Protein 3Q23 (pdb70)

Solvent-accessible surface area: 90352 Å² total; per-residue (Å²): 191,144,86,118,117,13,2,58,68,39,2,88,67,8,25,32,71,13,54,44,167,25,175,43,24,11,0,7,0,15,38,0,3,14,54,32,179,143,101,105,0,33,2,41,54,13,127,21,0,1,150,44,0,33,98,0,2,45,30,75,71,116,10,38,142,48,7,151,117,172,104,10,30,60,3,0,67,52,115,3,33,89,39,0,119,20,9,8,42,8,0,60,0,1,0,0,3,0,38,5,19,5,59,86,30,8,117,78,170,74,9,7,134,87,3,62,151,37,50,54,0,1,15,82,63,15,0,6,4,2,1,0,0,22,118,59,63,85,50,12,79,3,13,57,18,1,0,16,3,0,1,0,0,0,0,0,7,18,27,12,11,61,27,93,22,74,118,18,76,36,130,41,0,17,74,39,0,56,9,82,87,20,45,22,52,48,19,10,43,38,66,0,17,58,3,13,24,34,59,37,0,0,62,40,0,10,104,11,0,31,25,0,6,0,13,44,92,40,71,101,3,28,5,0,1,2,51,0,0,2,9,3,0,0,0,0,0,0,7,0,0,26,13,10,33,13,2,59,70,69,94,16,50,0,41,145,61,51,116,111,13,165,94,89,22,12,4,8,47,21,59,121,51,82,64,164,13,42,1,33,16,0,31,10,0,0,0,36,0,0,10,49,127,36,105,34,56,40,21,27,20,138,63,91,1,111,46,31,93,47,5,27,176,0,85,40,2,188,7,20,118,58,1,66,46,0,0,132,35,7,2,57,18,64,0,57,4,20,35,24,0,1,84,0,0,84,51,6,19,48,108,54,0,23,96,1,33,21,31,12,142,43,71,92,127,51,22,0,40,12,27,0,93,51,34,73,14,126,19,56,60,15,61,27,12,21,32,56,1,28,20,28,0,90,8,0,86,40,47,44,178,75,19,42,83,8,29,0,9,30,24,5,12,0,19,58,31,2,63,10,66,3,80,40,26,36,6,0,9,60,8,132,4,3,26,2,0,2,4,7,0,106,6,80,2,54,1,75,73,116,138,37,140,47,7,20,5,0,20,2,1,1,0,46,6,1,58,10,116,5,46,25,24,38,52,128,76,0,26,102,77,0,71,170,25,14,102,38,102,0,86,79,0,6,78,14,1,43,82,10,41,97,83,40,58,24,52,124,66,0,8,91,30,0,48,102,9,3,41,141,66,70,33,21,40,0,1,0,0,1,0,0,26,0,52,13,72,59,23,180,81,60,59,49,7,62,0,8,2,17,0,46,0,55,5,12,10,12,14,3,0,1,0,1,10,0,0,10,15,31,81,5,67,39,86,16,9,96,20,0,14,19,0,0,2,3,14,9,36,86,97,40,15,0,8,72,8,40,63,119,66,37,98,56,12,0,8,35,16,0,0,54,3,0,55,102,16,6,32,149,33,60,80,114,28,73,116,55,150,85,2,32,44,5,0,71,1,2,6,12,4,0,30,17,17,21,98,35,0,58,59,36,187,144,45,64,47,88,6,93,93,33,9,0,99,56,11,0,28,45,28,10,32,26,31,43,16,138,47,3,0,4,122,16,7,46,44,2,6,69,21,0,8,85,27,1,6,48,2,27,124,14,78,66,147,46,110,142,47,43,39,1,61,6,12,0,27,186,78,18,99,57,80,76,77,0,86,97,21,20,59,72,0,67,95,2,9,83,27,0,0,34,26,18,0,38,114,96,193,57,74,9,76,49,66,103,44,80,46,32,26,152,46,186,38,78,11,58,78,34,53,4,139,29,93,35,27,86,3,5,13,39,0,2,4,19,0,0,0,52,3,0,60,91,0,2,42,113,8,2,25,135,45,0,43,94,1,8,80,9,0,34,62,0,6,16,0,11,2,1,2,3,30,15,17,2,63,52,71,0,99,102,61,31,60,88,37,75,169,44,131,34,32,70,172,20,5,2,0,14,68,103,29,12,80,73,11,30,59,48,0,81,73,9,12,14,45,8,95,43,81,14,2,12,1,2,15,4,7,24,110,26,29,116,6,10,129,45,49,5,0,3,5,15,85,81,174,17,131,8,51,0,24,8,48,1,2,21,91,13,32,65,26,0,7,26,29,0,1,29,0,6,0,4,3,33,0,7,0,12,0,8,51,32,199,51,20,14,157,77,4,3,6,26,44,31,0,0,2,2,5,5,99,47,8,66,61,0,1,102,39,0,0,58,0,0,25,50,1,1,87,26,14,0,0,89,16,0,44,94,8,0,21,102,0,29,167,62,24,61,11,72,121,15,23,106,120,6,23,112,16,0,2,125,16,20,15,126,169,121,77,82,158,126,37,70,52,113,74,0,29,101,14,0,36,97,10,42,125,35,0,112,76,11,8,60,5,0,35,0,4,12,90,0,4,64,84,0,20,6,0,0,1,0,1,3,3,10,28,2,14,45,39,21,109,12,184,49,87,1,29,151,70,67,33,80,90,11,3,100,39,0,16,106,7,18,129,96,36,76,94,61,100,160,159,154,101,146,96,92,98,24,2,60,77,39,2,88,68,8,25,30,75,16,62,53,168,23,172,26,27,15,0,7,0,16,32,0,2,18,55,31,185,140,104,86,0,34,3,40,46,16,148,31,0,1,139,64,0,22,98,2,3,22,32,73,70,110,10,35,146,52,4,154,100,165,96,7,30,59,2,0,64,47,94,2,24,136,70,0,120,55,18,10,66,15,0,41,2,2,0,1,2,0,44,4,17,5,59,76,30,8,107,75,167,67,8,6,135,97,2,72,158,32,49,51,0,1,17,79,65,15,0,6,3,3,1,0,0,26,128,64,54,85,48,16,100,5,14,59,11,1,0,16,3,0,0,0,0,0,0,0,3,24,19,11,11,73,33,87,26,74,110,21,77,36,125,49,0,16,68,40,0,53,12,68,80,17,49,12,48,41,11,12,31,50,63,0,21,71,3,9,24,35,52,39,0,0,58,37,0,10,103,12,0,32,29,0,6,0,9,36,93,43,74,104,4,26,9,0,1,2,45,0,0,2,10,3,0,0,0,0,0,0,7,0,0,14,14,9,47,12,1,40,38,48,93,17,54,0,25,135,49,57,98,126,18,162,93,85,19,13,8,6,54,12,58,131,47,83,61,158,9,38,5,24,16,0,30,10,0,0,0,29,0,0,12,52,124,25,103,34,54,38,22,30,20,147,65,96,2,108,41,32,74,44,3,32,175,0,87,42,0,152,3,19,118,61,1,66,47,0,0,137,27,7,5,61,18,71,1,29,6,20,41,23,0,5,83,0,0,82,53,7,19,71,98,55,0,20,96,1,27,12,29,12,144,45,77,100,124,47,14,0,58,18,23,6,98,44,34,64,11,108,18,48,53,17,50,35,7,23,40,53,1,25,20,30,0,57,7,0,106,39,42,51,194,74,26,47,85,9,30,2,10,32,23,6,15,0,17,56,31,3,62,11,73,5,92,36,18,39,6,0,8,61,7,134,2,5,29,2,0,1,6,4,1,105,4,76,1,63,2,72,61,105,137,85,150,38,11,28,6,0,18,2,0,1,0,46,6,1,58,9,115,4,42,24,25,42,64,126,76,1,30,105,73,1,71,168,19,10,99,39,106,0,85,74,0,5,76,14,0,41,82,10,42,92,85,42,59,24,54,101,74,0,10,88,30,0,48,106,6,3,44,139,56,68,30,21,40,0,0,0,0,2,0,0,20,0,57,10,67,54,20,184,82,64,58,45,9,88,1,14,2,16,0,46,0,57,6,13,8,11,14,3,0,0,0,1,5,0,0,10,12,35,90,5,68,40,88,14,10,103,22,0,15,19,0,0,1,3,13,9,34,87,95,40,15,0,12,74,7,32,60,120,64,37,102,57,5,0,12,43,18,0,2,78,18,0,72,116,11,5,37,133,15,61,72,112,32,69,112,52,146,83,2,25,50,10,0,70,3,2,1,9,3,0,32,16,19,19,99,36,0,54,48,37,198,142,41,60,27,88,12,93,86,37,9,0,97,65,10,0,30,53,27,12,31,25,31,45,25,140,49,4,0,2,126,15,6,29,48,3,2,48,24,0,6,91,32,0,1,64,7,12,100,13,107,56,149,50,108,143,52,32,66,0,41,7,10,0,41,199,75,26,91,58,86,80,92,0,81,84,21,21,56,49,1,85,116,0,7,98,24,0,0,36,27,16,1,27,96,121,206,58,73,5,81,52,88,96,46,78,53,18,26,173,65,203,42,66,5,60,74,35,56,4,131,23,123,30,21,96,3,4,9,41,0,4,21,26,0,0,0,42,0,0,61,68,0,1,32,109,9,4,25,129,45,1,38,96,1,7,80,12,0,33,58,0,4,17,0,11,1,2,1,2,56,11,16,3,125,53,77,0,88,100,59,32,62,101,38,75,179,43,125,28,37,79,172,33,5,1,0,9,66,102,24,9,77,70,15,31,55,40,0,87,64,7,12,8,46,3,95,44,82,16,1,9,0,1,14,5,9,25,108,25,31,136,22,12,127,45,49,6,0,3,6,15,85,81,173,17,130,6,50,0,24,6,48,1,2,21,90,11,34,66,25,0,7,27,27,0,1,30,0,5,0,4,2,32,0,9,0,11,0,6,51,28,189,54,16,17,140,68,5,2,9,27,49,32,0,0,3,0,4,5,80,63,9,64,106,3,1,86,49,0,0,48,0,0,18,56,1,0,80,26,15,0,0,81,19,2,35,95,8,3,13,85,0,36,173,54,21,58,21,89,124,12,27,100,127,7,27,110,18,0,3,114,14,21,18,129,174,131,102,80,150,129,27,77,57,102,63,11,23,102,14,0,46,103,8,38,165,34,0,147,98,11,7,74,6,0,32,0,5,11,83,0,2,66,84,0,22,4,0,0,1,0,1,4,2,10,26,1,4,49,36,22,102,13,173,57,86,1,32,156,77,65,34,83,98,10,2,95,39,0,17,108,11,18,132,91,8,79,152,83,146

Organism: Enterobacteria phage N4 (NCBI:txid2886925)

B-factor: mean 28.02, std 10.82, range [12.49, 119.63]

Sequence (2189 aa):
EELKEGIDAVYPSLVGTADSKAEGIKNYFKLSFTLPEEQKSRTVGSEAPLKDVAQALSSRARYELFTEKETANPAFNGEVIKRYKELMEHGEGIADILRSRLAKFLNTKDVGKRFAQGTEANRWVGGKLLNIVEQDGDTFKYNEQLLQTAVLAGLQWRLTATSNTAIKDAKDVAAITGIDQALLPEGLVEQFDTGMTLTEAVSSLAQKIESYWGLSRNPNAPLGYTKGIPTAMAAEILAAFVESTDVVENIVDMSEIDPDNKKTIGLYTITELDSFDPINSFPTAIEEAVLVNPTEKMFFGDDIPPVANTQLRNPAVRNTPEQKAALKAEQATEFYVHTPMVQFYETLGKDRILELMGAGTLNKELLNDNHAKSLEGKNRSVEDSYNQLFSVIEQVRAQSEDISTVPIHYAYNMTRVGRMQMLGKYNPQSAKLVREAILPTKATLDLSNQNNEDFSAFQLGLAQALDIKVHTMTREVMSDELTKLLEGNLKPAIDMMVEFNTTGSLPENAVDVLNTALGDRKSFVALMALMEYSRYLVAEDKSAFVTPLYVEADGVTNGPINAMMLMTGGLFTPDWIRNIAKGGLFIGSPNKTMNEHRSTADNNDLYQASTNALMESLGKLRSNYASNMPIQSQIDSLLSLMDLFLPDINLGENGALELKRGIAKNPLTITIYGSGARGIAGKLVSSVTDAIYERMSDVLKARAKDPNISAAMAMFGKQAASEAHAEELLARFLKDMETLTSTVPVKRKGVLELQSTGTGAKGKINPKTYTIKGEQLKALQENMLHFFVEPLRNGITQTVGESLVYSTEQLQKATQIQSVVLEDMFKQRVQEKLAEKAKDPTWKKGDFLTQKELNDIQASLNNLAPMIETGSQTFYIAGSENAEVANQVLATNLDDRMRVPMSIYAPAQAGVAGIPFMTIGTGDGMMMQTLSTMKGAPKNTLKIFDGMNIGLNDITDASRKANEAVYTSWQGNPIKNVYESYAKFMKNVDFSKLSPEALEAIGKSALEYDQRENATVDDIANAASLIERNLRNIALGVDIRHKVLDKVNLSIDQMAAVGAPYQNNGKIDLSNMTPEQQADELNKLFREELEARKQTEELKEGIDAVYPSLVGTADSKAEGIKNYFKLSFTLPEEQKSRTVGSEAPLKDVAQALSSRARYELFTEKETANPAFNGEVIKRYKELMEHGEGIADILRSRLAKFLNTKDVGKRFAQGTEANRWVGGKLLNIVEQDGDTFKYNEQLLQTAVLAGLQWRLTATSNTAIKDAKDVAAITGIDQALLPEGLVEQFDTGMTLTEAVSSLAQKIESYWGLSRNPNAPLGYTKGIPTAMAAEILAAFVESTDVVENIVDMSEIDPDNKKTIGLYTITELDSFDPINSFPTAIEEAVLVNPTEKMFFGDDIPPVANTQLRNPAVRNTPEQKAALKAEQATEFYVHTPMVQFYETLGKDRILELMGAGTLNKELLNDNHAKSLEGKNRSVEDSYNQLFSVIEQVRAQSEDISTVPIHYAYNMTRVGRMQMLGKYNPQSAKLVREAILPTKATLDLSNQNNEDFSAFQLGLAQALDIKVHTMTREVMSDELTKLLEGNLKPAIDMMVEFNTTGSLPENAVDVLNTALGDRKSFVALMALMEYSRYLVAEDKSAFVTPLYVEADGVTNGPINAMMLMTGGLFTPDWIRNIAKGGLFIGSPNKTMNEHRSTADNNDLYQASTNALMESLGKLRSNYASNMPIQSQIDSLLSLMDLFLPDINLGENGALELKRGIAKNPLTITIYGSGARGIAGKLVSSVTDAIYERMSDVLKARAKDPNISAAMAMFGKQAASEAHAEELLARFLKDMETLTSTVPVKRKGVLELQSTGTGAKGKINPKTYTIKGEQLKALQENMLHFFVEPLRNGITQTVGESLVYSTEQLQKATQIQSVVLEDMFKQRVQEKLAEKAKDPTWKKGDFLTQKELNDIQASLNNLAPMIETGSQTFYIAGSENAEVANQVLATNLDDRMRVPMSIYAPAQAGVAGIPFMTIGTGDGMMMQTLSTMKGAPKNTLKIFDGMNIGLNDITDASRKANEAVYTSWQGNPIKNVYESYAKFMKNVDFSKLSPEALEAIGKSALEYDQRENATVDDIANAASLIERNLRNIALGVDIRHKVLDKVNLSIDQMAAVGAPYQNNGKIDLSNMTPEQQADELNKLFREELEAR

InterPro domains:
  IPR049432 Virion DNA-directed RNA polymerase domain [PF21769] (1914-2058)
  IPR049433 Virion DNA-directed RNA polymerase, plug insertion domain [PF21624] (1459-1538)
  IPR053805 Bacteriophage N4 RNA polymerase, helical domain [PF21894] (1616-1832)
  IPR054062 Virion DNA-directed RNA polymerase domain 2 [PF21867] (1324-1440)

Structure (mmCIF, N/CA/C/O backbone):
data_3Q23
#
_entry.id   3Q23
#
_cell.length_a   82.834
_cell.length_b   111.861
_cell.length_c   276.093
_cell.angle_alpha   90.00
_cell.angle_beta   90.00
_cell.angle_gamma   90.00
#
_symmetry.space_group_name_H-M   'P 21 21 21'
#
loop_
_entity.id
_entity.type
_entity.pdbx_description
1 polymer 'Virion RNA polymerase'
2 polymer "DNA (5'-D(*TP*GP*CP*CP*TP*CP*CP*CP*AP*GP*GP*CP*AP*TP*CP*CP*AP*AP*AP*AP*GP*AP*AP*GP*CP*GP*GP*AP*GP*CP*TP*TP*CP*TP*TP*C)-3')"
3 non-polymer 'PHOSPHOMETHYLPHOSPHONIC ACID GUANYLATE ESTER'
4 non-polymer 'MANGANESE (II) ION'
5 non-polymer 'DIHYDROGENPHOSPHATE ION'
6 water water
#
loop_
_atom_site.group_PDB
_atom_site.id
_atom_site.type_symbol
_atom_site.label_atom_id
_atom_site.label_alt_id
_atom_site.label_comp_id
_atom_site.label_asym_id
_atom_site.label_entity_id
_atom_site.label_seq_id
_atom_site.pdbx_PDB_ins_code
_atom_site.Cartn_x
_atom_site.Cartn_y
_atom_site.Cartn_z
_atom_site.occupancy
_atom_site.B_iso_or_equiv
_atom_site.auth_seq_id
_atom_site.auth_comp_id
_atom_site.auth_asym_id
_atom_site.auth_atom_id
_atom_site.pdbx_PDB_model_num
ATOM 1 N N . GLU A 1 18 ? -5.017 -102.682 275.172 1.00 59.44 6 GLU A N 1
ATOM 2 C CA . GLU A 1 18 ? -3.617 -102.266 275.476 1.00 59.39 6 GLU A CA 1
ATOM 3 C C . GLU A 1 18 ? -2.890 -103.344 276.286 1.00 59.23 6 GLU A C 1
ATOM 4 O O . GLU A 1 18 ? -2.452 -103.116 277.421 1.00 59.28 6 GLU A O 1
ATOM 10 N N . GLU A 1 19 ? -2.782 -104.527 275.687 1.00 58.83 7 GLU A N 1
ATOM 11 C CA . GLU A 1 19 ? -2.022 -105.637 276.253 1.00 58.32 7 GLU A CA 1
ATOM 12 C C . GLU A 1 19 ? -0.662 -105.674 275.559 1.00 57.76 7 GLU A C 1
ATOM 13 O O . GLU A 1 19 ? 0.038 -106.693 275.565 1.00 57.69 7 GLU A O 1
ATOM 19 N N . LEU A 1 20 ? -0.307 -104.536 274.965 1.00 56.93 8 LEU A N 1
ATOM 20 C CA . LEU A 1 20 ? 0.902 -104.384 274.162 1.00 56.05 8 LEU A CA 1
ATOM 21 C C . LEU A 1 20 ? 2.166 -104.332 275.016 1.00 55.29 8 LEU A C 1
ATOM 22 O O . LEU A 1 20 ? 3.254 -104.660 274.537 1.00 55.25 8 LEU A O 1
ATOM 27 N N . LYS A 1 21 ? 2.015 -103.917 276.274 1.00 54.20 9 LYS A N 1
ATOM 28 C CA . LYS A 1 21 ? 3.124 -103.888 277.229 1.00 53.10 9 LYS A CA 1
ATOM 29 C C . LYS A 1 21 ? 3.563 -105.305 277.604 1.00 52.20 9 LYS A C 1
ATOM 30 O O . LYS A 1 21 ? 4.754 -105.617 277.574 1.00 52.08 9 LYS A O 1
ATOM 36 N N . GLU A 1 22 ? 2.592 -106.148 277.953 1.00 50.98 10 GLU A N 1
ATOM 37 C CA . GLU A 1 22 ? 2.838 -107.553 278.283 1.00 49.76 10 GLU A CA 1
ATOM 38 C C . GLU A 1 22 ? 3.440 -108.308 277.097 1.00 48.67 10 GLU A C 1
ATOM 39 O O . GLU A 1 22 ? 4.366 -109.104 277.266 1.00 48.53 10 GLU A O 1
ATOM 45 N N . GLY A 1 23 ? 2.903 -108.047 275.905 1.00 47.31 11 GLY A N 1
ATOM 46 C CA . GLY A 1 23 ? 3.337 -108.710 274.678 1.00 45.66 11 GLY A CA 1
ATOM 47 C C . GLY A 1 23 ? 4.817 -108.544 274.388 1.00 44.46 11 GLY A C 1
ATOM 48 O O . GLY A 1 23 ? 5.546 -109.531 274.281 1.00 44.30 11 GLY A O 1
ATOM 49 N N . ILE A 1 24 ? 5.261 -107.295 274.275 1.00 43.28 12 ILE A N 1
ATOM 50 C CA . ILE A 1 24 ? 6.660 -107.004 273.952 1.00 42.16 12 ILE A CA 1
ATOM 51 C C . ILE A 1 24 ? 7.624 -107.379 275.089 1.00 41.29 12 ILE A C 1
ATOM 52 O O . ILE A 1 24 ? 8.791 -107.688 274.839 1.00 41.12 12 ILE A O 1
ATOM 57 N N . ASP A 1 25 ? 7.127 -107.371 276.325 1.00 40.29 13 ASP A N 1
ATOM 58 C CA . ASP A 1 25 ? 7.927 -107.810 277.469 1.00 39.36 13 ASP A CA 1
ATOM 59 C C . ASP A 1 25 ? 8.146 -109.321 277.450 1.00 38.53 13 ASP A C 1
ATOM 60 O O . ASP A 1 25 ? 9.213 -109.799 277.839 1.00 38.50 13 ASP A O 1
ATOM 65 N N . ALA A 1 26 ? 7.139 -110.065 276.995 1.00 37.43 14 ALA A N 1
ATOM 66 C CA . ALA A 1 26 ? 7.255 -111.516 276.835 1.00 36.40 14 ALA A CA 1
ATOM 67 C C . ALA A 1 26 ? 8.347 -111.890 275.828 1.00 35.58 14 ALA A C 1
ATOM 68 O O . ALA A 1 26 ? 9.025 -112.905 275.990 1.00 35.46 14 ALA A O 1
ATOM 70 N N . VAL A 1 27 ? 8.511 -111.056 274.801 1.00 34.58 15 VAL A N 1
ATOM 71 C CA . VAL A 1 27 ? 9.503 -111.286 273.746 1.00 33.55 15 VAL A CA 1
ATOM 72 C C . VAL A 1 27 ? 10.902 -110.814 274.176 1.00 33.00 15 VAL A C 1
ATOM 73 O O . VAL A 1 27 ? 11.905 -111.462 273.860 1.00 32.75 15 VAL A O 1
ATOM 77 N N . TYR A 1 28 ? 10.966 -109.700 274.905 1.00 32.25 16 TYR A N 1
ATOM 78 C CA . TYR A 1 28 ? 12.253 -109.153 275.361 1.00 31.75 16 TYR A CA 1
ATOM 79 C C . TYR A 1 28 ? 12.306 -108.956 276.882 1.00 31.56 16 TYR A C 1
ATOM 80 O O . TYR A 1 28 ? 12.408 -107.824 277.359 1.00 31.51 16 TYR A O 1
ATOM 89 N N . PRO A 1 29 ? 12.265 -110.064 277.651 1.00 31.44 17 PRO A N 1
ATOM 90 C CA . PRO A 1 29 ? 12.110 -109.948 279.105 1.00 31.29 17 PRO A CA 1
ATOM 91 C C . PRO A 1 29 ? 13.369 -109.506 279.853 1.00 31.24 17 PRO A C 1
ATOM 92 O O . PRO A 1 29 ? 13.264 -109.004 280.975 1.00 31.28 17 PRO A O 1
ATOM 96 N N . SER A 1 30 ? 14.540 -109.675 279.238 1.00 30.86 18 SER A N 1
ATOM 97 C CA . SER A 1 30 ? 15.807 -109.433 279.932 1.00 30.72 18 SER A CA 1
ATOM 98 C C . SER A 1 30 ? 16.506 -108.124 279.567 1.00 30.54 18 SER A C 1
ATOM 99 O O . SER A 1 30 ? 17.610 -107.854 280.045 1.00 30.34 18 SER A O 1
ATOM 102 N N . LEU A 1 31 ? 15.867 -107.305 278.735 1.00 30.53 19 LEU A N 1
ATOM 103 C CA . LEU A 1 31 ? 16.409 -105.982 278.433 1.00 30.59 19 LEU A CA 1
ATOM 104 C C . LEU A 1 31 ? 16.502 -105.156 279.715 1.00 30.93 19 LEU A C 1
ATOM 105 O O . LEU A 1 31 ? 15.636 -105.257 280.589 1.00 31.05 19 LEU A O 1
ATOM 110 N N . VAL A 1 32 ? 17.563 -104.360 279.824 1.00 31.27 20 VAL A N 1
ATOM 111 C CA . VAL A 1 32 ? 17.841 -103.579 281.032 1.00 31.67 20 VAL A CA 1
ATOM 112 C C . VAL A 1 32 ? 16.805 -102.475 281.235 1.00 31.98 20 VAL A C 1
ATOM 113 O O . VAL A 1 32 ? 16.471 -101.740 280.303 1.00 31.81 20 VAL A O 1
ATOM 117 N N . GLY A 1 33 ? 16.295 -102.372 282.458 1.00 32.47 21 GLY A N 1
ATOM 118 C CA . GLY A 1 33 ? 15.407 -101.279 282.822 1.00 33.08 21 GLY A CA 1
ATOM 119 C C . GLY A 1 33 ? 13.943 -101.655 282.890 1.00 33.69 21 GLY A C 1
ATOM 120 O O . GLY A 1 33 ? 13.571 -102.804 282.650 1.00 33.81 21 GLY A O 1
ATOM 121 N N . THR A 1 34 ? 13.118 -100.667 283.223 1.00 34.22 22 THR A N 1
ATOM 122 C CA . THR A 1 34 ? 11.681 -100.854 283.381 1.00 34.90 22 THR A CA 1
ATOM 123 C C . THR A 1 34 ? 10.926 -100.164 282.249 1.00 35.23 22 THR A C 1
ATOM 124 O O . THR A 1 34 ? 11.164 -98.988 281.962 1.00 35.06 22 THR A O 1
ATOM 128 N N . ALA A 1 35 ? 10.013 -100.899 281.617 1.00 35.78 23 ALA A N 1
ATOM 129 C CA . ALA A 1 35 ? 9.154 -100.341 280.572 1.00 36.47 23 ALA A CA 1
ATOM 130 C C . ALA A 1 35 ? 8.035 -99.488 281.180 1.00 37.00 23 ALA A C 1
ATOM 131 O O . ALA A 1 35 ? 6.848 -99.785 281.029 1.00 36.98 23 ALA A O 1
ATOM 133 N N . ASP A 1 36 ? 8.440 -98.424 281.868 1.00 37.75 24 ASP A N 1
ATOM 134 C CA . ASP A 1 36 ? 7.530 -97.503 282.539 1.00 38.60 24 ASP A CA 1
ATOM 135 C C . ASP A 1 36 ? 8.170 -96.123 282.483 1.00 38.86 24 ASP A C 1
ATOM 136 O O . ASP A 1 36 ? 9.181 -95.878 283.141 1.00 38.90 24 ASP A O 1
ATOM 141 N N . SER A 1 37 ? 7.585 -95.229 281.687 1.00 39.39 25 SER A N 1
ATOM 142 C CA . SER A 1 37 ? 8.138 -93.888 281.478 1.00 39.85 25 SER A CA 1
ATOM 143 C C . SER A 1 37 ? 8.232 -93.097 282.781 1.00 40.18 25 SER A C 1
ATOM 144 O O . SER A 1 37 ? 9.018 -92.153 282.888 1.00 40.21 25 SER A O 1
ATOM 147 N N . LYS A 1 38 ? 7.437 -93.510 283.767 1.00 40.52 26 LYS A N 1
ATOM 148 C CA . LYS A 1 38 ? 7.343 -92.824 285.053 1.00 40.82 26 LYS A CA 1
ATOM 149 C C . LYS A 1 38 ? 8.263 -93.403 286.134 1.00 40.76 26 LYS A C 1
ATOM 150 O O . LYS A 1 38 ? 8.417 -92.801 287.199 1.00 40.85 26 LYS A O 1
ATOM 156 N N . ALA A 1 39 ? 8.868 -94.560 285.858 1.00 40.67 27 ALA A N 1
ATOM 157 C CA . ALA A 1 39 ? 9.782 -95.223 286.802 1.00 40.50 27 ALA A CA 1
ATOM 158 C C . ALA A 1 39 ? 10.975 -94.341 287.184 1.00 40.36 27 ALA A C 1
ATOM 159 O O . ALA A 1 39 ? 11.362 -93.446 286.429 1.00 40.49 27 ALA A O 1
ATOM 161 N N . GLU A 1 40 ? 11.553 -94.599 288.358 1.00 40.00 28 GLU A N 1
ATOM 162 C CA . GLU A 1 40 ? 12.624 -93.750 288.894 1.00 39.61 28 GLU A CA 1
ATOM 163 C C . GLU A 1 40 ? 14.028 -94.111 288.401 1.00 38.80 28 GLU A C 1
ATOM 164 O O . GLU A 1 40 ? 14.845 -93.221 288.154 1.00 39.05 28 GLU A O 1
ATOM 170 N N . GLY A 1 41 ? 14.303 -95.406 288.264 1.00 37.76 29 GLY A N 1
ATOM 171 C CA . GLY A 1 41 ? 15.614 -95.874 287.811 1.00 36.42 29 GLY A CA 1
ATOM 172 C C . GLY A 1 41 ? 15.750 -95.898 286.298 1.00 35.37 29 GLY A C 1
ATOM 173 O O . GLY A 1 41 ? 15.149 -95.076 285.597 1.00 35.35 29 GLY A O 1
ATOM 174 N N . ILE A 1 42 ? 16.549 -96.839 285.798 1.00 34.21 30 ILE A N 1
ATOM 175 C CA . ILE A 1 42 ? 16.734 -97.019 284.357 1.00 32.88 30 ILE A CA 1
ATOM 176 C C . ILE A 1 42 ? 15.420 -97.464 283.710 1.00 32.02 30 ILE A C 1
ATOM 177 O O . ILE A 1 42 ? 14.777 -98.415 284.162 1.00 31.94 30 ILE A O 1
ATOM 182 N N . LYS A 1 43 ? 15.027 -96.747 282.662 1.00 30.74 31 LYS A N 1
ATOM 183 C CA . LYS A 1 43 ? 13.803 -97.035 281.926 1.00 29.58 31 LYS A CA 1
ATOM 184 C C . LYS A 1 43 ? 14.147 -97.601 280.552 1.00 28.72 31 LYS A C 1
ATOM 185 O O . LYS A 1 43 ? 15.016 -97.068 279.866 1.00 28.40 31 LYS A O 1
ATOM 191 N N . ASN A 1 44 ? 13.476 -98.676 280.147 1.00 27.59 32 ASN A N 1
ATOM 192 C CA . ASN A 1 44 ? 13.761 -99.261 278.835 1.00 26.86 32 ASN A CA 1
ATOM 193 C C . ASN A 1 44 ? 12.934 -98.647 277.710 1.00 26.54 32 ASN A C 1
ATOM 194 O O . ASN A 1 44 ? 11.741 -98.926 277.569 1.00 26.45 32 ASN A O 1
ATOM 199 N N . TYR A 1 45 ? 13.596 -97.830 276.899 1.00 26.27 33 TYR A N 1
ATOM 200 C CA . TYR A 1 45 ? 12.928 -97.086 275.835 1.00 26.19 33 TYR A CA 1
ATOM 201 C C . TYR A 1 45 ? 12.692 -97.878 274.555 1.00 25.82 33 TYR A C 1
ATOM 202 O O . TYR A 1 45 ? 11.975 -97.410 273.673 1.00 25.77 33 TYR A O 1
ATOM 211 N N . PHE A 1 46 ? 13.275 -99.070 274.451 1.00 25.43 34 PHE A N 1
ATOM 212 C CA . PHE A 1 46 ? 12.939 -99.957 273.342 1.00 25.11 34 PHE A CA 1
ATOM 213 C C . PHE A 1 46 ? 11.530 -100.508 273.545 1.00 25.27 34 PHE A C 1
ATOM 214 O O . PHE A 1 46 ? 10.683 -100.422 272.653 1.00 25.24 34 PHE A O 1
ATOM 222 N N . LYS A 1 47 ? 11.277 -101.052 274.730 1.00 25.50 35 LYS A N 1
ATOM 223 C CA . LYS A 1 47 ? 9.966 -101.605 275.041 1.00 25.81 35 LYS A CA 1
ATOM 224 C C . LYS A 1 47 ? 8.887 -100.527 275.170 1.00 26.02 35 LYS A C 1
ATOM 225 O O . LYS A 1 47 ? 7.712 -100.793 274.915 1.00 25.97 35 LYS A O 1
ATOM 231 N N . LEU A 1 48 ? 9.293 -99.313 275.539 1.00 26.31 36 LEU A N 1
ATOM 232 C CA . LEU A 1 48 ? 8.375 -98.175 275.603 1.00 26.63 36 LEU A CA 1
ATOM 233 C C . LEU A 1 48 ? 8.063 -97.607 274.219 1.00 26.98 36 LEU A C 1
ATOM 234 O O . LEU A 1 48 ? 7.026 -96.964 274.027 1.00 27.04 36 LEU A O 1
ATOM 239 N N . SER A 1 49 ? 8.954 -97.858 273.260 1.00 27.14 37 SER A N 1
ATOM 240 C CA . SER A 1 49 ? 8.837 -97.278 271.915 1.00 27.35 37 SER A CA 1
ATOM 241 C C . SER A 1 49 ? 8.179 -98.168 270.865 1.00 27.37 37 SER A C 1
ATOM 242 O O . SER A 1 49 ? 7.629 -97.661 269.887 1.00 27.29 37 SER A O 1
ATOM 245 N N . PHE A 1 50 ? 8.241 -99.483 271.054 1.00 27.72 38 PHE A N 1
ATOM 246 C CA . PHE A 1 50 ? 7.750 -100.416 270.041 1.00 28.06 38 PHE A CA 1
ATOM 247 C C . PHE A 1 50 ? 6.711 -101.397 270.576 1.00 28.71 38 PHE A C 1
ATOM 248 O O . PHE A 1 50 ? 6.645 -101.649 271.780 1.00 28.80 38 PHE A O 1
ATOM 256 N N . THR A 1 51 ? 5.892 -101.927 269.668 1.00 29.36 39 THR A N 1
ATOM 257 C CA . THR A 1 51 ? 4.895 -102.949 269.995 1.00 30.18 39 THR A CA 1
ATOM 258 C C . THR A 1 51 ? 4.923 -104.060 268.948 1.00 30.69 39 THR A C 1
ATOM 259 O O . THR A 1 51 ? 5.341 -103.838 267.809 1.00 30.56 39 THR A O 1
ATOM 263 N N . LEU A 1 52 ? 4.475 -105.252 269.334 1.00 31.56 40 LEU A N 1
ATOM 264 C CA . LEU A 1 52 ? 4.295 -106.346 268.382 1.00 32.53 40 LEU A CA 1
ATOM 265 C C . LEU A 1 52 ? 3.158 -106.010 267.415 1.00 33.22 40 LEU A C 1
ATOM 266 O O . LEU A 1 52 ? 2.122 -105.488 267.841 1.00 33.41 40 LEU A O 1
ATOM 271 N N . PRO A 1 53 ? 3.348 -106.293 266.112 1.00 33.83 41 PRO A N 1
ATOM 272 C CA . PRO A 1 53 ? 2.292 -106.017 265.138 1.00 34.48 41 PRO A CA 1
ATOM 273 C C . PRO A 1 53 ? 1.179 -107.053 265.232 1.00 35.08 41 PRO A C 1
ATOM 274 O O . PRO A 1 53 ? 1.413 -108.168 265.706 1.00 35.26 41 PRO A O 1
ATOM 278 N N . GLU A 1 54 ? -0.021 -106.685 264.792 1.00 35.85 42 GLU A N 1
ATOM 279 C CA . GLU A 1 54 ? -1.143 -107.622 264.767 1.00 36.57 42 GLU A CA 1
ATOM 280 C C . GLU A 1 54 ? -0.879 -108.793 263.827 1.00 36.54 42 GLU A C 1
ATOM 281 O O . GLU A 1 54 ? -1.256 -109.933 264.119 1.00 36.73 42 GLU A O 1
ATOM 287 N N . GLU A 1 55 ? -0.221 -108.502 262.708 1.00 36.42 43 GLU A N 1
ATOM 288 C CA . GLU A 1 55 ? 0.153 -109.519 261.733 1.00 36.28 43 GLU A CA 1
ATOM 289 C C . GLU A 1 55 ? 1.668 -109.504 261.532 1.00 35.74 43 GLU A C 1
ATOM 290 O O . GLU A 1 55 ? 2.263 -108.439 261.343 1.00 35.66 43 GLU A O 1
ATOM 296 N N . GLN A 1 56 ? 2.277 -110.688 261.587 1.00 35.07 44 GLN A N 1
ATOM 297 C CA . GLN A 1 56 ? 3.730 -110.851 261.465 1.00 34.40 44 GLN A CA 1
ATOM 298 C C . GLN A 1 56 ? 4.296 -110.102 260.257 1.00 33.71 44 GLN A C 1
ATOM 299 O O . GLN A 1 56 ? 3.797 -110.245 259.138 1.00 33.72 44 GLN A O 1
ATOM 305 N N . LYS A 1 57 ? 5.329 -109.298 260.503 1.00 32.72 45 LYS A N 1
ATOM 306 C CA . LYS A 1 57 ? 6.027 -108.562 259.447 1.00 31.78 45 LYS A CA 1
ATOM 307 C C . LYS A 1 57 ? 7.391 -109.177 259.151 1.00 30.93 45 LYS A C 1
ATOM 308 O O . LYS A 1 57 ? 7.832 -109.201 257.999 1.00 30.74 45 LYS A O 1
ATOM 314 N N . SER A 1 58 ? 8.053 -109.657 260.202 1.00 29.86 46 SER A N 1
ATOM 315 C CA . SER A 1 58 ? 9.367 -110.276 260.088 1.00 29.02 46 SER A CA 1
ATOM 316 C C . SER A 1 58 ? 9.398 -111.661 260.718 1.00 28.71 46 SER A C 1
ATOM 317 O O . SER A 1 58 ? 8.915 -111.858 261.836 1.00 28.55 46 SER A O 1
ATOM 320 N N . ARG A 1 59 ? 10.006 -112.601 260.001 1.00 28.19 47 ARG A N 1
ATOM 321 C CA . ARG A 1 59 ? 10.125 -113.986 260.451 1.00 28.03 47 ARG A CA 1
ATOM 322 C C . ARG A 1 59 ? 11.245 -114.213 261.481 1.00 27.56 47 ARG A C 1
ATOM 323 O O . ARG A 1 59 ? 11.457 -115.340 261.927 1.00 27.49 47 ARG A O 1
ATOM 331 N N . THR A 1 60 ? 11.950 -113.146 261.860 1.00 27.09 48 THR A N 1
ATOM 332 C CA . THR A 1 60 ? 13.007 -113.241 262.875 1.00 26.63 48 THR A CA 1
ATOM 333 C C . THR A 1 60 ? 12.521 -112.865 264.282 1.00 26.62 48 THR A C 1
ATOM 334 O O . THR A 1 60 ? 13.245 -113.048 265.263 1.00 26.60 48 THR A O 1
ATOM 338 N N . VAL A 1 61 ? 11.306 -112.331 264.376 1.00 26.65 49 VAL A N 1
ATOM 339 C CA . VAL A 1 61 ? 10.720 -111.988 265.673 1.00 26.81 49 VAL A CA 1
ATOM 340 C C . VAL A 1 61 ? 10.466 -113.276 266.455 1.00 27.01 49 VAL A C 1
ATOM 341 O O . VAL A 1 61 ? 9.783 -114.176 265.973 1.00 27.07 49 VAL A O 1
ATOM 345 N N . GLY A 1 62 ? 11.053 -113.363 267.645 1.00 27.32 50 GLY A N 1
ATOM 346 C CA . GLY A 1 62 ? 10.932 -114.551 268.486 1.00 27.58 50 GLY A CA 1
ATOM 347 C C . GLY A 1 62 ? 12.108 -115.506 268.370 1.00 27.83 50 GLY A C 1
ATOM 348 O O . GLY A 1 62 ? 12.238 -116.428 269.173 1.00 27.81 50 GLY A O 1
ATOM 349 N N . SER A 1 63 ? 12.962 -115.282 267.370 1.00 28.07 51 SER A N 1
ATOM 350 C CA . SER A 1 63 ? 14.124 -116.137 267.123 1.00 28.27 51 SER A CA 1
ATOM 351 C C . SER A 1 63 ? 15.259 -115.860 268.102 1.00 28.29 51 SER A C 1
ATOM 352 O O . SER A 1 63 ? 15.700 -114.722 268.259 1.00 28.21 51 SER A O 1
ATOM 355 N N . GLU A 1 64 ? 15.733 -116.920 268.745 1.00 28.13 52 GLU A N 1
ATOM 356 C CA . GLU A 1 64 ? 16.846 -116.843 269.688 1.00 28.13 52 GLU A CA 1
ATOM 357 C C . GLU A 1 64 ? 18.172 -116.488 269.005 1.00 27.49 52 GLU A C 1
ATOM 358 O O . GLU A 1 64 ? 19.022 -115.817 269.597 1.00 27.35 52 GLU A O 1
ATOM 364 N N . ALA A 1 65 ? 18.336 -116.941 267.762 1.00 26.52 53 ALA A N 1
ATOM 365 C CA . ALA A 1 65 ? 19.556 -116.695 266.995 1.00 25.87 53 ALA A CA 1
ATOM 366 C C . ALA A 1 65 ? 19.233 -116.477 265.513 1.00 25.22 53 ALA A C 1
ATOM 367 O O . ALA A 1 65 ? 19.370 -117.399 264.705 1.00 25.12 53 ALA A O 1
ATOM 369 N N . PRO A 1 66 ? 18.793 -115.253 265.154 1.00 24.65 54 PRO A N 1
ATOM 370 C CA . PRO A 1 66 ? 18.397 -114.926 263.778 1.00 24.44 54 PRO A CA 1
ATOM 371 C C . PRO A 1 66 ? 19.438 -115.278 262.709 1.00 24.04 54 PRO A C 1
ATOM 372 O O . PRO A 1 66 ? 19.063 -115.793 261.655 1.00 23.63 54 PRO A O 1
ATOM 376 N N . LEU A 1 67 ? 20.718 -115.006 262.973 1.00 24.02 55 LEU A N 1
ATOM 377 C CA . LEU A 1 67 ? 21.784 -115.334 262.016 1.00 24.15 55 LEU A CA 1
ATOM 378 C C . LEU A 1 67 ? 21.879 -116.834 261.760 1.00 24.33 55 LEU A C 1
ATOM 379 O O . LEU A 1 67 ? 22.004 -117.264 260.616 1.00 24.27 55 LEU A O 1
ATOM 384 N N . LYS A 1 68 ? 21.796 -117.625 262.825 1.00 24.43 56 LYS A N 1
ATOM 385 C CA . LYS A 1 68 ? 21.796 -119.080 262.700 1.00 24.71 56 LYS A CA 1
ATOM 386 C C . LYS A 1 68 ? 20.548 -119.566 261.955 1.00 24.35 56 LYS A C 1
ATOM 387 O O . LYS A 1 68 ? 20.648 -120.377 261.032 1.00 24.55 56 LYS A O 1
ATOM 393 N N . ASP A 1 69 ? 19.384 -119.052 262.348 1.00 24.31 57 ASP A N 1
ATOM 394 C CA . ASP A 1 69 ? 18.109 -119.459 261.755 1.00 24.10 57 ASP A CA 1
ATOM 395 C C . ASP A 1 69 ? 18.010 -119.127 260.264 1.00 24.04 57 ASP A C 1
ATOM 396 O O . ASP A 1 69 ? 17.585 -119.963 259.464 1.00 23.62 57 ASP A O 1
ATOM 401 N N . VAL A 1 70 ? 18.411 -117.910 259.896 1.00 23.75 58 VAL A N 1
ATOM 402 C CA . VAL A 1 70 ? 18.374 -117.484 258.495 1.00 23.56 58 VAL A CA 1
ATOM 403 C C . VAL A 1 70 ? 19.449 -118.198 257.656 1.00 23.50 58 VAL A C 1
ATOM 404 O O . VAL A 1 70 ? 19.189 -118.580 256.513 1.00 23.33 58 VAL A O 1
ATOM 408 N N . ALA A 1 71 ? 20.638 -118.392 258.226 1.00 23.39 59 ALA A N 1
ATOM 409 C CA . ALA A 1 71 ? 21.689 -119.166 257.563 1.00 23.81 59 ALA A CA 1
ATOM 410 C C . ALA A 1 71 ? 21.212 -120.581 257.221 1.00 24.04 59 ALA A C 1
ATOM 411 O O . ALA A 1 71 ? 21.484 -121.080 256.131 1.00 24.03 59 ALA A O 1
ATOM 413 N N . GLN A 1 72 ? 20.496 -121.216 258.150 1.00 24.44 60 GLN A N 1
ATOM 414 C CA . GLN A 1 72 ? 19.934 -122.548 257.899 1.00 25.14 60 GLN A CA 1
ATOM 415 C C . GLN A 1 72 ? 18.894 -122.490 256.782 1.00 24.78 60 GLN A C 1
ATOM 416 O O . GLN A 1 72 ? 18.870 -123.353 255.901 1.00 24.76 60 GLN A O 1
ATOM 422 N N . ALA A 1 73 ? 18.044 -121.466 256.821 1.00 24.82 61 ALA A N 1
ATOM 423 C CA . ALA A 1 73 ? 17.007 -121.269 255.806 1.00 24.73 61 ALA A CA 1
ATOM 424 C C . ALA A 1 73 ? 17.619 -121.109 254.417 1.00 24.75 61 ALA A C 1
ATOM 425 O O . ALA A 1 73 ? 17.100 -121.640 253.436 1.00 24.59 61 ALA A O 1
ATOM 427 N N . LEU A 1 74 ? 18.736 -120.386 254.352 1.00 24.50 62 LEU A N 1
ATOM 428 C CA . LEU A 1 74 ? 19.463 -120.171 253.107 1.00 24.43 62 LEU A CA 1
ATOM 429 C C . LEU A 1 74 ? 20.310 -121.373 252.676 1.00 24.37 62 LEU A C 1
ATOM 430 O O . LEU A 1 74 ? 20.825 -121.391 251.560 1.00 24.12 62 LEU A O 1
ATOM 435 N N . SER A 1 75 ? 20.462 -122.372 253.548 1.00 24.44 63 SER A N 1
ATOM 436 C CA . SER A 1 75 ? 21.400 -123.470 253.277 1.00 24.58 63 SER A CA 1
ATOM 437 C C . SER A 1 75 ? 20.933 -124.452 252.194 1.00 24.68 63 SER A C 1
ATOM 438 O O . SER A 1 75 ? 21.753 -125.161 251.611 1.00 24.57 63 SER A O 1
ATOM 441 N N . SER A 1 76 ? 19.630 -124.487 251.925 1.00 24.93 64 SER A N 1
ATOM 442 C CA . SER A 1 76 ? 19.092 -125.294 250.822 1.00 25.19 64 SER A CA 1
ATOM 443 C C . SER A 1 76 ? 17.751 -124.756 250.340 1.00 25.23 64 SER A C 1
ATOM 444 O O . SER A 1 76 ? 17.064 -124.035 251.068 1.00 25.17 64 SER A O 1
ATOM 447 N N . ARG A 1 77 ? 17.379 -125.126 249.115 1.00 25.48 65 ARG A N 1
ATOM 448 C CA . ARG A 1 77 ? 16.081 -124.752 248.553 1.00 25.66 65 ARG A CA 1
ATOM 449 C C . ARG A 1 77 ? 14.930 -125.253 249.427 1.00 25.91 65 ARG A C 1
ATOM 450 O O . ARG A 1 77 ? 13.993 -124.508 249.710 1.00 25.48 65 ARG A O 1
ATOM 458 N N . ALA A 1 78 ? 15.018 -126.510 249.864 1.00 26.37 66 ALA A N 1
ATOM 459 C CA . ALA A 1 78 ? 13.989 -127.111 250.713 1.00 26.83 66 ALA A CA 1
ATOM 460 C C . ALA A 1 78 ? 13.810 -126.345 252.024 1.00 27.12 66 ALA A C 1
ATOM 461 O O . ALA A 1 78 ? 12.682 -126.057 252.432 1.00 27.12 66 ALA A O 1
ATOM 463 N N . ARG A 1 79 ? 14.924 -126.006 252.667 1.00 27.66 67 ARG A N 1
ATOM 464 C CA . ARG A 1 79 ? 14.894 -125.257 253.923 1.00 28.17 67 ARG A CA 1
ATOM 465 C C . ARG A 1 79 ? 14.389 -123.830 253.732 1.00 28.29 67 ARG A C 1
ATOM 466 O O . ARG A 1 79 ? 13.705 -123.290 254.601 1.00 28.20 67 ARG A O 1
ATOM 474 N N . TYR A 1 80 ? 14.713 -123.236 252.585 1.00 28.56 68 TYR A N 1
ATOM 475 C CA . TYR A 1 80 ? 14.246 -121.894 252.234 1.00 29.00 68 TYR A CA 1
ATOM 476 C C . TYR A 1 80 ? 12.731 -121.869 252.064 1.00 29.42 68 TYR A C 1
ATOM 477 O O . TYR A 1 80 ? 12.054 -120.973 252.573 1.00 29.12 68 TYR A O 1
ATOM 486 N N . GLU A 1 81 ? 12.212 -122.871 251.354 1.00 30.02 69 GLU A N 1
ATOM 487 C CA . GLU A 1 81 ? 10.779 -122.997 251.088 1.00 30.76 69 GLU A CA 1
ATOM 488 C C . GLU A 1 81 ? 9.980 -123.213 252.373 1.00 31.23 69 GLU A C 1
ATOM 489 O O . GLU A 1 81 ? 8.878 -122.682 252.522 1.00 31.27 69 GLU A O 1
ATOM 495 N N . LEU A 1 82 ? 10.555 -123.977 253.301 1.00 31.87 70 LEU A N 1
ATOM 496 C CA . LEU A 1 82 ? 9.918 -124.273 254.581 1.00 32.56 70 LEU A CA 1
ATOM 497 C C . LEU A 1 82 ? 9.919 -123.053 255.507 1.00 32.68 70 LEU A C 1
ATOM 498 O O . LEU A 1 82 ? 8.906 -122.755 256.146 1.00 32.75 70 LEU A O 1
ATOM 503 N N . PHE A 1 83 ? 11.051 -122.351 255.567 1.00 32.89 71 PHE A N 1
ATOM 504 C CA . PHE A 1 83 ? 11.180 -121.134 256.373 1.00 33.09 71 PHE A CA 1
ATOM 505 C C . PHE A 1 83 ? 10.238 -120.031 255.890 1.00 33.51 71 PHE A C 1
ATOM 506 O O . PHE A 1 83 ? 9.631 -119.330 256.700 1.00 33.42 71 PHE A O 1
ATOM 514 N N . THR A 1 84 ? 10.117 -119.884 254.572 1.00 34.09 72 THR A N 1
ATOM 515 C CA . THR A 1 84 ? 9.254 -118.856 253.983 1.00 34.79 72 THR A CA 1
ATOM 516 C C . THR A 1 84 ? 7.801 -119.315 253.829 1.00 35.51 72 THR A C 1
ATOM 517 O O . THR A 1 84 ? 6.948 -118.541 253.379 1.00 35.48 72 THR A O 1
ATOM 521 N N . GLU A 1 85 ? 7.530 -120.565 254.212 1.00 36.31 73 GLU A N 1
ATOM 522 C CA . GLU A 1 85 ? 6.192 -121.171 254.126 1.00 37.12 73 GLU A CA 1
ATOM 523 C C . GLU A 1 85 ? 5.585 -121.061 252.726 1.00 37.36 73 GLU A C 1
ATOM 524 O O . GLU A 1 85 ? 4.382 -120.830 252.565 1.00 37.57 73 GLU A O 1
ATOM 530 N N . LYS A 1 86 ? 6.438 -121.222 251.719 1.00 37.74 74 LYS A N 1
ATOM 531 C CA . LYS A 1 86 ? 6.021 -121.173 250.325 1.00 37.94 74 LYS A CA 1
ATOM 532 C C . LYS A 1 86 ? 6.407 -122.467 249.623 1.00 37.85 74 LYS A C 1
ATOM 533 O O . LYS A 1 86 ? 7.341 -123.155 250.044 1.00 37.99 74 LYS A O 1
ATOM 539 N N . GLU A 1 87 ? 5.684 -122.794 248.555 1.00 37.67 75 GLU A N 1
ATOM 540 C CA . GLU A 1 87 ? 5.864 -124.069 247.864 1.00 37.37 75 GLU A CA 1
ATOM 541 C C . GLU A 1 87 ? 7.142 -124.137 247.011 1.00 36.86 75 GLU A C 1
ATOM 542 O O . GLU A 1 87 ? 7.793 -125.185 246.967 1.00 36.81 75 GLU A O 1
ATOM 548 N N . THR A 1 88 ? 7.505 -123.036 246.348 1.00 36.10 76 THR A N 1
ATOM 549 C CA . THR A 1 88 ? 8.713 -123.025 245.502 1.00 35.32 76 THR A CA 1
ATOM 550 C C . THR A 1 88 ? 9.505 -121.706 245.478 1.00 34.31 76 THR A C 1
ATOM 551 O O . THR A 1 88 ? 8.955 -120.629 245.241 1.00 34.56 76 THR A O 1
ATOM 555 N N . ALA A 1 89 ? 10.808 -121.819 245.718 1.00 32.81 77 ALA A N 1
ATOM 556 C CA . ALA A 1 89 ? 11.696 -120.660 245.785 1.00 31.15 77 ALA A CA 1
ATOM 557 C C . ALA A 1 89 ? 12.092 -120.160 244.397 1.00 29.96 77 ALA A C 1
ATOM 558 O O . ALA A 1 89 ? 12.025 -120.903 243.414 1.00 29.78 77 ALA A O 1
ATOM 560 N N . ASN A 1 90 ? 12.502 -118.894 244.332 1.00 28.33 78 ASN A N 1
ATOM 561 C CA . ASN A 1 90 ? 13.071 -118.314 243.118 1.00 26.79 78 ASN A CA 1
ATOM 562 C C . ASN A 1 90 ? 14.109 -119.277 242.534 1.00 25.97 78 ASN A C 1
ATOM 563 O O . ASN A 1 90 ? 15.057 -119.653 243.226 1.00 25.68 78 ASN A O 1
ATOM 568 N N . PRO A 1 91 ? 13.912 -119.716 241.275 1.00 25.35 79 PRO A N 1
ATOM 569 C CA . PRO A 1 91 ? 14.874 -120.634 240.645 1.00 24.94 79 PRO A CA 1
ATOM 570 C C . PRO A 1 91 ? 16.319 -120.122 240.541 1.00 24.63 79 PRO A C 1
ATOM 571 O O . PRO A 1 91 ? 17.234 -120.921 240.329 1.00 24.30 79 PRO A O 1
ATOM 575 N N . ALA A 1 92 ? 16.526 -118.815 240.706 1.00 24.31 80 ALA A N 1
ATOM 576 C CA . ALA A 1 92 ? 17.882 -118.247 240.744 1.00 24.17 80 ALA A CA 1
ATOM 577 C C . ALA A 1 92 ? 18.641 -118.680 241.998 1.00 24.11 80 ALA A C 1
ATOM 578 O O . ALA A 1 92 ? 19.873 -118.682 242.017 1.00 23.94 80 ALA A O 1
ATOM 580 N N . PHE A 1 93 ? 17.890 -119.053 243.032 1.00 24.36 81 PHE A N 1
ATOM 581 C CA . PHE A 1 93 ? 18.454 -119.575 244.275 1.00 24.56 81 PHE A CA 1
ATOM 582 C C . PHE A 1 93 ? 18.920 -121.023 244.077 1.00 24.85 81 PHE A C 1
ATOM 583 O O . PHE A 1 93 ? 18.264 -121.977 244.509 1.00 24.61 81 PHE A O 1
ATOM 591 N N . ASN A 1 94 ? 20.061 -121.169 243.409 1.00 25.07 82 ASN A N 1
ATOM 592 C CA . ASN A 1 94 ? 20.630 -122.477 243.101 1.00 25.74 82 ASN A CA 1
ATOM 593 C C . ASN A 1 94 ? 21.890 -122.765 243.918 1.00 25.86 82 ASN A C 1
ATOM 594 O O . ASN A 1 94 ? 22.218 -122.018 244.845 1.00 25.91 82 ASN A O 1
ATOM 599 N N . GLY A 1 95 ? 22.595 -123.838 243.560 1.00 26.03 83 GLY A N 1
ATOM 600 C CA . GLY A 1 95 ? 23.820 -124.250 244.244 1.00 25.99 83 GLY A CA 1
ATOM 601 C C . GLY A 1 95 ? 24.867 -123.163 244.418 1.00 25.88 83 GLY A C 1
ATOM 602 O O . GLY A 1 95 ? 25.299 -122.900 245.542 1.00 25.96 83 GLY A O 1
ATOM 603 N N . GLU A 1 96 ? 25.279 -122.538 243.312 1.00 25.70 84 GLU A N 1
ATOM 604 C CA . GLU A 1 96 ? 26.311 -121.490 243.338 1.00 25.78 84 GLU A CA 1
ATOM 605 C C . GLU A 1 96 ? 25.918 -120.297 244.210 1.00 24.97 84 GLU A C 1
ATOM 606 O O . GLU A 1 96 ? 26.752 -119.730 244.920 1.00 24.82 84 GLU A O 1
ATOM 612 N N . VAL A 1 97 ? 24.645 -119.924 244.141 1.00 24.17 85 VAL A N 1
ATOM 613 C CA . VAL A 1 97 ? 24.103 -118.812 244.920 1.00 23.36 85 VAL A CA 1
ATOM 614 C C . VAL A 1 97 ? 24.036 -119.177 246.407 1.00 23.13 85 VAL A C 1
ATOM 615 O O . VAL A 1 97 ? 24.408 -118.372 247.266 1.00 22.84 85 VAL A O 1
ATOM 619 N N . ILE A 1 98 ? 23.590 -120.400 246.692 1.00 22.79 86 ILE A N 1
ATOM 620 C CA . ILE A 1 98 ? 23.554 -120.938 248.056 1.00 22.80 86 ILE A CA 1
ATOM 621 C C . ILE A 1 98 ? 24.944 -120.918 248.709 1.00 22.70 86 ILE A C 1
ATOM 622 O O . ILE A 1 98 ? 25.086 -120.520 249.869 1.00 22.50 86 ILE A O 1
ATOM 627 N N . LYS A 1 99 ? 25.964 -121.324 247.955 1.00 22.52 87 LYS A N 1
ATOM 628 C CA . LYS A 1 99 ? 27.341 -121.297 248.454 1.00 22.88 87 LYS A CA 1
ATOM 629 C C . LYS A 1 99 ? 27.785 -119.873 248.802 1.00 22.57 87 LYS A C 1
ATOM 630 O O . LYS A 1 99 ? 28.420 -119.647 249.837 1.00 22.21 87 LYS A O 1
ATOM 636 N N . ARG A 1 100 ? 27.440 -118.912 247.947 1.00 22.31 88 ARG A N 1
ATOM 637 C CA . ARG A 1 100 ? 27.787 -117.515 248.214 1.00 22.22 88 ARG A CA 1
ATOM 638 C C . ARG A 1 100 ? 27.099 -116.972 249.466 1.00 21.55 88 ARG A C 1
ATOM 639 O O . ARG A 1 100 ? 27.730 -116.276 250.267 1.00 21.57 88 ARG A O 1
ATOM 647 N N . TYR A 1 101 ? 25.821 -117.300 249.644 1.00 20.93 89 TYR A N 1
ATOM 648 C CA . TYR A 1 101 ? 25.098 -116.884 250.850 1.00 20.43 89 TYR A CA 1
ATOM 649 C C . TYR A 1 101 ? 25.624 -117.540 252.127 1.00 20.42 89 TYR A C 1
ATOM 650 O O . TYR A 1 101 ? 25.582 -116.932 253.193 1.00 19.99 89 TYR A O 1
ATOM 659 N N . LYS A 1 102 ? 26.128 -118.770 252.011 1.00 20.44 90 LYS A N 1
ATOM 660 C CA . LYS A 1 102 ? 26.778 -119.446 253.141 1.00 20.77 90 LYS A CA 1
ATOM 661 C C . LYS A 1 102 ? 27.975 -118.619 253.604 1.00 20.47 90 LYS A C 1
ATOM 662 O O . LYS A 1 102 ? 28.159 -118.388 254.799 1.00 20.55 90 LYS A O 1
ATOM 668 N N . GLU A 1 103 ? 28.772 -118.168 252.638 1.00 20.31 91 GLU A N 1
ATOM 669 C CA . GLU A 1 103 ? 29.943 -117.341 252.905 1.00 20.34 91 GLU A CA 1
ATOM 670 C C . GLU A 1 103 ? 29.554 -115.963 253.452 1.00 19.91 91 GLU A C 1
ATOM 671 O O . GLU A 1 103 ? 30.203 -115.444 254.367 1.00 20.07 91 GLU A O 1
ATOM 677 N N . LEU A 1 104 ? 28.483 -115.390 252.911 1.00 19.68 92 LEU A N 1
ATOM 678 C CA . LEU A 1 104 ? 27.979 -114.102 253.392 1.00 19.35 92 LEU A CA 1
ATOM 679 C C . LEU A 1 104 ? 27.456 -114.180 254.832 1.00 19.45 92 LEU A C 1
ATOM 680 O O . LEU A 1 104 ? 27.650 -113.248 255.619 1.00 18.99 92 LEU A O 1
ATOM 685 N N . MET A 1 105 ? 26.793 -115.288 255.168 1.00 19.20 93 MET A N 1
ATOM 686 C CA . MET A 1 105 ? 26.320 -115.524 256.533 1.00 19.51 93 MET A CA 1
ATOM 687 C C . MET A 1 105 ? 27.484 -115.606 257.519 1.00 19.31 93 MET A C 1
ATOM 688 O O . MET A 1 105 ? 27.411 -115.053 258.619 1.00 18.93 93 MET A O 1
ATOM 693 N N . GLU A 1 106 ? 28.559 -116.282 257.112 1.00 19.32 94 GLU A N 1
ATOM 694 C CA . GLU A 1 106 ? 29.793 -116.321 257.898 1.00 19.60 94 GLU A CA 1
ATOM 695 C C . GLU A 1 106 ? 30.347 -114.908 258.107 1.00 19.08 94 GLU A C 1
ATOM 696 O O . GLU A 1 106 ? 30.858 -114.588 259.181 1.00 18.80 94 GLU A O 1
ATOM 702 N N . HIS A 1 107 ? 30.219 -114.059 257.086 1.00 18.59 95 HIS A N 1
ATOM 703 C CA . HIS A 1 107 ? 30.625 -112.656 257.210 1.00 18.06 95 HIS A CA 1
ATOM 704 C C . HIS A 1 107 ? 29.722 -111.890 258.181 1.00 17.76 95 HIS A C 1
ATOM 705 O O . HIS A 1 107 ? 30.196 -111.028 258.925 1.00 17.15 95 HIS A O 1
ATOM 712 N N . GLY A 1 108 ? 28.430 -112.218 258.178 1.00 17.39 96 GLY A N 1
ATOM 713 C CA . GLY A 1 108 ? 27.491 -111.686 259.168 1.00 17.49 96 GLY A CA 1
ATOM 714 C C . GLY A 1 108 ? 27.961 -111.942 260.593 1.00 17.52 96 GLY A C 1
ATOM 715 O O . GLY A 1 108 ? 27.818 -111.083 261.469 1.00 17.31 96 GLY A O 1
ATOM 716 N N . GLU A 1 109 ? 28.535 -113.124 260.823 1.00 17.62 97 GLU A N 1
ATOM 717 C CA . GLU A 1 109 ? 29.101 -113.450 262.132 1.00 17.98 97 GLU A CA 1
ATOM 718 C C . GLU A 1 109 ? 30.267 -112.520 262.473 1.00 17.35 97 GLU A C 1
ATOM 719 O O . GLU A 1 109 ? 30.434 -112.123 263.631 1.00 17.25 97 GLU A O 1
ATOM 725 N N . GLY A 1 110 ? 31.051 -112.167 261.454 1.00 16.72 98 GLY A N 1
ATOM 726 C CA . GLY A 1 110 ? 32.143 -111.206 261.591 1.00 16.27 98 GLY A CA 1
ATOM 727 C C . GLY A 1 110 ? 31.660 -109.830 262.001 1.00 15.89 98 GLY A C 1
ATOM 728 O O . GLY A 1 110 ? 32.207 -109.230 262.926 1.00 16.08 98 GLY A O 1
ATOM 729 N N . ILE A 1 111 ? 30.626 -109.336 261.319 1.00 15.44 99 ILE A N 1
ATOM 730 C CA . ILE A 1 111 ? 30.040 -108.028 261.647 1.00 15.34 99 ILE A CA 1
ATOM 731 C C . ILE A 1 111 ? 29.447 -108.040 263.063 1.00 15.05 99 ILE A C 1
ATOM 732 O O . ILE A 1 111 ? 29.613 -107.083 263.817 1.00 14.74 99 ILE A O 1
ATOM 737 N N . ALA A 1 112 ? 28.778 -109.136 263.420 1.00 14.70 100 ALA A N 1
ATOM 738 C CA . ALA A 1 112 ? 28.224 -109.295 264.765 1.00 14.82 100 ALA A CA 1
ATOM 739 C C . ALA A 1 112 ? 29.327 -109.233 265.826 1.00 14.73 100 ALA A C 1
ATOM 740 O O . ALA A 1 112 ? 29.183 -108.547 266.844 1.00 14.51 100 ALA A O 1
ATOM 742 N N . ASP A 1 113 ? 30.427 -109.939 265.569 1.00 14.65 101 ASP A N 1
ATOM 743 C CA . ASP A 1 113 ? 31.581 -109.949 266.474 1.00 14.65 101 ASP A CA 1
ATOM 744 C C . ASP A 1 113 ? 32.223 -108.567 266.639 1.00 14.80 101 ASP A C 1
ATOM 745 O O . ASP A 1 113 ? 32.567 -108.169 267.757 1.00 14.38 101 ASP A O 1
ATOM 750 N N . ILE A 1 114 ? 32.367 -107.831 265.535 1.00 14.57 102 ILE A N 1
ATOM 751 C CA . ILE A 1 114 ? 32.893 -106.459 265.597 1.00 14.82 102 ILE A CA 1
ATOM 752 C C . ILE A 1 114 ? 32.001 -105.591 266.490 1.00 14.75 102 ILE A C 1
ATOM 753 O O . ILE A 1 114 ? 32.502 -104.887 267.375 1.00 14.66 102 ILE A O 1
ATOM 758 N N . LEU A 1 115 ? 30.687 -105.661 266.260 1.00 14.71 103 LEU A N 1
ATOM 759 C CA . LEU A 1 115 ? 29.696 -104.911 267.042 1.00 15.19 103 LEU A CA 1
ATOM 760 C C . LEU A 1 115 ? 29.772 -105.195 268.544 1.00 15.42 103 LEU A C 1
ATOM 761 O O . LEU A 1 115 ? 29.766 -104.266 269.362 1.00 15.40 103 LEU A O 1
ATOM 766 N N . ARG A 1 116 ? 29.851 -106.475 268.896 1.00 15.52 104 ARG A N 1
ATOM 767 C CA . ARG A 1 116 ? 29.978 -106.879 270.298 1.00 15.65 104 ARG A CA 1
ATOM 768 C C . ARG A 1 116 ? 31.221 -106.261 270.954 1.00 15.80 104 ARG A C 1
ATOM 769 O O . ARG A 1 116 ? 31.142 -105.735 272.068 1.00 15.92 104 ARG A O 1
ATOM 777 N N . SER A 1 117 ? 32.360 -106.305 270.261 1.00 16.08 105 SER A N 1
ATOM 778 C CA . SER A 1 117 ? 33.603 -105.717 270.780 1.00 16.41 105 SER A CA 1
ATOM 779 C C . SER A 1 117 ? 33.505 -104.196 270.903 1.00 16.40 105 SER A C 1
ATOM 780 O O . SER A 1 117 ? 34.017 -103.604 271.859 1.00 16.29 105 SER A O 1
ATOM 783 N N . ARG A 1 118 ? 32.825 -103.566 269.946 1.00 16.23 106 ARG A N 1
ATOM 784 C CA . ARG A 1 118 ? 32.624 -102.123 269.985 1.00 16.17 106 ARG A CA 1
ATOM 785 C C . ARG A 1 118 ? 31.793 -101.725 271.209 1.00 16.33 106 ARG A C 1
ATOM 786 O O . ARG A 1 118 ? 32.084 -100.715 271.863 1.00 16.25 106 ARG A O 1
ATOM 794 N N . LEU A 1 119 ? 30.787 -102.535 271.532 1.00 16.53 107 LEU A N 1
ATOM 795 C CA . LEU A 1 119 ? 29.978 -102.307 272.734 1.00 16.97 107 LEU A CA 1
ATOM 796 C C . LEU A 1 119 ? 30.821 -102.427 274.008 1.00 17.31 107 LEU A C 1
ATOM 797 O O . LEU A 1 119 ? 30.746 -101.569 274.891 1.00 17.14 107 LEU A O 1
ATOM 802 N N . ALA A 1 120 ? 31.627 -103.484 274.086 1.00 17.71 108 ALA A N 1
ATOM 803 C CA . ALA A 1 120 ? 32.531 -103.701 275.217 1.00 18.19 108 ALA A CA 1
ATOM 804 C C . ALA A 1 120 ? 33.427 -102.487 275.464 1.00 18.46 108 ALA A C 1
ATOM 805 O O . ALA A 1 120 ? 33.585 -102.043 276.607 1.00 18.29 108 ALA A O 1
ATOM 807 N N . LYS A 1 121 ? 33.987 -101.942 274.387 1.00 18.80 109 LYS A N 1
ATOM 808 C CA . LYS A 1 121 ? 34.875 -100.791 274.477 1.00 19.55 109 LYS A CA 1
ATOM 809 C C . LYS A 1 121 ? 34.146 -99.557 274.993 1.00 19.62 109 LYS A C 1
ATOM 810 O O . LYS A 1 121 ? 34.675 -98.830 275.838 1.00 19.88 109 LYS A O 1
ATOM 816 N N . PHE A 1 122 ? 32.935 -99.332 274.482 1.00 19.66 110 PHE A N 1
ATOM 817 C CA . PHE A 1 122 ? 32.088 -98.226 274.928 1.00 19.93 110 PHE A CA 1
ATOM 818 C C . PHE A 1 122 ? 31.734 -98.330 276.413 1.00 20.34 110 PHE A C 1
ATOM 819 O O . PHE A 1 122 ? 31.764 -97.328 277.135 1.00 20.32 110 PHE A O 1
ATOM 827 N N . LEU A 1 123 ? 31.394 -99.540 276.856 1.00 20.68 111 LEU A N 1
ATOM 828 C CA . LEU A 1 123 ? 31.038 -99.786 278.252 1.00 21.54 111 LEU A CA 1
ATOM 829 C C . LEU A 1 123 ? 32.224 -99.553 279.189 1.00 22.19 111 LEU A C 1
ATOM 830 O O . LEU A 1 123 ? 32.047 -99.065 280.307 1.00 22.19 111 LEU A O 1
ATOM 835 N N . ASN A 1 124 ? 33.427 -99.887 278.725 1.00 23.17 112 ASN A N 1
ATOM 836 C CA . ASN A 1 124 ? 34.636 -99.710 279.535 1.00 24.22 112 ASN A CA 1
ATOM 837 C C . ASN A 1 124 ? 35.114 -98.260 279.625 1.00 24.67 112 ASN A C 1
ATOM 838 O O . ASN A 1 124 ? 35.514 -97.804 280.701 1.00 24.84 112 ASN A O 1
ATOM 843 N N . THR A 1 125 ? 35.071 -97.550 278.499 1.00 25.00 113 THR A N 1
ATOM 844 C CA . THR A 1 125 ? 35.602 -96.189 278.405 1.00 25.40 113 THR A CA 1
ATOM 845 C C . THR A 1 125 ? 34.799 -95.213 279.260 1.00 25.54 113 THR A C 1
ATOM 846 O O . THR A 1 125 ? 33.565 -95.200 279.215 1.00 25.26 113 THR A O 1
ATOM 850 N N . LYS A 1 126 ? 35.526 -94.424 280.054 1.00 25.74 114 LYS A N 1
ATOM 851 C CA . LYS A 1 126 ? 34.957 -93.426 280.969 1.00 26.05 114 LYS A CA 1
ATOM 852 C C . LYS A 1 126 ? 33.988 -94.047 281.974 1.00 26.07 114 LYS A C 1
ATOM 853 O O . LYS A 1 126 ? 33.078 -93.379 282.480 1.00 26.09 114 LYS A O 1
ATOM 859 N N . ASP A 1 127 ? 34.198 -95.334 282.250 1.00 26.29 115 ASP A N 1
ATOM 860 C CA . ASP A 1 127 ? 33.386 -96.103 283.197 1.00 26.33 115 ASP A CA 1
ATOM 861 C C . ASP A 1 127 ? 31.887 -96.091 282.892 1.00 26.06 115 ASP A C 1
ATOM 862 O O . ASP A 1 127 ? 31.073 -96.244 283.804 1.00 25.69 115 ASP A O 1
ATOM 867 N N . VAL A 1 128 ? 31.521 -95.926 281.619 1.00 25.65 116 VAL A N 1
ATOM 868 C CA . VAL A 1 128 ? 30.104 -95.791 281.240 1.00 25.36 116 VAL A CA 1
ATOM 869 C C . VAL A 1 128 ? 29.245 -96.967 281.721 1.00 25.34 116 VAL A C 1
ATOM 870 O O . VAL A 1 128 ? 28.158 -96.755 282.258 1.00 25.19 116 VAL A O 1
ATOM 874 N N . GLY A 1 129 ? 29.743 -98.191 281.545 1.00 25.49 117 GLY A N 1
ATOM 875 C CA . GLY A 1 129 ? 29.038 -99.395 281.988 1.00 25.65 117 GLY A CA 1
ATOM 876 C C . GLY A 1 129 ? 28.774 -99.423 283.487 1.00 25.97 117 GLY A C 1
ATOM 877 O O . GLY A 1 129 ? 27.663 -99.729 283.926 1.00 25.63 117 GLY A O 1
ATOM 878 N N . LYS A 1 130 ? 29.797 -99.093 284.272 1.00 26.31 118 LYS A N 1
ATOM 879 C CA . LYS A 1 130 ? 29.669 -99.080 285.731 1.00 26.86 118 LYS A CA 1
ATOM 880 C C . LYS A 1 130 ? 28.677 -98.011 286.190 1.00 26.81 118 LYS A C 1
ATOM 881 O O . LYS A 1 130 ? 27.841 -98.262 287.061 1.00 27.00 118 LYS A O 1
ATOM 887 N N . ARG A 1 131 ? 28.765 -96.834 285.578 1.00 26.89 119 ARG A N 1
ATOM 888 C CA . ARG A 1 131 ? 27.858 -95.722 285.869 1.00 26.96 119 ARG A CA 1
ATOM 889 C C . ARG A 1 131 ? 26.411 -96.064 285.502 1.00 27.12 119 ARG A C 1
ATOM 890 O O . ARG A 1 131 ? 25.490 -95.798 286.279 1.00 26.93 119 ARG A O 1
ATOM 898 N N . PHE A 1 132 ? 26.225 -96.665 284.326 1.00 27.24 120 PHE A N 1
ATOM 899 C CA . PHE A 1 132 ? 24.912 -97.136 283.877 1.00 27.60 120 PHE A CA 1
ATOM 900 C C . PHE A 1 132 ? 24.311 -98.139 284.866 1.00 27.99 120 PHE A C 1
ATOM 901 O O . PHE A 1 132 ? 23.124 -98.058 285.202 1.00 27.97 120 PHE A O 1
ATOM 909 N N . ALA A 1 133 ? 25.143 -99.067 285.340 1.00 28.54 121 ALA A N 1
ATOM 910 C CA . ALA A 1 133 ? 24.731 -100.060 286.333 1.00 29.07 121 ALA A CA 1
ATOM 911 C C . ALA A 1 133 ? 24.354 -99.406 287.664 1.00 29.47 121 ALA A C 1
ATOM 912 O O . ALA A 1 133 ? 23.551 -99.951 288.425 1.00 29.67 121 ALA A O 1
ATOM 914 N N . GLN A 1 134 ? 24.929 -98.233 287.922 1.00 29.86 122 GLN A N 1
ATOM 915 C CA . GLN A 1 134 ? 24.678 -97.474 289.151 1.00 30.28 122 GLN A CA 1
ATOM 916 C C . GLN A 1 134 ? 23.541 -96.458 289.004 1.00 30.13 122 GLN A C 1
ATOM 917 O O . GLN A 1 134 ? 23.238 -95.718 289.945 1.00 30.39 122 GLN A O 1
ATOM 923 N N . GLY A 1 135 ? 22.921 -96.413 287.826 1.00 29.66 123 GLY A N 1
ATOM 924 C CA . GLY A 1 135 ? 21.719 -95.606 287.628 1.00 29.10 123 GLY A CA 1
ATOM 925 C C . GLY A 1 135 ? 21.858 -94.367 286.763 1.00 28.56 123 GLY A C 1
ATOM 926 O O . GLY A 1 135 ? 20.871 -93.670 286.518 1.00 28.58 123 GLY A O 1
ATOM 927 N N . THR A 1 136 ? 23.078 -94.079 286.311 1.00 28.02 124 THR A N 1
ATOM 928 C CA . THR A 1 136 ? 23.299 -93.008 285.343 1.00 27.58 124 THR A CA 1
ATOM 929 C C . THR A 1 136 ? 22.545 -93.382 284.074 1.00 27.11 124 THR A C 1
ATOM 930 O O . THR A 1 136 ? 22.752 -94.462 283.513 1.00 26.74 124 THR A O 1
ATOM 934 N N . GLU A 1 137 ? 21.657 -92.492 283.639 1.00 26.61 125 GLU A N 1
ATOM 935 C CA . GLU A 1 137 ? 20.765 -92.786 282.519 1.00 26.16 125 GLU A CA 1
ATOM 936 C C . GLU A 1 137 ? 21.460 -92.619 281.170 1.00 25.58 125 GLU A C 1
ATOM 937 O O . GLU A 1 137 ? 21.010 -91.849 280.314 1.00 25.23 125 GLU A O 1
ATOM 943 N N . ALA A 1 138 ? 22.551 -93.361 280.987 1.00 24.77 126 ALA A N 1
ATOM 944 C CA . ALA A 1 138 ? 23.354 -93.292 279.766 1.00 24.10 126 ALA A CA 1
ATOM 945 C C . ALA A 1 138 ? 22.575 -93.753 278.533 1.00 23.71 126 ALA A C 1
ATOM 946 O O . ALA A 1 138 ? 22.907 -93.374 277.408 1.00 23.22 126 ALA A O 1
ATOM 948 N N . ASN A 1 139 ? 21.537 -94.557 278.760 1.00 23.17 127 ASN A N 1
ATOM 949 C CA . ASN A 1 139 ? 20.658 -95.046 277.693 1.00 23.26 127 ASN A CA 1
ATOM 950 C C . ASN A 1 139 ? 19.815 -93.956 277.014 1.00 23.13 127 ASN A C 1
ATOM 951 O O . ASN A 1 139 ? 19.126 -94.222 276.029 1.00 23.25 127 ASN A O 1
ATOM 956 N N . ARG A 1 140 ? 19.883 -92.733 277.541 1.00 23.06 128 ARG A N 1
ATOM 957 C CA . ARG A 1 140 ? 19.166 -91.588 276.971 1.00 23.01 128 ARG A CA 1
ATOM 958 C C . ARG A 1 140 ? 20.101 -90.569 276.307 1.00 22.84 128 ARG A C 1
ATOM 959 O O . ARG A 1 140 ? 19.637 -89.566 275.750 1.00 22.89 128 ARG A O 1
ATOM 967 N N . TRP A 1 141 ? 21.409 -90.822 276.380 1.00 22.42 129 TRP A N 1
ATOM 968 C CA . TRP A 1 141 ? 22.409 -89.980 275.712 1.00 22.15 129 TRP A CA 1
ATOM 969 C C . TRP A 1 141 ? 22.361 -90.200 274.202 1.00 21.82 129 TRP A C 1
ATOM 970 O O . TRP A 1 141 ? 21.916 -91.254 273.748 1.00 21.51 129 TRP A O 1
ATOM 981 N N . VAL A 1 142 ? 22.847 -89.225 273.430 1.00 21.60 130 VAL A N 1
ATOM 982 C CA . VAL A 1 142 ? 22.854 -89.346 271.960 1.00 21.25 130 VAL A CA 1
ATOM 983 C C . VAL A 1 142 ? 23.692 -90.531 271.462 1.00 21.05 130 VAL A C 1
ATOM 984 O O . VAL A 1 142 ? 23.405 -91.094 270.406 1.00 21.07 130 VAL A O 1
ATOM 988 N N . GLY A 1 143 ? 24.712 -90.908 272.235 1.00 20.80 131 GLY A N 1
ATOM 989 C CA . GLY A 1 143 ? 25.548 -92.064 271.916 1.00 20.52 131 GLY A CA 1
ATOM 990 C C . GLY A 1 143 ? 25.243 -93.338 272.688 1.00 20.41 131 GLY A C 1
ATOM 991 O O . GLY A 1 143 ? 25.908 -94.352 272.489 1.00 20.47 131 GLY A O 1
ATOM 992 N N . GLY A 1 144 ? 24.235 -93.296 273.559 1.00 20.18 132 GLY A N 1
ATOM 993 C CA . GLY A 1 144 ? 23.938 -94.426 274.438 1.00 20.04 132 GLY A CA 1
ATOM 994 C C . GLY A 1 144 ? 22.597 -95.111 274.249 1.00 20.08 132 GLY A C 1
ATOM 995 O O . GLY A 1 144 ? 22.229 -95.976 275.042 1.00 20.21 132 GLY A O 1
ATOM 996 N N . LYS A 1 145 ? 21.867 -94.750 273.194 1.00 19.70 133 LYS A N 1
ATOM 997 C CA . LYS A 1 145 ? 20.531 -95.312 272.970 1.00 19.48 133 LYS A CA 1
ATOM 998 C C . LYS A 1 145 ? 20.533 -96.822 272.714 1.00 19.15 133 LYS A C 1
ATOM 999 O O . LYS A 1 145 ? 19.527 -97.489 272.933 1.00 18.96 133 LYS A O 1
ATOM 1005 N N . LEU A 1 146 ? 21.671 -97.362 272.281 1.00 18.98 134 LEU A N 1
ATOM 1006 C CA . LEU A 1 146 ? 21.816 -98.812 272.138 1.00 18.91 134 LEU A CA 1
ATOM 1007 C C . LEU A 1 146 ? 21.817 -99.571 273.472 1.00 19.00 134 LEU A C 1
ATOM 1008 O O . LEU A 1 146 ? 21.652 -100.790 273.490 1.00 19.01 134 LEU A O 1
ATOM 1013 N N . LEU A 1 147 ? 21.979 -98.851 274.581 1.00 19.16 135 LEU A N 1
ATOM 1014 C CA . LEU A 1 147 ? 21.877 -99.461 275.912 1.00 19.60 135 LEU A CA 1
ATOM 1015 C C . LEU A 1 147 ? 20.447 -99.900 276.223 1.00 19.66 135 LEU A C 1
ATOM 1016 O O . LEU A 1 147 ? 20.203 -100.643 277.175 1.00 20.14 135 LEU A O 1
ATOM 1021 N N . ASN A 1 148 ? 19.504 -99.444 275.404 1.00 19.96 136 ASN A N 1
ATOM 1022 C CA . ASN A 1 148 ? 18.129 -99.909 275.490 1.00 20.00 136 ASN A CA 1
ATOM 1023 C C . ASN A 1 148 ? 17.939 -101.322 274.938 1.00 20.11 136 ASN A C 1
ATOM 1024 O O . ASN A 1 148 ? 16.921 -101.957 275.205 1.00 20.32 136 ASN A O 1
ATOM 1029 N N . ILE A 1 149 ? 18.918 -101.820 274.181 1.00 20.33 137 ILE A N 1
ATOM 1030 C CA . ILE A 1 149 ? 18.834 -103.191 273.660 1.00 20.33 137 ILE A CA 1
ATOM 1031 C C . ILE A 1 149 ? 19.925 -104.118 274.218 1.00 20.73 137 ILE A C 1
ATOM 1032 O O . ILE A 1 149 ? 20.291 -105.120 273.597 1.00 20.42 137 ILE A O 1
ATOM 1037 N N . VAL A 1 150 ? 20.427 -103.777 275.404 1.00 21.17 138 VAL A N 1
ATOM 1038 C CA . VAL A 1 150 ? 21.385 -104.633 276.100 1.00 21.56 138 VAL A CA 1
ATOM 1039 C C . VAL A 1 150 ? 20.731 -105.346 277.290 1.00 22.15 138 VAL A C 1
ATOM 1040 O O . VAL A 1 150 ? 19.625 -104.990 277.717 1.00 21.97 138 VAL A O 1
ATOM 1044 N N . GLU A 1 151 ? 21.422 -106.365 277.792 1.00 22.74 139 GLU A N 1
ATOM 1045 C CA . GLU A 1 151 ? 20.966 -107.170 278.921 1.00 23.58 139 GLU A CA 1
ATOM 1046 C C . GLU A 1 151 ? 22.111 -107.263 279.917 1.00 24.23 139 GLU A C 1
ATOM 1047 O O . GLU A 1 151 ? 23.274 -107.235 279.521 1.00 23.97 139 GLU A O 1
ATOM 1053 N N . GLN A 1 152 ? 21.796 -107.365 281.207 1.00 25.32 140 GLN A N 1
ATOM 1054 C CA . GLN A 1 152 ? 22.848 -107.509 282.215 1.00 26.38 140 GLN A CA 1
ATOM 1055 C C . GLN A 1 152 ? 23.617 -108.809 281.995 1.00 26.77 140 GLN A C 1
ATOM 1056 O O . GLN A 1 152 ? 23.033 -109.834 281.643 1.00 27.02 140 GLN A O 1
ATOM 1062 N N . ASP A 1 153 ? 24.932 -108.743 282.179 1.00 27.30 141 ASP A N 1
ATOM 1063 C CA . ASP A 1 153 ? 25.808 -109.898 282.028 1.00 27.99 141 ASP A CA 1
ATOM 1064 C C . ASP A 1 153 ? 26.875 -109.843 283.111 1.00 27.85 141 ASP A C 1
ATOM 1065 O O . ASP A 1 153 ? 27.951 -109.277 282.905 1.00 27.79 141 ASP A O 1
ATOM 1070 N N . GLY A 1 154 ? 26.567 -110.426 284.269 1.00 27.95 142 GLY A N 1
ATOM 1071 C CA . GLY A 1 154 ? 27.451 -110.349 285.429 1.00 27.89 142 GLY A CA 1
ATOM 1072 C C . GLY A 1 154 ? 27.767 -108.907 285.775 1.00 27.78 142 GLY A C 1
ATOM 1073 O O . GLY A 1 154 ? 26.860 -108.115 286.046 1.00 28.25 142 GLY A O 1
ATOM 1074 N N . ASP A 1 155 ? 29.052 -108.559 285.735 1.00 27.56 143 ASP A N 1
ATOM 1075 C CA . ASP A 1 155 ? 29.497 -107.203 286.070 1.00 27.29 143 ASP A CA 1
ATOM 1076 C C . ASP A 1 155 ? 29.474 -106.244 284.873 1.00 26.57 143 ASP A C 1
ATOM 1077 O O . ASP A 1 155 ? 29.986 -105.125 284.958 1.00 26.91 143 ASP A O 1
ATOM 1082 N N . THR A 1 156 ? 28.887 -106.686 283.763 1.00 25.66 144 THR A N 1
ATOM 1083 C CA . THR A 1 156 ? 28.817 -105.863 282.553 1.00 24.58 144 THR A CA 1
ATOM 1084 C C . THR A 1 156 ? 27.477 -106.039 281.817 1.00 24.21 144 THR A C 1
ATOM 1085 O O . THR A 1 156 ? 26.499 -106.501 282.409 1.00 23.96 144 THR A O 1
ATOM 1089 N N . PHE A 1 157 ? 27.431 -105.648 280.544 1.00 23.28 145 PHE A N 1
ATOM 1090 C CA . PHE A 1 157 ? 26.217 -105.751 279.737 1.00 22.97 145 PHE A CA 1
ATOM 1091 C C . PHE A 1 157 ? 26.545 -106.326 278.367 1.00 22.47 145 PHE A C 1
ATOM 1092 O O . PHE A 1 157 ? 27.685 -106.231 277.910 1.00 22.47 145 PHE A O 1
ATOM 1100 N N . LYS A 1 158 ? 25.544 -106.922 277.724 1.00 22.14 146 LYS A N 1
ATOM 1101 C CA . LYS A 1 158 ? 25.712 -107.547 276.407 1.00 22.22 146 LYS A CA 1
ATOM 1102 C C . LYS A 1 158 ? 24.484 -107.288 275.540 1.00 21.60 146 LYS A C 1
ATOM 1103 O O . LYS A 1 158 ? 23.384 -107.110 276.062 1.00 21.50 146 LYS A O 1
ATOM 1109 N N . TYR A 1 159 ? 24.670 -107.267 274.219 1.00 20.98 147 TYR A N 1
ATOM 1110 C CA . TYR A 1 159 ? 23.546 -107.153 273.287 1.00 20.39 147 TYR A CA 1
ATOM 1111 C C . TYR A 1 159 ? 22.527 -108.267 273.481 1.00 20.15 147 TYR A C 1
ATOM 1112 O O . TYR A 1 159 ? 22.895 -109.423 273.715 1.00 19.67 147 TYR A O 1
ATOM 1121 N N . ASN A 1 160 ? 21.249 -107.910 273.376 1.00 20.01 148 ASN A N 1
ATOM 1122 C CA . ASN A 1 160 ? 20.213 -108.891 273.109 1.00 20.13 148 ASN A CA 1
ATOM 1123 C C . ASN A 1 160 ? 20.533 -109.480 271.737 1.00 20.14 148 ASN A C 1
ATOM 1124 O O . ASN A 1 160 ? 20.625 -108.740 270.751 1.00 20.26 148 ASN A O 1
ATOM 1129 N N . GLU A 1 161 ? 20.739 -110.796 271.682 1.00 19.95 149 GLU A N 1
ATOM 1130 C CA . GLU A 1 161 ? 21.200 -111.447 270.450 1.00 19.76 149 GLU A CA 1
ATOM 1131 C C . GLU A 1 161 ? 20.180 -111.407 269.311 1.00 19.85 149 GLU A C 1
ATOM 1132 O O . GLU A 1 161 ? 20.556 -111.299 268.143 1.00 19.39 149 GLU A O 1
ATOM 1138 N N . GLN A 1 162 ? 18.898 -111.505 269.654 1.00 19.77 150 GLN A N 1
ATOM 1139 C CA . GLN A 1 162 ? 17.829 -111.454 268.653 1.00 20.24 150 GLN A CA 1
ATOM 1140 C C . GLN A 1 162 ? 17.839 -110.123 267.896 1.00 19.78 150 GLN A C 1
ATOM 1141 O O . GLN A 1 162 ? 17.793 -110.099 266.666 1.00 19.86 150 GLN A O 1
ATOM 1147 N N . LEU A 1 163 ? 17.923 -109.023 268.639 1.00 19.44 151 LEU A N 1
ATOM 1148 C CA . LEU A 1 163 ? 17.910 -107.685 268.040 1.00 18.79 151 LEU A CA 1
ATOM 1149 C C . LEU A 1 163 ? 19.196 -107.379 267.283 1.00 18.46 151 LEU A C 1
ATOM 1150 O O . LEU A 1 163 ? 19.150 -106.818 266.185 1.00 18.07 151 LEU A O 1
ATOM 1155 N N . LEU A 1 164 ? 20.333 -107.761 267.865 1.00 17.82 152 LEU A N 1
ATOM 1156 C CA . LEU A 1 164 ? 21.639 -107.569 267.227 1.00 17.31 152 LEU A CA 1
ATOM 1157 C C . LEU A 1 164 ? 21.750 -108.327 265.912 1.00 17.37 152 LEU A C 1
ATOM 1158 O O . LEU A 1 164 ? 22.113 -107.742 264.884 1.00 17.32 152 LEU A O 1
ATOM 1163 N N . GLN A 1 165 ? 21.438 -109.622 265.950 1.00 16.93 153 GLN A N 1
ATOM 1164 C CA . GLN A 1 165 ? 21.582 -110.487 264.781 1.00 17.04 153 GLN A CA 1
ATOM 1165 C C . GLN A 1 165 ? 20.623 -110.092 263.659 1.00 16.77 153 GLN A C 1
ATOM 1166 O O . GLN A 1 165 ? 20.993 -110.117 262.484 1.00 16.81 153 GLN A O 1
ATOM 1172 N N . THR A 1 166 ? 19.406 -109.701 264.025 1.00 16.58 154 THR A N 1
ATOM 1173 C CA . THR A 1 166 ? 18.428 -109.226 263.049 1.00 16.76 154 THR A CA 1
ATOM 1174 C C . THR A 1 166 ? 18.922 -107.945 262.380 1.00 16.55 154 THR A C 1
ATOM 1175 O O . THR A 1 166 ? 18.791 -107.785 261.161 1.00 16.41 154 THR A O 1
ATOM 1179 N N . ALA A 1 167 ? 19.503 -107.051 263.178 1.00 16.19 155 ALA A N 1
ATOM 1180 C CA . ALA A 1 167 ? 20.081 -105.812 262.662 1.00 16.23 155 ALA A CA 1
ATOM 1181 C C . ALA A 1 167 ? 21.233 -106.092 261.694 1.00 16.16 155 ALA A C 1
ATOM 1182 O O . ALA A 1 167 ? 21.357 -105.425 260.663 1.00 16.34 155 ALA A O 1
ATOM 1184 N N . VAL A 1 168 ? 22.063 -107.084 262.020 1.00 16.09 156 VAL A N 1
ATOM 1185 C CA . VAL A 1 168 ? 23.157 -107.500 261.132 1.00 15.98 156 VAL A CA 1
ATOM 1186 C C . VAL A 1 168 ? 22.627 -108.045 259.799 1.00 15.90 156 VAL A C 1
ATOM 1187 O O . VAL A 1 168 ? 23.201 -107.772 258.743 1.00 15.42 156 VAL A O 1
ATOM 1191 N N . LEU A 1 169 ? 21.525 -108.794 259.845 1.00 15.37 157 LEU A N 1
ATOM 1192 C CA . LEU A 1 169 ? 20.895 -109.287 258.611 1.00 15.26 157 LEU A CA 1
ATOM 1193 C C . LEU A 1 169 ? 20.468 -108.141 257.689 1.00 15.21 157 LEU A C 1
ATOM 1194 O O . LEU A 1 169 ? 20.713 -108.186 256.477 1.00 14.94 157 LEU A O 1
ATOM 1199 N N . ALA A 1 170 ? 19.843 -107.123 258.279 1.00 15.23 158 ALA A N 1
ATOM 1200 C CA . ALA A 1 170 ? 19.483 -105.891 257.577 1.00 15.04 158 ALA A CA 1
ATOM 1201 C C . ALA A 1 170 ? 20.727 -105.234 256.993 1.00 15.06 158 ALA A C 1
ATOM 1202 O O . ALA A 1 170 ? 20.721 -104.797 255.843 1.00 15.28 158 ALA A O 1
ATOM 1204 N N . GLY A 1 171 ? 21.790 -105.190 257.796 1.00 14.95 159 GLY A N 1
ATOM 1205 C CA . GLY A 1 171 ? 23.082 -104.650 257.377 1.00 15.11 159 GLY A CA 1
ATOM 1206 C C . GLY A 1 171 ? 23.626 -105.344 256.146 1.00 14.92 159 GLY A C 1
ATOM 1207 O O . GLY A 1 171 ? 24.115 -104.691 255.230 1.00 14.99 159 GLY A O 1
ATOM 1208 N N . LEU A 1 172 ? 23.538 -106.672 256.125 1.00 14.89 160 LEU A N 1
ATOM 1209 C CA . LEU A 1 172 ? 23.974 -107.454 254.969 1.00 14.97 160 LEU A CA 1
ATOM 1210 C C . LEU A 1 172 ? 23.140 -107.171 253.709 1.00 15.01 160 LEU A C 1
ATOM 1211 O O . LEU A 1 172 ? 23.703 -107.025 252.620 1.00 14.66 160 LEU A O 1
ATOM 1216 N N . GLN A 1 173 ? 21.818 -107.085 253.852 1.00 14.92 161 GLN A N 1
ATOM 1217 C CA . GLN A 1 173 ? 20.959 -106.761 252.702 1.00 15.16 161 GLN A CA 1
ATOM 1218 C C . GLN A 1 173 ? 21.292 -105.372 252.140 1.00 15.37 161 GLN A C 1
ATOM 1219 O O . GLN A 1 173 ? 21.399 -105.194 250.927 1.00 15.35 161 GLN A O 1
ATOM 1225 N N . TRP A 1 174 ? 21.454 -104.402 253.036 1.00 15.57 162 TRP A N 1
ATOM 1226 C CA . TRP A 1 174 ? 21.843 -103.039 252.676 1.00 15.90 162 TRP A CA 1
ATOM 1227 C C . TRP A 1 174 ? 23.181 -103.027 251.931 1.00 16.27 162 TRP A C 1
ATOM 1228 O O . TRP A 1 174 ? 23.326 -102.369 250.898 1.00 16.13 162 TRP A O 1
ATOM 1239 N N . ARG A 1 175 ? 24.149 -103.769 252.460 1.00 16.58 163 ARG A N 1
ATOM 1240 C CA . ARG A 1 175 ? 25.461 -103.916 251.835 1.00 17.46 163 ARG A CA 1
ATOM 1241 C C . ARG A 1 175 ? 25.365 -104.429 250.388 1.00 17.65 163 ARG A C 1
ATOM 1242 O O . ARG A 1 175 ? 26.125 -103.997 249.515 1.00 17.92 163 ARG A O 1
ATOM 1250 N N . LEU A 1 176 ? 24.429 -105.345 250.144 1.00 17.91 164 LEU A N 1
ATOM 1251 C CA . LEU A 1 176 ? 24.272 -105.957 248.824 1.00 18.23 164 LEU A CA 1
ATOM 1252 C C . LEU A 1 176 ? 23.587 -105.062 247.792 1.00 18.85 164 LEU A C 1
ATOM 1253 O O . LEU A 1 176 ? 23.961 -105.077 246.616 1.00 18.72 164 LEU A O 1
ATOM 1258 N N . THR A 1 177 ? 22.584 -104.298 248.221 1.00 19.47 165 THR A N 1
ATOM 1259 C CA . THR A 1 177 ? 21.712 -103.606 247.259 1.00 20.29 165 THR A CA 1
ATOM 1260 C C . THR A 1 177 ? 21.513 -102.103 247.468 1.00 21.23 165 THR A C 1
ATOM 1261 O O . THR A 1 177 ? 20.839 -101.461 246.658 1.00 21.43 165 THR A O 1
ATOM 1265 N N . ALA A 1 178 ? 22.082 -101.538 248.532 1.00 22.34 166 ALA A N 1
ATOM 1266 C CA . ALA A 1 178 ? 21.922 -100.103 248.805 1.00 23.71 166 ALA A CA 1
ATOM 1267 C C . ALA A 1 178 ? 22.378 -99.207 247.646 1.00 24.79 166 ALA A C 1
ATOM 1268 O O . ALA A 1 178 ? 21.645 -98.302 247.246 1.00 25.21 166 ALA A O 1
ATOM 1270 N N . THR A 1 179 ? 23.580 -99.460 247.124 1.00 26.05 167 THR A N 1
ATOM 1271 C CA . THR A 1 179 ? 24.172 -98.641 246.051 1.00 27.60 167 THR A CA 1
ATOM 1272 C C . THR A 1 179 ? 23.238 -98.530 244.841 1.00 28.27 167 THR A C 1
ATOM 1273 O O . THR A 1 179 ? 23.076 -97.447 244.267 1.00 28.97 167 THR A O 1
ATOM 1277 N N . SER A 1 180 ? 22.600 -99.644 244.488 1.00 29.19 168 SER A N 1
ATOM 1278 C CA . SER A 1 180 ? 21.685 -99.709 243.347 1.00 29.93 168 SER A CA 1
ATOM 1279 C C . SER A 1 180 ? 20.370 -98.945 243.560 1.00 30.22 168 SER A C 1
ATOM 1280 O O . SER A 1 180 ? 19.588 -98.780 242.620 1.00 30.71 168 SER A O 1
ATOM 1283 N N . ASN A 1 181 ? 20.133 -98.482 244.786 1.00 30.36 169 ASN A N 1
ATOM 1284 C CA . ASN A 1 181 ? 18.896 -97.778 245.125 1.00 30.21 169 ASN A CA 1
ATOM 1285 C C . ASN A 1 181 ? 19.080 -96.313 245.541 1.00 30.06 169 ASN A C 1
ATOM 1286 O O . ASN A 1 181 ? 18.100 -95.623 245.845 1.00 29.96 169 ASN A O 1
ATOM 1291 N N . THR A 1 182 ? 20.327 -95.844 245.542 1.00 29.65 170 THR A N 1
ATOM 1292 C CA . THR A 1 182 ? 20.642 -94.455 245.901 1.00 29.51 170 THR A CA 1
ATOM 1293 C C . THR A 1 182 ? 20.103 -93.469 244.866 1.00 29.16 170 THR A C 1
ATOM 1294 O O . THR A 1 182 ? 19.898 -93.824 243.705 1.00 28.96 170 THR A O 1
ATOM 1298 N N . ALA A 1 183 ? 19.879 -92.232 245.298 1.00 29.01 171 ALA A N 1
ATOM 1299 C CA . ALA A 1 183 ? 19.509 -91.152 244.389 1.00 28.99 171 ALA A CA 1
ATOM 1300 C C . ALA A 1 183 ? 20.718 -90.698 243.573 1.00 29.25 171 ALA A C 1
ATOM 1301 O O . ALA A 1 183 ? 21.867 -90.939 243.956 1.00 28.89 171 ALA A O 1
ATOM 1303 N N . ILE A 1 184 ? 20.446 -90.047 242.445 1.00 29.63 172 ILE A N 1
ATOM 1304 C CA . ILE A 1 184 ? 21.493 -89.461 241.616 1.00 30.21 172 ILE A CA 1
ATOM 1305 C C . ILE A 1 184 ? 21.787 -88.050 242.113 1.00 30.35 172 ILE A C 1
ATOM 1306 O O . ILE A 1 184 ? 20.873 -87.237 242.278 1.00 30.50 172 ILE A O 1
ATOM 1311 N N . LYS A 1 185 ? 23.062 -87.776 242.374 1.00 30.53 173 LYS A N 1
ATOM 1312 C CA . LYS A 1 185 ? 23.511 -86.434 242.722 1.00 30.84 173 LYS A CA 1
ATOM 1313 C C . LYS A 1 185 ? 23.980 -85.702 241.470 1.00 31.23 173 LYS A C 1
ATOM 1314 O O . LYS A 1 185 ? 24.869 -86.178 240.756 1.00 31.35 173 LYS A O 1
ATOM 1320 N N . ASP A 1 186 ? 23.371 -84.553 241.203 1.00 31.79 174 ASP A N 1
ATOM 1321 C CA . ASP A 1 186 ? 23.867 -83.655 240.163 1.00 32.29 174 ASP A CA 1
ATOM 1322 C C . ASP A 1 186 ? 24.550 -82.440 240.792 1.00 32.53 174 ASP A C 1
ATOM 1323 O O . ASP A 1 186 ? 24.847 -82.442 241.989 1.00 32.58 174 ASP A O 1
ATOM 1328 N N . ALA A 1 187 ? 24.787 -81.407 239.984 1.00 32.66 175 ALA A N 1
ATOM 1329 C CA . ALA A 1 187 ? 25.488 -80.204 240.428 1.00 32.66 175 ALA A CA 1
ATOM 1330 C C . ALA A 1 187 ? 24.767 -79.466 241.556 1.00 32.63 175 ALA A C 1
ATOM 1331 O O . ALA A 1 187 ? 25.406 -79.000 242.504 1.00 32.52 175 ALA A O 1
ATOM 1333 N N . LYS A 1 188 ? 23.442 -79.374 241.452 1.00 32.46 176 LYS A N 1
ATOM 1334 C CA . LYS A 1 188 ? 22.618 -78.735 242.476 1.00 32.52 176 LYS A CA 1
ATOM 1335 C C . LYS A 1 188 ? 22.721 -79.459 243.824 1.00 32.11 176 LYS A C 1
ATOM 1336 O O . LYS A 1 188 ? 22.824 -78.817 244.873 1.00 32.04 176 LYS A O 1
ATOM 1342 N N . ASP A 1 189 ? 22.691 -80.792 243.780 1.00 31.77 177 ASP A N 1
ATOM 1343 C CA . ASP A 1 189 ? 22.806 -81.627 244.980 1.00 31.30 177 ASP A CA 1
ATOM 1344 C C . ASP A 1 189 ? 24.144 -81.426 245.684 1.00 30.94 177 ASP A C 1
ATOM 1345 O O . ASP A 1 189 ? 24.192 -81.222 246.899 1.00 31.06 177 ASP A O 1
ATOM 1350 N N . VAL A 1 190 ? 25.222 -81.478 244.907 1.00 30.56 178 VAL A N 1
ATOM 1351 C CA . VAL A 1 190 ? 26.579 -81.333 245.432 1.00 30.06 178 VAL A CA 1
ATOM 1352 C C . VAL A 1 190 ? 26.812 -79.920 245.986 1.00 29.92 178 VAL A C 1
ATOM 1353 O O . VAL A 1 190 ? 27.523 -79.752 246.975 1.00 29.54 178 VAL A O 1
ATOM 1357 N N . ALA A 1 191 ? 26.192 -78.919 245.361 1.00 29.73 179 ALA A N 1
ATOM 1358 C CA . ALA A 1 191 ? 26.237 -77.543 245.864 1.00 29.65 179 ALA A CA 1
ATOM 1359 C C . ALA A 1 191 ? 25.555 -77.402 247.229 1.00 29.66 179 ALA A C 1
ATOM 1360 O O . ALA A 1 191 ? 26.066 -76.712 248.110 1.00 29.65 179 ALA A O 1
ATOM 1362 N N . ALA A 1 192 ? 24.408 -78.060 247.398 1.00 29.63 180 ALA A N 1
ATOM 1363 C CA . ALA A 1 192 ? 23.688 -78.049 248.673 1.00 29.66 180 ALA A CA 1
ATOM 1364 C C . ALA A 1 192 ? 24.477 -78.776 249.763 1.00 29.73 180 ALA A C 1
ATOM 1365 O O . ALA A 1 192 ? 24.532 -78.321 250.908 1.00 29.77 180 ALA A O 1
ATOM 1367 N N . ILE A 1 193 ? 25.091 -79.897 249.389 1.00 29.79 181 ILE A N 1
ATOM 1368 C CA . ILE A 1 193 ? 25.881 -80.712 250.314 1.00 29.84 181 ILE A CA 1
ATOM 1369 C C . ILE A 1 193 ? 27.132 -79.970 250.790 1.00 30.24 181 ILE A C 1
ATOM 1370 O O . ILE A 1 193 ? 27.386 -79.878 251.993 1.00 30.03 181 ILE A O 1
ATOM 1375 N N . THR A 1 194 ? 27.892 -79.435 249.836 1.00 30.75 182 THR A N 1
ATOM 1376 C CA . THR A 1 194 ? 29.199 -78.837 250.107 1.00 31.43 182 THR A CA 1
ATOM 1377 C C . THR A 1 194 ? 29.116 -77.387 250.574 1.00 32.02 182 THR A C 1
ATOM 1378 O O . THR A 1 194 ? 29.998 -76.910 251.287 1.00 32.13 182 THR A O 1
ATOM 1382 N N . GLY A 1 195 ? 28.062 -76.690 250.159 1.00 32.66 183 GLY A N 1
ATOM 1383 C CA . GLY A 1 195 ? 27.944 -75.257 250.417 1.00 33.57 183 GLY A CA 1
ATOM 1384 C C . GLY A 1 195 ? 28.797 -74.425 249.473 1.00 34.13 183 GLY A C 1
ATOM 1385 O O . GLY A 1 195 ? 29.020 -73.237 249.715 1.00 34.26 183 GLY A O 1
ATOM 1386 N N . ILE A 1 196 ? 29.287 -75.053 248.405 1.00 34.77 184 ILE A N 1
ATOM 1387 C CA . ILE A 1 196 ? 30.027 -74.353 247.354 1.00 35.54 184 ILE A CA 1
ATOM 1388 C C . ILE A 1 196 ?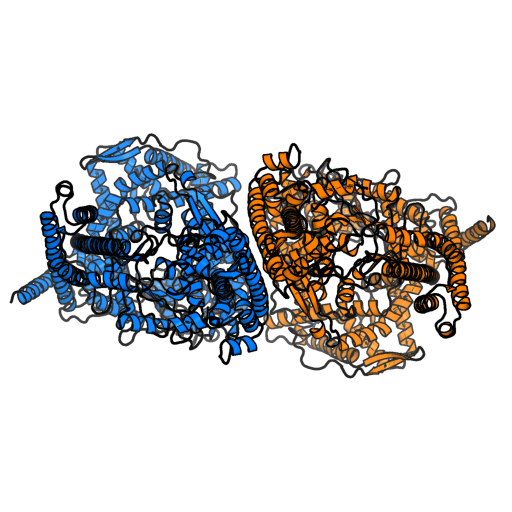 29.056 -73.945 246.252 1.00 36.15 184 ILE A C 1
ATOM 1389 O O . ILE A 1 196 ? 28.253 -74.763 245.795 1.00 36.14 184 ILE A O 1
ATOM 1394 N N . ASP A 1 197 ? 29.127 -72.676 245.847 1.00 36.93 185 ASP A N 1
ATOM 1395 C CA . ASP A 1 197 ? 28.316 -72.148 244.749 1.00 37.71 185 ASP A CA 1
ATOM 1396 C C . ASP A 1 197 ? 28.379 -73.082 243.543 1.00 37.92 185 ASP A C 1
ATOM 1397 O O . ASP A 1 197 ? 29.466 -73.485 243.119 1.00 37.86 185 ASP A O 1
ATOM 1402 N N . GLN A 1 198 ? 27.210 -73.425 243.004 1.00 38.31 186 GLN A N 1
ATOM 1403 C CA . GLN A 1 198 ? 27.109 -74.413 241.928 1.00 38.82 186 GLN A CA 1
ATOM 1404 C C . GLN A 1 198 ? 28.007 -74.096 240.730 1.00 39.10 186 GLN A C 1
ATOM 1405 O O . GLN A 1 198 ? 28.654 -74.991 240.181 1.00 39.05 186 GLN A O 1
ATOM 1411 N N . ALA A 1 199 ? 28.057 -72.821 240.346 1.00 39.53 187 ALA A N 1
ATOM 1412 C CA . ALA A 1 199 ? 28.870 -72.379 239.212 1.00 39.92 187 ALA A CA 1
ATOM 1413 C C . ALA A 1 199 ? 30.374 -72.567 239.436 1.00 40.23 187 ALA A C 1
ATOM 1414 O O . ALA A 1 199 ? 31.143 -72.620 238.473 1.00 40.23 187 ALA A O 1
ATOM 1416 N N . LEU A 1 200 ? 30.783 -72.681 240.699 1.00 40.51 188 LEU A N 1
ATOM 1417 C CA . LEU A 1 200 ? 32.204 -72.747 241.053 1.00 40.91 188 LEU A CA 1
ATOM 1418 C C . LEU A 1 200 ? 32.689 -74.127 241.521 1.00 41.11 188 LEU A C 1
ATOM 1419 O O . LEU A 1 200 ? 33.793 -74.246 242.060 1.00 41.13 188 LEU A O 1
ATOM 1424 N N . LEU A 1 201 ? 31.874 -75.162 241.309 1.00 41.33 189 LEU A N 1
ATOM 1425 C CA . LEU A 1 201 ? 32.249 -76.528 241.682 1.00 41.54 189 LEU A CA 1
ATOM 1426 C C . LEU A 1 201 ? 33.407 -77.038 240.821 1.00 41.89 189 LEU A C 1
ATOM 1427 O O . LEU A 1 201 ? 33.324 -76.997 239.590 1.00 41.88 189 LEU A O 1
ATOM 1432 N N . PRO A 1 202 ? 34.497 -77.506 241.465 1.00 42.13 190 PRO A N 1
ATOM 1433 C CA . PRO A 1 202 ? 35.624 -78.086 240.735 1.00 42.39 190 PRO A CA 1
ATOM 1434 C C . PRO A 1 202 ? 35.205 -79.311 239.936 1.00 42.59 190 PRO A C 1
ATOM 1435 O O . PRO A 1 202 ? 34.320 -80.055 240.361 1.00 42.67 190 PRO A O 1
ATOM 1439 N N . GLU A 1 203 ? 35.844 -79.503 238.787 1.00 42.78 191 GLU A N 1
ATOM 1440 C CA . GLU A 1 203 ? 35.548 -80.623 237.906 1.00 42.88 191 GLU A CA 1
ATOM 1441 C C . GLU A 1 203 ? 35.686 -81.947 238.644 1.00 42.59 191 GLU A C 1
ATOM 1442 O O . GLU A 1 203 ? 36.687 -82.191 239.319 1.00 42.76 191 GLU A O 1
ATOM 1448 N N . GLY A 1 204 ? 34.666 -82.789 238.528 1.00 42.21 192 GLY A N 1
ATOM 1449 C CA . GLY A 1 204 ? 34.708 -84.108 239.134 1.00 41.54 192 GLY A CA 1
ATOM 1450 C C . GLY A 1 204 ? 34.300 -84.151 240.595 1.00 41.08 192 GLY A C 1
ATOM 1451 O O . GLY A 1 204 ? 34.223 -85.234 241.174 1.00 41.13 192 GLY A O 1
ATOM 1452 N N . LEU A 1 205 ? 34.046 -82.991 241.201 1.00 40.56 193 LEU A N 1
ATOM 1453 C CA . LEU A 1 205 ? 33.536 -82.960 242.575 1.00 39.98 193 LEU A CA 1
ATOM 1454 C C . LEU A 1 205 ? 32.133 -83.555 242.617 1.00 39.65 193 LEU A C 1
ATOM 1455 O O . LEU A 1 205 ? 31.802 -84.312 243.534 1.00 39.44 193 LEU A O 1
ATOM 1460 N N . VAL A 1 206 ? 31.324 -83.213 241.615 1.00 39.13 194 VAL A N 1
ATOM 1461 C CA . VAL A 1 206 ? 29.994 -83.797 241.449 1.00 38.80 194 VAL A CA 1
ATOM 1462 C C . VAL A 1 206 ? 30.104 -85.314 241.317 1.00 38.42 194 VAL A C 1
ATOM 1463 O O . VAL A 1 206 ? 29.360 -86.054 241.964 1.00 38.41 194 VAL A O 1
ATOM 1467 N N . GLU A 1 207 ? 31.047 -85.762 240.492 1.00 38.03 195 GLU A N 1
ATOM 1468 C CA . GLU A 1 207 ? 31.285 -87.187 240.285 1.00 37.68 195 GLU A CA 1
ATOM 1469 C C . GLU A 1 207 ? 31.780 -87.873 241.563 1.00 37.06 195 GLU A C 1
ATOM 1470 O O . GLU A 1 207 ? 31.313 -88.962 241.891 1.00 36.97 195 GLU A O 1
ATOM 1476 N N . GLN A 1 208 ? 32.699 -87.230 242.287 1.00 36.27 196 GLN A N 1
ATOM 1477 C CA . GLN A 1 208 ? 33.167 -87.754 243.576 1.00 35.68 196 GLN A CA 1
ATOM 1478 C C . GLN A 1 208 ? 32.000 -87.943 244.548 1.00 35.13 196 GLN A C 1
ATOM 1479 O O . GLN A 1 208 ? 31.853 -89.007 245.156 1.00 34.97 196 GLN A O 1
ATOM 1485 N N . PHE A 1 209 ? 31.170 -86.911 244.674 1.00 34.48 197 PHE A N 1
ATOM 1486 C CA . PHE A 1 209 ? 30.037 -86.939 245.596 1.00 33.91 197 PHE A CA 1
ATOM 1487 C C . PHE A 1 209 ? 28.882 -87.832 245.143 1.00 33.65 197 PHE A C 1
ATOM 1488 O O . PHE A 1 209 ? 28.179 -88.390 245.986 1.00 33.70 197 PHE A O 1
ATOM 1496 N N . ASP A 1 210 ? 28.699 -87.992 243.831 1.00 33.22 198 ASP A N 1
ATOM 1497 C CA . ASP A 1 210 ? 27.647 -88.882 243.316 1.00 32.84 198 ASP A CA 1
ATOM 1498 C C . ASP A 1 210 ? 27.965 -90.365 243.540 1.00 32.45 198 ASP A C 1
ATOM 1499 O O . ASP A 1 210 ? 27.051 -91.178 243.709 1.00 32.47 198 ASP A O 1
ATOM 1504 N N . THR A 1 211 ? 29.252 -90.712 243.557 1.00 31.69 199 THR A N 1
ATOM 1505 C CA . THR A 1 211 ? 29.664 -92.107 243.755 1.00 30.99 199 THR A CA 1
ATOM 1506 C C . THR A 1 211 ? 29.574 -92.561 245.217 1.00 30.09 199 THR A C 1
ATOM 1507 O O . THR A 1 211 ? 29.517 -93.759 245.491 1.00 30.35 199 THR A O 1
ATOM 1511 N N . GLY A 1 212 ? 29.561 -91.605 246.144 1.00 28.87 200 GLY A N 1
ATOM 1512 C CA . GLY A 1 212 ? 29.477 -91.911 247.573 1.00 27.22 200 GLY A CA 1
ATOM 1513 C C . GLY A 1 212 ? 28.158 -91.509 248.212 1.00 25.93 200 GLY A C 1
ATOM 1514 O O . GLY A 1 212 ? 27.381 -90.754 247.629 1.00 26.14 200 GLY A O 1
ATOM 1515 N N . MET A 1 213 ? 27.903 -92.032 249.408 1.00 24.23 201 MET A N 1
ATOM 1516 C CA . MET A 1 213 ? 26.746 -91.630 250.202 1.00 22.87 201 MET A CA 1
ATOM 1517 C C . MET A 1 213 ? 27.190 -90.663 251.287 1.00 21.83 201 MET A C 1
ATOM 1518 O O . MET A 1 213 ? 28.246 -90.851 251.891 1.00 21.66 201 MET A O 1
ATOM 1523 N N . THR A 1 214 ? 26.393 -89.626 251.536 1.00 20.67 202 THR A N 1
ATOM 1524 C CA . THR A 1 214 ? 26.617 -88.791 252.711 1.00 19.73 202 THR A CA 1
ATOM 1525 C C . THR A 1 214 ? 26.250 -89.620 253.941 1.00 19.45 202 THR A C 1
ATOM 1526 O O . THR A 1 214 ? 25.612 -90.670 253.821 1.00 19.11 202 THR A O 1
ATOM 1530 N N . LEU A 1 215 ? 26.663 -89.153 255.116 1.00 19.12 203 LEU A N 1
ATOM 1531 C CA . LEU A 1 215 ? 26.350 -89.839 256.364 1.00 19.01 203 LEU A CA 1
ATOM 1532 C C . LEU A 1 215 ? 24.846 -90.074 256.506 1.00 19.04 203 LEU A C 1
ATOM 1533 O O . LEU A 1 215 ? 24.416 -91.196 256.766 1.00 18.88 203 LEU A O 1
ATOM 1538 N N . THR A 1 216 ? 24.063 -89.010 256.328 1.00 19.07 204 THR A N 1
ATOM 1539 C CA . THR A 1 216 ? 22.605 -89.074 256.436 1.00 19.56 204 THR A CA 1
ATOM 1540 C C . THR A 1 216 ? 22.013 -90.060 255.432 1.00 19.04 204 THR A C 1
ATOM 1541 O O . THR A 1 216 ? 21.102 -90.816 255.767 1.00 18.74 204 THR A O 1
ATOM 1545 N N . GLU A 1 217 ? 22.548 -90.054 254.214 1.00 18.63 205 GLU A N 1
ATOM 1546 C CA . GLU A 1 217 ? 22.087 -90.944 253.148 1.00 18.41 205 GLU A CA 1
ATOM 1547 C C . GLU A 1 217 ? 22.312 -92.415 253.517 1.00 18.13 205 GLU A C 1
ATOM 1548 O O . GLU A 1 217 ? 21.404 -93.247 253.380 1.00 17.96 205 GLU A O 1
ATOM 1554 N N . ALA A 1 218 ? 23.519 -92.716 253.998 1.00 17.71 206 ALA A N 1
ATOM 1555 C CA . ALA A 1 218 ? 23.903 -94.073 254.386 1.00 17.78 206 ALA A CA 1
ATOM 1556 C C . ALA A 1 218 ? 23.130 -94.555 255.612 1.00 17.91 206 ALA A C 1
ATOM 1557 O O . ALA A 1 218 ? 22.563 -95.651 255.605 1.00 17.88 206 ALA A O 1
ATOM 1559 N N . VAL A 1 219 ? 23.101 -93.729 256.654 1.00 18.46 207 VAL A N 1
ATOM 1560 C CA . VAL A 1 219 ? 22.479 -94.119 257.919 1.00 18.80 207 VAL A CA 1
ATOM 1561 C C . VAL A 1 219 ? 20.963 -94.260 257.804 1.00 19.18 207 VAL A C 1
ATOM 1562 O O . VAL A 1 219 ? 20.398 -95.206 258.342 1.00 19.45 207 VAL A O 1
ATOM 1566 N N . SER A 1 220 ? 20.312 -93.335 257.102 1.00 19.75 208 SER A N 1
ATOM 1567 C CA . SER A 1 220 ? 18.850 -93.361 257.010 1.00 20.14 208 SER A CA 1
ATOM 1568 C C . SER A 1 220 ? 18.339 -94.604 256.273 1.00 19.91 208 SER A C 1
ATOM 1569 O O . SER A 1 220 ? 17.362 -95.222 256.706 1.00 19.62 208 SER A O 1
ATOM 1572 N N . SER A 1 221 ? 19.017 -94.981 255.187 1.00 19.48 209 SER A N 1
ATOM 1573 C CA . SER A 1 221 ? 18.640 -96.172 254.422 1.00 19.22 209 SER A CA 1
ATOM 1574 C C . SER A 1 221 ? 18.898 -97.452 255.225 1.00 18.95 209 SER A C 1
ATOM 1575 O O . SER A 1 221 ? 18.074 -98.376 255.229 1.00 18.59 209 SER A O 1
ATOM 1578 N N . LEU A 1 222 ? 20.034 -97.483 255.918 1.00 18.62 210 LEU A N 1
ATOM 1579 C CA . LEU A 1 222 ? 20.404 -98.600 256.787 1.00 18.64 210 LEU A CA 1
ATOM 1580 C C . LEU A 1 222 ? 19.415 -98.721 257.949 1.00 18.42 210 LEU A C 1
ATOM 1581 O O . LEU A 1 222 ? 18.949 -99.822 258.274 1.00 18.39 210 LEU A O 1
ATOM 1586 N N . ALA A 1 223 ? 19.098 -97.585 258.567 1.00 18.46 211 ALA A N 1
ATOM 1587 C CA . ALA A 1 223 ? 18.151 -97.537 259.689 1.00 18.32 211 ALA A CA 1
ATOM 1588 C C . ALA A 1 223 ? 16.760 -98.024 259.287 1.00 18.64 211 ALA A C 1
ATOM 1589 O O . ALA A 1 223 ? 16.112 -98.731 260.057 1.00 18.33 211 ALA A O 1
ATOM 1591 N N . GLN A 1 224 ? 16.309 -97.641 258.089 1.00 18.81 212 GLN A N 1
ATOM 1592 C CA . GLN A 1 224 ? 15.011 -98.087 257.566 1.00 19.52 212 GLN A CA 1
ATOM 1593 C C . GLN A 1 224 ? 14.968 -99.611 257.462 1.00 19.38 212 GLN A C 1
ATOM 1594 O O . GLN A 1 224 ? 13.978 -100.238 257.854 1.00 19.04 212 GLN A O 1
ATOM 1600 N N . LYS A 1 225 ? 16.043 -100.194 256.932 1.00 19.37 213 LYS A N 1
ATOM 1601 C CA . LYS A 1 225 ? 16.174 -101.643 256.813 1.00 19.71 213 LYS A CA 1
ATOM 1602 C C . LYS A 1 225 ? 16.122 -102.332 258.171 1.00 19.11 213 LYS A C 1
ATOM 1603 O O . LYS A 1 225 ? 15.396 -103.310 258.346 1.00 18.34 213 LYS A O 1
ATOM 1609 N N . ILE A 1 226 ? 16.901 -101.818 259.121 1.00 18.48 214 ILE A N 1
ATOM 1610 C CA . ILE A 1 226 ? 16.977 -102.410 260.461 1.00 18.59 214 ILE A CA 1
ATOM 1611 C C . ILE A 1 226 ? 15.607 -102.437 261.140 1.00 18.83 214 ILE A C 1
ATOM 1612 O O . ILE A 1 226 ? 15.165 -103.492 261.609 1.00 18.74 214 ILE A O 1
ATOM 1617 N N . GLU A 1 227 ? 14.936 -101.286 261.170 1.00 19.32 215 GLU A N 1
ATOM 1618 C CA . GLU A 1 227 ? 13.600 -101.187 261.763 1.00 20.10 215 GLU A CA 1
ATOM 1619 C C . GLU A 1 227 ? 12.614 -102.135 261.081 1.00 20.29 215 GLU A C 1
ATOM 1620 O O . GLU A 1 227 ? 11.825 -102.806 261.746 1.00 20.61 215 GLU A O 1
ATOM 1626 N N . SER A 1 228 ? 12.684 -102.201 259.755 1.00 20.64 216 SER A N 1
ATOM 1627 C CA . SER A 1 228 ? 11.848 -103.113 258.973 1.00 21.05 216 SER A CA 1
ATOM 1628 C C . SER A 1 228 ? 12.031 -104.574 259.401 1.00 20.74 216 SER A C 1
ATOM 1629 O O . SER A 1 228 ? 11.050 -105.278 259.662 1.00 20.70 216 SER A O 1
ATOM 1632 N N . TYR A 1 229 ? 13.285 -105.013 259.501 1.00 20.45 217 TYR A N 1
ATOM 1633 C CA . TYR A 1 229 ? 13.601 -106.398 259.874 1.00 20.29 217 TYR A CA 1
ATOM 1634 C C . TYR A 1 229 ? 13.282 -106.717 261.333 1.00 20.19 217 TYR A C 1
ATOM 1635 O O . TYR A 1 229 ? 12.960 -107.859 261.662 1.00 20.42 217 TYR A O 1
ATOM 1644 N N . TRP A 1 230 ? 13.387 -105.720 262.206 1.00 20.33 218 TRP A N 1
ATOM 1645 C CA . TRP A 1 230 ? 12.969 -105.900 263.597 1.00 20.30 218 TRP A CA 1
ATOM 1646 C C . TRP A 1 230 ? 11.471 -106.211 263.688 1.00 21.00 218 TRP A C 1
ATOM 1647 O O . TRP A 1 230 ? 11.020 -106.849 264.639 1.00 20.90 218 TRP A O 1
ATOM 1658 N N . GLY A 1 231 ? 10.716 -105.755 262.691 1.00 21.66 219 GLY A N 1
ATOM 1659 C CA . GLY A 1 231 ? 9.354 -106.231 262.453 1.00 22.68 219 GLY A CA 1
ATOM 1660 C C . GLY A 1 231 ? 8.306 -105.774 263.447 1.00 23.33 219 GLY A C 1
ATOM 1661 O O . GLY A 1 231 ? 7.239 -106.380 263.548 1.00 23.69 219 GLY A O 1
ATOM 1662 N N . LEU A 1 232 ? 8.604 -104.700 264.171 1.00 23.84 220 LEU A N 1
ATOM 1663 C CA . LEU A 1 232 ? 7.688 -104.164 265.176 1.00 24.32 220 LEU A CA 1
ATOM 1664 C C . LEU A 1 232 ? 6.990 -102.900 264.670 1.00 24.83 220 LEU A C 1
ATOM 1665 O O . LEU A 1 232 ? 7.249 -102.440 263.552 1.00 25.02 220 LEU A O 1
ATOM 1670 N N . SER A 1 233 ? 6.083 -102.361 265.479 1.00 25.15 221 SER A N 1
ATOM 1671 C CA . SER A 1 233 ? 5.395 -101.122 265.149 1.00 25.71 221 SER A CA 1
ATOM 1672 C C . SER A 1 233 ? 5.768 -100.052 266.160 1.00 25.85 221 SER A C 1
ATOM 1673 O O . SER A 1 233 ? 5.983 -100.348 267.336 1.00 26.00 221 SER A O 1
ATOM 1676 N N . ARG A 1 234 ? 5.855 -98.811 265.693 1.00 26.22 222 ARG A N 1
ATOM 1677 C CA . ARG A 1 234 ? 6.140 -97.685 266.570 1.00 26.65 222 ARG A CA 1
ATOM 1678 C C . ARG A 1 234 ? 4.932 -97.357 267.434 1.00 27.04 222 ARG A C 1
ATOM 1679 O O . ARG A 1 234 ? 3.800 -97.317 266.948 1.00 27.07 222 ARG A O 1
ATOM 1687 N N . ASN A 1 235 ? 5.191 -97.133 268.717 1.00 27.39 223 ASN A N 1
ATOM 1688 C CA . ASN A 1 235 ? 4.190 -96.619 269.636 1.00 27.99 223 ASN A CA 1
ATOM 1689 C C . ASN A 1 235 ? 3.992 -95.131 269.349 1.00 27.84 223 ASN A C 1
ATOM 1690 O O . ASN A 1 235 ? 4.933 -94.346 269.501 1.00 27.93 223 ASN A O 1
ATOM 1695 N N . PRO A 1 236 ? 2.772 -94.735 268.927 1.00 28.09 224 PRO A N 1
ATOM 1696 C CA . PRO A 1 236 ? 2.514 -93.334 268.571 1.00 28.14 224 PRO A CA 1
ATOM 1697 C C . PRO A 1 236 ? 2.658 -92.359 269.743 1.00 28.28 224 PRO A C 1
ATOM 1698 O O . PRO A 1 236 ? 2.790 -91.153 269.525 1.00 28.08 224 PRO A O 1
ATOM 1702 N N . ASN A 1 237 ? 2.640 -92.879 270.969 1.00 28.31 225 ASN A N 1
ATOM 1703 C CA . ASN A 1 237 ? 2.816 -92.049 272.161 1.00 28.45 225 ASN A CA 1
ATOM 1704 C C . ASN A 1 237 ? 4.233 -92.105 272.752 1.00 28.19 225 ASN A C 1
ATOM 1705 O O . ASN A 1 237 ? 4.465 -91.665 273.881 1.00 28.26 225 ASN A O 1
ATOM 1710 N N . ALA A 1 238 ? 5.178 -92.629 271.970 1.00 27.88 226 ALA A N 1
ATOM 1711 C CA . ALA A 1 238 ? 6.591 -92.667 272.358 1.00 27.61 226 ALA A CA 1
ATOM 1712 C C . ALA A 1 238 ? 7.386 -91.561 271.656 1.00 27.38 226 ALA A C 1
ATOM 1713 O O . ALA A 1 238 ? 7.096 -91.232 270.503 1.00 27.61 226 ALA A O 1
ATOM 1715 N N . PRO A 1 239 ? 8.398 -90.988 272.342 1.00 26.95 227 PRO A N 1
ATOM 1716 C CA . PRO A 1 239 ? 9.167 -89.896 271.742 1.00 26.47 227 PRO A CA 1
ATOM 1717 C C . PRO A 1 239 ? 10.008 -90.366 270.556 1.00 25.96 227 PRO A C 1
ATOM 1718 O O . PRO A 1 239 ? 10.615 -91.441 270.610 1.00 25.62 227 PRO A O 1
ATOM 1722 N N . LEU A 1 240 ? 10.030 -89.560 269.496 1.00 25.40 228 LEU A N 1
ATOM 1723 C CA . LEU A 1 240 ? 10.798 -89.881 268.289 1.00 25.06 228 LEU A CA 1
ATOM 1724 C C . LEU A 1 240 ? 12.289 -90.054 268.566 1.00 24.58 228 LEU A C 1
ATOM 1725 O O . LEU A 1 240 ? 12.988 -90.741 267.820 1.00 24.36 228 LEU A O 1
ATOM 1730 N N . GLY A 1 241 ? 12.765 -89.431 269.643 1.00 23.96 229 GLY A N 1
ATOM 1731 C CA . GLY A 1 241 ? 14.147 -89.589 270.086 1.00 23.39 229 GLY A CA 1
ATOM 1732 C C . GLY A 1 241 ? 14.543 -91.043 270.280 1.00 22.98 229 GLY A C 1
ATOM 1733 O O . GLY A 1 241 ? 15.723 -91.384 270.183 1.00 23.07 229 GLY A O 1
ATOM 1734 N N . TYR A 1 242 ? 13.559 -91.900 270.545 1.00 22.44 230 TYR A N 1
ATOM 1735 C CA . TYR A 1 242 ? 13.795 -93.334 270.712 1.00 22.30 230 TYR A CA 1
ATOM 1736 C C . TYR A 1 242 ? 13.253 -94.187 269.569 1.00 21.98 230 TYR A C 1
ATOM 1737 O O . TYR A 1 242 ? 13.926 -95.118 269.129 1.00 21.92 230 TYR A O 1
ATOM 1746 N N . THR A 1 243 ? 12.049 -93.876 269.086 1.00 21.84 231 THR A N 1
ATOM 1747 C CA . THR A 1 243 ? 11.449 -94.652 267.993 1.00 21.77 231 THR A CA 1
ATOM 1748 C C . THR A 1 243 ? 12.305 -94.568 266.733 1.00 21.66 231 THR A C 1
ATOM 1749 O O . THR A 1 243 ? 12.522 -95.566 266.054 1.00 21.53 231 THR A O 1
ATOM 1753 N N . LYS A 1 244 ? 12.780 -93.363 266.436 1.00 21.75 232 LYS A N 1
ATOM 1754 C CA . LYS A 1 244 ? 13.694 -93.125 265.327 1.00 21.88 232 LYS A CA 1
ATOM 1755 C C . LYS A 1 244 ? 15.132 -93.309 265.811 1.00 21.24 232 LYS A C 1
ATOM 1756 O O . LYS A 1 244 ? 15.990 -93.784 265.067 1.00 20.97 232 LYS A O 1
ATOM 1762 N N . GLY A 1 245 ? 15.377 -92.945 267.070 1.00 20.59 233 GLY A N 1
ATOM 1763 C CA . GLY A 1 245 ? 16.723 -92.920 267.635 1.00 19.68 233 GLY A CA 1
ATOM 1764 C C . GLY A 1 245 ? 17.411 -94.263 267.787 1.00 19.24 233 GLY A C 1
ATOM 1765 O O . GLY A 1 245 ? 18.602 -94.397 267.473 1.00 19.07 233 GLY A O 1
ATOM 1766 N N . ILE A 1 246 ? 16.679 -95.257 268.277 1.00 18.65 234 ILE A N 1
ATOM 1767 C CA . ILE A 1 246 ? 17.275 -96.579 268.514 1.00 18.46 234 ILE A CA 1
ATOM 1768 C C . ILE A 1 246 ? 17.729 -97.274 267.213 1.00 18.26 234 ILE A C 1
ATOM 1769 O O . ILE A 1 246 ? 18.895 -97.671 267.114 1.00 18.08 234 ILE A O 1
ATOM 1774 N N . PRO A 1 247 ? 16.832 -97.404 266.209 1.00 18.21 235 PRO A N 1
ATOM 1775 C CA . PRO A 1 247 ? 17.316 -97.998 264.951 1.00 17.95 235 PRO A CA 1
ATOM 1776 C C . PRO A 1 247 ? 18.415 -97.181 264.247 1.00 17.51 235 PRO A C 1
ATOM 1777 O O . PRO A 1 247 ? 19.289 -97.769 263.608 1.00 17.47 235 PRO A O 1
ATOM 1781 N N . THR A 1 248 ? 18.384 -95.850 264.375 1.00 17.17 236 THR A N 1
ATOM 1782 C CA . THR A 1 248 ? 19.432 -94.995 263.797 1.00 16.76 236 THR A CA 1
ATOM 1783 C C . THR A 1 248 ? 20.770 -95.241 264.510 1.00 16.50 236 THR A C 1
ATOM 1784 O O . THR A 1 248 ? 21.822 -95.298 263.863 1.00 15.98 236 THR A O 1
ATOM 1788 N N . ALA A 1 249 ? 20.710 -95.399 265.835 1.00 16.03 237 ALA A N 1
ATOM 1789 C CA . ALA A 1 249 ? 21.889 -95.716 266.642 1.00 16.06 237 ALA A CA 1
ATOM 1790 C C . ALA A 1 249 ? 22.488 -97.057 266.216 1.00 16.12 237 ALA A C 1
ATOM 1791 O O . ALA A 1 249 ? 23.712 -97.187 266.090 1.00 15.83 237 ALA A O 1
ATOM 1793 N N . MET A 1 250 ? 21.615 -98.038 265.980 1.00 16.18 238 MET A N 1
ATOM 1794 C CA . MET A 1 250 ? 22.032 -99.347 265.483 1.00 16.46 238 MET A CA 1
ATOM 1795 C C . MET A 1 250 ? 22.681 -99.210 264.112 1.00 16.26 238 MET A C 1
ATOM 1796 O O . MET A 1 250 ? 23.732 -99.801 263.862 1.00 16.40 238 MET A O 1
ATOM 1801 N N . ALA A 1 251 ? 22.059 -98.421 263.234 1.00 16.03 239 ALA A N 1
ATOM 1802 C CA . ALA A 1 251 ? 22.598 -98.159 261.895 1.00 15.89 239 ALA A CA 1
ATOM 1803 C C . ALA A 1 251 ? 23.978 -97.509 261.929 1.00 15.75 239 ALA A C 1
ATOM 1804 O O . ALA A 1 251 ? 24.869 -97.892 261.169 1.00 15.57 239 ALA A O 1
ATOM 1806 N N . ALA A 1 252 ? 24.151 -96.524 262.807 1.00 15.60 240 ALA A N 1
ATOM 1807 C CA . ALA A 1 252 ? 25.441 -95.854 262.960 1.00 15.48 240 ALA A CA 1
ATOM 1808 C C . ALA A 1 252 ? 26.523 -96.856 263.364 1.00 15.27 240 ALA A C 1
ATOM 1809 O O . ALA A 1 252 ? 27.619 -96.852 262.800 1.00 14.92 240 ALA A O 1
ATOM 1811 N N . GLU A 1 253 ? 26.201 -97.732 264.315 1.00 15.54 241 GLU A N 1
ATOM 1812 C CA . GLU A 1 253 ? 27.142 -98.771 264.738 1.00 15.65 241 GLU A CA 1
ATOM 1813 C C . GLU A 1 253 ? 27.480 -99.751 263.621 1.00 15.57 241 GLU A C 1
ATOM 1814 O O . GLU A 1 253 ? 28.639 -100.124 263.450 1.00 15.50 241 GLU A O 1
ATOM 1820 N N . ILE A 1 254 ? 26.470 -100.141 262.847 1.00 15.47 242 ILE A N 1
ATOM 1821 C CA . ILE A 1 254 ? 26.688 -101.054 261.736 1.00 15.30 242 ILE A CA 1
ATOM 1822 C C . ILE A 1 254 ? 27.538 -100.403 260.641 1.00 15.36 242 ILE A C 1
ATOM 1823 O O . ILE A 1 254 ? 28.423 -101.049 260.084 1.00 15.17 242 ILE A O 1
ATOM 1828 N N . LEU A 1 255 ? 27.297 -99.121 260.367 1.00 15.68 243 LEU A N 1
ATOM 1829 C CA . LEU A 1 255 ? 28.126 -98.395 259.397 1.00 15.52 243 LEU A CA 1
ATOM 1830 C C . LEU A 1 255 ? 29.586 -98.366 259.855 1.00 15.68 243 LEU A C 1
ATOM 1831 O O . LEU A 1 255 ? 30.493 -98.614 259.062 1.00 15.46 243 LEU A O 1
ATOM 1836 N N . ALA A 1 256 ? 29.795 -98.084 261.140 1.00 15.54 244 ALA A N 1
ATOM 1837 C CA . ALA A 1 256 ? 31.131 -98.109 261.742 1.00 15.53 244 ALA A CA 1
ATOM 1838 C C . ALA A 1 256 ? 31.781 -99.487 261.629 1.00 15.41 244 ALA A C 1
ATOM 1839 O O . ALA A 1 256 ? 32.970 -99.593 261.314 1.00 15.47 244 ALA A O 1
ATOM 1841 N N . ALA A 1 257 ? 30.996 -100.532 261.889 1.00 15.29 245 ALA A N 1
ATOM 1842 C CA . ALA A 1 257 ? 31.465 -101.912 261.759 1.00 15.13 245 ALA A CA 1
ATOM 1843 C C . ALA A 1 257 ? 31.875 -102.241 260.320 1.00 15.18 245 ALA A C 1
ATOM 1844 O O . ALA A 1 257 ? 32.881 -102.923 260.097 1.00 15.25 245 ALA A O 1
ATOM 1846 N N . PHE A 1 258 ? 31.104 -101.741 259.351 1.00 15.02 246 PHE A N 1
ATOM 1847 C CA . PHE A 1 258 ? 31.412 -101.940 257.931 1.00 15.15 246 PHE A CA 1
ATOM 1848 C C . PHE A 1 258 ? 32.676 -101.192 257.491 1.00 15.26 246 PHE A C 1
ATOM 1849 O O . PHE A 1 258 ? 33.366 -101.626 256.565 1.00 15.52 246 PHE A O 1
ATOM 1857 N N . VAL A 1 259 ? 32.963 -100.061 258.135 1.00 15.59 247 VAL A N 1
ATOM 1858 C CA . VAL A 1 259 ? 34.227 -99.346 257.903 1.00 15.61 247 VAL A CA 1
ATOM 1859 C C . VAL A 1 259 ? 35.406 -100.194 258.408 1.00 15.91 247 VAL A C 1
ATOM 1860 O O . VAL A 1 259 ? 36.415 -100.348 257.712 1.00 15.78 247 VAL A O 1
ATOM 1864 N N . GLU A 1 260 ? 35.249 -100.778 259.595 1.00 16.31 248 GLU A N 1
ATOM 1865 C CA . GLU A 1 260 ? 36.260 -101.682 260.155 1.00 16.81 248 GLU A CA 1
ATOM 1866 C C . GLU A 1 260 ? 36.495 -102.910 259.273 1.00 17.08 248 GLU A C 1
ATOM 1867 O O . GLU A 1 260 ? 37.626 -103.386 259.156 1.00 17.26 248 GLU A O 1
ATOM 1873 N N . SER A 1 261 ? 35.424 -103.409 258.661 1.00 17.30 249 SER A N 1
ATOM 1874 C CA . SER A 1 261 ? 35.473 -104.623 257.848 1.00 17.75 249 SER A CA 1
ATOM 1875 C C . SER A 1 261 ? 35.922 -104.352 256.409 1.00 17.81 249 SER A C 1
ATOM 1876 O O . SER A 1 261 ? 36.207 -105.284 255.655 1.00 17.70 249 SER A O 1
ATOM 1879 N N . THR A 1 262 ? 35.971 -103.072 256.045 1.00 18.02 250 THR A N 1
ATOM 1880 C CA . THR A 1 262 ? 36.268 -102.620 254.673 1.00 18.65 250 THR A CA 1
ATOM 1881 C C . THR A 1 262 ? 35.171 -102.992 253.653 1.00 18.63 250 THR A C 1
ATOM 1882 O O . THR A 1 262 ? 35.421 -103.053 252.444 1.00 19.20 250 THR A O 1
ATOM 1886 N N . ASP A 1 263 ? 33.956 -103.237 254.146 1.00 18.73 251 ASP A N 1
ATOM 1887 C CA . ASP A 1 263 ? 32.773 -103.350 253.291 1.00 18.90 251 ASP A CA 1
ATOM 1888 C C . ASP A 1 263 ? 32.335 -101.964 252.829 1.00 18.43 251 ASP A C 1
ATOM 1889 O O . ASP A 1 263 ? 31.674 -101.815 251.801 1.00 18.46 251 ASP A O 1
ATOM 1894 N N . VAL A 1 264 ? 32.703 -100.960 253.620 1.00 18.35 252 VAL A N 1
ATOM 1895 C CA . VAL A 1 264 ? 32.436 -99.557 253.326 1.00 18.24 252 VAL A CA 1
ATOM 1896 C C . VAL A 1 264 ? 33.729 -98.767 253.542 1.00 18.55 252 VAL A C 1
ATOM 1897 O O . VAL A 1 264 ? 34.444 -98.991 254.519 1.00 18.64 252 VAL A O 1
ATOM 1901 N N . VAL A 1 265 ? 34.025 -97.858 252.617 1.00 18.80 253 VAL A N 1
ATOM 1902 C CA . VAL A 1 265 ? 35.148 -96.940 252.758 1.00 19.34 253 VAL A CA 1
ATOM 1903 C C . VAL A 1 265 ? 34.616 -95.562 253.141 1.00 19.93 253 VAL A C 1
ATOM 1904 O O . VAL A 1 265 ? 33.705 -95.039 252.488 1.00 19.62 253 VAL A O 1
ATOM 1908 N N . GLU A 1 266 ? 35.176 -95.000 254.210 1.00 20.56 254 GLU A N 1
ATOM 1909 C CA . GLU A 1 266 ? 34.862 -93.644 254.652 1.00 21.80 254 GLU A CA 1
ATOM 1910 C C . GLU A 1 266 ? 35.934 -92.670 254.174 1.00 22.79 254 GLU A C 1
ATOM 1911 O O . GLU A 1 266 ? 37.128 -92.876 254.412 1.00 22.78 254 GLU A O 1
ATOM 1917 N N . ASN A 1 267 ? 35.489 -91.609 253.508 1.00 23.79 255 ASN A N 1
ATOM 1918 C CA . ASN A 1 267 ? 36.361 -90.538 253.050 1.00 25.01 255 ASN A CA 1
ATOM 1919 C C . ASN A 1 267 ? 35.835 -89.204 253.572 1.00 25.46 255 ASN A C 1
ATOM 1920 O O . ASN A 1 267 ? 34.757 -88.759 253.177 1.00 25.53 255 ASN A O 1
ATOM 1925 N N . ILE A 1 268 ? 36.588 -88.583 254.476 1.00 26.10 256 ILE A N 1
ATOM 1926 C CA . ILE A 1 268 ? 36.224 -87.268 255.004 1.00 27.01 256 ILE A CA 1
ATOM 1927 C C . ILE A 1 268 ? 36.802 -86.202 254.076 1.00 27.62 256 ILE A C 1
ATOM 1928 O O . ILE A 1 268 ? 38.020 -86.000 254.028 1.00 27.81 256 ILE A O 1
ATOM 1933 N N . VAL A 1 269 ? 35.927 -85.533 253.331 1.00 28.47 257 VAL A N 1
ATOM 1934 C CA . VAL A 1 269 ? 36.358 -84.575 252.313 1.00 29.34 257 VAL A CA 1
ATOM 1935 C C . VAL A 1 269 ? 36.436 -83.159 252.885 1.00 30.16 257 VAL A C 1
ATOM 1936 O O . VAL A 1 269 ? 35.454 -82.624 253.401 1.00 29.90 257 VAL A O 1
ATOM 1940 N N . ASP A 1 270 ? 37.623 -82.570 252.776 1.00 31.37 258 ASP A N 1
ATOM 1941 C CA . ASP A 1 270 ? 37.930 -81.269 253.357 1.00 32.68 258 ASP A CA 1
ATOM 1942 C C . ASP A 1 270 ? 37.653 -80.160 252.342 1.00 33.32 258 ASP A C 1
ATOM 1943 O O . ASP A 1 270 ? 38.383 -80.008 251.359 1.00 33.36 258 ASP A O 1
ATOM 1948 N N . MET A 1 271 ? 36.590 -79.395 252.585 1.00 34.21 259 MET A N 1
ATOM 1949 C CA . MET A 1 271 ? 36.165 -78.332 251.667 1.00 35.32 259 MET A CA 1
ATOM 1950 C C . MET A 1 271 ? 37.146 -77.164 251.594 1.00 36.21 259 MET A C 1
ATOM 1951 O O . MET A 1 271 ? 37.201 -76.463 250.581 1.00 36.22 259 MET A O 1
ATOM 1956 N N . SER A 1 272 ? 37.919 -76.969 252.663 1.00 37.41 260 SER A N 1
ATOM 1957 C CA . SER A 1 272 ? 38.895 -75.875 252.747 1.00 38.70 260 SER A CA 1
ATOM 1958 C C . SER A 1 272 ? 40.022 -75.987 251.717 1.00 39.64 260 SER A C 1
ATOM 1959 O O . SER A 1 272 ? 40.661 -74.987 251.382 1.00 39.87 260 SER A O 1
ATOM 1962 N N . GLU A 1 273 ? 40.260 -77.202 251.225 1.00 40.74 261 GLU A N 1
ATOM 1963 C CA . GLU A 1 273 ? 41.220 -77.436 250.146 1.00 41.91 261 GLU A CA 1
ATOM 1964 C C . GLU A 1 273 ? 40.694 -76.876 248.823 1.00 42.39 261 GLU A C 1
ATOM 1965 O O . GLU A 1 273 ? 41.472 -76.555 247.921 1.00 42.62 261 GLU A O 1
ATOM 1971 N N . ILE A 1 274 ? 39.371 -76.767 248.719 1.00 42.89 262 ILE A N 1
ATOM 1972 C CA . ILE A 1 274 ? 38.718 -76.196 247.543 1.00 43.31 262 ILE A CA 1
ATOM 1973 C C . ILE A 1 274 ? 38.468 -74.702 247.753 1.00 43.51 262 ILE A C 1
ATOM 1974 O O . ILE A 1 274 ? 38.958 -73.869 246.986 1.00 43.63 262 ILE A O 1
ATOM 1979 N N . ASP A 1 275 ? 37.703 -74.376 248.792 1.00 43.63 263 ASP A N 1
ATOM 1980 C CA . ASP A 1 275 ? 37.427 -72.996 249.158 1.00 43.71 263 ASP A CA 1
ATOM 1981 C C . ASP A 1 275 ? 37.922 -72.771 250.587 1.00 43.56 263 ASP A C 1
ATOM 1982 O O . ASP A 1 275 ? 37.307 -73.258 251.535 1.00 43.53 263 ASP A O 1
ATOM 1987 N N . PRO A 1 276 ? 39.045 -72.037 250.743 1.00 43.32 264 PRO A N 1
ATOM 1988 C CA . PRO A 1 276 ? 39.693 -71.836 252.047 1.00 42.98 264 PRO A CA 1
ATOM 1989 C C . PRO A 1 276 ? 38.780 -71.275 253.140 1.00 42.47 264 PRO A C 1
ATOM 1990 O O . PRO A 1 276 ? 39.052 -71.482 254.325 1.00 42.56 264 PRO A O 1
ATOM 1994 N N . ASP A 1 277 ? 37.713 -70.577 252.752 1.00 41.85 265 ASP A N 1
ATOM 1995 C CA . ASP A 1 277 ? 36.744 -70.065 253.730 1.00 41.18 265 ASP A CA 1
ATOM 1996 C C . ASP A 1 277 ? 35.545 -70.993 253.977 1.00 40.20 265 ASP A C 1
ATOM 1997 O O . ASP A 1 277 ? 34.598 -70.627 254.681 1.00 40.18 265 ASP A O 1
ATOM 2002 N N . ASN A 1 278 ? 35.604 -72.194 253.401 1.00 38.87 266 ASN A N 1
ATOM 2003 C CA . ASN A 1 278 ? 34.635 -73.254 253.681 1.00 37.49 266 ASN A CA 1
ATOM 2004 C C . ASN A 1 278 ? 35.223 -74.210 254.720 1.00 36.56 266 ASN A C 1
ATOM 2005 O O . ASN A 1 278 ? 36.214 -74.892 254.456 1.00 36.53 266 ASN A O 1
ATOM 2010 N N . LYS A 1 279 ? 34.612 -74.242 255.902 1.00 35.43 267 LYS A N 1
ATOM 2011 C CA . LYS A 1 279 ? 35.152 -74.984 257.048 1.00 34.31 267 LYS A CA 1
ATOM 2012 C C . LYS A 1 279 ? 34.673 -76.434 257.070 1.00 33.12 267 LYS A C 1
ATOM 2013 O O . LYS A 1 279 ? 35.226 -77.265 257.795 1.00 33.08 267 LYS A O 1
ATOM 2019 N N . LYS A 1 280 ? 33.648 -76.725 256.272 1.00 31.51 268 LYS A N 1
ATOM 2020 C CA . LYS A 1 280 ? 33.005 -78.037 256.259 1.00 30.00 268 LYS A CA 1
ATOM 2021 C C . LYS A 1 280 ? 33.974 -79.182 255.970 1.00 28.70 268 LYS A C 1
ATOM 2022 O O . LYS A 1 280 ? 34.805 -79.097 255.062 1.00 28.35 268 LYS A O 1
ATOM 2028 N N . THR A 1 281 ? 33.873 -80.237 256.772 1.00 27.18 269 THR A N 1
ATOM 2029 C CA . THR A 1 281 ? 34.500 -81.518 256.455 1.00 25.88 269 THR A CA 1
ATOM 2030 C C . THR A 1 281 ? 33.359 -82.523 256.326 1.00 25.01 269 THR A C 1
ATOM 2031 O O . THR A 1 281 ? 32.562 -82.673 257.251 1.00 24.60 269 THR A O 1
ATOM 2035 N N . ILE A 1 282 ? 33.274 -83.181 255.170 1.00 24.04 270 ILE A N 1
ATOM 2036 C CA . ILE A 1 282 ? 32.087 -83.965 254.799 1.00 23.26 270 ILE A CA 1
ATOM 2037 C C . ILE A 1 282 ? 32.406 -85.431 254.500 1.00 22.71 270 ILE A C 1
ATOM 2038 O O . ILE A 1 282 ? 33.171 -85.739 253.588 1.00 22.69 270 ILE A O 1
ATOM 2043 N N . GLY A 1 283 ? 31.789 -86.326 255.264 1.00 22.34 271 GLY A N 1
ATOM 2044 C CA . GLY A 1 283 ? 31.991 -87.758 255.096 1.00 21.39 271 GLY A CA 1
ATOM 2045 C C . GLY A 1 283 ? 31.286 -88.327 253.883 1.00 21.03 271 GLY A C 1
ATOM 2046 O O . GLY A 1 283 ? 30.109 -88.050 253.649 1.00 20.78 271 GLY A O 1
ATOM 2047 N N . LEU A 1 284 ? 32.028 -89.110 253.108 1.00 20.64 272 LEU A N 1
ATOM 2048 C CA . LEU A 1 284 ? 31.488 -89.882 251.993 1.00 20.53 272 LEU A CA 1
ATOM 2049 C C . LEU A 1 284 ? 31.695 -91.367 252.261 1.00 20.12 272 LEU A C 1
ATOM 2050 O O . LEU A 1 284 ? 32.781 -91.786 252.670 1.00 20.25 272 LEU A O 1
ATOM 2055 N N . TYR A 1 285 ? 30.643 -92.150 252.042 1.00 19.63 273 TYR A N 1
ATOM 2056 C CA . TYR A 1 285 ? 30.668 -93.587 252.303 1.00 19.47 273 TYR A CA 1
ATOM 2057 C C . TYR A 1 285 ? 30.415 -94.355 251.020 1.00 19.35 273 TYR A C 1
ATOM 2058 O O . TYR A 1 285 ? 29.397 -94.156 250.355 1.00 19.47 273 TYR A O 1
ATOM 2067 N N . THR A 1 286 ? 31.367 -95.207 250.655 1.00 19.48 274 THR A N 1
ATOM 2068 C CA . THR A 1 286 ? 31.251 -95.998 249.436 1.00 19.60 274 THR A CA 1
ATOM 2069 C C . THR A 1 286 ? 31.296 -97.479 249.770 1.00 19.82 274 THR A C 1
ATOM 2070 O O . THR A 1 286 ? 32.236 -97.949 250.415 1.00 19.51 274 THR A O 1
ATOM 2074 N N . ILE A 1 287 ? 30.271 -98.204 249.336 1.00 20.13 275 ILE A N 1
ATOM 2075 C CA . ILE A 1 287 ? 30.224 -99.646 249.535 1.00 20.89 275 ILE A CA 1
ATOM 2076 C C . ILE A 1 287 ? 31.186 -100.322 248.559 1.00 21.74 275 ILE A C 1
ATOM 2077 O O . ILE A 1 287 ? 31.206 -100.006 247.367 1.00 21.39 275 ILE A O 1
ATOM 2082 N N . THR A 1 288 ? 32.002 -101.230 249.085 1.00 22.89 276 THR A N 1
ATOM 2083 C CA . THR A 1 288 ? 32.906 -102.024 248.266 1.00 24.29 276 THR A CA 1
ATOM 2084 C C . THR A 1 288 ? 32.085 -102.915 247.337 1.00 25.35 276 THR A C 1
ATOM 2085 O O . THR A 1 288 ? 31.284 -103.740 247.790 1.00 25.30 276 THR A O 1
ATOM 2089 N N . GLU A 1 289 ? 32.271 -102.717 246.035 1.00 26.81 277 GLU A N 1
ATOM 2090 C CA . GLU A 1 289 ? 31.520 -103.459 245.026 1.00 28.44 277 GLU A CA 1
ATOM 2091 C C . GLU A 1 289 ? 31.935 -104.920 244.979 1.00 28.83 277 GLU A C 1
ATOM 2092 O O . GLU A 1 289 ? 33.124 -105.237 245.039 1.00 29.15 277 GLU A O 1
ATOM 2098 N N . LEU A 1 290 ? 30.951 -105.807 244.877 1.00 29.47 278 LEU A N 1
ATOM 2099 C CA . LEU A 1 290 ? 31.232 -107.215 244.626 1.00 29.92 278 LEU A CA 1
ATOM 2100 C C . LEU A 1 290 ? 31.651 -107.367 243.171 1.00 30.37 278 LEU A C 1
ATOM 2101 O O . LEU A 1 290 ? 31.331 -106.510 242.338 1.00 30.32 278 LEU A O 1
ATOM 2106 N N . ASP A 1 291 ? 32.371 -108.447 242.872 1.00 30.77 279 ASP A N 1
ATOM 2107 C CA . ASP A 1 291 ? 32.744 -108.785 241.495 1.00 31.51 279 ASP A CA 1
ATOM 2108 C C . ASP A 1 291 ? 31.507 -108.817 240.604 1.00 31.35 279 ASP A C 1
ATOM 2109 O O . ASP A 1 291 ? 30.441 -109.250 241.035 1.00 31.09 279 ASP A O 1
ATOM 2114 N N . SER A 1 292 ? 31.650 -108.361 239.363 1.00 31.44 280 SER A N 1
ATOM 2115 C CA . SER A 1 292 ? 30.540 -108.411 238.411 1.00 31.56 280 SER A CA 1
ATOM 2116 C C . SER A 1 292 ? 30.093 -109.855 238.148 1.00 31.42 280 SER A C 1
ATOM 2117 O O . SER A 1 292 ? 28.936 -110.096 237.806 1.00 31.77 280 SER A O 1
ATOM 2120 N N . PHE A 1 293 ? 31.010 -110.805 238.341 1.00 31.03 281 PHE A N 1
ATOM 2121 C CA . PHE A 1 293 ? 30.727 -112.231 238.138 1.00 30.66 281 PHE A CA 1
ATOM 2122 C C . PHE A 1 293 ? 30.283 -112.981 239.407 1.00 29.64 281 PHE A C 1
ATOM 2123 O O . PHE A 1 293 ? 30.085 -114.198 239.371 1.00 29.72 281 PHE A O 1
ATOM 2131 N N . ASP A 1 294 ? 30.128 -112.255 240.516 1.00 28.33 282 ASP A N 1
ATOM 2132 C CA . ASP A 1 294 ? 29.661 -112.835 241.782 1.00 26.90 282 ASP A CA 1
ATOM 2133 C C . ASP A 1 294 ? 28.256 -113.424 241.601 1.00 26.28 282 ASP A C 1
ATOM 2134 O O . ASP A 1 294 ? 27.337 -112.708 241.202 1.00 25.87 282 ASP A O 1
ATOM 2139 N N . PRO A 1 295 ? 28.090 -114.737 241.873 1.00 25.45 283 PRO A N 1
ATOM 2140 C CA . PRO A 1 295 ? 26.785 -115.398 241.761 1.00 24.93 283 PRO A CA 1
ATOM 2141 C C . PRO A 1 295 ? 25.682 -114.721 242.579 1.00 24.30 283 PRO A C 1
ATOM 2142 O O . PRO A 1 295 ? 24.516 -114.747 242.182 1.00 24.24 283 PRO A O 1
ATOM 2146 N N . ILE A 1 296 ? 26.054 -114.103 243.699 1.00 23.54 284 ILE A N 1
ATOM 2147 C CA . ILE A 1 296 ? 25.098 -113.406 244.547 1.00 23.17 284 ILE A CA 1
ATOM 2148 C C . ILE A 1 296 ? 24.367 -112.282 243.779 1.00 22.58 284 ILE A C 1
ATOM 2149 O O . ILE A 1 296 ? 23.230 -111.948 244.101 1.00 22.34 284 ILE A O 1
ATOM 2154 N N . ASN A 1 297 ? 25.020 -111.731 242.752 1.00 22.13 285 ASN A N 1
ATOM 2155 C CA . ASN A 1 297 ? 24.419 -110.715 241.872 1.00 22.06 285 ASN A CA 1
ATOM 2156 C C . ASN A 1 297 ? 23.155 -111.193 241.157 1.00 21.45 285 ASN A C 1
ATOM 2157 O O . ASN A 1 297 ? 22.273 -110.390 240.848 1.00 21.27 285 ASN A O 1
ATOM 2162 N N . SER A 1 298 ? 23.082 -112.498 240.894 1.00 20.98 286 SER A N 1
ATOM 2163 C CA . SER A 1 298 ? 21.948 -113.099 240.187 1.00 20.74 286 SER A CA 1
ATOM 2164 C C . SER A 1 298 ? 20.696 -113.242 241.058 1.00 20.31 286 SER A C 1
ATOM 2165 O O . SER A 1 298 ? 19.604 -113.480 240.543 1.00 20.20 286 SER A O 1
ATOM 2168 N N . PHE A 1 299 ? 20.862 -113.123 242.374 1.00 19.77 287 PHE A N 1
ATOM 2169 C CA . PHE A 1 299 ? 19.743 -113.136 243.313 1.00 19.29 287 PHE A CA 1
ATOM 2170 C C . PHE A 1 299 ? 20.190 -112.454 244.608 1.00 19.06 287 PHE A C 1
ATOM 2171 O O . PHE A 1 299 ? 20.481 -113.128 245.599 1.00 18.58 287 PHE A O 1
ATOM 2179 N N . PRO A 1 300 ? 20.257 -111.108 244.593 1.00 18.90 288 PRO A N 1
ATOM 2180 C CA . PRO A 1 300 ? 20.818 -110.341 245.710 1.00 18.76 288 PRO A CA 1
ATOM 2181 C C . PRO A 1 300 ? 19.847 -110.058 246.869 1.00 18.78 288 PRO A C 1
ATOM 2182 O O . PRO A 1 300 ? 20.210 -109.339 247.804 1.00 18.65 288 PRO A O 1
ATOM 2186 N N . THR A 1 301 ? 18.642 -110.625 246.818 1.00 18.46 289 THR A N 1
ATOM 2187 C CA . THR A 1 301 ? 17.602 -110.315 247.807 1.00 18.50 289 THR A CA 1
ATOM 2188 C C . THR A 1 301 ? 17.070 -111.534 248.571 1.00 18.63 289 THR A C 1
ATOM 2189 O O . THR A 1 301 ? 15.955 -111.495 249.104 1.00 18.66 289 THR A O 1
ATOM 2193 N N . ALA A 1 302 ? 17.858 -112.606 248.629 1.00 18.92 290 ALA A N 1
ATOM 2194 C CA . ALA A 1 302 ? 17.443 -113.822 249.347 1.00 19.26 290 ALA A CA 1
ATOM 2195 C C . ALA A 1 302 ? 17.156 -113.534 250.821 1.00 19.49 290 ALA A C 1
ATOM 2196 O O . ALA A 1 302 ? 16.172 -114.034 251.371 1.00 19.46 290 ALA A O 1
ATOM 2198 N N . ILE A 1 303 ? 18.007 -112.719 251.446 1.00 19.77 291 ILE A N 1
ATOM 2199 C CA . ILE A 1 303 ? 17.810 -112.310 252.837 1.00 20.20 291 ILE A CA 1
ATOM 2200 C C . ILE A 1 303 ? 16.491 -111.551 252.983 1.00 20.61 291 ILE A C 1
ATOM 2201 O O . ILE A 1 303 ? 15.651 -111.911 253.808 1.00 20.95 291 ILE A O 1
ATOM 2206 N N . GLU A 1 304 ? 16.318 -110.510 252.172 1.00 21.18 292 GLU A N 1
ATOM 2207 C CA . GLU A 1 304 ? 15.104 -109.697 252.191 1.00 21.96 292 GLU A CA 1
ATOM 2208 C C . GLU A 1 304 ? 13.852 -110.562 252.100 1.00 22.71 292 GLU A C 1
ATOM 2209 O O . GLU A 1 304 ? 12.925 -110.424 252.903 1.00 22.65 292 GLU A O 1
ATOM 2215 N N . GLU A 1 305 ? 13.847 -111.460 251.120 1.00 23.53 293 GLU A N 1
ATOM 2216 C CA . GLU A 1 305 ? 12.664 -112.247 250.800 1.00 24.31 293 GLU A CA 1
ATOM 2217 C C . GLU A 1 305 ? 12.412 -113.377 251.801 1.00 24.76 293 GLU A C 1
ATOM 2218 O O . GLU A 1 305 ? 11.308 -113.922 251.857 1.00 25.10 293 GLU A O 1
ATOM 2224 N N . ALA A 1 306 ? 13.425 -113.704 252.603 1.00 24.89 294 ALA A N 1
ATOM 2225 C CA . ALA A 1 306 ? 13.279 -114.678 253.688 1.00 25.24 294 ALA A CA 1
ATOM 2226 C C . ALA A 1 306 ? 12.809 -114.020 254.986 1.00 25.46 294 ALA A C 1
ATOM 2227 O O . ALA A 1 306 ? 11.915 -114.537 255.660 1.00 25.90 294 ALA A O 1
ATOM 2229 N N . VAL A 1 307 ? 13.414 -112.881 255.329 1.00 25.43 295 VAL A N 1
ATOM 2230 C CA . VAL A 1 307 ? 13.116 -112.185 256.583 1.00 25.30 295 VAL A CA 1
ATOM 2231 C C . VAL A 1 307 ? 11.716 -111.570 256.578 1.00 25.60 295 VAL A C 1
ATOM 2232 O O . VAL A 1 307 ? 10.935 -111.787 257.507 1.00 25.54 295 VAL A O 1
ATOM 2236 N N . LEU A 1 308 ? 11.403 -110.814 255.529 1.00 25.91 296 LEU A N 1
ATOM 2237 C CA . LEU A 1 308 ? 10.149 -110.068 255.480 1.00 26.55 296 LEU A CA 1
ATOM 2238 C C . LEU A 1 308 ? 9.018 -110.868 254.850 1.00 27.25 296 LEU A C 1
ATOM 2239 O O . LEU A 1 308 ? 9.185 -111.465 253.785 1.00 27.05 296 LEU A O 1
ATOM 2244 N N . VAL A 1 309 ? 7.873 -110.875 255.532 1.00 28.01 297 VAL A N 1
ATOM 2245 C CA . VAL A 1 309 ? 6.640 -111.482 255.017 1.00 28.94 297 VAL A CA 1
ATOM 2246 C C . VAL A 1 309 ? 6.220 -110.784 253.715 1.00 29.37 297 VAL A C 1
ATOM 2247 O O . VAL A 1 309 ? 5.751 -111.433 252.776 1.00 29.84 297 VAL A O 1
ATOM 2251 N N . ASN A 1 310 ? 6.411 -109.467 253.667 1.00 29.84 298 ASN A N 1
ATOM 2252 C CA . ASN A 1 310 ? 6.119 -108.666 252.479 1.00 30.15 298 ASN A CA 1
ATOM 2253 C C . ASN A 1 310 ? 7.333 -107.844 252.029 1.00 29.99 298 ASN A C 1
ATOM 2254 O O . ASN A 1 310 ? 7.451 -106.663 252.373 1.00 30.05 298 ASN A O 1
ATOM 2259 N N . PRO A 1 311 ? 8.245 -108.474 251.263 1.00 29.94 299 PRO A N 1
ATOM 2260 C CA . PRO A 1 311 ? 9.503 -107.839 250.854 1.00 29.84 299 PRO A CA 1
ATOM 2261 C C . PRO A 1 311 ? 9.313 -106.629 249.941 1.00 29.72 299 PRO A C 1
ATOM 2262 O O . PRO A 1 311 ? 8.391 -106.606 249.116 1.00 29.83 299 PRO A O 1
ATOM 2266 N N . THR A 1 312 ? 10.182 -105.636 250.110 1.00 29.44 300 THR A N 1
ATOM 2267 C CA . THR A 1 312 ? 10.241 -104.470 249.230 1.00 29.42 300 THR A CA 1
ATOM 2268 C C . THR A 1 312 ? 11.144 -104.791 248.043 1.00 28.65 300 THR A C 1
ATOM 2269 O O . THR A 1 312 ? 10.775 -104.583 246.883 1.00 28.83 300 THR A O 1
ATOM 2273 N N . GLU A 1 313 ? 12.326 -105.314 248.352 1.00 27.43 301 GLU A N 1
ATOM 2274 C CA . GLU A 1 313 ? 13.358 -105.542 247.358 1.00 26.46 301 GLU A CA 1
ATOM 2275 C C . GLU A 1 313 ? 13.230 -106.915 246.733 1.00 25.67 301 GLU A C 1
ATOM 2276 O O . GLU A 1 313 ? 13.447 -107.934 247.389 1.00 25.37 301 GLU A O 1
ATOM 2282 N N . LYS A 1 314 ? 12.870 -106.921 245.453 1.00 24.89 302 LYS A N 1
ATOM 2283 C CA . LYS A 1 314 ? 12.646 -108.144 244.687 1.00 24.18 302 LYS A CA 1
ATOM 2284 C C . LYS A 1 314 ? 12.362 -107.765 243.246 1.00 23.82 302 LYS A C 1
ATOM 2285 O O . LYS A 1 314 ? 12.002 -106.623 242.960 1.00 23.56 302 LYS A O 1
ATOM 2291 N N . MET A 1 315 ? 12.531 -108.723 242.343 1.00 23.31 303 MET A N 1
ATOM 2292 C CA . MET A 1 315 ? 12.023 -108.586 240.987 1.00 23.05 303 MET A CA 1
ATOM 2293 C C . MET A 1 315 ? 10.622 -109.181 240.907 1.00 22.82 303 MET A C 1
ATOM 2294 O O . MET A 1 315 ? 10.277 -110.092 241.664 1.00 22.50 303 MET A O 1
ATOM 2299 N N . PHE A 1 316 ? 9.818 -108.651 239.993 1.00 22.47 304 PHE A N 1
ATOM 2300 C CA . PHE A 1 316 ? 8.445 -109.100 239.818 1.00 22.41 304 PHE A CA 1
ATOM 2301 C C . PHE A 1 316 ? 8.329 -109.862 238.505 1.00 22.53 304 PHE A C 1
ATOM 2302 O O . PHE A 1 316 ? 8.272 -109.260 237.429 1.00 22.05 304 PHE A O 1
ATOM 2310 N N . PHE A 1 317 ? 8.317 -111.190 238.605 1.00 22.62 305 PHE A N 1
ATOM 2311 C CA . PHE A 1 317 ? 8.271 -112.057 237.429 1.00 23.03 305 PHE A CA 1
ATOM 2312 C C . PHE A 1 317 ? 6.881 -112.626 237.191 1.00 23.58 305 PHE A C 1
ATOM 2313 O O . PHE A 1 317 ? 6.139 -112.889 238.140 1.00 23.34 305 PHE A O 1
ATOM 2321 N N . GLY A 1 318 ? 6.549 -112.833 235.917 1.00 24.31 306 GLY A N 1
ATOM 2322 C CA . GLY A 1 318 ? 5.300 -113.485 235.529 1.00 25.49 306 GLY A CA 1
ATOM 2323 C C . GLY A 1 318 ? 4.085 -112.750 236.048 1.00 26.34 306 GLY A C 1
ATOM 2324 O O . GLY A 1 318 ? 3.870 -111.588 235.716 1.00 26.49 306 GLY A O 1
ATOM 2325 N N . ASP A 1 319 ? 3.300 -113.423 236.881 1.00 26.96 307 ASP A N 1
ATOM 2326 C CA . ASP A 1 319 ? 2.067 -112.838 237.404 1.00 27.85 307 ASP A CA 1
ATOM 2327 C C . ASP A 1 319 ? 2.207 -112.290 238.826 1.00 27.77 307 ASP A C 1
ATOM 2328 O O . ASP A 1 319 ? 1.212 -111.940 239.472 1.00 28.07 307 ASP A O 1
ATOM 2333 N N . ASP A 1 320 ? 3.449 -112.211 239.301 1.00 27.49 308 ASP A N 1
ATOM 2334 C CA . ASP A 1 320 ? 3.761 -111.570 240.570 1.00 27.28 308 ASP A CA 1
ATOM 2335 C C . ASP A 1 320 ? 3.821 -110.071 240.290 1.00 27.06 308 ASP A C 1
ATOM 2336 O O . ASP A 1 320 ? 4.794 -109.581 239.717 1.00 27.44 308 ASP A O 1
ATOM 2341 N N . ILE A 1 321 ? 2.763 -109.354 240.652 1.00 26.33 309 ILE A N 1
ATOM 2342 C CA . ILE A 1 321 ? 2.681 -107.929 240.324 1.00 25.75 309 ILE A CA 1
ATOM 2343 C C . ILE A 1 321 ? 2.852 -107.034 241.556 1.00 24.78 309 ILE A C 1
ATOM 2344 O O . ILE A 1 321 ? 2.417 -107.395 242.655 1.00 24.47 309 ILE A O 1
ATOM 2349 N N . PRO A 1 322 ? 3.486 -105.860 241.372 1.00 23.64 310 PRO A N 1
ATOM 2350 C CA . PRO A 1 322 ? 3.736 -104.972 242.506 1.00 22.88 310 PRO A CA 1
ATOM 2351 C C . PRO A 1 322 ? 2.437 -104.419 243.081 1.00 22.00 310 PRO A C 1
ATOM 2352 O O . PRO A 1 322 ? 1.487 -104.192 242.330 1.00 21.81 310 PRO A O 1
ATOM 2356 N N . PRO A 1 323 ? 2.389 -104.215 244.409 1.00 21.38 311 PRO A N 1
ATOM 2357 C CA . PRO A 1 323 ? 1.244 -103.534 245.003 1.00 20.92 311 PRO A CA 1
ATOM 2358 C C . PRO A 1 323 ? 1.231 -102.064 244.575 1.00 20.23 311 PRO A C 1
ATOM 2359 O O . PRO A 1 323 ? 2.247 -101.558 244.094 1.00 19.97 311 PRO A O 1
ATOM 2363 N N . VAL A 1 324 ? 0.090 -101.402 244.739 1.00 19.74 312 VAL A N 1
ATOM 2364 C CA . VAL A 1 324 ? -0.044 -99.989 244.388 1.00 19.35 312 VAL A CA 1
ATOM 2365 C C . VAL A 1 324 ? 0.203 -99.138 245.634 1.00 19.33 312 VAL A C 1
ATOM 2366 O O . VAL A 1 324 ? -0.472 -99.300 246.655 1.00 18.87 312 VAL A O 1
ATOM 2370 N N . ALA A 1 325 ? 1.186 -98.246 245.543 1.00 19.15 313 ALA A N 1
ATOM 2371 C CA . ALA A 1 325 ? 1.536 -97.351 246.643 1.00 19.44 313 ALA A CA 1
ATOM 2372 C C . ALA A 1 325 ? 0.364 -96.463 247.064 1.00 19.62 313 ALA A C 1
ATOM 2373 O O . ALA A 1 325 ? -0.334 -95.888 246.221 1.00 19.58 313 ALA A O 1
ATOM 2375 N N . ASN A 1 326 ? 0.154 -96.363 248.374 1.00 20.05 314 ASN A N 1
ATOM 2376 C CA . ASN A 1 326 ? -0.932 -95.553 248.923 1.00 20.50 314 ASN A CA 1
ATOM 2377 C C . ASN A 1 326 ? -0.598 -94.065 248.978 1.00 20.06 314 ASN A C 1
ATOM 2378 O O . ASN A 1 326 ? -1.482 -93.219 248.855 1.00 19.99 314 ASN A O 1
ATOM 2383 N N . THR A 1 327 ? 0.677 -93.748 249.175 1.00 19.78 315 THR A N 1
ATOM 2384 C CA . THR A 1 327 ? 1.086 -92.354 249.348 1.00 19.76 315 THR A CA 1
ATOM 2385 C C . THR A 1 327 ? 2.153 -91.901 248.357 1.00 19.67 315 THR A C 1
ATOM 2386 O O . THR A 1 327 ? 2.946 -92.699 247.855 1.00 19.28 315 THR A O 1
ATOM 2390 N N . GLN A 1 328 ? 2.152 -90.597 248.105 1.00 19.51 316 GLN A N 1
ATOM 2391 C CA . GLN A 1 328 ? 3.116 -89.931 247.245 1.00 19.49 316 GLN A CA 1
ATOM 2392 C C . GLN A 1 328 ? 4.543 -90.176 247.736 1.00 19.62 316 GLN A C 1
ATOM 2393 O O . GLN A 1 328 ? 4.799 -90.192 248.947 1.00 19.38 316 GLN A O 1
ATOM 2399 N N . LEU A 1 329 ? 5.458 -90.384 246.793 1.00 19.77 317 LEU A N 1
ATOM 2400 C CA . LEU A 1 329 ? 6.852 -90.692 247.108 1.00 20.55 317 LEU A CA 1
ATOM 2401 C C . LEU A 1 329 ? 7.463 -89.652 248.052 1.00 20.98 317 LEU A C 1
ATOM 2402 O O . LEU A 1 329 ? 7.481 -88.456 247.747 1.00 20.82 317 LEU A O 1
ATOM 2407 N N . ARG A 1 330 ? 7.928 -90.124 249.209 1.00 21.83 318 ARG A N 1
ATOM 2408 C CA . ARG A 1 330 ? 8.542 -89.280 250.257 1.00 22.78 318 ARG A CA 1
ATOM 2409 C C . ARG A 1 330 ? 7.640 -88.150 250.802 1.00 23.05 318 ARG A C 1
ATOM 2410 O O . ARG A 1 330 ? 8.124 -87.225 251.460 1.00 23.27 318 ARG A O 1
ATOM 2418 N N . ASN A 1 331 ? 6.338 -88.229 250.525 1.00 23.55 319 ASN A N 1
ATOM 2419 C CA . ASN A 1 331 ? 5.353 -87.295 251.073 1.00 24.10 319 ASN A CA 1
ATOM 2420 C C . ASN A 1 331 ? 4.217 -88.055 251.758 1.00 24.30 319 ASN A C 1
ATOM 2421 O O . ASN A 1 331 ? 3.127 -88.149 251.196 1.00 24.44 319 ASN A O 1
ATOM 2426 N N . PRO A 1 332 ? 4.464 -88.604 252.970 1.00 24.72 320 PRO A N 1
ATOM 2427 C CA . PRO A 1 332 ? 3.440 -89.419 253.650 1.00 24.99 320 PRO A CA 1
ATOM 2428 C C . PRO A 1 332 ? 2.124 -88.699 253.984 1.00 24.98 320 PRO A C 1
ATOM 2429 O O . PRO A 1 332 ? 1.110 -89.366 254.221 1.00 25.58 320 PRO A O 1
ATOM 2433 N N . ALA A 1 333 ? 2.130 -87.369 253.992 1.00 24.57 321 ALA A N 1
ATOM 2434 C CA . ALA A 1 333 ? 0.904 -86.599 254.237 1.00 24.40 321 ALA A CA 1
ATOM 2435 C C . ALA A 1 333 ? -0.030 -86.553 253.024 1.00 24.08 321 ALA A C 1
ATOM 2436 O O . ALA A 1 333 ? -1.180 -86.115 253.137 1.00 24.29 321 ALA A O 1
ATOM 2438 N N . VAL A 1 334 ? 0.468 -87.001 251.871 1.00 23.52 322 VAL A N 1
ATOM 2439 C CA . VAL A 1 334 ? -0.280 -86.937 250.616 1.00 23.04 322 VAL A CA 1
ATOM 2440 C C . VAL A 1 334 ? -0.605 -88.336 250.105 1.00 22.61 322 VAL A C 1
ATOM 2441 O O . VAL A 1 334 ? 0.286 -89.088 249.714 1.00 22.17 322 VAL A O 1
ATOM 2445 N N . ARG A 1 335 ? -1.888 -88.678 250.120 1.00 22.36 323 ARG A N 1
ATOM 2446 C CA . ARG A 1 335 ? -2.335 -89.941 249.549 1.00 22.23 323 ARG A CA 1
ATOM 2447 C C . ARG A 1 335 ? -2.402 -89.789 248.035 1.00 21.30 323 ARG A C 1
ATOM 2448 O O . ARG A 1 335 ? -2.812 -88.742 247.531 1.00 21.43 323 ARG A O 1
ATOM 2456 N N . ASN A 1 336 ? -1.977 -90.821 247.310 1.00 20.43 324 ASN A N 1
ATOM 2457 C CA . ASN A 1 336 ? -2.209 -90.875 245.871 1.00 19.55 324 ASN A CA 1
ATOM 2458 C C . ASN A 1 336 ? -3.716 -90.893 245.649 1.00 18.95 324 ASN A C 1
ATOM 2459 O O . ASN A 1 336 ? -4.426 -91.643 246.315 1.00 19.05 324 ASN A O 1
ATOM 2464 N N . THR A 1 337 ? -4.205 -90.054 244.739 1.00 18.11 325 THR A N 1
ATOM 2465 C CA . THR A 1 337 ? -5.639 -89.992 244.449 1.00 17.64 325 THR A CA 1
ATOM 2466 C C . THR A 1 337 ? -6.092 -91.302 243.790 1.00 17.62 325 THR A C 1
ATOM 2467 O O . THR A 1 337 ? -5.252 -92.049 243.276 1.00 17.01 325 THR A O 1
ATOM 2471 N N . PRO A 1 338 ? -7.414 -91.593 243.813 1.00 18.00 326 PRO A N 1
ATOM 2472 C CA . PRO A 1 338 ? -7.932 -92.754 243.083 1.00 17.99 326 PRO A CA 1
ATOM 2473 C C . PRO A 1 338 ? -7.484 -92.810 241.621 1.00 17.85 326 PRO A C 1
ATOM 2474 O O . PRO A 1 338 ? -7.143 -93.888 241.138 1.00 17.73 326 PRO A O 1
ATOM 2478 N N . GLU A 1 339 ? -7.465 -91.669 240.929 1.00 17.69 327 GLU A N 1
ATOM 2479 C CA . GLU A 1 339 ? -7.023 -91.644 239.530 1.00 17.91 327 GLU A CA 1
ATOM 2480 C C . GLU A 1 339 ? -5.526 -91.941 239.400 1.00 17.15 327 GLU A C 1
ATOM 2481 O O . GLU A 1 339 ? -5.104 -92.626 238.464 1.00 16.73 327 GLU A O 1
ATOM 2487 N N . GLN A 1 340 ? -4.733 -91.427 240.340 1.00 16.55 328 GLN A N 1
ATOM 2488 C CA . GLN A 1 340 ? -3.293 -91.694 240.352 1.00 16.00 328 GLN A CA 1
ATOM 2489 C C . GLN A 1 340 ? -3.013 -93.173 240.602 1.00 15.98 328 GLN A C 1
ATOM 2490 O O . GLN A 1 340 ? -2.153 -93.763 239.950 1.00 15.28 328 GLN A O 1
ATOM 2496 N N . LYS A 1 341 ? -3.756 -93.768 241.534 1.00 15.62 329 LYS A N 1
ATOM 2497 C CA . LYS A 1 341 ? -3.614 -95.189 241.832 1.00 15.76 329 LYS A CA 1
ATOM 2498 C C . LYS A 1 341 ? -3.987 -96.060 240.633 1.00 15.44 329 LYS A C 1
ATOM 2499 O O . LYS A 1 341 ? -3.342 -97.080 240.382 1.00 15.57 329 LYS A O 1
ATOM 2505 N N . ALA A 1 342 ? -5.021 -95.645 239.900 1.00 15.24 330 ALA A N 1
ATOM 2506 C CA . ALA A 1 342 ? -5.444 -96.334 238.679 1.00 15.13 330 ALA A CA 1
ATOM 2507 C C . ALA A 1 342 ? -4.341 -96.287 237.614 1.00 14.99 330 ALA A C 1
ATOM 2508 O O . ALA A 1 342 ? -4.086 -97.280 236.927 1.00 15.08 330 ALA A O 1
ATOM 2510 N N . ALA A 1 343 ? -3.684 -95.135 237.492 1.00 14.52 331 ALA A N 1
ATOM 2511 C CA . ALA A 1 343 ? -2.579 -94.980 236.546 1.00 14.24 331 ALA A CA 1
ATOM 2512 C C . ALA A 1 343 ? -1.398 -95.872 236.935 1.00 14.28 331 ALA A C 1
ATOM 2513 O O . ALA A 1 343 ? -0.817 -96.564 236.081 1.00 14.19 331 ALA A O 1
ATOM 2515 N N . LEU A 1 344 ? -1.062 -95.860 238.224 1.00 14.10 332 LEU A N 1
ATOM 2516 C CA . LEU A 1 344 ? 0.011 -96.693 238.767 1.00 14.31 332 LEU A CA 1
ATOM 2517 C C . LEU A 1 344 ? -0.264 -98.174 238.497 1.00 14.26 332 LEU A C 1
ATOM 2518 O O . LEU A 1 344 ? 0.612 -98.889 238.026 1.00 13.85 332 LEU A O 1
ATOM 2523 N N . LYS A 1 345 ? -1.492 -98.611 238.774 1.00 14.36 333 LYS A N 1
ATOM 2524 C CA . LYS A 1 345 ? -1.900 -99.994 238.507 1.00 14.49 333 LYS A CA 1
ATOM 2525 C C . LYS A 1 345 ? -1.694 -100.360 237.035 1.00 14.37 333 LYS A C 1
ATOM 2526 O O . LYS A 1 345 ? -1.133 -101.417 236.727 1.00 14.42 333 LYS A O 1
ATOM 2532 N N . ALA A 1 346 ? -2.124 -99.472 236.139 1.00 13.94 334 ALA A N 1
ATOM 2533 C CA . ALA A 1 346 ? -2.003 -99.690 234.693 1.00 14.04 334 ALA A CA 1
ATOM 2534 C C . ALA A 1 346 ? -0.551 -99.869 234.248 1.00 13.81 334 ALA A C 1
ATOM 2535 O O . ALA A 1 346 ? -0.237 -100.757 233.442 1.00 13.71 334 ALA A O 1
ATOM 2537 N N . GLU A 1 347 ? 0.339 -99.038 234.785 1.00 13.93 335 GLU A N 1
ATOM 2538 C CA . GLU A 1 347 ? 1.747 -99.094 234.405 1.00 13.89 335 GLU A CA 1
ATOM 2539 C C . GLU A 1 347 ? 2.440 -100.318 234.999 1.00 13.88 335 GLU A C 1
ATOM 2540 O O . GLU A 1 347 ? 3.317 -100.905 234.372 1.00 14.18 335 GLU A O 1
ATOM 2546 N N . GLN A 1 348 ? 2.023 -100.706 236.199 1.00 13.93 336 GLN A N 1
ATOM 2547 C CA . GLN A 1 348 ? 2.580 -101.889 236.853 1.00 13.98 336 GLN A CA 1
ATOM 2548 C C . GLN A 1 348 ? 2.100 -103.188 236.207 1.00 14.17 336 GLN A C 1
ATOM 2549 O O . GLN A 1 348 ? 2.777 -104.213 236.306 1.00 14.63 336 GLN A O 1
ATOM 2555 N N . ALA A 1 349 ? 0.951 -103.125 235.537 1.00 14.19 337 ALA A N 1
ATOM 2556 C CA . ALA A 1 349 ? 0.388 -104.278 234.815 1.00 14.49 337 ALA A CA 1
ATOM 2557 C C . ALA A 1 349 ? 1.169 -104.641 233.549 1.00 14.58 337 ALA A C 1
ATOM 2558 O O . ALA A 1 349 ? 1.219 -105.807 233.150 1.00 14.39 337 ALA A O 1
ATOM 2560 N N . THR A 1 350 ? 1.780 -103.638 232.923 1.00 14.55 338 THR A N 1
ATOM 2561 C CA . THR A 1 350 ? 2.534 -103.833 231.683 1.00 14.79 338 THR A CA 1
ATOM 2562 C C . THR A 1 350 ? 3.669 -104.858 231.819 1.00 15.07 338 THR A C 1
ATOM 2563 O O . THR A 1 350 ? 4.460 -104.802 232.761 1.00 15.44 338 THR A O 1
ATOM 2567 N N . GLU A 1 351 ? 3.735 -105.791 230.872 1.00 15.39 339 GLU A N 1
ATOM 2568 C CA . GLU A 1 351 ? 4.785 -106.805 230.858 1.00 15.63 339 GLU A CA 1
ATOM 2569 C C . GLU A 1 351 ? 5.973 -106.351 230.029 1.00 15.58 339 GLU A C 1
ATOM 2570 O O . GLU A 1 351 ? 5.814 -105.941 228.874 1.00 15.40 339 GLU A O 1
ATOM 2576 N N . PHE A 1 352 ? 7.156 -106.433 230.626 1.00 15.10 340 PHE A N 1
ATOM 2577 C CA . PHE A 1 352 ? 8.407 -106.180 229.926 1.00 15.30 340 PHE A CA 1
ATOM 2578 C C . PHE A 1 352 ? 9.090 -107.514 229.637 1.00 15.38 340 PHE A C 1
ATOM 2579 O O . PHE A 1 352 ? 8.964 -108.455 230.418 1.00 15.71 340 PHE A O 1
ATOM 2587 N N . TYR A 1 353 ? 9.821 -107.574 228.527 1.00 15.68 341 TYR A N 1
ATOM 2588 C CA . TYR A 1 353 ? 10.513 -108.787 228.084 1.00 15.89 341 TYR A CA 1
ATOM 2589 C C . TYR A 1 353 ? 11.907 -108.487 227.565 1.00 15.94 341 TYR A C 1
ATOM 2590 O O . TYR A 1 353 ? 12.128 -107.478 226.886 1.00 15.67 341 TYR A O 1
ATOM 2599 N N . VAL A 1 354 ? 12.833 -109.389 227.870 1.00 15.70 342 VAL A N 1
ATOM 2600 C CA . VAL A 1 354 ? 14.199 -109.321 227.370 1.00 16.11 342 VAL A CA 1
ATOM 2601 C C . VAL A 1 354 ? 14.213 -109.501 225.851 1.00 16.36 342 VAL A C 1
ATOM 2602 O O . VAL A 1 354 ? 13.574 -110.420 225.317 1.00 15.91 342 VAL A O 1
ATOM 2606 N N . HIS A 1 355 ? 14.913 -108.600 225.164 1.00 16.19 343 HIS A N 1
ATOM 2607 C CA . HIS A 1 355 ? 15.200 -108.769 223.748 1.00 16.59 343 HIS A CA 1
ATOM 2608 C C . HIS A 1 355 ? 16.575 -109.418 223.620 1.00 16.87 343 HIS A C 1
ATOM 2609 O O . HIS A 1 355 ? 17.613 -108.753 223.692 1.00 16.59 343 HIS A O 1
ATOM 2616 N N . THR A 1 356 ? 16.558 -110.738 223.449 1.00 17.27 344 THR A N 1
ATOM 2617 C CA . THR A 1 356 ? 17.767 -111.558 223.414 1.00 18.05 344 THR A CA 1
ATOM 2618 C C . THR A 1 356 ? 18.856 -111.059 222.442 1.00 17.87 344 THR A C 1
ATOM 2619 O O . THR A 1 356 ? 20.024 -111.011 222.829 1.00 18.03 344 THR A O 1
ATOM 2623 N N . PRO A 1 357 ? 18.488 -110.674 221.196 1.00 18.03 345 PRO A N 1
ATOM 2624 C CA . PRO A 1 357 ? 19.534 -110.179 220.288 1.00 18.04 345 PRO A CA 1
ATOM 2625 C C . PRO A 1 357 ? 20.379 -109.026 220.852 1.00 18.00 345 PRO A C 1
ATOM 2626 O O . PRO A 1 357 ? 21.598 -109.012 220.668 1.00 17.89 345 PRO A O 1
ATOM 2630 N N . MET A 1 358 ? 19.746 -108.074 221.533 1.00 17.90 346 MET A N 1
ATOM 2631 C CA . MET A 1 358 ? 20.494 -106.959 222.112 1.00 17.79 346 MET A CA 1
ATOM 2632 C C . MET A 1 358 ? 21.347 -107.381 223.308 1.00 17.84 346 MET A C 1
ATOM 2633 O O . MET A 1 358 ? 22.468 -106.903 223.467 1.00 17.57 346 MET A O 1
ATOM 2638 N N . VAL A 1 359 ? 20.818 -108.279 224.137 1.00 17.90 347 VAL A N 1
ATOM 2639 C CA . VAL A 1 359 ? 21.601 -108.848 225.233 1.00 18.56 347 VAL A CA 1
ATOM 2640 C C . VAL A 1 359 ? 22.847 -109.563 224.697 1.00 18.94 347 VAL A C 1
ATOM 2641 O O . VAL A 1 359 ? 23.949 -109.366 225.210 1.00 19.04 347 VAL A O 1
ATOM 2645 N N . GLN A 1 360 ? 22.668 -110.368 223.651 1.00 19.69 348 GLN A N 1
ATOM 2646 C CA . GLN A 1 360 ? 23.783 -111.104 223.043 1.00 20.48 348 GLN A CA 1
ATOM 2647 C C . GLN A 1 360 ? 24.791 -110.175 222.369 1.00 20.45 348 GLN A C 1
ATOM 2648 O O . GLN A 1 360 ? 26.000 -110.421 222.421 1.00 20.52 348 GLN A O 1
ATOM 2654 N N . PHE A 1 361 ? 24.287 -109.107 221.751 1.00 20.50 349 PHE A N 1
ATOM 2655 C CA . PHE A 1 361 ? 25.135 -108.080 221.147 1.00 20.67 349 PHE A CA 1
ATOM 2656 C C . PHE A 1 361 ? 26.000 -107.384 222.197 1.00 20.44 349 PHE A C 1
ATOM 2657 O O . PHE A 1 361 ? 27.219 -107.295 222.038 1.00 20.28 349 PHE A O 1
ATOM 2665 N N . TYR A 1 362 ? 25.366 -106.901 223.267 1.00 20.40 350 TYR A N 1
ATOM 2666 C CA . TYR A 1 362 ? 26.084 -106.296 224.392 1.00 20.30 350 TYR A CA 1
ATOM 2667 C C . TYR A 1 362 ? 27.149 -107.246 224.940 1.00 20.86 350 TYR A C 1
ATOM 2668 O O . TYR A 1 362 ? 28.286 -106.848 225.183 1.00 20.59 350 TYR A O 1
ATOM 2677 N N . GLU A 1 363 ? 26.749 -108.502 225.135 1.00 21.66 351 GLU A N 1
ATOM 2678 C CA . GLU A 1 363 ? 27.590 -109.551 225.708 1.00 22.69 351 GLU A CA 1
ATOM 2679 C C . GLU A 1 363 ? 28.814 -109.833 224.843 1.00 22.67 351 GLU A C 1
ATOM 2680 O O . GLU A 1 363 ? 29.921 -110.015 225.357 1.00 22.64 351 GLU A O 1
ATOM 2686 N N . THR A 1 364 ? 28.595 -109.872 223.530 1.00 22.72 352 THR A N 1
ATOM 2687 C CA . THR A 1 364 ? 29.640 -110.195 222.553 1.00 23.08 352 THR A CA 1
ATOM 2688 C C . THR A 1 364 ? 30.641 -109.052 222.386 1.00 23.32 352 THR A C 1
ATOM 2689 O O . THR A 1 364 ? 31.851 -109.296 222.301 1.00 23.38 352 THR A O 1
ATOM 2693 N N . LEU A 1 365 ? 30.145 -107.813 222.350 1.00 23.37 353 LEU A N 1
ATOM 2694 C CA . LEU A 1 365 ? 31.021 -106.642 222.423 1.00 23.72 353 LEU A CA 1
ATOM 2695 C C . LEU A 1 365 ? 31.809 -106.681 223.724 1.00 23.83 353 LEU A C 1
ATOM 2696 O O . LEU A 1 365 ? 33.027 -106.488 223.731 1.00 23.63 353 LEU A O 1
ATOM 2701 N N . GLY A 1 366 ? 31.097 -106.946 224.818 1.00 24.11 354 GLY A N 1
ATOM 2702 C CA . GLY A 1 366 ? 31.689 -107.018 226.144 1.00 24.52 354 GLY A CA 1
ATOM 2703 C C . GLY A 1 366 ? 31.783 -105.645 226.773 1.00 25.07 354 GLY A C 1
ATOM 2704 O O . GLY A 1 366 ? 31.707 -104.625 226.076 1.00 24.67 354 GLY A O 1
ATOM 2705 N N . LYS A 1 367 ? 31.962 -105.625 228.092 1.00 25.36 355 LYS A N 1
ATOM 2706 C CA . LYS A 1 367 ? 31.983 -104.381 228.863 1.00 25.98 355 LYS A CA 1
ATOM 2707 C C . LYS A 1 367 ? 33.037 -103.389 228.369 1.00 26.00 355 LYS A C 1
ATOM 2708 O O . LYS A 1 367 ? 32.734 -102.206 228.183 1.00 25.80 355 LYS A O 1
ATOM 2714 N N . ASP A 1 368 ? 34.261 -103.872 228.151 1.00 26.16 356 ASP A N 1
ATOM 2715 C CA . ASP A 1 368 ? 35.363 -103.013 227.708 1.00 26.38 356 ASP A CA 1
ATOM 2716 C C . ASP A 1 368 ? 35.042 -102.272 226.409 1.00 26.07 356 ASP A C 1
ATOM 2717 O O . ASP A 1 368 ? 35.253 -101.060 226.314 1.00 25.78 356 ASP A O 1
ATOM 2722 N N . ARG A 1 369 ? 34.518 -102.997 225.422 1.00 25.63 357 ARG A N 1
ATOM 2723 C CA . ARG A 1 369 ? 34.201 -102.401 224.121 1.00 25.46 357 ARG A CA 1
ATOM 2724 C C . ARG A 1 369 ? 32.964 -101.499 224.162 1.00 25.18 357 ARG A C 1
ATOM 2725 O O . ARG A 1 369 ? 32.885 -100.528 223.415 1.00 25.06 357 ARG A O 1
ATOM 2733 N N . ILE A 1 370 ? 32.008 -101.819 225.033 1.00 24.90 358 ILE A N 1
ATOM 2734 C CA . ILE A 1 370 ? 30.873 -100.924 225.266 1.00 24.96 358 ILE A CA 1
ATOM 2735 C C . ILE A 1 370 ? 31.342 -99.602 225.884 1.00 24.69 358 ILE A C 1
ATOM 2736 O O . ILE A 1 370 ? 30.871 -98.538 225.490 1.00 24.49 358 ILE A O 1
ATOM 2741 N N . LEU A 1 371 ? 32.280 -99.677 226.827 1.00 24.75 359 LEU A N 1
ATOM 2742 C CA . LEU A 1 371 ? 32.901 -98.474 227.388 1.00 25.05 359 LEU A CA 1
ATOM 2743 C C . LEU A 1 371 ? 33.656 -97.682 226.319 1.00 25.06 359 LEU A C 1
ATOM 2744 O O . LEU A 1 371 ? 33.597 -96.456 226.295 1.00 25.09 359 LEU A O 1
ATOM 2749 N N . GLU A 1 372 ? 34.354 -98.385 225.431 1.00 25.22 360 GLU A N 1
ATOM 2750 C CA . GLU A 1 372 ? 35.082 -97.730 224.344 1.00 25.44 360 GLU A CA 1
ATOM 2751 C C . GLU A 1 372 ? 34.113 -97.036 223.391 1.00 25.38 360 GLU A C 1
ATOM 2752 O O . GLU A 1 372 ? 34.334 -95.888 222.987 1.00 25.36 360 GLU A O 1
ATOM 2758 N N . LEU A 1 373 ? 33.034 -97.736 223.053 1.00 25.01 361 LEU A N 1
ATOM 2759 C CA . LEU A 1 373 ? 32.038 -97.224 222.124 1.00 25.04 361 LEU A CA 1
ATOM 2760 C C . LEU A 1 373 ? 31.173 -96.133 222.753 1.00 25.13 361 LEU A C 1
ATOM 2761 O O . LEU A 1 373 ? 31.042 -95.052 222.188 1.00 25.10 361 LEU A O 1
ATOM 2766 N N . MET A 1 374 ? 30.612 -96.416 223.927 1.00 25.49 362 MET A N 1
ATOM 2767 C CA . MET A 1 374 ? 29.579 -95.567 224.533 1.00 26.04 362 MET A CA 1
ATOM 2768 C C . MET A 1 374 ? 30.060 -94.700 225.701 1.00 26.58 362 MET A C 1
ATOM 2769 O O . MET A 1 374 ? 29.349 -93.790 226.135 1.00 26.41 362 MET A O 1
ATOM 2774 N N . GLY A 1 375 ? 31.254 -94.991 226.211 1.00 27.14 363 GLY A N 1
ATOM 2775 C CA . GLY A 1 375 ? 31.878 -94.170 227.250 1.00 27.95 363 GLY A CA 1
ATOM 2776 C C . GLY A 1 375 ? 33.123 -93.481 226.720 1.00 28.70 363 GLY A C 1
ATOM 2777 O O . GLY A 1 375 ? 33.101 -92.885 225.640 1.00 28.68 363 GLY A O 1
ATOM 2778 N N . ALA A 1 376 ? 34.214 -93.580 227.473 1.00 29.38 364 ALA A N 1
ATOM 2779 C CA . ALA A 1 376 ? 35.475 -92.939 227.105 1.00 30.28 364 ALA A CA 1
ATOM 2780 C C . ALA A 1 376 ? 36.613 -93.945 226.907 1.00 31.01 364 ALA A C 1
ATOM 2781 O O . ALA A 1 376 ? 37.750 -93.555 226.627 1.00 31.13 364 ALA A O 1
ATOM 2783 N N . GLY A 1 377 ? 36.298 -95.232 227.047 1.00 31.84 365 GLY A N 1
ATOM 2784 C CA . GLY A 1 377 ? 37.277 -96.305 226.864 1.00 33.01 365 GLY A CA 1
ATOM 2785 C C . GLY A 1 377 ? 38.329 -96.330 227.953 1.00 33.85 365 GLY A C 1
ATOM 2786 O O . GLY A 1 377 ? 38.086 -95.874 229.070 1.00 33.85 365 GLY A O 1
ATOM 2787 N N . THR A 1 378 ? 39.503 -96.869 227.627 1.00 34.70 366 THR A N 1
ATOM 2788 C CA . THR A 1 378 ? 40.632 -96.865 228.552 1.00 35.67 366 THR A CA 1
ATOM 2789 C C . THR A 1 378 ? 41.252 -95.470 228.596 1.00 36.28 366 THR A C 1
ATOM 2790 O O . THR A 1 378 ? 41.646 -94.918 227.565 1.00 36.27 366 THR A O 1
ATOM 2794 N N . LEU A 1 379 ? 41.319 -94.905 229.795 1.00 37.14 367 LEU A N 1
ATOM 2795 C CA . LEU A 1 379 ? 41.888 -93.579 229.984 1.00 38.09 367 LEU A CA 1
ATOM 2796 C C . LEU A 1 379 ? 43.366 -93.687 230.317 1.00 38.80 367 LEU A C 1
ATOM 2797 O O . LEU A 1 379 ? 43.750 -94.419 231.233 1.00 38.88 367 LEU A O 1
ATOM 2802 N N . ASN A 1 380 ? 44.200 -92.974 229.569 1.00 39.62 368 ASN A N 1
ATOM 2803 C CA . ASN A 1 380 ? 45.580 -92.810 230.003 1.00 40.48 368 ASN A CA 1
ATOM 2804 C C . ASN A 1 380 ? 45.856 -91.380 230.450 1.00 40.84 368 ASN A C 1
ATOM 2805 O O . ASN A 1 380 ? 45.817 -90.430 229.660 1.00 40.96 368 ASN A O 1
ATOM 2810 N N . LYS A 1 381 ? 46.110 -91.263 231.749 1.00 41.46 369 LYS A N 1
ATOM 2811 C CA . LYS A 1 381 ? 46.106 -89.995 232.472 1.00 42.03 369 LYS A CA 1
ATOM 2812 C C . LYS A 1 381 ? 47.239 -89.032 232.118 1.00 42.20 369 LYS A C 1
ATOM 2813 O O . LYS A 1 381 ? 47.414 -88.018 232.796 1.00 42.56 369 LYS A O 1
ATOM 2819 N N . GLU A 1 382 ? 48.001 -89.334 231.070 1.00 42.25 370 GLU A N 1
ATOM 2820 C CA . GLU A 1 382 ? 49.031 -88.400 230.601 1.00 42.20 370 GLU A CA 1
ATOM 2821 C C . GLU A 1 382 ? 48.745 -87.765 229.231 1.00 41.75 370 GLU A C 1
ATOM 2822 O O . GLU A 1 382 ? 49.464 -86.860 228.802 1.00 41.91 370 GLU A O 1
ATOM 2828 N N . LEU A 1 383 ? 47.696 -88.231 228.559 1.00 41.10 371 LEU A N 1
ATOM 2829 C CA . LEU A 1 383 ? 47.219 -87.573 227.342 1.00 40.41 371 LEU A CA 1
ATOM 2830 C C . LEU A 1 383 ? 45.900 -86.843 227.602 1.00 39.75 371 LEU A C 1
ATOM 2831 O O . LEU A 1 383 ? 45.206 -86.430 226.669 1.00 39.67 371 LEU A O 1
ATOM 2836 N N . LEU A 1 384 ? 45.580 -86.681 228.883 1.00 38.96 372 LEU A N 1
ATOM 2837 C CA . LEU A 1 384 ? 44.324 -86.082 229.321 1.00 38.22 372 LEU A CA 1
ATOM 2838 C C . LEU A 1 384 ? 44.561 -84.894 230.243 1.00 37.63 372 LEU A C 1
ATOM 2839 O O . LEU A 1 384 ? 45.357 -84.974 231.185 1.00 37.49 372 LEU A O 1
ATOM 2844 N N . ASN A 1 385 ? 43.871 -83.790 229.962 1.00 36.90 373 ASN A N 1
ATOM 2845 C CA . ASN A 1 385 ? 43.784 -82.687 230.907 1.00 36.19 373 ASN A CA 1
ATOM 2846 C C . ASN A 1 385 ? 43.097 -83.200 232.167 1.00 35.81 373 ASN A C 1
ATOM 2847 O O . ASN A 1 385 ? 42.110 -83.932 232.082 1.00 35.69 373 ASN A O 1
ATOM 2852 N N . ASP A 1 386 ? 43.633 -82.818 233.325 1.00 35.28 374 ASP A N 1
ATOM 2853 C CA . ASP A 1 386 ? 43.165 -83.298 234.631 1.00 34.86 374 ASP A CA 1
ATOM 2854 C C . ASP A 1 386 ? 41.648 -83.196 234.832 1.00 34.38 374 ASP A C 1
ATOM 2855 O O . ASP A 1 386 ? 41.009 -84.153 235.284 1.00 34.33 374 ASP A O 1
ATOM 2860 N N . ASN A 1 387 ? 41.088 -82.033 234.500 1.00 33.64 375 ASN A N 1
ATOM 2861 C CA . ASN A 1 387 ? 39.649 -81.782 234.607 1.00 33.11 375 ASN A CA 1
ATOM 2862 C C . ASN A 1 387 ? 38.832 -82.638 233.641 1.00 32.60 375 ASN A C 1
ATOM 2863 O O . ASN A 1 387 ? 37.795 -83.188 234.016 1.00 32.61 375 ASN A O 1
ATOM 2868 N N . HIS A 1 388 ? 39.307 -82.738 232.401 1.00 32.21 376 HIS A N 1
ATOM 2869 C CA . HIS A 1 388 ? 38.656 -83.544 231.371 1.00 31.82 376 HIS A CA 1
ATOM 2870 C C . HIS A 1 388 ? 38.679 -85.021 231.756 1.00 31.75 376 HIS A C 1
ATOM 2871 O O . HIS A 1 388 ? 37.678 -85.723 231.602 1.00 31.63 376 HIS A O 1
ATOM 2878 N N . ALA A 1 389 ? 39.823 -85.471 232.272 1.00 31.65 377 ALA A N 1
ATOM 2879 C CA . ALA A 1 389 ? 39.995 -86.839 232.761 1.00 31.58 377 ALA A CA 1
ATOM 2880 C C . ALA A 1 389 ? 38.937 -87.229 233.797 1.00 31.63 377 ALA A C 1
ATOM 2881 O O . ALA A 1 389 ? 38.471 -88.369 233.815 1.00 31.73 377 ALA A O 1
ATOM 2883 N N . LYS A 1 390 ? 38.556 -86.278 234.648 1.00 31.51 378 LYS A N 1
ATOM 2884 C CA . LYS A 1 390 ? 37.560 -86.530 235.688 1.00 31.77 378 LYS A CA 1
ATOM 2885 C C . LYS A 1 390 ? 36.141 -86.671 235.136 1.00 31.52 378 LYS A C 1
ATOM 2886 O O . LYS A 1 390 ? 35.356 -87.473 235.644 1.00 31.59 378 LYS A O 1
ATOM 2892 N N . SER A 1 391 ? 35.820 -85.900 234.099 1.00 31.50 379 SER A N 1
ATOM 2893 C CA . SER A 1 391 ? 34.533 -86.032 233.409 1.00 31.60 379 SER A CA 1
ATOM 2894 C C . SER A 1 391 ? 34.451 -87.374 232.690 1.00 31.34 379 SER A C 1
ATOM 2895 O O . SER A 1 391 ? 33.425 -88.053 232.749 1.00 31.48 379 SER A O 1
ATOM 2898 N N . LEU A 1 392 ? 35.541 -87.751 232.022 1.00 31.11 380 LEU A N 1
ATOM 2899 C CA . LEU A 1 392 ? 35.622 -89.031 231.314 1.00 31.01 380 LEU A CA 1
ATOM 2900 C C . LEU A 1 392 ? 35.461 -90.226 232.260 1.00 30.97 380 LEU A C 1
ATOM 2901 O O . LEU A 1 392 ? 34.821 -91.221 231.905 1.00 30.67 380 LEU A O 1
ATOM 2906 N N . GLU A 1 393 ? 36.032 -90.111 233.459 1.00 31.03 381 GLU A N 1
ATOM 2907 C CA . GLU A 1 393 ? 35.867 -91.115 234.518 1.00 31.37 381 GLU A CA 1
ATOM 2908 C C . GLU A 1 393 ? 34.398 -91.311 234.887 1.00 31.20 381 GLU A C 1
ATOM 2909 O O . GLU A 1 393 ? 33.936 -92.444 235.045 1.00 31.02 381 GLU A O 1
ATOM 2915 N N . GLY A 1 394 ? 33.676 -90.199 235.017 1.00 31.02 382 GLY A N 1
ATOM 2916 C CA . GLY A 1 394 ? 32.251 -90.210 235.342 1.00 31.06 382 GLY A CA 1
ATOM 2917 C C . GLY A 1 394 ? 31.400 -90.809 234.241 1.00 30.97 382 GLY A C 1
ATOM 2918 O O . GLY A 1 394 ? 30.426 -91.518 234.512 1.00 31.12 382 GLY A O 1
ATOM 2919 N N . LYS A 1 395 ? 31.774 -90.522 232.997 1.00 30.86 383 LYS A N 1
ATOM 2920 C CA . LYS A 1 395 ? 31.089 -91.067 231.831 1.00 30.85 383 LYS A CA 1
ATOM 2921 C C . LYS A 1 395 ? 31.235 -92.588 231.766 1.00 30.44 383 LYS A C 1
ATOM 2922 O O . LYS A 1 395 ? 30.267 -93.290 231.462 1.00 30.34 383 LYS A O 1
ATOM 2928 N N . ASN A 1 396 ? 32.438 -93.084 232.059 1.00 29.90 384 ASN A N 1
ATOM 2929 C CA . ASN A 1 396 ? 32.688 -94.525 232.141 1.00 29.64 384 ASN A CA 1
ATOM 2930 C C . ASN A 1 396 ? 31.880 -95.192 233.252 1.00 29.52 384 ASN A C 1
ATOM 2931 O O . ASN A 1 396 ? 31.275 -96.244 233.036 1.00 29.22 384 ASN A O 1
ATOM 2936 N N . ARG A 1 397 ? 31.869 -94.569 234.431 1.00 29.30 385 ARG A N 1
ATOM 2937 C CA . ARG A 1 397 ? 31.160 -95.101 235.599 1.00 29.32 385 ARG A CA 1
ATOM 2938 C C . ARG A 1 397 ? 29.682 -95.379 235.318 1.00 28.85 385 ARG A C 1
ATOM 2939 O O . ARG A 1 397 ? 29.177 -96.458 235.638 1.00 28.75 385 ARG A O 1
ATOM 2947 N N . SER A 1 398 ? 29.001 -94.402 234.722 1.00 28.20 386 SER A N 1
ATOM 2948 C CA . SER A 1 398 ? 27.575 -94.510 234.413 1.00 27.74 386 SER A CA 1
ATOM 2949 C C . SER A 1 398 ? 27.279 -95.678 233.470 1.00 26.89 386 SER A C 1
ATOM 2950 O O . SER A 1 398 ? 26.352 -96.457 233.708 1.00 26.63 386 SER A O 1
ATOM 2953 N N . VAL A 1 399 ? 28.073 -95.788 232.408 1.00 25.95 387 VAL A N 1
ATOM 2954 C CA . VAL A 1 399 ? 27.924 -96.859 231.424 1.00 25.20 387 VAL A CA 1
ATOM 2955 C C . VAL A 1 399 ? 28.222 -98.220 232.058 1.00 24.67 387 VAL A C 1
ATOM 2956 O O . VAL A 1 399 ? 27.460 -99.175 231.879 1.00 24.03 387 VAL A O 1
ATOM 2960 N N . GLU A 1 400 ? 29.323 -98.292 232.803 1.00 24.24 388 GLU A N 1
ATOM 2961 C CA . GLU A 1 400 ? 29.732 -99.535 233.455 1.00 24.30 388 GLU A CA 1
ATOM 2962 C C . GLU A 1 400 ? 28.693 -100.036 234.454 1.00 23.83 388 GLU A C 1
ATOM 2963 O O . GLU A 1 400 ? 28.379 -101.228 234.476 1.00 23.62 388 GLU A O 1
ATOM 2969 N N . ASP A 1 401 ? 28.168 -99.129 235.276 1.00 23.51 389 ASP A N 1
ATOM 2970 C CA . ASP A 1 401 ? 27.158 -99.492 236.274 1.00 23.47 389 ASP A CA 1
ATOM 2971 C C . ASP A 1 401 ? 25.858 -99.970 235.618 1.00 22.98 389 ASP A C 1
ATOM 2972 O O . ASP A 1 401 ? 25.219 -100.907 236.107 1.00 22.86 389 ASP A O 1
ATOM 2977 N N . SER A 1 402 ? 25.472 -99.326 234.516 1.00 22.47 390 SER A N 1
ATOM 2978 C CA . SER A 1 402 ? 24.309 -99.761 233.738 1.00 22.47 390 SER A CA 1
ATOM 2979 C C . SER A 1 402 ? 24.511 -101.150 233.149 1.00 22.19 390 SER A C 1
ATOM 2980 O O . SER A 1 402 ? 23.605 -101.986 233.200 1.00 22.06 390 SER A O 1
ATOM 2983 N N . TYR A 1 403 ? 25.698 -101.382 232.591 1.00 21.95 391 TYR A N 1
ATOM 2984 C CA . TYR A 1 403 ? 26.041 -102.677 232.007 1.00 22.13 391 TYR A CA 1
ATOM 2985 C C . TYR A 1 403 ? 25.975 -103.781 233.058 1.00 22.09 391 TYR A C 1
ATOM 2986 O O . TYR A 1 403 ? 25.304 -104.797 232.858 1.00 21.82 391 TYR A O 1
ATOM 2995 N N . ASN A 1 404 ? 26.668 -103.569 234.175 1.00 22.32 392 ASN A N 1
ATOM 2996 C CA . ASN A 1 404 ? 26.703 -104.549 235.262 1.00 22.62 392 ASN A CA 1
ATOM 2997 C C . ASN A 1 404 ? 25.326 -104.849 235.840 1.00 22.88 392 ASN A C 1
ATOM 2998 O O . ASN A 1 404 ? 25.005 -106.009 236.120 1.00 22.76 392 ASN A O 1
ATOM 3003 N N . GLN A 1 405 ? 24.518 -103.803 236.007 1.00 22.83 393 GLN A N 1
ATOM 3004 C CA . GLN A 1 405 ? 23.177 -103.955 236.549 1.00 23.16 393 GLN A CA 1
ATOM 3005 C C . GLN A 1 405 ? 22.256 -104.686 235.573 1.00 22.59 393 GLN A C 1
ATOM 3006 O O . GLN A 1 405 ? 21.457 -105.528 235.992 1.00 22.46 393 GLN A O 1
ATOM 3012 N N . LEU A 1 406 ? 22.376 -104.384 234.279 1.00 21.71 394 LEU A N 1
ATOM 3013 C CA . LEU A 1 406 ? 21.617 -105.132 233.278 1.00 21.40 394 LEU A CA 1
ATOM 3014 C C . LEU A 1 406 ? 21.936 -106.615 233.389 1.00 21.30 394 LEU A C 1
ATOM 3015 O O . LEU A 1 406 ? 21.029 -107.446 233.445 1.00 21.27 394 LEU A O 1
ATOM 3020 N N . PHE A 1 407 ? 23.220 -106.950 233.441 1.00 21.55 395 PHE A N 1
ATOM 3021 C CA . PHE A 1 407 ? 23.587 -108.356 233.373 1.00 21.93 395 PHE A CA 1
ATOM 3022 C C . PHE A 1 407 ? 23.316 -109.143 234.651 1.00 21.96 395 PHE A C 1
ATOM 3023 O O . PHE A 1 407 ? 23.124 -110.355 234.591 1.00 22.13 395 PHE A O 1
ATOM 3031 N N . SER A 1 408 ? 23.245 -108.445 235.783 1.00 21.95 396 SER A N 1
ATOM 3032 C CA . SER A 1 408 ? 22.746 -109.043 237.028 1.00 22.01 396 SER A CA 1
ATOM 3033 C C . SER A 1 408 ? 21.258 -109.391 236.918 1.00 21.59 396 SER A C 1
ATOM 3034 O O . SER A 1 408 ? 20.828 -110.460 237.359 1.00 21.45 396 SER A O 1
ATOM 3037 N N . VAL A 1 409 ? 20.482 -108.488 236.315 1.00 21.03 397 VAL A N 1
ATOM 3038 C CA . VAL A 1 409 ? 19.065 -108.735 236.042 1.00 20.67 397 VAL A CA 1
ATOM 3039 C C . VAL A 1 409 ? 18.898 -109.904 235.061 1.00 20.51 397 VAL A C 1
ATOM 3040 O O . VAL A 1 409 ? 18.085 -110.800 235.293 1.00 20.16 397 VAL A O 1
ATOM 3044 N N . ILE A 1 410 ? 19.691 -109.903 233.988 1.00 20.46 398 ILE A N 1
ATOM 3045 C CA . ILE A 1 410 ? 19.632 -110.964 232.979 1.00 20.75 398 ILE A CA 1
ATOM 3046 C C . ILE A 1 410 ? 19.923 -112.343 233.586 1.00 21.17 398 ILE A C 1
ATOM 3047 O O . ILE A 1 410 ? 19.245 -113.324 233.263 1.00 21.02 398 ILE A O 1
ATOM 3052 N N . GLU A 1 411 ? 20.904 -112.410 234.483 1.00 21.59 399 GLU A N 1
ATOM 3053 C CA . GLU A 1 411 ? 21.215 -113.671 235.160 1.00 22.29 399 GLU A CA 1
ATOM 3054 C C . GLU A 1 411 ? 20.032 -114.177 235.984 1.00 21.96 399 GLU A C 1
ATOM 3055 O O . GLU A 1 411 ? 19.767 -115.383 236.007 1.00 21.95 399 GLU A O 1
ATOM 3061 N N . GLN A 1 412 ? 19.309 -113.267 236.639 1.00 21.65 400 GLN A N 1
ATOM 3062 C CA . GLN A 1 412 ? 18.116 -113.673 237.382 1.00 21.64 400 GLN A CA 1
ATOM 3063 C C . GLN A 1 412 ? 16.980 -114.087 236.446 1.00 21.91 400 GLN A C 1
ATOM 3064 O O . GLN A 1 412 ? 16.303 -115.088 236.696 1.00 21.56 400 GLN A O 1
ATOM 3070 N N . VAL A 1 413 ? 16.771 -113.319 235.379 1.00 22.36 401 VAL A N 1
ATOM 3071 C CA . VAL A 1 413 ? 15.746 -113.661 234.391 1.00 23.21 401 VAL A CA 1
ATOM 3072 C C . VAL A 1 413 ? 16.043 -115.028 233.763 1.00 24.01 401 VAL A C 1
ATOM 3073 O O . VAL A 1 413 ? 15.142 -115.848 233.610 1.00 24.39 401 VAL A O 1
ATOM 3077 N N . ARG A 1 414 ? 17.311 -115.278 233.443 1.00 25.19 402 ARG A N 1
ATOM 3078 C CA . ARG A 1 414 ? 17.727 -116.533 232.808 1.00 26.33 402 ARG A CA 1
ATOM 3079 C C . ARG A 1 414 ? 17.357 -117.787 233.612 1.00 26.65 402 ARG A C 1
ATOM 3080 O O . ARG A 1 414 ? 17.072 -118.838 233.028 1.00 26.79 402 ARG A O 1
ATOM 3088 N N . ALA A 1 415 ? 17.338 -117.664 234.938 1.00 26.87 403 ALA A N 1
ATOM 3089 C CA . ALA A 1 415 ? 16.984 -118.776 235.826 1.00 27.21 403 ALA A CA 1
ATOM 3090 C C . ALA A 1 415 ? 15.491 -119.123 235.836 1.00 27.49 403 ALA A C 1
ATOM 3091 O O . ALA A 1 415 ? 15.116 -120.245 236.189 1.00 27.37 403 ALA A O 1
ATOM 3093 N N . GLN A 1 416 ? 14.650 -118.170 235.439 1.00 27.80 404 GLN A N 1
ATOM 3094 C CA . GLN A 1 416 ? 13.195 -118.318 235.531 1.00 28.38 404 GLN A CA 1
ATOM 3095 C C . GLN A 1 416 ? 12.604 -119.278 234.495 1.00 29.45 404 GLN A C 1
ATOM 3096 O O . GLN A 1 416 ? 11.556 -119.881 234.734 1.00 29.89 404 GLN A O 1
ATOM 3102 N N . SER A 1 417 ? 13.278 -119.406 233.355 1.00 30.46 405 SER A N 1
ATOM 3103 C CA . SER A 1 417 ? 12.797 -120.209 232.224 1.00 31.62 405 SER A CA 1
ATOM 3104 C C . SER A 1 417 ? 13.949 -120.582 231.295 1.00 32.12 405 SER A C 1
ATOM 3105 O O . SER A 1 417 ? 15.033 -120.007 231.384 1.00 32.38 405 SER A O 1
ATOM 3108 N N . GLU A 1 418 ? 13.718 -121.542 230.401 1.00 32.83 406 GLU A N 1
ATOM 3109 C CA . GLU A 1 418 ? 14.737 -121.904 229.414 1.00 33.22 406 GLU A CA 1
ATOM 3110 C C . GLU A 1 418 ? 14.863 -120.836 228.317 1.00 32.70 406 GLU A C 1
ATOM 3111 O O . GLU A 1 418 ? 15.951 -120.618 227.781 1.00 33.14 406 GLU A O 1
ATOM 3117 N N . ASP A 1 419 ? 13.755 -120.165 228.005 1.00 31.95 407 ASP A N 1
ATOM 3118 C CA . ASP A 1 419 ? 13.746 -119.087 227.015 1.00 31.01 407 ASP A CA 1
ATOM 3119 C C . ASP A 1 419 ? 13.528 -117.734 227.703 1.00 30.16 407 ASP A C 1
ATOM 3120 O O . ASP A 1 419 ? 12.410 -117.406 228.100 1.00 29.89 407 ASP A O 1
ATOM 3125 N N . ILE A 1 420 ? 14.604 -116.956 227.826 1.00 29.39 408 ILE A N 1
ATOM 3126 C CA . ILE A 1 420 ? 14.571 -115.678 228.559 1.00 28.63 408 ILE A CA 1
ATOM 3127 C C . ILE A 1 420 ? 13.640 -114.633 227.949 1.00 27.98 408 ILE A C 1
ATOM 3128 O O . ILE A 1 420 ? 13.144 -113.755 228.656 1.00 27.72 408 ILE A O 1
ATOM 3133 N N . SER A 1 421 ? 13.401 -114.734 226.643 1.00 27.17 409 SER A N 1
ATOM 3134 C CA . SER A 1 421 ? 12.560 -113.765 225.944 1.00 26.39 409 SER A CA 1
ATOM 3135 C C . SER A 1 421 ? 11.069 -113.910 226.273 1.00 25.73 409 SER A C 1
ATOM 3136 O O . SER A 1 421 ? 10.267 -113.055 225.897 1.00 25.51 409 SER A O 1
ATOM 3139 N N . THR A 1 422 ? 10.703 -114.978 226.981 1.00 24.98 410 THR A N 1
ATOM 3140 C CA . THR A 1 422 ? 9.297 -115.213 227.332 1.00 24.50 410 THR A CA 1
ATOM 3141 C C . THR A 1 422 ? 8.975 -115.029 228.822 1.00 23.29 410 THR A C 1
ATOM 3142 O O . THR A 1 422 ? 7.850 -115.291 229.253 1.00 23.27 410 THR A O 1
ATOM 3146 N N . VAL A 1 423 ? 9.955 -114.572 229.598 1.00 21.86 411 VAL A N 1
ATOM 3147 C CA . VAL A 1 423 ? 9.747 -114.277 231.017 1.00 20.51 411 VAL A CA 1
ATOM 3148 C C . VAL A 1 423 ? 9.188 -112.856 231.173 1.00 19.75 411 VAL A C 1
ATOM 3149 O O . VAL A 1 423 ? 9.897 -111.886 230.891 1.00 18.94 411 VAL A O 1
ATOM 3153 N N . PRO A 1 424 ? 7.921 -112.728 231.625 1.00 18.99 412 PRO A N 1
ATOM 3154 C CA . PRO A 1 424 ? 7.366 -111.391 231.840 1.00 18.65 412 PRO A CA 1
ATOM 3155 C C . PRO A 1 424 ? 8.004 -110.731 233.055 1.00 18.21 412 PRO A C 1
ATOM 3156 O O . PRO A 1 424 ? 8.293 -111.398 234.051 1.00 18.17 412 PRO A O 1
ATOM 3160 N N . ILE A 1 425 ? 8.239 -109.429 232.948 1.00 17.41 413 ILE A N 1
ATOM 3161 C CA . ILE A 1 425 ? 8.841 -108.657 234.025 1.00 16.68 413 ILE A CA 1
ATOM 3162 C C . ILE A 1 425 ? 7.929 -107.468 234.293 1.00 16.16 413 ILE A C 1
ATOM 3163 O O . ILE A 1 425 ? 7.546 -106.761 233.359 1.00 16.03 413 ILE A O 1
ATOM 3168 N N . HIS A 1 426 ? 7.573 -107.265 235.560 1.00 15.73 414 HIS A N 1
ATOM 3169 C CA . HIS A 1 426 ? 6.842 -106.069 235.974 1.00 15.52 414 HIS A CA 1
ATOM 3170 C C . HIS A 1 426 ? 7.742 -105.149 236.785 1.00 15.21 414 HIS A C 1
ATOM 3171 O O . HIS A 1 426 ? 8.679 -105.608 237.451 1.00 15.37 414 HIS A O 1
ATOM 3178 N N . TYR A 1 427 ? 7.455 -103.851 236.711 1.00 14.83 415 TYR A N 1
ATOM 3179 C CA . TYR A 1 427 ? 8.168 -102.847 237.490 1.00 14.51 415 TYR A CA 1
ATOM 3180 C C . TYR A 1 427 ? 7.235 -102.068 238.403 1.00 14.58 415 TYR A C 1
ATOM 3181 O O . TYR A 1 427 ? 6.123 -101.707 238.012 1.00 14.25 415 TYR A O 1
ATOM 3190 N N . ALA A 1 428 ? 7.706 -101.808 239.620 1.00 14.75 416 ALA A N 1
ATOM 3191 C CA . ALA A 1 428 ? 7.008 -100.923 240.545 1.00 14.81 416 ALA A CA 1
ATOM 3192 C C . ALA A 1 428 ? 7.194 -99.452 240.145 1.00 15.16 416 ALA A C 1
ATOM 3193 O O . ALA A 1 428 ? 8.267 -99.044 239.688 1.00 15.19 416 ALA A O 1
ATOM 3195 N N . TYR A 1 429 ? 6.134 -98.670 240.315 1.00 15.35 417 TYR A N 1
ATOM 3196 C CA . TYR A 1 429 ? 6.172 -97.227 240.104 1.00 15.51 417 TYR A CA 1
ATOM 3197 C C . TYR A 1 429 ? 5.599 -96.531 241.334 1.00 16.06 417 TYR A C 1
ATOM 3198 O O . TYR A 1 429 ? 4.860 -97.138 242.108 1.00 16.25 417 TYR A O 1
ATOM 3207 N N . ASN A 1 430 ? 5.926 -95.253 241.505 1.00 16.40 418 ASN A N 1
ATOM 3208 C CA . ASN A 1 430 ? 5.167 -94.387 242.409 1.00 16.68 418 ASN A CA 1
ATOM 3209 C C . ASN A 1 430 ? 5.013 -92.990 241.818 1.00 16.38 418 ASN A C 1
ATOM 3210 O O . ASN A 1 430 ? 5.737 -92.617 240.889 1.00 15.51 418 ASN A O 1
ATOM 3215 N N . MET A 1 431 ? 4.042 -92.243 242.339 1.00 16.25 419 MET A N 1
ATOM 3216 C CA . MET A 1 431 ? 3.855 -90.842 241.986 1.00 16.78 419 MET A CA 1
ATOM 3217 C C . MET A 1 431 ? 4.818 -90.006 242.800 1.00 16.41 419 MET A C 1
ATOM 3218 O O . MET A 1 431 ? 4.881 -90.154 244.023 1.00 16.52 419 MET A O 1
ATOM 3223 N N . THR A 1 432 ? 5.561 -89.134 242.123 1.00 16.37 420 THR A N 1
ATOM 3224 C CA . THR A 1 432 ? 6.416 -88.162 242.800 1.00 16.00 420 THR A CA 1
ATOM 3225 C C . THR A 1 432 ? 5.611 -86.916 243.164 1.00 16.25 420 THR A C 1
ATOM 3226 O O . THR A 1 432 ? 4.443 -86.781 242.790 1.00 15.85 420 THR A O 1
ATOM 3230 N N . ARG A 1 433 ? 6.262 -85.995 243.873 1.00 16.27 421 ARG A N 1
ATOM 3231 C CA . ARG A 1 433 ? 5.647 -84.740 244.309 1.00 17.01 421 ARG A CA 1
ATOM 3232 C C . ARG A 1 433 ? 5.222 -83.827 243.171 1.00 16.45 421 ARG A C 1
ATOM 3233 O O . ARG A 1 433 ? 4.414 -82.920 243.378 1.00 16.99 421 ARG A O 1
ATOM 3241 N N . VAL A 1 434 ? 5.768 -84.061 241.981 1.00 16.03 422 VAL A N 1
ATOM 3242 C CA . VAL A 1 434 ? 5.369 -83.307 240.794 1.00 15.66 422 VAL A CA 1
ATOM 3243 C C . VAL A 1 434 ? 4.445 -84.117 239.863 1.00 15.33 422 VAL A C 1
ATOM 3244 O O . VAL A 1 434 ? 4.292 -83.787 238.686 1.00 15.46 422 VAL A O 1
ATOM 3248 N N . GLY A 1 435 ? 3.842 -85.174 240.406 1.00 15.19 423 GLY A N 1
ATOM 3249 C CA . GLY A 1 435 ? 2.804 -85.936 239.707 1.00 14.58 423 GLY A CA 1
ATOM 3250 C C . GLY A 1 435 ? 3.282 -86.827 238.575 1.00 14.40 423 GLY A C 1
ATOM 3251 O O . GLY A 1 435 ? 2.493 -87.204 237.703 1.00 14.34 423 GLY A O 1
ATOM 3252 N N . ARG A 1 436 ? 4.567 -87.169 238.582 1.00 14.12 424 ARG A N 1
ATOM 3253 C CA . ARG A 1 436 ? 5.116 -88.062 237.561 1.00 14.11 424 ARG A CA 1
ATOM 3254 C C . ARG A 1 436 ? 5.172 -89.499 238.064 1.00 14.30 424 ARG A C 1
ATOM 3255 O O . ARG A 1 436 ? 5.418 -89.740 239.244 1.00 14.12 424 ARG A O 1
ATOM 3263 N N . MET A 1 437 ? 4.937 -90.444 237.158 1.00 14.22 425 MET A N 1
ATOM 3264 C CA . MET A 1 437 ? 5.033 -91.868 237.480 1.00 14.89 425 MET A CA 1
ATOM 3265 C C . MET A 1 437 ? 6.455 -92.355 237.284 1.00 15.28 425 MET A C 1
ATOM 3266 O O . MET A 1 437 ? 6.884 -92.633 236.164 1.00 15.04 425 MET A O 1
ATOM 3271 N N . GLN A 1 438 ? 7.175 -92.449 238.391 1.00 15.97 426 GLN A N 1
ATOM 3272 C CA . GLN A 1 438 ? 8.577 -92.802 238.376 1.00 17.31 426 GLN A CA 1
ATOM 3273 C C . GLN A 1 438 ? 8.730 -94.297 238.577 1.00 17.34 426 GLN A C 1
ATOM 3274 O O . GLN A 1 438 ? 8.226 -94.852 239.549 1.00 17.10 426 GLN A O 1
ATOM 3280 N N . MET A 1 439 ? 9.417 -94.945 237.644 1.00 18.01 427 MET A N 1
ATOM 3281 C CA . MET A 1 439 ? 9.780 -96.339 237.804 1.00 19.28 427 MET A CA 1
ATOM 3282 C C . MET A 1 439 ? 10.854 -96.411 238.889 1.00 20.28 427 MET A C 1
ATOM 3283 O O . MET A 1 439 ? 11.867 -95.708 238.822 1.00 20.23 427 MET A O 1
ATOM 3288 N N . LEU A 1 440 ? 10.625 -97.239 239.902 1.00 21.42 428 LEU A N 1
ATOM 3289 C CA . LEU A 1 440 ? 11.552 -97.318 241.029 1.00 22.95 428 LEU A CA 1
ATOM 3290 C C . LEU A 1 440 ? 12.859 -98.005 240.633 1.00 23.80 428 LEU A C 1
ATOM 3291 O O . LEU A 1 440 ? 12.864 -98.909 239.804 1.00 23.72 428 LEU A O 1
ATOM 3296 N N . GLY A 1 441 ? 13.963 -97.551 241.219 1.00 25.06 429 GLY A N 1
ATOM 3297 C CA . GLY A 1 441 ? 15.287 -98.075 240.891 1.00 26.20 429 GLY A CA 1
ATOM 3298 C C . GLY A 1 441 ? 16.054 -97.163 239.952 1.00 27.07 429 GLY A C 1
ATOM 3299 O O . GLY A 1 441 ? 15.466 -96.374 239.209 1.00 27.64 429 GLY A O 1
ATOM 3300 N N . LYS A 1 442 ? 17.376 -97.288 239.985 1.00 27.52 430 LYS A N 1
ATOM 3301 C CA . LYS A 1 442 ? 18.272 -96.428 239.222 1.00 27.85 430 LYS A CA 1
ATOM 3302 C C . LYS A 1 442 ? 18.524 -96.944 237.797 1.00 27.66 430 LYS A C 1
ATOM 3303 O O . LYS A 1 442 ? 18.725 -96.157 236.867 1.00 28.14 430 LYS A O 1
ATOM 3309 N N . TYR A 1 443 ? 18.494 -98.264 237.630 1.00 26.88 431 TYR A N 1
ATOM 3310 C CA . TYR A 1 443 ? 18.929 -98.900 236.386 1.00 26.28 431 TYR A CA 1
ATOM 3311 C C . TYR A 1 443 ? 17.843 -99.719 235.710 1.00 25.20 431 TYR A C 1
ATOM 3312 O O . TYR A 1 443 ? 18.023 -100.908 235.442 1.00 25.72 431 TYR A O 1
ATOM 3321 N N . ASN A 1 444 ? 16.724 -99.073 235.414 1.00 23.46 432 ASN A N 1
ATOM 3322 C CA . ASN A 1 444 ? 15.593 -99.742 234.788 1.00 21.68 432 ASN A CA 1
ATOM 3323 C C . ASN A 1 444 ? 15.330 -99.147 233.389 1.00 20.15 432 ASN A C 1
ATOM 3324 O O . ASN A 1 444 ? 15.995 -98.187 233.001 1.00 19.77 432 ASN A O 1
ATOM 3329 N N . PRO A 1 445 ? 14.388 -99.726 232.616 1.00 18.57 433 PRO A N 1
ATOM 3330 C CA . PRO A 1 445 ? 14.089 -99.183 231.279 1.00 17.46 433 PRO A CA 1
ATOM 3331 C C . PRO A 1 445 ? 13.722 -97.685 231.215 1.00 16.61 433 PRO A C 1
ATOM 3332 O O . PRO A 1 445 ? 14.048 -97.016 230.231 1.00 16.11 433 PRO A O 1
ATOM 3336 N N . GLN A 1 446 ? 13.056 -97.155 232.234 1.00 15.54 434 GLN A N 1
ATOM 3337 C CA . GLN A 1 446 ? 12.690 -95.732 232.207 1.00 15.22 434 GLN A CA 1
ATOM 3338 C C . GLN A 1 446 ? 13.893 -94.803 232.408 1.00 15.35 434 GLN A C 1
ATOM 3339 O O . GLN A 1 446 ? 13.925 -93.696 231.867 1.00 15.14 434 GLN A O 1
ATOM 3345 N N . SER A 1 447 ? 14.875 -95.253 233.183 1.00 15.58 435 SER A N 1
ATOM 3346 C CA . SER A 1 447 ? 15.972 -94.375 233.614 1.00 16.41 435 SER A CA 1
ATOM 3347 C C . SER A 1 447 ? 17.304 -94.604 232.901 1.00 16.33 435 SER A C 1
ATOM 3348 O O . SER A 1 447 ? 18.152 -93.704 232.861 1.00 16.46 435 SER A O 1
ATOM 3351 N N . ALA A 1 448 ? 17.501 -95.810 232.367 1.00 16.16 436 ALA A N 1
ATOM 3352 C CA . ALA A 1 448 ? 18.799 -96.203 231.817 1.00 15.85 436 ALA A CA 1
ATOM 3353 C C . ALA A 1 448 ? 18.679 -96.613 230.356 1.00 15.96 436 ALA A C 1
ATOM 3354 O O . ALA A 1 448 ? 18.023 -97.603 230.036 1.00 15.38 436 ALA A O 1
ATOM 3356 N N . LYS A 1 449 ? 19.325 -95.846 229.479 1.00 15.73 437 LYS A N 1
ATOM 3357 C CA . LYS A 1 449 ? 19.223 -96.070 228.037 1.00 16.14 437 LYS A CA 1
ATOM 3358 C C . LYS A 1 449 ? 19.782 -97.424 227.586 1.00 15.84 437 LYS A C 1
ATOM 3359 O O . LYS A 1 449 ? 19.219 -98.052 226.689 1.00 15.83 437 LYS A O 1
ATOM 3365 N N . LEU A 1 450 ? 20.868 -97.868 228.215 1.00 15.58 438 LEU A N 1
ATOM 3366 C CA . LEU A 1 450 ? 21.424 -99.200 227.944 1.00 15.37 438 LEU A CA 1
ATOM 3367 C C . LEU A 1 450 ? 20.360 -100.275 228.184 1.00 15.26 438 LEU A C 1
ATOM 3368 O O . LEU A 1 450 ? 20.114 -101.126 227.321 1.00 15.41 438 LEU A O 1
ATOM 3373 N N . VAL A 1 451 ? 19.728 -100.211 229.356 1.00 14.90 439 VAL A N 1
ATOM 3374 C CA . VAL A 1 451 ? 18.706 -101.178 229.778 1.00 14.69 439 VAL A CA 1
ATOM 3375 C C . VAL A 1 451 ? 17.453 -101.081 228.908 1.00 14.58 439 VAL A C 1
ATOM 3376 O O . VAL A 1 451 ? 16.839 -102.097 228.568 1.00 14.81 439 VAL A O 1
ATOM 3380 N N . ARG A 1 452 ? 17.092 -99.853 228.544 1.00 14.27 440 ARG A N 1
ATOM 3381 C CA . ARG A 1 452 ? 15.913 -99.582 227.718 1.00 14.52 440 ARG A CA 1
ATOM 3382 C C . ARG A 1 452 ? 15.901 -100.333 226.388 1.00 14.67 440 ARG A C 1
ATOM 3383 O O . ARG A 1 452 ? 14.828 -100.619 225.851 1.00 14.83 440 ARG A O 1
ATOM 3391 N N . GLU A 1 453 ? 17.084 -100.633 225.852 1.00 14.84 441 GLU A N 1
ATOM 3392 C CA . GLU A 1 453 ? 17.181 -101.351 224.582 1.00 15.50 441 GLU A CA 1
ATOM 3393 C C . GLU A 1 453 ? 17.318 -102.865 224.752 1.00 15.71 441 GLU A C 1
ATOM 3394 O O . GLU A 1 453 ? 17.421 -103.595 223.762 1.00 16.43 441 GLU A O 1
ATOM 3400 N N . ALA A 1 454 ? 17.295 -103.335 225.998 1.00 15.63 442 ALA A N 1
ATOM 3401 C CA . ALA A 1 454 ? 17.387 -104.770 226.282 1.00 15.64 442 ALA A CA 1
ATOM 3402 C C . ALA A 1 454 ? 16.123 -105.343 226.933 1.00 15.52 442 ALA A C 1
ATOM 3403 O O . ALA A 1 454 ? 15.834 -106.536 226.789 1.00 15.83 442 ALA A O 1
ATOM 3405 N N . ILE A 1 455 ? 15.386 -104.499 227.655 1.00 15.36 443 ILE A N 1
ATOM 3406 C CA . ILE A 1 455 ? 14.151 -104.909 228.335 1.00 15.01 443 ILE A CA 1
ATOM 3407 C C . ILE A 1 455 ? 13.025 -103.949 227.942 1.00 15.08 443 ILE A C 1
ATOM 3408 O O . ILE A 1 455 ? 13.056 -102.772 228.309 1.00 14.83 443 ILE A O 1
ATOM 3413 N N . LEU A 1 456 ? 12.043 -104.464 227.198 1.00 14.83 444 LEU A N 1
ATOM 3414 C CA . LEU A 1 456 ? 11.029 -103.631 226.535 1.00 15.33 444 LEU A CA 1
ATOM 3415 C C . LEU A 1 456 ? 9.598 -104.186 226.630 1.00 15.64 444 LEU A C 1
ATOM 3416 O O . LEU A 1 456 ? 9.405 -105.403 226.609 1.00 15.77 444 LEU A O 1
ATOM 3421 N N . PRO A 1 457 ? 8.589 -103.293 226.711 1.00 16.06 445 PRO A N 1
ATOM 3422 C CA . PRO A 1 457 ? 7.182 -103.701 226.703 1.00 16.37 445 PRO A CA 1
ATOM 3423 C C . PRO A 1 457 ? 6.571 -103.638 225.303 1.00 17.03 445 PRO A C 1
ATOM 3424 O O . PRO A 1 457 ? 5.412 -104.023 225.092 1.00 16.82 445 PRO A O 1
ATOM 3428 N N . THR A 1 458 ? 7.357 -103.128 224.364 1.00 17.76 446 THR A N 1
ATOM 3429 C CA . THR A 1 458 ? 6.897 -102.872 223.021 1.00 18.79 446 THR A CA 1
ATOM 3430 C C . THR A 1 458 ? 7.145 -104.129 222.209 1.00 20.25 446 THR A C 1
ATOM 3431 O O . THR A 1 458 ? 8.189 -104.768 222.330 1.00 20.58 446 THR A O 1
ATOM 3435 N N . LYS A 1 459 ? 6.149 -104.496 221.419 1.00 21.82 447 LYS A N 1
ATOM 3436 C CA . LYS A 1 459 ? 6.164 -105.741 220.664 1.00 23.02 447 LYS A CA 1
ATOM 3437 C C . LYS A 1 459 ? 5.190 -105.604 219.535 1.00 23.29 447 LYS A C 1
ATOM 3438 O O . LYS A 1 459 ? 4.104 -105.028 219.692 1.00 23.66 447 LYS A O 1
ATOM 3444 N N . ALA A 1 460 ? 5.590 -106.121 218.384 1.00 23.22 448 ALA A N 1
ATOM 3445 C CA . ALA A 1 460 ? 4.731 -106.137 217.226 1.00 23.18 448 ALA A CA 1
ATOM 3446 C C . ALA A 1 460 ? 5.186 -107.247 216.309 1.00 23.04 448 ALA A C 1
ATOM 3447 O O . ALA A 1 460 ? 6.379 -107.559 216.234 1.00 22.71 448 ALA A O 1
ATOM 3449 N N . THR A 1 461 ? 4.218 -107.853 215.634 1.00 23.22 449 THR A N 1
ATOM 3450 C CA . THR A 1 461 ? 4.493 -108.758 214.535 1.00 23.28 449 THR A CA 1
ATOM 3451 C C . THR A 1 461 ? 4.111 -108.004 213.269 1.00 23.38 449 THR A C 1
ATOM 3452 O O . THR A 1 461 ? 2.941 -107.672 213.060 1.00 23.60 449 THR A O 1
ATOM 3456 N N . LEU A 1 462 ? 5.108 -107.715 212.441 1.00 23.57 450 LEU A N 1
ATOM 3457 C CA . LEU A 1 462 ? 4.913 -106.860 211.279 1.00 23.86 450 LEU A CA 1
ATOM 3458 C C . LEU A 1 462 ? 5.019 -107.608 209.961 1.00 24.22 450 LEU A C 1
ATOM 3459 O O . LEU A 1 462 ? 5.806 -108.547 209.828 1.00 24.31 450 LEU A O 1
ATOM 3464 N N . ASP A 1 463 ? 4.215 -107.178 208.993 1.00 24.83 451 ASP A N 1
ATOM 3465 C CA . ASP A 1 463 ? 4.335 -107.651 207.619 1.00 25.48 451 ASP A CA 1
ATOM 3466 C C . ASP A 1 463 ? 5.284 -106.731 206.855 1.00 25.54 451 ASP A C 1
ATOM 3467 O O . ASP A 1 463 ? 4.886 -105.677 206.348 1.00 25.78 451 ASP A O 1
ATOM 3472 N N . LEU A 1 464 ? 6.544 -107.146 206.783 1.00 25.76 452 LEU A N 1
ATOM 3473 C CA . LEU A 1 464 ? 7.595 -106.362 206.143 1.00 26.00 452 LEU A CA 1
ATOM 3474 C C . LEU A 1 464 ? 7.992 -106.944 204.785 1.00 26.82 452 LEU A C 1
ATOM 3475 O O . LEU A 1 464 ? 9.074 -106.656 204.274 1.00 26.61 452 LEU A O 1
ATOM 3480 N N . SER A 1 465 ? 7.103 -107.753 204.208 1.00 28.09 453 SER A N 1
ATOM 3481 C CA . SER A 1 465 ? 7.353 -108.412 202.922 1.00 29.41 453 SER A CA 1
ATOM 3482 C C . SER A 1 465 ? 7.275 -107.441 201.741 1.00 30.27 453 SER A C 1
ATOM 3483 O O . SER A 1 465 ? 7.835 -107.703 200.671 1.00 30.82 453 SER A O 1
ATOM 3486 N N . ASN A 1 466 ? 6.570 -106.332 201.945 1.00 31.19 454 ASN A N 1
ATOM 3487 C CA . ASN A 1 466 ? 6.419 -105.288 200.940 1.00 32.12 454 ASN A CA 1
ATOM 3488 C C . ASN A 1 466 ? 6.804 -103.938 201.541 1.00 32.35 454 ASN A C 1
ATOM 3489 O O . ASN A 1 466 ? 6.201 -103.494 202.518 1.00 32.41 454 ASN A O 1
ATOM 3494 N N . GLN A 1 467 ? 7.807 -103.289 200.956 1.00 32.57 455 GLN A N 1
ATOM 3495 C CA . GLN A 1 467 ? 8.297 -102.011 201.481 1.00 32.96 455 GLN A CA 1
ATOM 3496 C C . GLN A 1 467 ? 7.275 -100.877 201.324 1.00 32.88 455 GLN A C 1
ATOM 3497 O O . GLN A 1 467 ? 7.476 -99.774 201.834 1.00 33.11 455 GLN A O 1
ATOM 3503 N N . ASN A 1 468 ? 6.172 -101.176 200.638 1.00 32.84 456 ASN A N 1
ATOM 3504 C CA . ASN A 1 468 ? 5.040 -100.260 200.496 1.00 32.69 456 ASN A CA 1
ATOM 3505 C C . ASN A 1 468 ? 3.944 -100.427 201.557 1.00 32.05 456 ASN A C 1
ATOM 3506 O O . ASN A 1 468 ? 3.001 -99.632 201.596 1.00 32.24 456 ASN A O 1
ATOM 3511 N N . ASN A 1 469 ? 4.070 -101.456 202.399 1.00 31.16 457 ASN A N 1
ATOM 3512 C CA . ASN A 1 469 ? 3.149 -101.698 203.522 1.00 30.14 457 ASN A CA 1
ATOM 3513 C C . ASN A 1 469 ? 3.145 -100.542 204.525 1.00 29.17 457 ASN A C 1
ATOM 3514 O O . ASN A 1 469 ? 4.149 -99.836 204.665 1.00 28.85 457 ASN A O 1
ATOM 3519 N N . GLU A 1 470 ? 2.031 -100.367 205.235 1.00 27.92 458 GLU A N 1
ATOM 3520 C CA . GLU A 1 470 ? 2.003 -99.441 206.373 1.00 27.08 458 GLU A CA 1
ATOM 3521 C C . GLU A 1 470 ? 2.880 -99.958 207.515 1.00 25.71 458 GLU A C 1
ATOM 3522 O O . GLU A 1 470 ? 3.452 -99.166 208.268 1.00 25.27 458 GLU A O 1
ATOM 3528 N N . ASP A 1 471 ? 2.979 -101.283 207.635 1.00 24.18 459 ASP A N 1
ATOM 3529 C CA . ASP A 1 471 ? 3.874 -101.916 208.610 1.00 23.25 459 ASP A CA 1
ATOM 3530 C C . ASP A 1 471 ? 5.322 -101.546 208.341 1.00 22.32 459 ASP A C 1
ATOM 3531 O O . ASP A 1 471 ? 6.087 -101.306 209.279 1.00 21.63 459 ASP A O 1
ATOM 3536 N N . PHE A 1 472 ? 5.698 -101.509 207.061 1.00 21.21 460 PHE A N 1
ATOM 3537 C CA . PHE A 1 472 ? 7.064 -101.149 206.704 1.00 20.46 460 PHE A CA 1
ATOM 3538 C C . PHE A 1 472 ? 7.343 -99.672 206.976 1.00 19.62 460 PHE A C 1
ATOM 3539 O O . PHE A 1 472 ? 8.444 -99.318 207.400 1.00 19.13 460 PHE A O 1
ATOM 3547 N N . SER A 1 473 ? 6.339 -98.826 206.741 1.00 18.78 461 SER A N 1
ATOM 3548 C CA . SER A 1 473 ? 6.429 -97.398 207.045 1.00 18.23 461 SER A CA 1
ATOM 3549 C C . SER A 1 473 ? 6.645 -97.148 208.544 1.00 17.87 461 SER A C 1
ATOM 3550 O O . SER A 1 473 ? 7.454 -96.299 208.926 1.00 17.47 461 SER A O 1
ATOM 3553 N N . ALA A 1 474 ? 5.909 -97.884 209.376 1.00 17.47 462 ALA A N 1
ATOM 3554 C CA . ALA A 1 474 ? 6.079 -97.841 210.833 1.00 17.11 462 ALA A CA 1
ATOM 3555 C C . ALA A 1 474 ? 7.498 -98.246 211.232 1.00 16.80 462 ALA A C 1
ATOM 3556 O O . ALA A 1 474 ? 8.135 -97.582 212.056 1.00 16.52 462 ALA A O 1
ATOM 3558 N N . PHE A 1 475 ? 7.978 -99.336 210.630 1.00 16.45 463 PHE A N 1
ATOM 3559 C CA . PHE A 1 475 ? 9.330 -99.855 210.840 1.00 16.50 463 PHE A CA 1
ATOM 3560 C C . PHE A 1 475 ? 10.358 -98.784 210.496 1.00 16.31 463 PHE A C 1
ATOM 3561 O O . PHE A 1 475 ? 11.285 -98.523 211.268 1.00 16.06 463 PHE A O 1
ATOM 3569 N N . GLN A 1 476 ? 10.173 -98.146 209.342 1.00 16.07 464 GLN A N 1
ATOM 3570 C CA . GLN A 1 476 ? 11.052 -97.066 208.913 1.00 16.11 464 GLN A CA 1
ATOM 3571 C C . GLN A 1 476 ? 11.069 -95.896 209.895 1.00 15.64 464 GLN A C 1
ATOM 3572 O O . GLN A 1 476 ? 12.129 -95.349 210.184 1.00 15.79 464 GLN A O 1
ATOM 3578 N N . LEU A 1 477 ? 9.898 -95.526 210.405 1.00 15.52 465 LEU A N 1
ATOM 3579 C CA . LEU A 1 477 ? 9.796 -94.409 211.345 1.00 15.15 465 LEU A CA 1
ATOM 3580 C C . LEU A 1 477 ? 10.608 -94.682 212.609 1.00 14.87 465 LEU A C 1
ATOM 3581 O O . LEU A 1 477 ? 11.348 -93.811 213.070 1.00 14.69 465 LEU A O 1
ATOM 3586 N N . GLY A 1 478 ? 10.468 -95.897 213.140 1.00 14.77 466 GLY A N 1
ATOM 3587 C CA . GLY A 1 478 ? 11.235 -96.365 214.294 1.00 14.22 466 GLY A CA 1
ATOM 3588 C C . GLY A 1 478 ? 12.733 -96.344 214.068 1.00 14.26 466 GLY A C 1
ATOM 3589 O O . GLY A 1 478 ? 13.492 -95.863 214.909 1.00 13.56 466 GLY A O 1
ATOM 3590 N N . LEU A 1 479 ? 13.161 -96.863 212.920 1.00 14.06 467 LEU A N 1
ATOM 3591 C CA . LEU A 1 479 ? 14.577 -96.901 212.588 1.00 14.36 467 LEU A CA 1
ATOM 3592 C C . LEU A 1 479 ? 15.147 -95.491 212.461 1.00 14.39 467 LEU A C 1
ATOM 3593 O O . LEU A 1 479 ? 16.187 -95.188 213.047 1.00 14.27 467 LEU A O 1
ATOM 3598 N N . ALA A 1 480 ? 14.446 -94.637 211.715 1.00 14.57 468 ALA A N 1
ATOM 3599 C CA . ALA A 1 480 ? 14.871 -93.259 211.480 1.00 14.83 468 ALA A CA 1
ATOM 3600 C C . ALA A 1 480 ? 15.022 -92.481 212.786 1.00 14.92 468 ALA A C 1
ATOM 3601 O O . ALA A 1 480 ? 16.043 -91.829 213.005 1.00 15.16 468 ALA A O 1
ATOM 3603 N N . GLN A 1 481 ? 14.011 -92.565 213.651 1.00 14.96 469 GLN A N 1
ATOM 3604 C CA . GLN A 1 481 ? 14.045 -91.863 214.935 1.00 14.94 469 GLN A CA 1
ATOM 3605 C C . GLN A 1 481 ? 15.230 -92.326 215.777 1.00 15.15 469 GLN A C 1
ATOM 3606 O O . GLN A 1 481 ? 15.935 -91.502 216.366 1.00 14.77 469 GLN A O 1
ATOM 3612 N N . ALA A 1 482 ? 15.440 -93.643 215.820 1.00 15.39 470 ALA A N 1
ATOM 3613 C CA . ALA A 1 482 ? 16.556 -94.250 216.547 1.00 16.05 470 ALA A CA 1
ATOM 3614 C C . ALA A 1 482 ? 17.903 -93.786 216.011 1.00 16.55 470 ALA A C 1
ATOM 3615 O O . ALA A 1 482 ? 18.882 -93.679 216.758 1.00 16.62 470 ALA A O 1
ATOM 3617 N N . LEU A 1 483 ? 17.939 -93.520 214.708 1.00 17.18 471 LEU A N 1
ATOM 3618 C CA . LEU A 1 483 ? 19.152 -93.094 214.024 1.00 18.36 471 LEU A CA 1
ATOM 3619 C C . LEU A 1 483 ? 19.351 -91.572 214.007 1.00 18.73 471 LEU A C 1
ATOM 3620 O O . LEU A 1 483 ? 20.177 -91.070 213.254 1.00 19.00 471 LEU A O 1
ATOM 3625 N N . ASP A 1 484 ? 18.590 -90.853 214.835 1.00 19.46 472 ASP A N 1
ATOM 3626 C CA . ASP A 1 484 ? 18.720 -89.392 214.996 1.00 20.39 472 ASP A CA 1
ATOM 3627 C C . ASP A 1 484 ? 18.202 -88.532 213.839 1.00 20.22 472 ASP A C 1
ATOM 3628 O O . ASP A 1 484 ? 18.533 -87.345 213.746 1.00 20.66 472 ASP A O 1
ATOM 3633 N N . ILE A 1 485 ? 17.394 -89.122 212.964 1.00 20.02 473 ILE A N 1
ATOM 3634 C CA . ILE A 1 485 ? 16.599 -88.334 212.030 1.00 19.66 473 ILE A CA 1
ATOM 3635 C C . ILE A 1 485 ? 15.460 -87.729 212.851 1.00 19.72 473 ILE A C 1
ATOM 3636 O O . ILE A 1 485 ? 14.775 -88.438 213.593 1.00 19.59 473 ILE A O 1
ATOM 3641 N N . LYS A 1 486 ? 15.284 -86.415 212.748 1.00 19.74 474 LYS A N 1
ATOM 3642 C CA . LYS A 1 486 ? 14.259 -85.737 213.535 1.00 19.94 474 LYS A CA 1
ATOM 3643 C C . LYS A 1 486 ? 12.907 -85.901 212.848 1.00 19.46 474 LYS A C 1
ATOM 3644 O O . LYS A 1 486 ? 12.458 -85.047 212.075 1.00 19.53 474 LYS A O 1
ATOM 3650 N N . VAL A 1 487 ? 12.272 -87.030 213.146 1.00 19.27 475 VAL A N 1
ATOM 3651 C CA . VAL A 1 487 ? 11.101 -87.511 212.404 1.00 18.91 475 VAL A CA 1
ATOM 3652 C C . VAL A 1 487 ? 9.858 -86.628 212.520 1.00 18.94 475 VAL A C 1
ATOM 3653 O O . VAL A 1 487 ? 8.973 -86.695 211.664 1.00 19.04 475 VAL A O 1
ATOM 3657 N N . HIS A 1 488 ? 9.798 -85.801 213.565 1.00 18.85 476 HIS A N 1
ATOM 3658 C CA . HIS A 1 488 ? 8.652 -84.920 213.767 1.00 19.03 476 HIS A CA 1
ATOM 3659 C C . HIS A 1 488 ? 8.705 -83.679 212.869 1.00 18.94 476 HIS A C 1
ATOM 3660 O O . HIS A 1 488 ? 7.710 -82.970 212.732 1.00 18.93 476 HIS A O 1
ATOM 3667 N N . THR A 1 489 ? 9.861 -83.440 212.253 1.00 19.04 477 THR A N 1
ATOM 3668 C CA . THR A 1 489 ? 10.096 -82.226 211.455 1.00 19.26 477 THR A CA 1
ATOM 3669 C C . THR A 1 489 ? 9.828 -82.409 209.959 1.00 19.52 477 THR A C 1
ATOM 3670 O O . THR A 1 489 ? 9.915 -81.453 209.183 1.00 19.52 477 THR A O 1
ATOM 3674 N N . MET A 1 490 ? 9.517 -83.638 209.561 1.00 19.75 478 MET A N 1
ATOM 3675 C CA . MET A 1 490 ? 9.326 -83.979 208.156 1.00 19.99 478 MET A CA 1
ATOM 3676 C C . MET A 1 490 ? 8.204 -85.005 208.017 1.00 19.81 478 MET A C 1
ATOM 3677 O O . MET A 1 490 ? 7.953 -85.782 208.943 1.00 19.14 478 MET A O 1
ATOM 3682 N N . THR A 1 491 ? 7.533 -85.009 206.866 1.00 19.45 479 THR A N 1
ATOM 3683 C CA . THR A 1 491 ? 6.476 -85.990 206.612 1.00 19.46 479 THR A CA 1
ATOM 3684 C C . THR A 1 491 ? 7.054 -87.401 206.562 1.00 19.34 479 THR A C 1
ATOM 3685 O O . THR A 1 491 ? 8.265 -87.583 206.406 1.00 19.37 479 THR A O 1
ATOM 3689 N N . ARG A 1 492 ? 6.179 -88.392 206.700 1.00 19.43 480 ARG A N 1
ATOM 3690 C CA . ARG A 1 492 ? 6.573 -89.799 206.652 1.00 19.47 480 ARG A CA 1
ATOM 3691 C C . ARG A 1 492 ? 7.289 -90.138 205.342 1.00 19.63 480 ARG A C 1
ATOM 3692 O O . ARG A 1 492 ? 8.298 -90.840 205.346 1.00 19.70 480 ARG A O 1
ATOM 3700 N N . GLU A 1 493 ? 6.759 -89.621 204.231 1.00 20.07 481 GLU A N 1
ATOM 3701 C CA . GLU A 1 493 ? 7.322 -89.848 202.896 1.00 20.27 481 GLU A CA 1
ATOM 3702 C C . GLU A 1 493 ? 8.762 -89.337 202.782 1.00 19.93 481 GLU A C 1
ATOM 3703 O O . GLU A 1 493 ? 9.650 -90.054 202.307 1.00 19.68 481 GLU A O 1
ATOM 3709 N N . VAL A 1 494 ? 8.983 -88.102 203.229 1.00 19.43 482 VAL A N 1
ATOM 3710 C CA . VAL A 1 494 ? 10.313 -87.488 203.234 1.00 19.49 482 VAL A CA 1
ATOM 3711 C C . VAL A 1 494 ? 11.260 -88.254 204.174 1.00 19.39 482 VAL A C 1
ATOM 3712 O O . VAL A 1 494 ? 12.422 -88.504 203.833 1.00 18.73 482 VAL A O 1
ATOM 3716 N N . MET A 1 495 ? 10.745 -88.646 205.340 1.00 19.54 483 MET A N 1
ATOM 3717 C CA . MET A 1 495 ? 11.507 -89.454 206.301 1.00 19.82 483 MET A CA 1
ATOM 3718 C C . MET A 1 495 ? 12.023 -90.741 205.657 1.00 20.33 483 MET A C 1
ATOM 3719 O O . MET A 1 495 ? 13.203 -91.086 205.789 1.00 20.18 483 MET A O 1
ATOM 3724 N N . SER A 1 496 ? 11.128 -91.444 204.964 1.00 21.10 484 SER A N 1
ATOM 3725 C CA . SER A 1 496 ? 11.458 -92.706 204.304 1.00 22.28 484 SER A CA 1
ATOM 3726 C C . SER A 1 496 ? 12.688 -92.584 203.402 1.00 22.72 484 SER A C 1
ATOM 3727 O O . SER A 1 496 ? 13.571 -93.445 203.430 1.00 22.75 484 SER A O 1
ATOM 3730 N N . ASP A 1 497 ? 12.746 -91.509 202.617 1.00 23.19 485 ASP A N 1
ATOM 3731 C CA . ASP A 1 497 ? 13.870 -91.295 201.706 1.00 23.89 485 ASP A CA 1
ATOM 3732 C C . ASP A 1 497 ? 15.173 -90.963 202.437 1.00 24.00 485 ASP A C 1
ATOM 3733 O O . ASP A 1 497 ? 16.248 -91.404 202.023 1.00 23.94 485 ASP A O 1
ATOM 3738 N N . GLU A 1 498 ? 15.073 -90.202 203.526 1.00 24.24 486 GLU A N 1
ATOM 3739 C CA . GLU A 1 498 ? 16.246 -89.871 204.344 1.00 24.40 486 GLU A CA 1
ATOM 3740 C C . GLU A 1 498 ? 16.839 -91.122 204.990 1.00 24.21 486 GLU A C 1
ATOM 3741 O O . GLU A 1 498 ? 18.062 -91.279 205.043 1.00 24.05 486 GLU A O 1
ATOM 3747 N N . LEU A 1 499 ? 15.967 -92.013 205.462 1.00 24.04 487 LEU A N 1
ATOM 3748 C CA . LEU A 1 499 ? 16.400 -93.281 206.043 1.00 23.96 487 LEU A CA 1
ATOM 3749 C C . LEU A 1 499 ? 17.097 -94.178 205.016 1.00 24.17 487 LEU A C 1
ATOM 3750 O O . LEU A 1 499 ? 18.178 -94.696 205.281 1.00 23.52 487 LEU A O 1
ATOM 3755 N N . THR A 1 500 ? 16.470 -94.355 203.852 1.00 24.62 488 THR A N 1
ATOM 3756 C CA . THR A 1 500 ? 17.016 -95.212 202.790 1.00 25.48 488 THR A CA 1
ATOM 3757 C C . THR A 1 500 ? 18.437 -94.800 202.383 1.00 25.69 488 THR A C 1
ATOM 3758 O O . THR A 1 500 ? 19.317 -95.653 202.251 1.00 25.84 488 THR A O 1
ATOM 3762 N N . LYS A 1 501 ? 18.650 -93.496 202.208 1.00 26.07 489 LYS A N 1
ATOM 3763 C CA . LYS A 1 501 ? 19.967 -92.937 201.881 1.00 26.47 489 LYS A CA 1
ATOM 3764 C C . LYS A 1 501 ? 21.006 -93.282 202.953 1.00 26.22 489 LYS A C 1
ATOM 3765 O O . LYS A 1 501 ? 22.140 -93.641 202.638 1.00 26.19 489 LYS A O 1
ATOM 3771 N N . LEU A 1 502 ? 20.598 -93.186 204.215 1.00 25.96 490 LEU A N 1
ATOM 3772 C CA . LEU A 1 502 ? 21.476 -93.463 205.345 1.00 25.68 490 LEU A CA 1
ATOM 3773 C C . LEU A 1 502 ? 21.837 -94.953 205.424 1.00 25.43 490 LEU A C 1
ATOM 3774 O O . LEU A 1 502 ? 23.004 -95.308 205.601 1.00 25.00 490 LEU A O 1
ATOM 3779 N N . LEU A 1 503 ? 20.828 -95.810 205.279 1.00 25.28 491 LEU A N 1
ATOM 3780 C CA . LEU A 1 503 ? 21.008 -97.260 205.350 1.00 25.65 491 LEU A CA 1
ATOM 3781 C C . LEU A 1 503 ? 21.897 -97.792 204.228 1.00 26.10 491 LEU A C 1
ATOM 3782 O O . LEU A 1 503 ? 22.678 -98.727 204.431 1.00 26.19 491 LEU A O 1
ATOM 3787 N N . GLU A 1 504 ? 21.767 -97.194 203.047 1.00 26.65 492 GLU A N 1
ATOM 3788 C CA . GLU A 1 504 ? 22.531 -97.627 201.882 1.00 27.30 492 GLU A CA 1
ATOM 3789 C C . GLU A 1 504 ? 23.869 -96.894 201.778 1.00 27.22 492 GLU A C 1
ATOM 3790 O O . GLU A 1 504 ? 24.745 -97.295 201.005 1.00 27.57 492 GLU A O 1
ATOM 3796 N N . GLY A 1 505 ? 24.019 -95.830 202.566 1.00 26.97 493 GLY A N 1
ATOM 3797 C CA . GLY A 1 505 ? 25.229 -95.011 202.567 1.00 26.64 493 GLY A CA 1
ATOM 3798 C C . GLY A 1 505 ? 26.143 -95.287 203.747 1.00 26.34 493 GLY A C 1
ATOM 3799 O O . GLY A 1 505 ? 26.712 -96.372 203.856 1.00 26.41 493 GLY A O 1
ATOM 3800 N N . ASN A 1 506 ? 26.274 -94.303 204.632 1.00 26.03 494 ASN A N 1
ATOM 3801 C CA . ASN A 1 506 ? 27.182 -94.385 205.782 1.00 25.76 494 ASN A CA 1
ATOM 3802 C C . ASN A 1 506 ? 26.999 -95.577 206.717 1.00 25.21 494 ASN A C 1
ATOM 3803 O O . ASN A 1 506 ? 27.974 -96.085 207.267 1.00 24.72 494 ASN A O 1
ATOM 3808 N N . LEU A 1 507 ? 25.758 -96.020 206.893 1.00 24.51 495 LEU A N 1
ATOM 3809 C CA . LEU A 1 507 ? 25.467 -97.114 207.821 1.00 24.16 495 LEU A CA 1
ATOM 3810 C C . LEU A 1 507 ? 25.702 -98.502 207.240 1.00 24.21 495 LEU A C 1
ATOM 3811 O O . LEU A 1 507 ? 25.754 -99.486 207.987 1.00 24.12 495 LEU A O 1
ATOM 3816 N N . LYS A 1 508 ? 25.844 -98.589 205.918 1.00 24.26 496 LYS A N 1
ATOM 3817 C CA . LYS A 1 508 ? 25.899 -99.887 205.243 1.00 24.46 496 LYS A CA 1
ATOM 3818 C C . LYS A 1 508 ? 26.981 -100.847 205.775 1.00 24.28 496 LYS A C 1
ATOM 3819 O O . LYS A 1 508 ? 26.682 -102.016 206.010 1.00 24.26 496 LYS A O 1
ATOM 3825 N N . PRO A 1 509 ? 28.231 -100.366 205.968 1.00 24.36 497 PRO A N 1
ATOM 3826 C CA . PRO A 1 509 ? 29.244 -101.241 206.578 1.00 24.33 497 PRO A CA 1
ATOM 3827 C C . PRO A 1 509 ? 28.875 -101.752 207.978 1.00 24.18 497 PRO A C 1
ATOM 3828 O O . PRO A 1 509 ? 29.218 -102.886 208.329 1.00 24.09 497 PRO A O 1
ATOM 3832 N N . ALA A 1 510 ? 28.180 -100.933 208.765 1.00 23.76 498 ALA A N 1
ATOM 3833 C CA . ALA A 1 510 ? 27.710 -101.368 210.078 1.00 23.58 498 ALA A CA 1
ATOM 3834 C C . ALA A 1 510 ? 26.593 -102.398 209.936 1.00 23.41 498 ALA A C 1
ATOM 3835 O O . ALA A 1 510 ? 26.583 -103.401 210.645 1.00 23.12 498 ALA A O 1
ATOM 3837 N N . ILE A 1 511 ? 25.669 -102.149 209.010 1.00 23.61 499 ILE A N 1
ATOM 3838 C CA . ILE A 1 511 ? 24.579 -103.087 208.728 1.00 24.01 499 ILE A CA 1
ATOM 3839 C C . ILE A 1 511 ? 25.123 -104.457 208.283 1.00 24.21 499 ILE A C 1
ATOM 3840 O O . ILE A 1 511 ? 24.669 -105.493 208.767 1.00 24.10 499 ILE A O 1
ATOM 3845 N N . ASP A 1 512 ? 26.108 -104.446 207.384 1.00 24.64 500 ASP A N 1
ATOM 3846 C CA . ASP A 1 512 ? 26.787 -105.673 206.938 1.00 25.05 500 ASP A CA 1
ATOM 3847 C C . ASP A 1 512 ? 27.367 -106.474 208.105 1.00 24.88 500 ASP A C 1
ATOM 3848 O O . ASP A 1 512 ? 27.211 -107.697 208.166 1.00 24.46 500 ASP A O 1
ATOM 3853 N N . MET A 1 513 ? 28.027 -105.773 209.027 1.00 24.78 501 MET A N 1
ATOM 3854 C CA . MET A 1 513 ? 28.589 -106.384 210.229 1.00 24.94 501 MET A CA 1
ATOM 3855 C C . MET A 1 513 ? 27.506 -107.040 211.085 1.00 24.92 501 MET A C 1
ATOM 3856 O O . MET A 1 513 ? 27.674 -108.168 211.558 1.00 25.26 501 MET A O 1
ATOM 3861 N N . MET A 1 514 ? 26.397 -106.331 211.272 1.00 25.02 502 MET A N 1
ATOM 3862 C CA . MET A 1 514 ? 25.296 -106.822 212.096 1.00 25.00 502 MET A CA 1
ATOM 3863 C C . MET A 1 514 ? 24.555 -107.981 211.433 1.00 25.09 502 MET A C 1
ATOM 3864 O O . MET A 1 514 ? 24.031 -108.858 212.122 1.00 24.93 502 MET A O 1
ATOM 3869 N N . VAL A 1 515 ? 24.526 -107.984 210.100 1.00 25.38 503 VAL A N 1
ATOM 3870 C CA . VAL A 1 515 ? 23.999 -109.121 209.335 1.00 25.84 503 VAL A CA 1
ATOM 3871 C C . VAL A 1 515 ? 24.816 -110.381 209.650 1.00 26.07 503 VAL A C 1
ATOM 3872 O O . VAL A 1 515 ? 24.250 -111.445 209.924 1.00 25.85 503 VAL A O 1
ATOM 3876 N N . GLU A 1 516 ? 26.140 -110.242 209.634 1.00 26.61 504 GLU A N 1
ATOM 3877 C CA . GLU A 1 516 ? 27.041 -111.339 209.982 1.00 27.24 504 GLU A CA 1
ATOM 3878 C C . GLU A 1 516 ? 26.861 -111.784 211.436 1.00 27.25 504 GLU A C 1
ATOM 3879 O O . GLU A 1 516 ? 26.814 -112.984 211.718 1.00 27.12 504 GLU A O 1
ATOM 3885 N N . PHE A 1 517 ? 26.748 -110.822 212.353 1.00 27.29 505 PHE A N 1
ATOM 3886 C CA . PHE A 1 517 ? 26.471 -111.141 213.753 1.00 27.49 505 PHE A CA 1
ATOM 3887 C C . PHE A 1 517 ? 25.188 -111.957 213.898 1.00 27.89 505 PHE A C 1
ATOM 3888 O O . PHE A 1 517 ? 25.151 -112.932 214.644 1.00 27.76 505 PHE A O 1
ATOM 3896 N N . ASN A 1 518 ? 24.143 -111.552 213.177 1.00 28.77 506 ASN A N 1
ATOM 3897 C CA . ASN A 1 518 ? 22.854 -112.244 213.218 1.00 29.69 506 ASN A CA 1
ATOM 3898 C C . ASN A 1 518 ? 22.832 -113.522 212.377 1.00 30.37 506 ASN A C 1
ATOM 3899 O O . ASN A 1 518 ? 21.769 -114.115 212.156 1.00 30.72 506 ASN A O 1
ATOM 3904 N N . THR A 1 519 ? 24.012 -113.933 211.917 1.00 30.91 507 THR A N 1
ATOM 3905 C CA . THR A 1 519 ? 24.181 -115.176 211.169 1.00 31.47 507 THR A CA 1
ATOM 3906 C C . THR A 1 519 ? 25.076 -116.145 211.944 1.00 31.63 507 THR A C 1
ATOM 3907 O O . THR A 1 519 ? 24.718 -117.309 212.140 1.00 31.90 507 THR A O 1
ATOM 3911 N N . THR A 1 520 ? 26.229 -115.651 212.393 1.00 31.74 508 THR A N 1
ATOM 3912 C CA . THR A 1 520 ? 27.253 -116.485 213.027 1.00 31.95 508 THR A CA 1
ATOM 3913 C C . THR A 1 520 ? 27.386 -116.237 214.530 1.00 31.90 508 THR A C 1
ATOM 3914 O O . THR A 1 520 ? 27.920 -117.076 215.261 1.00 31.97 508 THR A O 1
ATOM 3918 N N . GLY A 1 521 ? 26.904 -115.082 214.983 1.00 31.64 509 GLY A N 1
ATOM 3919 C CA . GLY A 1 521 ? 27.025 -114.689 216.383 1.00 31.35 509 GLY A CA 1
ATOM 3920 C C . GLY A 1 521 ? 28.345 -114.015 216.700 1.00 31.23 509 GLY A C 1
ATOM 3921 O O . GLY A 1 521 ? 28.623 -113.700 217.859 1.00 31.45 509 GLY A O 1
ATOM 3922 N N . SER A 1 522 ? 29.160 -113.786 215.671 1.00 30.92 510 SER A N 1
ATOM 3923 C CA . SER A 1 522 ? 30.486 -113.211 215.869 1.00 30.73 510 SER A CA 1
ATOM 3924 C C . SER A 1 522 ? 30.574 -111.750 215.431 1.00 30.22 510 SER A C 1
ATOM 3925 O O . SER A 1 522 ? 29.867 -111.312 214.519 1.00 30.22 510 SER A O 1
ATOM 3928 N N . LEU A 1 523 ? 31.454 -111.015 216.104 1.00 29.74 511 LEU A N 1
ATOM 3929 C CA . LEU A 1 523 ? 31.806 -109.649 215.742 1.00 29.36 511 LEU A CA 1
ATOM 3930 C C . LEU A 1 523 ? 33.291 -109.609 215.392 1.00 29.14 511 LEU A C 1
ATOM 3931 O O . LEU A 1 523 ? 34.079 -110.362 215.970 1.00 29.21 511 LEU A O 1
ATOM 3936 N N . PRO A 1 524 ? 33.679 -108.740 214.442 1.00 28.93 512 PRO A N 1
ATOM 3937 C CA . PRO A 1 524 ? 35.095 -108.572 214.110 1.00 28.79 512 PRO A CA 1
ATOM 3938 C C . PRO A 1 524 ? 35.853 -107.830 215.208 1.00 28.78 512 PRO A C 1
ATOM 3939 O O . PRO A 1 524 ? 35.236 -107.177 216.051 1.00 28.69 512 PRO A O 1
ATOM 3943 N N . GLU A 1 525 ? 37.180 -107.933 215.189 1.00 28.71 513 GLU A N 1
ATOM 3944 C CA . GLU A 1 525 ? 38.033 -107.218 216.141 1.00 28.81 513 GLU A CA 1
ATOM 3945 C C . GLU A 1 525 ? 37.843 -105.696 216.112 1.00 28.13 513 GLU A C 1
ATOM 3946 O O . GLU A 1 525 ? 37.990 -105.029 217.140 1.00 28.24 513 GLU A O 1
ATOM 3952 N N . ASN A 1 526 ? 37.519 -105.156 214.938 1.00 27.49 514 ASN A N 1
ATOM 3953 C CA . ASN A 1 526 ? 37.351 -103.709 214.761 1.00 26.57 514 ASN A CA 1
ATOM 3954 C C . ASN A 1 526 ? 35.893 -103.227 214.861 1.00 25.88 514 ASN A C 1
ATOM 3955 O O . ASN A 1 526 ? 35.541 -102.164 214.334 1.00 25.20 514 ASN A O 1
ATOM 3960 N N . ALA A 1 527 ? 35.062 -104.011 215.546 1.00 24.98 515 ALA A N 1
ATOM 3961 C CA . ALA A 1 527 ? 33.625 -103.735 215.666 1.00 24.43 515 ALA A CA 1
ATOM 3962 C C . ALA A 1 527 ? 33.310 -102.322 216.168 1.00 24.05 515 ALA A C 1
ATOM 3963 O O . ALA A 1 527 ? 32.425 -101.656 215.629 1.00 23.71 515 ALA A O 1
ATOM 3965 N N . VAL A 1 528 ? 34.036 -101.873 217.190 1.00 23.69 516 VAL A N 1
ATOM 3966 C CA . VAL A 1 528 ? 33.854 -100.527 217.750 1.00 23.64 516 VAL A CA 1
ATOM 3967 C C . VAL A 1 528 ? 34.105 -99.454 216.689 1.00 23.55 516 VAL A C 1
ATOM 3968 O O . VAL A 1 528 ? 33.304 -98.535 216.529 1.00 23.46 516 VAL A O 1
ATOM 3972 N N . ASP A 1 529 ? 35.212 -99.595 215.960 1.00 23.85 517 ASP A N 1
ATOM 3973 C CA . ASP A 1 529 ? 35.558 -98.679 214.875 1.00 24.33 517 ASP A CA 1
ATOM 3974 C C . ASP A 1 529 ? 34.494 -98.657 213.774 1.00 23.77 517 ASP A C 1
ATOM 3975 O O . ASP A 1 529 ? 34.138 -97.590 213.274 1.00 23.76 517 ASP A O 1
ATOM 3980 N N . VAL A 1 530 ? 33.991 -99.835 213.411 1.00 23.51 518 VAL A N 1
ATOM 3981 C CA . VAL A 1 530 ? 32.939 -99.965 212.397 1.00 23.20 518 VAL A CA 1
ATOM 3982 C C . VAL A 1 530 ? 31.694 -99.157 212.795 1.00 23.15 518 VAL A C 1
ATOM 3983 O O . VAL A 1 530 ? 31.166 -98.373 211.996 1.00 22.95 518 VAL A O 1
ATOM 3987 N N . LEU A 1 531 ? 31.251 -99.347 214.037 1.00 23.04 519 LEU A N 1
ATOM 3988 C CA . LEU A 1 531 ? 30.062 -98.670 214.566 1.00 22.94 519 LEU A CA 1
ATOM 3989 C C . LEU A 1 531 ? 30.278 -97.165 214.708 1.00 23.24 519 LEU A C 1
ATOM 3990 O O . LEU A 1 531 ? 29.421 -96.372 214.314 1.00 23.00 519 LEU A O 1
ATOM 3995 N N . ASN A 1 532 ? 31.430 -96.784 215.257 1.00 23.66 520 ASN A N 1
ATOM 3996 C CA . ASN A 1 532 ? 31.802 -95.378 215.412 1.00 24.30 520 ASN A CA 1
ATOM 3997 C C . ASN A 1 532 ? 31.803 -94.595 214.112 1.00 24.24 520 ASN A C 1
ATOM 3998 O O . ASN A 1 532 ? 31.209 -93.516 214.028 1.00 24.51 520 ASN A O 1
ATOM 4003 N N . THR A 1 533 ? 32.473 -95.148 213.104 1.00 24.18 521 THR A N 1
ATOM 4004 C CA . THR A 1 533 ? 32.612 -94.485 211.814 1.00 24.05 521 THR A CA 1
ATOM 4005 C C . THR A 1 533 ? 31.262 -94.372 211.094 1.00 23.75 521 THR A C 1
ATOM 4006 O O . THR A 1 533 ? 30.933 -93.314 210.556 1.00 23.68 521 THR A O 1
ATOM 4010 N N . ALA A 1 534 ? 30.482 -95.454 211.114 1.00 23.16 522 ALA A N 1
ATOM 4011 C CA . ALA A 1 534 ? 29.162 -95.475 210.485 1.00 23.02 522 ALA A CA 1
ATOM 4012 C C . ALA A 1 534 ? 28.192 -94.494 211.145 1.00 22.95 522 ALA A C 1
ATOM 4013 O O . ALA A 1 534 ? 27.522 -93.720 210.461 1.00 22.99 522 ALA A O 1
ATOM 4015 N N . LEU A 1 535 ? 28.133 -94.523 212.475 1.00 22.80 523 LEU A N 1
ATOM 4016 C CA . LEU A 1 535 ? 27.140 -93.745 213.220 1.00 22.63 523 LEU A CA 1
ATOM 4017 C C . LEU A 1 535 ? 27.494 -92.267 213.396 1.00 22.66 523 LEU A C 1
ATOM 4018 O O . LEU A 1 535 ? 26.615 -91.409 213.328 1.00 22.45 523 LEU A O 1
ATOM 4023 N N . GLY A 1 536 ? 28.772 -91.974 213.625 1.00 22.98 524 GLY A N 1
ATOM 4024 C CA . GLY A 1 536 ? 29.206 -90.603 213.904 1.00 23.15 524 GLY A CA 1
ATOM 4025 C C . GLY A 1 536 ? 28.443 -90.050 215.094 1.00 23.39 524 GLY A C 1
ATOM 4026 O O . GLY A 1 536 ? 28.336 -90.713 216.130 1.00 23.72 524 GLY A O 1
ATOM 4027 N N . ASP A 1 537 ? 27.874 -88.858 214.943 1.00 23.39 525 ASP A N 1
ATOM 4028 C CA . ASP A 1 537 ? 27.119 -88.251 216.042 1.00 23.57 525 ASP A CA 1
ATOM 4029 C C . ASP A 1 537 ? 25.711 -88.825 216.246 1.00 22.65 525 ASP A C 1
ATOM 4030 O O . ASP A 1 537 ? 24.990 -88.392 217.145 1.00 22.48 525 ASP A O 1
ATOM 4035 N N . ARG A 1 538 ? 25.338 -89.812 215.429 1.00 21.77 526 ARG A N 1
ATOM 4036 C CA . ARG A 1 538 ? 24.065 -90.526 215.594 1.00 21.10 526 ARG A CA 1
ATOM 4037 C C . ARG A 1 538 ? 24.161 -91.616 216.664 1.00 20.49 526 ARG A C 1
ATOM 4038 O O . ARG A 1 538 ? 23.148 -92.204 217.058 1.00 20.08 526 ARG A O 1
ATOM 4046 N N . LYS A 1 539 ? 25.383 -91.874 217.129 1.00 19.70 527 LYS A N 1
ATOM 4047 C CA . LYS A 1 539 ? 25.659 -92.931 218.099 1.00 19.16 527 LYS A CA 1
ATOM 4048 C C . LYS A 1 539 ? 24.842 -92.784 219.386 1.00 18.47 527 LYS A C 1
ATOM 4049 O O . LYS A 1 539 ? 24.845 -91.732 220.025 1.00 18.66 527 LYS A O 1
ATOM 4055 N N . SER A 1 540 ? 24.145 -93.861 219.742 1.00 17.85 528 SER A N 1
ATOM 4056 C CA . SER A 1 540 ? 23.326 -93.947 220.949 1.00 16.90 528 SER A CA 1
ATOM 4057 C C . SER A 1 540 ? 22.968 -95.418 221.149 1.00 16.65 528 SER A C 1
ATOM 4058 O O . SER A 1 540 ? 23.147 -96.232 220.239 1.00 16.50 528 SER A O 1
ATOM 4061 N N . PHE A 1 541 ? 22.462 -95.763 222.329 1.00 15.81 529 PHE A N 1
ATOM 4062 C CA . PHE A 1 541 ? 21.984 -97.122 222.543 1.00 15.51 529 PHE A CA 1
ATOM 4063 C C . PHE A 1 541 ? 20.821 -97.484 221.628 1.00 15.08 529 PHE A C 1
ATOM 4064 O O . PHE A 1 541 ? 20.794 -98.586 221.083 1.00 15.15 529 PHE A O 1
ATOM 4072 N N . VAL A 1 542 ? 19.885 -96.554 221.434 1.00 14.70 530 VAL A N 1
ATOM 4073 C CA . VAL A 1 542 ? 18.739 -96.812 220.555 1.00 14.55 530 VAL A CA 1
ATOM 4074 C C . VAL A 1 542 ? 19.170 -96.963 219.072 1.00 14.35 530 VAL A C 1
ATOM 4075 O O . VAL A 1 542 ? 18.570 -97.738 218.326 1.00 14.52 530 VAL A O 1
ATOM 4079 N N . ALA A 1 543 ? 20.223 -96.248 218.670 1.00 14.30 531 ALA A N 1
ATOM 4080 C CA . ALA A 1 543 ? 20.818 -96.427 217.338 1.00 14.62 531 ALA A CA 1
ATOM 4081 C C . ALA A 1 543 ? 21.339 -97.855 217.143 1.00 14.96 531 ALA A C 1
ATOM 4082 O O . ALA A 1 543 ? 21.202 -98.425 216.057 1.00 15.18 531 ALA A O 1
ATOM 4084 N N . LEU A 1 544 ? 21.924 -98.427 218.197 1.00 15.23 532 LEU A N 1
ATOM 4085 C CA . LEU A 1 544 ? 22.379 -99.823 218.174 1.00 15.63 532 LEU A CA 1
ATOM 4086 C C . LEU A 1 544 ? 21.210 -100.791 217.970 1.00 15.82 532 LEU A C 1
ATOM 4087 O O . LEU A 1 544 ? 21.314 -101.740 217.186 1.00 16.34 532 LEU A O 1
ATOM 4092 N N . MET A 1 545 ? 20.105 -100.544 218.674 1.00 16.00 533 MET A N 1
ATOM 4093 C CA . MET A 1 545 ? 18.857 -101.292 218.458 1.00 16.05 533 MET A CA 1
ATOM 4094 C C . MET A 1 545 ? 18.392 -101.217 216.997 1.00 16.25 533 MET A C 1
ATOM 4095 O O . MET A 1 545 ? 17.979 -102.229 216.426 1.00 15.94 533 MET A O 1
ATOM 4100 N N . ALA A 1 546 ? 18.476 -100.030 216.395 1.00 16.34 534 ALA A N 1
ATOM 4101 C CA . ALA A 1 546 ? 18.072 -99.839 214.995 1.00 16.89 534 ALA A CA 1
ATOM 4102 C C . ALA A 1 546 ? 18.922 -100.671 214.030 1.00 17.06 534 ALA A C 1
ATOM 4103 O O . ALA A 1 546 ? 18.382 -101.356 213.151 1.00 17.00 534 ALA A O 1
ATOM 4105 N N . LEU A 1 547 ? 20.242 -100.618 214.202 1.00 17.29 535 LEU A N 1
ATOM 4106 C CA . LEU A 1 547 ? 21.159 -101.405 213.373 1.00 17.72 535 LEU A CA 1
ATOM 4107 C C . LEU A 1 547 ? 20.878 -102.896 213.544 1.00 18.05 535 LEU A C 1
ATOM 4108 O O . LEU A 1 547 ? 20.835 -103.645 212.564 1.00 17.88 535 LEU A O 1
ATOM 4113 N N . MET A 1 548 ? 20.659 -103.306 214.792 1.00 18.44 536 MET A N 1
ATOM 4114 C CA . MET A 1 548 ? 20.291 -104.678 215.119 1.00 18.83 536 MET A CA 1
ATOM 4115 C C . MET A 1 548 ? 19.003 -105.111 214.415 1.00 18.97 536 MET A C 1
ATOM 4116 O O . MET A 1 548 ? 18.983 -106.141 213.732 1.00 19.03 536 MET A O 1
ATOM 4121 N N . GLU A 1 549 ? 17.940 -104.323 214.575 1.00 18.71 537 GLU A N 1
ATOM 4122 C CA . GLU A 1 549 ? 16.619 -104.709 214.067 1.00 18.87 537 GLU A CA 1
ATOM 4123 C C . GLU A 1 549 ? 16.533 -104.695 212.548 1.00 19.03 537 GLU A C 1
ATOM 4124 O O . GLU A 1 549 ? 15.890 -105.570 211.955 1.00 19.23 537 GLU A O 1
ATOM 4130 N N . TYR A 1 550 ? 17.179 -103.716 211.920 1.00 19.36 538 TYR A N 1
ATOM 4131 C CA . TYR A 1 550 ? 17.199 -103.668 210.463 1.00 19.67 538 TYR A CA 1
ATOM 4132 C C . TYR A 1 550 ? 17.949 -104.881 209.906 1.00 19.83 538 TYR A C 1
ATOM 4133 O O . TYR A 1 550 ? 17.456 -105.553 208.993 1.00 19.59 538 TYR A O 1
ATOM 4142 N N . SER A 1 551 ? 19.121 -105.164 210.475 1.00 20.16 539 SER A N 1
ATOM 4143 C CA . SER A 1 551 ? 19.906 -106.341 210.092 1.00 20.89 539 SER A CA 1
ATOM 4144 C C . SER A 1 551 ? 19.157 -107.655 210.329 1.00 21.23 539 SER A C 1
ATOM 4145 O O . SER A 1 551 ? 19.280 -108.589 209.531 1.00 21.17 539 SER A O 1
ATOM 4148 N N . ARG A 1 552 ? 18.391 -107.721 211.420 1.00 21.67 540 ARG A N 1
ATOM 4149 C CA . ARG A 1 552 ? 17.549 -108.886 211.719 1.00 22.43 540 ARG A CA 1
ATOM 4150 C C . ARG A 1 552 ? 16.472 -109.077 210.652 1.00 22.57 540 ARG A C 1
ATOM 4151 O O . ARG A 1 552 ? 16.207 -110.207 210.223 1.00 22.79 540 ARG A O 1
ATOM 4159 N N . TYR A 1 553 ? 15.852 -107.970 210.240 1.00 22.74 541 TYR A N 1
ATOM 4160 C CA . TYR A 1 553 ? 14.868 -107.971 209.157 1.00 23.10 541 TYR A CA 1
ATOM 4161 C C . TYR A 1 553 ? 15.477 -108.513 207.866 1.00 23.44 541 TYR A C 1
ATOM 4162 O O . TYR A 1 553 ? 14.839 -109.294 207.157 1.00 23.61 541 TYR A O 1
ATOM 4171 N N . LEU A 1 554 ? 16.708 -108.101 207.573 1.00 23.76 542 LEU A N 1
ATOM 4172 C CA . LEU A 1 554 ? 17.389 -108.530 206.348 1.00 24.30 542 LEU A CA 1
ATOM 4173 C C . LEU A 1 554 ? 17.598 -110.042 206.280 1.00 24.82 542 LEU A C 1
ATOM 4174 O O . LEU A 1 554 ? 17.440 -110.642 205.216 1.00 25.04 542 LEU A O 1
ATOM 4179 N N . VAL A 1 555 ? 17.933 -110.652 207.415 1.00 25.29 543 VAL A N 1
ATOM 4180 C CA . VAL A 1 555 ? 18.192 -112.098 207.471 1.00 25.90 543 VAL A CA 1
ATOM 4181 C C . VAL A 1 555 ? 16.951 -112.937 207.805 1.00 26.24 543 VAL A C 1
ATOM 4182 O O . VAL A 1 555 ? 17.005 -114.170 207.770 1.00 26.26 543 VAL A O 1
ATOM 4186 N N . ALA A 1 556 ? 15.839 -112.270 208.116 1.00 26.44 544 ALA A N 1
ATOM 4187 C CA . ALA A 1 556 ? 14.612 -112.948 208.543 1.00 26.93 544 ALA A CA 1
ATOM 4188 C C . ALA A 1 556 ? 14.071 -113.904 207.478 1.00 27.32 544 ALA A C 1
ATOM 4189 O O . ALA A 1 556 ? 13.967 -113.539 206.305 1.00 27.04 544 ALA A O 1
ATOM 4191 N N . GLU A 1 557 ? 13.740 -115.124 207.903 1.00 27.95 545 GLU A N 1
ATOM 4192 C CA . GLU A 1 557 ? 13.195 -116.152 207.008 1.00 28.95 545 GLU A CA 1
ATOM 4193 C C . GLU A 1 557 ? 11.818 -115.748 206.505 1.00 28.76 545 GLU A C 1
ATOM 4194 O O . GLU A 1 557 ? 11.526 -115.833 205.308 1.00 28.88 545 GLU A O 1
ATOM 4200 N N . ASP A 1 558 ? 10.979 -115.309 207.439 1.00 28.74 546 ASP A N 1
ATOM 4201 C CA . ASP A 1 558 ? 9.621 -114.898 207.137 1.00 28.46 546 ASP A CA 1
ATOM 4202 C C . ASP A 1 558 ? 9.431 -113.410 207.430 1.00 28.18 546 ASP A C 1
ATOM 4203 O O . ASP A 1 558 ? 9.058 -113.026 208.547 1.00 27.97 546 ASP A O 1
ATOM 4208 N N . LYS A 1 559 ? 9.683 -112.585 206.416 1.00 27.68 547 LYS A N 1
ATOM 4209 C CA . LYS A 1 559 ? 9.526 -111.130 206.521 1.00 27.58 547 LYS A CA 1
ATOM 4210 C C . LYS A 1 559 ? 8.061 -110.716 206.698 1.00 27.23 547 LYS A C 1
ATOM 4211 O O . LYS A 1 559 ? 7.771 -109.578 207.081 1.00 27.21 547 LYS A O 1
ATOM 4217 N N . SER A 1 560 ? 7.151 -111.655 206.432 1.00 26.80 548 SER A N 1
ATOM 4218 C CA . SER A 1 560 ? 5.711 -111.433 206.542 1.00 26.46 548 SER A CA 1
ATOM 4219 C C . SER A 1 560 ? 5.222 -111.429 207.993 1.00 25.66 548 SER A C 1
ATOM 4220 O O . SER A 1 560 ? 4.122 -110.944 208.284 1.00 25.58 548 SER A O 1
ATOM 4223 N N . ALA A 1 561 ? 6.039 -111.977 208.893 1.00 24.70 549 ALA A N 1
ATOM 4224 C CA . ALA A 1 561 ? 5.724 -112.020 210.317 1.00 23.85 549 ALA A CA 1
ATOM 4225 C C . ALA A 1 561 ? 6.977 -111.754 211.152 1.00 23.17 549 ALA A C 1
ATOM 4226 O O . ALA A 1 561 ? 7.450 -112.618 211.897 1.00 22.86 549 ALA A O 1
ATOM 4228 N N . PHE A 1 562 ? 7.512 -110.544 211.010 1.00 22.38 550 PHE A N 1
ATOM 4229 C CA . PHE A 1 562 ? 8.728 -110.147 211.703 1.00 21.52 550 PHE A CA 1
ATOM 4230 C C . PHE A 1 562 ? 8.397 -109.585 213.076 1.00 20.91 550 PHE A C 1
ATOM 4231 O O . PHE A 1 562 ? 7.663 -108.604 213.194 1.00 20.93 550 PHE A O 1
ATOM 4239 N N . VAL A 1 563 ? 8.944 -110.221 214.108 1.00 20.11 551 VAL A N 1
ATOM 4240 C CA . VAL A 1 563 ? 8.665 -109.849 215.489 1.00 19.29 551 VAL A CA 1
ATOM 4241 C C . VAL A 1 563 ? 9.787 -108.948 216.002 1.00 18.76 551 VAL A C 1
ATOM 4242 O O . VAL A 1 563 ? 10.956 -109.342 216.008 1.00 18.63 551 VAL A O 1
ATOM 4246 N N . THR A 1 564 ? 9.420 -107.734 216.410 1.00 17.90 552 THR A N 1
ATOM 4247 C CA . THR A 1 564 ? 10.388 -106.725 216.852 1.00 16.94 552 THR A CA 1
ATOM 4248 C C . THR A 1 564 ? 9.857 -105.880 218.018 1.00 16.37 552 THR A C 1
ATOM 4249 O O . THR A 1 564 ? 8.665 -105.568 218.053 1.00 16.46 552 THR A O 1
ATOM 4253 N N . PRO A 1 565 ? 10.738 -105.527 218.983 1.00 15.78 553 PRO A N 1
ATOM 4254 C CA . PRO A 1 565 ? 10.417 -104.546 220.023 1.00 15.50 553 PRO A CA 1
ATOM 4255 C C . PRO A 1 565 ? 10.786 -103.104 219.661 1.00 15.27 553 PRO A C 1
ATOM 4256 O O . PRO A 1 565 ? 10.616 -102.206 220.493 1.00 15.19 553 PRO A O 1
ATOM 4260 N N . LEU A 1 566 ? 11.295 -102.887 218.447 1.00 15.12 554 LEU A N 1
ATOM 4261 C CA . LEU A 1 566 ? 11.599 -101.537 217.976 1.00 15.32 554 LEU A CA 1
ATOM 4262 C C . LEU A 1 566 ? 10.367 -100.655 218.176 1.00 15.19 554 LEU A C 1
ATOM 4263 O O . LEU A 1 566 ? 9.238 -101.087 217.934 1.00 15.15 554 LEU A O 1
ATOM 4268 N N . TYR A 1 567 ? 10.583 -99.428 218.641 1.00 15.12 555 TYR A N 1
ATOM 4269 C CA . TYR A 1 567 ? 9.471 -98.549 218.977 1.00 14.72 555 TYR A CA 1
ATOM 4270 C C . TYR A 1 567 ? 9.571 -97.185 218.292 1.00 14.64 555 TYR A C 1
ATOM 4271 O O . TYR A 1 567 ? 10.594 -96.853 217.688 1.00 14.50 555 TYR A O 1
ATOM 4280 N N . VAL A 1 568 ? 8.487 -96.422 218.372 1.00 14.61 556 VAL A N 1
ATOM 4281 C CA . VAL A 1 568 ? 8.507 -94.993 218.056 1.00 14.97 556 VAL A CA 1
ATOM 4282 C C . VAL A 1 568 ? 8.108 -94.252 219.325 1.00 15.13 556 VAL A C 1
ATOM 4283 O O . VAL A 1 568 ? 7.113 -94.601 219.968 1.00 15.45 556 VAL A O 1
ATOM 4287 N N . GLU A 1 569 ? 8.900 -93.246 219.686 1.00 15.36 557 GLU A N 1
ATOM 4288 C CA . GLU A 1 569 ? 8.600 -92.388 220.823 1.00 15.71 557 GLU A CA 1
ATOM 4289 C C . GLU A 1 569 ? 7.823 -91.158 220.376 1.00 15.63 557 GLU A C 1
ATOM 4290 O O . GLU A 1 569 ? 8.349 -90.319 219.631 1.00 16.04 557 GLU A O 1
ATOM 4296 N N . ALA A 1 570 ? 6.577 -91.054 220.826 1.00 15.08 558 ALA A N 1
ATOM 4297 C CA . ALA A 1 570 ? 5.842 -89.801 220.710 1.00 15.19 558 ALA A CA 1
ATOM 4298 C C . ALA A 1 570 ? 6.338 -88.914 221.841 1.00 15.17 558 ALA A C 1
ATOM 4299 O O . ALA A 1 570 ? 6.227 -89.288 223.001 1.00 14.95 558 ALA A O 1
ATOM 4301 N N . ASP A 1 571 ? 6.914 -87.760 221.509 1.00 15.16 559 ASP A N 1
ATOM 4302 C CA . ASP A 1 571 ? 7.464 -86.877 222.544 1.00 15.17 559 ASP A CA 1
ATOM 4303 C C . ASP A 1 571 ? 6.944 -85.458 222.423 1.00 15.11 559 ASP A C 1
ATOM 4304 O O . ASP A 1 571 ? 6.783 -84.929 221.314 1.00 15.08 559 ASP A O 1
ATOM 4309 N N . GLY A 1 572 ? 6.689 -84.848 223.578 1.00 14.96 560 GLY A N 1
ATOM 4310 C CA . GLY A 1 572 ? 6.171 -83.489 223.657 1.00 14.48 560 GLY A CA 1
ATOM 4311 C C . GLY A 1 572 ? 7.140 -82.463 223.096 1.00 14.42 560 GLY A C 1
ATOM 4312 O O . GLY A 1 572 ? 8.285 -82.365 223.542 1.00 14.37 560 GLY A O 1
ATOM 4313 N N . VAL A 1 573 ? 6.670 -81.702 222.111 1.00 13.86 561 VAL A N 1
ATOM 4314 C CA . VAL A 1 573 ? 7.484 -80.672 221.477 1.00 14.07 561 VAL A CA 1
ATOM 4315 C C . VAL A 1 573 ? 7.584 -79.467 222.406 1.00 13.88 561 VAL A C 1
ATOM 4316 O O . VAL A 1 573 ? 6.571 -78.842 222.718 1.00 14.06 561 VAL A O 1
ATOM 4320 N N . THR A 1 574 ? 8.802 -79.159 222.854 1.00 13.79 562 THR A N 1
ATOM 4321 C CA . THR A 1 574 ? 9.043 -78.059 223.811 1.00 13.82 562 THR A CA 1
ATOM 4322 C C . THR A 1 574 ? 7.956 -78.070 224.899 1.00 13.80 562 THR A C 1
ATOM 4323 O O . THR A 1 574 ? 7.267 -77.084 225.142 1.00 13.56 562 THR A O 1
ATOM 4327 N N . ASN A 1 575 ? 7.838 -79.223 225.554 1.00 13.58 563 ASN A N 1
ATOM 4328 C CA . ASN A 1 575 ? 6.649 -79.605 226.317 1.00 13.61 563 ASN A CA 1
ATOM 4329 C C . ASN A 1 575 ? 6.271 -78.695 227.496 1.00 13.70 563 ASN A C 1
ATOM 4330 O O . ASN A 1 575 ? 5.165 -78.147 227.524 1.00 13.51 563 ASN A O 1
ATOM 4335 N N . GLY A 1 576 ? 7.177 -78.554 228.463 1.00 13.19 564 GLY A N 1
ATOM 4336 C CA . GLY A 1 576 ? 6.938 -77.715 229.643 1.00 13.37 564 GLY A CA 1
ATOM 4337 C C . GLY A 1 576 ? 6.558 -76.286 229.289 1.00 13.35 564 GLY A C 1
ATOM 4338 O O . GLY A 1 576 ? 5.522 -75.793 229.740 1.00 13.17 564 GLY A O 1
ATOM 4339 N N . PRO A 1 577 ? 7.407 -75.599 228.497 1.00 13.84 565 PRO A N 1
ATOM 4340 C CA . PRO A 1 577 ? 7.068 -74.237 228.065 1.00 14.11 565 PRO A CA 1
ATOM 4341 C C . PRO A 1 577 ? 5.700 -74.108 227.377 1.00 13.94 565 PRO A C 1
ATOM 4342 O O . PRO A 1 577 ? 4.944 -73.198 227.702 1.00 14.20 565 PRO A O 1
ATOM 4346 N N . ILE A 1 578 ? 5.375 -75.023 226.465 1.00 13.80 566 ILE A N 1
ATOM 4347 C CA . ILE A 1 578 ? 4.085 -74.999 225.773 1.00 13.91 566 ILE A CA 1
ATOM 4348 C C . ILE A 1 578 ? 2.920 -75.264 226.736 1.00 13.80 566 ILE A C 1
ATOM 4349 O O . ILE A 1 578 ? 1.905 -74.571 226.700 1.00 13.42 566 ILE A O 1
ATOM 4354 N N . ASN A 1 579 ? 3.080 -76.251 227.611 1.00 13.89 567 ASN A N 1
ATOM 4355 C CA . ASN A 1 579 ? 2.088 -76.495 228.650 1.00 13.75 567 ASN A CA 1
ATOM 4356 C C . ASN A 1 579 ? 1.838 -75.262 229.524 1.00 13.95 567 ASN A C 1
ATOM 4357 O O . ASN A 1 579 ? 0.691 -74.920 229.792 1.00 13.44 567 ASN A O 1
ATOM 4362 N N . ALA A 1 580 ? 2.909 -74.588 229.944 1.00 14.45 568 ALA A N 1
ATOM 4363 C CA . ALA A 1 580 ? 2.781 -73.354 230.730 1.00 14.94 568 ALA A CA 1
ATOM 4364 C C . ALA A 1 580 ? 1.985 -72.300 229.959 1.00 15.69 568 ALA A C 1
ATOM 4365 O O . ALA A 1 580 ? 1.046 -71.702 230.489 1.00 15.87 568 ALA A O 1
ATOM 4367 N N . MET A 1 581 ? 2.365 -72.091 228.702 1.00 16.52 569 MET A N 1
ATOM 4368 C CA . MET A 1 581 ? 1.697 -71.121 227.833 1.00 17.51 569 MET A CA 1
ATOM 4369 C C . MET A 1 581 ? 0.203 -71.421 227.667 1.00 17.95 569 MET A C 1
ATOM 4370 O O . MET A 1 581 ? -0.620 -70.505 227.689 1.00 18.55 569 MET A O 1
ATOM 4375 N N . MET A 1 582 ? -0.145 -72.695 227.501 1.00 18.38 570 MET A N 1
ATOM 4376 C CA . MET A 1 582 ? -1.552 -73.087 227.391 1.00 19.08 570 MET A CA 1
ATOM 4377 C C . MET A 1 582 ? -2.304 -73.069 228.723 1.00 19.26 570 MET A C 1
ATOM 4378 O O . MET A 1 582 ? -3.473 -72.689 228.767 1.00 19.60 570 MET A O 1
ATOM 4383 N N . LEU A 1 583 ? -1.639 -73.474 229.802 1.00 19.20 571 LEU A N 1
ATOM 4384 C CA . LEU A 1 583 ? -2.316 -73.642 231.092 1.00 19.65 571 LEU A CA 1
ATOM 4385 C C . LEU A 1 583 ? -2.430 -72.358 231.905 1.00 20.09 571 LEU A C 1
ATOM 4386 O O . LEU A 1 583 ? -3.318 -72.238 232.752 1.00 20.11 571 LEU A O 1
ATOM 4391 N N . MET A 1 584 ? -1.530 -71.407 231.656 1.00 20.76 572 MET A N 1
ATOM 4392 C CA . MET A 1 584 ? -1.365 -70.265 232.560 1.00 21.74 572 MET A CA 1
ATOM 4393 C C . MET A 1 584 ? -1.346 -68.872 231.930 1.00 22.36 572 MET A C 1
ATOM 4394 O O . MET A 1 584 ? -1.233 -67.878 232.654 1.00 22.55 572 MET A O 1
ATOM 4399 N N . THR A 1 585 ? -1.448 -68.783 230.606 1.00 22.79 573 THR A N 1
ATOM 4400 C CA . THR A 1 585 ? -1.656 -67.479 229.964 1.00 23.29 573 THR A CA 1
ATOM 4401 C C . THR A 1 585 ? -3.072 -67.010 230.318 1.00 23.84 573 THR A C 1
ATOM 4402 O O . THR A 1 585 ? -4.035 -67.757 230.154 1.00 23.62 573 THR A O 1
ATOM 4406 N N . GLY A 1 586 ? -3.193 -65.781 230.820 1.00 24.74 574 GLY A N 1
ATOM 4407 C CA . GLY A 1 586 ? -4.444 -65.339 231.445 1.00 25.74 574 GLY A CA 1
ATOM 4408 C C . GLY A 1 586 ? -5.218 -64.169 230.859 1.00 26.58 574 GLY A C 1
ATOM 4409 O O . GLY A 1 586 ? -6.295 -63.834 231.358 1.00 27.26 574 GLY A O 1
ATOM 4410 N N . GLY A 1 587 ? -4.695 -63.542 229.810 1.00 26.82 575 GLY A N 1
ATOM 4411 C CA . GLY A 1 587 ? -5.371 -62.380 229.219 1.00 26.76 575 GLY A CA 1
ATOM 4412 C C . GLY A 1 587 ? -6.159 -62.693 227.958 1.00 26.55 575 GLY A C 1
ATOM 4413 O O . GLY A 1 587 ? -6.610 -63.824 227.753 1.00 26.65 575 GLY A O 1
ATOM 4414 N N . LEU A 1 588 ? -6.337 -61.677 227.117 1.00 26.23 576 LEU A N 1
ATOM 4415 C CA . LEU A 1 588 ? -6.963 -61.856 225.810 1.00 25.68 576 LEU A CA 1
ATOM 4416 C C . LEU A 1 588 ? -5.977 -62.532 224.860 1.00 25.30 576 LEU A C 1
ATOM 4417 O O . LEU A 1 588 ? -4.765 -62.520 225.098 1.00 25.02 576 LEU A O 1
ATOM 4422 N N . PHE A 1 589 ? -6.505 -63.123 223.792 1.00 24.91 577 PHE A N 1
ATOM 4423 C CA . PHE A 1 589 ? -5.679 -63.765 222.773 1.00 24.70 577 PHE A CA 1
ATOM 4424 C C . PHE A 1 589 ? -4.913 -62.741 221.938 1.00 24.67 577 PHE A C 1
ATOM 4425 O O . PHE A 1 589 ? -5.427 -61.661 221.635 1.00 24.77 577 PHE A O 1
ATOM 4433 N N . THR A 1 590 ? -3.677 -63.090 221.590 1.00 24.47 578 THR A N 1
ATOM 4434 C CA . THR A 1 590 ? -2.815 -62.253 220.755 1.00 24.35 578 THR A CA 1
ATOM 4435 C C . THR A 1 590 ? -2.283 -63.093 219.593 1.00 24.06 578 THR A C 1
ATOM 4436 O O . THR A 1 590 ? -2.088 -64.303 219.752 1.00 23.53 578 THR A O 1
ATOM 4440 N N . PRO A 1 591 ? -2.059 -62.466 218.417 1.00 23.64 579 PRO A N 1
ATOM 4441 C CA . PRO A 1 591 ? -1.550 -63.231 217.270 1.00 23.49 579 PRO A CA 1
ATOM 4442 C C . PRO A 1 591 ? -0.168 -63.865 217.478 1.00 23.21 579 PRO A C 1
ATOM 4443 O O . PRO A 1 591 ? 0.086 -64.936 216.928 1.00 23.17 579 PRO A O 1
ATOM 4447 N N . ASP A 1 592 ? 0.703 -63.216 218.258 1.00 23.04 580 ASP A N 1
ATOM 4448 C CA . ASP A 1 592 ? 2.030 -63.764 218.577 1.00 22.92 580 ASP A CA 1
ATOM 4449 C C . ASP A 1 592 ? 1.899 -65.063 219.367 1.00 22.33 580 ASP A C 1
ATOM 4450 O O . ASP A 1 592 ? 2.628 -66.022 219.114 1.00 22.38 580 ASP A O 1
ATOM 4455 N N . TRP A 1 593 ? 0.974 -65.084 220.325 1.00 21.45 581 TRP A N 1
ATOM 4456 C CA . TRP A 1 593 ? 0.691 -66.298 221.095 1.00 20.84 581 TRP A CA 1
ATOM 4457 C C . TRP A 1 593 ? 0.166 -67.410 220.185 1.00 20.26 581 TRP A C 1
ATOM 4458 O O . TRP A 1 593 ? 0.550 -68.567 220.336 1.00 19.78 581 TRP A O 1
ATOM 4469 N N . ILE A 1 594 ? -0.694 -67.055 219.229 1.00 19.87 582 ILE A N 1
ATOM 4470 C CA . ILE A 1 594 ? -1.236 -68.041 218.287 1.00 19.31 582 ILE A CA 1
ATOM 4471 C C . ILE A 1 594 ? -0.131 -68.672 217.429 1.00 19.15 582 ILE A C 1
ATOM 4472 O O . ILE A 1 594 ? -0.085 -69.890 217.266 1.00 18.65 582 ILE A O 1
ATOM 4477 N N . ARG A 1 595 ? 0.765 -67.838 216.909 1.00 19.00 583 ARG A N 1
ATOM 4478 C CA . ARG A 1 595 ? 1.908 -68.315 216.134 1.00 19.11 583 ARG A CA 1
ATOM 4479 C C . ARG A 1 595 ? 2.859 -69.167 216.975 1.00 18.77 583 ARG A C 1
ATOM 4480 O O . ARG A 1 595 ? 3.320 -70.222 216.528 1.00 18.65 583 ARG A O 1
ATOM 4488 N N . ASN A 1 596 ? 3.142 -68.712 218.194 1.00 18.31 584 ASN A N 1
ATOM 4489 C CA . ASN A 1 596 ? 4.090 -69.411 219.056 1.00 18.19 584 ASN A CA 1
ATOM 4490 C C . ASN A 1 596 ? 3.557 -70.733 219.616 1.00 17.84 584 ASN A C 1
ATOM 4491 O O . ASN A 1 596 ? 4.309 -71.697 219.728 1.00 17.40 584 ASN A O 1
ATOM 4496 N N . ILE A 1 597 ? 2.266 -70.776 219.940 1.00 17.53 585 ILE A N 1
ATOM 4497 C CA . ILE A 1 597 ? 1.645 -72.005 220.445 1.00 17.41 585 ILE A CA 1
ATOM 4498 C C . ILE A 1 597 ? 1.529 -73.076 219.350 1.00 17.35 585 ILE A C 1
ATOM 4499 O O . ILE A 1 597 ? 1.568 -74.277 219.641 1.00 17.31 585 ILE A O 1
ATOM 4504 N N . ALA A 1 598 ? 1.410 -72.631 218.096 1.00 17.37 586 ALA A N 1
ATOM 4505 C CA . ALA A 1 598 ? 1.432 -73.526 216.940 1.00 17.10 586 ALA A CA 1
ATOM 4506 C C . ALA A 1 598 ? 2.760 -74.271 216.850 1.00 17.16 586 ALA A C 1
ATOM 4507 O O . ALA A 1 598 ? 2.801 -75.418 216.401 1.00 17.01 586 ALA A O 1
ATOM 4509 N N . LYS A 1 599 ? 3.841 -73.622 217.289 1.00 16.86 587 LYS A N 1
ATOM 4510 C CA . LYS A 1 599 ? 5.161 -74.260 217.323 1.00 16.45 587 LYS A CA 1
ATOM 4511 C C . LYS A 1 599 ? 5.139 -75.484 218.236 1.00 16.44 587 LYS A C 1
ATOM 4512 O O . LYS A 1 599 ? 5.970 -76.377 218.092 1.00 16.07 587 LYS A O 1
ATOM 4518 N N . GLY A 1 600 ? 4.183 -75.506 219.165 1.00 16.23 588 GLY A N 1
ATOM 4519 C CA . GLY A 1 600 ? 4.006 -76.618 220.092 1.00 16.84 588 GLY A CA 1
ATOM 4520 C C . GLY A 1 600 ? 2.888 -77.568 219.702 1.00 16.96 588 GLY A C 1
ATOM 4521 O O . GLY A 1 600 ? 2.539 -78.469 220.464 1.00 17.28 588 GLY A O 1
ATOM 4522 N N . GLY A 1 601 ? 2.305 -77.357 218.525 1.00 16.83 589 GLY A N 1
ATOM 4523 C CA . GLY A 1 601 ? 1.326 -78.298 217.989 1.00 16.91 589 GLY A CA 1
ATOM 4524 C C . GLY A 1 601 ? -0.126 -78.033 218.323 1.00 16.93 589 GLY A C 1
ATOM 4525 O O . GLY A 1 601 ? -0.974 -78.913 218.158 1.00 16.98 589 GLY A O 1
ATOM 4526 N N . LEU A 1 602 ? -0.424 -76.829 218.800 1.00 17.15 590 LEU A N 1
ATOM 4527 C CA . LEU A 1 602 ? -1.804 -76.394 218.899 1.00 17.18 590 LEU A CA 1
ATOM 4528 C C . LEU A 1 602 ? -2.130 -75.624 217.626 1.00 17.34 590 LEU A C 1
ATOM 4529 O O . LEU A 1 602 ? -1.738 -74.463 217.475 1.00 17.01 590 LEU A O 1
ATOM 4534 N N . PHE A 1 603 ? -2.819 -76.294 216.705 1.00 17.60 591 PHE A N 1
ATOM 4535 C CA . PHE A 1 603 ? -3.181 -75.700 215.419 1.00 18.10 591 PHE A CA 1
ATOM 4536 C C . PHE A 1 603 ? -4.641 -75.265 215.402 1.00 18.78 591 PHE A C 1
ATOM 4537 O O . PHE A 1 603 ? -5.547 -76.058 215.658 1.00 18.57 591 PHE A O 1
ATOM 4545 N N . ILE A 1 604 ? -4.853 -73.994 215.091 1.00 19.70 592 ILE A N 1
ATOM 4546 C CA . ILE A 1 604 ? -6.188 -73.418 215.040 1.00 20.60 592 ILE A CA 1
ATOM 4547 C C . ILE A 1 604 ? -6.616 -73.249 213.577 1.00 21.28 592 ILE A C 1
ATOM 4548 O O . ILE A 1 604 ? -5.887 -72.665 212.774 1.00 21.29 592 ILE A O 1
ATOM 4553 N N . GLY A 1 605 ? -7.790 -73.782 213.243 1.00 22.19 593 GLY A N 1
ATOM 4554 C CA . GLY A 1 605 ? -8.366 -73.630 211.906 1.00 23.17 593 GLY A CA 1
ATOM 4555 C C . GLY A 1 605 ? -7.629 -74.371 210.806 1.00 23.82 593 GLY A C 1
ATOM 4556 O O . GLY A 1 605 ? -7.558 -73.898 209.673 1.00 24.24 593 GLY A O 1
ATOM 4557 N N . SER A 1 606 ? -7.070 -75.531 211.140 1.00 24.12 594 SER A N 1
ATOM 4558 C CA . SER A 1 606 ? -6.386 -76.369 210.158 1.00 24.29 594 SER A CA 1
ATOM 4559 C C . SER A 1 606 ? -6.713 -77.835 210.433 1.00 24.04 594 SER A C 1
ATOM 4560 O O . SER A 1 606 ? -5.890 -78.552 211.017 1.00 23.78 594 SER A O 1
ATOM 4563 N N . PRO A 1 607 ? -7.918 -78.288 210.024 1.00 23.87 595 PRO A N 1
ATOM 4564 C CA . PRO A 1 607 ? -8.335 -79.664 210.299 1.00 23.44 595 PRO A CA 1
ATOM 4565 C C . PRO A 1 607 ? -7.286 -80.682 209.868 1.00 22.90 595 PRO A C 1
ATOM 4566 O O . PRO A 1 607 ? -6.780 -80.611 208.745 1.00 23.03 595 PRO A O 1
ATOM 4570 N N . ASN A 1 608 ? -6.953 -81.594 210.783 1.00 22.32 596 ASN A N 1
ATOM 4571 C CA . ASN A 1 608 ? -6.046 -82.724 210.529 1.00 21.74 596 ASN A CA 1
ATOM 4572 C C . ASN A 1 608 ? -4.574 -82.371 210.292 1.00 21.14 596 ASN A C 1
ATOM 4573 O O . ASN A 1 608 ? -3.786 -83.230 209.880 1.00 20.89 596 ASN A O 1
ATOM 4578 N N . LYS A 1 609 ? -4.206 -81.122 210.573 1.00 19.97 597 LYS A N 1
ATOM 4579 C CA . LYS A 1 609 ? -2.819 -80.679 210.433 1.00 19.34 597 LYS A CA 1
ATOM 4580 C C . LYS A 1 609 ? -1.905 -81.391 211.429 1.00 18.84 597 LYS A C 1
ATOM 4581 O O . LYS A 1 609 ? -2.258 -81.547 212.602 1.00 18.70 597 LYS A O 1
ATOM 4587 N N . THR A 1 610 ? -0.735 -81.804 210.947 1.00 18.45 598 THR A N 1
ATOM 4588 C CA . THR A 1 610 ? 0.266 -82.486 211.774 1.00 17.93 598 THR A CA 1
ATOM 4589 C C . THR A 1 610 ? 1.467 -81.595 212.047 1.00 17.65 598 THR A C 1
ATOM 4590 O O . THR A 1 610 ? 1.723 -80.623 211.321 1.00 16.96 598 THR A O 1
ATOM 4594 N N . MET A 1 611 ? 2.217 -81.943 213.091 1.00 17.20 599 MET A N 1
ATOM 4595 C CA . MET A 1 611 ? 3.474 -81.262 213.379 1.00 17.23 599 MET A CA 1
ATOM 4596 C C . MET A 1 611 ? 4.452 -81.399 212.207 1.00 16.96 599 MET A C 1
ATOM 4597 O O . MET A 1 611 ? 5.182 -80.459 211.890 1.00 17.17 599 MET A O 1
ATOM 4602 N N . ASN A 1 612 ? 4.446 -82.565 211.564 1.00 16.56 600 ASN A N 1
ATOM 4603 C CA . ASN A 1 612 ? 5.314 -82.834 210.417 1.00 16.68 600 ASN A CA 1
ATOM 4604 C C . ASN A 1 612 ? 5.060 -81.842 209.286 1.00 16.71 600 ASN A C 1
ATOM 4605 O O . ASN A 1 612 ? 5.999 -81.309 208.698 1.00 16.53 600 ASN A O 1
ATOM 4610 N N . GLU A 1 613 ? 3.783 -81.591 209.011 1.00 17.15 601 GLU A N 1
ATOM 4611 C CA . GLU A 1 613 ? 3.370 -80.604 208.015 1.00 17.75 601 GLU A CA 1
ATOM 4612 C C . GLU A 1 613 ? 3.706 -79.174 208.442 1.00 17.98 601 GLU A C 1
ATOM 4613 O O . GLU A 1 613 ? 4.189 -78.378 207.629 1.00 17.85 601 GLU A O 1
ATOM 4619 N N . HIS A 1 614 ? 3.458 -78.852 209.712 1.00 17.86 602 HIS A N 1
ATOM 4620 C CA . HIS A 1 614 ? 3.765 -77.516 210.237 1.00 18.19 602 HIS A CA 1
ATOM 4621 C C . HIS A 1 614 ? 5.225 -77.153 210.008 1.00 18.27 602 HIS A C 1
ATOM 4622 O O . HIS A 1 614 ? 5.534 -76.095 209.452 1.00 17.86 602 HIS A O 1
ATOM 4629 N N . ARG A 1 615 ? 6.111 -78.057 210.420 1.00 18.50 603 ARG A N 1
ATOM 4630 C CA . ARG A 1 615 ? 7.551 -77.861 210.309 1.00 19.15 603 ARG A CA 1
ATOM 4631 C C . ARG A 1 615 ? 8.057 -77.790 208.870 1.00 19.41 603 ARG A C 1
ATOM 4632 O O . ARG A 1 615 ? 9.004 -77.057 208.579 1.00 19.50 603 ARG A O 1
ATOM 4640 N N . SER A 1 616 ? 7.425 -78.542 207.975 1.00 19.58 604 SER A N 1
ATOM 4641 C CA . SER A 1 616 ? 7.890 -78.603 206.589 1.00 19.98 604 SER A CA 1
ATOM 4642 C C . SER A 1 616 ? 7.325 -77.495 205.682 1.00 19.91 604 SER A C 1
ATOM 4643 O O . SER A 1 616 ? 7.993 -77.091 204.728 1.00 19.78 604 SER A O 1
ATOM 4646 N N . THR A 1 617 ? 6.123 -77.000 205.987 1.00 19.64 605 THR A N 1
ATOM 4647 C CA . THR A 1 617 ? 5.430 -76.057 205.087 1.00 19.90 605 THR A CA 1
ATOM 4648 C C . THR A 1 617 ? 5.069 -74.685 205.677 1.00 19.78 605 THR A C 1
ATOM 4649 O O . THR A 1 617 ? 4.816 -73.733 204.923 1.00 19.57 605 THR A O 1
ATOM 4653 N N . ALA A 1 618 ? 5.042 -74.574 207.005 1.00 19.54 606 ALA A N 1
ATOM 4654 C CA . ALA A 1 618 ? 4.562 -73.346 207.645 1.00 19.41 606 ALA A CA 1
ATOM 4655 C C . ALA A 1 618 ? 5.608 -72.584 208.458 1.00 19.26 606 ALA A C 1
ATOM 4656 O O . ALA A 1 618 ? 5.742 -71.363 208.320 1.00 19.46 606 ALA A O 1
ATOM 4658 N N . ASP A 1 619 ? 6.343 -73.301 209.305 1.00 18.88 607 ASP A N 1
ATOM 4659 C CA . ASP A 1 619 ? 7.242 -72.672 210.270 1.00 18.79 607 ASP A CA 1
ATOM 4660 C C . ASP A 1 619 ? 8.244 -73.706 210.751 1.00 18.90 607 ASP A C 1
ATOM 4661 O O . ASP A 1 619 ? 7.889 -74.611 211.505 1.00 18.72 607 ASP A O 1
ATOM 4666 N N . ASN A 1 620 ? 9.487 -73.568 210.295 1.00 18.95 608 ASN A N 1
ATOM 4667 C CA . ASN A 1 620 ? 10.563 -74.504 210.626 1.00 19.38 608 ASN A CA 1
ATOM 4668 C C . ASN A 1 620 ? 11.266 -74.182 211.947 1.00 19.11 608 ASN A C 1
ATOM 4669 O O . ASN A 1 620 ? 12.238 -74.844 212.324 1.00 19.46 608 ASN A O 1
ATOM 4674 N N . ASN A 1 621 ? 10.770 -73.168 212.651 1.00 18.91 609 ASN A N 1
ATOM 4675 C CA . ASN A 1 621 ? 11.387 -72.722 213.896 1.00 18.97 609 ASN A CA 1
ATOM 4676 C C . ASN A 1 621 ? 10.540 -73.085 215.105 1.00 18.61 609 ASN A C 1
ATOM 4677 O O . ASN A 1 621 ? 9.424 -72.584 215.252 1.00 18.42 609 ASN A O 1
ATOM 4682 N N . ASP A 1 622 ? 11.061 -73.958 215.968 1.00 18.61 610 ASP A N 1
ATOM 4683 C CA . ASP A 1 622 ? 10.339 -74.292 217.194 1.00 18.60 610 ASP A CA 1
ATOM 4684 C C . ASP A 1 622 ? 10.468 -73.167 218.222 1.00 18.36 610 ASP A C 1
ATOM 4685 O O . ASP A 1 622 ? 11.094 -72.140 217.945 1.00 17.65 610 ASP A O 1
ATOM 4690 N N . LEU A 1 623 ? 9.866 -73.353 219.396 1.00 17.95 611 LEU A N 1
ATOM 4691 C CA . LEU A 1 623 ? 9.837 -72.303 220.415 1.00 17.83 611 LEU A CA 1
ATOM 4692 C C . LEU A 1 623 ? 11.234 -71.867 220.868 1.00 18.05 611 LEU A C 1
ATOM 4693 O O . LEU A 1 623 ? 11.471 -70.678 221.120 1.00 18.01 611 LEU A O 1
ATOM 4698 N N . TYR A 1 624 ? 12.147 -72.828 220.971 1.00 18.17 612 TYR A N 1
ATOM 4699 C CA . TYR A 1 624 ? 13.519 -72.548 221.393 1.00 18.48 612 TYR A CA 1
ATOM 4700 C C . TYR A 1 624 ? 14.309 -71.795 220.317 1.00 18.83 612 TYR A C 1
ATOM 4701 O O . TYR A 1 624 ? 15.048 -70.864 220.640 1.00 18.76 612 TYR A O 1
ATOM 4710 N N . GLN A 1 625 ? 14.134 -72.177 219.050 1.00 18.98 613 GLN A N 1
ATOM 4711 C CA . GLN A 1 625 ? 14.730 -71.429 217.931 1.00 19.42 613 GLN A CA 1
ATOM 4712 C C . GLN A 1 625 ? 14.187 -70.001 217.876 1.00 19.49 613 GLN A C 1
ATOM 4713 O O . GLN A 1 625 ? 14.934 -69.051 217.614 1.00 19.46 613 GLN A O 1
ATOM 4719 N N . ALA A 1 626 ? 12.886 -69.862 218.124 1.00 19.67 614 ALA A N 1
ATOM 4720 C CA . ALA A 1 626 ? 12.227 -68.561 218.160 1.00 20.19 614 ALA A CA 1
ATOM 4721 C C . ALA A 1 626 ? 12.850 -67.634 219.209 1.00 20.55 614 ALA A C 1
ATOM 4722 O O . ALA A 1 626 ? 13.115 -66.464 218.925 1.00 20.49 614 ALA A O 1
ATOM 4724 N N . SER A 1 627 ? 13.101 -68.165 220.407 1.00 21.07 615 SER A N 1
ATOM 4725 C CA . SER A 1 627 ? 13.722 -67.383 221.481 1.00 22.02 615 SER A CA 1
ATOM 4726 C C . SER A 1 627 ? 15.175 -67.018 221.159 1.00 22.45 615 SER A C 1
ATOM 4727 O O . SER A 1 627 ? 15.659 -65.954 221.556 1.00 22.37 615 SER A O 1
ATOM 4730 N N . THR A 1 628 ? 15.855 -67.909 220.442 1.00 23.07 616 THR A N 1
ATOM 4731 C CA . THR A 1 628 ? 17.209 -67.667 219.956 1.00 24.15 616 THR A CA 1
ATOM 4732 C C . THR A 1 628 ? 17.221 -66.486 218.976 1.00 24.35 616 THR A C 1
ATOM 4733 O O . THR A 1 628 ? 18.110 -65.626 219.033 1.00 24.13 616 THR A O 1
ATOM 4737 N N . ASN A 1 629 ? 16.225 -66.448 218.089 1.00 24.99 617 ASN A N 1
ATOM 4738 C CA . ASN A 1 629 ? 16.042 -65.319 217.173 1.00 25.75 617 ASN A CA 1
ATOM 4739 C C . ASN A 1 629 ? 15.774 -64.009 217.928 1.00 26.06 617 ASN A C 1
ATOM 4740 O O . ASN A 1 629 ? 16.281 -62.949 217.548 1.00 26.01 617 ASN A O 1
ATOM 4745 N N . ALA A 1 630 ? 14.993 -64.094 219.006 1.00 26.40 618 ALA A N 1
ATOM 4746 C CA . ALA A 1 630 ? 14.683 -62.935 219.846 1.00 26.93 618 ALA A CA 1
ATOM 4747 C C . ALA A 1 630 ? 15.888 -62.485 220.676 1.00 27.47 618 ALA A C 1
ATOM 4748 O O . ALA A 1 630 ? 16.062 -61.289 220.932 1.00 27.50 618 ALA A O 1
ATOM 4750 N N . LEU A 1 631 ? 16.709 -63.447 221.093 1.00 28.09 619 LEU A N 1
ATOM 4751 C CA . LEU A 1 631 ? 17.997 -63.158 221.720 1.00 29.03 619 LEU A CA 1
ATOM 4752 C C . LEU A 1 631 ? 18.869 -62.326 220.776 1.00 29.70 619 LEU A C 1
ATOM 4753 O O . LEU A 1 631 ? 19.465 -61.330 221.194 1.00 29.55 619 LEU A O 1
ATOM 4758 N N . MET A 1 632 ? 18.918 -62.736 219.508 1.00 30.76 620 MET A N 1
ATOM 4759 C CA . MET A 1 632 ? 19.695 -62.041 218.474 1.00 32.05 620 MET A CA 1
ATOM 4760 C C . MET A 1 632 ? 19.264 -60.578 218.308 1.00 32.38 620 MET A C 1
ATOM 4761 O O . MET A 1 632 ? 20.098 -59.707 218.044 1.00 32.76 620 MET A O 1
ATOM 4766 N N . GLU A 1 633 ? 17.970 -60.314 218.486 1.00 32.77 621 GLU A N 1
ATOM 4767 C CA . GLU A 1 633 ? 17.425 -58.956 218.424 1.00 33.21 621 GLU A CA 1
ATOM 4768 C C . GLU A 1 633 ? 17.791 -58.131 219.655 1.00 33.22 621 GLU A C 1
ATOM 4769 O O . GLU A 1 633 ? 18.189 -56.967 219.535 1.00 33.14 621 GLU A O 1
ATOM 4775 N N . SER A 1 634 ? 17.655 -58.741 220.832 1.00 33.11 622 SER A N 1
ATOM 4776 C CA . SER A 1 634 ? 17.986 -58.093 222.100 1.00 33.18 622 SER A CA 1
ATOM 4777 C C . SER A 1 634 ? 19.473 -57.756 222.168 1.00 33.24 622 SER A C 1
ATOM 4778 O O . SER A 1 634 ? 19.855 -56.693 222.669 1.00 33.16 622 SER A O 1
ATOM 4781 N N . LEU A 1 635 ? 20.298 -58.665 221.650 1.00 33.27 623 LEU A N 1
ATOM 4782 C CA . LEU A 1 635 ? 21.744 -58.477 221.574 1.00 33.73 623 LEU A CA 1
ATOM 4783 C C . LEU A 1 635 ? 22.081 -57.242 220.740 1.00 33.81 623 LEU A C 1
ATOM 4784 O O . LEU A 1 635 ? 22.904 -56.418 221.145 1.00 33.98 623 LEU A O 1
ATOM 4789 N N . GLY A 1 636 ? 21.436 -57.126 219.580 1.00 34.08 624 GLY A N 1
ATOM 4790 C CA . GLY A 1 636 ? 21.593 -55.970 218.698 1.00 34.26 624 GLY A CA 1
ATOM 4791 C C . GLY A 1 636 ? 21.238 -54.666 219.382 1.00 34.57 624 GLY A C 1
ATOM 4792 O O . GLY A 1 636 ? 21.956 -53.672 219.249 1.00 34.61 624 GLY A O 1
ATOM 4793 N N . LYS A 1 637 ? 20.131 -54.675 220.122 1.00 34.79 625 LYS A N 1
ATOM 4794 C CA . LYS A 1 637 ? 19.699 -53.519 220.907 1.00 35.19 625 LYS A CA 1
ATOM 4795 C C . LYS A 1 637 ? 20.720 -53.124 221.978 1.00 35.16 625 LYS A C 1
ATOM 4796 O O . LYS A 1 637 ? 20.968 -51.934 222.190 1.00 35.12 625 LYS A O 1
ATOM 4802 N N . LEU A 1 638 ? 21.307 -54.122 222.641 1.00 35.04 626 LEU A N 1
ATOM 4803 C CA . LEU A 1 638 ? 22.317 -53.881 223.677 1.00 35.07 626 LEU A CA 1
ATOM 4804 C C . LEU A 1 638 ? 23.572 -53.228 223.097 1.00 35.07 626 LEU A C 1
ATOM 4805 O O . LEU A 1 638 ? 24.127 -52.304 223.694 1.00 35.07 626 LEU A O 1
ATOM 4810 N N . ARG A 1 639 ? 24.001 -53.715 221.934 1.00 35.23 627 ARG A N 1
ATOM 4811 C CA . ARG A 1 639 ? 25.150 -53.165 221.215 1.00 35.52 627 ARG A CA 1
ATOM 4812 C C . ARG A 1 639 ? 24.943 -51.707 220.804 1.00 35.78 627 ARG A C 1
ATOM 4813 O O . ARG A 1 639 ? 25.873 -50.898 220.877 1.00 35.80 627 ARG A O 1
ATOM 4821 N N . SER A 1 640 ? 23.726 -51.388 220.361 1.00 35.91 628 SER A N 1
ATOM 4822 C CA . SER A 1 640 ? 23.370 -50.031 219.938 1.00 36.00 628 SER A CA 1
ATOM 4823 C C . SER A 1 640 ? 23.401 -49.056 221.110 1.00 36.01 628 SER A C 1
ATOM 4824 O O . SER A 1 640 ? 23.790 -47.897 220.952 1.00 36.24 628 SER A O 1
ATOM 4827 N N . ASN A 1 641 ? 22.998 -49.541 222.281 1.00 35.80 629 ASN A N 1
ATOM 4828 C CA . ASN A 1 641 ? 23.020 -48.755 223.513 1.00 35.85 629 ASN A CA 1
ATOM 4829 C C . ASN A 1 641 ? 24.434 -48.342 223.934 1.00 35.31 629 ASN A C 1
ATOM 4830 O O . ASN A 1 641 ? 24.605 -47.405 224.719 1.00 35.37 629 ASN A O 1
ATOM 4835 N N . TYR A 1 642 ? 25.434 -49.049 223.409 1.00 34.70 630 TYR A N 1
ATOM 4836 C CA . TYR A 1 642 ? 26.838 -48.800 223.739 1.00 33.90 630 TYR A CA 1
ATOM 4837 C C . TYR A 1 642 ? 27.704 -48.703 222.477 1.00 33.54 630 TYR A C 1
ATOM 4838 O O . TYR A 1 642 ? 28.904 -48.998 222.508 1.00 33.47 630 TYR A O 1
ATOM 4847 N N . ALA A 1 643 ? 27.088 -48.273 221.377 1.00 33.06 631 ALA A N 1
ATOM 4848 C CA . ALA A 1 643 ? 27.741 -48.202 220.063 1.00 32.65 631 ALA A CA 1
ATOM 4849 C C . ALA A 1 643 ? 29.095 -47.484 220.070 1.00 32.33 631 ALA A C 1
ATOM 4850 O O . ALA A 1 643 ? 30.052 -47.949 219.448 1.00 32.30 631 ALA A O 1
ATOM 4852 N N . SER A 1 644 ? 29.165 -46.358 220.779 1.00 31.94 632 SER A N 1
ATOM 4853 C CA . SER A 1 644 ? 30.378 -45.533 220.830 1.00 31.58 632 SER A CA 1
ATOM 4854 C C . SER A 1 644 ? 31.423 -46.055 221.822 1.00 31.12 632 SER A C 1
ATOM 4855 O O . SER A 1 644 ? 32.562 -45.575 221.845 1.00 31.03 632 SER A O 1
ATOM 4858 N N . ASN A 1 645 ? 31.030 -47.038 222.631 1.00 30.19 633 ASN A N 1
ATOM 4859 C CA . ASN A 1 645 ? 31.892 -47.593 223.669 1.00 29.49 633 ASN A CA 1
ATOM 4860 C C . ASN A 1 645 ? 32.708 -48.773 223.142 1.00 29.24 633 ASN A C 1
ATOM 4861 O O . ASN A 1 645 ? 32.247 -49.914 223.176 1.00 29.11 633 ASN A O 1
ATOM 4866 N N . MET A 1 646 ? 33.918 -48.492 222.656 1.00 28.71 634 MET A N 1
ATOM 4867 C CA . MET A 1 646 ? 34.783 -49.529 222.076 1.00 28.45 634 MET A CA 1
ATOM 4868 C C . MET A 1 646 ? 35.196 -50.650 223.045 1.00 27.64 634 MET A C 1
ATOM 4869 O O . MET A 1 646 ? 35.185 -51.820 222.652 1.00 27.40 634 MET A O 1
ATOM 4874 N N . PRO A 1 647 ? 35.581 -50.308 224.296 1.00 26.98 635 PRO A N 1
ATOM 4875 C CA . PRO A 1 647 ? 35.821 -51.365 225.287 1.00 26.50 635 PRO A CA 1
ATOM 4876 C C . PRO A 1 647 ? 34.641 -52.340 225.469 1.00 26.09 635 PRO A C 1
ATOM 4877 O O . PRO A 1 647 ? 34.861 -53.553 225.519 1.00 25.70 635 PRO A O 1
ATOM 4881 N N . ILE A 1 648 ? 33.416 -51.817 225.555 1.00 25.61 636 ILE A N 1
ATOM 4882 C CA . ILE A 1 648 ? 32.211 -52.658 225.678 1.00 25.33 636 ILE A CA 1
ATOM 4883 C C . ILE A 1 648 ? 31.980 -53.523 224.428 1.00 24.85 636 ILE A C 1
ATOM 4884 O O . ILE A 1 648 ? 31.707 -54.723 224.543 1.00 24.56 636 ILE A O 1
ATOM 4889 N N . GLN A 1 649 ? 32.098 -52.918 223.246 1.00 24.46 637 GLN A N 1
ATOM 4890 C CA . GLN A 1 649 ? 31.945 -53.648 221.984 1.00 24.27 637 GLN A CA 1
ATOM 4891 C C . GLN A 1 649 ? 32.963 -54.780 221.877 1.00 24.01 637 GLN A C 1
ATOM 4892 O O . GLN A 1 649 ? 32.619 -55.899 221.487 1.00 23.69 637 GLN A O 1
ATOM 4898 N N . SER A 1 650 ? 34.209 -54.486 222.248 1.00 23.57 638 SER A N 1
ATOM 4899 C CA . SER A 1 650 ? 35.287 -55.473 222.227 1.00 23.65 638 SER A CA 1
ATOM 4900 C C . SER A 1 650 ? 35.053 -56.610 223.224 1.00 23.18 638 SER A C 1
ATOM 4901 O O . SER A 1 650 ? 35.402 -57.764 222.954 1.00 23.02 638 SER A O 1
ATOM 4904 N N . GLN A 1 651 ? 34.466 -56.274 224.370 1.00 22.58 639 GLN A N 1
ATOM 4905 C CA . GLN A 1 651 ? 34.174 -57.258 225.407 1.00 22.25 639 GLN A CA 1
ATOM 4906 C C . GLN A 1 651 ? 33.075 -58.218 224.937 1.00 22.05 639 GLN A C 1
ATOM 4907 O O . GLN A 1 651 ? 33.217 -59.436 225.073 1.00 21.75 639 GLN A O 1
ATOM 4913 N N . ILE A 1 652 ? 32.006 -57.670 224.360 1.00 21.86 640 ILE A N 1
ATOM 4914 C CA . ILE A 1 652 ? 30.947 -58.491 223.745 1.00 21.92 640 ILE A CA 1
ATOM 4915 C C . ILE A 1 652 ? 31.525 -59.385 222.638 1.00 22.26 640 ILE A C 1
ATOM 4916 O O . ILE A 1 652 ? 31.244 -60.588 222.600 1.00 22.22 640 ILE A O 1
ATOM 4921 N N . ASP A 1 653 ? 32.352 -58.799 221.766 1.00 22.36 641 ASP A N 1
ATOM 4922 C CA . ASP A 1 653 ? 33.012 -59.537 220.676 1.00 22.92 641 ASP A CA 1
ATOM 4923 C C . ASP A 1 653 ? 33.800 -60.745 221.182 1.00 22.87 641 ASP A C 1
ATOM 4924 O O . ASP A 1 653 ? 33.730 -61.829 220.593 1.00 22.79 641 ASP A O 1
ATOM 4929 N N . SER A 1 654 ? 34.545 -60.547 222.271 1.00 22.75 642 SER A N 1
ATOM 4930 C CA . SER A 1 654 ? 35.378 -61.594 222.857 1.00 22.88 642 SER A CA 1
ATOM 4931 C C . SER A 1 654 ? 34.563 -62.742 223.442 1.00 22.90 642 SER A C 1
ATOM 4932 O O . SER A 1 654 ? 34.931 -63.914 223.290 1.00 22.64 642 SER A O 1
ATOM 4935 N N . LEU A 1 655 ? 33.467 -62.402 224.116 1.00 22.53 643 LEU A N 1
ATOM 4936 C CA . LEU A 1 655 ? 32.574 -63.418 224.667 1.00 22.89 643 LEU A CA 1
ATOM 4937 C C . LEU A 1 655 ? 31.995 -64.281 223.551 1.00 23.11 643 LEU A C 1
ATOM 4938 O O . LEU A 1 655 ? 32.019 -65.516 223.639 1.00 23.31 643 LEU A O 1
ATOM 4943 N N . LEU A 1 656 ? 31.493 -63.628 222.502 1.00 23.43 644 LEU A N 1
ATOM 4944 C CA . LEU A 1 656 ? 30.902 -64.334 221.365 1.00 23.81 644 LEU A CA 1
ATOM 4945 C C . LEU A 1 656 ? 31.954 -65.141 220.610 1.00 24.12 644 LEU A C 1
ATOM 4946 O O . LEU A 1 656 ? 31.675 -66.244 220.141 1.00 24.22 644 LEU A O 1
ATOM 4951 N N . SER A 1 657 ? 33.166 -64.591 220.517 1.00 24.30 645 SER A N 1
ATOM 4952 C CA . SER A 1 657 ? 34.298 -65.297 219.927 1.00 24.66 645 SER A CA 1
ATOM 4953 C C . SER A 1 657 ? 34.629 -66.584 220.692 1.00 24.68 645 SER A C 1
ATOM 4954 O O . SER A 1 657 ? 34.755 -67.653 220.083 1.00 24.90 645 SER A O 1
ATOM 4957 N N . LEU A 1 658 ? 34.753 -66.480 222.016 1.00 24.71 646 LEU A N 1
ATOM 4958 C CA . LEU A 1 658 ? 35.083 -67.631 222.862 1.00 24.89 646 LEU A CA 1
ATOM 4959 C C . LEU A 1 658 ? 34.019 -68.728 222.775 1.00 25.18 646 LEU A C 1
ATOM 4960 O O . LEU A 1 658 ? 34.348 -69.915 222.733 1.00 25.30 646 LEU A O 1
ATOM 4965 N N . MET A 1 659 ? 32.753 -68.319 222.745 1.00 25.31 647 MET A N 1
ATOM 4966 C CA . MET A 1 659 ? 31.636 -69.255 222.596 1.00 25.73 647 MET A CA 1
ATOM 4967 C C . MET A 1 659 ? 31.656 -69.934 221.223 1.00 26.16 647 MET A C 1
ATOM 4968 O O . MET A 1 659 ? 31.464 -71.150 221.124 1.00 26.07 647 MET A O 1
ATOM 4973 N N . ASP A 1 660 ? 31.918 -69.147 220.177 1.00 26.66 648 ASP A N 1
ATOM 4974 C CA . ASP A 1 660 ? 32.051 -69.657 218.808 1.00 27.36 648 ASP A CA 1
ATOM 4975 C C . ASP A 1 660 ? 33.154 -70.715 218.683 1.00 27.67 648 ASP A C 1
ATOM 4976 O O . ASP A 1 660 ? 32.979 -71.722 217.996 1.00 27.62 648 ASP A O 1
ATOM 4981 N N . LEU A 1 661 ? 34.280 -70.475 219.349 1.00 28.09 649 LEU A N 1
ATOM 4982 C CA . LEU A 1 661 ? 35.424 -71.385 219.328 1.00 28.93 649 LEU A CA 1
ATOM 4983 C C . LEU A 1 661 ? 35.104 -72.796 219.825 1.00 29.24 649 LEU A C 1
ATOM 4984 O O . LEU A 1 661 ? 35.661 -73.774 219.320 1.00 29.41 649 LEU A O 1
ATOM 4989 N N . PHE A 1 662 ? 34.204 -72.898 220.802 1.00 29.73 650 PHE A N 1
ATOM 4990 C CA . PHE A 1 662 ? 34.011 -74.153 221.529 1.00 30.10 650 PHE A CA 1
ATOM 4991 C C . PHE A 1 662 ? 32.592 -74.735 221.533 1.00 30.51 650 PHE A C 1
ATOM 4992 O O . PHE A 1 662 ? 32.424 -75.936 221.776 1.00 30.66 650 PHE A O 1
ATOM 5000 N N . LEU A 1 663 ? 31.581 -73.908 221.264 1.00 30.68 651 LEU A N 1
ATOM 5001 C CA . LEU A 1 663 ? 30.188 -74.376 221.320 1.00 31.03 651 LEU A CA 1
ATOM 5002 C C . LEU A 1 663 ? 29.548 -74.573 219.942 1.00 31.38 651 LEU A C 1
ATOM 5003 O O . LEU A 1 663 ? 29.629 -73.687 219.087 1.00 31.51 651 LEU A O 1
ATOM 5008 N N . PRO A 1 664 ? 28.902 -75.739 219.727 1.00 31.81 652 PRO A N 1
ATOM 5009 C CA . PRO A 1 664 ? 28.265 -76.056 218.443 1.00 31.95 652 PRO A CA 1
ATOM 5010 C C . PRO A 1 664 ? 27.078 -75.159 218.063 1.00 32.19 652 PRO A C 1
ATOM 5011 O O . PRO A 1 664 ? 26.838 -74.944 216.872 1.00 32.18 652 PRO A O 1
ATOM 5015 N N . ASP A 1 665 ? 26.358 -74.635 219.056 1.00 32.30 653 ASP A N 1
ATOM 5016 C CA . ASP A 1 665 ? 25.130 -73.868 218.807 1.00 32.75 653 ASP A CA 1
ATOM 5017 C C . ASP A 1 665 ? 25.336 -72.358 218.607 1.00 33.04 653 ASP A C 1
ATOM 5018 O O . ASP A 1 665 ? 24.366 -71.603 218.499 1.00 32.86 653 ASP A O 1
ATOM 5023 N N . ILE A 1 666 ? 26.599 -71.933 218.560 1.00 33.50 654 ILE A N 1
ATOM 5024 C CA . ILE A 1 666 ? 26.973 -70.551 218.245 1.00 34.20 654 ILE A CA 1
ATOM 5025 C C . ILE A 1 666 ? 27.921 -70.576 217.054 1.00 34.42 654 ILE A C 1
ATOM 5026 O O . ILE A 1 666 ? 28.904 -71.316 217.065 1.00 34.32 654 ILE A O 1
ATOM 5031 N N . ASN A 1 667 ? 27.636 -69.766 216.038 1.00 35.08 655 ASN A N 1
ATOM 5032 C CA . ASN A 1 667 ? 28.539 -69.629 214.896 1.00 35.83 655 ASN A CA 1
ATOM 5033 C C . ASN A 1 667 ? 28.665 -68.189 214.396 1.00 36.29 655 ASN A C 1
ATOM 5034 O O . ASN A 1 667 ? 27.666 -67.489 214.231 1.00 36.18 655 ASN A O 1
ATOM 5039 N N . LEU A 1 668 ? 29.907 -67.760 214.184 1.00 36.94 656 LEU A N 1
ATOM 5040 C CA . LEU A 1 668 ? 30.212 -66.444 213.625 1.00 37.70 656 LEU A CA 1
ATOM 5041 C C . LEU A 1 668 ? 30.766 -66.602 212.214 1.00 38.26 656 LEU A C 1
ATOM 5042 O O . LEU A 1 668 ? 31.726 -67.344 211.999 1.00 38.30 656 LEU A O 1
ATOM 5047 N N . GLY A 1 669 ? 30.159 -65.905 211.256 1.00 38.91 657 GLY A N 1
ATOM 5048 C CA . GLY A 1 669 ? 30.614 -65.939 209.865 1.00 39.75 657 GLY A CA 1
ATOM 5049 C C . GLY A 1 669 ? 31.841 -65.072 209.631 1.00 40.36 657 GLY A C 1
ATOM 5050 O O . GLY A 1 669 ? 32.224 -64.282 210.500 1.00 40.43 657 GLY A O 1
ATOM 5051 N N . GLU A 1 670 ? 32.448 -65.219 208.452 1.00 40.97 658 GLU A N 1
ATOM 5052 C CA . GLU A 1 670 ? 33.646 -64.458 208.070 1.00 41.54 658 GLU A CA 1
ATOM 5053 C C . GLU A 1 670 ? 33.462 -62.942 208.197 1.00 41.64 658 GLU A C 1
ATOM 5054 O O . GLU A 1 670 ? 34.332 -62.255 208.740 1.00 41.82 658 GLU A O 1
ATOM 5060 N N . ASN A 1 671 ? 32.335 -62.427 207.707 1.00 41.68 659 ASN A N 1
ATOM 5061 C CA . ASN A 1 671 ? 32.028 -60.996 207.833 1.00 41.55 659 ASN A CA 1
ATOM 5062 C C . ASN A 1 671 ? 31.340 -60.618 209.156 1.00 41.35 659 ASN A C 1
ATOM 5063 O O . ASN A 1 671 ? 30.878 -59.485 209.326 1.00 41.41 659 ASN A O 1
ATOM 5068 N N . GLY A 1 672 ? 31.273 -61.574 210.082 1.00 40.88 660 GLY A N 1
ATOM 5069 C CA . GLY A 1 672 ? 30.788 -61.313 211.439 1.00 40.38 660 GLY A CA 1
ATOM 5070 C C . GLY A 1 672 ? 29.351 -61.705 211.732 1.00 39.96 660 GLY A C 1
ATOM 5071 O O . GLY A 1 672 ? 28.859 -61.466 212.837 1.00 40.00 660 GLY A O 1
ATOM 5072 N N . ALA A 1 673 ? 28.679 -62.308 210.750 1.00 39.39 661 ALA A N 1
ATOM 5073 C CA . ALA A 1 673 ? 27.273 -62.700 210.883 1.00 38.78 661 ALA A CA 1
ATOM 5074 C C . ALA A 1 673 ? 27.068 -63.766 211.963 1.00 38.30 661 ALA A C 1
ATOM 5075 O O . ALA A 1 673 ? 27.693 -64.828 211.923 1.00 38.26 661 ALA A O 1
ATOM 5077 N N . LEU A 1 674 ? 26.194 -63.466 212.923 1.00 37.50 662 LEU A N 1
ATOM 5078 C CA . LEU A 1 674 ? 25.921 -64.369 214.042 1.00 36.80 662 LEU A CA 1
ATOM 5079 C C . LEU A 1 674 ? 24.781 -65.344 213.739 1.00 36.19 662 LEU A C 1
ATOM 5080 O O . LEU A 1 674 ? 23.712 -64.945 213.273 1.00 36.10 662 LEU A O 1
ATOM 5085 N N . GLU A 1 675 ? 25.035 -66.623 214.009 1.00 35.31 663 GLU A N 1
ATOM 5086 C CA . GLU A 1 675 ? 24.057 -67.690 213.821 1.00 34.55 663 GLU A CA 1
ATOM 5087 C C . GLU A 1 675 ? 23.924 -68.481 215.123 1.00 33.51 663 GLU A C 1
ATOM 5088 O O . GLU A 1 675 ? 24.926 -68.913 215.696 1.00 33.40 663 GLU A O 1
ATOM 5094 N N . LEU A 1 676 ? 22.690 -68.663 215.586 1.00 32.29 664 LEU A N 1
ATOM 5095 C CA . LEU A 1 676 ? 22.437 -69.410 216.817 1.00 31.17 664 LEU A CA 1
ATOM 5096 C C . LEU A 1 676 ? 21.421 -70.528 216.602 1.00 30.46 664 LEU A C 1
ATOM 5097 O O . LEU A 1 676 ? 20.427 -70.346 215.896 1.00 30.35 664 LEU A O 1
ATOM 5102 N N . LYS A 1 677 ? 21.680 -71.680 217.215 1.00 29.64 665 LYS A N 1
ATOM 5103 C CA . LYS A 1 677 ? 20.789 -72.838 217.107 1.00 28.94 665 LYS A CA 1
ATOM 5104 C C . LYS A 1 677 ? 19.958 -72.991 218.377 1.00 28.34 665 LYS A C 1
ATOM 5105 O O . LYS A 1 677 ? 20.353 -72.513 219.441 1.00 27.87 665 LYS A O 1
ATOM 5111 N N . ARG A 1 678 ? 18.816 -73.668 218.253 1.00 27.69 666 ARG A N 1
ATOM 5112 C CA . ARG A 1 678 ? 17.839 -73.815 219.340 1.00 27.26 666 ARG A CA 1
ATOM 5113 C C . ARG A 1 678 ? 18.453 -74.316 220.649 1.00 26.93 666 ARG A C 1
ATOM 5114 O O . ARG A 1 678 ? 17.944 -74.022 221.731 1.00 26.88 666 ARG A O 1
ATOM 5122 N N . GLY A 1 679 ? 19.538 -75.077 220.531 1.00 26.68 667 GLY A N 1
ATOM 5123 C CA . GLY A 1 679 ? 20.185 -75.715 221.671 1.00 26.69 667 GLY A CA 1
ATOM 5124 C C . GLY A 1 679 ? 20.651 -74.774 222.765 1.00 26.54 667 GLY A C 1
ATOM 5125 O O . GLY A 1 679 ? 20.647 -75.146 223.935 1.00 26.84 667 GLY A O 1
ATOM 5126 N N . ILE A 1 680 ? 21.057 -73.559 222.401 1.00 26.40 668 ILE A N 1
ATOM 5127 C CA . ILE A 1 680 ? 21.507 -72.602 223.421 1.00 26.21 668 ILE A CA 1
ATOM 5128 C C . ILE A 1 680 ? 20.380 -72.059 224.296 1.00 25.48 668 ILE A C 1
ATOM 5129 O O . ILE A 1 680 ? 20.632 -71.624 225.418 1.00 25.64 668 ILE A O 1
ATOM 5134 N N . ALA A 1 681 ? 19.147 -72.094 223.788 1.00 24.48 669 ALA A N 1
ATOM 5135 C CA . ALA A 1 681 ? 18.002 -71.541 224.510 1.00 23.57 669 ALA A CA 1
ATOM 5136 C C . ALA A 1 681 ? 17.127 -72.593 225.194 1.00 22.94 669 ALA A C 1
ATOM 5137 O O . ALA A 1 681 ? 16.329 -72.262 226.070 1.00 22.43 669 ALA A O 1
ATOM 5139 N N . LYS A 1 682 ? 17.294 -73.851 224.791 1.00 22.18 670 LYS A N 1
ATOM 5140 C CA . LYS A 1 682 ? 16.459 -74.966 225.254 1.00 21.74 670 LYS A CA 1
ATOM 5141 C C . LYS A 1 682 ? 16.308 -75.030 226.780 1.00 21.07 670 LYS A C 1
ATOM 5142 O O . LYS A 1 682 ? 15.200 -74.873 227.304 1.00 20.89 670 LYS A O 1
ATOM 5148 N N . ASN A 1 683 ? 17.414 -75.245 227.487 1.00 20.19 671 ASN A N 1
ATOM 5149 C CA . ASN A 1 683 ? 17.364 -75.294 228.945 1.00 19.73 671 ASN A CA 1
ATOM 5150 C C . ASN A 1 683 ? 17.131 -73.930 229.602 1.00 19.17 671 ASN A C 1
ATOM 5151 O O . ASN A 1 683 ? 16.298 -73.826 230.500 1.00 18.79 671 ASN A O 1
ATOM 5156 N N . PRO A 1 684 ? 17.860 -72.876 229.162 1.00 18.91 672 PRO A N 1
ATOM 5157 C CA . PRO A 1 684 ? 17.599 -71.551 229.736 1.00 18.76 672 PRO A CA 1
ATOM 5158 C C . PRO A 1 684 ? 16.129 -71.105 229.696 1.00 18.43 672 PRO A C 1
ATOM 5159 O O . PRO A 1 684 ? 15.629 -70.587 230.693 1.00 18.57 672 PRO A O 1
ATOM 5163 N N . LEU A 1 685 ? 15.449 -71.306 228.567 1.00 18.32 673 LEU A N 1
ATOM 5164 C CA . LEU A 1 685 ? 14.035 -70.938 228.432 1.00 18.16 673 LEU A CA 1
ATOM 5165 C C . LEU A 1 685 ? 13.207 -71.729 229.444 1.00 17.78 673 LEU A C 1
ATOM 5166 O O . LEU A 1 685 ? 12.409 -71.160 230.195 1.00 17.45 673 LEU A O 1
ATOM 5171 N N . THR A 1 686 ? 13.422 -73.042 229.450 1.00 17.63 674 THR A N 1
ATOM 5172 C CA . THR A 1 686 ? 12.705 -73.968 230.329 1.00 17.69 674 THR A CA 1
ATOM 5173 C C . THR A 1 686 ? 12.821 -73.560 231.795 1.00 17.81 674 THR A C 1
ATOM 5174 O O . THR A 1 686 ? 11.807 -73.374 232.485 1.00 17.99 674 THR A O 1
ATOM 5178 N N . ILE A 1 687 ? 14.056 -73.392 232.257 1.00 17.66 675 ILE A N 1
ATOM 5179 C CA . ILE A 1 687 ? 14.300 -73.184 233.683 1.00 17.83 675 ILE A CA 1
ATOM 5180 C C . ILE A 1 687 ? 14.014 -71.754 234.134 1.00 17.82 675 ILE A C 1
ATOM 5181 O O . ILE A 1 687 ? 13.731 -71.513 235.306 1.00 17.46 675 ILE A O 1
ATOM 5186 N N . THR A 1 688 ? 14.064 -70.814 233.190 1.00 17.81 676 THR A N 1
ATOM 5187 C CA . THR A 1 688 ? 13.602 -69.444 233.438 1.00 17.86 676 THR A CA 1
ATOM 5188 C C . THR A 1 688 ? 12.114 -69.410 233.802 1.00 17.98 676 THR A C 1
ATOM 5189 O O . THR A 1 688 ? 11.738 -68.794 234.799 1.00 17.81 676 THR A O 1
ATOM 5193 N N . ILE A 1 689 ? 11.276 -70.082 233.011 1.00 18.10 677 ILE A N 1
ATOM 5194 C CA . ILE A 1 689 ? 9.850 -70.192 233.338 1.00 18.23 677 ILE A CA 1
ATOM 5195 C C . ILE A 1 689 ? 9.703 -70.769 234.755 1.00 18.18 677 ILE A C 1
ATOM 5196 O O . ILE A 1 689 ? 8.880 -70.297 235.543 1.00 18.61 677 ILE A O 1
ATOM 5201 N N . TYR A 1 690 ? 10.544 -71.751 235.076 1.00 18.12 678 TYR A N 1
ATOM 5202 C CA . TYR A 1 690 ? 10.489 -72.456 236.359 1.00 17.92 678 TYR A CA 1
ATOM 5203 C C . TYR A 1 690 ? 11.155 -71.728 237.537 1.00 18.03 678 TYR A C 1
ATOM 5204 O O . TYR A 1 690 ? 11.280 -72.292 238.628 1.00 17.81 678 TYR A O 1
ATOM 5213 N N . GLY A 1 691 ? 11.587 -70.489 237.307 1.00 17.97 679 GLY A N 1
ATOM 5214 C CA . GLY A 1 691 ? 12.052 -69.621 238.394 1.00 18.11 679 GLY A CA 1
ATOM 5215 C C . GLY A 1 691 ? 13.551 -69.455 238.572 1.00 18.24 679 GLY A C 1
ATOM 5216 O O . GLY A 1 691 ? 13.993 -68.814 239.533 1.00 18.25 679 GLY A O 1
ATOM 5217 N N . SER A 1 692 ? 14.345 -70.018 237.665 1.00 18.18 680 SER A N 1
ATOM 5218 C CA . SER A 1 692 ? 15.796 -69.866 237.752 1.00 18.21 680 SER A CA 1
ATOM 5219 C C . SER A 1 692 ? 16.202 -68.404 237.615 1.00 18.39 680 SER A C 1
ATOM 5220 O O . SER A 1 692 ? 15.596 -67.647 236.855 1.00 18.16 680 SER A O 1
ATOM 5223 N N . GLY A 1 693 ? 17.229 -68.021 238.365 1.00 18.65 681 GLY A N 1
ATOM 5224 C CA . GLY A 1 693 ? 17.867 -66.725 238.179 1.00 19.25 681 GLY A CA 1
ATOM 5225 C C . GLY A 1 693 ? 18.762 -66.746 236.951 1.00 19.55 681 GLY A C 1
ATOM 5226 O O . GLY A 1 693 ? 19.108 -67.815 236.432 1.00 19.54 681 GLY A O 1
ATOM 5227 N N . ALA A 1 694 ? 19.139 -65.559 236.483 1.00 19.92 682 ALA A N 1
ATOM 5228 C CA . ALA A 1 694 ? 20.017 -65.436 235.321 1.00 20.11 682 ALA A CA 1
ATOM 5229 C C . ALA A 1 694 ? 21.445 -65.888 235.632 1.00 20.33 682 ALA A C 1
ATOM 5230 O O . ALA A 1 694 ? 22.124 -66.439 234.768 1.00 20.09 682 ALA A O 1
ATOM 5232 N N . ARG A 1 695 ? 21.892 -65.654 236.867 1.00 20.88 683 ARG A N 1
ATOM 5233 C CA . ARG A 1 695 ? 23.234 -66.043 237.303 1.00 21.50 683 ARG A CA 1
ATOM 5234 C C . ARG A 1 695 ? 23.484 -67.542 237.133 1.00 21.15 683 ARG A C 1
ATOM 5235 O O . ARG A 1 695 ? 24.535 -67.945 236.638 1.00 21.11 683 ARG A O 1
ATOM 5243 N N . GLY A 1 696 ? 22.512 -68.355 237.547 1.00 20.76 684 GLY A N 1
ATOM 5244 C CA . GLY A 1 696 ? 22.594 -69.810 237.408 1.00 20.13 684 GLY A CA 1
ATOM 5245 C C . GLY A 1 696 ? 22.766 -70.249 235.965 1.00 19.83 684 GLY A C 1
ATOM 5246 O O . GLY A 1 696 ? 23.558 -71.143 235.670 1.00 19.84 684 GLY A O 1
ATOM 5247 N N . ILE A 1 697 ? 22.029 -69.605 235.066 1.00 19.54 685 ILE A N 1
ATOM 5248 C CA . ILE A 1 697 ? 22.117 -69.884 233.632 1.00 19.08 685 ILE A CA 1
ATOM 5249 C C . ILE A 1 697 ? 23.488 -69.482 233.073 1.00 18.94 685 ILE A C 1
ATOM 5250 O O . ILE A 1 697 ? 24.099 -70.227 232.306 1.00 18.45 685 ILE A O 1
ATOM 5255 N N . ALA A 1 698 ? 23.973 -68.311 233.478 1.00 18.90 686 ALA A N 1
ATOM 5256 C CA . ALA A 1 698 ? 25.319 -67.875 233.107 1.00 19.29 686 ALA A CA 1
ATOM 5257 C C . ALA A 1 698 ? 26.366 -68.909 233.539 1.00 19.51 686 ALA A C 1
ATOM 5258 O O . ALA A 1 698 ? 27.258 -69.256 232.767 1.00 19.37 686 ALA A O 1
ATOM 5260 N N . GLY A 1 699 ? 26.233 -69.415 234.763 1.00 20.10 687 GLY A N 1
ATOM 5261 C CA . GLY A 1 699 ? 27.136 -70.449 235.277 1.00 20.84 687 GLY A CA 1
ATOM 5262 C C . GLY A 1 699 ? 27.157 -71.708 234.424 1.00 21.30 687 GLY A C 1
ATOM 5263 O O . GLY A 1 699 ? 28.223 -72.277 234.170 1.00 21.34 687 GLY A O 1
ATOM 5264 N N . LYS A 1 700 ? 25.979 -72.134 233.974 1.00 21.93 688 LYS A N 1
ATOM 5265 C CA . LYS A 1 700 ? 25.841 -73.352 233.178 1.00 22.72 688 LYS A CA 1
ATOM 5266 C C . LYS A 1 700 ? 26.461 -73.201 231.787 1.00 22.64 688 LYS A C 1
ATOM 5267 O O . LYS A 1 700 ? 27.123 -74.118 231.298 1.00 22.36 688 LYS A O 1
ATOM 5273 N N . LEU A 1 701 ? 26.251 -72.039 231.161 1.00 22.75 689 LEU A N 1
ATOM 5274 C CA . LEU A 1 701 ? 26.846 -71.744 229.854 1.00 23.06 689 LEU A CA 1
ATOM 5275 C C . LEU A 1 701 ? 28.374 -71.696 229.925 1.00 23.15 689 LEU A C 1
ATOM 5276 O O . LEU A 1 701 ? 29.053 -72.210 229.036 1.00 23.33 689 LEU A O 1
ATOM 5281 N N . VAL A 1 702 ? 28.903 -71.100 230.99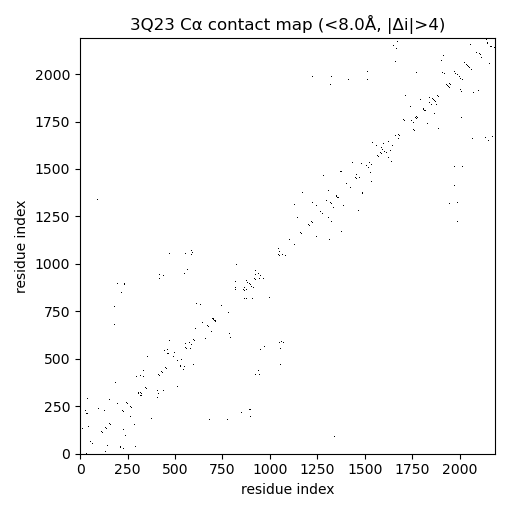0 1.00 23.36 690 VAL A N 1
ATOM 5282 C CA . VAL A 1 702 ? 30.352 -71.066 231.218 1.00 23.69 690 VAL A CA 1
ATOM 5283 C C . VAL A 1 702 ? 30.917 -72.480 231.413 1.00 24.15 690 VAL A C 1
ATOM 5284 O O . VAL A 1 702 ? 31.955 -72.816 230.843 1.00 24.07 690 VAL A O 1
ATOM 5288 N N . SER A 1 703 ? 30.225 -73.299 232.205 1.00 24.55 691 SER A N 1
ATOM 5289 C CA . SER A 1 703 ? 30.624 -74.696 232.403 1.00 25.26 691 SER A CA 1
ATOM 5290 C C . SER A 1 703 ? 30.714 -75.455 231.079 1.00 25.37 691 SER A C 1
ATOM 5291 O O . SER A 1 703 ? 31.655 -76.223 230.868 1.00 25.61 691 SER A O 1
ATOM 5294 N N . SER A 1 704 ? 29.749 -75.224 230.189 1.00 25.49 692 SER A N 1
ATOM 5295 C CA . SER A 1 704 ? 29.758 -75.859 228.871 1.00 26.05 692 SER A CA 1
ATOM 5296 C C . SER A 1 704 ? 30.954 -75.392 228.031 1.00 25.97 692 SER A C 1
ATOM 5297 O O . SER A 1 704 ? 31.568 -76.191 227.323 1.00 25.91 692 SER A O 1
ATOM 5300 N N . VAL A 1 705 ? 31.292 -74.105 228.136 1.00 26.10 693 VAL A N 1
ATOM 5301 C CA . VAL A 1 705 ? 32.483 -73.561 227.475 1.00 26.12 693 VAL A CA 1
ATOM 5302 C C . VAL A 1 705 ? 33.759 -74.181 228.056 1.00 26.24 693 VAL A C 1
ATOM 5303 O O . VAL A 1 705 ? 34.601 -74.678 227.305 1.00 26.33 693 VAL A O 1
ATOM 5307 N N . THR A 1 706 ? 33.891 -74.164 229.383 1.00 26.62 694 THR A N 1
ATOM 5308 C CA . THR A 1 706 ? 35.104 -74.676 230.042 1.00 27.01 694 THR A CA 1
ATOM 5309 C C . THR A 1 706 ? 35.287 -76.188 229.861 1.00 27.70 694 THR A C 1
ATOM 5310 O O . THR A 1 706 ? 36.418 -76.659 229.717 1.00 27.69 694 THR A O 1
ATOM 5314 N N . ASP A 1 707 ? 34.179 -76.936 229.854 1.00 28.14 695 ASP A N 1
ATOM 5315 C CA . ASP A 1 707 ? 34.205 -78.370 229.529 1.00 28.75 695 ASP A CA 1
ATOM 5316 C C . ASP A 1 707 ? 34.891 -78.606 228.193 1.00 28.73 695 ASP A C 1
ATOM 5317 O O . ASP A 1 707 ? 35.753 -79.481 228.075 1.00 28.78 695 ASP A O 1
ATOM 5322 N N . ALA A 1 708 ? 34.498 -77.813 227.195 1.00 28.76 696 ALA A N 1
ATOM 5323 C CA . ALA A 1 708 ? 35.024 -77.918 225.839 1.00 28.93 696 ALA A CA 1
ATOM 5324 C C . ALA A 1 708 ? 36.479 -77.461 225.748 1.00 29.13 696 ALA A C 1
ATOM 5325 O O . ALA A 1 708 ? 37.254 -78.014 224.965 1.00 29.21 696 ALA A O 1
ATOM 5327 N N . ILE A 1 709 ? 36.842 -76.453 226.543 1.00 29.43 697 ILE A N 1
ATOM 5328 C CA . ILE A 1 709 ? 38.232 -75.997 226.625 1.00 29.74 697 ILE A CA 1
ATOM 5329 C C . ILE A 1 709 ? 39.140 -77.112 227.157 1.00 30.21 697 ILE A C 1
ATOM 5330 O O . ILE A 1 709 ? 40.160 -77.424 226.540 1.00 30.17 697 ILE A O 1
ATOM 5335 N N . TYR A 1 710 ? 38.754 -77.711 228.284 1.00 30.78 698 TYR A N 1
ATOM 5336 C CA . TYR A 1 710 ? 39.528 -78.796 228.906 1.00 31.61 698 TYR A CA 1
ATOM 5337 C C . TYR A 1 710 ? 39.677 -80.012 227.995 1.00 32.21 698 TYR A C 1
ATOM 5338 O O . TYR A 1 710 ? 40.730 -80.657 227.980 1.00 32.26 698 TYR A O 1
ATOM 5347 N N . GLU A 1 711 ? 38.618 -80.323 227.250 1.00 33.06 699 GLU A N 1
ATOM 5348 C CA . GLU A 1 711 ? 38.649 -81.398 226.262 1.00 34.07 699 GLU A CA 1
ATOM 5349 C C . GLU A 1 711 ? 39.634 -81.061 225.143 1.00 34.46 699 GLU A C 1
ATOM 5350 O O . GLU A 1 711 ? 40.415 -81.917 224.714 1.00 34.47 699 GLU A O 1
ATOM 5356 N N . ARG A 1 712 ? 39.600 -79.810 224.688 1.00 34.85 700 ARG A N 1
ATOM 5357 C CA . ARG A 1 712 ? 40.528 -79.332 223.667 1.00 35.39 700 ARG A CA 1
ATOM 5358 C C . ARG A 1 712 ? 41.979 -79.414 224.149 1.00 35.80 700 ARG A C 1
ATOM 5359 O O . ARG A 1 712 ? 42.891 -79.626 223.347 1.00 36.00 700 ARG A O 1
ATOM 5367 N N . MET A 1 713 ? 42.177 -79.258 225.457 1.00 36.38 701 MET A N 1
ATOM 5368 C CA . MET A 1 713 ? 43.499 -79.389 226.080 1.00 37.05 701 MET A CA 1
ATOM 5369 C C . MET A 1 713 ? 44.037 -80.820 226.020 1.00 37.66 701 MET A C 1
ATOM 5370 O O . MET A 1 713 ? 45.251 -81.026 225.948 1.00 37.65 701 MET A O 1
ATOM 5375 N N . SER A 1 714 ? 43.134 -81.799 226.068 1.00 38.40 702 SER A N 1
ATOM 5376 C CA . SER A 1 714 ? 43.507 -83.201 225.882 1.00 39.22 702 SER A CA 1
ATOM 5377 C C . SER A 1 714 ? 43.849 -83.461 224.419 1.00 40.04 702 SER A C 1
ATOM 5378 O O . SER A 1 714 ? 44.795 -84.195 224.118 1.00 40.15 702 SER A O 1
ATOM 5381 N N . ASP A 1 715 ? 43.082 -82.846 223.518 1.00 41.06 703 ASP A N 1
ATOM 5382 C CA . ASP A 1 715 ? 43.354 -82.900 222.081 1.00 42.11 703 ASP A CA 1
ATOM 5383 C C . ASP A 1 715 ? 44.756 -82.372 221.767 1.00 42.93 703 ASP A C 1
ATOM 5384 O O . ASP A 1 715 ? 45.386 -82.812 220.802 1.00 42.97 703 ASP A O 1
ATOM 5389 N N . VAL A 1 716 ? 45.230 -81.434 222.590 1.00 43.93 704 VAL A N 1
ATOM 5390 C CA . VAL A 1 716 ? 46.583 -80.871 222.480 1.00 45.03 704 VAL A CA 1
ATOM 5391 C C . VAL A 1 716 ? 47.649 -81.883 222.902 1.00 45.78 704 VAL A C 1
ATOM 5392 O O . VAL A 1 716 ? 48.607 -82.123 222.162 1.00 45.87 704 VAL A O 1
ATOM 5396 N N . LEU A 1 717 ? 47.476 -82.469 224.088 1.00 46.82 705 LEU A N 1
ATOM 5397 C CA . LEU A 1 717 ? 48.402 -83.474 224.614 1.00 47.91 705 LEU A CA 1
ATOM 5398 C C . LEU A 1 717 ? 48.503 -84.693 223.699 1.00 48.74 705 LEU A C 1
ATOM 5399 O O . LEU A 1 717 ? 49.558 -85.322 223.605 1.00 48.82 705 LEU A O 1
ATOM 5404 N N . LYS A 1 718 ? 47.400 -85.014 223.026 1.00 49.79 706 LYS A N 1
ATOM 5405 C CA . LYS A 1 718 ? 47.350 -86.139 222.098 1.00 50.82 706 LYS A CA 1
ATOM 5406 C C . LYS A 1 718 ? 47.995 -85.797 220.751 1.00 51.48 706 LYS A C 1
ATOM 5407 O O . LYS A 1 718 ? 48.522 -86.679 220.070 1.00 51.58 706 LYS A O 1
ATOM 5413 N N . ALA A 1 719 ? 47.947 -84.520 220.375 1.00 52.33 707 ALA A N 1
ATOM 5414 C CA . ALA A 1 719 ? 48.587 -84.041 219.148 1.00 53.19 707 ALA A CA 1
ATOM 5415 C C . ALA A 1 719 ? 50.102 -83.943 219.310 1.00 53.78 707 ALA A C 1
ATOM 5416 O O . ALA A 1 719 ? 50.851 -84.256 218.382 1.00 53.90 707 ALA A O 1
ATOM 5418 N N . ARG A 1 720 ? 50.541 -83.506 220.491 1.00 54.54 708 ARG A N 1
ATOM 5419 C CA . ARG A 1 720 ? 51.966 -83.407 220.820 1.00 55.34 708 ARG A CA 1
ATOM 5420 C C . ARG A 1 720 ? 52.654 -84.768 220.917 1.00 55.71 708 ARG A C 1
ATOM 5421 O O . ARG A 1 720 ? 53.830 -84.895 220.571 1.00 55.84 708 ARG A O 1
ATOM 5429 N N . ALA A 1 721 ? 51.928 -85.773 221.401 1.00 56.17 709 ALA A N 1
ATOM 5430 C CA . ALA A 1 721 ? 52.461 -87.132 221.496 1.00 56.58 709 ALA A CA 1
ATOM 5431 C C . ALA A 1 721 ? 52.607 -87.754 220.110 1.00 56.87 709 ALA A C 1
ATOM 5432 O O . ALA A 1 721 ? 53.579 -88.462 219.835 1.00 56.88 709 ALA A O 1
ATOM 5434 N N . LYS A 1 722 ? 51.631 -87.476 219.248 1.00 57.18 710 LYS A N 1
ATOM 5435 C CA . LYS A 1 722 ? 51.635 -87.917 217.855 1.00 57.51 710 LYS A CA 1
ATOM 5436 C C . LYS A 1 722 ? 52.715 -87.189 217.045 1.00 57.63 710 LYS A C 1
ATOM 5437 O O . LYS A 1 722 ? 53.315 -87.766 216.132 1.00 57.70 710 LYS A O 1
ATOM 5443 N N . ASP A 1 723 ? 52.960 -85.928 217.395 1.00 57.67 711 ASP A N 1
ATOM 5444 C CA . ASP A 1 723 ? 53.925 -85.087 216.690 1.00 57.74 711 ASP A CA 1
ATOM 5445 C C . ASP A 1 723 ? 54.520 -84.049 217.646 1.00 57.66 711 ASP A C 1
ATOM 5446 O O . ASP A 1 723 ? 53.851 -83.071 217.987 1.00 57.72 711 ASP A O 1
ATOM 5451 N N . PRO A 1 724 ? 55.777 -84.260 218.085 1.00 57.58 712 PRO A N 1
ATOM 5452 C CA . PRO A 1 724 ? 56.433 -83.341 219.023 1.00 57.44 712 PRO A CA 1
ATOM 5453 C C . PRO A 1 724 ? 56.745 -81.973 218.413 1.00 57.24 712 PRO A C 1
ATOM 5454 O O . PRO A 1 724 ? 56.944 -81.002 219.148 1.00 57.31 712 PRO A O 1
ATOM 5458 N N . ASN A 1 725 ? 56.785 -81.903 217.085 1.00 56.93 713 ASN A N 1
ATOM 5459 C CA . ASN A 1 725 ? 57.110 -80.661 216.390 1.00 56.60 713 ASN A CA 1
ATOM 5460 C C . ASN A 1 725 ? 55.886 -79.931 215.831 1.00 56.30 713 ASN A C 1
ATOM 5461 O O . ASN A 1 725 ? 55.999 -79.112 214.912 1.00 56.30 713 ASN A O 1
ATOM 5466 N N . ILE A 1 726 ? 54.719 -80.231 216.399 1.00 55.82 714 ILE A N 1
ATOM 5467 C CA . ILE A 1 726 ? 53.493 -79.512 216.072 1.00 55.33 714 ILE A CA 1
ATOM 5468 C C . ILE A 1 726 ? 53.459 -78.185 216.838 1.00 54.88 714 ILE A C 1
ATOM 5469 O O . ILE A 1 726 ? 53.890 -78.112 217.994 1.00 54.84 714 ILE A O 1
ATOM 5474 N N . SER A 1 727 ? 52.977 -77.137 216.176 1.00 54.32 715 SER A N 1
ATOM 5475 C CA . SER A 1 727 ? 52.817 -75.832 216.809 1.00 53.77 715 SER A CA 1
ATOM 5476 C C . SER A 1 727 ? 51.635 -75.868 217.770 1.00 53.39 715 SER A C 1
ATOM 5477 O O . SER A 1 727 ? 50.711 -76.669 217.595 1.00 53.34 715 SER A O 1
ATOM 5480 N N . ALA A 1 728 ? 51.671 -75.002 218.781 1.00 52.90 716 ALA A N 1
ATOM 5481 C CA . ALA A 1 728 ? 50.575 -74.877 219.741 1.00 52.37 716 ALA A CA 1
ATOM 5482 C C . ALA A 1 728 ? 49.248 -74.557 219.047 1.00 52.03 716 ALA A C 1
ATOM 5483 O O . ALA A 1 728 ? 48.185 -74.982 219.503 1.00 51.99 716 ALA A O 1
ATOM 5485 N N . ALA A 1 729 ? 49.327 -73.818 217.940 1.00 51.59 717 ALA A N 1
ATOM 5486 C CA . ALA A 1 729 ? 48.154 -73.447 217.148 1.00 51.28 717 ALA A CA 1
ATOM 5487 C C . ALA A 1 729 ? 47.535 -74.634 216.408 1.00 51.12 717 ALA A C 1
ATOM 5488 O O . ALA A 1 729 ? 46.310 -74.758 216.351 1.00 51.04 717 ALA A O 1
ATOM 5490 N N . MET A 1 730 ? 48.377 -75.496 215.840 1.00 50.87 718 MET A N 1
ATOM 5491 C CA . MET A 1 730 ? 47.899 -76.701 215.160 1.00 50.74 718 MET A CA 1
ATOM 5492 C C . MET A 1 730 ? 47.472 -77.790 216.142 1.00 50.63 718 MET A C 1
ATOM 5493 O O . MET A 1 730 ? 46.595 -78.598 215.833 1.00 50.61 718 MET A O 1
ATOM 5498 N N . ALA A 1 731 ? 48.099 -77.811 217.316 1.00 50.56 719 ALA A N 1
ATOM 5499 C CA . ALA A 1 731 ? 47.757 -78.775 218.361 1.00 50.63 719 ALA A CA 1
ATOM 5500 C C . ALA A 1 731 ? 46.380 -78.491 218.962 1.00 50.75 719 ALA A C 1
ATOM 5501 O O . ALA A 1 731 ? 45.660 -79.416 219.342 1.00 50.68 719 ALA A O 1
ATOM 5503 N N . MET A 1 732 ? 46.022 -77.210 219.034 1.00 50.98 720 MET A N 1
ATOM 5504 C CA . MET A 1 732 ? 44.765 -76.786 219.646 1.00 51.28 720 MET A CA 1
ATOM 5505 C C . MET A 1 732 ? 43.663 -76.525 218.619 1.00 51.72 720 MET A C 1
ATOM 5506 O O . MET A 1 732 ? 42.484 -76.714 218.918 1.00 51.73 720 MET A O 1
ATOM 5511 N N . PHE A 1 733 ? 44.045 -76.100 217.415 1.00 52.36 721 PHE A N 1
ATOM 5512 C CA . PHE A 1 733 ? 43.065 -75.700 216.398 1.00 53.12 721 PHE A CA 1
ATOM 5513 C C . PHE A 1 733 ? 43.293 -76.305 215.006 1.00 53.90 721 PHE A C 1
ATOM 5514 O O . PHE A 1 733 ? 42.753 -75.806 214.016 1.00 53.87 721 PHE A O 1
ATOM 5522 N N . GLY A 1 734 ? 44.075 -77.380 214.937 1.00 54.90 722 GLY A N 1
ATOM 5523 C CA . GLY A 1 734 ? 44.342 -78.071 213.672 1.00 56.23 722 GLY A CA 1
ATOM 5524 C C . GLY A 1 734 ? 43.107 -78.724 213.080 1.00 57.17 722 GLY A C 1
ATOM 5525 O O . GLY A 1 734 ? 42.833 -78.584 211.885 1.00 57.20 722 GLY A O 1
ATOM 5526 N N . LYS A 1 735 ? 42.361 -79.430 213.927 1.00 58.19 723 LYS A N 1
ATOM 5527 C CA . LYS A 1 735 ? 41.108 -80.076 213.532 1.00 59.26 723 LYS A CA 1
ATOM 5528 C C . LYS A 1 735 ? 40.014 -79.064 213.188 1.00 59.95 723 LYS A C 1
ATOM 5529 O O . LYS A 1 735 ? 39.045 -79.394 212.500 1.00 60.03 723 LYS A O 1
ATOM 5535 N N . GLN A 1 736 ? 40.187 -77.832 213.663 1.00 60.85 724 GLN A N 1
ATOM 5536 C CA . GLN A 1 736 ? 39.185 -76.775 213.519 1.00 61.67 724 GLN A CA 1
ATOM 5537 C C . GLN A 1 736 ? 39.466 -75.826 212.351 1.00 62.20 724 GLN A C 1
ATOM 5538 O O . GLN A 1 736 ? 38.549 -75.174 211.847 1.00 62.30 724 GLN A O 1
ATOM 5544 N N . ALA A 1 737 ? 40.726 -75.754 211.926 1.00 62.88 725 ALA A N 1
ATOM 5545 C CA . ALA A 1 737 ? 41.149 -74.781 210.915 1.00 63.44 725 ALA A CA 1
ATOM 5546 C C . ALA A 1 737 ? 41.290 -75.365 209.511 1.00 63.80 725 ALA A C 1
ATOM 5547 O O . ALA A 1 737 ? 41.441 -76.578 209.341 1.00 63.92 725 ALA A O 1
ATOM 5549 N N . ALA A 1 738 ? 41.238 -74.485 208.513 1.00 64.19 726 ALA A N 1
ATOM 5550 C CA . ALA A 1 738 ? 41.455 -74.863 207.120 1.00 64.49 726 ALA A CA 1
ATOM 5551 C C . ALA A 1 738 ? 42.948 -75.022 206.834 1.00 64.63 726 ALA A C 1
ATOM 5552 O O . ALA A 1 738 ? 43.392 -76.091 206.409 1.00 64.71 726 ALA A O 1
ATOM 5554 N N . SER A 1 739 ? 43.714 -73.957 207.077 1.00 64.69 727 SER A N 1
ATOM 5555 C CA . SER A 1 739 ? 45.170 -73.967 206.907 1.00 64.65 727 SER A CA 1
ATOM 5556 C C . SER A 1 739 ? 45.863 -73.925 208.272 1.00 64.52 727 SER A C 1
ATOM 5557 O O . SER A 1 739 ? 45.278 -74.341 209.275 1.00 64.52 727 SER A O 1
ATOM 5560 N N . GLU A 1 740 ? 47.103 -73.433 208.311 1.00 64.23 728 GLU A N 1
ATOM 5561 C CA . GLU A 1 740 ? 47.793 -73.211 209.584 1.00 63.88 728 GLU A CA 1
ATOM 5562 C C . GLU A 1 740 ? 47.682 -71.764 210.052 1.00 63.45 728 GLU A C 1
ATOM 5563 O O . GLU A 1 740 ? 47.547 -71.508 211.251 1.00 63.50 728 GLU A O 1
ATOM 5569 N N . ALA A 1 741 ? 47.754 -70.824 209.109 1.00 62.78 729 ALA A N 1
ATOM 5570 C CA . ALA A 1 741 ? 47.576 -69.401 209.405 1.00 61.99 729 ALA A CA 1
ATOM 5571 C C . ALA A 1 741 ? 46.223 -69.167 210.072 1.00 61.36 729 ALA A C 1
ATOM 5572 O O . ALA A 1 741 ? 46.083 -68.294 210.931 1.00 61.33 729 ALA A O 1
ATOM 5574 N N . HIS A 1 742 ? 45.240 -69.964 209.658 1.00 60.43 730 HIS A N 1
ATOM 5575 C CA . HIS A 1 742 ? 43.920 -70.011 210.279 1.00 59.51 730 HIS A CA 1
ATOM 5576 C C . HIS A 1 742 ? 43.966 -70.471 211.732 1.00 58.60 730 HIS A C 1
ATOM 5577 O O . HIS A 1 742 ? 43.310 -69.884 212.592 1.00 58.53 730 HIS A O 1
ATOM 5584 N N . ALA A 1 743 ? 44.733 -71.529 211.994 1.00 57.38 731 ALA A N 1
ATOM 5585 C CA . ALA A 1 743 ? 44.900 -72.061 213.346 1.00 56.09 731 ALA A CA 1
ATOM 5586 C C . ALA A 1 743 ? 45.606 -71.050 214.242 1.00 55.12 731 ALA A C 1
ATOM 5587 O O . ALA A 1 743 ? 45.389 -71.023 215.456 1.00 55.00 731 ALA A O 1
ATOM 5589 N N . GLU A 1 744 ? 46.446 -70.221 213.626 1.00 53.76 732 GLU A N 1
ATOM 5590 C CA . GLU A 1 744 ? 47.172 -69.172 214.327 1.00 52.44 732 GLU A CA 1
ATOM 5591 C C . GLU A 1 744 ? 46.240 -68.037 214.758 1.00 51.30 732 GLU A C 1
ATOM 5592 O O . GLU A 1 744 ? 46.371 -67.513 215.865 1.00 51.24 732 GLU A O 1
ATOM 5598 N N . GLU A 1 745 ? 45.300 -67.668 213.889 1.00 49.80 733 GLU A N 1
ATOM 5599 C CA . GLU A 1 745 ? 44.330 -66.621 214.215 1.00 48.34 733 GLU A CA 1
ATOM 5600 C C . GLU A 1 745 ? 43.236 -67.113 215.170 1.00 47.05 733 GLU A C 1
ATOM 5601 O O . GLU A 1 745 ? 42.638 -66.316 215.893 1.00 46.88 733 GLU A O 1
ATOM 5607 N N . LEU A 1 746 ? 42.988 -68.423 215.174 1.00 45.36 734 LEU A N 1
ATOM 5608 C CA . LEU A 1 746 ? 42.074 -69.026 216.143 1.00 43.71 734 LEU A CA 1
ATOM 5609 C C . LEU A 1 746 ? 42.716 -69.072 217.529 1.00 42.52 734 LEU A C 1
ATOM 5610 O O . LEU A 1 746 ? 42.049 -68.817 218.535 1.00 42.26 734 LEU A O 1
ATOM 5615 N N . LEU A 1 747 ? 44.012 -69.390 217.573 1.00 40.96 735 LEU A N 1
ATOM 5616 C CA . LEU A 1 747 ? 44.767 -69.395 218.825 1.00 39.55 735 LEU A CA 1
ATOM 5617 C C . LEU A 1 747 ? 44.905 -67.990 219.408 1.00 38.66 735 LEU A C 1
ATOM 5618 O O . LEU A 1 747 ? 44.749 -67.799 220.617 1.00 38.34 735 LEU A O 1
ATOM 5623 N N . ALA A 1 748 ? 45.200 -67.018 218.545 1.00 37.58 736 ALA A N 1
ATOM 5624 C CA . ALA A 1 748 ? 45.288 -65.618 218.956 1.00 36.59 736 ALA A CA 1
ATOM 5625 C C . ALA A 1 748 ? 43.966 -65.159 219.563 1.00 35.82 736 ALA A C 1
ATOM 5626 O O . ALA A 1 748 ? 43.954 -64.509 220.611 1.00 35.74 736 ALA A O 1
ATOM 5628 N N . ARG A 1 749 ? 42.862 -65.517 218.906 1.00 34.83 737 ARG A N 1
ATOM 5629 C CA . ARG A 1 749 ? 41.518 -65.260 219.420 1.00 33.86 737 ARG A CA 1
ATOM 5630 C C . ARG A 1 749 ? 41.332 -65.818 220.829 1.00 33.11 737 ARG A C 1
ATOM 5631 O O . ARG A 1 749 ? 40.938 -65.085 221.729 1.00 32.93 737 ARG A O 1
ATOM 5639 N N . PHE A 1 750 ? 41.633 -67.105 221.014 1.00 32.38 738 PHE A N 1
ATOM 5640 C CA . PHE A 1 750 ? 41.473 -67.770 222.311 1.00 31.56 738 PHE A CA 1
ATOM 5641 C C . PHE A 1 750 ? 42.193 -67.031 223.438 1.00 31.13 738 PHE A C 1
ATOM 5642 O O . PHE A 1 750 ? 41.594 -66.724 224.466 1.00 30.71 738 PHE A O 1
ATOM 5650 N N . LEU A 1 751 ? 43.477 -66.747 223.226 1.00 30.75 739 LEU A N 1
ATOM 5651 C CA . LEU A 1 751 ? 44.306 -66.079 224.230 1.00 30.39 739 LEU A CA 1
ATOM 5652 C C . LEU A 1 751 ? 43.820 -64.666 224.542 1.00 30.01 739 LEU A C 1
ATOM 5653 O O . LEU A 1 751 ? 43.791 -64.261 225.704 1.00 30.08 739 LEU A O 1
ATOM 5658 N N . LYS A 1 752 ? 43.442 -63.931 223.499 1.00 29.77 740 LYS A N 1
ATOM 5659 C CA . LYS A 1 752 ? 42.887 -62.586 223.638 1.00 29.47 740 LYS A CA 1
ATOM 5660 C C . LYS A 1 752 ? 41.558 -62.620 224.395 1.00 29.07 740 LYS A C 1
ATOM 5661 O O . LYS A 1 752 ? 41.335 -61.812 225.300 1.00 28.76 740 LYS A O 1
ATOM 5667 N N . ASP A 1 753 ? 40.688 -63.557 224.016 1.00 28.55 741 ASP A N 1
ATOM 5668 C CA . ASP A 1 753 ? 39.384 -63.719 224.657 1.00 28.13 741 ASP A CA 1
ATOM 5669 C C . ASP A 1 753 ? 39.523 -64.045 226.139 1.00 27.79 741 ASP A C 1
ATOM 5670 O O . ASP A 1 753 ? 38.896 -63.401 226.978 1.00 27.48 741 ASP A O 1
ATOM 5675 N N . MET A 1 754 ? 40.355 -65.035 226.456 1.00 27.58 742 MET A N 1
ATOM 5676 C CA . MET A 1 754 ? 40.562 -65.459 227.841 1.00 27.26 742 MET A CA 1
ATOM 5677 C C . MET A 1 754 ? 41.160 -64.351 228.701 1.00 27.19 742 MET A C 1
ATOM 5678 O O . MET A 1 754 ? 40.782 -64.191 229.862 1.00 26.81 742 MET A O 1
ATOM 5683 N N . GLU A 1 755 ? 42.086 -63.588 228.126 1.00 27.15 743 GLU A N 1
ATOM 5684 C CA . GLU A 1 755 ? 42.699 -62.471 228.842 1.00 27.25 743 GLU A CA 1
ATOM 5685 C C . GLU A 1 755 ? 41.666 -61.399 229.205 1.00 26.78 743 GLU A C 1
ATOM 5686 O O . GLU A 1 755 ? 41.542 -61.040 230.376 1.00 26.62 743 GLU A O 1
ATOM 5692 N N . THR A 1 756 ? 40.912 -60.909 228.221 1.00 26.27 744 THR A N 1
ATOM 5693 C CA . THR A 1 756 ? 39.974 -59.812 228.488 1.00 25.54 744 THR A CA 1
ATOM 5694 C C . THR A 1 756 ? 38.751 -60.236 229.311 1.00 25.03 744 THR A C 1
ATOM 5695 O O . THR A 1 756 ? 38.266 -59.470 230.141 1.00 24.67 744 THR A O 1
ATOM 5699 N N . LEU A 1 757 ? 38.277 -61.462 229.103 1.00 24.43 745 LEU A N 1
ATOM 5700 C CA . LEU A 1 757 ? 37.109 -61.953 229.837 1.00 24.09 745 LEU A CA 1
ATOM 5701 C C . LEU A 1 757 ? 37.404 -62.313 231.298 1.00 23.96 745 LEU A C 1
ATOM 5702 O O . LEU A 1 757 ? 36.482 -62.383 232.114 1.00 23.87 745 LEU A O 1
ATOM 5707 N N . THR A 1 758 ? 38.677 -62.529 231.631 1.00 23.89 746 THR A N 1
ATOM 5708 C CA . THR A 1 758 ? 39.062 -62.763 233.031 1.00 24.33 746 THR A CA 1
ATOM 5709 C C . THR A 1 758 ? 39.632 -61.527 233.730 1.00 24.49 746 THR A C 1
ATOM 5710 O O . THR A 1 758 ? 39.560 -61.416 234.951 1.00 24.51 746 THR A O 1
ATOM 5714 N N . SER A 1 759 ? 40.191 -60.597 232.961 1.00 24.69 747 SER A N 1
ATOM 5715 C CA . SER A 1 759 ? 40.770 -59.388 233.555 1.00 25.02 747 SER A CA 1
ATOM 5716 C C . SER A 1 759 ? 39.746 -58.266 233.724 1.00 24.69 747 SER A C 1
ATOM 5717 O O . SER A 1 759 ? 39.932 -57.367 234.548 1.00 24.61 747 SER A O 1
ATOM 5720 N N . THR A 1 760 ? 38.657 -58.337 232.959 1.00 24.50 748 THR A N 1
ATOM 5721 C CA . THR A 1 760 ? 37.646 -57.283 232.939 1.00 24.44 748 THR A CA 1
ATOM 5722 C C . THR A 1 760 ? 36.233 -57.862 233.026 1.00 24.65 748 THR A C 1
ATOM 5723 O O . THR A 1 760 ? 35.924 -58.865 232.375 1.00 24.14 748 THR A O 1
ATOM 5727 N N . VAL A 1 761 ? 35.395 -57.230 233.847 1.00 24.85 749 VAL A N 1
ATOM 5728 C CA . VAL A 1 761 ? 33.995 -57.629 234.010 1.00 25.57 749 VAL A CA 1
ATOM 5729 C C . VAL A 1 761 ? 33.022 -56.458 233.870 1.00 26.13 749 VAL A C 1
ATOM 5730 O O . VAL A 1 761 ? 33.341 -55.334 234.277 1.00 25.73 749 VAL A O 1
ATOM 5734 N N . PRO A 1 762 ? 31.832 -56.718 233.291 1.00 26.80 750 PRO A N 1
ATOM 5735 C CA . PRO A 1 762 ? 30.760 -55.728 233.281 1.00 27.58 750 PRO A CA 1
ATOM 5736 C C . PRO A 1 762 ? 30.029 -55.689 234.620 1.00 28.69 750 PRO A C 1
ATOM 5737 O O . PRO A 1 762 ? 29.718 -56.736 235.194 1.00 28.32 750 PRO A O 1
ATOM 5741 N N . VAL A 1 763 ? 29.779 -54.481 235.113 1.00 30.12 751 VAL A N 1
ATOM 5742 C CA . VAL A 1 763 ? 28.989 -54.281 236.323 1.00 31.87 751 VAL A CA 1
ATOM 5743 C C . VAL A 1 763 ? 27.864 -53.304 235.988 1.00 32.94 751 VAL A C 1
ATOM 5744 O O . VAL A 1 763 ? 28.075 -52.336 235.254 1.00 33.09 751 VAL A O 1
ATOM 5748 N N . LYS A 1 764 ? 26.666 -53.571 236.502 1.00 34.28 752 LYS A N 1
ATOM 5749 C CA . LYS A 1 764 ? 25.527 -52.694 236.264 1.00 35.71 752 LYS A CA 1
ATOM 5750 C C . LYS A 1 764 ? 25.455 -51.630 237.360 1.00 36.44 752 LYS A C 1
ATOM 5751 O O . LYS A 1 764 ? 25.323 -51.950 238.542 1.00 36.74 752 LYS A O 1
ATOM 5757 N N . ARG A 1 765 ? 25.573 -50.367 236.958 1.00 37.39 753 ARG A N 1
ATOM 5758 C CA . ARG A 1 765 ? 25.531 -49.243 237.894 1.00 38.23 753 ARG A CA 1
ATOM 5759 C C . ARG A 1 765 ? 24.523 -48.205 237.425 1.00 38.57 753 ARG A C 1
ATOM 5760 O O . ARG A 1 765 ? 24.778 -47.460 236.471 1.00 38.69 753 ARG A O 1
ATOM 5768 N N . LYS A 1 766 ? 23.375 -48.179 238.103 1.00 38.89 754 LYS A N 1
ATOM 5769 C CA . LYS A 1 766 ? 22.257 -47.293 237.767 1.00 39.12 754 LYS A CA 1
ATOM 5770 C C . LYS A 1 766 ? 21.719 -47.566 236.357 1.00 38.84 754 LYS A C 1
ATOM 5771 O O . LYS A 1 766 ? 21.440 -46.642 235.587 1.00 39.16 754 LYS A O 1
ATOM 5777 N N . GLY A 1 767 ? 21.584 -48.850 236.033 1.00 38.45 755 GLY A N 1
ATOM 5778 C CA . GLY A 1 767 ? 21.048 -49.284 234.747 1.00 37.88 755 GLY A CA 1
ATOM 5779 C C . GLY A 1 767 ? 22.023 -49.197 233.588 1.00 37.37 755 GLY A C 1
ATOM 5780 O O . GLY A 1 767 ? 21.639 -49.409 232.436 1.00 37.63 755 GLY A O 1
ATOM 5781 N N . VAL A 1 768 ? 23.281 -48.879 233.889 1.00 36.63 756 VAL A N 1
ATOM 5782 C CA . VAL A 1 768 ? 24.319 -48.781 232.865 1.00 35.86 756 VAL A CA 1
ATOM 5783 C C . VAL A 1 768 ? 25.421 -49.808 233.125 1.00 35.06 756 VAL A C 1
ATOM 5784 O O . VAL A 1 768 ? 25.862 -49.989 234.263 1.00 35.07 756 VAL A O 1
ATOM 5788 N N . LEU A 1 769 ? 25.854 -50.476 232.060 1.00 34.04 757 LEU A N 1
ATOM 5789 C CA . LEU A 1 769 ? 26.971 -51.409 232.140 1.00 33.16 757 LEU A CA 1
ATOM 5790 C C . LEU A 1 769 ? 28.302 -50.661 232.115 1.00 32.71 757 LEU A C 1
ATOM 5791 O O . LEU A 1 769 ? 28.550 -49.835 231.234 1.00 32.59 757 LEU A O 1
ATOM 5796 N N . GLU A 1 770 ? 29.142 -50.953 233.104 1.00 32.09 758 GLU A N 1
ATOM 5797 C CA . GLU A 1 770 ? 30.469 -50.362 233.215 1.00 31.55 758 GLU A CA 1
ATOM 5798 C C . GLU A 1 770 ? 31.503 -51.462 233.368 1.00 31.08 758 GLU A C 1
ATOM 5799 O O . GLU A 1 770 ? 31.320 -52.383 234.166 1.00 31.03 758 GLU A O 1
ATOM 5805 N N . LEU A 1 771 ? 32.589 -51.368 232.609 1.00 30.44 759 LEU A N 1
ATOM 5806 C CA . LEU A 1 771 ? 33.670 -52.335 232.727 1.00 30.11 759 LEU A CA 1
ATOM 5807 C C . LEU A 1 771 ? 34.556 -52.028 233.927 1.00 30.19 759 LEU A C 1
ATOM 5808 O O . LEU A 1 771 ? 34.893 -50.866 234.179 1.00 29.75 759 LEU A O 1
ATOM 5813 N N . GLN A 1 772 ? 34.906 -53.079 234.667 1.00 30.11 760 GLN A N 1
ATOM 5814 C CA . GLN A 1 772 ? 35.763 -52.978 235.850 1.00 30.53 760 GLN A CA 1
ATOM 5815 C C . GLN A 1 772 ? 36.897 -53.993 235.771 1.00 30.43 760 GLN A C 1
ATOM 5816 O O . GLN A 1 772 ? 36.694 -55.125 235.322 1.00 30.06 760 GLN A O 1
ATOM 5822 N N . SER A 1 773 ? 38.084 -53.586 236.216 1.00 30.47 761 SER A N 1
ATOM 5823 C CA . SER A 1 773 ? 39.235 -54.484 236.295 1.00 30.85 761 SER A CA 1
ATOM 5824 C C . SER A 1 773 ? 39.093 -55.419 237.482 1.00 31.14 761 SER A C 1
ATOM 5825 O O . SER A 1 773 ? 38.729 -54.994 238.582 1.00 31.06 761 SER A O 1
ATOM 5828 N N . THR A 1 774 ? 39.378 -56.695 237.248 1.00 31.66 762 THR A N 1
ATOM 5829 C CA . THR A 1 774 ? 39.315 -57.706 238.297 1.00 32.27 762 THR A CA 1
ATOM 5830 C C . THR A 1 774 ? 40.624 -57.762 239.080 1.00 33.00 762 THR A C 1
ATOM 5831 O O . THR A 1 774 ? 40.624 -58.020 240.284 1.00 33.01 762 THR A O 1
ATOM 5835 N N . GLY A 1 775 ? 41.735 -57.535 238.383 1.00 33.87 763 GLY A N 1
ATOM 5836 C CA . GLY A 1 775 ? 43.065 -57.682 238.969 1.00 35.12 763 GLY A CA 1
ATOM 5837 C C . GLY A 1 775 ? 43.509 -59.132 239.066 1.00 36.05 763 GLY A C 1
ATOM 5838 O O . GLY A 1 775 ? 44.636 -59.413 239.476 1.00 36.10 763 GLY A O 1
ATOM 5839 N N . THR A 1 776 ? 42.621 -60.049 238.684 1.00 36.97 764 THR A N 1
ATOM 5840 C CA . THR A 1 776 ? 42.881 -61.490 238.750 1.00 38.05 764 THR A CA 1
ATOM 5841 C C . THR A 1 776 ? 42.837 -62.136 237.359 1.00 38.67 764 THR A C 1
ATOM 5842 O O . THR A 1 776 ? 42.510 -63.321 237.218 1.00 38.68 764 THR A O 1
ATOM 5846 N N . GLY A 1 777 ? 43.179 -61.348 236.342 1.00 39.45 765 GLY A N 1
ATOM 5847 C CA . GLY A 1 777 ? 43.187 -61.808 234.955 1.00 40.58 765 GLY A CA 1
ATOM 5848 C C . GLY A 1 777 ? 44.132 -62.967 234.708 1.00 41.48 765 GLY A C 1
ATOM 5849 O O . GLY A 1 777 ? 45.155 -63.105 235.387 1.00 41.51 765 GLY A O 1
ATOM 5850 N N . ALA A 1 778 ? 43.782 -63.806 233.738 1.00 42.30 766 ALA A N 1
ATOM 5851 C CA . ALA A 1 778 ? 44.599 -64.964 233.399 1.00 43.26 766 ALA A CA 1
ATOM 5852 C C . ALA A 1 778 ? 45.797 -64.566 232.547 1.00 43.92 766 ALA A C 1
ATOM 5853 O O . ALA A 1 778 ? 45.645 -63.955 231.485 1.00 44.08 766 ALA A O 1
ATOM 5855 N N . LYS A 1 779 ? 46.988 -64.896 233.037 1.00 44.72 767 LYS A N 1
ATOM 5856 C CA . LYS A 1 779 ? 48.214 -64.736 232.262 1.00 45.44 767 LYS A CA 1
ATOM 5857 C C . LYS A 1 779 ? 49.227 -65.827 232.605 1.00 45.59 767 LYS A C 1
ATOM 5858 O O . LYS A 1 779 ? 49.236 -66.357 233.719 1.00 45.66 767 LYS A O 1
ATOM 5864 N N . GLY A 1 780 ? 50.063 -66.164 231.627 1.00 45.83 768 GLY A N 1
ATOM 5865 C CA . GLY A 1 780 ? 51.067 -67.208 231.776 1.00 45.96 768 GLY A CA 1
ATOM 5866 C C . GLY A 1 780 ? 50.975 -68.255 230.683 1.00 46.04 768 GLY A C 1
ATOM 5867 O O . GLY A 1 780 ? 49.971 -68.341 229.968 1.00 46.03 768 GLY A O 1
ATOM 5868 N N . LYS A 1 781 ? 52.040 -69.043 230.558 1.00 46.02 769 LYS A N 1
ATOM 5869 C CA . LYS A 1 781 ? 52.103 -70.159 229.620 1.00 46.00 769 LYS A CA 1
ATOM 5870 C C . LYS A 1 781 ? 51.093 -71.233 230.025 1.00 45.75 769 LYS A C 1
ATOM 5871 O O . LYS A 1 781 ? 50.970 -71.565 231.205 1.00 45.81 769 LYS A O 1
ATOM 5877 N N . ILE A 1 782 ? 50.366 -71.758 229.043 1.00 45.48 770 ILE A N 1
ATOM 5878 C CA . ILE A 1 782 ? 49.378 -72.804 229.294 1.00 45.09 770 ILE A CA 1
ATOM 5879 C C . ILE A 1 782 ? 50.027 -74.189 229.301 1.00 44.73 770 ILE A C 1
ATOM 5880 O O . ILE A 1 782 ? 50.659 -74.599 228.322 1.00 44.72 770 ILE A O 1
ATOM 5885 N N . ASN A 1 783 ? 49.882 -74.884 230.426 1.00 44.25 771 ASN A N 1
ATOM 5886 C CA . ASN A 1 783 ? 50.229 -76.297 230.537 1.00 43.84 771 ASN A CA 1
ATOM 5887 C C . ASN A 1 783 ? 48.950 -77.122 230.362 1.00 43.29 771 ASN A C 1
ATOM 5888 O O . ASN A 1 783 ? 48.138 -77.201 231.287 1.00 43.21 771 ASN A O 1
ATOM 5893 N N . PRO A 1 784 ? 48.772 -77.741 229.175 1.00 42.81 772 PRO A N 1
ATOM 5894 C CA . PRO A 1 784 ? 47.515 -78.399 228.788 1.00 42.37 772 PRO A CA 1
ATOM 5895 C C . PRO A 1 784 ? 47.073 -79.507 229.744 1.00 41.93 772 PRO A C 1
ATOM 5896 O O . PRO A 1 784 ? 45.888 -79.840 229.793 1.00 41.83 772 PRO A O 1
ATOM 5900 N N . LYS A 1 785 ? 48.026 -80.058 230.490 1.00 41.30 773 LYS A N 1
ATOM 5901 C CA . LYS A 1 785 ? 47.781 -81.145 231.434 1.00 40.71 773 LYS A CA 1
ATOM 5902 C C . LYS A 1 785 ? 47.066 -80.679 232.706 1.00 40.19 773 LYS A C 1
ATOM 5903 O O . LYS A 1 785 ? 46.057 -81.265 233.114 1.00 40.02 773 LYS A O 1
ATOM 5909 N N . THR A 1 786 ? 47.597 -79.626 233.326 1.00 39.43 774 THR A N 1
ATOM 5910 C CA . THR A 1 786 ? 47.093 -79.137 234.609 1.00 38.73 774 THR A CA 1
ATOM 5911 C C . THR A 1 786 ? 46.148 -77.942 234.466 1.00 38.24 774 THR A C 1
ATOM 5912 O O . THR A 1 786 ? 45.540 -77.513 235.449 1.00 38.13 774 THR A O 1
ATOM 5916 N N . TYR A 1 787 ? 46.034 -77.418 233.244 1.00 37.72 775 TYR A N 1
ATOM 5917 C CA . TYR A 1 787 ? 45.248 -76.211 232.962 1.00 37.30 775 TYR A CA 1
ATOM 5918 C C . TYR A 1 787 ? 43.859 -76.250 233.596 1.00 37.03 775 TYR A C 1
ATOM 5919 O O . TYR A 1 787 ? 43.045 -77.117 233.273 1.00 36.83 775 TYR A O 1
ATOM 5928 N N . THR A 1 788 ? 43.609 -75.304 234.498 1.00 36.61 776 THR A N 1
ATOM 5929 C CA . THR A 1 788 ? 42.334 -75.196 235.201 1.00 36.49 776 THR A CA 1
ATOM 5930 C C . THR A 1 788 ? 41.968 -73.724 235.369 1.00 36.51 776 THR A C 1
ATOM 5931 O O . THR A 1 788 ? 42.786 -72.923 235.823 1.00 36.50 776 THR A O 1
ATOM 5935 N N . ILE A 1 789 ? 40.742 -73.377 234.988 1.00 36.51 777 ILE A N 1
ATOM 5936 C CA . ILE A 1 789 ? 40.234 -72.016 235.149 1.00 36.53 777 ILE A CA 1
ATOM 5937 C C . ILE A 1 789 ? 39.705 -71.848 236.577 1.00 36.75 777 ILE A C 1
ATOM 5938 O O . ILE A 1 789 ? 38.648 -72.379 236.932 1.00 36.91 777 ILE A O 1
ATOM 5943 N N . LYS A 1 790 ? 40.462 -71.117 237.394 1.00 36.79 778 LYS A N 1
ATOM 5944 C CA . LYS A 1 790 ? 40.186 -71.023 238.829 1.00 36.77 778 LYS A CA 1
ATOM 5945 C C . LYS A 1 790 ? 39.002 -70.132 239.191 1.00 36.37 778 LYS A C 1
ATOM 5946 O O . LYS A 1 790 ? 38.608 -69.264 238.413 1.00 36.39 778 LYS A O 1
ATOM 5952 N N . GLY A 1 791 ? 38.454 -70.369 240.383 1.00 35.95 779 GLY A N 1
ATOM 5953 C CA . GLY A 1 791 ? 37.264 -69.692 240.904 1.00 35.65 779 GLY A CA 1
ATOM 5954 C C . GLY A 1 791 ? 37.048 -68.241 240.514 1.00 35.41 779 GLY A C 1
ATOM 5955 O O . GLY A 1 791 ? 35.995 -67.891 239.981 1.00 35.31 779 GLY A O 1
ATOM 5956 N N . GLU A 1 792 ? 38.043 -67.399 240.787 1.00 35.20 780 GLU A N 1
ATOM 5957 C CA . GLU A 1 792 ? 37.979 -65.968 240.468 1.00 35.02 780 GLU A CA 1
ATOM 5958 C C . GLU A 1 792 ? 37.866 -65.688 238.972 1.00 34.37 780 GLU A C 1
ATOM 5959 O O . GLU A 1 792 ? 37.168 -64.759 238.555 1.00 34.30 780 GLU A O 1
ATOM 5965 N N . GLN A 1 793 ? 38.552 -66.498 238.171 1.00 33.57 781 GLN A N 1
ATOM 5966 C CA . GLN A 1 793 ? 38.480 -66.385 236.719 1.00 32.80 781 GLN A CA 1
ATOM 5967 C C . GLN A 1 793 ? 37.167 -66.944 236.174 1.00 31.90 781 GLN A C 1
ATOM 5968 O O . GLN A 1 793 ? 36.650 -66.449 235.171 1.00 31.65 781 GLN A O 1
ATOM 5974 N N . LEU A 1 794 ? 36.631 -67.966 236.843 1.00 30.94 782 LEU A N 1
ATOM 5975 C CA . LEU A 1 794 ? 35.302 -68.496 236.523 1.00 29.96 782 LEU A CA 1
ATOM 5976 C C . LEU A 1 794 ? 34.210 -67.470 236.818 1.00 29.18 782 LEU A C 1
ATOM 5977 O O . LEU A 1 794 ? 33.276 -67.308 236.033 1.00 28.92 782 LEU A O 1
ATOM 5982 N N . LYS A 1 795 ? 34.343 -66.781 237.951 1.00 28.10 783 LYS A N 1
ATOM 5983 C CA . LYS A 1 795 ? 33.425 -65.708 238.332 1.00 27.24 783 LYS A CA 1
ATOM 5984 C C . LYS A 1 795 ? 33.391 -64.598 237.287 1.00 26.27 783 LYS A C 1
ATOM 5985 O O . LYS A 1 795 ? 32.319 -64.098 236.946 1.00 25.80 783 LYS A O 1
ATOM 5991 N N . ALA A 1 796 ? 34.570 -64.239 236.778 1.00 25.31 784 ALA A N 1
ATOM 5992 C CA . ALA A 1 796 ? 34.711 -63.215 235.744 1.00 24.45 784 ALA A CA 1
ATOM 5993 C C . ALA A 1 796 ? 34.072 -63.630 234.418 1.00 23.83 784 ALA A C 1
ATOM 5994 O O . ALA A 1 796 ? 33.393 -62.829 233.777 1.00 23.15 784 ALA A O 1
ATOM 5996 N N . LEU A 1 797 ? 34.289 -64.880 234.011 1.00 23.32 785 LEU A N 1
ATOM 5997 C CA . LEU A 1 797 ? 33.649 -65.412 232.807 1.00 23.16 785 LEU A CA 1
ATOM 5998 C C . LEU A 1 797 ? 32.128 -65.365 232.947 1.00 22.89 785 LEU A C 1
ATOM 5999 O O . LEU A 1 797 ? 31.419 -64.978 232.014 1.00 22.49 785 LEU A O 1
ATOM 6004 N N . GLN A 1 798 ? 31.650 -65.743 234.130 1.00 22.67 786 GLN A N 1
ATOM 6005 C CA . GLN A 1 798 ? 30.230 -65.744 234.463 1.00 22.82 786 GLN A CA 1
ATOM 6006 C C . GLN A 1 798 ? 29.622 -64.344 234.395 1.00 22.45 786 GLN A C 1
ATOM 6007 O O . GLN A 1 798 ? 28.516 -64.167 233.882 1.00 21.82 786 GLN A O 1
ATOM 6013 N N . GLU A 1 799 ? 30.349 -63.353 234.909 1.00 22.06 787 GLU A N 1
ATOM 6014 C CA . GLU A 1 799 ? 29.871 -61.971 234.880 1.00 21.89 787 GLU A CA 1
ATOM 6015 C C . GLU A 1 799 ? 29.743 -61.441 233.456 1.00 21.16 787 GLU A C 1
ATOM 6016 O O . GLU A 1 799 ? 28.784 -60.729 233.136 1.00 20.60 787 GLU A O 1
ATOM 6022 N N . ASN A 1 800 ? 30.703 -61.799 232.603 1.00 20.53 788 ASN A N 1
ATOM 6023 C CA . ASN A 1 800 ? 30.625 -61.438 231.187 1.00 20.10 788 ASN A CA 1
ATOM 6024 C C . ASN A 1 800 ? 29.464 -62.141 230.494 1.00 19.84 788 ASN A C 1
ATOM 6025 O O . ASN A 1 800 ? 28.688 -61.513 229.774 1.00 19.33 788 ASN A O 1
ATOM 6030 N N . MET A 1 801 ? 29.348 -63.445 230.740 1.00 19.67 789 MET A N 1
ATOM 6031 C CA . MET A 1 801 ? 28.253 -64.253 230.201 1.00 19.67 789 MET A CA 1
ATOM 6032 C C . MET A 1 801 ? 26.887 -63.717 230.620 1.00 19.51 789 MET A C 1
ATOM 6033 O O . MET A 1 801 ? 25.974 -63.621 229.795 1.00 19.46 789 MET A O 1
ATOM 6038 N N . LEU A 1 802 ? 26.755 -63.384 231.903 1.00 19.71 790 LEU A N 1
ATOM 6039 C CA . LEU A 1 802 ? 25.519 -62.834 232.454 1.00 19.86 790 LEU A CA 1
ATOM 6040 C C . LEU A 1 802 ? 25.046 -61.583 231.714 1.00 19.99 790 LEU A C 1
ATOM 6041 O O . LEU A 1 802 ? 23.941 -61.552 231.176 1.00 19.82 790 LEU A O 1
ATOM 6046 N N . HIS A 1 803 ? 25.893 -60.559 231.677 1.00 20.20 791 HIS A N 1
ATOM 6047 C CA . HIS A 1 803 ? 25.476 -59.259 231.157 1.00 20.56 791 HIS A CA 1
ATOM 6048 C C . HIS A 1 803 ? 25.471 -59.128 229.639 1.00 20.45 791 HIS A C 1
ATOM 6049 O O . HIS A 1 803 ? 24.714 -58.321 229.096 1.00 20.93 791 HIS A O 1
ATOM 6056 N N . PHE A 1 804 ? 26.299 -59.913 228.956 1.00 20.40 792 PHE A N 1
ATOM 6057 C CA . PHE A 1 804 ? 26.428 -59.785 227.504 1.00 20.57 792 PHE A CA 1
ATOM 6058 C C . PHE A 1 804 ? 25.741 -60.889 226.697 1.00 20.59 792 PHE A C 1
ATOM 6059 O O . PHE A 1 804 ? 25.680 -60.808 225.471 1.00 20.96 792 PHE A O 1
ATOM 6067 N N . PHE A 1 805 ? 25.217 -61.909 227.378 1.00 20.35 793 PHE A N 1
ATOM 6068 C CA . PHE A 1 805 ? 24.541 -63.001 226.682 1.00 20.25 793 PHE A CA 1
ATOM 6069 C C . PHE A 1 805 ? 23.230 -63.421 227.354 1.00 20.08 793 PHE A C 1
ATOM 6070 O O . PHE A 1 805 ? 22.183 -63.442 226.706 1.00 19.59 793 PHE A O 1
ATOM 6078 N N . VAL A 1 806 ? 23.289 -63.734 228.647 1.00 20.02 794 VAL A N 1
ATOM 6079 C CA . VAL A 1 806 ? 22.119 -64.258 229.371 1.00 20.33 794 VAL A CA 1
ATOM 6080 C C . VAL A 1 806 ? 20.981 -63.237 229.524 1.00 20.44 794 VAL A C 1
ATOM 6081 O O . VAL A 1 806 ? 19.816 -63.568 229.312 1.00 20.10 794 VAL A O 1
ATOM 6085 N N . GLU A 1 807 ? 21.316 -61.998 229.880 1.00 20.81 795 GLU A N 1
ATOM 6086 C CA . GLU A 1 807 ? 20.298 -60.946 230.010 1.00 21.46 795 GLU A CA 1
ATOM 6087 C C . GLU A 1 807 ? 19.524 -60.710 228.700 1.00 20.98 795 GLU A C 1
ATOM 6088 O O . GLU A 1 807 ? 18.287 -60.676 228.722 1.00 20.92 795 GLU A O 1
ATOM 6094 N N . PRO A 1 808 ? 20.241 -60.542 227.562 1.00 20.86 796 PRO A N 1
ATOM 6095 C CA . PRO A 1 808 ? 19.572 -60.530 226.256 1.00 20.89 796 PRO A CA 1
ATOM 6096 C C . PRO A 1 808 ? 18.692 -61.770 226.006 1.00 20.79 796 PRO A C 1
ATOM 6097 O O . PRO A 1 808 ? 17.575 -61.639 225.493 1.00 20.81 796 PRO A O 1
ATOM 6101 N N . LEU A 1 809 ? 19.190 -62.948 226.379 1.00 20.59 797 LEU A N 1
ATOM 6102 C CA . LEU A 1 809 ? 18.441 -64.200 226.204 1.00 20.85 797 LEU A CA 1
ATOM 6103 C C . LEU A 1 809 ? 17.147 -64.199 227.015 1.00 20.84 797 LEU A C 1
ATOM 6104 O O . LEU A 1 809 ? 16.101 -64.630 226.528 1.00 20.93 797 LEU A O 1
ATOM 6109 N N . ARG A 1 810 ? 17.233 -63.701 228.246 1.00 20.90 798 ARG A N 1
ATOM 6110 C CA . ARG A 1 810 ? 16.084 -63.587 229.142 1.00 21.17 798 ARG A CA 1
ATOM 6111 C C . ARG A 1 810 ? 15.030 -62.630 228.594 1.00 21.25 798 ARG A C 1
ATOM 6112 O O . ARG A 1 810 ? 13.829 -62.870 228.734 1.00 20.99 798 ARG A O 1
ATOM 6120 N N . ASN A 1 811 ? 15.484 -61.546 227.971 1.00 21.33 799 ASN A N 1
ATOM 6121 C CA . ASN A 1 811 ? 14.581 -60.636 227.274 1.00 21.84 799 ASN A CA 1
ATOM 6122 C C . ASN A 1 811 ? 13.872 -61.342 226.115 1.00 21.48 799 ASN A C 1
ATOM 6123 O O . ASN A 1 811 ? 12.657 -61.198 225.939 1.00 21.74 799 ASN A O 1
ATOM 6128 N N . GLY A 1 812 ? 14.633 -62.119 225.347 1.00 21.35 800 GLY A N 1
ATOM 6129 C CA . GLY A 1 812 ? 14.088 -62.930 224.260 1.00 21.30 800 GLY A CA 1
ATOM 6130 C C . GLY A 1 812 ? 13.075 -63.954 224.748 1.00 21.44 800 GLY A C 1
ATOM 6131 O O . GLY A 1 812 ? 12.030 -64.153 224.121 1.00 21.09 800 GLY A O 1
ATOM 6132 N N . ILE A 1 813 ? 13.389 -64.595 225.872 1.00 21.18 801 ILE A N 1
ATOM 6133 C CA . ILE A 1 813 ? 12.504 -65.590 226.489 1.00 21.35 801 ILE A CA 1
ATOM 6134 C C . ILE A 1 813 ? 11.131 -64.985 226.797 1.00 21.60 801 ILE A C 1
ATOM 6135 O O . ILE A 1 813 ? 10.104 -65.527 226.373 1.00 21.89 801 ILE A O 1
ATOM 6140 N N . THR A 1 814 ? 11.116 -63.857 227.508 1.00 21.93 802 THR A N 1
ATOM 6141 C CA . THR A 1 814 ? 9.866 -63.179 227.861 1.00 22.51 802 THR A CA 1
ATOM 6142 C C . THR A 1 814 ? 9.053 -62.811 226.614 1.00 22.75 802 THR A C 1
ATOM 6143 O O . THR A 1 814 ? 7.831 -62.971 226.597 1.00 22.76 802 THR A O 1
ATOM 6147 N N . GLN A 1 815 ? 9.743 -62.346 225.573 1.00 22.99 803 GLN A N 1
ATOM 6148 C CA . GLN A 1 815 ? 9.110 -61.992 224.298 1.00 23.37 803 GLN A CA 1
ATOM 6149 C C . GLN A 1 815 ? 8.427 -63.203 223.651 1.00 23.00 803 GLN A C 1
ATOM 6150 O O . GLN A 1 815 ? 7.351 -63.083 223.059 1.00 22.91 803 GLN A O 1
ATOM 6156 N N . THR A 1 816 ? 9.061 -64.365 223.784 1.00 22.51 804 THR A N 1
ATOM 6157 C CA . THR A 1 816 ? 8.615 -65.589 223.123 1.00 22.13 804 THR A CA 1
ATOM 6158 C C . THR A 1 816 ? 7.449 -66.271 223.850 1.00 22.12 804 THR A C 1
ATOM 6159 O O . THR A 1 816 ? 6.468 -66.668 223.220 1.00 22.22 804 THR A O 1
ATOM 6163 N N . VAL A 1 817 ? 7.558 -66.406 225.169 1.00 22.09 805 VAL A N 1
ATOM 6164 C CA . VAL A 1 817 ? 6.531 -67.106 225.946 1.00 22.07 805 VAL A CA 1
ATOM 6165 C C . VAL A 1 817 ? 5.375 -66.195 226.358 1.00 22.15 805 VAL A C 1
ATOM 6166 O O . VAL A 1 817 ? 4.277 -66.671 226.650 1.00 22.09 805 VAL A O 1
ATOM 6170 N N . GLY A 1 818 ? 5.629 -64.887 226.365 1.00 22.28 806 GLY A N 1
ATOM 6171 C CA . GLY A 1 818 ? 4.601 -63.897 226.667 1.00 22.74 806 GLY A CA 1
ATOM 6172 C C . GLY A 1 818 ? 4.727 -63.337 228.070 1.00 22.93 806 GLY A C 1
ATOM 6173 O O . GLY A 1 818 ? 4.975 -64.081 229.021 1.00 22.77 806 GLY A O 1
ATOM 6174 N N . GLU A 1 819 ? 4.558 -62.021 228.189 1.00 23.33 807 GLU A N 1
ATOM 6175 C CA . GLU A 1 819 ? 4.581 -61.337 229.485 1.00 23.77 807 GLU A CA 1
ATOM 6176 C C . GLU A 1 819 ? 3.433 -61.796 230.390 1.00 23.16 807 GLU A C 1
ATOM 6177 O O . GLU A 1 819 ? 3.585 -61.855 231.613 1.00 22.91 807 GLU A O 1
ATOM 6183 N N . SER A 1 820 ? 2.294 -62.121 229.781 1.00 22.37 808 SER A N 1
ATOM 6184 C CA . SER A 1 820 ? 1.127 -62.600 230.525 1.00 22.03 808 SER A CA 1
ATOM 6185 C C . SER A 1 820 ? 1.423 -63.896 231.289 1.00 21.48 808 SER A C 1
ATOM 6186 O O . SER A 1 820 ? 1.041 -64.032 232.457 1.00 21.28 808 SER A O 1
ATOM 6189 N N . LEU A 1 821 ? 2.100 -64.837 230.629 1.00 21.01 809 LEU A N 1
ATOM 6190 C CA . LEU A 1 821 ? 2.541 -66.070 231.288 1.00 20.61 809 LEU A CA 1
ATOM 6191 C C . LEU A 1 821 ? 3.519 -65.781 232.422 1.00 20.60 809 LEU A C 1
ATOM 6192 O O . LEU A 1 821 ? 3.366 -66.305 233.526 1.00 20.35 809 LEU A O 1
ATOM 6197 N N . VAL A 1 822 ? 4.523 -64.953 232.141 1.00 20.74 810 VAL A N 1
ATOM 6198 C CA . VAL A 1 822 ? 5.526 -64.600 233.148 1.00 21.10 810 VAL A CA 1
ATOM 6199 C C . VAL A 1 822 ? 4.823 -64.054 234.392 1.00 21.06 810 VAL A C 1
ATOM 6200 O O . VAL A 1 822 ? 5.145 -64.443 235.519 1.00 21.12 810 VAL A O 1
ATOM 6204 N N . TYR A 1 823 ? 3.838 -63.188 234.174 1.00 21.08 811 TYR A N 1
ATOM 6205 C CA . TYR A 1 823 ? 3.056 -62.609 235.263 1.00 21.26 811 TYR A CA 1
ATOM 6206 C C . TYR A 1 823 ? 2.318 -63.673 236.083 1.00 21.01 811 TYR A C 1
ATOM 6207 O O . TYR A 1 823 ? 2.359 -63.648 237.316 1.00 21.04 811 TYR A O 1
ATOM 6216 N N . SER A 1 824 ? 1.658 -64.604 235.394 1.00 20.41 812 SER A N 1
ATOM 6217 C CA . SER A 1 824 ? 0.966 -65.721 236.045 1.00 20.06 812 SER A CA 1
ATOM 6218 C C . SER A 1 824 ? 1.911 -66.549 236.910 1.00 19.72 812 SER A C 1
ATOM 6219 O O . SER A 1 824 ? 1.584 -66.869 238.058 1.00 19.57 812 SER A O 1
ATOM 6222 N N . THR A 1 825 ? 3.077 -66.891 236.359 1.00 19.40 813 THR A N 1
ATOM 6223 C CA . THR A 1 825 ? 4.068 -67.684 237.093 1.00 19.50 813 THR A CA 1
ATOM 6224 C C . THR A 1 825 ? 4.595 -66.944 238.324 1.00 19.65 813 THR A C 1
ATOM 6225 O O . THR A 1 825 ? 4.869 -67.566 239.346 1.00 19.31 813 THR A O 1
ATOM 6229 N N . GLU A 1 826 ? 4.725 -65.621 238.218 1.00 19.91 814 GLU A N 1
ATOM 6230 C CA . GLU A 1 826 ? 5.171 -64.789 239.343 1.00 20.64 814 GLU A CA 1
ATOM 6231 C C . GLU A 1 826 ? 4.162 -64.804 240.493 1.00 20.62 814 GLU A C 1
ATOM 6232 O O . GLU A 1 826 ? 4.538 -64.995 241.656 1.00 21.00 814 GLU A O 1
ATOM 6238 N N . GLN A 1 827 ? 2.884 -64.633 240.159 1.00 20.59 815 GLN A N 1
ATOM 6239 C CA . GLN A 1 827 ? 1.804 -64.657 241.143 1.00 20.73 815 GLN A CA 1
ATOM 6240 C C . GLN A 1 827 ? 1.655 -66.039 241.781 1.00 20.59 815 GLN A C 1
ATOM 6241 O O . GLN A 1 827 ? 1.425 -66.154 242.988 1.00 20.38 815 GLN A O 1
ATOM 6247 N N . LEU A 1 828 ? 1.792 -67.081 240.964 1.00 20.31 816 LEU A N 1
ATOM 6248 C CA . LEU A 1 828 ? 1.824 -68.456 241.458 1.00 20.38 816 LEU A CA 1
ATOM 6249 C C . LEU A 1 828 ? 2.968 -68.653 242.460 1.00 20.13 816 LEU A C 1
ATOM 6250 O O . LEU A 1 828 ? 2.749 -69.172 243.560 1.00 19.84 816 LEU A O 1
ATOM 6255 N N . GLN A 1 829 ? 4.174 -68.228 242.080 1.00 19.88 817 GLN A N 1
ATOM 6256 C CA . GLN A 1 829 ? 5.358 -68.359 242.936 1.00 19.97 817 GLN A CA 1
ATOM 6257 C C . GLN A 1 829 ? 5.167 -67.623 244.255 1.00 19.95 817 GLN A C 1
ATOM 6258 O O . GLN A 1 829 ? 5.423 -68.187 245.322 1.00 19.73 817 GLN A O 1
ATOM 6264 N N . LYS A 1 830 ? 4.722 -66.371 244.169 1.00 19.90 818 LYS A N 1
ATOM 6265 C CA . LYS A 1 830 ? 4.533 -65.525 245.350 1.00 20.02 818 LYS A CA 1
ATOM 6266 C C . LYS A 1 830 ? 3.525 -66.125 246.331 1.00 19.63 818 LYS A C 1
ATOM 6267 O O . LYS A 1 830 ? 3.817 -66.252 247.522 1.00 19.60 818 LYS A O 1
ATOM 6273 N N . ALA A 1 831 ? 2.357 -66.511 245.822 1.00 19.20 819 ALA A N 1
ATOM 6274 C CA . ALA A 1 831 ? 1.305 -67.097 246.650 1.00 18.95 819 ALA A CA 1
ATOM 6275 C C . ALA A 1 831 ? 1.781 -68.358 247.368 1.00 18.58 819 ALA A C 1
ATOM 6276 O O . ALA A 1 831 ? 1.632 -68.486 248.585 1.00 18.45 819 ALA A O 1
ATOM 6278 N N . THR A 1 832 ? 2.370 -69.279 246.610 1.00 18.35 820 THR A N 1
ATOM 6279 C CA . THR A 1 832 ? 2.806 -70.551 247.169 1.00 18.11 820 THR A CA 1
ATOM 6280 C C . THR A 1 832 ? 3.983 -70.375 248.139 1.00 18.46 820 THR A C 1
ATOM 6281 O O . THR A 1 832 ? 4.071 -71.090 249.140 1.00 18.00 820 THR A O 1
ATOM 6285 N N . GLN A 1 833 ? 4.864 -69.415 247.852 1.00 18.93 821 GLN A N 1
ATOM 6286 C CA . GLN A 1 833 ? 5.968 -69.100 248.764 1.00 19.53 821 GLN A CA 1
ATOM 6287 C C . GLN A 1 833 ? 5.435 -68.553 250.088 1.00 20.03 821 GLN A C 1
ATOM 6288 O O . GLN A 1 833 ? 5.765 -69.070 251.160 1.00 20.19 821 GLN A O 1
ATOM 6294 N N . ILE A 1 834 ? 4.601 -67.523 249.997 1.00 20.47 822 ILE A N 1
ATOM 6295 C CA . ILE A 1 834 ? 3.988 -66.901 251.174 1.00 20.89 822 ILE A CA 1
ATOM 6296 C C . ILE A 1 834 ? 3.299 -67.946 252.053 1.00 20.95 822 ILE A C 1
ATOM 6297 O O . ILE A 1 834 ? 3.541 -68.002 253.261 1.00 21.07 822 ILE A O 1
ATOM 6302 N N . GLN A 1 835 ? 2.471 -68.788 251.435 1.00 20.87 823 GLN A N 1
ATOM 6303 C CA . GLN A 1 835 ? 1.800 -69.877 252.136 1.00 20.96 823 GLN A CA 1
ATOM 6304 C C . GLN A 1 835 ? 2.780 -70.832 252.833 1.00 20.77 823 GLN A C 1
ATOM 6305 O O . GLN A 1 835 ? 2.573 -71.186 253.996 1.00 20.44 823 GLN A O 1
ATOM 6311 N N . SER A 1 836 ? 3.840 -71.236 252.126 1.00 20.41 824 SER A N 1
ATOM 6312 C CA . SER A 1 836 ? 4.837 -72.161 252.679 1.00 20.40 824 SER A CA 1
ATOM 6313 C C . SER A 1 836 ? 5.609 -71.562 253.859 1.00 20.66 824 SER A C 1
ATOM 6314 O O . SER A 1 836 ? 5.949 -72.274 254.813 1.00 20.54 824 SER A O 1
ATOM 6317 N N . VAL A 1 837 ? 5.883 -70.263 253.784 1.00 21.06 825 VAL A N 1
ATOM 6318 C CA . VAL A 1 837 ? 6.538 -69.532 254.878 1.00 21.73 825 VAL A CA 1
ATOM 6319 C C . VAL A 1 837 ? 5.690 -69.605 256.154 1.00 21.97 825 VAL A C 1
ATOM 6320 O O . VAL A 1 837 ? 6.214 -69.876 257.243 1.00 21.75 825 VAL A O 1
ATOM 6324 N N . VAL A 1 838 ? 4.385 -69.384 256.007 1.00 22.30 826 VAL A N 1
ATOM 6325 C CA . VAL A 1 838 ? 3.457 -69.442 257.141 1.00 22.76 826 VAL A CA 1
ATOM 6326 C C . VAL A 1 838 ? 3.329 -70.870 257.676 1.00 23.03 826 VAL A C 1
ATOM 6327 O O . VAL A 1 838 ? 3.386 -71.086 258.888 1.00 22.89 826 VAL A O 1
ATOM 6331 N N . LEU A 1 839 ? 3.186 -71.840 256.774 1.00 23.32 827 LEU A N 1
ATOM 6332 C CA . LEU A 1 839 ? 3.095 -73.247 257.172 1.00 23.77 827 LEU A CA 1
ATOM 6333 C C . LEU A 1 839 ? 4.319 -73.681 257.980 1.00 24.18 827 LEU A C 1
ATOM 6334 O O . LEU A 1 839 ? 4.181 -74.295 259.040 1.00 24.29 827 LEU A O 1
ATOM 6339 N N . GLU A 1 840 ? 5.504 -73.339 257.474 1.00 24.68 828 GLU A N 1
ATOM 6340 C CA . GLU A 1 840 ? 6.778 -73.640 258.126 1.00 25.31 828 GLU A CA 1
ATOM 6341 C C . GLU A 1 840 ? 6.869 -73.016 259.519 1.00 25.75 828 GLU A C 1
ATOM 6342 O O . GLU A 1 840 ? 7.193 -73.696 260.499 1.00 25.52 828 GLU A O 1
ATOM 6348 N N . ASP A 1 841 ? 6.577 -71.719 259.591 1.00 26.08 829 ASP A N 1
ATOM 6349 C CA . ASP A 1 841 ? 6.750 -70.955 260.824 1.00 26.61 829 ASP A CA 1
ATOM 6350 C C . ASP A 1 841 ? 5.775 -71.384 261.913 1.00 26.86 829 ASP A C 1
ATOM 6351 O O . ASP A 1 841 ? 6.149 -71.450 263.086 1.00 26.80 829 ASP A O 1
ATOM 6356 N N . MET A 1 842 ? 4.538 -71.679 261.519 1.00 27.14 830 MET A N 1
ATOM 6357 C CA . MET A 1 842 ? 3.503 -72.114 262.459 1.00 27.67 830 MET A CA 1
ATOM 6358 C C . MET A 1 842 ? 3.788 -73.511 262.988 1.00 27.58 830 MET A C 1
ATOM 6359 O O . MET A 1 842 ? 3.598 -73.773 264.174 1.00 27.44 830 MET A O 1
ATOM 6364 N N . PHE A 1 843 ? 4.257 -74.399 262.112 1.00 27.40 831 PHE A N 1
ATOM 6365 C CA . PHE A 1 843 ? 4.679 -75.737 262.522 1.00 27.49 831 PHE A CA 1
ATOM 6366 C C . PHE A 1 843 ? 5.780 -75.629 263.578 1.00 27.80 831 PHE A C 1
ATOM 6367 O O . PHE A 1 843 ? 5.706 -76.274 264.623 1.00 27.91 831 PHE A O 1
ATOM 6375 N N . LYS A 1 844 ? 6.784 -74.799 263.304 1.00 28.35 832 LYS A N 1
ATOM 6376 C CA . LYS A 1 844 ? 7.914 -74.609 264.213 1.00 29.04 832 LYS A CA 1
ATOM 6377 C C . LYS A 1 844 ? 7.486 -73.999 265.549 1.00 29.25 832 LYS A C 1
ATOM 6378 O O . LYS A 1 844 ? 7.974 -74.404 266.603 1.00 29.30 832 LYS A O 1
ATOM 6384 N N . GLN A 1 845 ? 6.573 -73.033 265.496 1.00 29.76 833 GLN A N 1
ATOM 6385 C CA . GLN A 1 845 ? 6.045 -72.405 266.712 1.00 30.11 833 GLN A CA 1
ATOM 6386 C C . GLN A 1 845 ? 5.257 -73.381 267.580 1.00 30.32 833 GLN A C 1
ATOM 6387 O O . GLN A 1 845 ? 5.413 -73.388 268.801 1.00 30.11 833 GLN A O 1
ATOM 6393 N N . ARG A 1 846 ? 4.428 -74.211 266.951 1.00 30.55 834 ARG A N 1
ATOM 6394 C CA . ARG A 1 846 ? 3.653 -75.217 267.676 1.00 31.04 834 ARG A CA 1
ATOM 6395 C C . ARG A 1 846 ? 4.565 -76.310 268.243 1.00 31.25 834 ARG A C 1
ATOM 6396 O O . ARG A 1 846 ? 4.290 -76.859 269.313 1.00 30.85 834 ARG A O 1
ATOM 6404 N N . VAL A 1 847 ? 5.656 -76.603 267.534 1.00 31.56 835 VAL A N 1
ATOM 6405 C CA . VAL A 1 847 ? 6.678 -77.524 268.042 1.00 32.12 835 VAL A CA 1
ATOM 6406 C C . VAL A 1 847 ? 7.366 -76.940 269.284 1.00 32.68 835 VAL A C 1
ATOM 6407 O O . VAL A 1 847 ? 7.485 -77.622 270.306 1.00 32.71 835 VAL A O 1
ATOM 6411 N N . GLN A 1 848 ? 7.789 -75.679 269.199 1.00 33.38 836 GLN A N 1
ATOM 6412 C CA . GLN A 1 848 ? 8.448 -75.008 270.326 1.00 34.21 836 GLN A CA 1
ATOM 6413 C C . GLN A 1 848 ? 7.531 -74.844 271.536 1.00 34.63 836 GLN A C 1
ATOM 6414 O O . GLN A 1 848 ? 7.994 -74.880 272.679 1.00 34.67 836 GLN A O 1
ATOM 6420 N N . GLU A 1 849 ? 6.237 -74.680 271.272 1.00 35.14 837 GLU A N 1
ATOM 6421 C CA . GLU A 1 849 ? 5.222 -74.603 272.322 1.00 35.69 837 GLU A CA 1
ATOM 6422 C C . GLU A 1 849 ? 5.015 -75.943 273.029 1.00 35.92 837 GLU A C 1
ATOM 6423 O O . GLU A 1 849 ? 4.887 -75.984 274.255 1.00 35.87 837 GLU A O 1
ATOM 6429 N N . LYS A 1 850 ? 4.992 -77.033 272.262 1.00 36.17 838 LYS A N 1
ATOM 6430 C CA . LYS A 1 850 ? 4.926 -78.372 272.848 1.00 36.63 838 LYS A CA 1
ATOM 6431 C C . LYS A 1 850 ? 6.177 -78.709 273.660 1.00 36.62 838 LYS A C 1
ATOM 6432 O O . LYS A 1 850 ? 6.073 -79.302 274.733 1.00 36.60 838 LYS A O 1
ATOM 6438 N N . LEU A 1 851 ? 7.345 -78.318 273.149 1.00 36.81 839 LEU A N 1
ATOM 6439 C CA . LEU A 1 851 ? 8.618 -78.547 273.843 1.00 37.02 839 LEU A CA 1
ATOM 6440 C C . LEU A 1 851 ? 8.713 -77.788 275.172 1.00 37.40 839 LEU A C 1
ATOM 6441 O O . LEU A 1 851 ? 9.329 -78.274 276.122 1.00 37.28 839 LEU A O 1
ATOM 6446 N N . ALA A 1 852 ? 8.102 -76.606 275.232 1.00 37.95 840 ALA A N 1
ATOM 6447 C CA . ALA A 1 852 ? 8.033 -75.826 276.472 1.00 38.65 840 ALA A CA 1
ATOM 6448 C C . ALA A 1 852 ? 7.137 -76.496 277.518 1.00 39.14 840 ALA A C 1
ATOM 6449 O O . ALA A 1 852 ? 7.387 -76.380 278.722 1.00 39.27 840 ALA A O 1
ATOM 6451 N N . GLU A 1 853 ? 6.096 -77.184 277.049 1.00 39.79 841 GLU A N 1
ATOM 6452 C CA . GLU A 1 853 ? 5.240 -78.009 277.905 1.00 40.52 841 GLU A CA 1
ATOM 6453 C C . GLU A 1 853 ? 6.013 -79.219 278.419 1.00 40.86 841 GLU A C 1
ATOM 6454 O O . GLU A 1 853 ? 5.992 -79.517 279.615 1.00 40.85 841 GLU A O 1
ATOM 6460 N N . LYS A 1 854 ? 6.684 -79.912 277.498 1.00 41.29 842 LYS A N 1
ATOM 6461 C CA . LYS A 1 854 ? 7.430 -81.135 277.808 1.00 41.80 842 LYS A CA 1
ATOM 6462 C C . LYS A 1 854 ? 8.547 -80.902 278.826 1.00 41.93 842 LYS A C 1
ATOM 6463 O O . LYS A 1 854 ? 8.907 -81.808 279.581 1.00 42.04 842 LYS A O 1
ATOM 6469 N N . ALA A 1 855 ? 9.082 -79.682 278.841 1.00 42.13 843 ALA A N 1
ATOM 6470 C CA . ALA A 1 855 ? 10.135 -79.291 279.781 1.00 42.32 843 ALA A CA 1
ATOM 6471 C C . ALA A 1 855 ? 9.651 -79.282 281.234 1.00 42.45 843 ALA A C 1
ATOM 6472 O O . ALA A 1 855 ? 10.457 -79.166 282.160 1.00 42.64 843 ALA A O 1
ATOM 6474 N N . LYS A 1 856 ? 8.338 -79.404 281.421 1.00 42.55 844 LYS A N 1
ATOM 6475 C CA . LYS A 1 856 ? 7.732 -79.491 282.751 1.00 42.57 844 LYS A CA 1
ATOM 6476 C C . LYS A 1 856 ? 7.499 -80.947 283.153 1.00 42.35 844 LYS A C 1
ATOM 6477 O O . LYS A 1 856 ? 7.371 -81.257 284.341 1.00 42.50 844 LYS A O 1
ATOM 6483 N N . ASP A 1 857 ? 7.436 -81.825 282.154 1.00 41.90 845 ASP A N 1
ATOM 6484 C CA . ASP A 1 857 ? 7.236 -83.258 282.358 1.00 41.54 845 ASP A CA 1
ATOM 6485 C C . ASP A 1 857 ? 8.498 -83.876 282.968 1.00 41.13 845 ASP A C 1
ATOM 6486 O O . ASP A 1 857 ? 9.575 -83.807 282.364 1.00 41.13 845 ASP A O 1
ATOM 6491 N N . PRO A 1 858 ? 8.374 -84.470 284.173 1.00 40.64 846 PRO A N 1
ATOM 6492 C CA . PRO A 1 858 ? 9.522 -85.114 284.822 1.00 40.09 846 PRO A CA 1
ATOM 6493 C C . PRO A 1 858 ? 10.018 -86.359 284.077 1.00 39.43 846 PRO A C 1
ATOM 6494 O O . PRO A 1 858 ? 11.174 -86.748 284.242 1.00 39.34 846 PRO A O 1
ATOM 6498 N N . THR A 1 859 ? 9.151 -86.962 283.263 1.00 38.73 847 THR A N 1
ATOM 6499 C CA . THR A 1 859 ? 9.505 -88.149 282.475 1.00 38.04 847 THR A CA 1
ATOM 6500 C C . THR A 1 859 ? 10.254 -87.798 281.183 1.00 37.56 847 THR A C 1
ATOM 6501 O O . THR A 1 859 ? 10.848 -88.671 280.549 1.00 37.43 847 THR A O 1
ATOM 6505 N N . TRP A 1 860 ? 10.215 -86.522 280.801 1.00 36.93 848 TRP A N 1
ATOM 6506 C CA . TRP A 1 860 ? 10.812 -86.060 279.549 1.00 36.30 848 TRP A CA 1
ATOM 6507 C C . TRP A 1 860 ? 12.202 -85.474 279.755 1.00 36.10 848 TRP A C 1
ATOM 6508 O O . TRP A 1 860 ? 12.458 -84.759 280.728 1.00 36.00 848 TRP A O 1
ATOM 6519 N N . LYS A 1 861 ? 13.088 -85.785 278.814 1.00 35.68 849 LYS A N 1
ATOM 6520 C CA . LYS A 1 861 ? 14.449 -85.285 278.805 1.00 35.56 849 LYS A CA 1
ATOM 6521 C C . LYS A 1 861 ? 14.692 -84.601 277.463 1.00 35.26 849 LYS A C 1
ATOM 6522 O O . LYS A 1 861 ? 14.245 -85.089 276.429 1.00 35.04 849 LYS A O 1
ATOM 6528 N N . LYS A 1 862 ? 15.383 -83.466 277.484 1.00 35.01 850 LYS A N 1
ATOM 6529 C CA . LYS A 1 862 ? 15.689 -82.733 276.255 1.00 34.86 850 LYS A CA 1
ATOM 6530 C C . LYS A 1 862 ? 16.586 -83.584 275.341 1.00 34.45 850 LYS A C 1
ATOM 6531 O O . LYS A 1 862 ? 17.641 -84.080 275.761 1.00 34.99 850 LYS A O 1
ATOM 6537 N N . GLY A 1 863 ? 16.150 -83.774 274.102 1.00 33.68 851 GLY A N 1
ATOM 6538 C CA . GLY A 1 863 ? 16.782 -84.755 273.224 1.00 32.49 851 GLY A CA 1
ATOM 6539 C C . GLY A 1 863 ? 15.805 -85.865 272.896 1.00 31.68 851 GLY A C 1
ATOM 6540 O O . GLY A 1 863 ? 15.856 -86.434 271.805 1.00 31.50 851 GLY A O 1
ATOM 6541 N N . ASP A 1 864 ? 14.929 -86.193 273.850 1.00 30.88 852 ASP A N 1
ATOM 6542 C CA . ASP A 1 864 ? 13.706 -86.911 273.524 1.00 30.32 852 ASP A CA 1
ATOM 6543 C C . ASP A 1 864 ? 12.985 -85.859 272.726 1.00 30.12 852 ASP A C 1
ATOM 6544 O O . ASP A 1 864 ? 13.069 -84.670 273.044 1.00 30.75 852 ASP A O 1
ATOM 6549 N N . PHE A 1 865 ? 12.277 -86.237 271.688 1.00 29.53 853 PHE A N 1
ATOM 6550 C CA . PHE A 1 865 ? 11.634 -85.169 270.946 1.00 28.80 853 PHE A CA 1
ATOM 6551 C C . PHE A 1 865 ? 10.144 -85.165 271.256 1.00 28.43 853 PHE A C 1
ATOM 6552 O O . PHE A 1 865 ? 9.749 -85.308 272.420 1.00 28.36 853 PHE A O 1
ATOM 6560 N N . LEU A 1 866 ? 9.323 -84.982 270.232 1.00 27.94 854 LEU A N 1
ATOM 6561 C CA . LEU A 1 866 ? 7.895 -85.130 270.367 1.00 27.47 854 LEU A CA 1
ATOM 6562 C C . LEU A 1 866 ? 7.520 -86.539 269.939 1.00 27.41 854 LEU A C 1
ATOM 6563 O O . LEU A 1 866 ? 8.321 -87.244 269.314 1.00 27.03 854 LEU A O 1
ATOM 6568 N N . THR A 1 867 ? 6.306 -86.949 270.290 1.00 27.06 855 THR A N 1
ATOM 6569 C CA . THR A 1 867 ? 5.763 -88.226 269.849 1.00 27.14 855 THR A CA 1
ATOM 6570 C C . THR A 1 867 ? 5.184 -88.064 268.444 1.00 27.25 855 THR A C 1
ATOM 6571 O O . THR A 1 867 ? 5.002 -86.935 267.973 1.00 27.18 855 THR A O 1
ATOM 6575 N N . GLN A 1 868 ? 4.898 -89.183 267.777 1.00 27.31 856 GLN A N 1
ATOM 6576 C CA . GLN A 1 868 ? 4.270 -89.138 266.456 1.00 27.58 856 GLN A CA 1
ATOM 6577 C C . GLN A 1 868 ? 2.859 -88.545 266.519 1.00 27.74 856 GLN A C 1
ATOM 6578 O O . GLN A 1 868 ? 2.476 -87.775 265.639 1.00 27.64 856 GLN A O 1
ATOM 6584 N N . LYS A 1 869 ? 2.099 -88.895 267.557 1.00 28.00 857 LYS A N 1
ATOM 6585 C CA . LYS A 1 869 ? 0.774 -88.299 267.764 1.00 28.30 857 LYS A CA 1
ATOM 6586 C C . LYS A 1 869 ? 0.864 -86.779 267.917 1.00 28.29 857 LYS A C 1
ATOM 6587 O O . LYS A 1 869 ? 0.080 -86.044 267.311 1.00 28.37 857 LYS A O 1
ATOM 6593 N N . GLU A 1 870 ? 1.826 -86.321 268.716 1.00 28.34 858 GLU A N 1
ATOM 6594 C CA . GLU A 1 870 ? 2.070 -84.892 268.915 1.00 28.73 858 GLU A CA 1
ATOM 6595 C C . GLU A 1 870 ? 2.406 -84.170 267.603 1.00 28.88 858 GLU A C 1
ATOM 6596 O O . GLU A 1 870 ? 1.910 -83.072 267.349 1.00 28.69 858 GLU A O 1
ATOM 6602 N N . LEU A 1 871 ? 3.233 -84.800 266.772 1.00 28.97 859 LEU A N 1
ATOM 6603 C CA . LEU A 1 871 ? 3.560 -84.258 265.452 1.00 29.24 859 LEU A CA 1
ATOM 6604 C C . LEU A 1 871 ? 2.379 -84.342 264.482 1.00 29.39 859 LEU A C 1
ATOM 6605 O O . LEU A 1 871 ? 2.162 -83.426 263.685 1.00 29.56 859 LEU A O 1
ATOM 6610 N N . ASN A 1 872 ? 1.618 -85.435 264.557 1.00 29.67 860 ASN A N 1
ATOM 6611 C CA . ASN A 1 872 ? 0.397 -85.592 263.758 1.00 30.01 860 ASN A CA 1
ATOM 6612 C C . ASN A 1 872 ? -0.634 -84.512 264.076 1.00 30.21 860 ASN A C 1
ATOM 6613 O O . ASN A 1 872 ? -1.281 -83.977 263.170 1.00 30.20 860 ASN A O 1
ATOM 6618 N N . ASP A 1 873 ? -0.768 -84.197 265.365 1.00 30.43 861 ASP A N 1
ATOM 6619 C CA . ASP A 1 873 ? -1.652 -83.131 265.835 1.00 30.67 861 ASP A CA 1
ATOM 6620 C C . ASP A 1 873 ? -1.224 -81.759 265.321 1.00 30.75 861 ASP A C 1
ATOM 6621 O O . ASP A 1 873 ? -2.069 -80.944 264.940 1.00 30.63 861 ASP A O 1
ATOM 6626 N N . ILE A 1 874 ? 0.085 -81.508 265.323 1.00 30.70 862 ILE A N 1
ATOM 6627 C CA . ILE A 1 874 ? 0.634 -80.229 264.862 1.00 30.74 862 ILE A CA 1
ATOM 6628 C C . ILE A 1 874 ? 0.427 -80.046 263.353 1.00 30.85 862 ILE A C 1
ATOM 6629 O O . ILE A 1 874 ? 0.121 -78.941 262.898 1.00 30.97 862 ILE A O 1
ATOM 6634 N N . GLN A 1 875 ? 0.580 -81.131 262.593 1.00 31.03 863 GLN A N 1
ATOM 6635 C CA . GLN A 1 875 ? 0.346 -81.111 261.144 1.00 31.09 863 GLN A CA 1
ATOM 6636 C C . GLN A 1 875 ? -1.138 -80.899 260.839 1.00 31.06 863 GLN A C 1
ATOM 6637 O O . GLN A 1 875 ? -1.487 -80.116 259.952 1.00 30.96 863 GLN A O 1
ATOM 6643 N N . ALA A 1 876 ? -2.000 -81.583 261.592 1.00 30.88 864 ALA A N 1
ATOM 6644 C CA . ALA A 1 876 ? -3.454 -81.458 261.444 1.00 30.81 864 ALA A CA 1
ATOM 6645 C C . ALA A 1 876 ? -3.960 -80.048 261.749 1.00 30.69 864 ALA A C 1
ATOM 6646 O O . ALA A 1 876 ? -4.940 -79.594 261.152 1.00 30.69 864 ALA A O 1
ATOM 6648 N N . SER A 1 877 ? -3.289 -79.364 262.675 1.00 30.53 865 SER A N 1
ATOM 6649 C CA . SER A 1 877 ? -3.635 -77.989 263.040 1.00 30.43 865 SER A CA 1
ATOM 6650 C C . SER A 1 877 ? -3.382 -76.992 261.903 1.00 30.45 865 SER A C 1
ATOM 6651 O O . SER A 1 877 ? -3.884 -75.866 261.933 1.00 30.29 865 SER A O 1
ATOM 6654 N N . LEU A 1 878 ? -2.599 -77.410 260.910 1.00 30.31 866 LEU A N 1
ATOM 6655 C CA . LEU A 1 878 ? -2.268 -76.557 259.768 1.00 30.20 866 LEU A CA 1
ATOM 6656 C C . LEU A 1 878 ? -3.320 -76.606 258.669 1.00 30.14 866 LEU A C 1
ATOM 6657 O O . LEU A 1 878 ? -3.271 -75.819 257.723 1.00 30.16 866 LEU A O 1
ATOM 6662 N N . ASN A 1 879 ? -4.269 -77.527 258.795 1.00 30.04 867 ASN A N 1
ATOM 6663 C CA . ASN A 1 879 ? -5.195 -77.826 257.706 1.00 30.14 867 ASN A CA 1
ATOM 6664 C C . ASN A 1 879 ? -6.110 -76.675 257.266 1.00 29.72 867 ASN A C 1
ATOM 6665 O O . ASN A 1 879 ? -6.488 -76.609 256.097 1.00 29.55 867 ASN A O 1
ATOM 6670 N N . ASN A 1 880 ? -6.429 -75.758 258.179 1.00 29.07 868 ASN A N 1
ATOM 6671 C CA . ASN A 1 880 ? -7.218 -74.573 257.817 1.00 28.59 868 ASN A CA 1
ATOM 6672 C C . ASN A 1 880 ? -6.422 -73.547 256.995 1.00 27.82 868 ASN A C 1
ATOM 6673 O O . ASN A 1 880 ? -6.969 -72.543 256.532 1.00 27.63 868 ASN A O 1
ATOM 6678 N N . LEU A 1 881 ? -5.130 -73.817 256.821 1.00 26.83 869 LEU A N 1
ATOM 6679 C CA . LEU A 1 881 ? -4.267 -73.002 255.973 1.00 26.12 869 LEU A CA 1
ATOM 6680 C C . LEU A 1 881 ? -4.090 -73.629 254.585 1.00 25.65 869 LEU A C 1
ATOM 6681 O O . LEU A 1 881 ? -3.290 -73.151 253.779 1.00 25.53 869 LEU A O 1
ATOM 6686 N N . ALA A 1 882 ? -4.856 -74.692 254.327 1.00 25.03 870 ALA A N 1
ATOM 6687 C CA . ALA A 1 882 ? -4.899 -75.388 253.034 1.00 24.61 870 ALA A CA 1
ATOM 6688 C C . ALA A 1 882 ? -3.517 -75.754 252.460 1.00 24.31 870 ALA A C 1
ATOM 6689 O O . ALA A 1 882 ? -3.170 -75.329 251.354 1.00 24.29 870 ALA A O 1
ATOM 6691 N N . PRO A 1 883 ? -2.729 -76.560 253.204 1.00 24.19 871 PRO A N 1
ATOM 6692 C CA . PRO A 1 883 ? -1.392 -76.942 252.726 1.00 24.07 871 PRO A CA 1
ATOM 6693 C C . PRO A 1 883 ? -1.404 -77.685 251.388 1.00 24.19 871 PRO A C 1
ATOM 6694 O O . PRO A 1 883 ? -0.405 -77.661 250.666 1.00 24.31 871 PRO A O 1
ATOM 6698 N N . MET A 1 884 ? -2.524 -78.334 251.072 1.00 24.23 872 MET A N 1
ATOM 6699 C CA . MET A 1 884 ? -2.653 -79.135 249.853 1.00 24.30 872 MET A CA 1
ATOM 6700 C C . MET A 1 884 ? -3.328 -78.365 248.731 1.00 23.77 872 MET A C 1
ATOM 6701 O O . MET A 1 884 ? -4.257 -77.588 248.967 1.00 23.64 872 MET A O 1
ATOM 6706 N N . ILE A 1 885 ? -2.854 -78.596 247.512 1.00 22.79 873 ILE A N 1
ATOM 6707 C CA . ILE A 1 885 ? -3.515 -78.100 246.312 1.00 22.48 873 ILE A CA 1
ATOM 6708 C C . ILE A 1 885 ? -4.190 -79.285 245.627 1.00 22.11 873 ILE A C 1
ATOM 6709 O O . ILE A 1 885 ? -3.558 -80.324 245.411 1.00 21.71 873 ILE A O 1
ATOM 6714 N N . GLU A 1 886 ? -5.473 -79.125 245.305 1.00 21.73 874 GLU A N 1
ATOM 6715 C CA . GLU A 1 886 ? -6.263 -80.186 244.684 1.00 21.87 874 GLU A CA 1
ATOM 6716 C C . GLU A 1 886 ? -6.717 -79.783 243.286 1.00 21.51 874 GLU A C 1
ATOM 6717 O O . GLU A 1 886 ? -7.070 -78.626 243.050 1.00 21.43 874 GLU A O 1
ATOM 6723 N N . THR A 1 887 ? -6.705 -80.740 242.362 1.00 20.93 875 THR A N 1
ATOM 6724 C CA . THR A 1 887 ? -7.137 -80.486 240.988 1.00 20.44 875 THR A CA 1
ATOM 6725 C C . THR A 1 887 ? -8.411 -81.263 240.665 1.00 20.34 875 THR A C 1
ATOM 6726 O O . THR A 1 887 ? -9.056 -81.018 239.643 1.00 20.40 875 THR A O 1
ATOM 6730 N N . GLY A 1 888 ? -8.754 -82.210 241.533 1.00 20.01 876 GLY A N 1
ATOM 6731 C CA . GLY A 1 888 ? -9.831 -83.155 241.259 1.00 19.93 876 GLY A CA 1
ATOM 6732 C C . GLY A 1 888 ? -9.304 -84.541 240.918 1.00 19.80 876 GLY A C 1
ATOM 6733 O O . GLY A 1 888 ? -10.023 -85.532 241.059 1.00 19.91 876 GLY A O 1
ATOM 6734 N N . SER A 1 889 ? -8.048 -84.610 240.471 1.00 19.00 877 SER A N 1
ATOM 6735 C CA . SER A 1 889 ? -7.435 -85.876 240.060 1.00 18.39 877 SER A CA 1
ATOM 6736 C C . SER A 1 889 ? -5.980 -86.009 240.525 1.00 17.87 877 SER A C 1
ATOM 6737 O O . SER A 1 889 ? -5.382 -87.085 240.418 1.00 17.50 877 SER A O 1
ATOM 6740 N N . GLN A 1 890 ? -5.417 -84.908 241.024 1.00 16.89 878 GLN A N 1
ATOM 6741 C CA . GLN A 1 890 ? -4.050 -84.882 241.545 1.00 16.71 878 GLN A CA 1
ATOM 6742 C C . GLN A 1 890 ? -3.995 -84.040 242.811 1.00 16.58 878 GLN A C 1
ATOM 6743 O O . GLN A 1 890 ? -4.799 -83.127 242.985 1.00 16.76 878 GLN A O 1
ATOM 6749 N N . THR A 1 891 ? -3.026 -84.335 243.674 1.00 16.70 879 THR A N 1
ATOM 6750 C CA . THR A 1 891 ? -2.788 -83.533 244.873 1.00 16.82 879 THR A CA 1
ATOM 6751 C C . THR A 1 891 ? -1.332 -83.089 244.938 1.00 16.88 879 THR A C 1
ATOM 6752 O O . THR A 1 891 ? -0.426 -83.906 244.763 1.00 16.87 879 THR A O 1
ATOM 6756 N N . PHE A 1 892 ? -1.111 -81.798 245.195 1.00 16.78 880 PHE A N 1
ATOM 6757 C CA . PHE A 1 892 ? 0.245 -81.268 245.346 1.00 17.14 880 PHE A CA 1
ATOM 6758 C C . PHE A 1 892 ? 0.450 -80.631 246.711 1.00 17.51 880 PHE A C 1
ATOM 6759 O O . PHE A 1 892 ? -0.410 -79.895 247.200 1.00 17.98 880 PHE A O 1
ATOM 6767 N N . TYR A 1 893 ? 1.591 -80.936 247.318 1.00 17.75 881 TYR A N 1
ATOM 6768 C CA . TYR A 1 893 ? 1.967 -80.369 248.607 1.00 18.00 881 TYR A CA 1
ATOM 6769 C C . TYR A 1 893 ? 3.326 -79.707 248.441 1.00 18.29 881 TYR A C 1
ATOM 6770 O O . TYR A 1 893 ? 4.370 -80.334 248.628 1.00 18.28 881 TYR A O 1
ATOM 6779 N N . ILE A 1 894 ? 3.292 -78.436 248.064 1.00 19.02 882 ILE A N 1
ATOM 6780 C CA . ILE A 1 894 ? 4.489 -77.716 247.651 1.00 19.68 882 ILE A CA 1
ATOM 6781 C C . ILE A 1 894 ? 5.476 -77.545 248.814 1.00 19.87 882 ILE A C 1
ATOM 6782 O O . ILE A 1 894 ? 6.686 -77.681 248.630 1.00 19.74 882 ILE A O 1
ATOM 6787 N N . ALA A 1 895 ? 4.953 -77.311 250.017 1.00 20.20 883 ALA A N 1
ATOM 6788 C CA . ALA A 1 895 ? 5.802 -77.093 251.200 1.00 20.91 883 ALA A CA 1
ATOM 6789 C C . ALA A 1 895 ? 6.433 -78.354 251.801 1.00 21.25 883 ALA A C 1
ATOM 6790 O O . ALA A 1 895 ? 7.437 -78.267 252.505 1.00 21.44 883 ALA A O 1
ATOM 6792 N N . GLY A 1 896 ? 5.839 -79.517 251.536 1.00 21.95 884 GLY A N 1
ATOM 6793 C CA . GLY A 1 896 ? 6.292 -80.778 252.124 1.00 22.82 884 GLY A CA 1
ATOM 6794 C C . GLY A 1 896 ? 7.782 -81.023 251.983 1.00 23.67 884 GLY A C 1
ATOM 6795 O O . GLY A 1 896 ? 8.315 -81.029 250.874 1.00 23.44 884 GLY A O 1
ATOM 6796 N N . SER A 1 897 ? 8.450 -81.211 253.118 1.00 24.58 885 SER A N 1
ATOM 6797 C CA . SER A 1 897 ? 9.883 -81.496 253.138 1.00 25.63 885 SER A CA 1
ATOM 6798 C C . SER A 1 897 ? 10.261 -82.372 254.331 1.00 26.40 885 SER A C 1
ATOM 6799 O O . SER A 1 897 ? 9.434 -82.649 255.204 1.00 26.25 885 SER A O 1
ATOM 6802 N N . GLU A 1 898 ? 11.512 -82.822 254.344 1.00 27.26 886 GLU A N 1
ATOM 6803 C CA . GLU A 1 898 ? 12.105 -83.420 255.528 1.00 28.37 886 GLU A CA 1
ATOM 6804 C C . GLU A 1 898 ? 13.393 -82.659 255.805 1.00 28.62 886 GLU A C 1
ATOM 6805 O O . GLU A 1 898 ? 14.262 -82.568 254.941 1.00 29.11 886 GLU A O 1
ATOM 6811 N N . ASN A 1 899 ? 13.502 -82.083 256.995 1.00 28.70 887 ASN A N 1
ATOM 6812 C CA . ASN A 1 899 ? 14.655 -81.244 257.306 1.00 29.05 887 ASN A CA 1
ATOM 6813 C C . ASN A 1 899 ? 15.102 -81.355 258.760 1.00 28.74 887 ASN A C 1
ATOM 6814 O O . ASN A 1 899 ? 14.345 -81.811 259.621 1.00 28.74 887 ASN A O 1
ATOM 6819 N N . ALA A 1 900 ? 16.328 -80.915 259.018 1.00 28.72 888 ALA A N 1
ATOM 6820 C CA . ALA A 1 900 ? 16.912 -80.961 260.354 1.00 28.51 888 ALA A CA 1
ATOM 6821 C C . ALA A 1 900 ? 16.611 -79.709 261.184 1.00 28.56 888 ALA A C 1
ATOM 6822 O O . ALA A 1 900 ? 16.904 -79.671 262.382 1.00 28.33 888 ALA A O 1
ATOM 6824 N N . GLU A 1 901 ? 16.010 -78.697 260.559 1.00 28.67 889 GLU A N 1
ATOM 6825 C CA . GLU A 1 901 ? 15.826 -77.393 261.212 1.00 28.91 889 GLU A CA 1
ATOM 6826 C C . GLU A 1 901 ? 14.716 -77.345 262.265 1.00 28.66 889 GLU A C 1
ATOM 6827 O O . GLU A 1 901 ? 14.699 -76.437 263.102 1.00 28.94 889 GLU A O 1
ATOM 6833 N N . VAL A 1 902 ? 13.798 -78.310 262.228 1.00 28.21 890 VAL A N 1
ATOM 6834 C CA . VAL A 1 902 ? 12.691 -78.353 263.187 1.00 27.80 890 VAL A CA 1
ATOM 6835 C C . VAL A 1 902 ? 13.167 -78.795 264.578 1.00 27.38 890 VAL A C 1
ATOM 6836 O O . VAL A 1 902 ? 12.943 -78.091 265.566 1.00 26.94 890 VAL A O 1
ATOM 6840 N N . ALA A 1 903 ? 13.831 -79.948 264.642 1.00 26.78 891 ALA A N 1
ATOM 6841 C CA . ALA A 1 903 ? 14.321 -80.486 265.914 1.00 26.49 891 ALA A CA 1
ATOM 6842 C C . ALA A 1 903 ? 15.664 -79.885 266.339 1.00 26.19 891 ALA A C 1
ATOM 6843 O O . ALA A 1 903 ? 15.971 -79.834 267.535 1.00 26.13 891 ALA A O 1
ATOM 6845 N N . ASN A 1 904 ? 16.452 -79.430 265.362 1.00 25.66 892 ASN A N 1
ATOM 6846 C CA . ASN A 1 904 ? 17.764 -78.810 265.612 1.00 25.44 892 ASN A CA 1
ATOM 6847 C C . ASN A 1 904 ? 18.587 -79.549 266.675 1.00 24.92 892 ASN A C 1
ATOM 6848 O O . ASN A 1 904 ? 19.004 -78.961 267.682 1.00 24.79 892 ASN A O 1
ATOM 6853 N N . GLN A 1 905 ? 18.806 -80.841 266.449 1.00 24.23 893 GLN A N 1
ATOM 6854 C CA . GLN A 1 905 ? 19.495 -81.691 267.427 1.00 23.62 893 GLN A CA 1
ATOM 6855 C C . GLN A 1 905 ? 19.990 -82.979 266.778 1.00 23.03 893 GLN A C 1
ATOM 6856 O O . GLN A 1 905 ? 19.448 -83.419 265.760 1.00 22.46 893 GLN A O 1
ATOM 6862 N N . VAL A 1 906 ? 21.016 -83.577 267.380 1.00 22.09 894 VAL A N 1
ATOM 6863 C CA . VAL A 1 906 ? 21.503 -84.888 266.963 1.00 21.31 894 VAL A CA 1
ATOM 6864 C C . VAL A 1 906 ? 20.487 -85.961 267.366 1.00 20.72 894 VAL A C 1
ATOM 6865 O O . VAL A 1 906 ? 19.907 -85.907 268.457 1.00 20.80 894 VAL A O 1
ATOM 6869 N N . LEU A 1 907 ? 20.256 -86.914 266.465 1.00 19.89 895 LEU A N 1
ATOM 6870 C CA . LEU A 1 907 ? 19.373 -88.039 266.742 1.00 19.38 895 LEU A CA 1
ATOM 6871 C C . LEU A 1 907 ? 20.141 -89.155 267.444 1.00 19.02 895 LEU A C 1
ATOM 6872 O O . LEU A 1 907 ? 19.671 -89.711 268.434 1.00 18.92 895 LEU A O 1
ATOM 6877 N N . ALA A 1 908 ? 21.318 -89.475 266.910 1.00 18.68 896 ALA A N 1
ATOM 6878 C CA . ALA A 1 908 ? 22.174 -90.531 267.446 1.00 18.06 896 ALA A CA 1
ATOM 6879 C C . ALA A 1 908 ? 23.589 -90.401 266.902 1.00 18.01 896 ALA A C 1
ATOM 6880 O O . ALA A 1 908 ? 23.803 -89.809 265.841 1.00 17.73 896 ALA A O 1
ATOM 6882 N N . THR A 1 909 ? 24.550 -90.944 267.647 1.00 17.68 897 THR A N 1
ATOM 6883 C CA . THR A 1 909 ? 25.933 -91.060 267.195 1.00 17.78 897 THR A CA 1
ATOM 6884 C C . THR A 1 909 ? 26.297 -92.542 267.245 1.00 17.70 897 THR A C 1
ATOM 6885 O O . THR A 1 909 ? 25.544 -93.340 267.799 1.00 17.54 897 THR A O 1
ATOM 6889 N N . ASN A 1 910 ? 27.439 -92.915 266.672 1.00 17.75 898 ASN A N 1
ATOM 6890 C CA . ASN A 1 910 ? 27.985 -94.243 266.938 1.00 17.85 898 ASN A CA 1
ATOM 6891 C C . ASN A 1 910 ? 28.673 -94.264 268.312 1.00 18.07 898 ASN A C 1
ATOM 6892 O O . ASN A 1 910 ? 28.774 -93.229 268.982 1.00 17.31 898 ASN A O 1
ATOM 6897 N N . LEU A 1 911 ? 29.136 -95.436 268.732 1.00 18.52 899 LEU A N 1
ATOM 6898 C CA . LEU A 1 911 ? 29.715 -95.583 270.067 1.00 19.28 899 LEU A CA 1
ATOM 6899 C C . LEU A 1 911 ? 31.100 -94.942 270.227 1.00 19.76 899 LEU A C 1
ATOM 6900 O O . LEU A 1 911 ? 31.647 -94.915 271.330 1.00 20.30 899 LEU A O 1
ATOM 6905 N N . ASP A 1 912 ? 31.653 -94.417 269.135 1.00 20.15 900 ASP A N 1
ATOM 6906 C CA . ASP A 1 912 ? 32.905 -93.655 269.185 1.00 20.43 900 ASP A CA 1
ATOM 6907 C C . ASP A 1 912 ? 32.657 -92.143 269.229 1.00 19.97 900 ASP A C 1
ATOM 6908 O O . ASP A 1 912 ? 33.585 -91.355 269.042 1.00 20.33 900 ASP A O 1
ATOM 6913 N N . ASP A 1 913 ? 31.405 -91.753 269.464 1.00 19.52 901 ASP A N 1
ATOM 6914 C CA . ASP A 1 913 ? 30.997 -90.340 269.509 1.00 19.20 901 ASP A CA 1
ATOM 6915 C C . ASP A 1 913 ? 31.127 -89.640 268.143 1.00 18.77 901 ASP A C 1
ATOM 6916 O O . ASP A 1 913 ? 31.287 -88.419 268.064 1.00 18.68 901 ASP A O 1
ATOM 6921 N N . ARG A 1 914 ? 31.056 -90.430 267.073 1.00 18.42 902 ARG A N 1
ATOM 6922 C CA . ARG A 1 914 ? 31.112 -89.911 265.708 1.00 18.29 902 ARG A CA 1
ATOM 6923 C C . ARG A 1 914 ? 29.876 -90.355 264.922 1.00 18.02 902 ARG A C 1
ATOM 6924 O O . ARG A 1 914 ? 28.958 -90.936 265.499 1.00 18.11 902 ARG A O 1
ATOM 6932 N N . MET A 1 915 ? 29.847 -90.074 263.617 1.00 17.90 903 MET A N 1
ATOM 6933 C CA . MET A 1 915 ? 28.668 -90.369 262.784 1.00 17.58 903 MET A CA 1
ATOM 6934 C C . MET A 1 915 ? 27.409 -89.787 263.435 1.00 17.87 903 MET A C 1
ATOM 6935 O O . MET A 1 915 ? 26.431 -90.497 263.701 1.00 17.48 903 MET A O 1
ATOM 6940 N N . ARG A 1 916 ? 27.459 -88.486 263.711 1.00 18.24 904 ARG A N 1
ATOM 6941 C CA . ARG A 1 916 ? 26.379 -87.801 264.415 1.00 19.02 904 ARG A CA 1
ATOM 6942 C C . ARG A 1 916 ? 25.289 -87.420 263.420 1.00 19.49 904 ARG A C 1
ATOM 6943 O O . ARG A 1 916 ? 25.424 -86.456 262.668 1.00 19.59 904 ARG A O 1
ATOM 6951 N N . VAL A 1 917 ? 24.227 -88.218 263.417 1.00 20.20 905 VAL A N 1
ATOM 6952 C CA . VAL A 1 917 ? 23.113 -88.074 262.488 1.00 21.10 905 VAL A CA 1
ATOM 6953 C C . VAL A 1 917 ? 22.142 -87.031 263.029 1.00 21.60 905 VAL A C 1
ATOM 6954 O O . VAL A 1 917 ? 21.651 -87.179 264.146 1.00 21.59 905 VAL A O 1
ATOM 6958 N N . PRO A 1 918 ? 21.863 -85.972 262.244 1.00 22.37 906 PRO A N 1
ATOM 6959 C CA . PRO A 1 918 ? 20.874 -84.995 262.708 1.00 22.81 906 PRO A CA 1
ATOM 6960 C C . PRO A 1 918 ? 19.464 -85.578 262.721 1.00 23.24 906 PRO A C 1
ATOM 6961 O O . PRO A 1 918 ? 19.146 -86.459 261.914 1.00 23.34 906 PRO A O 1
ATOM 6965 N N . MET A 1 919 ? 18.638 -85.105 263.652 1.00 23.61 907 MET A N 1
ATOM 6966 C CA . MET A 1 919 ? 17.248 -85.522 263.717 1.00 24.18 907 MET A CA 1
ATOM 6967 C C . MET A 1 919 ? 16.444 -84.788 262.653 1.00 24.22 907 MET A C 1
ATOM 6968 O O . MET A 1 919 ? 16.265 -83.574 262.734 1.00 24.21 907 MET A O 1
ATOM 6973 N N . SER A 1 920 ? 15.971 -85.534 261.658 1.00 24.36 908 SER A N 1
ATOM 6974 C CA . SER A 1 920 ? 15.176 -84.962 260.573 1.00 24.54 908 SER A CA 1
ATOM 6975 C C . SER A 1 920 ? 13.702 -85.271 260.775 1.00 24.21 908 SER A C 1
ATOM 6976 O O . SER A 1 920 ? 13.341 -86.361 261.217 1.00 24.26 908 SER A O 1
ATOM 6979 N N . ILE A 1 921 ? 12.860 -84.298 260.444 1.00 24.01 909 ILE A N 1
ATOM 6980 C CA . ILE A 1 921 ? 11.426 -84.371 260.692 1.00 24.11 909 ILE A CA 1
ATOM 6981 C C . ILE A 1 921 ? 10.672 -83.979 259.421 1.00 23.89 909 ILE A C 1
ATOM 6982 O O . ILE A 1 921 ? 11.072 -83.043 258.734 1.00 23.74 909 ILE A O 1
ATOM 6987 N N . TYR A 1 922 ? 9.599 -84.710 259.115 1.00 23.84 910 TYR A N 1
ATOM 6988 C CA . TYR A 1 922 ? 8.681 -84.354 258.032 1.00 24.26 910 TYR A CA 1
ATOM 6989 C C . TYR A 1 922 ? 7.890 -83.112 258.430 1.00 23.90 910 TYR A C 1
ATOM 6990 O O . TYR A 1 922 ? 7.063 -83.162 259.343 1.00 23.95 910 TYR A O 1
ATOM 6999 N N . ALA A 1 923 ? 8.161 -82.002 257.748 1.00 23.46 911 ALA A N 1
ATOM 7000 C CA . ALA A 1 923 ? 7.562 -80.710 258.083 1.00 23.16 911 ALA A CA 1
ATOM 7001 C C . ALA A 1 923 ? 7.499 -79.795 256.862 1.00 22.84 911 ALA A C 1
ATOM 7002 O O . ALA A 1 923 ? 8.273 -79.974 255.918 1.00 22.86 911 ALA A O 1
ATOM 7004 N N . PRO A 1 924 ? 6.575 -78.811 256.871 1.00 22.62 912 PRO A N 1
ATOM 7005 C CA . PRO A 1 924 ? 6.596 -77.809 255.807 1.00 22.41 912 PRO A CA 1
ATOM 7006 C C . PRO A 1 924 ? 7.842 -76.933 255.880 1.00 22.31 912 PRO A C 1
ATOM 7007 O O . PRO A 1 924 ? 8.326 -76.612 256.972 1.00 22.22 912 PRO A O 1
ATOM 7011 N N . ALA A 1 925 ? 8.363 -76.577 254.712 1.00 22.08 913 ALA A N 1
ATOM 7012 C CA . ALA A 1 925 ? 9.481 -75.652 254.595 1.00 22.04 913 ALA A CA 1
ATOM 7013 C C . ALA A 1 925 ? 9.188 -74.733 253.427 1.00 22.10 913 ALA A C 1
ATOM 7014 O O . ALA A 1 925 ? 8.310 -75.026 252.618 1.00 22.03 913 ALA A O 1
ATOM 7016 N N . GLN A 1 926 ? 9.922 -73.626 253.338 1.00 22.31 914 GLN A N 1
ATOM 7017 C CA . GLN A 1 926 ? 9.725 -72.655 252.263 1.00 22.61 914 GLN A CA 1
ATOM 7018 C C . GLN A 1 926 ? 9.780 -73.313 250.888 1.00 22.23 914 GLN A C 1
ATOM 7019 O O . GLN A 1 926 ? 10.602 -74.198 250.644 1.00 22.36 914 GLN A O 1
ATOM 7025 N N . ALA A 1 927 ? 8.890 -72.872 250.005 1.00 21.79 915 ALA A N 1
ATOM 7026 C CA . ALA A 1 927 ? 8.808 -73.403 248.649 1.00 21.43 915 ALA A CA 1
ATOM 7027 C C . ALA A 1 927 ? 9.877 -72.811 247.740 1.00 21.06 915 ALA A C 1
ATOM 7028 O O . ALA A 1 927 ? 10.372 -73.485 246.830 1.00 20.84 915 ALA A O 1
ATOM 7030 N N . GLY A 1 928 ? 10.234 -71.551 247.987 1.00 20.43 916 GLY A N 1
ATOM 7031 C CA . GLY A 1 928 ? 11.060 -70.801 247.048 1.00 19.60 916 GLY A CA 1
ATOM 7032 C C . GLY A 1 928 ? 10.291 -70.632 245.748 1.00 19.05 916 GLY A C 1
ATOM 7033 O O . GLY A 1 928 ? 9.195 -70.069 245.739 1.00 19.30 916 GLY A O 1
ATOM 7034 N N . VAL A 1 929 ? 10.850 -71.140 244.652 1.00 18.27 917 VAL A N 1
ATOM 7035 C CA . VAL A 1 929 ? 10.171 -71.057 243.350 1.00 17.65 917 VAL A CA 1
ATOM 7036 C C . VAL A 1 929 ? 9.497 -72.374 242.939 1.00 16.90 917 VAL A C 1
ATOM 7037 O O . VAL A 1 929 ? 8.932 -72.463 241.848 1.00 16.32 917 VAL A O 1
ATOM 7041 N N . ALA A 1 930 ? 9.541 -73.372 243.821 1.00 16.61 918 ALA A N 1
ATOM 7042 C CA . ALA A 1 930 ? 9.093 -74.739 243.501 1.00 16.34 918 ALA A CA 1
ATOM 7043 C C . ALA A 1 930 ? 7.654 -74.833 242.994 1.00 16.27 918 ALA A C 1
ATOM 7044 O O . ALA A 1 930 ? 7.329 -75.731 242.213 1.00 15.90 918 ALA A O 1
ATOM 7046 N N . GLY A 1 931 ? 6.800 -73.912 243.437 1.00 15.73 919 GLY A N 1
ATOM 7047 C CA . GLY A 1 931 ? 5.406 -73.881 243.005 1.00 15.72 919 GLY A CA 1
ATOM 7048 C C . GLY A 1 931 ? 5.240 -73.890 241.497 1.00 16.00 919 GLY A C 1
ATOM 7049 O O . GLY A 1 931 ? 4.349 -74.565 240.977 1.00 15.84 919 GLY A O 1
ATOM 7050 N N . ILE A 1 932 ? 6.096 -73.154 240.784 1.00 15.85 920 ILE A N 1
ATOM 7051 C CA . ILE A 1 932 ? 5.982 -73.102 239.316 1.00 16.03 920 ILE A CA 1
ATOM 7052 C C . ILE A 1 932 ? 6.216 -74.469 238.638 1.00 15.62 920 ILE A C 1
ATOM 7053 O O . ILE A 1 932 ? 5.307 -74.967 237.966 1.00 15.50 920 ILE A O 1
ATOM 7058 N N . PRO A 1 933 ? 7.417 -75.071 238.796 1.00 15.33 921 PRO A N 1
ATOM 7059 C CA . PRO A 1 933 ? 7.595 -76.408 238.204 1.00 15.24 921 PRO A CA 1
ATOM 7060 C C . PRO A 1 933 ? 6.671 -77.494 238.778 1.00 14.92 921 PRO A C 1
ATOM 7061 O O . PRO A 1 933 ? 6.254 -78.380 238.029 1.00 14.63 921 PRO A O 1
ATOM 7065 N N . PHE A 1 934 ? 6.343 -77.437 240.070 1.00 14.64 922 PHE A N 1
ATOM 7066 C CA . PHE A 1 934 ? 5.389 -78.406 240.644 1.00 14.73 922 PHE A CA 1
ATOM 7067 C C . PHE A 1 934 ? 4.080 -78.396 239.862 1.00 14.64 922 PHE A C 1
ATOM 7068 O O . PHE A 1 934 ? 3.581 -79.443 239.437 1.00 14.18 922 PHE A O 1
ATOM 7076 N N . MET A 1 935 ? 3.520 -77.204 239.680 1.00 14.67 923 MET A N 1
ATOM 7077 C CA . MET A 1 935 ? 2.214 -77.082 239.040 1.00 14.80 923 MET A CA 1
ATOM 7078 C C . MET A 1 935 ? 2.282 -77.303 237.528 1.00 14.50 923 MET A C 1
ATOM 7079 O O . MET A 1 935 ? 1.346 -77.849 236.940 1.00 14.94 923 MET A O 1
ATOM 7084 N N . THR A 1 936 ? 3.385 -76.888 236.907 1.00 14.36 924 THR A N 1
ATOM 7085 C CA . THR A 1 936 ? 3.522 -76.963 235.449 1.00 14.18 924 THR A CA 1
ATOM 7086 C C . THR A 1 936 ? 3.818 -78.384 234.986 1.00 13.81 924 THR A C 1
ATOM 7087 O O . THR A 1 936 ? 3.187 -78.880 234.050 1.00 13.63 924 THR A O 1
ATOM 7091 N N . ILE A 1 937 ? 4.775 -79.035 235.642 1.00 13.32 925 ILE A N 1
ATOM 7092 C CA . ILE A 1 937 ? 5.063 -80.435 235.359 1.00 13.33 925 ILE A CA 1
ATOM 7093 C C . ILE A 1 937 ? 3.855 -81.293 235.742 1.00 13.27 925 ILE A C 1
ATOM 7094 O O . ILE A 1 937 ? 3.419 -82.139 234.964 1.00 13.59 925 ILE A O 1
ATOM 7099 N N . GLY A 1 938 ? 3.294 -81.026 236.917 1.00 13.43 926 GLY A N 1
ATOM 7100 C CA . GLY A 1 938 ? 2.151 -81.783 237.439 1.00 13.59 926 GLY A CA 1
ATOM 7101 C C . GLY A 1 938 ? 0.915 -81.780 236.559 1.00 13.62 926 GLY A C 1
ATOM 7102 O O . GLY A 1 938 ? 0.434 -82.844 236.150 1.00 14.21 926 GLY A O 1
ATOM 7103 N N . THR A 1 939 ? 0.401 -80.591 236.255 1.00 13.34 927 THR A N 1
ATOM 7104 C CA . THR A 1 939 ? -0.839 -80.481 235.486 1.00 13.50 927 THR A CA 1
ATOM 7105 C C . THR A 1 939 ? -0.596 -80.529 233.976 1.00 13.47 927 THR A C 1
ATOM 7106 O O . THR A 1 939 ? -1.542 -80.630 233.195 1.00 13.44 927 THR A O 1
ATOM 7110 N N . GLY A 1 940 ? 0.676 -80.456 233.582 1.00 13.55 928 GLY A N 1
ATOM 7111 C CA . GLY A 1 940 ? 1.084 -80.657 232.194 1.00 13.50 928 GLY A CA 1
ATOM 7112 C C . GLY A 1 940 ? 1.393 -82.115 231.922 1.00 13.81 928 GLY A C 1
ATOM 7113 O O . GLY A 1 940 ? 0.467 -82.933 231.837 1.00 13.53 928 GLY A O 1
ATOM 7114 N N . ASP A 1 941 ? 2.683 -82.450 231.805 1.00 13.55 929 ASP A N 1
ATOM 7115 C CA . ASP A 1 941 ? 3.081 -83.821 231.425 1.00 13.94 929 ASP A CA 1
ATOM 7116 C C . ASP A 1 941 ? 2.583 -84.897 232.398 1.00 13.48 929 ASP A C 1
ATOM 7117 O O . ASP A 1 941 ? 2.208 -85.989 231.968 1.00 13.40 929 ASP A O 1
ATOM 7122 N N . GLY A 1 942 ? 2.549 -84.577 233.693 1.00 13.08 930 GLY A N 1
ATOM 7123 C CA . GLY A 1 942 ? 2.044 -85.518 234.705 1.00 13.20 930 GLY A CA 1
ATOM 7124 C C . GLY A 1 942 ? 0.595 -85.916 234.469 1.00 13.43 930 GLY A C 1
ATOM 7125 O O . GLY A 1 942 ? 0.258 -87.106 234.454 1.00 13.44 930 GLY A O 1
ATOM 7126 N N . MET A 1 943 ? -0.261 -84.916 234.279 1.00 13.45 931 MET A N 1
ATOM 7127 C CA . MET A 1 943 ? -1.680 -85.143 234.002 1.00 13.93 931 MET A CA 1
ATOM 7128 C C . MET A 1 943 ? -1.874 -85.838 232.649 1.00 13.83 931 MET A C 1
ATOM 7129 O O . MET A 1 943 ? -2.733 -86.718 232.514 1.00 13.87 931 MET A O 1
ATOM 7134 N N . MET A 1 944 ? -1.072 -85.453 231.656 1.00 13.83 932 MET A N 1
ATOM 7135 C CA . MET A 1 944 ? -1.104 -86.117 230.347 1.00 13.75 932 MET A CA 1
ATOM 7136 C C . MET A 1 944 ? -0.887 -87.626 230.467 1.00 13.70 932 MET A C 1
ATOM 7137 O O . MET A 1 944 ? -1.674 -88.417 229.934 1.00 13.70 932 MET A O 1
ATOM 7142 N N . MET A 1 945 ? 0.184 -88.020 231.155 1.00 13.18 933 MET A N 1
ATOM 7143 C CA . MET A 1 945 ? 0.529 -89.438 231.310 1.00 13.46 933 MET A CA 1
ATOM 7144 C C . MET A 1 945 ? -0.501 -90.205 232.130 1.00 13.48 933 MET A C 1
ATOM 7145 O O . MET A 1 945 ? -0.881 -91.320 231.772 1.00 13.79 933 MET A O 1
ATOM 7150 N N . GLN A 1 946 ? -0.950 -89.593 233.221 1.00 13.68 934 GLN A N 1
ATOM 7151 C CA . GLN A 1 946 ? -2.017 -90.150 234.057 1.00 13.77 934 GLN A CA 1
ATOM 7152 C C . GLN A 1 946 ? -3.283 -90.424 233.237 1.00 13.83 934 GLN A C 1
ATOM 7153 O O . GLN A 1 946 ? -3.900 -91.493 233.357 1.00 13.84 934 GLN A O 1
ATOM 7159 N N . THR A 1 947 ? -3.653 -89.451 232.407 1.00 13.35 935 THR A N 1
ATOM 7160 C CA . THR A 1 947 ? -4.779 -89.589 231.483 1.00 13.84 935 THR A CA 1
ATOM 7161 C C . THR A 1 947 ? -4.531 -90.733 230.481 1.00 13.77 935 THR A C 1
ATOM 7162 O O . THR A 1 947 ? -5.399 -91.591 230.291 1.00 13.55 935 THR A O 1
ATOM 7166 N N . LEU A 1 948 ? -3.341 -90.763 229.880 1.00 13.97 936 LEU A N 1
ATOM 7167 C CA . LEU A 1 948 ? -2.971 -91.853 228.971 1.00 14.26 936 LEU A CA 1
ATOM 7168 C C . LEU A 1 948 ? -3.136 -93.247 229.597 1.00 14.45 936 LEU A C 1
ATOM 7169 O O . LEU A 1 948 ? -3.610 -94.167 228.931 1.00 14.67 936 LEU A O 1
ATOM 7174 N N . SER A 1 949 ? -2.764 -93.393 230.867 1.00 14.46 937 SER A N 1
ATOM 7175 C CA . SER A 1 949 ? -2.833 -94.691 231.555 1.00 14.96 937 SER A CA 1
ATOM 7176 C C . SER A 1 949 ? -4.254 -95.125 231.921 1.00 15.36 937 SER A C 1
ATOM 7177 O O . SER A 1 949 ? -4.491 -96.312 232.162 1.00 15.67 937 SER A O 1
ATOM 7180 N N . THR A 1 950 ? -5.188 -94.177 231.961 1.00 15.49 938 THR A N 1
ATOM 7181 C CA . THR A 1 950 ? -6.521 -94.419 232.547 1.00 16.28 938 THR A CA 1
ATOM 7182 C C . THR A 1 950 ? -7.715 -94.124 231.638 1.00 16.61 938 THR A C 1
ATOM 7183 O O . THR A 1 950 ? -8.839 -94.541 231.937 1.00 16.84 938 THR A O 1
ATOM 7187 N N . MET A 1 951 ? -7.480 -93.394 230.552 1.00 16.94 939 MET A N 1
ATOM 7188 C CA . MET A 1 951 ? -8.538 -93.041 229.606 1.00 17.64 939 MET A CA 1
ATOM 7189 C C . MET A 1 951 ? -9.157 -94.276 228.945 1.00 18.23 939 MET A C 1
ATOM 7190 O O . MET A 1 951 ? -8.556 -95.354 228.934 1.00 18.29 939 MET A O 1
ATOM 7195 N N . LYS A 1 952 ? -10.358 -94.102 228.395 1.00 19.18 940 LYS A N 1
ATOM 7196 C CA . LYS A 1 952 ? -11.005 -95.129 227.575 1.00 20.01 940 LYS A CA 1
ATOM 7197 C C . LYS A 1 952 ? -10.058 -95.479 226.430 1.00 19.73 940 LYS A C 1
ATOM 7198 O O . LYS A 1 952 ? -9.562 -94.592 225.733 1.00 19.67 940 LYS A O 1
ATOM 7204 N N . GLY A 1 953 ? -9.778 -96.769 226.270 1.00 19.54 941 GLY A N 1
ATOM 7205 C CA . GLY A 1 953 ? -8.860 -97.238 225.233 1.00 19.29 941 GLY A CA 1
ATOM 7206 C C . GLY A 1 953 ? -7.402 -96.878 225.479 1.00 19.00 941 GLY A C 1
ATOM 7207 O O . GLY A 1 953 ? -6.631 -96.719 224.528 1.00 19.54 941 GLY A O 1
ATOM 7208 N N . ALA A 1 954 ? -7.032 -96.750 226.753 1.00 18.31 942 ALA A N 1
ATOM 7209 C CA . ALA A 1 954 ? -5.655 -96.453 227.159 1.00 17.57 942 ALA A CA 1
ATOM 7210 C C . ALA A 1 954 ? -4.665 -97.355 226.424 1.00 17.14 942 ALA A C 1
ATOM 7211 O O . ALA A 1 954 ? -4.792 -98.579 226.475 1.00 16.85 942 ALA A O 1
ATOM 7213 N N . PRO A 1 955 ? -3.697 -96.757 225.706 1.00 16.70 943 PRO A N 1
ATOM 7214 C CA . PRO A 1 955 ? -2.704 -97.569 225.002 1.00 16.52 943 PRO A CA 1
ATOM 7215 C C . PRO A 1 955 ? -1.998 -98.581 225.906 1.00 16.60 943 PRO A C 1
ATOM 7216 O O . PRO A 1 955 ? -1.614 -98.260 227.033 1.00 16.30 943 PRO A O 1
ATOM 7220 N N . LYS A 1 956 ? -1.873 -99.804 225.403 1.00 16.40 944 LYS A N 1
ATOM 7221 C CA . LYS A 1 956 ? -1.223 -100.900 226.110 1.00 16.69 944 LYS A CA 1
ATOM 7222 C C . LYS A 1 956 ? 0.227 -101.052 225.655 1.00 16.22 944 LYS A C 1
ATOM 7223 O O . LYS A 1 956 ? 0.597 -100.600 224.567 1.00 15.51 944 LYS A O 1
ATOM 7229 N N . ASN A 1 957 ? 1.044 -101.700 226.486 1.00 15.89 945 ASN A N 1
ATOM 7230 C CA . ASN A 1 957 ? 2.394 -102.104 226.092 1.00 16.24 945 ASN A CA 1
ATOM 7231 C C . ASN A 1 957 ? 3.273 -100.935 225.675 1.00 15.62 945 ASN A C 1
ATOM 7232 O O . ASN A 1 957 ? 3.957 -100.991 224.653 1.00 15.59 945 ASN A O 1
ATOM 7237 N N . THR A 1 958 ? 3.227 -99.870 226.468 1.00 15.21 946 THR A N 1
ATOM 7238 C CA . THR A 1 958 ? 4.070 -98.704 226.242 1.00 14.87 946 THR A CA 1
ATOM 7239 C C . THR A 1 958 ? 5.083 -98.562 227.376 1.00 14.65 946 THR A C 1
ATOM 7240 O O . THR A 1 958 ? 4.960 -99.212 228.420 1.00 14.43 946 THR A O 1
ATOM 7244 N N . LEU A 1 959 ? 6.079 -97.708 227.160 1.00 14.14 947 LEU A N 1
ATOM 7245 C CA . LEU A 1 959 ? 6.933 -97.220 228.242 1.00 14.20 947 LEU A CA 1
ATOM 7246 C C . LEU A 1 959 ? 6.798 -95.705 228.259 1.00 14.07 947 LEU A C 1
ATOM 7247 O O . LEU A 1 959 ? 7.044 -95.051 227.244 1.00 14.23 947 LEU A O 1
ATOM 7252 N N . LYS A 1 960 ? 6.392 -95.161 229.402 1.00 13.83 948 LYS A N 1
ATOM 7253 C CA . LYS A 1 960 ? 6.234 -93.717 229.553 1.00 13.48 948 LYS A CA 1
ATOM 7254 C C . LYS A 1 960 ? 7.473 -93.117 230.205 1.00 13.38 948 LYS A C 1
ATOM 7255 O O . LYS A 1 960 ? 7.973 -93.622 231.219 1.00 13.12 948 LYS A O 1
ATOM 7261 N N . ILE A 1 961 ? 7.979 -92.056 229.585 1.00 13.42 949 ILE A N 1
ATOM 7262 C CA . ILE A 1 961 ? 9.173 -91.358 230.056 1.00 13.76 949 ILE A CA 1
ATOM 7263 C C . ILE A 1 961 ? 8.841 -89.869 230.191 1.00 13.69 949 ILE A C 1
ATOM 7264 O O . ILE A 1 961 ? 9.473 -89.000 229.578 1.00 13.71 949 ILE A O 1
ATOM 7269 N N . PHE A 1 962 ? 7.810 -89.615 230.991 1.00 13.64 950 PHE A N 1
ATOM 7270 C CA . PHE A 1 962 ? 7.414 -88.279 231.445 1.00 14.03 950 PHE A CA 1
ATOM 7271 C C . PHE A 1 962 ? 6.698 -87.426 230.389 1.00 13.72 950 PHE A C 1
ATOM 7272 O O . PHE A 1 962 ? 5.498 -87.219 230.509 1.00 14.43 950 PHE A O 1
ATOM 7280 N N . ASP A 1 963 ? 7.405 -86.941 229.366 1.00 13.74 951 ASP A N 1
ATOM 7281 C CA . ASP A 1 963 ? 6.716 -86.268 228.253 1.00 14.03 951 ASP A CA 1
ATOM 7282 C C . ASP A 1 963 ? 6.863 -87.027 226.932 1.00 13.97 951 ASP A C 1
ATOM 7283 O O . ASP A 1 963 ? 6.440 -86.540 225.876 1.00 14.37 951 ASP A O 1
ATOM 7288 N N . GLY A 1 964 ? 7.482 -88.202 227.001 1.00 13.90 952 GLY A N 1
ATOM 7289 C CA . GLY A 1 964 ? 7.622 -89.092 225.849 1.00 13.92 952 GLY A CA 1
ATOM 7290 C C . GLY A 1 964 ? 7.068 -90.463 226.174 1.00 13.97 952 GLY A C 1
ATOM 7291 O O . GLY A 1 964 ? 7.115 -90.899 227.324 1.00 13.45 952 GLY A O 1
ATOM 7292 N N . MET A 1 965 ? 6.541 -91.137 225.156 1.00 14.16 953 MET A N 1
ATOM 7293 C CA . MET A 1 965 ? 5.994 -92.484 225.307 1.00 14.20 953 MET A CA 1
ATOM 7294 C C . MET A 1 965 ? 6.439 -93.378 224.154 1.00 14.15 953 MET A C 1
ATOM 7295 O O . MET A 1 965 ? 6.164 -93.078 222.991 1.00 14.35 953 MET A O 1
ATOM 7300 N N . ASN A 1 966 ? 7.135 -94.464 224.492 1.00 13.98 954 ASN A N 1
ATOM 7301 C CA . ASN A 1 966 ? 7.558 -95.462 223.519 1.00 14.09 954 ASN A CA 1
ATOM 7302 C C . ASN A 1 966 ? 6.380 -96.360 223.170 1.00 13.98 954 ASN A C 1
ATOM 7303 O O . ASN A 1 966 ? 5.750 -96.943 224.061 1.00 13.59 954 ASN A O 1
ATOM 7308 N N . ILE A 1 967 ? 6.098 -96.461 221.875 1.00 14.31 955 ILE A N 1
ATOM 7309 C CA . ILE A 1 967 ? 4.958 -97.217 221.363 1.00 14.05 955 ILE A CA 1
ATOM 7310 C C . ILE A 1 967 ? 5.433 -98.318 220.414 1.00 14.49 955 ILE A C 1
ATOM 7311 O O . ILE A 1 967 ? 6.302 -98.086 219.571 1.00 13.71 955 ILE A O 1
ATOM 7316 N N . GLY A 1 968 ? 4.840 -99.503 220.550 1.00 14.75 956 GLY A N 1
ATOM 7317 C CA . GLY A 1 968 ? 5.081 -100.614 219.630 1.00 15.31 956 GLY A CA 1
ATOM 7318 C C . GLY A 1 968 ? 4.614 -100.269 218.229 1.00 15.68 956 GLY A C 1
ATOM 7319 O O . GLY A 1 968 ? 3.629 -99.540 218.051 1.00 15.64 956 GLY A O 1
ATOM 7320 N N . LEU A 1 969 ? 5.305 -100.815 217.232 1.00 16.23 957 LEU A N 1
ATOM 7321 C CA . LEU A 1 969 ? 5.098 -100.409 215.833 1.00 16.34 957 LEU A CA 1
ATOM 7322 C C . LEU A 1 969 ? 3.707 -100.701 215.266 1.00 16.69 957 LEU A C 1
ATOM 7323 O O . LEU A 1 969 ? 3.283 -100.074 214.301 1.00 16.54 957 LEU A O 1
ATOM 7328 N N . ASN A 1 970 ? 3.003 -101.644 215.885 1.00 16.73 958 ASN A N 1
ATOM 7329 C CA . ASN A 1 970 ? 1.639 -101.980 215.498 1.00 17.44 958 ASN A CA 1
ATOM 7330 C C . ASN A 1 970 ? 0.605 -100.925 215.917 1.00 17.20 958 ASN A C 1
ATOM 7331 O O . ASN A 1 970 ? -0.476 -100.843 215.329 1.00 17.30 958 ASN A O 1
ATOM 7336 N N . ASP A 1 971 ? 0.943 -100.112 216.919 1.00 16.85 959 ASP A N 1
ATOM 7337 C CA . ASP A 1 971 ? -0.036 -99.208 217.520 1.00 17.01 959 ASP A CA 1
ATOM 7338 C C . ASP A 1 971 ? 0.355 -97.724 217.497 1.00 16.94 959 ASP A C 1
ATOM 7339 O O . ASP A 1 971 ? -0.240 -96.911 218.213 1.00 16.59 959 ASP A O 1
ATOM 7344 N N . ILE A 1 972 ? 1.326 -97.366 216.660 1.00 16.47 960 ILE A N 1
ATOM 7345 C CA . ILE A 1 972 ? 1.850 -95.995 216.653 1.00 16.39 960 ILE A CA 1
ATOM 7346 C C . ILE A 1 972 ? 0.797 -94.922 216.350 1.00 16.25 960 ILE A C 1
ATOM 7347 O O . ILE A 1 972 ? 0.830 -93.845 216.941 1.00 16.23 960 ILE A O 1
ATOM 7352 N N . THR A 1 973 ? -0.138 -95.228 215.453 1.00 16.19 961 THR A N 1
ATOM 7353 C CA . THR A 1 973 ? -1.176 -94.270 215.055 1.00 16.54 961 THR A CA 1
ATOM 7354 C C . THR A 1 973 ? -2.183 -94.011 216.174 1.00 16.22 961 THR A C 1
ATOM 7355 O O . THR A 1 973 ? -2.364 -92.863 216.607 1.00 16.23 961 THR A O 1
ATOM 7359 N N . ASP A 1 974 ? -2.833 -95.065 216.654 1.00 16.14 962 ASP A N 1
ATOM 7360 C CA . ASP A 1 974 ? -3.868 -94.882 217.664 1.00 16.18 962 ASP A CA 1
ATOM 7361 C C . ASP A 1 974 ? -3.298 -94.357 218.985 1.00 15.59 962 ASP A C 1
ATOM 7362 O O . ASP A 1 974 ? -3.884 -93.458 219.590 1.00 15.60 962 ASP A O 1
ATOM 7367 N N . ALA A 1 975 ? -2.158 -94.899 219.415 1.00 15.28 963 ALA A N 1
ATOM 7368 C CA . ALA A 1 975 ? -1.530 -94.468 220.672 1.00 14.96 963 ALA A CA 1
ATOM 7369 C C . ALA A 1 975 ? -1.084 -93.004 220.617 1.00 14.80 963 ALA A C 1
ATOM 7370 O O . ALA A 1 975 ? -1.188 -92.283 221.615 1.00 14.47 963 ALA A O 1
ATOM 7372 N N . SER A 1 976 ? -0.601 -92.569 219.454 1.00 14.58 964 SER A N 1
ATOM 7373 C CA . SER A 1 976 ? -0.246 -91.159 219.253 1.00 14.99 964 SER A CA 1
ATOM 7374 C C . SER A 1 976 ? -1.464 -90.248 219.321 1.00 15.20 964 SER A C 1
ATOM 7375 O O . SER A 1 976 ? -1.408 -89.180 219.925 1.00 15.43 964 SER A O 1
ATOM 7378 N N . ARG A 1 977 ? -2.567 -90.676 218.711 1.00 15.59 965 ARG A N 1
ATOM 7379 C CA . ARG A 1 977 ? -3.808 -89.899 218.744 1.00 16.21 965 ARG A CA 1
ATOM 7380 C C . ARG A 1 977 ? -4.371 -89.797 220.165 1.00 15.86 965 ARG A C 1
ATOM 7381 O O . ARG A 1 977 ? -4.875 -88.742 220.567 1.00 15.47 965 ARG A O 1
ATOM 7389 N N . LYS A 1 978 ? -4.273 -90.895 220.916 1.00 15.59 966 LYS A N 1
ATOM 7390 C CA . LYS A 1 978 ? -4.658 -90.917 222.327 1.00 15.57 966 LYS A CA 1
ATOM 7391 C C . LYS A 1 978 ? -3.765 -89.983 223.151 1.00 15.20 966 LYS A C 1
ATOM 7392 O O . LYS A 1 978 ? -4.249 -89.300 224.059 1.00 15.07 966 LYS A O 1
ATOM 7398 N N . ALA A 1 979 ? -2.472 -89.953 222.821 1.00 14.61 967 ALA A N 1
ATOM 7399 C CA . ALA A 1 979 ? -1.514 -89.072 223.503 1.00 14.37 967 ALA A CA 1
ATOM 7400 C C . ALA A 1 979 ? -1.895 -87.608 223.294 1.00 14.29 967 ALA A C 1
ATOM 7401 O O . ALA A 1 979 ? -1.928 -86.822 224.248 1.00 14.04 967 ALA A O 1
ATOM 7403 N N . ASN A 1 980 ? -2.220 -87.258 222.051 1.00 14.09 968 ASN A N 1
ATOM 7404 C CA . ASN A 1 980 ? -2.667 -85.905 221.735 1.00 14.22 968 ASN A CA 1
ATOM 7405 C C . ASN A 1 980 ? -4.019 -85.553 222.368 1.00 14.44 968 ASN A C 1
ATOM 7406 O O . ASN A 1 980 ? -4.243 -84.407 222.768 1.00 14.01 968 ASN A O 1
ATOM 7411 N N . GLU A 1 981 ? -4.902 -86.545 222.486 1.00 14.96 969 GLU A N 1
ATOM 7412 C CA . GLU A 1 981 ? -6.158 -86.369 223.223 1.00 15.49 969 GLU A CA 1
ATOM 7413 C C . GLU A 1 981 ? -5.898 -86.088 224.706 1.00 15.41 969 GLU A C 1
ATOM 7414 O O . GLU A 1 981 ? -6.561 -85.235 225.312 1.00 15.61 969 GLU A O 1
ATOM 7420 N N . ALA A 1 982 ? -4.936 -86.809 225.281 1.00 14.98 970 ALA A N 1
ATOM 7421 C CA . ALA A 1 982 ? -4.563 -86.634 226.688 1.00 14.99 970 ALA A CA 1
ATOM 7422 C C . ALA A 1 982 ? -3.959 -85.252 226.939 1.00 14.94 970 ALA A C 1
ATOM 7423 O O . ALA A 1 982 ? -4.172 -84.666 227.999 1.00 14.42 970 ALA A O 1
ATOM 7425 N N . VAL A 1 983 ? -3.219 -84.737 225.958 1.00 14.78 971 VAL A N 1
ATOM 7426 C CA . VAL A 1 983 ? -2.743 -83.351 225.993 1.00 15.35 971 VAL A CA 1
ATOM 7427 C C . VAL A 1 983 ? -3.934 -82.387 226.068 1.00 15.45 971 VAL A C 1
ATOM 7428 O O . VAL A 1 983 ? -3.978 -81.500 226.931 1.00 15.40 971 VAL A O 1
ATOM 7432 N N . TYR A 1 984 ? -4.903 -82.577 225.173 1.00 15.66 972 TYR A N 1
ATOM 7433 C CA . TYR A 1 984 ? -6.108 -81.760 225.158 1.00 16.35 972 TYR A CA 1
ATOM 7434 C C . TYR A 1 984 ? -6.837 -81.809 226.499 1.00 16.33 972 TYR A C 1
ATOM 7435 O O . TYR A 1 984 ? -7.309 -80.781 226.994 1.00 16.14 972 TYR A O 1
ATOM 7444 N N . THR A 1 985 ? -6.913 -83.008 227.079 1.00 16.14 973 THR A N 1
ATOM 7445 C CA . THR A 1 985 ? -7.526 -83.212 228.391 1.00 16.34 973 THR A CA 1
ATOM 7446 C C . THR A 1 985 ? -6.801 -82.407 229.474 1.00 16.58 973 THR A C 1
ATOM 7447 O O . THR A 1 985 ? -7.435 -81.681 230.248 1.00 16.28 973 THR A O 1
ATOM 7451 N N . SER A 1 986 ? -5.475 -82.529 229.519 1.00 17.04 974 SER A N 1
ATOM 7452 C CA . SER A 1 986 ? -4.675 -81.741 230.455 1.00 17.44 974 SER A CA 1
ATOM 7453 C C . SER A 1 986 ? -4.843 -80.234 230.227 1.00 17.38 974 SER A C 1
ATOM 7454 O O . SER A 1 986 ? -4.820 -79.456 231.182 1.00 17.27 974 SER A O 1
ATOM 7457 N N . TRP A 1 987 ? -5.036 -79.828 228.973 1.00 17.40 975 TRP A N 1
ATOM 7458 C CA . TRP A 1 987 ? -5.236 -78.412 228.654 1.00 17.85 975 TRP A CA 1
ATOM 7459 C C . TRP A 1 987 ? -6.616 -77.871 229.069 1.00 18.25 975 TRP A C 1
ATOM 7460 O O . TRP A 1 987 ? -6.932 -76.696 228.834 1.00 18.75 975 TRP A O 1
ATOM 7471 N N . GLN A 1 988 ? -7.420 -78.732 229.693 1.00 18.73 976 GLN A N 1
ATOM 7472 C CA . GLN A 1 988 ? -8.682 -78.331 230.321 1.00 19.25 976 GLN A CA 1
ATOM 7473 C C . GLN A 1 988 ? -8.464 -77.958 231.782 1.00 19.01 976 GLN A C 1
ATOM 7474 O O . GLN A 1 988 ? -9.379 -77.479 232.455 1.00 19.09 976 GLN A O 1
ATOM 7480 N N . GLY A 1 989 ? -7.247 -78.188 232.264 1.00 18.61 977 GLY A N 1
ATOM 7481 C CA . GLY A 1 989 ? -6.881 -77.875 233.637 1.00 17.89 977 GLY A CA 1
ATOM 7482 C C . GLY A 1 989 ? -6.689 -76.392 233.869 1.00 17.78 977 GLY A C 1
ATOM 7483 O O . GLY A 1 989 ? -6.667 -75.593 232.930 1.00 17.60 977 GLY A O 1
ATOM 7484 N N . ASN A 1 990 ? -6.550 -76.030 235.138 1.00 17.44 978 ASN A N 1
ATOM 7485 C CA . ASN A 1 990 ? -6.374 -74.642 235.537 1.00 17.45 978 ASN A CA 1
ATOM 7486 C C . ASN A 1 990 ? -5.577 -74.610 236.844 1.00 17.40 978 ASN A C 1
ATOM 7487 O O . ASN A 1 990 ? -6.150 -74.411 237.916 1.00 17.76 978 ASN A O 1
ATOM 7492 N N . PRO A 1 991 ? -4.249 -74.825 236.757 1.00 17.64 979 PRO A N 1
ATOM 7493 C CA . PRO A 1 991 ? -3.396 -74.836 237.951 1.00 17.66 979 PRO A CA 1
ATOM 7494 C C . PRO A 1 991 ? -3.499 -73.557 238.787 1.00 17.98 979 PRO A C 1
ATOM 7495 O O . PRO A 1 991 ? -3.480 -73.636 240.013 1.00 17.85 979 PRO A O 1
ATOM 7499 N N . ILE A 1 992 ? -3.619 -72.398 238.138 1.00 18.17 980 ILE A N 1
ATOM 7500 C CA . ILE A 1 992 ? -3.778 -71.135 238.878 1.00 18.49 980 ILE A CA 1
ATOM 7501 C C . ILE A 1 992 ? -5.058 -71.142 239.721 1.00 18.68 980 ILE A C 1
ATOM 7502 O O . ILE A 1 992 ? -5.048 -70.693 240.868 1.00 19.06 980 ILE A O 1
ATOM 7507 N N . LYS A 1 993 ? -6.146 -71.660 239.157 1.00 18.69 981 LYS A N 1
ATOM 7508 C CA . LYS A 1 993 ? -7.399 -71.804 239.898 1.00 19.27 981 LYS A CA 1
ATOM 7509 C C . LYS A 1 993 ? -7.217 -72.709 241.115 1.00 19.16 981 LYS A C 1
ATOM 7510 O O . LYS A 1 993 ? -7.737 -72.415 242.190 1.00 19.29 981 LYS A O 1
ATOM 7516 N N . ASN A 1 994 ? -6.474 -73.801 240.939 1.00 18.96 982 ASN A N 1
ATOM 7517 C CA . ASN A 1 994 ? -6.205 -74.731 242.036 1.00 19.20 982 ASN A CA 1
ATOM 7518 C C . ASN A 1 994 ? -5.380 -74.070 243.138 1.00 19.10 982 ASN A C 1
ATOM 7519 O O . ASN A 1 994 ? -5.670 -74.239 244.328 1.00 19.36 982 ASN A O 1
ATOM 7524 N N . VAL A 1 995 ? -4.356 -73.321 242.734 1.00 19.32 983 VAL A N 1
ATOM 7525 C CA . VAL A 1 995 ? -3.523 -72.562 243.671 1.00 19.55 983 VAL A CA 1
ATOM 7526 C C . VAL A 1 995 ? -4.377 -71.508 244.380 1.00 20.05 983 VAL A C 1
ATOM 7527 O O . VAL A 1 995 ? -4.316 -71.368 245.608 1.00 19.63 983 VAL A O 1
ATOM 7531 N N . TYR A 1 996 ? -5.183 -70.786 243.603 1.00 20.57 984 TYR A N 1
ATOM 7532 C CA . TYR A 1 996 ? -6.081 -69.769 244.155 1.00 21.49 984 TYR A CA 1
ATOM 7533 C C . TYR A 1 996 ? -7.018 -70.320 245.237 1.00 21.77 984 TYR A C 1
ATOM 7534 O O . TYR A 1 996 ? -7.171 -69.705 246.296 1.00 21.80 984 TYR A O 1
ATOM 7543 N N . GLU A 1 997 ? -7.642 -71.468 244.969 1.00 22.00 985 GLU A N 1
ATOM 7544 C CA . GLU A 1 997 ? -8.603 -72.058 245.909 1.00 22.48 985 GLU A CA 1
ATOM 7545 C C . GLU A 1 997 ? -7.954 -72.409 247.253 1.00 22.35 985 GLU A C 1
ATOM 7546 O O . GLU A 1 997 ? -8.555 -72.210 248.316 1.00 22.07 985 GLU A O 1
ATOM 7552 N N . SER A 1 998 ? -6.717 -72.896 247.194 1.00 22.11 986 SER A N 1
ATOM 7553 C CA . SER A 1 998 ? -5.909 -73.142 248.389 1.00 22.02 986 SER A CA 1
ATOM 7554 C C . SER A 1 998 ? -5.516 -71.825 249.078 1.00 21.92 986 SER A C 1
ATOM 7555 O O . SER A 1 998 ? -5.702 -71.664 250.293 1.00 21.89 986 SER A O 1
ATOM 7558 N N . TYR A 1 999 ? -5.007 -70.878 248.292 1.00 21.56 987 TYR A N 1
ATOM 7559 C CA . TYR A 1 999 ? -4.545 -69.591 248.817 1.00 21.60 987 TYR A CA 1
ATOM 7560 C C . TYR A 1 999 ? -5.686 -68.767 249.427 1.00 21.69 987 TYR A C 1
ATOM 7561 O O . TYR A 1 999 ? -5.483 -68.077 250.427 1.00 21.41 987 TYR A O 1
ATOM 7570 N N . ALA A 1 1000 ? -6.878 -68.860 248.835 1.00 21.94 988 ALA A N 1
ATOM 7571 C CA . ALA A 1 1000 ? -8.074 -68.193 249.367 1.00 22.40 988 ALA A CA 1
ATOM 7572 C C . ALA A 1 1000 ? -8.465 -68.694 250.760 1.00 22.68 988 ALA A C 1
ATOM 7573 O O . ALA A 1 1000 ? -8.831 -67.893 251.627 1.00 22.94 988 ALA A O 1
ATOM 7575 N N . LYS A 1 1001 ? -8.395 -70.009 250.966 1.00 22.98 989 LYS A N 1
ATOM 7576 C CA . LYS A 1 1001 ? -8.661 -70.605 252.278 1.00 23.57 989 LYS A CA 1
ATOM 7577 C C . LYS A 1 1001 ? -7.588 -70.177 253.277 1.00 23.53 989 LYS A C 1
ATOM 7578 O O . LYS A 1 1001 ? -7.898 -69.789 254.403 1.00 23.33 989 LYS A O 1
ATOM 7584 N N . PHE A 1 1002 ? -6.331 -70.241 252.844 1.00 23.65 990 PHE A N 1
ATOM 7585 C CA . PHE A 1 1002 ? -5.194 -69.760 253.625 1.00 24.00 990 PHE A CA 1
ATOM 7586 C C . PHE A 1 1002 ? -5.409 -68.324 254.108 1.00 24.48 990 PHE A C 1
ATOM 7587 O O . PHE A 1 1002 ? -5.237 -68.029 255.295 1.00 24.46 990 PHE A O 1
ATOM 7595 N N . MET A 1 1003 ? -5.796 -67.446 253.183 1.00 25.06 991 MET A N 1
ATOM 7596 C CA . MET A 1 1003 ? -5.956 -66.016 253.467 1.00 25.88 991 MET A CA 1
ATOM 7597 C C . MET A 1 1003 ? -7.024 -65.678 254.505 1.00 26.55 991 MET A C 1
ATOM 7598 O O . MET A 1 1003 ? -6.916 -64.665 255.200 1.00 26.46 991 MET A O 1
ATOM 7603 N N . LYS A 1 1004 ? -8.054 -66.508 254.614 1.00 27.34 992 LYS A N 1
ATOM 7604 C CA . LYS A 1 1004 ? -9.100 -66.234 255.599 1.00 28.42 992 LYS A CA 1
ATOM 7605 C C . LYS A 1 1004 ? -8.802 -66.799 256.991 1.00 28.43 992 LYS A C 1
ATOM 7606 O O . LYS A 1 1004 ? -9.543 -66.533 257.940 1.00 29.02 992 LYS A O 1
ATOM 7612 N N . ASN A 1 1005 ? -7.719 -67.562 257.111 1.00 28.43 993 ASN A N 1
ATOM 7613 C CA . ASN A 1 1005 ? -7.354 -68.185 258.387 1.00 28.44 993 ASN A CA 1
ATOM 7614 C C . ASN A 1 1005 ? -5.988 -67.781 258.942 1.00 28.36 993 ASN A C 1
ATOM 7615 O O . ASN A 1 1005 ? -5.712 -67.975 260.129 1.00 28.32 993 ASN A O 1
ATOM 7620 N N . VAL A 1 1006 ? -5.144 -67.213 258.088 1.00 28.26 994 VAL A N 1
ATOM 7621 C CA . VAL A 1 1006 ? -3.814 -66.775 258.501 1.00 28.30 994 VAL A CA 1
ATOM 7622 C C . VAL A 1 1006 ? -3.888 -65.571 259.448 1.00 28.45 994 VAL A C 1
ATOM 7623 O O . VAL A 1 1006 ? -4.759 -64.710 259.310 1.00 28.37 994 VAL A O 1
ATOM 7627 N N . ASP A 1 1007 ? -2.987 -65.548 260.425 1.00 28.72 995 ASP A N 1
ATOM 7628 C CA . ASP A 1 1007 ? -2.788 -64.387 261.282 1.00 28.97 995 ASP A CA 1
ATOM 7629 C C . ASP A 1 1007 ? -1.327 -63.979 261.160 1.00 29.12 995 ASP A C 1
ATOM 7630 O O . ASP A 1 1007 ? -0.440 -64.604 261.753 1.00 29.02 995 ASP A O 1
ATOM 7635 N N . PHE A 1 1008 ? -1.085 -62.933 260.375 1.00 29.27 996 PHE A N 1
ATOM 7636 C CA . PHE A 1 1008 ? 0.273 -62.475 260.095 1.00 29.73 996 PHE A CA 1
ATOM 7637 C C . PHE A 1 1008 ? 0.997 -61.939 261.337 1.00 30.28 996 PHE A C 1
ATOM 7638 O O . PHE A 1 1008 ? 2.227 -61.974 261.403 1.00 30.20 996 PHE A O 1
ATOM 7646 N N . SER A 1 1009 ? 0.229 -61.464 262.318 1.00 31.13 997 SER A N 1
ATOM 7647 C CA . SER A 1 1009 ? 0.793 -60.934 263.565 1.00 31.82 997 SER A CA 1
ATOM 7648 C C . SER A 1 1009 ? 1.453 -62.027 264.402 1.00 32.67 997 SER A C 1
ATOM 7649 O O . SER A 1 1009 ? 2.372 -61.751 265.178 1.00 32.74 997 SER A O 1
ATOM 7652 N N . LYS A 1 1010 ? 0.979 -63.260 264.230 1.00 33.64 998 LYS A N 1
ATOM 7653 C CA . LYS A 1 1010 ? 1.488 -64.418 264.966 1.00 34.84 998 LYS A CA 1
ATOM 7654 C C . LYS A 1 1010 ? 2.847 -64.897 264.470 1.00 35.36 998 LYS A C 1
ATOM 7655 O O . LYS A 1 1010 ? 3.543 -65.628 265.175 1.00 35.31 998 LYS A O 1
ATOM 7661 N N . LEU A 1 1011 ? 3.217 -64.489 263.259 1.00 36.21 999 LEU A N 1
ATOM 7662 C CA . LEU A 1 1011 ? 4.459 -64.942 262.639 1.00 37.10 999 LEU A CA 1
ATOM 7663 C C . LEU A 1 1011 ? 5.695 -64.397 263.343 1.00 37.85 999 LEU A C 1
ATOM 7664 O O . LEU A 1 1011 ? 5.701 -63.261 263.828 1.00 37.86 999 LEU A O 1
ATOM 7669 N N . SER A 1 1012 ? 6.734 -65.228 263.398 1.00 38.64 1000 SER A N 1
ATOM 7670 C CA . SER A 1 1012 ? 8.043 -64.816 263.887 1.00 39.53 1000 SER A CA 1
ATOM 7671 C C . SER A 1 1012 ? 8.568 -63.663 263.026 1.00 40.18 1000 SER A C 1
ATOM 7672 O O . SER A 1 1012 ? 8.073 -63.449 261.914 1.00 40.27 1000 SER A O 1
ATOM 7675 N N . PRO A 1 1013 ? 9.562 -62.906 263.531 1.00 40.86 1001 PRO A N 1
ATOM 7676 C CA . PRO A 1 1013 ? 10.135 -61.842 262.700 1.00 41.27 1001 PRO A CA 1
ATOM 7677 C C . PRO A 1 1013 ? 10.787 -62.371 261.414 1.00 41.63 1001 PRO A C 1
ATOM 7678 O O . PRO A 1 1013 ? 10.781 -61.676 260.397 1.00 41.72 1001 PRO A O 1
ATOM 7682 N N . GLU A 1 1014 ? 11.326 -63.589 261.469 1.00 42.05 1002 GLU A N 1
ATOM 7683 C CA . GLU A 1 1014 ? 11.963 -64.228 260.314 1.00 42.50 1002 GLU A CA 1
ATOM 7684 C C . GLU A 1 1014 ? 10.953 -64.516 259.205 1.00 42.53 1002 GLU A C 1
ATOM 7685 O O . GLU A 1 1014 ? 11.239 -64.298 258.024 1.00 42.62 1002 GLU A O 1
ATOM 7691 N N . ALA A 1 1015 ? 9.776 -65.003 259.597 1.00 42.57 1003 ALA A N 1
ATOM 7692 C CA . ALA A 1 1015 ? 8.715 -65.352 258.655 1.00 42.55 1003 ALA A CA 1
ATOM 7693 C C . ALA A 1 1015 ? 8.111 -64.121 257.986 1.00 42.69 1003 ALA A C 1
ATOM 7694 O O . ALA A 1 1015 ? 7.840 -64.127 256.782 1.00 42.41 1003 ALA A O 1
ATOM 7696 N N . LEU A 1 1016 ? 7.910 -63.068 258.775 1.00 42.87 1004 LEU A N 1
ATOM 7697 C CA . LEU A 1 1016 ? 7.336 -61.818 258.288 1.00 43.12 1004 LEU A CA 1
ATOM 7698 C C . LEU A 1 1016 ? 8.260 -61.167 257.258 1.00 43.30 1004 LEU A C 1
ATOM 7699 O O . LEU A 1 1016 ? 7.797 -60.570 256.283 1.00 43.27 1004 LEU A O 1
ATOM 7704 N N . GLU A 1 1017 ? 9.564 -61.306 257.484 1.00 43.56 1005 GLU A N 1
ATOM 7705 C CA . GLU A 1 1017 ? 10.595 -60.806 256.579 1.00 44.00 1005 GLU A CA 1
ATOM 7706 C C . GLU A 1 1017 ? 10.611 -61.581 255.258 1.00 43.98 1005 GLU A C 1
ATOM 7707 O O . GLU A 1 1017 ? 10.748 -60.986 254.185 1.00 43.99 1005 GLU A O 1
ATOM 7713 N N . ALA A 1 1018 ? 10.473 -62.904 255.350 1.00 43.97 1006 ALA A N 1
ATOM 7714 C CA . ALA A 1 1018 ? 10.451 -63.779 254.176 1.00 44.00 1006 ALA A CA 1
ATOM 7715 C C . ALA A 1 1018 ? 9.258 -63.479 253.271 1.00 44.06 1006 ALA A C 1
ATOM 7716 O O . ALA A 1 1018 ? 9.397 -63.435 252.048 1.00 44.07 1006 ALA A O 1
ATOM 7718 N N . ILE A 1 1019 ? 8.093 -63.264 253.881 1.00 44.18 1007 ILE A N 1
ATOM 7719 C CA . ILE A 1 1019 ? 6.876 -62.903 253.151 1.00 44.41 1007 ILE A CA 1
ATOM 7720 C C . ILE A 1 1019 ? 6.991 -61.503 252.547 1.00 44.82 1007 ILE A C 1
ATOM 7721 O O . ILE A 1 1019 ? 6.462 -61.245 251.461 1.00 44.68 1007 ILE A O 1
ATOM 7726 N N . GLY A 1 1020 ? 7.689 -60.613 253.251 1.00 45.24 1008 GLY A N 1
ATOM 7727 C CA . GLY A 1 1020 ? 7.936 -59.254 252.767 1.00 45.88 1008 GLY A CA 1
ATOM 7728 C C . GLY A 1 1020 ? 8.574 -59.234 251.391 1.00 46.31 1008 GLY A C 1
ATOM 7729 O O . GLY A 1 1020 ? 8.145 -58.483 250.514 1.00 46.31 1008 GLY A O 1
ATOM 7730 N N . LYS A 1 1021 ? 9.588 -60.079 251.206 1.00 46.88 1009 LYS A N 1
ATOM 7731 C CA . LYS A 1 1021 ? 10.313 -60.195 249.936 1.00 47.50 1009 LYS A CA 1
ATOM 7732 C C . LYS A 1 1021 ? 9.410 -60.540 248.746 1.00 47.96 1009 LYS A C 1
ATOM 7733 O O . LYS A 1 1021 ? 9.586 -59.997 247.652 1.00 47.99 1009 LYS A O 1
ATOM 7739 N N . SER A 1 1022 ? 8.448 -61.433 248.968 1.00 48.57 1010 SER A N 1
ATOM 7740 C CA . SER A 1 1022 ? 7.542 -61.884 247.911 1.00 49.26 1010 SER A CA 1
ATOM 7741 C C . SER A 1 1022 ? 6.369 -60.933 247.679 1.00 49.90 1010 SER A C 1
ATOM 7742 O O . SER A 1 1022 ? 5.995 -60.672 246.534 1.00 49.82 1010 SER A O 1
ATOM 7745 N N . ALA A 1 1023 ? 5.794 -60.422 248.765 1.00 50.77 1011 ALA A N 1
ATOM 7746 C CA . ALA A 1 1023 ? 4.562 -59.637 248.694 1.00 51.73 1011 ALA A CA 1
ATOM 7747 C C . ALA A 1 1023 ? 4.785 -58.145 248.442 1.00 52.52 1011 ALA A C 1
ATOM 7748 O O . ALA A 1 1023 ? 3.885 -57.453 247.957 1.00 52.49 1011 ALA A O 1
ATOM 7750 N N . LEU A 1 1024 ? 5.979 -57.654 248.766 1.00 53.56 1012 LEU A N 1
ATOM 7751 C CA . LEU A 1 1024 ? 6.252 -56.220 248.706 1.00 54.67 1012 LEU A CA 1
ATOM 7752 C C . LEU A 1 1024 ? 7.390 -55.845 247.762 1.00 55.42 1012 LEU A C 1
ATOM 7753 O O . LEU A 1 1024 ? 8.339 -56.612 247.571 1.00 55.49 1012 LEU A O 1
ATOM 7758 N N . GLU A 1 1025 ? 7.274 -54.651 247.181 1.00 56.39 1013 GLU A N 1
ATOM 7759 C CA . GLU A 1 1025 ? 8.355 -54.021 246.431 1.00 57.33 1013 GLU A CA 1
ATOM 7760 C C . GLU A 1 1025 ? 9.545 -53.825 247.368 1.00 57.81 1013 GLU A C 1
ATOM 7761 O O . GLU A 1 1025 ? 9.360 -53.642 248.574 1.00 57.92 1013 GLU A O 1
ATOM 7767 N N . TYR A 1 1026 ? 10.759 -53.870 246.821 1.00 58.36 1014 TYR A N 1
ATOM 7768 C CA . TYR A 1 1026 ? 11.981 -53.803 247.635 1.00 58.83 1014 TYR A CA 1
ATOM 7769 C C . TYR A 1 1026 ? 12.009 -52.635 248.628 1.00 58.97 1014 TYR A C 1
ATOM 7770 O O . TYR A 1 1026 ? 12.518 -52.775 249.742 1.00 59.07 1014 TYR A O 1
ATOM 7779 N N . ASP A 1 1027 ? 11.455 -51.494 248.222 1.00 59.09 1015 ASP A N 1
ATOM 7780 C CA . ASP A 1 1027 ? 11.410 -50.302 249.073 1.00 59.12 1015 ASP A CA 1
ATOM 7781 C C . ASP A 1 1027 ? 10.324 -50.361 250.158 1.00 58.97 1015 ASP A C 1
ATOM 7782 O O . ASP A 1 1027 ? 9.816 -49.321 250.590 1.00 59.06 1015 ASP A O 1
ATOM 7787 N N . GLN A 1 1028 ? 9.982 -51.571 250.604 1.00 58.65 1016 GLN A N 1
ATOM 7788 C CA . GLN A 1 1028 ? 8.921 -51.763 251.602 1.00 58.28 1016 GLN A CA 1
ATOM 7789 C C . GLN A 1 1028 ? 9.311 -52.679 252.773 1.00 57.83 1016 GLN A C 1
ATOM 7790 O O . GLN A 1 1028 ? 8.591 -52.743 253.775 1.00 57.84 1016 GLN A O 1
ATOM 7796 N N . ARG A 1 1029 ? 10.441 -53.374 252.652 1.00 57.25 1017 ARG A N 1
ATOM 7797 C CA . ARG A 1 1029 ? 10.857 -54.371 253.650 1.00 56.68 1017 ARG A CA 1
ATOM 7798 C C . ARG A 1 1029 ? 11.384 -53.765 254.946 1.00 56.22 1017 ARG A C 1
ATOM 7799 O O . ARG A 1 1029 ? 10.996 -54.190 256.039 1.00 56.20 1017 ARG A O 1
ATOM 7807 N N . GLU A 1 1030 ? 12.275 -52.784 254.804 1.00 55.58 1018 GLU A N 1
ATOM 7808 C CA . GLU A 1 1030 ? 12.873 -52.052 255.924 1.00 55.00 1018 GLU A CA 1
ATOM 7809 C C . GLU A 1 1030 ? 11.857 -51.699 257.019 1.00 54.37 1018 GLU A C 1
ATOM 7810 O O . GLU A 1 1030 ? 12.077 -52.001 258.193 1.00 54.44 1018 GLU A O 1
ATOM 7816 N N . ASN A 1 1031 ? 10.739 -51.094 256.620 1.00 53.57 1019 ASN A N 1
ATOM 7817 C CA . ASN A 1 1031 ? 9.764 -50.541 257.565 1.00 52.85 1019 ASN A CA 1
ATOM 7818 C C . ASN A 1 1031 ? 8.467 -51.340 257.745 1.00 52.14 1019 ASN A C 1
ATOM 7819 O O . ASN A 1 1031 ? 7.535 -50.869 258.404 1.00 52.03 1019 ASN A O 1
ATOM 7824 N N . ALA A 1 1032 ? 8.417 -52.543 257.177 1.00 51.32 1020 ALA A N 1
ATOM 7825 C CA . ALA A 1 1032 ? 7.177 -53.326 257.079 1.00 50.52 1020 ALA A CA 1
ATOM 7826 C C . ALA A 1 1032 ? 6.397 -53.527 258.387 1.00 49.91 1020 ALA A C 1
ATOM 7827 O O . ALA A 1 1032 ? 6.942 -54.010 259.384 1.00 49.94 1020 ALA A O 1
ATOM 7829 N N . THR A 1 1033 ? 5.121 -53.140 258.363 1.00 49.16 1021 THR A N 1
ATOM 7830 C CA . THR A 1 1033 ? 4.184 -53.452 259.446 1.00 48.53 1021 THR A CA 1
ATOM 7831 C C . THR A 1 1033 ? 3.478 -54.772 259.131 1.00 48.07 1021 THR A C 1
ATOM 7832 O O . THR A 1 1033 ? 3.497 -55.231 257.986 1.00 48.01 1021 THR A O 1
ATOM 7836 N N . VAL A 1 1034 ? 2.860 -55.374 260.144 1.00 47.45 1022 VAL A N 1
ATOM 7837 C CA . VAL A 1 1034 ? 2.079 -56.600 259.961 1.00 46.88 1022 VAL A CA 1
ATOM 7838 C C . VAL A 1 1034 ? 0.908 -56.369 258.999 1.00 46.56 1022 VAL A C 1
ATOM 7839 O O . VAL A 1 1034 ? 0.694 -57.156 258.072 1.00 46.45 1022 VAL A O 1
ATOM 7843 N N . ASP A 1 1035 ? 0.176 -55.276 259.218 1.00 46.10 1023 ASP A N 1
ATOM 7844 C CA . ASP A 1 1035 ? -1.012 -54.939 258.429 1.00 45.71 1023 ASP A CA 1
ATOM 7845 C C . ASP A 1 1035 ? -0.695 -54.591 256.975 1.00 45.41 1023 ASP A C 1
ATOM 7846 O O . ASP A 1 1035 ? -1.543 -54.762 256.096 1.00 45.31 1023 ASP A O 1
ATOM 7851 N N . ASP A 1 1036 ? 0.520 -54.097 256.734 1.00 45.02 1024 ASP A N 1
ATOM 7852 C CA . ASP A 1 1036 ? 0.988 -53.792 255.383 1.00 44.64 1024 ASP A CA 1
ATOM 7853 C C . ASP A 1 1036 ? 1.178 -55.059 254.556 1.00 44.30 1024 ASP A C 1
ATOM 7854 O O . ASP A 1 1036 ? 0.765 -55.119 253.396 1.00 44.33 1024 ASP A O 1
ATOM 7859 N N . ILE A 1 1037 ? 1.809 -56.066 255.158 1.00 43.80 1025 ILE A N 1
ATOM 7860 C CA . ILE A 1 1037 ? 2.104 -57.314 254.456 1.00 43.25 1025 ILE A CA 1
ATOM 7861 C C . ILE A 1 1037 ? 0.867 -58.216 254.384 1.00 42.74 1025 ILE A C 1
ATOM 7862 O O . ILE A 1 1037 ? 0.774 -59.081 253.512 1.00 42.65 1025 ILE A O 1
ATOM 7867 N N . ALA A 1 1038 ? -0.074 -58.000 255.303 1.00 42.02 1026 ALA A N 1
ATOM 7868 C CA . ALA A 1 1038 ? -1.371 -58.668 255.269 1.00 41.41 1026 ALA A CA 1
ATOM 7869 C C . ALA A 1 1038 ? -2.191 -58.155 254.088 1.00 40.94 1026 ALA A C 1
ATOM 7870 O O . ALA A 1 1038 ? -2.808 -58.938 253.361 1.00 40.82 1026 ALA A O 1
ATOM 7872 N N . ASN A 1 1039 ? -2.183 -56.836 253.907 1.00 40.41 1027 ASN A N 1
ATOM 7873 C CA . ASN A 1 1039 ? -2.855 -56.191 252.783 1.00 39.89 1027 ASN A CA 1
ATOM 7874 C C . ASN A 1 1039 ? -2.228 -56.578 251.442 1.00 39.24 1027 ASN A C 1
ATOM 7875 O O . ASN A 1 1039 ? -2.940 -56.771 250.452 1.00 39.23 1027 ASN A O 1
ATOM 7880 N N . ALA A 1 1040 ? -0.900 -56.693 251.425 1.00 38.36 1028 ALA A N 1
ATOM 7881 C CA . ALA A 1 1040 ? -0.161 -57.103 250.230 1.00 37.56 1028 ALA A CA 1
ATOM 7882 C C . ALA A 1 1040 ? -0.454 -58.552 249.839 1.00 36.96 1028 ALA A C 1
ATOM 7883 O O . ALA A 1 1040 ? -0.525 -58.876 248.650 1.00 36.96 1028 ALA A O 1
ATOM 7885 N N . ALA A 1 1041 ? -0.624 -59.414 250.841 1.00 36.03 1029 ALA A N 1
ATOM 7886 C CA . ALA A 1 1041 ? -0.939 -60.824 250.615 1.00 35.11 1029 ALA A CA 1
ATOM 7887 C C . ALA A 1 1041 ? -2.329 -61.021 250.008 1.00 34.48 1029 ALA A C 1
ATOM 7888 O O . ALA A 1 1041 ? -2.513 -61.879 249.143 1.00 34.10 1029 ALA A O 1
ATOM 7890 N N . SER A 1 1042 ? -3.299 -60.226 250.461 1.00 33.65 1030 SER A N 1
ATOM 7891 C CA . SER A 1 1042 ? -4.662 -60.297 249.923 1.00 33.08 1030 SER A CA 1
ATOM 7892 C C . SER A 1 1042 ? -4.751 -59.783 248.486 1.00 32.39 1030 SER A C 1
ATOM 7893 O O . SER A 1 1042 ? -5.617 -60.215 247.724 1.00 32.33 1030 SER A O 1
ATOM 7896 N N . LEU A 1 1043 ? -3.849 -58.873 248.123 1.00 31.71 1031 LEU A N 1
ATOM 7897 C CA . LEU A 1 1043 ? -3.777 -58.358 246.756 1.00 31.14 1031 LEU A CA 1
ATOM 7898 C C . LEU A 1 1043 ? -3.401 -59.475 245.781 1.00 30.43 1031 LEU A C 1
ATOM 7899 O O . LEU A 1 1043 ? -3.945 -59.552 244.680 1.00 30.09 1031 LEU A O 1
ATOM 7904 N N . ILE A 1 1044 ? -2.477 -60.338 246.203 1.00 29.57 1032 ILE A N 1
ATOM 7905 C CA . ILE A 1 1044 ? -2.070 -61.503 245.413 1.00 28.94 1032 ILE A CA 1
ATOM 7906 C C . ILE A 1 1044 ? -3.244 -62.465 245.197 1.00 28.52 1032 ILE A C 1
ATOM 7907 O O . ILE A 1 1044 ? -3.390 -63.029 244.111 1.00 28.36 1032 ILE A O 1
ATOM 7912 N N . GLU A 1 1045 ? -4.083 -62.630 246.220 1.00 28.14 1033 GLU A N 1
ATOM 7913 C CA . GLU A 1 1045 ? -5.308 -63.428 246.101 1.00 27.87 1033 GLU A CA 1
ATOM 7914 C C . GLU A 1 1045 ? -6.211 -62.912 244.978 1.00 27.73 1033 GLU A C 1
ATOM 7915 O O . GLU A 1 1045 ? -6.735 -63.696 244.185 1.00 27.27 1033 GLU A O 1
ATOM 7921 N N . ARG A 1 1046 ? -6.389 -61.591 244.930 1.00 27.48 1034 ARG A N 1
ATOM 7922 C CA . ARG A 1 1046 ? -7.169 -60.935 243.881 1.00 27.54 1034 ARG A CA 1
ATOM 7923 C C . ARG A 1 1046 ? -6.575 -61.209 242.501 1.00 27.09 1034 ARG A C 1
ATOM 7924 O O . ARG A 1 1046 ? -7.301 -61.553 241.563 1.00 27.06 1034 ARG A O 1
ATOM 7932 N N . ASN A 1 1047 ? -5.256 -61.061 242.393 1.00 26.41 1035 ASN A N 1
ATOM 7933 C CA . ASN A 1 1047 ? -4.540 -61.315 241.145 1.00 26.18 1035 ASN A CA 1
ATOM 7934 C C . ASN A 1 1047 ? -4.756 -62.741 240.643 1.00 25.73 1035 ASN A C 1
ATOM 7935 O O . ASN A 1 1047 ? -5.050 -62.946 239.468 1.00 25.55 1035 ASN A O 1
ATOM 7940 N N . LEU A 1 1048 ? -4.618 -63.712 241.547 1.00 25.42 1036 LEU A N 1
ATOM 7941 C CA . LEU A 1 1048 ? -4.865 -65.127 241.245 1.00 25.17 1036 LEU A CA 1
ATOM 7942 C C . LEU A 1 1048 ? -6.281 -65.386 240.740 1.00 25.10 1036 LEU A C 1
ATOM 7943 O O . LEU A 1 1048 ? -6.471 -66.100 239.754 1.00 24.74 1036 LEU A O 1
ATOM 7948 N N . ARG A 1 1049 ? -7.269 -64.812 241.425 1.00 25.05 1037 ARG A N 1
ATOM 7949 C CA . ARG A 1 1049 ? -8.670 -64.987 241.056 1.00 25.28 1037 ARG A CA 1
ATOM 7950 C C . ARG A 1 1049 ? -8.925 -64.527 239.622 1.00 24.99 1037 ARG A C 1
ATOM 7951 O O . ARG A 1 1049 ? -9.596 -65.219 238.858 1.00 24.78 1037 ARG A O 1
ATOM 7959 N N . ASN A 1 1050 ? -8.373 -63.366 239.270 1.00 24.90 1038 ASN A N 1
ATOM 7960 C CA . ASN A 1 1050 ? -8.536 -62.797 237.932 1.00 24.75 1038 ASN A CA 1
ATOM 7961 C C . ASN A 1 1050 ? -7.855 -63.632 236.848 1.00 24.30 1038 ASN A C 1
ATOM 7962 O O . ASN A 1 1050 ? -8.427 -63.840 235.773 1.00 23.85 1038 ASN A O 1
ATOM 7967 N N . ILE A 1 1051 ? -6.645 -64.112 237.140 1.00 23.60 1039 ILE A N 1
ATOM 7968 C CA . ILE A 1 1051 ? -5.910 -64.981 236.213 1.00 23.23 1039 ILE A CA 1
ATOM 7969 C C . ILE A 1 1051 ? -6.692 -66.271 235.988 1.00 23.04 1039 ILE A C 1
ATOM 7970 O O . ILE A 1 1051 ? -6.907 -66.682 234.845 1.00 23.06 1039 ILE A O 1
ATOM 7975 N N . ALA A 1 1052 ? -7.120 -66.891 237.088 1.00 22.83 1040 ALA A N 1
ATOM 7976 C CA . ALA A 1 1052 ? -7.915 -68.117 237.051 1.00 22.73 1040 ALA A CA 1
ATOM 7977 C C . ALA A 1 1052 ? -9.169 -67.956 236.197 1.00 22.70 1040 ALA A C 1
ATOM 7978 O O . ALA A 1 1052 ? -9.515 -68.844 235.418 1.00 22.32 1040 ALA A O 1
ATOM 7980 N N . LEU A 1 1053 ? -9.842 -66.815 236.342 1.00 22.80 1041 LEU A N 1
ATOM 7981 C CA . LEU A 1 1053 ? -11.036 -66.526 235.558 1.00 23.10 1041 LEU A CA 1
ATOM 7982 C C . LEU A 1 1053 ? -10.707 -66.452 234.068 1.00 22.65 1041 LEU A C 1
ATOM 7983 O O . LEU A 1 1053 ? -11.420 -67.028 233.246 1.00 22.85 1041 LEU A O 1
ATOM 7988 N N . GLY A 1 1054 ? -9.625 -65.748 233.738 1.00 22.25 1042 GLY A N 1
ATOM 7989 C CA . GLY A 1 1054 ? -9.154 -65.620 232.359 1.00 21.68 1042 GLY A CA 1
ATOM 7990 C C . GLY A 1 1054 ? -8.824 -66.960 231.727 1.00 21.38 1042 GLY A C 1
ATOM 7991 O O . GLY A 1 1054 ? -9.246 -67.242 230.606 1.00 21.04 1042 GLY A O 1
ATOM 7992 N N . VAL A 1 1055 ? -8.072 -67.786 232.455 1.00 21.07 1043 VAL A N 1
ATOM 7993 C CA . VAL A 1 1055 ? -7.700 -69.123 231.986 1.00 20.93 1043 VAL A CA 1
ATOM 7994 C C . VAL A 1 1055 ? -8.941 -69.961 231.678 1.00 20.92 1043 VAL A C 1
ATOM 7995 O O . VAL A 1 1055 ? -9.015 -70.599 230.626 1.00 20.82 1043 VAL A O 1
ATOM 7999 N N . ASP A 1 1056 ? -9.912 -69.937 232.594 1.00 21.05 1044 ASP A N 1
ATOM 8000 C CA . ASP A 1 1056 ? -11.173 -70.650 232.421 1.00 21.40 1044 ASP A CA 1
ATOM 8001 C C . ASP A 1 1056 ? -11.878 -70.256 231.123 1.00 21.13 1044 ASP A C 1
ATOM 8002 O O . ASP A 1 1056 ? -12.328 -71.123 230.370 1.00 20.69 1044 ASP A O 1
ATOM 8007 N N . ILE A 1 1057 ? -11.958 -68.951 230.863 1.00 20.98 1045 ILE A N 1
ATOM 8008 C CA . ILE A 1 1057 ? -12.629 -68.436 229.667 1.00 21.29 1045 ILE A CA 1
ATOM 8009 C C . ILE A 1 1057 ? -11.884 -68.844 228.399 1.00 21.14 1045 ILE A C 1
ATOM 8010 O O . ILE A 1 1057 ? -12.497 -69.325 227.444 1.00 21.20 1045 ILE A O 1
ATOM 8015 N N . ARG A 1 1058 ? -10.569 -68.644 228.404 1.00 21.00 1046 ARG A N 1
ATOM 8016 C CA . ARG A 1 1058 ? -9.704 -69.005 227.276 1.00 20.96 1046 ARG A CA 1
ATOM 8017 C C . ARG A 1 1058 ? -9.869 -70.465 226.859 1.00 20.98 1046 ARG A C 1
ATOM 8018 O O . ARG A 1 1058 ? -10.003 -70.758 225.666 1.00 20.50 1046 ARG A O 1
ATOM 8026 N N . HIS A 1 1059 ? -9.848 -71.373 227.837 1.00 20.82 1047 HIS A N 1
ATOM 8027 C CA . HIS A 1 1059 ? -10.025 -72.807 227.571 1.00 21.14 1047 HIS A CA 1
ATOM 8028 C C . HIS A 1 1059 ? -11.404 -73.115 226.985 1.00 21.68 1047 HIS A C 1
ATOM 8029 O O . HIS A 1 1059 ? -11.521 -73.899 226.040 1.00 21.35 1047 HIS A O 1
ATOM 8036 N N . LYS A 1 1060 ? -12.440 -72.487 227.546 1.00 22.23 1048 LYS A N 1
ATOM 8037 C CA . LYS A 1 1060 ? -13.816 -72.659 227.071 1.00 23.01 1048 LYS A CA 1
ATOM 8038 C C . LYS A 1 1060 ? -13.983 -72.188 225.626 1.00 23.13 1048 LYS A C 1
ATOM 8039 O O . LYS A 1 1060 ? -14.582 -72.884 224.805 1.00 23.14 1048 LYS A O 1
ATOM 8045 N N . VAL A 1 1061 ? -13.432 -71.012 225.337 1.00 23.51 1049 VAL A N 1
ATOM 8046 C CA . VAL A 1 1061 ? -13.451 -70.407 224.003 1.00 24.21 1049 VAL A CA 1
ATOM 8047 C C . VAL A 1 1061 ? -12.654 -71.238 222.988 1.00 24.38 1049 VAL A C 1
ATOM 8048 O O . VAL A 1 1061 ? -13.133 -71.500 221.877 1.00 24.44 1049 VAL A O 1
ATOM 8052 N N . LEU A 1 1062 ? -11.449 -71.659 223.375 1.00 24.47 1050 LEU A N 1
ATOM 8053 C CA . LEU A 1 1062 ? -10.620 -72.537 222.535 1.00 24.85 1050 LEU A CA 1
ATOM 8054 C C . LEU A 1 1062 ? -11.336 -73.835 222.156 1.00 25.04 1050 LEU A C 1
ATOM 8055 O O . LEU A 1 1062 ? -11.217 -74.302 221.023 1.00 24.93 1050 LEU A O 1
ATOM 8060 N N . ASP A 1 1063 ? -12.083 -74.397 223.106 1.00 25.34 1051 ASP A N 1
ATOM 8061 C CA . ASP A 1 1063 ? -12.834 -75.643 222.919 1.00 26.16 1051 ASP A CA 1
ATOM 8062 C C . ASP A 1 1063 ? -13.954 -75.533 221.876 1.00 26.19 1051 ASP A C 1
ATOM 8063 O O . ASP A 1 1063 ? -14.355 -76.538 221.284 1.00 26.13 1051 ASP A O 1
ATOM 8068 N N . LYS A 1 1064 ? -14.452 -74.316 221.665 1.00 26.19 1052 LYS A N 1
ATOM 8069 C CA . LYS A 1 1064 ? -15.538 -74.053 220.708 1.00 26.58 1052 LYS A CA 1
ATOM 8070 C C . LYS A 1 1064 ? -15.041 -73.978 219.263 1.00 26.23 1052 LYS A C 1
ATOM 8071 O O . LYS A 1 1064 ? -15.831 -74.030 218.315 1.00 26.42 1052 LYS A O 1
ATOM 8077 N N . VAL A 1 1065 ? -13.727 -73.867 219.111 1.00 25.78 1053 VAL A N 1
ATOM 8078 C CA . VAL A 1 1065 ? -13.088 -73.594 217.830 1.00 25.40 1053 VAL A CA 1
ATOM 8079 C C . VAL A 1 1065 ? -12.474 -74.885 217.270 1.00 24.85 1053 VAL A C 1
ATOM 8080 O O . VAL A 1 1065 ? -12.200 -75.812 218.032 1.00 24.84 1053 VAL A O 1
ATOM 8084 N N . ASN A 1 1066 ? -12.288 -74.964 215.951 1.00 24.19 1054 ASN A N 1
ATOM 8085 C CA . ASN A 1 1066 ? -11.716 -76.179 215.351 1.00 23.46 1054 ASN A CA 1
ATOM 8086 C C . ASN A 1 1066 ? -10.203 -76.312 215.563 1.00 22.78 1054 ASN A C 1
ATOM 8087 O O . ASN A 1 1066 ? -9.412 -75.533 215.027 1.00 22.83 1054 ASN A O 1
ATOM 8092 N N . LEU A 1 1067 ? -9.825 -77.307 216.368 1.00 21.71 1055 LEU A N 1
ATOM 8093 C CA . LEU A 1 1067 ? -8.437 -77.532 216.784 1.00 20.63 1055 LEU A CA 1
ATOM 8094 C C . LEU A 1 1067 ? -7.877 -78.857 216.280 1.00 19.88 1055 LEU A C 1
ATOM 8095 O O . LEU A 1 1067 ? -8.577 -79.871 216.265 1.00 19.62 1055 LEU A O 1
ATOM 8100 N N . SER A 1 1068 ? -6.615 -78.829 215.862 1.00 19.00 1056 SER A N 1
ATOM 8101 C CA . SER A 1 1068 ? -5.851 -80.040 215.575 1.00 18.27 1056 SER A CA 1
ATOM 8102 C C . SER A 1 1068 ? -4.613 -80.023 216.463 1.00 17.73 1056 SER A C 1
ATOM 8103 O O . SER A 1 1068 ? -3.795 -79.101 216.387 1.00 17.59 1056 SER A O 1
ATOM 8106 N N . ILE A 1 1069 ? -4.489 -81.033 217.316 1.00 16.86 1057 ILE A N 1
ATOM 8107 C CA . ILE A 1 1069 ? -3.432 -81.047 218.328 1.00 16.40 1057 ILE A CA 1
ATOM 8108 C C . ILE A 1 1069 ? -2.406 -82.133 218.027 1.00 15.70 1057 ILE A C 1
ATOM 8109 O O . ILE A 1 1069 ? -2.750 -83.306 217.955 1.00 15.66 1057 ILE A O 1
ATOM 8114 N N . ASP A 1 1070 ? -1.155 -81.719 217.820 1.00 15.36 1058 ASP A N 1
ATOM 8115 C CA . ASP A 1 1070 ? -0.044 -82.652 217.618 1.00 14.96 1058 ASP A CA 1
ATOM 8116 C C . ASP A 1 1070 ? 1.182 -82.222 218.434 1.00 14.88 1058 ASP A C 1
ATOM 8117 O O . ASP A 1 1070 ? 2.263 -81.983 217.892 1.00 14.99 1058 ASP A O 1
ATOM 8122 N N . GLN A 1 1071 ? 0.979 -82.115 219.743 1.00 14.64 1059 GLN A N 1
ATOM 8123 C CA . GLN A 1 1071 ? 2.046 -81.837 220.701 1.00 14.79 1059 GLN A CA 1
ATOM 8124 C C . GLN A 1 1071 ? 2.904 -83.083 220.962 1.00 14.57 1059 GLN A C 1
ATOM 8125 O O . GLN A 1 1071 ? 4.115 -82.976 221.138 1.00 14.21 1059 GLN A O 1
ATOM 8131 N N . MET A 1 1072 ? 2.271 -84.255 220.989 1.00 14.84 1060 MET A N 1
ATOM 8132 C CA . MET A 1 1072 ? 2.999 -85.519 221.172 1.00 14.93 1060 MET A CA 1
ATOM 8133 C C . MET A 1 1072 ? 3.391 -86.061 219.803 1.00 15.11 1060 MET A C 1
ATOM 8134 O O . MET A 1 1072 ? 2.799 -87.018 219.287 1.00 15.04 1060 MET A O 1
ATOM 8139 N N . ALA A 1 1073 ? 4.409 -85.429 219.228 1.00 15.32 1061 ALA A N 1
ATOM 8140 C CA . ALA A 1 1073 ? 4.693 -85.544 217.805 1.00 15.46 1061 ALA A CA 1
ATOM 8141 C C . ALA A 1 1073 ? 5.664 -86.663 217.446 1.00 15.61 1061 ALA A C 1
ATOM 8142 O O . ALA A 1 1073 ? 6.422 -87.154 218.294 1.00 15.69 1061 ALA A O 1
ATOM 8144 N N . ALA A 1 1074 ? 5.603 -87.038 216.166 1.00 15.63 1062 ALA A N 1
ATOM 8145 C CA . ALA A 1 1074 ? 6.486 -87.985 215.487 1.00 15.68 1062 ALA A CA 1
ATOM 8146 C C . ALA A 1 1074 ? 5.681 -88.689 214.388 1.00 15.95 1062 ALA A C 1
ATOM 8147 O O . ALA A 1 1074 ? 6.084 -88.717 213.217 1.00 15.70 1062 ALA A O 1
ATOM 8149 N N . VAL A 1 1075 ? 4.526 -89.224 214.777 1.00 15.57 1063 VAL A N 1
ATOM 8150 C CA . VAL A 1 1075 ? 3.767 -90.151 213.936 1.00 15.65 1063 VAL A CA 1
ATOM 8151 C C . VAL A 1 1075 ? 2.867 -89.444 212.918 1.00 16.01 1063 VAL A C 1
ATOM 8152 O O . VAL A 1 1075 ? 2.608 -89.975 211.836 1.00 15.82 1063 VAL A O 1
ATOM 8156 N N . GLY A 1 1076 ? 2.391 -88.254 213.269 1.00 16.01 1064 GLY A N 1
ATOM 8157 C CA . GLY A 1 1076 ? 1.474 -87.513 212.402 1.00 16.61 1064 GLY A CA 1
ATOM 8158 C C . GLY A 1 1076 ? 0.048 -87.978 212.608 1.00 16.82 1064 GLY A C 1
ATOM 8159 O O . GLY A 1 1076 ? -0.700 -88.173 211.645 1.00 16.63 1064 GLY A O 1
ATOM 8160 N N . ALA A 1 1077 ? -0.319 -88.150 213.877 1.00 16.93 1065 ALA A N 1
ATOM 8161 C CA . ALA A 1 1077 ? -1.655 -88.589 214.265 1.00 16.99 1065 ALA A CA 1
ATOM 8162 C C . ALA A 1 1077 ? -2.272 -87.591 215.245 1.00 17.19 1065 ALA A C 1
ATOM 8163 O O . ALA A 1 1077 ? -2.360 -87.869 216.447 1.00 16.79 1065 ALA A O 1
ATOM 8165 N N . PRO A 1 1078 ? -2.717 -86.428 214.730 1.00 17.52 1066 PRO A N 1
ATOM 8166 C CA . PRO A 1 1078 ? -3.214 -85.350 215.579 1.00 17.77 1066 PRO A CA 1
ATOM 8167 C C . PRO A 1 1078 ? -4.609 -85.607 216.131 1.00 18.01 1066 PRO A C 1
ATOM 8168 O O . PRO A 1 1078 ? -5.432 -86.252 215.475 1.00 17.77 1066 PRO A O 1
ATOM 8172 N N . TYR A 1 1079 ? -4.867 -85.106 217.335 1.00 18.42 1067 TYR A N 1
ATOM 8173 C CA . TYR A 1 1079 ? -6.203 -85.163 217.902 1.00 18.96 1067 TYR A CA 1
ATOM 8174 C C . TYR A 1 1079 ? -7.041 -83.979 217.433 1.00 19.50 1067 TYR A C 1
ATOM 8175 O O . TYR A 1 1079 ? -6.596 -82.830 217.490 1.00 19.69 1067 TYR A O 1
ATOM 8184 N N . GLN A 1 1080 ? -8.260 -84.275 216.989 1.00 20.06 1068 GLN A N 1
ATOM 8185 C CA . GLN A 1 1080 ? -9.220 -83.256 216.570 1.00 20.83 1068 GLN A CA 1
ATOM 8186 C C . GLN A 1 1080 ? -10.281 -83.064 217.650 1.00 21.72 1068 GLN A C 1
ATOM 8187 O O . GLN A 1 1080 ? -10.960 -84.020 218.036 1.00 21.49 1068 GLN A O 1
ATOM 8193 N N . ASN A 1 1081 ? -10.428 -81.836 218.138 1.00 23.00 1069 ASN A N 1
ATOM 8194 C CA . ASN A 1 1081 ? -11.447 -81.545 219.151 1.00 24.51 1069 ASN A CA 1
ATOM 8195 C C . ASN A 1 1081 ? -12.857 -81.427 218.560 1.00 25.77 1069 ASN A C 1
ATOM 8196 O O . ASN A 1 1081 ? -13.851 -81.435 219.296 1.00 26.06 1069 ASN A O 1
ATOM 8201 N N . ASN A 1 1082 ? -12.926 -81.314 217.233 1.00 27.21 1070 ASN A N 1
ATOM 8202 C CA . ASN A 1 1082 ? -14.187 -81.137 216.495 1.00 28.85 1070 ASN A CA 1
ATOM 8203 C C . ASN A 1 1082 ? -15.037 -79.942 216.959 1.00 29.36 1070 ASN A C 1
ATOM 8204 O O . ASN A 1 1082 ? -16.271 -80.013 216.971 1.00 29.87 1070 ASN A O 1
ATOM 8209 N N . GLY A 1 1083 ? -14.366 -78.856 217.342 1.00 29.79 1071 GLY A N 1
ATOM 8210 C CA . GLY A 1 1083 ? -15.032 -77.593 217.672 1.00 30.12 1071 GLY A CA 1
ATOM 8211 C C . GLY A 1 1083 ? -15.752 -77.067 216.445 1.00 30.50 1071 GLY A C 1
ATOM 8212 O O . GLY A 1 1083 ? -15.218 -77.130 215.333 1.00 30.55 1071 GLY A O 1
ATOM 8213 N N . LYS A 1 1084 ? -16.965 -76.557 216.645 1.00 30.70 1072 LYS A N 1
ATOM 8214 C CA . LYS A 1 1084 ? -17.865 -76.232 215.532 1.00 30.97 1072 LYS A CA 1
ATOM 8215 C C . LYS A 1 1084 ? -17.588 -74.891 214.860 1.00 30.83 1072 LYS A C 1
ATOM 8216 O O . LYS A 1 1084 ? -17.922 -74.705 213.687 1.00 30.78 1072 LYS A O 1
ATOM 8222 N N . ILE A 1 1085 ? -16.992 -73.957 215.598 1.00 30.54 1073 ILE A N 1
ATOM 8223 C CA . ILE A 1 1085 ? -16.622 -72.661 215.031 1.00 30.48 1073 ILE A CA 1
ATOM 8224 C C . ILE A 1 1085 ? -15.357 -72.822 214.187 1.00 30.35 1073 ILE A C 1
ATOM 8225 O O . ILE A 1 1085 ? -14.313 -73.263 214.681 1.00 30.23 1073 ILE A O 1
ATOM 8230 N N . ASP A 1 1086 ? -15.476 -72.462 212.911 1.00 30.19 1074 ASP A N 1
ATOM 8231 C CA . ASP A 1 1086 ? -14.449 -72.713 211.902 1.00 30.00 1074 ASP A CA 1
ATOM 8232 C C . ASP A 1 1086 ? -13.553 -71.488 211.709 1.00 29.72 1074 ASP A C 1
ATOM 8233 O O . ASP A 1 1086 ? -13.983 -70.473 211.151 1.00 29.64 1074 ASP A O 1
ATOM 8238 N N . LEU A 1 1087 ? -12.305 -71.590 212.165 1.00 29.09 1075 LEU A N 1
ATOM 8239 C CA . LEU A 1 1087 ? -11.343 -70.494 212.016 1.00 28.73 1075 LEU A CA 1
ATOM 8240 C C . LEU A 1 1087 ? -10.303 -70.754 210.921 1.00 28.72 1075 LEU A C 1
ATOM 8241 O O . LEU A 1 1087 ? -9.202 -70.188 210.941 1.00 28.45 1075 LEU A O 1
ATOM 8246 N N . SER A 1 1088 ? -10.666 -71.599 209.957 1.00 28.67 1076 SER A N 1
ATOM 8247 C CA . SER A 1 1088 ? -9.813 -71.860 208.798 1.00 28.87 1076 SER A CA 1
ATOM 8248 C C . SER A 1 1088 ? -9.781 -70.647 207.877 1.00 29.03 1076 SER A C 1
ATOM 8249 O O . SER A 1 1088 ? -10.665 -69.789 207.942 1.00 28.92 1076 SER A O 1
ATOM 8252 N N . ASN A 1 1089 ? -8.753 -70.577 207.033 1.00 29.23 1077 ASN A N 1
ATOM 8253 C CA . ASN A 1 1089 ? -8.597 -69.486 206.064 1.00 29.43 1077 ASN A CA 1
ATOM 8254 C C . ASN A 1 1089 ? -8.555 -68.099 206.729 1.00 29.13 1077 ASN A C 1
ATOM 8255 O O . ASN A 1 1089 ? -9.099 -67.123 206.204 1.00 29.28 1077 ASN A O 1
ATOM 8260 N N . MET A 1 1090 ? -7.906 -68.033 207.891 1.00 28.60 1078 MET A N 1
ATOM 8261 C CA . MET A 1 1090 ? -7.772 -66.800 208.666 1.00 28.11 1078 MET A CA 1
ATOM 8262 C C . MET A 1 1090 ? -6.333 -66.619 209.129 1.00 27.57 1078 MET A C 1
ATOM 8263 O O . MET A 1 1090 ? -5.655 -67.593 209.470 1.00 27.56 1078 MET A O 1
ATOM 8268 N N . THR A 1 1091 ? -5.879 -65.368 209.153 1.00 26.91 1079 THR A N 1
ATOM 8269 C CA . THR A 1 1091 ? -4.576 -65.020 209.719 1.00 26.26 1079 THR A CA 1
ATOM 8270 C C . THR A 1 1091 ? -4.645 -65.146 211.248 1.00 25.95 1079 THR A C 1
ATOM 8271 O O . THR A 1 1091 ? -5.746 -65.171 211.809 1.00 25.89 1079 THR A O 1
ATOM 8275 N N . PRO A 1 1092 ? -3.481 -65.221 211.930 1.00 25.65 1080 PRO A N 1
ATOM 8276 C CA . PRO A 1 1092 ? -3.522 -65.236 213.396 1.00 25.61 1080 PRO A CA 1
ATOM 8277 C C . PRO A 1 1092 ? -4.186 -63.986 213.971 1.00 25.54 1080 PRO A C 1
ATOM 8278 O O . PRO A 1 1092 ? -4.802 -64.055 215.032 1.00 25.34 1080 PRO A O 1
ATOM 8282 N N . GLU A 1 1093 ? -4.068 -62.862 213.262 1.00 25.49 1081 GLU A N 1
ATOM 8283 C CA . GLU A 1 1093 ? -4.707 -61.608 213.671 1.00 25.54 1081 GLU A CA 1
ATOM 8284 C C . GLU A 1 1093 ? -6.228 -61.708 213.628 1.00 25.27 1081 GLU A C 1
ATOM 8285 O O . GLU A 1 1093 ? -6.904 -61.263 214.556 1.00 25.36 1081 GLU A O 1
ATOM 8291 N N . GLN A 1 1094 ? -6.757 -62.295 212.554 1.00 25.14 1082 GLN A N 1
ATOM 8292 C CA . GLN A 1 1094 ? -8.194 -62.551 212.427 1.00 25.01 1082 GLN A CA 1
ATOM 8293 C C . GLN A 1 1094 ? -8.669 -63.530 213.491 1.00 24.75 1082 GLN A C 1
ATOM 8294 O O . GLN A 1 1094 ? -9.720 -63.334 214.104 1.00 24.34 1082 GLN A O 1
ATOM 8300 N N . GLN A 1 1095 ? -7.884 -64.588 213.696 1.00 24.36 1083 GLN A N 1
ATOM 8301 C CA . GLN A 1 1095 ? -8.213 -65.617 214.675 1.00 24.23 1083 GLN A CA 1
ATOM 8302 C C . GLN A 1 1095 ? -8.269 -65.028 216.082 1.00 24.27 1083 GLN A C 1
ATOM 8303 O O . GLN A 1 1095 ? -9.237 -65.260 216.815 1.00 24.36 1083 GLN A O 1
ATOM 8309 N N . ALA A 1 1096 ? -7.245 -64.252 216.440 1.00 24.52 1084 ALA A N 1
ATOM 8310 C CA . ALA A 1 1096 ? -7.190 -63.580 217.740 1.00 24.65 1084 ALA A CA 1
ATOM 8311 C C . ALA A 1 1096 ? -8.419 -62.700 217.952 1.00 25.04 1084 ALA A C 1
ATOM 8312 O O . ALA A 1 1096 ? -9.016 -62.713 219.030 1.00 24.86 1084 ALA A O 1
ATOM 8314 N N . ASP A 1 1097 ? -8.806 -61.962 216.911 1.00 25.54 1085 ASP A N 1
ATOM 8315 C CA . ASP A 1 1097 ? -9.994 -61.108 216.962 1.00 26.02 1085 ASP A CA 1
ATOM 8316 C C . ASP A 1 1097 ? -11.261 -61.908 217.241 1.00 26.08 1085 ASP A C 1
ATOM 8317 O O . ASP A 1 1097 ? -12.071 -61.517 218.085 1.00 26.05 1085 ASP A O 1
ATOM 8322 N N . GLU A 1 1098 ? -11.424 -63.028 216.537 1.00 26.29 1086 GLU A N 1
ATOM 8323 C CA . GLU A 1 1098 ? -12.597 -63.883 216.715 1.00 26.70 1086 GLU A CA 1
ATOM 8324 C C . GLU A 1 1098 ? -12.624 -64.535 218.095 1.00 26.60 1086 GLU A C 1
ATOM 8325 O O . GLU A 1 1098 ? -13.668 -64.574 218.751 1.00 26.43 1086 GLU A O 1
ATOM 8331 N N . LEU A 1 1099 ? -11.472 -65.038 218.530 1.00 26.49 1087 LEU A N 1
ATOM 8332 C CA . LEU A 1 1099 ? -11.344 -65.626 219.859 1.00 26.69 1087 LEU A CA 1
ATOM 8333 C C . LEU A 1 1099 ? -11.669 -64.614 220.960 1.00 26.96 1087 LEU A C 1
ATOM 8334 O O . LEU A 1 1099 ? -12.332 -64.951 221.943 1.00 27.07 1087 LEU A O 1
ATOM 8339 N N . ASN A 1 1100 ? -11.215 -63.376 220.773 1.00 27.67 1088 ASN A N 1
ATOM 8340 C CA . ASN A 1 1100 ? -11.465 -62.292 221.731 1.00 28.30 1088 ASN A CA 1
ATOM 8341 C C . ASN A 1 1100 ? -12.912 -61.813 221.758 1.00 29.11 1088 ASN A C 1
ATOM 8342 O O . ASN A 1 1100 ? -13.408 -61.382 222.802 1.00 28.99 1088 ASN A O 1
ATOM 8347 N N . LYS A 1 1101 ? -13.580 -61.887 220.609 1.00 29.98 1089 LYS A N 1
ATOM 8348 C CA . LYS A 1 1101 ? -15.022 -61.663 220.546 1.00 30.91 1089 LYS A CA 1
ATOM 8349 C C . LYS A 1 1101 ? -15.751 -62.728 221.376 1.00 31.32 1089 LYS A C 1
ATOM 8350 O O . LYS A 1 1101 ? -16.664 -62.410 222.143 1.00 31.16 1089 LYS A O 1
ATOM 8356 N N . LEU A 1 1102 ? -15.326 -63.983 221.230 1.00 31.90 1090 LEU A N 1
ATOM 8357 C CA . LEU A 1 1102 ? -15.895 -65.097 221.990 1.00 32.49 1090 LEU A CA 1
ATOM 8358 C C . LEU A 1 1102 ? -15.580 -64.994 223.486 1.00 33.23 1090 LEU A C 1
ATOM 8359 O O . LEU A 1 1102 ? -16.390 -65.396 224.324 1.00 33.09 1090 LEU A O 1
ATOM 8364 N N . PHE A 1 1103 ? -14.400 -64.459 223.802 1.00 34.30 1091 PHE A N 1
ATOM 8365 C CA . PHE A 1 1103 ? -13.974 -64.209 225.182 1.00 35.66 1091 PHE A CA 1
ATOM 8366 C C . PHE A 1 1103 ? -14.908 -63.202 225.857 1.00 36.92 1091 PHE A C 1
ATOM 8367 O O . PHE A 1 1103 ? -15.454 -63.476 226.928 1.00 36.68 1091 PHE A O 1
ATOM 8375 N N . ARG A 1 1104 ? -15.085 -62.046 225.220 1.00 38.76 1092 ARG A N 1
ATOM 8376 C CA . ARG A 1 1104 ? -15.938 -60.974 225.743 1.00 40.90 1092 ARG A CA 1
ATOM 8377 C C . ARG A 1 1104 ? -17.391 -61.406 225.901 1.00 42.31 1092 ARG A C 1
ATOM 8378 O O . ARG A 1 1104 ? -18.065 -61.011 226.855 1.00 42.55 1092 ARG A O 1
ATOM 8386 N N . GLU A 1 1105 ? -17.854 -62.217 224.954 1.00 44.26 1093 GLU A N 1
ATOM 8387 C CA . GLU A 1 1105 ? -19.189 -62.803 224.969 1.00 46.30 1093 GLU A CA 1
ATOM 8388 C C . GLU A 1 1105 ? -19.368 -63.741 226.167 1.00 47.78 1093 GLU A C 1
ATOM 8389 O O . GLU A 1 1105 ? -20.428 -63.761 226.798 1.00 47.90 1093 GLU A O 1
ATOM 8395 N N . GLU A 1 1106 ? -18.321 -64.504 226.472 1.00 49.72 1094 GLU A N 1
ATOM 8396 C CA . GLU A 1 1106 ? -18.300 -65.385 227.636 1.00 51.78 1094 GLU A CA 1
ATOM 8397 C C . GLU A 1 1106 ? -18.185 -64.570 228.928 1.00 53.23 1094 GLU A C 1
ATOM 8398 O O . GLU A 1 1106 ? -18.787 -64.915 229.946 1.00 53.33 1094 GLU A O 1
ATOM 8404 N N . LEU A 1 1107 ? -17.411 -63.488 228.863 1.00 55.23 1095 LEU A N 1
ATOM 8405 C CA . LEU A 1 1107 ? -17.188 -62.589 229.994 1.00 57.24 1095 LEU A CA 1
ATOM 8406 C C . LEU A 1 1107 ? -18.464 -61.829 230.363 1.00 58.71 1095 LEU A C 1
ATOM 8407 O O . LEU A 1 1107 ? -18.702 -61.536 231.538 1.00 58.88 1095 LEU A O 1
ATOM 8412 N N . GLU A 1 1108 ? -19.280 -61.516 229.357 1.00 60.58 1096 GLU A N 1
ATOM 8413 C CA . GLU A 1 1108 ? -20.573 -60.867 229.583 1.00 62.48 1096 GLU A CA 1
ATOM 8414 C C . GLU A 1 1108 ? -21.662 -61.842 230.030 1.00 63.67 1096 GLU A C 1
ATOM 8415 O O . GLU A 1 1108 ? -22.697 -61.425 230.554 1.00 63.84 1096 GLU A O 1
ATOM 8421 N N . ALA A 1 1109 ? -21.423 -63.135 229.820 1.00 65.24 1097 ALA A N 1
ATOM 8422 C CA . ALA A 1 1109 ? -22.312 -64.185 230.315 1.00 66.75 1097 ALA A CA 1
ATOM 8423 C C . ALA A 1 1109 ? -22.100 -64.425 231.811 1.00 67.87 1097 ALA A C 1
ATOM 8424 O O . ALA A 1 1109 ? -23.045 -64.768 232.527 1.00 68.01 1097 ALA A O 1
ATOM 8426 N N . ARG A 1 1110 ? -20.857 -64.252 232.269 1.00 69.24 1098 ARG A N 1
ATOM 8427 C CA . ARG A 1 1110 ? -20.527 -64.292 233.697 1.00 70.57 1098 ARG A CA 1
ATOM 8428 C C . ARG A 1 1110 ? -21.258 -63.172 234.429 1.00 71.35 1098 ARG A C 1
ATOM 8429 O O . ARG A 1 1110 ? -21.906 -63.403 235.453 1.00 71.45 1098 ARG A O 1
ATOM 8437 N N . LYS A 1 1111 ? -21.139 -61.964 233.879 1.00 72.31 1099 LYS A N 1
ATOM 8438 C CA . LYS A 1 1111 ? -21.704 -60.738 234.445 1.00 73.20 1099 LYS A CA 1
ATOM 8439 C C . LYS A 1 1111 ? -23.205 -60.841 234.724 1.00 73.68 1099 LYS A C 1
ATOM 8440 O O . LYS A 1 1111 ? -23.703 -60.264 235.693 1.00 73.77 1099 LYS A O 1
ATOM 8446 N N . GLN A 1 1112 ? -23.913 -61.583 233.875 1.00 74.22 1100 GLN A N 1
ATOM 8447 C CA . GLN A 1 1112 ? -25.364 -61.711 233.975 1.00 74.67 1100 GLN A CA 1
ATOM 8448 C C . GLN A 1 1112 ? -25.781 -63.144 234.306 1.00 74.77 1100 GLN A C 1
ATOM 8449 O O . GLN A 1 1112 ? -26.181 -63.926 233.441 1.00 74.84 1100 GLN A O 1
ATOM 8851 N N . THR C 1 17 ? 69.150 -118.874 284.794 1.00 49.17 5 THR B N 1
ATOM 8852 C CA . THR C 1 17 ? 67.742 -119.285 284.500 1.00 49.14 5 THR B CA 1
ATOM 8853 C C . THR C 1 17 ? 66.714 -118.406 285.227 1.00 48.99 5 THR B C 1
ATOM 8854 O O . THR C 1 17 ? 65.590 -118.234 284.748 1.00 48.96 5 THR B O 1
ATOM 8858 N N . GLU C 1 18 ? 67.113 -117.852 286.372 1.00 48.72 6 GLU B N 1
ATOM 8859 C CA . GLU C 1 18 ? 66.274 -116.930 287.141 1.00 48.40 6 GLU B CA 1
ATOM 8860 C C . GLU C 1 18 ? 66.094 -115.595 286.415 1.00 47.89 6 GLU B C 1
ATOM 8861 O O . GLU C 1 18 ? 64.994 -115.036 286.403 1.00 47.84 6 GLU B O 1
ATOM 8867 N N . GLU C 1 19 ? 67.177 -115.096 285.815 1.00 47.20 7 GLU B N 1
ATOM 8868 C CA . GLU C 1 19 ? 67.153 -113.850 285.041 1.00 46.53 7 GLU B CA 1
ATOM 8869 C C . GLU C 1 19 ? 66.203 -113.926 283.848 1.00 45.77 7 GLU B C 1
ATOM 8870 O O . GLU C 1 19 ? 65.466 -112.975 283.575 1.00 45.71 7 GLU B O 1
ATOM 8876 N N . LEU C 1 20 ? 66.240 -115.056 283.142 1.00 44.82 8 LEU B N 1
ATOM 8877 C CA . LEU C 1 20 ? 65.331 -115.331 282.028 1.00 43.80 8 LEU B CA 1
ATOM 8878 C C . LEU C 1 20 ? 63.872 -115.298 282.473 1.00 43.04 8 LEU B C 1
ATOM 8879 O O . LEU C 1 20 ? 63.024 -114.725 281.787 1.00 42.97 8 LEU B O 1
ATOM 8884 N N . LYS C 1 21 ? 63.593 -115.907 283.626 1.00 42.03 9 LYS B N 1
ATOM 8885 C CA . LYS C 1 21 ? 62.248 -115.923 284.197 1.00 41.07 9 LYS B CA 1
ATOM 8886 C C . LYS C 1 21 ? 61.762 -114.513 284.528 1.00 40.32 9 LYS B C 1
ATOM 8887 O O . LYS C 1 21 ? 60.673 -114.113 284.111 1.00 40.21 9 LYS B O 1
ATOM 8893 N N . GLU C 1 22 ? 62.579 -113.766 285.269 1.00 39.29 10 GLU B N 1
ATOM 8894 C CA . GLU C 1 22 ? 62.228 -112.413 285.702 1.00 38.33 10 GLU B CA 1
ATOM 8895 C C . GLU C 1 22 ? 62.102 -111.432 284.533 1.00 37.35 10 GLU B C 1
ATOM 8896 O O . GLU C 1 22 ? 61.301 -110.498 284.588 1.00 37.25 10 GLU B O 1
ATOM 8902 N N . GLY C 1 23 ? 62.889 -111.658 283.482 1.00 36.32 11 GLY B N 1
ATOM 8903 C CA . GLY C 1 23 ? 62.874 -110.815 282.286 1.00 34.86 11 GLY B CA 1
ATOM 8904 C C . GLY C 1 23 ? 61.553 -110.860 281.537 1.00 33.97 11 GLY B C 1
ATOM 8905 O O . GLY C 1 23 ? 60.947 -109.818 281.274 1.00 33.63 11 GLY B O 1
ATOM 8906 N N . ILE C 1 24 ? 61.108 -112.067 281.194 1.00 33.11 12 ILE B N 1
ATOM 8907 C CA . ILE C 1 24 ? 59.837 -112.238 280.481 1.00 32.38 12 ILE B CA 1
ATOM 8908 C C . ILE C 1 24 ? 58.634 -111.888 281.370 1.00 31.80 12 ILE B C 1
ATOM 8909 O O . ILE C 1 24 ? 57.610 -111.412 280.875 1.00 31.63 12 ILE B O 1
ATOM 8914 N N . ASP C 1 25 ? 58.776 -112.101 282.679 1.00 31.01 13 ASP B N 1
ATOM 8915 C CA . ASP C 1 25 ? 57.755 -111.678 283.637 1.00 30.53 13 ASP B CA 1
ATOM 8916 C C . ASP C 1 25 ? 57.554 -110.164 283.604 1.00 29.84 13 ASP B C 1
ATOM 8917 O O . ASP C 1 25 ? 56.423 -109.688 283.666 1.00 29.78 13 ASP B O 1
ATOM 8922 N N . ALA C 1 26 ? 58.653 -109.418 283.488 1.00 29.08 14 ALA B N 1
ATOM 8923 C CA . ALA C 1 26 ? 58.610 -107.955 283.439 1.00 28.30 14 ALA B CA 1
ATOM 8924 C C . ALA C 1 26 ? 57.878 -107.410 282.207 1.00 27.72 14 ALA B C 1
ATOM 8925 O O . ALA C 1 26 ? 57.255 -106.350 282.271 1.00 27.55 14 ALA B O 1
ATOM 8927 N N . VAL C 1 27 ? 57.956 -108.136 281.093 1.00 26.83 15 VAL B N 1
ATOM 8928 C CA . VAL C 1 27 ? 57.294 -107.728 279.850 1.00 26.03 15 VAL B CA 1
ATOM 8929 C C . VAL C 1 27 ? 55.809 -108.126 279.845 1.00 25.53 15 VAL B C 1
ATOM 8930 O O . VAL C 1 27 ? 54.972 -107.397 279.311 1.00 25.45 15 VAL B O 1
ATOM 8934 N N . TYR C 1 28 ? 55.490 -109.273 280.446 1.00 25.24 16 TYR B N 1
ATOM 8935 C CA . TYR C 1 28 ? 54.099 -109.747 280.526 1.00 24.73 16 TYR B CA 1
ATOM 8936 C C . TYR C 1 28 ? 53.677 -110.050 281.971 1.00 24.70 16 TYR B C 1
ATOM 8937 O O . TYR C 1 28 ? 53.373 -111.195 282.301 1.00 24.58 16 TYR B O 1
ATOM 8946 N N . PRO C 1 29 ? 53.636 -109.012 282.833 1.00 24.69 17 PRO B N 1
ATOM 8947 C CA . PRO C 1 29 ? 53.451 -109.225 284.268 1.00 24.68 17 PRO B CA 1
ATOM 8948 C C . PRO C 1 29 ? 52.041 -109.635 284.684 1.00 24.44 17 PRO B C 1
ATOM 8949 O O . PRO C 1 29 ? 51.876 -110.236 285.743 1.00 24.88 17 PRO B O 1
ATOM 8953 N N . SER C 1 30 ? 51.042 -109.317 283.861 1.00 24.10 18 SER B N 1
ATOM 8954 C CA . SER C 1 30 ? 49.642 -109.513 284.247 1.00 23.62 18 SER B CA 1
ATOM 8955 C C . SER C 1 30 ? 48.947 -110.735 283.639 1.00 23.36 18 SER B C 1
ATOM 8956 O O . SER C 1 30 ? 47.743 -110.919 283.831 1.00 23.01 18 SER B O 1
ATOM 8959 N N . LEU C 1 31 ? 49.693 -111.571 282.917 1.00 22.96 19 LEU B N 1
ATOM 8960 C CA . LEU C 1 31 ? 49.123 -112.813 282.385 1.00 22.70 19 LEU B CA 1
ATOM 8961 C C . LEU C 1 31 ? 48.662 -113.722 283.526 1.00 23.12 19 LEU B C 1
ATOM 8962 O O . LEU C 1 31 ? 49.298 -113.778 284.579 1.00 22.90 19 LEU B O 1
ATOM 8967 N N . VAL C 1 32 ? 47.548 -114.417 283.311 1.00 23.53 20 VAL B N 1
ATOM 8968 C CA . VAL C 1 32 ? 46.952 -115.278 284.333 1.00 24.16 20 VAL B CA 1
ATOM 8969 C C . VAL C 1 32 ? 47.883 -116.430 284.709 1.00 24.52 20 VAL B C 1
ATOM 8970 O O . VAL C 1 32 ? 48.474 -117.069 283.839 1.00 24.51 20 VAL B O 1
ATOM 8974 N N . GLY C 1 33 ? 48.009 -116.682 286.009 1.00 25.15 21 GLY B N 1
ATOM 8975 C CA . GLY C 1 33 ? 48.743 -117.840 286.497 1.00 25.82 21 GLY B CA 1
ATOM 8976 C C . GLY C 1 33 ? 50.160 -117.517 286.923 1.00 26.68 21 GLY B C 1
ATOM 8977 O O . GLY C 1 33 ? 50.608 -116.375 286.812 1.00 26.40 21 GLY B O 1
ATOM 8978 N N . THR C 1 34 ? 50.860 -118.533 287.415 1.00 27.43 22 THR B N 1
ATOM 8979 C CA . THR C 1 34 ? 52.240 -118.370 287.866 1.00 28.65 22 THR B CA 1
ATOM 8980 C C . THR C 1 34 ? 53.189 -119.116 286.939 1.00 29.09 22 THR B C 1
ATOM 8981 O O . THR C 1 34 ? 52.895 -120.233 286.506 1.00 28.84 22 THR B O 1
ATOM 8985 N N . ALA C 1 35 ? 54.327 -118.491 286.643 1.00 29.99 23 ALA B N 1
ATOM 8986 C CA . ALA C 1 35 ? 55.335 -119.079 285.764 1.00 30.96 23 ALA B CA 1
ATOM 8987 C C . ALA C 1 35 ? 56.214 -120.076 286.524 1.00 31.72 23 ALA B C 1
ATOM 8988 O O . ALA C 1 35 ? 57.420 -119.872 286.689 1.00 31.77 23 ALA B O 1
ATOM 8990 N N . ASP C 1 36 ? 55.588 -121.157 286.978 1.00 32.67 24 ASP B N 1
ATOM 8991 C CA . ASP C 1 36 ? 56.248 -122.191 287.765 1.00 33.71 24 ASP B CA 1
ATOM 8992 C C . ASP C 1 36 ? 55.584 -123.524 287.444 1.00 34.08 24 ASP B C 1
ATOM 8993 O O . ASP C 1 36 ? 54.401 -123.706 287.720 1.00 34.22 24 ASP B O 1
ATOM 8998 N N . SER C 1 37 ? 56.348 -124.447 286.861 1.00 34.56 25 SER B N 1
ATOM 8999 C CA . SER C 1 37 ? 55.832 -125.763 286.460 1.00 35.21 25 SER B CA 1
ATOM 9000 C C . SER C 1 37 ? 55.218 -126.566 287.607 1.00 35.33 25 SER B C 1
ATOM 9001 O O . SER C 1 37 ? 54.298 -127.359 287.392 1.00 35.37 25 SER B O 1
ATOM 9004 N N . LYS C 1 38 ? 55.734 -126.352 288.817 1.00 35.56 26 LYS B N 1
ATOM 9005 C CA . LYS C 1 38 ? 55.334 -127.125 289.995 1.00 35.86 26 LYS B CA 1
ATOM 9006 C C . LYS C 1 38 ? 54.247 -126.449 290.827 1.00 35.71 26 LYS B C 1
ATOM 9007 O O . LYS C 1 38 ? 53.735 -127.038 291.783 1.00 35.87 26 LYS B O 1
ATOM 9013 N N . ALA C 1 39 ? 53.900 -125.219 290.452 1.00 35.52 27 ALA B N 1
ATOM 9014 C CA . ALA C 1 39 ? 52.910 -124.422 291.173 1.00 35.19 27 ALA B CA 1
ATOM 9015 C C . ALA C 1 39 ? 51.553 -125.107 291.261 1.00 34.96 27 ALA B C 1
ATOM 9016 O O . ALA C 1 39 ? 51.113 -125.769 290.317 1.00 35.06 27 ALA B O 1
ATOM 9018 N N . GLU C 1 40 ? 50.904 -124.956 292.411 1.00 34.59 28 GLU B N 1
ATOM 9019 C CA . GLU C 1 40 ? 49.524 -125.389 292.572 1.00 34.21 28 GLU B CA 1
ATOM 9020 C C . GLU C 1 40 ? 48.655 -124.343 291.880 1.00 33.17 28 GLU B C 1
ATOM 9021 O O . GLU C 1 40 ? 49.005 -123.163 291.856 1.00 33.45 28 GLU B O 1
ATOM 9027 N N . GLY C 1 41 ? 47.540 -124.772 291.300 1.00 31.96 29 GLY B N 1
ATOM 9028 C CA . GLY C 1 41 ? 46.651 -123.845 290.602 1.00 30.02 29 GLY B CA 1
ATOM 9029 C C . GLY C 1 41 ? 47.124 -123.533 289.193 1.00 28.62 29 GLY B C 1
ATOM 9030 O O . GLY C 1 41 ? 47.924 -124.274 288.622 1.00 28.40 29 GLY B O 1
ATOM 9031 N N . ILE C 1 42 ? 46.637 -122.424 288.640 1.00 27.14 30 ILE B N 1
ATOM 9032 C CA . ILE C 1 42 ? 46.893 -122.078 287.236 1.00 25.88 30 ILE B CA 1
ATOM 9033 C C . ILE C 1 42 ? 48.351 -121.699 286.987 1.00 24.92 30 ILE B C 1
ATOM 9034 O O . ILE C 1 42 ? 48.917 -120.858 287.686 1.00 24.36 30 ILE B O 1
ATOM 9039 N N . LYS C 1 43 ? 48.948 -122.337 285.984 1.00 23.96 31 LYS B N 1
ATOM 9040 C CA . LYS C 1 43 ? 50.327 -122.064 285.598 1.00 23.26 31 LYS B CA 1
ATOM 9041 C C . LYS C 1 43 ? 50.347 -121.387 284.236 1.00 22.41 31 LYS B C 1
ATOM 9042 O O . LYS C 1 43 ? 49.602 -121.776 283.339 1.00 22.20 31 LYS B O 1
ATOM 9048 N N . ASN C 1 44 ? 51.173 -120.358 284.083 1.00 21.46 32 ASN B N 1
ATOM 9049 C CA . ASN C 1 44 ? 51.238 -119.670 282.800 1.00 20.70 32 ASN B CA 1
ATOM 9050 C C . ASN C 1 44 ? 52.254 -120.306 281.869 1.00 20.47 32 ASN B C 1
ATOM 9051 O O . ASN C 1 44 ? 53.464 -120.178 282.073 1.00 19.99 32 ASN B O 1
ATOM 9056 N N . TYR C 1 45 ? 51.751 -120.979 280.840 1.00 20.21 33 TYR B N 1
ATOM 9057 C CA . TYR C 1 45 ? 52.618 -121.726 279.929 1.00 20.49 33 TYR B CA 1
ATOM 9058 C C . TYR C 1 45 ? 53.207 -120.888 278.798 1.00 20.25 33 TYR B C 1
ATOM 9059 O O . TYR C 1 45 ? 54.037 -121.383 278.040 1.00 19.98 33 TYR B O 1
ATOM 9068 N N . PHE C 1 46 ? 52.789 -119.628 278.691 1.00 19.96 34 PHE B N 1
ATOM 9069 C CA . PHE C 1 46 ? 53.447 -118.706 277.770 1.00 20.11 34 PHE B CA 1
ATOM 9070 C C . PHE C 1 46 ? 54.791 -118.308 278.365 1.00 20.06 34 PHE B C 1
ATOM 9071 O O . PHE C 1 46 ? 55.825 -118.451 277.718 1.00 19.85 34 PHE B O 1
ATOM 9079 N N . LYS C 1 47 ? 54.760 -117.843 279.612 1.00 20.27 35 LYS B N 1
ATOM 9080 C CA . LYS C 1 47 ? 55.964 -117.455 280.342 1.00 20.74 35 LYS B CA 1
ATOM 9081 C C . LYS C 1 47 ? 56.900 -118.632 280.611 1.00 20.96 35 LYS B C 1
ATOM 9082 O O . LYS C 1 47 ? 58.119 -118.464 280.654 1.00 20.85 35 LYS B O 1
ATOM 9088 N N . LEU C 1 48 ? 56.328 -119.819 280.797 1.00 21.20 36 LEU B N 1
ATOM 9089 C CA . LEU C 1 48 ? 57.124 -121.032 280.969 1.00 21.67 36 LEU B CA 1
ATOM 9090 C C . LEU C 1 48 ? 57.798 -121.478 279.667 1.00 21.90 36 LEU B C 1
ATOM 9091 O O . LEU C 1 48 ? 58.851 -122.128 279.697 1.00 22.07 36 LEU B O 1
ATOM 9096 N N . SER C 1 49 ? 57.203 -121.109 278.534 1.00 21.78 37 SER B N 1
ATOM 9097 C CA . SER C 1 49 ? 57.629 -121.631 277.230 1.00 21.86 37 SER B CA 1
ATOM 9098 C C . SER C 1 49 ? 58.531 -120.708 276.421 1.00 21.72 37 SER B C 1
ATOM 9099 O O . SER C 1 49 ? 59.235 -121.168 275.523 1.00 21.56 37 SER B O 1
ATOM 9102 N N . PHE C 1 50 ? 58.513 -119.415 276.733 1.00 21.77 38 PHE B N 1
ATOM 9103 C CA . PHE C 1 50 ? 59.278 -118.451 275.954 1.00 22.03 38 PHE B CA 1
ATOM 9104 C C . PHE C 1 50 ? 60.178 -117.579 276.818 1.00 22.55 38 PHE B C 1
ATOM 9105 O O . PHE C 1 50 ? 59.912 -117.374 278.003 1.00 22.40 38 PHE B O 1
ATOM 9113 N N . THR C 1 51 ? 61.258 -117.094 276.208 1.00 23.06 39 THR B N 1
ATOM 9114 C CA . THR C 1 51 ? 62.177 -116.164 276.853 1.00 23.97 39 THR B CA 1
ATOM 9115 C C . THR C 1 51 ? 62.467 -115.002 275.907 1.00 24.42 39 THR B C 1
ATOM 9116 O O . THR C 1 51 ? 62.333 -115.133 274.687 1.00 24.00 39 THR B O 1
ATOM 9120 N N . LEU C 1 52 ? 62.862 -113.865 276.471 1.00 25.53 40 LEU B N 1
ATOM 9121 C CA . LEU C 1 52 ? 63.349 -112.749 275.669 1.00 26.70 40 LEU B CA 1
ATOM 9122 C C . LEU C 1 52 ? 64.696 -113.121 275.048 1.00 27.52 40 LEU B C 1
ATOM 9123 O O . LEU C 1 52 ? 65.525 -113.743 275.711 1.00 27.84 40 LEU B O 1
ATOM 9128 N N . PRO C 1 53 ? 64.912 -112.758 273.770 1.00 28.18 41 PRO B N 1
ATOM 9129 C CA . PRO C 1 53 ? 66.185 -113.064 273.119 1.00 29.04 41 PRO B CA 1
ATOM 9130 C C . PRO C 1 53 ? 67.291 -112.092 273.539 1.00 29.95 41 PRO B C 1
ATOM 9131 O O . PRO C 1 53 ? 66.996 -110.978 273.983 1.00 29.95 41 PRO B O 1
ATOM 9135 N N . GLU C 1 54 ? 68.548 -112.519 273.405 1.00 31.10 42 GLU B N 1
ATOM 9136 C CA . GLU C 1 54 ? 69.699 -111.662 273.721 1.00 32.26 42 GLU B CA 1
ATOM 9137 C C . GLU C 1 54 ? 69.703 -110.402 272.854 1.00 32.43 42 GLU B C 1
ATOM 9138 O O . GLU C 1 54 ? 69.933 -109.295 273.352 1.00 32.56 42 GLU B O 1
ATOM 9144 N N . GLU C 1 55 ? 69.425 -110.582 271.564 1.00 32.49 43 GLU B N 1
ATOM 9145 C CA . GLU C 1 55 ? 69.316 -109.477 270.619 1.00 32.72 43 GLU B CA 1
ATOM 9146 C C . GLU C 1 55 ? 67.873 -109.365 270.137 1.00 32.15 43 GLU B C 1
ATOM 9147 O O . GLU C 1 55 ? 67.253 -110.371 269.786 1.00 32.27 43 GLU B O 1
ATOM 9153 N N . GLN C 1 56 ? 67.357 -108.137 270.119 1.00 31.59 44 GLN B N 1
ATOM 9154 C CA . GLN C 1 56 ? 65.993 -107.839 269.669 1.00 30.97 44 GLN B CA 1
ATOM 9155 C C . GLN C 1 56 ? 65.688 -108.431 268.290 1.00 30.12 44 GLN B C 1
ATOM 9156 O O . GLN C 1 56 ? 66.444 -108.224 267.337 1.00 30.02 44 GLN B O 1
ATOM 9162 N N . LYS C 1 57 ? 64.580 -109.165 268.203 1.00 28.91 45 LYS B N 1
ATOM 9163 C CA . LYS C 1 57 ? 64.141 -109.787 266.950 1.00 27.86 45 LYS B CA 1
ATOM 9164 C C . LYS C 1 57 ? 62.924 -109.074 266.364 1.00 26.92 45 LYS B C 1
ATOM 9165 O O . LYS C 1 57 ? 62.816 -108.914 265.146 1.00 26.53 45 LYS B O 1
ATOM 9171 N N . SER C 1 58 ? 62.010 -108.658 267.238 1.00 25.68 46 SER B N 1
ATOM 9172 C CA . SER C 1 58 ? 60.817 -107.928 266.832 1.00 24.92 46 SER B CA 1
ATOM 9173 C C . SER C 1 58 ? 60.750 -106.583 267.532 1.00 24.60 46 SER B C 1
ATOM 9174 O O . SER C 1 58 ? 61.013 -106.484 268.734 1.00 24.51 46 SER B O 1
ATOM 9177 N N . ARG C 1 59 ? 60.374 -105.558 266.774 1.00 24.25 47 ARG B N 1
ATOM 9178 C CA . ARG C 1 59 ? 60.278 -104.202 267.298 1.00 24.29 47 ARG B CA 1
ATOM 9179 C C . ARG C 1 59 ? 58.958 -103.920 268.025 1.00 23.86 47 ARG B C 1
ATOM 9180 O O . ARG C 1 59 ? 58.752 -102.819 268.529 1.00 23.72 47 ARG B O 1
ATOM 9188 N N . THR C 1 60 ? 58.079 -104.921 268.091 1.00 23.47 48 THR B N 1
ATOM 9189 C CA . THR C 1 60 ? 56.805 -104.788 268.806 1.00 23.10 48 THR B CA 1
ATOM 9190 C C . THR C 1 60 ? 56.886 -105.260 270.263 1.00 23.24 48 THR B C 1
ATOM 9191 O O . THR C 1 60 ? 55.970 -105.005 271.052 1.00 23.21 48 THR B O 1
ATOM 9195 N N . VAL C 1 61 ? 57.971 -105.953 270.611 1.00 23.17 49 VAL B N 1
ATOM 9196 C CA . VAL C 1 61 ? 58.185 -106.443 271.976 1.00 23.30 49 VAL B CA 1
ATOM 9197 C C . VAL C 1 61 ? 58.318 -105.242 272.916 1.00 23.87 49 VAL B C 1
ATOM 9198 O O . VAL C 1 61 ? 59.160 -104.369 272.701 1.00 23.67 49 VAL B O 1
ATOM 9202 N N . GLY C 1 62 ? 57.459 -105.193 273.932 1.00 24.21 50 GLY B N 1
ATOM 9203 C CA . GLY C 1 62 ? 57.399 -104.053 274.847 1.00 24.95 50 GLY B CA 1
ATOM 9204 C C . GLY C 1 62 ? 56.351 -103.007 274.495 1.00 25.43 50 GLY B C 1
ATOM 9205 O O . GLY C 1 62 ? 56.069 -102.113 275.297 1.00 25.64 50 GLY B O 1
ATOM 9206 N N . SER C 1 63 ? 55.768 -103.107 273.301 1.00 25.85 51 SER B N 1
ATOM 9207 C CA . SER C 1 63 ? 54.755 -102.141 272.867 1.00 26.38 51 SER B CA 1
ATOM 9208 C C . SER C 1 63 ? 53.396 -102.427 273.501 1.00 26.73 51 SER B C 1
ATOM 9209 O O . SER C 1 63 ? 52.866 -103.527 273.364 1.00 26.76 51 SER B O 1
ATOM 9212 N N . GLU C 1 64 ? 52.829 -101.432 274.181 1.00 26.99 52 GLU B N 1
ATOM 9213 C CA . GLU C 1 64 ? 51.490 -101.568 274.760 1.00 27.56 52 GLU B CA 1
ATOM 9214 C C . GLU C 1 64 ? 50.376 -101.614 273.708 1.00 27.09 52 GLU B C 1
ATOM 9215 O O . GLU C 1 64 ? 49.296 -102.148 273.972 1.00 27.33 52 GLU B O 1
ATOM 9221 N N . ALA C 1 65 ? 50.641 -101.064 272.524 1.00 26.32 53 ALA B N 1
ATOM 9222 C CA . ALA C 1 65 ? 49.661 -101.051 271.435 1.00 25.51 53 ALA B CA 1
ATOM 9223 C C . ALA C 1 65 ? 50.314 -101.249 270.059 1.00 24.83 53 ALA B C 1
ATOM 9224 O O . ALA C 1 65 ? 50.414 -100.296 269.284 1.00 24.52 53 ALA B O 1
ATOM 9226 N N . PRO C 1 66 ? 50.762 -102.486 269.754 1.00 24.29 54 PRO B N 1
ATOM 9227 C CA . PRO C 1 66 ? 51.446 -102.789 268.486 1.00 23.99 54 PRO B CA 1
ATOM 9228 C C . PRO C 1 66 ? 50.739 -102.296 267.214 1.00 23.98 54 PRO B C 1
ATOM 9229 O O . PRO C 1 66 ? 51.405 -101.763 266.324 1.00 23.53 54 PRO B O 1
ATOM 9233 N N . LEU C 1 67 ? 49.418 -102.467 267.128 1.00 24.07 55 LEU B N 1
ATOM 9234 C CA . LEU C 1 67 ? 48.665 -102.031 265.943 1.00 24.57 55 LEU B CA 1
ATOM 9235 C C . LEU C 1 67 ? 48.710 -100.517 265.718 1.00 25.06 55 LEU B C 1
ATOM 9236 O O . LEU C 1 67 ? 48.874 -100.063 264.582 1.00 24.83 55 LEU B O 1
ATOM 9241 N N . LYS C 1 68 ? 48.560 -99.746 266.795 1.00 25.52 56 LYS B N 1
ATOM 9242 C CA . LYS C 1 68 ? 48.683 -98.285 266.724 1.00 26.25 56 LYS B CA 1
ATOM 9243 C C . LYS C 1 68 ? 50.121 -97.842 266.466 1.00 25.93 56 LYS B C 1
ATOM 9244 O O . LYS C 1 68 ? 50.356 -96.923 265.680 1.00 25.84 56 LYS B O 1
ATOM 9250 N N . ASP C 1 69 ? 51.072 -98.498 267.132 1.00 25.83 57 ASP B N 1
ATOM 9251 C CA . ASP C 1 69 ? 52.495 -98.171 266.998 1.00 25.93 57 ASP B CA 1
ATOM 9252 C C . ASP C 1 69 ? 53.025 -98.405 265.584 1.00 25.86 57 ASP B C 1
ATOM 9253 O O . ASP C 1 69 ? 53.773 -97.579 265.051 1.00 25.80 57 ASP B O 1
ATOM 9258 N N . VAL C 1 70 ? 52.633 -99.525 264.980 1.00 25.48 58 VAL B N 1
ATOM 9259 C CA . VAL C 1 70 ? 53.075 -99.856 263.624 1.00 25.26 58 VAL B CA 1
ATOM 9260 C C . VAL C 1 70 ? 52.316 -99.017 262.585 1.00 25.37 58 VAL B C 1
ATOM 9261 O O . VAL C 1 70 ? 52.897 -98.597 261.582 1.00 25.14 58 VAL B O 1
ATOM 9265 N N . ALA C 1 71 ? 51.036 -98.746 262.845 1.00 25.49 59 ALA B N 1
ATOM 9266 C CA . ALA C 1 71 ? 50.247 -97.857 261.985 1.00 25.93 59 ALA B CA 1
ATOM 9267 C C . ALA C 1 71 ? 50.886 -96.470 261.922 1.00 26.27 59 ALA B C 1
ATOM 9268 O O . ALA C 1 71 ? 50.960 -95.862 260.851 1.00 26.18 59 ALA B O 1
ATOM 9270 N N . GLN C 1 72 ? 51.350 -95.992 263.077 1.00 26.83 60 GLN B N 1
ATOM 9271 C CA . GLN C 1 72 ? 52.056 -94.711 263.188 1.00 27.37 60 GLN B CA 1
ATOM 9272 C C . GLN C 1 72 ? 53.362 -94.734 262.392 1.00 27.27 60 GLN B C 1
ATOM 9273 O O . GLN C 1 72 ? 53.671 -93.782 261.665 1.00 27.34 60 GLN B O 1
ATOM 9279 N N . ALA C 1 73 ? 54.114 -95.826 262.524 1.00 27.08 61 ALA B N 1
ATOM 9280 C CA . ALA C 1 73 ? 55.357 -96.014 261.778 1.00 26.91 61 ALA B CA 1
ATOM 9281 C C . ALA C 1 73 ? 55.120 -96.026 260.269 1.00 26.82 61 ALA B C 1
ATOM 9282 O O . ALA C 1 73 ? 55.941 -95.520 259.501 1.00 26.91 61 ALA B O 1
ATOM 9284 N N . LEU C 1 74 ? 53.985 -96.588 259.855 1.00 26.47 62 LEU B N 1
ATOM 9285 C CA . LEU C 1 74 ? 53.624 -96.689 258.440 1.00 26.25 62 LEU B CA 1
ATOM 9286 C C . LEU C 1 74 ? 52.979 -95.421 257.871 1.00 26.11 62 LEU B C 1
ATOM 9287 O O . LEU C 1 74 ? 52.694 -95.361 256.674 1.00 26.12 62 LEU B O 1
ATOM 9292 N N . SER C 1 75 ? 52.745 -94.420 258.720 1.00 26.10 63 SER B N 1
ATOM 9293 C CA . SER C 1 75 ? 52.007 -93.216 258.307 1.00 26.12 63 SER B CA 1
ATOM 9294 C C . SER C 1 75 ? 52.825 -92.246 257.446 1.00 26.12 63 SER B C 1
ATOM 9295 O O . SER C 1 75 ? 52.255 -91.421 256.733 1.00 26.12 63 SER B O 1
ATOM 9298 N N . SER C 1 76 ? 54.150 -92.343 257.521 1.00 26.23 64 SER B N 1
ATOM 9299 C CA . SER C 1 76 ? 55.036 -91.512 256.704 1.00 26.40 64 SER B CA 1
ATOM 9300 C C . SER C 1 76 ? 56.397 -92.169 256.524 1.00 26.61 64 SER B C 1
ATOM 9301 O O . SER C 1 76 ? 56.787 -93.039 257.307 1.00 26.57 64 SER B O 1
ATOM 9304 N N . ARG C 1 77 ? 57.121 -91.740 255.493 1.00 26.74 65 ARG B N 1
ATOM 9305 C CA . ARG C 1 77 ? 58.487 -92.204 255.266 1.00 27.05 65 ARG B CA 1
ATOM 9306 C C . ARG C 1 77 ? 59.393 -91.857 256.448 1.00 27.21 65 ARG B C 1
ATOM 9307 O O . ARG C 1 77 ? 60.174 -92.694 256.896 1.00 27.28 65 ARG B O 1
ATOM 9315 N N . ALA C 1 78 ? 59.264 -90.631 256.960 1.00 27.63 66 ALA B N 1
ATOM 9316 C CA . ALA C 1 78 ? 60.052 -90.168 258.107 1.00 27.98 66 ALA B CA 1
ATOM 9317 C C . ALA C 1 78 ? 59.848 -91.043 259.344 1.00 28.21 66 ALA B C 1
ATOM 9318 O O . ALA C 1 78 ? 60.818 -91.442 259.993 1.00 28.02 66 ALA B O 1
ATOM 9320 N N . ARG C 1 79 ? 58.584 -91.332 259.656 1.00 28.75 67 ARG B N 1
ATOM 9321 C CA . ARG C 1 79 ? 58.215 -92.195 260.784 1.00 29.51 67 ARG B CA 1
ATOM 9322 C C . ARG C 1 79 ? 58.724 -93.625 260.615 1.00 29.42 67 ARG B C 1
ATOM 9323 O O . ARG C 1 79 ? 59.250 -94.218 261.559 1.00 29.46 67 ARG B O 1
ATOM 9331 N N . TYR C 1 80 ? 58.562 -94.162 259.407 1.00 29.55 68 TYR B N 1
ATOM 9332 C CA . TYR C 1 80 ? 59.014 -95.511 259.067 1.00 29.68 68 TYR B CA 1
ATOM 9333 C C . TYR C 1 80 ? 60.523 -95.647 259.223 1.00 30.17 68 TYR B C 1
ATOM 9334 O O . TYR C 1 80 ? 61.016 -96.650 259.746 1.00 29.93 68 TYR B O 1
ATOM 9343 N N . GLU C 1 81 ? 61.244 -94.624 258.769 1.00 30.69 69 GLU B N 1
ATOM 9344 C CA . GLU C 1 81 ? 62.699 -94.572 258.875 1.00 31.38 69 GLU B CA 1
ATOM 9345 C C . GLU C 1 81 ? 63.160 -94.505 260.328 1.00 31.69 69 GLU B C 1
ATOM 9346 O O . GLU C 1 81 ? 64.160 -95.123 260.696 1.00 31.68 69 GLU B O 1
ATOM 9352 N N . LEU C 1 82 ? 62.414 -93.761 261.144 1.00 32.18 70 LEU B N 1
ATOM 9353 C CA . LEU C 1 82 ? 62.699 -93.620 262.568 1.00 32.84 70 LEU B CA 1
ATOM 9354 C C . LEU C 1 82 ? 62.406 -94.918 263.329 1.00 33.02 70 LEU B C 1
ATOM 9355 O O . LEU C 1 82 ? 63.175 -95.319 264.200 1.00 32.96 70 LEU B O 1
ATOM 9360 N N . PHE C 1 83 ? 61.301 -95.572 262.979 1.00 33.47 71 PHE B N 1
ATOM 9361 C CA . PHE C 1 83 ? 60.890 -96.822 263.625 1.00 33.94 71 PHE B CA 1
ATOM 9362 C C . PHE C 1 83 ? 61.855 -97.974 263.330 1.00 34.44 71 PHE B C 1
ATOM 9363 O O . PHE C 1 83 ? 62.184 -98.760 264.220 1.00 34.57 71 PHE B O 1
ATOM 9371 N N . THR C 1 84 ? 62.307 -98.056 262.081 1.00 35.25 72 THR B N 1
ATOM 9372 C CA . THR C 1 84 ? 63.186 -99.136 261.626 1.00 36.02 72 THR B CA 1
ATOM 9373 C C . THR C 1 84 ? 64.668 -98.799 261.799 1.00 36.78 72 THR B C 1
ATOM 9374 O O . THR C 1 84 ? 65.536 -99.628 261.502 1.00 36.99 72 THR B O 1
ATOM 9378 N N . GLU C 1 85 ? 64.942 -97.583 262.272 1.00 37.60 73 GLU B N 1
ATOM 9379 C CA . GLU C 1 85 ? 66.306 -97.080 262.491 1.00 38.48 73 GLU B CA 1
ATOM 9380 C C . GLU C 1 85 ? 67.162 -97.126 261.219 1.00 38.68 73 GLU B C 1
ATOM 9381 O O . GLU C 1 85 ? 68.330 -97.524 261.250 1.00 38.98 73 GLU B O 1
ATOM 9387 N N . LYS C 1 86 ? 66.564 -96.716 260.103 1.00 38.90 74 LYS B N 1
ATOM 9388 C CA . LYS C 1 86 ? 67.249 -96.687 258.814 1.00 39.05 74 LYS B CA 1
ATOM 9389 C C . LYS C 1 86 ? 67.094 -95.322 258.153 1.00 38.98 74 LYS B C 1
ATOM 9390 O O . LYS C 1 86 ? 66.059 -94.669 258.297 1.00 39.15 74 LYS B O 1
ATOM 9396 N N . GLU C 1 87 ? 68.134 -94.901 257.436 1.00 38.68 75 GLU B N 1
ATOM 9397 C CA . GLU C 1 87 ? 68.193 -93.563 256.843 1.00 38.26 75 GLU B CA 1
ATOM 9398 C C . GLU C 1 87 ? 67.154 -93.362 255.743 1.00 37.50 75 GLU B C 1
ATOM 9399 O O . GLU C 1 87 ? 66.423 -92.371 255.750 1.00 37.43 75 GLU B O 1
ATOM 9405 N N . THR C 1 88 ? 67.102 -94.301 254.801 1.00 36.44 76 THR B N 1
ATOM 9406 C CA . THR C 1 88 ? 66.177 -94.216 253.678 1.00 35.53 76 THR B CA 1
ATOM 9407 C C . THR C 1 88 ? 65.335 -95.482 253.595 1.00 34.54 76 THR B C 1
ATOM 9408 O O . THR C 1 88 ? 65.869 -96.593 253.552 1.00 34.57 76 THR B O 1
ATOM 9412 N N . ALA C 1 89 ? 64.019 -95.305 253.580 1.00 33.06 77 ALA B N 1
ATOM 9413 C CA . ALA C 1 89 ? 63.102 -96.417 253.387 1.00 31.54 77 ALA B CA 1
ATOM 9414 C C . ALA C 1 89 ? 63.064 -96.786 251.908 1.00 30.50 77 ALA B C 1
ATOM 9415 O O . ALA C 1 89 ? 63.410 -95.969 251.046 1.00 30.20 77 ALA B O 1
ATOM 9417 N N . ASN C 1 90 ? 62.656 -98.020 251.623 1.00 29.06 78 ASN B N 1
ATOM 9418 C CA . ASN C 1 90 ? 62.393 -98.461 250.256 1.00 27.76 78 ASN B CA 1
ATOM 9419 C C . ASN C 1 90 ? 61.608 -97.387 249.497 1.00 27.10 78 ASN B C 1
ATOM 9420 O O . ASN C 1 90 ? 60.527 -96.987 249.938 1.00 26.85 78 ASN B O 1
ATOM 9425 N N . PRO C 1 91 ? 62.164 -96.885 248.373 1.00 26.56 79 PRO B N 1
ATOM 9426 C CA . PRO C 1 91 ? 61.481 -95.840 247.590 1.00 26.25 79 PRO B CA 1
ATOM 9427 C C . PRO C 1 91 ? 60.088 -96.221 247.069 1.00 25.92 79 PRO B C 1
ATOM 9428 O O . PRO C 1 91 ? 59.321 -95.338 246.669 1.00 26.13 79 PRO B O 1
ATOM 9432 N N . ALA C 1 92 ? 59.767 -97.515 247.081 1.00 25.49 80 ALA B N 1
ATOM 9433 C CA . ALA C 1 92 ? 58.422 -97.985 246.731 1.00 25.26 80 ALA B CA 1
ATOM 9434 C C . ALA C 1 92 ? 57.389 -97.570 247.781 1.00 25.17 80 ALA B C 1
ATOM 9435 O O . ALA C 1 92 ? 56.207 -97.429 247.467 1.00 24.91 80 ALA B O 1
ATOM 9437 N N . PHE C 1 93 ? 57.850 -97.370 249.017 1.00 25.43 81 PHE B N 1
ATOM 9438 C CA . PHE C 1 93 ? 57.005 -96.894 250.115 1.00 25.92 81 PHE B CA 1
ATOM 9439 C C . PHE C 1 93 ? 56.723 -95.398 249.935 1.00 26.18 81 PHE B C 1
ATOM 9440 O O . PHE C 1 93 ? 57.298 -94.547 250.623 1.00 26.41 81 PHE B O 1
ATOM 9448 N N . ASN C 1 94 ? 55.845 -95.100 248.981 1.00 26.56 82 ASN B N 1
ATOM 9449 C CA . ASN C 1 94 ? 55.481 -93.728 248.629 1.00 27.09 82 ASN B CA 1
ATOM 9450 C C . ASN C 1 94 ? 54.093 -93.346 249.149 1.00 27.17 82 ASN B C 1
ATOM 9451 O O . ASN C 1 94 ? 53.468 -94.123 249.873 1.00 27.20 82 ASN B O 1
ATOM 9456 N N . GLY C 1 95 ? 53.617 -92.158 248.771 1.00 27.23 83 GLY B N 1
ATOM 9457 C CA . GLY C 1 95 ? 52.314 -91.649 249.219 1.00 27.36 83 GLY B CA 1
ATOM 9458 C C . GLY C 1 95 ? 51.137 -92.570 248.947 1.00 27.34 83 GLY B C 1
ATOM 9459 O O . GLY C 1 95 ? 50.262 -92.742 249.802 1.00 27.26 83 GLY B O 1
ATOM 9460 N N . GLU C 1 96 ? 51.118 -93.161 247.754 1.00 27.32 84 GLU B N 1
ATOM 9461 C CA . GLU C 1 96 ? 50.055 -94.077 247.345 1.00 27.58 84 GLU B CA 1
ATOM 9462 C C . GLU C 1 96 ? 50.037 -95.371 248.162 1.00 27.08 84 GLU B C 1
ATOM 9463 O O . GLU C 1 96 ? 48.973 -95.844 248.567 1.00 27.06 84 GLU B O 1
ATOM 9469 N N . VAL C 1 97 ? 51.218 -95.935 248.392 1.00 26.56 85 VAL B N 1
ATOM 9470 C CA . VAL C 1 97 ? 51.364 -97.157 249.186 1.00 26.01 85 VAL B CA 1
ATOM 9471 C C . VAL C 1 97 ? 51.020 -96.881 250.658 1.00 25.91 85 VAL B C 1
ATOM 9472 O O . VAL C 1 97 ? 50.323 -97.676 251.298 1.00 25.38 85 VAL B O 1
ATOM 9476 N N . ILE C 1 98 ? 51.484 -95.740 251.172 1.00 25.72 86 ILE B N 1
ATOM 9477 C CA . ILE C 1 98 ? 51.150 -95.297 252.531 1.00 25.68 86 ILE B CA 1
ATOM 9478 C C . ILE C 1 98 ? 49.631 -95.256 252.753 1.00 25.73 86 ILE B C 1
ATOM 9479 O O . ILE C 1 98 ? 49.136 -95.721 253.788 1.00 25.71 86 ILE B O 1
ATOM 9484 N N . LYS C 1 99 ? 48.901 -94.725 251.773 1.00 25.87 87 LYS B N 1
ATOM 9485 C CA . LYS C 1 99 ? 47.436 -94.694 251.817 1.00 26.24 87 LYS B CA 1
ATOM 9486 C C . LYS C 1 99 ? 46.832 -96.097 251.947 1.00 25.97 87 LYS B C 1
ATOM 9487 O O . LYS C 1 99 ? 45.877 -96.301 252.702 1.00 25.99 87 LYS B O 1
ATOM 9493 N N . ARG C 1 100 ? 47.401 -97.057 251.220 1.00 25.45 88 ARG B N 1
ATOM 9494 C CA . ARG C 1 100 ? 46.915 -98.440 251.252 1.00 24.97 88 ARG B CA 1
ATOM 9495 C C . ARG C 1 100 ? 47.178 -99.105 252.599 1.00 24.35 88 ARG B C 1
ATOM 9496 O O . ARG C 1 100 ? 46.309 -99.808 253.122 1.00 23.99 88 ARG B O 1
ATOM 9504 N N . TYR C 1 101 ? 48.362 -98.878 253.165 1.00 23.88 89 TYR B N 1
ATOM 9505 C CA . TYR C 1 101 ? 48.666 -99.423 254.487 1.00 23.60 89 TYR B CA 1
ATOM 9506 C C . TYR C 1 101 ? 47.797 -98.824 255.591 1.00 23.89 89 TYR B C 1
ATOM 9507 O O . TYR C 1 101 ? 47.432 -99.518 256.540 1.00 23.59 89 TYR B O 1
ATOM 9516 N N . LYS C 1 102 ? 47.440 -97.549 255.451 1.00 24.06 90 LYS B N 1
ATOM 9517 C CA . LYS C 1 102 ? 46.529 -96.910 256.406 1.00 24.37 90 LYS B CA 1
ATOM 9518 C C . LYS C 1 102 ? 45.167 -97.610 256.447 1.00 24.25 90 LYS B C 1
ATOM 9519 O O . LYS C 1 102 ? 44.626 -97.854 257.532 1.00 24.34 90 LYS B O 1
ATOM 9525 N N . GLU C 1 103 ? 44.630 -97.940 255.270 1.00 24.06 91 GLU B N 1
ATOM 9526 C CA . GLU C 1 103 ? 43.387 -98.708 255.158 1.00 23.97 91 GLU B CA 1
ATOM 9527 C C . GLU C 1 103 ? 43.550 -100.103 255.767 1.00 23.47 91 GLU B C 1
ATOM 9528 O O . GLU C 1 103 ? 42.680 -100.573 256.511 1.00 23.21 91 GLU B O 1
ATOM 9534 N N . LEU C 1 104 ? 44.671 -100.755 255.463 1.00 22.73 92 LEU B N 1
ATOM 9535 C CA . LEU C 1 104 ? 44.930 -102.102 255.979 1.00 22.18 92 LEU B CA 1
ATOM 9536 C C . LEU C 1 104 ? 45.043 -102.145 257.511 1.00 22.04 92 LEU B C 1
ATOM 9537 O O . LEU C 1 104 ? 44.596 -103.112 258.144 1.00 21.43 92 LEU B O 1
ATOM 9542 N N . MET C 1 105 ? 45.628 -101.099 258.098 1.00 21.75 93 MET B N 1
ATOM 9543 C CA . MET C 1 105 ? 45.709 -100.983 259.554 1.00 21.97 93 MET B CA 1
ATOM 9544 C C . MET C 1 105 ? 44.319 -100.878 260.192 1.00 21.88 93 MET B C 1
ATOM 9545 O O . MET C 1 105 ? 44.072 -101.482 261.241 1.00 21.74 93 MET B O 1
ATOM 9550 N N . GLU C 1 106 ? 43.422 -100.127 259.549 1.00 21.63 94 GLU B N 1
ATOM 9551 C CA . GLU C 1 106 ? 42.019 -100.027 259.981 1.00 21.79 94 GLU B CA 1
ATOM 9552 C C . GLU C 1 106 ? 41.349 -101.394 259.921 1.00 21.12 94 GLU B C 1
ATOM 9553 O O . GLU C 1 106 ? 40.595 -101.765 260.824 1.00 20.86 94 GLU B O 1
ATOM 9559 N N . HIS C 1 107 ? 41.635 -102.133 258.851 1.00 20.45 95 HIS B N 1
ATOM 9560 C CA . HIS C 1 107 ? 41.146 -103.504 258.696 1.00 20.34 95 HIS B CA 1
ATOM 9561 C C . HIS C 1 107 ? 41.643 -104.383 259.848 1.00 19.98 95 HIS B C 1
ATOM 9562 O O . HIS C 1 107 ? 40.886 -105.196 260.388 1.00 19.72 95 HIS B O 1
ATOM 9569 N N . GLY C 1 108 ? 42.907 -104.188 260.226 1.00 19.84 96 GLY B N 1
ATOM 9570 C CA . GLY C 1 108 ? 43.517 -104.871 261.368 1.00 19.90 96 GLY B CA 1
ATOM 9571 C C . GLY C 1 108 ? 42.775 -104.650 262.676 1.00 20.03 96 GLY B C 1
ATOM 9572 O O . GLY C 1 108 ? 42.674 -105.562 263.493 1.00 19.90 96 GLY B O 1
ATOM 9573 N N . GLU C 1 109 ? 42.250 -103.442 262.879 1.00 20.15 97 GLU B N 1
ATOM 9574 C CA . GLU C 1 109 ? 41.438 -103.155 264.069 1.00 20.25 97 GLU B CA 1
ATOM 9575 C C . GLU C 1 109 ? 40.136 -103.967 264.053 1.00 19.63 97 GLU B C 1
ATOM 9576 O O . GLU C 1 109 ? 39.667 -104.423 265.102 1.00 19.32 97 GLU B O 1
ATOM 9582 N N . GLY C 1 110 ? 39.569 -104.149 262.860 1.00 18.94 98 GLY B N 1
ATOM 9583 C CA . GLY C 1 110 ? 38.399 -105.004 262.670 1.00 18.12 98 GLY B CA 1
ATOM 9584 C C . GLY C 1 110 ? 38.694 -106.453 263.026 1.00 17.40 98 GLY B C 1
ATOM 9585 O O . GLY C 1 110 ? 37.898 -107.101 263.708 1.00 17.24 98 GLY B O 1
ATOM 9586 N N . ILE C 1 111 ? 39.838 -106.960 262.560 1.00 16.86 99 ILE B N 1
ATOM 9587 C CA . ILE C 1 111 ? 40.274 -108.327 262.887 1.00 16.30 99 ILE B CA 1
ATOM 9588 C C . ILE C 1 111 ? 40.452 -108.497 264.397 1.00 16.10 99 ILE B C 1
ATOM 9589 O O . ILE C 1 111 ? 39.986 -109.480 264.977 1.00 15.35 99 ILE B O 1
ATOM 9594 N N . ALA C 1 112 ? 41.103 -107.524 265.031 1.00 15.96 100 ALA B N 1
ATOM 9595 C CA . ALA C 1 112 ? 41.290 -107.552 266.482 1.00 15.91 100 ALA B CA 1
ATOM 9596 C C . ALA C 1 112 ? 39.949 -107.604 267.214 1.00 15.91 100 ALA B C 1
ATOM 9597 O O . ALA C 1 112 ? 39.792 -108.370 268.169 1.00 15.71 100 ALA B O 1
ATOM 9599 N N . ASP C 1 113 ? 38.986 -106.805 266.747 1.00 15.43 101 ASP B N 1
ATOM 9600 C CA . ASP C 1 113 ? 37.632 -106.789 267.309 1.00 15.52 101 ASP B CA 1
ATOM 9601 C C . ASP C 1 113 ? 36.909 -108.135 267.180 1.00 15.14 101 ASP B C 1
ATOM 9602 O O . ASP C 1 113 ? 36.242 -108.573 268.118 1.00 15.27 101 ASP B O 1
ATOM 9607 N N . ILE C 1 114 ? 37.051 -108.795 266.035 1.00 14.69 102 ILE B N 1
ATOM 9608 C CA . ILE C 1 114 ? 36.487 -110.139 265.869 1.00 14.64 102 ILE B CA 1
ATOM 9609 C C . ILE C 1 114 ? 37.093 -111.085 266.907 1.00 14.37 102 ILE B C 1
ATOM 9610 O O . ILE C 1 114 ? 36.370 -111.841 267.559 1.00 13.96 102 ILE B O 1
ATOM 9615 N N . LEU C 1 115 ? 38.417 -111.020 267.061 1.00 14.40 103 LEU B N 1
ATOM 9616 C CA . LEU C 1 115 ? 39.137 -111.919 267.969 1.00 14.44 103 LEU B CA 1
ATOM 9617 C C . LEU C 1 115 ? 38.710 -111.737 269.427 1.00 14.64 103 LEU B C 1
ATOM 9618 O O . LEU C 1 115 ? 38.509 -112.717 270.151 1.00 14.79 103 LEU B O 1
ATOM 9623 N N . ARG C 1 116 ? 38.565 -110.482 269.850 1.00 14.74 104 ARG B N 1
ATOM 9624 C CA . ARG C 1 116 ? 38.128 -110.185 271.213 1.00 15.05 104 ARG B CA 1
ATOM 9625 C C . ARG C 1 116 ? 36.755 -110.798 271.500 1.00 15.07 104 ARG B C 1
ATOM 9626 O O . ARG C 1 116 ? 36.559 -111.418 272.550 1.00 15.23 104 ARG B O 1
ATOM 9634 N N . SER C 1 117 ? 35.824 -110.651 270.557 1.00 15.12 105 SER B N 1
ATOM 9635 C CA . SER C 1 117 ? 34.474 -111.203 270.707 1.00 15.45 105 SER B CA 1
ATOM 9636 C C . SER C 1 117 ? 34.465 -112.734 270.734 1.00 15.12 105 SER B C 1
ATOM 9637 O O . SER C 1 117 ? 33.739 -113.336 271.528 1.00 15.13 105 SER B O 1
ATOM 9640 N N . ARG C 1 118 ? 35.272 -113.357 269.874 1.00 14.86 106 ARG B N 1
ATOM 9641 C CA . ARG C 1 118 ? 35.384 -114.821 269.849 1.00 14.58 106 ARG B CA 1
ATOM 9642 C C . ARG C 1 118 ? 35.872 -115.353 271.202 1.00 14.46 106 ARG B C 1
ATOM 9643 O O . ARG C 1 118 ? 35.390 -116.382 271.687 1.00 13.77 106 ARG B O 1
ATOM 9651 N N . LEU C 1 119 ? 36.807 -114.632 271.817 1.00 14.68 107 LEU B N 1
ATOM 9652 C CA . LEU C 1 119 ? 37.278 -114.982 273.162 1.00 14.93 107 LEU B CA 1
ATOM 9653 C C . LEU C 1 119 ? 36.158 -114.876 274.206 1.00 15.03 107 LEU B C 1
ATOM 9654 O O . LEU C 1 119 ? 35.988 -115.779 275.032 1.00 15.02 107 LEU B O 1
ATOM 9659 N N . ALA C 1 120 ? 35.405 -113.775 274.162 1.00 15.78 108 ALA B N 1
ATOM 9660 C CA . ALA C 1 120 ? 34.286 -113.556 275.082 1.00 16.23 108 ALA B CA 1
ATOM 9661 C C . ALA C 1 120 ? 33.268 -114.689 274.990 1.00 16.59 108 ALA B C 1
ATOM 9662 O O . ALA C 1 120 ? 32.802 -115.197 276.012 1.00 16.92 108 ALA B O 1
ATOM 9664 N N . LYS C 1 121 ? 32.939 -115.096 273.767 1.00 16.97 109 LYS B N 1
ATOM 9665 C CA . LYS C 1 121 ? 31.975 -116.180 273.561 1.00 17.34 109 LYS B CA 1
ATOM 9666 C C . LYS C 1 121 ? 32.496 -117.521 274.096 1.00 17.21 109 LYS B C 1
ATOM 9667 O O . LYS C 1 121 ? 31.749 -118.271 274.730 1.00 17.06 109 LYS B O 1
ATOM 9673 N N . PHE C 1 122 ? 33.778 -117.799 273.859 1.00 17.02 110 PHE B N 1
ATOM 9674 C CA . PHE C 1 122 ? 34.431 -119.008 274.379 1.00 16.92 110 PHE B CA 1
ATOM 9675 C C . PHE C 1 122 ? 34.423 -119.069 275.908 1.00 17.18 110 PHE B C 1
ATOM 9676 O O . PHE C 1 122 ? 34.231 -120.140 276.491 1.00 16.96 110 PHE B O 1
ATOM 9684 N N . LEU C 1 123 ? 34.641 -117.922 276.548 1.00 16.98 111 LEU B N 1
ATOM 9685 C CA . LEU C 1 123 ? 34.656 -117.848 278.008 1.00 17.48 111 LEU B CA 1
ATOM 9686 C C . LEU C 1 123 ? 33.249 -118.010 278.580 1.00 18.17 111 LEU B C 1
ATOM 9687 O O . LEU C 1 123 ? 33.076 -118.575 279.657 1.00 18.10 111 LEU B O 1
ATOM 9692 N N . ASN C 1 124 ? 32.250 -117.514 277.854 1.00 19.04 112 ASN B N 1
ATOM 9693 C CA . ASN C 1 124 ? 30.865 -117.630 278.303 1.00 20.23 112 ASN B CA 1
ATOM 9694 C C . ASN C 1 124 ? 30.288 -119.036 278.129 1.00 20.30 112 ASN B C 1
ATOM 9695 O O . ASN C 1 124 ? 29.552 -119.524 278.994 1.00 20.97 112 ASN B O 1
ATOM 9700 N N . THR C 1 125 ? 30.631 -119.684 277.022 1.00 20.19 113 THR B N 1
ATOM 9701 C CA . THR C 1 125 ? 30.059 -120.985 276.676 1.00 20.19 113 THR B CA 1
ATOM 9702 C C . THR C 1 125 ? 30.560 -122.063 277.631 1.00 19.84 113 THR B C 1
ATOM 9703 O O . THR C 1 125 ? 31.761 -122.173 277.888 1.00 19.48 113 THR B O 1
ATOM 9707 N N . LYS C 1 126 ? 29.612 -122.819 278.182 1.00 19.39 114 LYS B N 1
ATOM 9708 C CA . LYS C 1 126 ? 29.901 -123.912 279.114 1.00 19.36 114 LYS B CA 1
ATOM 9709 C C . LYS C 1 126 ? 30.615 -123.460 280.391 1.00 19.08 114 LYS B C 1
ATOM 9710 O O . LYS C 1 126 ? 31.316 -124.250 281.032 1.00 18.96 114 LYS B O 1
ATOM 9716 N N . ASP C 1 127 ? 30.422 -122.187 280.752 1.00 18.78 115 ASP B N 1
ATOM 9717 C CA . ASP C 1 127 ? 31.016 -121.595 281.961 1.00 18.94 115 ASP B CA 1
ATOM 9718 C C . ASP C 1 127 ? 32.545 -121.729 281.999 1.00 18.53 115 ASP B C 1
ATOM 9719 O O . ASP C 1 127 ? 33.140 -121.744 283.077 1.00 18.23 115 ASP B O 1
ATOM 9724 N N . VAL C 1 128 ? 33.185 -121.814 280.831 1.00 18.34 116 VAL B N 1
ATOM 9725 C CA . VAL C 1 128 ? 34.639 -122.033 280.789 1.00 18.09 116 VAL B CA 1
ATOM 9726 C C . VAL C 1 128 ? 35.393 -120.965 281.583 1.00 18.24 116 VAL B C 1
ATOM 9727 O O . VAL C 1 128 ? 36.283 -121.292 282.373 1.00 17.85 116 VAL B O 1
ATOM 9731 N N . GLY C 1 129 ? 35.011 -119.702 281.390 1.00 18.18 117 GLY B N 1
ATOM 9732 C CA . GLY C 1 129 ? 35.606 -118.577 282.121 1.00 18.65 117 GLY B CA 1
ATOM 9733 C C . GLY C 1 129 ? 35.502 -118.722 283.631 1.00 18.96 117 GLY B C 1
ATOM 9734 O O . GLY C 1 129 ? 36.506 -118.610 284.345 1.00 18.89 117 GLY B O 1
ATOM 9735 N N . LYS C 1 130 ? 34.290 -118.982 284.117 1.00 19.33 118 LYS B N 1
ATOM 9736 C CA . LYS C 1 130 ? 34.057 -119.194 285.552 1.00 19.78 118 LYS B CA 1
ATOM 9737 C C . LYS C 1 130 ? 34.887 -120.354 286.094 1.00 19.55 118 LYS B C 1
ATOM 9738 O O . LYS C 1 130 ? 35.543 -120.225 287.133 1.00 19.66 118 LYS B O 1
ATOM 9744 N N . ARG C 1 131 ? 34.858 -121.478 285.381 1.00 19.44 119 ARG B N 1
ATOM 9745 C CA . ARG C 1 131 ? 35.575 -122.690 285.788 1.00 19.47 119 ARG B CA 1
ATOM 9746 C C . ARG C 1 131 ? 37.090 -122.493 285.778 1.00 19.53 119 ARG B C 1
ATOM 9747 O O . ARG C 1 131 ? 37.792 -122.995 286.658 1.00 19.20 119 ARG B O 1
ATOM 9755 N N . PHE C 1 132 ? 37.583 -121.755 284.783 1.00 19.46 120 PHE B N 1
ATOM 9756 C CA . PHE C 1 132 ? 38.991 -121.362 284.722 1.00 19.75 120 PHE B CA 1
ATOM 9757 C C . PHE C 1 132 ? 39.374 -120.526 285.944 1.00 20.22 120 PHE B C 1
ATOM 9758 O O . PHE C 1 132 ? 40.402 -120.784 286.577 1.00 20.17 120 PHE B O 1
ATOM 9766 N N . ALA C 1 133 ? 38.529 -119.552 286.287 1.00 20.82 121 ALA B N 1
ATOM 9767 C CA . ALA C 1 133 ? 38.725 -118.735 287.483 1.00 21.45 121 ALA B CA 1
ATOM 9768 C C . ALA C 1 133 ? 38.668 -119.577 288.765 1.00 21.88 121 ALA B C 1
ATOM 9769 O O . ALA C 1 133 ? 39.372 -119.280 289.731 1.00 22.11 121 ALA B O 1
ATOM 9771 N N . GLN C 1 134 ? 37.853 -120.635 288.748 1.00 22.37 122 GLN B N 1
ATOM 9772 C CA . GLN C 1 134 ? 37.788 -121.626 289.836 1.00 22.91 122 GLN B CA 1
ATOM 9773 C C . GLN C 1 134 ? 39.034 -122.501 289.942 1.00 22.70 122 GLN B C 1
ATOM 9774 O O . GLN C 1 134 ? 39.229 -123.187 290.952 1.00 22.95 122 GLN B O 1
ATOM 9780 N N . GLY C 1 135 ? 39.859 -122.502 288.897 1.00 22.17 123 GLY B N 1
ATOM 9781 C CA . GLY C 1 135 ? 41.104 -123.258 288.903 1.00 21.67 123 GLY B CA 1
ATOM 9782 C C . GLY C 1 135 ? 41.151 -124.487 288.015 1.00 21.21 123 GLY B C 1
ATOM 9783 O O . GLY C 1 135 ? 42.109 -125.259 288.086 1.00 21.35 123 GLY B O 1
ATOM 9784 N N . THR C 1 136 ? 40.135 -124.700 287.180 1.00 20.93 124 THR B N 1
ATOM 9785 C CA . THR C 1 136 ? 40.237 -125.791 286.215 1.00 20.47 124 THR B CA 1
ATOM 9786 C C . THR C 1 136 ? 41.290 -125.385 285.184 1.00 20.12 124 THR B C 1
ATOM 9787 O O . THR C 1 136 ? 41.334 -124.227 284.766 1.00 19.65 124 THR B O 1
ATOM 9791 N N . GLU C 1 137 ? 42.152 -126.326 284.805 1.00 19.81 125 GLU B N 1
ATOM 9792 C CA . GLU C 1 137 ? 43.296 -125.988 283.953 1.00 19.73 125 GLU B CA 1
ATOM 9793 C C . GLU C 1 137 ? 42.923 -125.959 282.471 1.00 19.07 125 GLU B C 1
ATOM 9794 O O . GLU C 1 137 ? 43.506 -126.668 281.643 1.00 18.96 125 GLU B O 1
ATOM 9800 N N . ALA C 1 138 ? 41.944 -125.110 282.157 1.00 18.53 126 ALA B N 1
ATOM 9801 C CA . ALA C 1 138 ? 41.436 -124.936 280.798 1.00 18.22 126 ALA B CA 1
ATOM 9802 C C . ALA C 1 138 ? 42.525 -124.461 279.832 1.00 17.92 126 ALA B C 1
ATOM 9803 O O . ALA C 1 138 ? 42.458 -124.728 278.629 1.00 17.61 126 ALA B O 1
ATOM 9805 N N . ASN C 1 139 ? 43.530 -123.774 280.377 1.00 17.60 127 ASN B N 1
ATOM 9806 C CA . ASN C 1 139 ? 44.679 -123.289 279.602 1.00 17.36 127 ASN B CA 1
ATOM 9807 C C . ASN C 1 139 ? 45.599 -124.400 279.090 1.00 17.26 127 ASN B C 1
ATOM 9808 O O . ASN C 1 139 ? 46.582 -124.131 278.392 1.00 17.14 127 ASN B O 1
ATOM 9813 N N . ARG C 1 140 ? 45.273 -125.639 279.448 1.00 16.98 128 ARG B N 1
ATOM 9814 C CA . ARG C 1 140 ? 46.027 -126.811 279.008 1.00 17.22 128 ARG B CA 1
ATOM 9815 C C . ARG C 1 140 ? 45.230 -127.711 278.058 1.00 17.26 128 ARG B C 1
ATOM 9816 O O . ARG C 1 140 ? 45.751 -128.723 277.585 1.00 17.47 128 ARG B O 1
ATOM 9824 N N . TRP C 1 141 ? 43.974 -127.347 277.784 1.00 17.05 129 TRP B N 1
ATOM 9825 C CA . TRP C 1 141 ? 43.156 -128.086 276.814 1.00 16.82 129 TRP B CA 1
ATOM 9826 C C . TRP C 1 141 ? 43.592 -127.749 275.389 1.00 16.58 129 TRP B C 1
ATOM 9827 O O . TRP C 1 141 ? 44.121 -126.662 275.142 1.00 16.04 129 TRP B O 1
ATOM 9838 N N . VAL C 1 142 ? 43.338 -128.664 274.453 1.00 16.46 130 VAL B N 1
ATOM 9839 C CA . VAL C 1 142 ? 43.660 -128.428 273.038 1.00 16.44 130 VAL B CA 1
ATOM 9840 C C . VAL C 1 142 ? 43.024 -127.140 272.493 1.00 16.13 130 VAL B C 1
ATOM 9841 O O . VAL C 1 142 ? 43.578 -126.506 271.598 1.00 16.25 130 VAL B O 1
ATOM 9845 N N . GLY C 1 143 ? 41.873 -126.755 273.041 1.00 15.74 131 GLY B N 1
ATOM 9846 C CA . GLY C 1 143 ? 41.185 -125.534 272.606 1.00 15.68 131 GLY B CA 1
ATOM 9847 C C . GLY C 1 143 ? 41.360 -124.312 273.496 1.00 15.45 131 GLY B C 1
ATOM 9848 O O . GLY C 1 143 ? 40.822 -123.245 273.197 1.00 15.68 131 GLY B O 1
ATOM 9849 N N . GLY C 1 144 ? 42.111 -124.457 274.586 1.00 15.50 132 GLY B N 1
ATOM 9850 C CA . GLY C 1 144 ? 42.221 -123.393 275.586 1.00 15.46 132 GLY B CA 1
ATOM 9851 C C . GLY C 1 144 ? 43.600 -122.804 275.802 1.00 15.38 132 GLY B C 1
ATOM 9852 O O . GLY C 1 144 ? 43.808 -122.040 276.748 1.00 15.50 132 GLY B O 1
ATOM 9853 N N . LYS C 1 145 ? 44.550 -123.141 274.931 1.00 15.14 133 LYS B N 1
ATOM 9854 C CA . LYS C 1 145 ? 45.935 -122.676 275.103 1.00 14.98 133 LYS B CA 1
ATOM 9855 C C . LYS C 1 145 ? 46.076 -121.154 275.014 1.00 14.78 133 LYS B C 1
ATOM 9856 O O . LYS C 1 145 ? 47.000 -120.576 275.587 1.00 14.56 133 LYS B O 1
ATOM 9862 N N . LEU C 1 146 ? 45.135 -120.498 274.341 1.00 14.57 134 LEU B N 1
ATOM 9863 C CA . LEU C 1 146 ? 45.145 -119.032 274.309 1.00 14.67 134 LEU B CA 1
ATOM 9864 C C . LEU C 1 146 ? 44.874 -118.398 275.676 1.00 14.80 134 LEU B C 1
ATOM 9865 O O . LEU C 1 146 ? 45.182 -117.226 275.890 1.00 14.93 134 LEU B O 1
ATOM 9870 N N . LEU C 1 147 ? 44.333 -119.177 276.614 1.00 14.82 135 LEU B N 1
ATOM 9871 C CA . LEU C 1 147 ? 44.142 -118.681 277.981 1.00 14.98 135 LEU B CA 1
ATOM 9872 C C . LEU C 1 147 ? 45.477 -118.380 278.676 1.00 15.03 135 LEU B C 1
ATOM 9873 O O . LEU C 1 147 ? 45.510 -117.705 279.699 1.00 15.47 135 LEU B O 1
ATOM 9878 N N . ASN C 1 148 ? 46.577 -118.866 278.102 1.00 15.43 136 ASN B N 1
ATOM 9879 C CA . ASN C 1 148 ? 47.919 -118.501 278.574 1.00 15.56 136 ASN B CA 1
ATOM 9880 C C . ASN C 1 148 ? 48.334 -117.067 278.214 1.00 15.84 136 ASN B C 1
ATOM 9881 O O . ASN C 1 148 ? 49.330 -116.552 278.737 1.00 15.96 136 ASN B O 1
ATOM 9886 N N . ILE C 1 149 ? 47.578 -116.425 277.326 1.00 15.87 137 ILE B N 1
ATOM 9887 C CA . ILE C 1 149 ? 47.875 -115.038 276.949 1.00 15.72 137 ILE B CA 1
ATOM 9888 C C . ILE C 1 149 ? 46.729 -114.074 277.275 1.00 16.00 137 ILE B C 1
ATOM 9889 O O . ILE C 1 149 ? 46.596 -113.013 276.653 1.00 15.78 137 ILE B O 1
ATOM 9894 N N . VAL C 1 150 ? 45.919 -114.451 278.263 1.00 16.12 138 VAL B N 1
ATOM 9895 C CA . VAL C 1 150 ? 44.866 -113.572 278.771 1.00 16.49 138 VAL B CA 1
ATOM 9896 C C . VAL C 1 150 ? 45.198 -113.043 280.168 1.00 16.99 138 VAL B C 1
ATOM 9897 O O . VAL C 1 150 ? 46.085 -113.566 280.854 1.00 16.94 138 VAL B O 1
ATOM 9901 N N . GLU C 1 151 ? 44.467 -112.007 280.568 1.00 17.65 139 GLU B N 1
ATOM 9902 C CA . GLU C 1 151 ? 44.639 -111.339 281.851 1.00 18.89 139 GLU B CA 1
ATOM 9903 C C . GLU C 1 151 ? 43.264 -111.205 282.501 1.00 19.16 139 GLU B C 1
ATOM 9904 O O . GLU C 1 151 ? 42.264 -111.051 281.800 1.00 18.85 139 GLU B O 1
ATOM 9910 N N . GLN C 1 152 ? 43.202 -111.269 283.829 1.00 19.83 140 GLN B N 1
ATOM 9911 C CA . GLN C 1 152 ? 41.914 -111.100 284.506 1.00 20.68 140 GLN B CA 1
ATOM 9912 C C . GLN C 1 152 ? 41.351 -109.699 284.275 1.00 20.85 140 GLN B C 1
ATOM 9913 O O . GLN C 1 152 ? 42.087 -108.709 284.303 1.00 20.66 140 GLN B O 1
ATOM 9919 N N . ASP C 1 153 ? 40.043 -109.642 284.026 1.00 21.31 141 ASP B N 1
ATOM 9920 C CA . ASP C 1 153 ? 39.315 -108.394 283.809 1.00 21.94 141 ASP B CA 1
ATOM 9921 C C . ASP C 1 153 ? 37.980 -108.476 284.551 1.00 21.93 141 ASP B C 1
ATOM 9922 O O . ASP C 1 153 ? 37.016 -109.046 284.044 1.00 21.59 141 ASP B O 1
ATOM 9927 N N . GLY C 1 154 ? 37.932 -107.916 285.758 1.00 22.17 142 GLY B N 1
ATOM 9928 C CA . GLY C 1 154 ? 36.743 -108.042 286.604 1.00 22.43 142 GLY B CA 1
ATOM 9929 C C . GLY C 1 154 ? 36.398 -109.505 286.827 1.00 22.45 142 GLY B C 1
ATOM 9930 O O . GLY C 1 154 ? 37.244 -110.279 287.268 1.00 22.68 142 GLY B O 1
ATOM 9931 N N . ASP C 1 155 ? 35.167 -109.886 286.487 1.00 22.50 143 ASP B N 1
ATOM 9932 C CA . ASP C 1 155 ? 34.701 -111.269 286.641 1.00 22.26 143 ASP B CA 1
ATOM 9933 C C . ASP C 1 155 ? 35.013 -112.161 285.429 1.00 21.86 143 ASP B C 1
ATOM 9934 O O . ASP C 1 155 ? 34.562 -113.308 285.360 1.00 22.00 143 ASP B O 1
ATOM 9939 N N . THR C 1 156 ? 35.772 -111.631 284.475 1.00 20.66 144 THR B N 1
ATOM 9940 C CA . THR C 1 156 ? 36.097 -112.376 283.259 1.00 19.79 144 THR B CA 1
ATOM 9941 C C . THR C 1 156 ? 37.587 -112.226 282.899 1.00 19.21 144 THR B C 1
ATOM 9942 O O . THR C 1 156 ? 38.403 -111.915 283.770 1.00 18.71 144 THR B O 1
ATOM 9946 N N . PHE C 1 157 ? 37.930 -112.471 281.635 1.00 18.70 145 PHE B N 1
ATOM 9947 C CA . PHE C 1 157 ? 39.307 -112.364 281.146 1.00 18.47 145 PHE B CA 1
ATOM 9948 C C . PHE C 1 157 ? 39.345 -111.656 279.796 1.00 18.49 145 PHE B C 1
ATOM 9949 O O . PHE C 1 157 ? 38.341 -111.620 279.082 1.00 18.71 145 PHE B O 1
ATOM 9957 N N . LYS C 1 158 ? 40.510 -111.111 279.452 1.00 18.16 146 LYS B N 1
ATOM 9958 C CA . LYS C 1 158 ? 40.705 -110.370 278.206 1.00 18.30 146 LYS B CA 1
ATOM 9959 C C . LYS C 1 158 ? 42.089 -110.671 277.648 1.00 17.95 146 LYS B C 1
ATOM 9960 O O . LYS C 1 158 ? 43.003 -111.003 278.405 1.00 17.30 146 LYS B O 1
ATOM 9966 N N . TYR C 1 159 ? 42.243 -110.553 276.330 1.00 17.59 147 TYR B N 1
ATOM 9967 C CA . TYR C 1 159 ? 43.546 -110.726 275.701 1.00 17.52 147 TYR B CA 1
ATOM 9968 C C . TYR C 1 159 ? 44.548 -109.714 276.236 1.00 17.47 147 TYR B C 1
ATOM 9969 O O . TYR C 1 159 ? 44.198 -108.553 276.474 1.00 17.46 147 TYR B O 1
ATOM 9978 N N . ASN C 1 160 ? 45.785 -110.164 276.426 1.00 17.53 148 ASN B N 1
ATOM 9979 C CA . ASN C 1 160 ? 46.908 -109.248 276.522 1.00 17.85 148 ASN B CA 1
ATOM 9980 C C . ASN C 1 160 ? 46.987 -108.544 275.173 1.00 17.73 148 ASN B C 1
ATOM 9981 O O . ASN C 1 160 ? 47.107 -109.199 274.130 1.00 17.97 148 ASN B O 1
ATOM 9986 N N . GLU C 1 161 ? 46.881 -107.220 275.190 1.00 18.09 149 GLU B N 1
ATOM 9987 C CA . GLU C 1 161 ? 46.730 -106.456 273.952 1.00 18.20 149 GLU B CA 1
ATOM 9988 C C . GLU C 1 161 ? 47.983 -106.469 273.080 1.00 18.19 149 GLU B C 1
ATOM 9989 O O . GLU C 1 161 ? 47.885 -106.480 271.851 1.00 17.82 149 GLU B O 1
ATOM 9995 N N . GLN C 1 162 ? 49.151 -106.479 273.716 1.00 18.12 150 GLN B N 1
ATOM 9996 C CA . GLN C 1 162 ? 50.418 -106.569 272.996 1.00 18.45 150 GLN B CA 1
ATOM 9997 C C . GLN C 1 162 ? 50.506 -107.848 272.160 1.00 18.18 150 GLN B C 1
ATOM 9998 O O . GLN C 1 162 ? 50.789 -107.796 270.959 1.00 18.25 150 GLN B O 1
ATOM 10004 N N . LEU C 1 163 ? 50.254 -108.988 272.795 1.00 17.73 151 LEU B N 1
ATOM 10005 C CA . LEU C 1 163 ? 50.315 -110.274 272.104 1.00 17.04 151 LEU B CA 1
ATOM 10006 C C . LEU C 1 163 ? 49.240 -110.401 271.019 1.00 16.71 151 LEU B C 1
ATOM 10007 O O . LEU C 1 163 ? 49.519 -110.874 269.914 1.00 16.41 151 LEU B O 1
ATOM 10012 N N . LEU C 1 164 ? 48.022 -109.972 271.333 1.00 16.08 152 LEU B N 1
ATOM 10013 C CA . LEU C 1 164 ? 46.922 -110.027 270.369 1.00 15.64 152 LEU B CA 1
ATOM 10014 C C . LEU C 1 164 ? 47.229 -109.189 269.128 1.00 15.71 152 LEU B C 1
ATOM 10015 O O . LEU C 1 164 ? 47.123 -109.672 267.997 1.00 15.25 152 LEU B O 1
ATOM 10020 N N . GLN C 1 165 ? 47.625 -107.940 269.349 1.00 15.67 153 GLN B N 1
ATOM 10021 C CA . GLN C 1 165 ? 47.810 -106.993 268.253 1.00 15.65 153 GLN B CA 1
ATOM 10022 C C . GLN C 1 165 ? 49.016 -107.347 267.382 1.00 15.58 153 GLN B C 1
ATOM 10023 O O . GLN C 1 165 ? 48.973 -107.162 266.170 1.00 15.50 153 GLN B O 1
ATOM 10029 N N . THR C 1 166 ? 50.076 -107.872 267.998 1.00 15.19 154 THR B N 1
ATOM 10030 C CA . THR C 1 166 ? 51.243 -108.342 267.243 1.00 15.10 154 THR B CA 1
ATOM 10031 C C . THR C 1 166 ? 50.853 -109.531 266.359 1.00 15.11 154 THR B C 1
ATOM 10032 O O . THR C 1 166 ? 51.262 -109.618 265.203 1.00 15.03 154 THR B O 1
ATOM 10036 N N . ALA C 1 167 ? 50.044 -110.432 266.910 1.00 14.89 155 ALA B N 1
ATOM 10037 C CA . ALA C 1 167 ? 49.515 -111.552 266.143 1.00 15.08 155 ALA B CA 1
ATOM 10038 C C . ALA C 1 167 ? 48.680 -111.073 264.943 1.00 15.02 155 ALA B C 1
ATOM 10039 O O . ALA C 1 167 ? 48.791 -111.622 263.844 1.00 15.10 155 ALA B O 1
ATOM 10041 N N . VAL C 1 168 ? 47.858 -110.044 265.151 1.00 15.09 156 VAL B N 1
ATOM 10042 C CA . VAL C 1 168 ? 47.053 -109.478 264.063 1.00 15.05 156 VAL B CA 1
ATOM 10043 C C . VAL C 1 168 ? 47.956 -108.943 262.946 1.00 15.34 156 VAL B C 1
ATOM 10044 O O . VAL C 1 168 ? 47.682 -109.174 261.772 1.00 15.16 156 VAL B O 1
ATOM 10048 N N . LEU C 1 169 ? 49.040 -108.258 263.318 1.00 15.43 157 LEU B N 1
ATOM 10049 C CA . LEU C 1 169 ? 50.025 -107.773 262.332 1.00 15.85 157 LEU B CA 1
ATOM 10050 C C . LEU C 1 169 ? 50.597 -108.915 261.485 1.00 15.85 157 LEU B C 1
ATOM 10051 O O . LEU C 1 169 ? 50.716 -108.785 260.261 1.00 16.05 157 LEU B O 1
ATOM 10056 N N . ALA C 1 170 ? 50.934 -110.028 262.139 1.00 15.88 158 ALA B N 1
ATOM 10057 C CA . ALA C 1 170 ? 51.381 -111.237 261.434 1.00 15.65 158 ALA B CA 1
ATOM 10058 C C . ALA C 1 170 ? 50.316 -111.754 260.470 1.00 15.56 158 ALA B C 1
ATOM 10059 O O . ALA C 1 170 ? 50.627 -112.130 259.330 1.00 15.66 158 ALA B O 1
ATOM 10061 N N . GLY C 1 171 ? 49.063 -111.746 260.926 1.00 15.41 159 GLY B N 1
ATOM 10062 C CA . GLY C 1 171 ? 47.916 -112.134 260.103 1.00 15.38 159 GLY B CA 1
ATOM 10063 C C . GLY C 1 171 ? 47.783 -111.269 258.862 1.00 15.47 159 GLY B C 1
ATOM 10064 O O . GLY C 1 171 ? 47.545 -111.776 257.766 1.00 15.08 159 GLY B O 1
ATOM 10065 N N . LEU C 1 172 ? 47.955 -109.959 259.036 1.00 15.56 160 LEU B N 1
ATOM 10066 C CA . LEU C 1 172 ? 47.901 -109.019 257.908 1.00 15.82 160 LEU B CA 1
ATOM 10067 C C . LEU C 1 172 ? 49.011 -109.273 256.880 1.00 16.00 160 LEU B C 1
ATOM 10068 O O . LEU C 1 172 ? 48.752 -109.277 255.671 1.00 16.36 160 LEU B O 1
ATOM 10073 N N . GLN C 1 173 ? 50.237 -109.482 257.351 1.00 16.23 161 GLN B N 1
ATOM 10074 C CA . GLN C 1 173 ? 51.340 -109.817 256.444 1.00 16.49 161 GLN B CA 1
ATOM 10075 C C . GLN C 1 173 ? 51.058 -111.123 255.697 1.00 16.53 161 GLN B C 1
ATOM 10076 O O . GLN C 1 173 ? 51.230 -111.198 254.482 1.00 16.74 161 GLN B O 1
ATOM 10082 N N . TRP C 1 174 ? 50.622 -112.139 256.440 1.00 16.56 162 TRP B N 1
ATOM 10083 C CA . TRP C 1 174 ? 50.259 -113.441 255.875 1.00 16.69 162 TRP B CA 1
ATOM 10084 C C . TRP C 1 174 ? 49.196 -113.295 254.782 1.00 16.79 162 TRP B C 1
ATOM 10085 O O . TRP C 1 174 ? 49.343 -113.844 253.689 1.00 16.97 162 TRP B O 1
ATOM 10096 N N . ARG C 1 175 ? 48.150 -112.523 255.069 1.00 17.01 163 ARG B N 1
ATOM 10097 C CA . ARG C 1 175 ? 47.084 -112.247 254.108 1.00 17.62 163 ARG B CA 1
ATOM 10098 C C . ARG C 1 175 ? 47.631 -111.635 252.804 1.00 17.65 163 ARG B C 1
ATOM 10099 O O . ARG C 1 175 ? 47.178 -111.973 251.712 1.00 17.41 163 ARG B O 1
ATOM 10107 N N . LEU C 1 176 ? 48.614 -110.750 252.932 1.00 17.95 164 LEU B N 1
ATOM 10108 C CA . LEU C 1 176 ? 49.190 -110.060 251.774 1.00 18.41 164 LEU B CA 1
ATOM 10109 C C . LEU C 1 176 ? 50.060 -110.951 250.879 1.00 18.91 164 LEU B C 1
ATOM 10110 O O . LEU C 1 176 ? 50.006 -110.832 249.648 1.00 19.07 164 LEU B O 1
ATOM 10115 N N . THR C 1 177 ? 50.854 -111.831 251.488 1.00 19.43 165 THR B N 1
ATOM 10116 C CA . THR C 1 177 ? 51.932 -112.517 250.755 1.00 20.32 165 THR B CA 1
ATOM 10117 C C . THR C 1 177 ? 51.981 -114.045 250.857 1.00 21.25 165 THR B C 1
ATOM 10118 O O . THR C 1 177 ? 52.810 -114.672 250.192 1.00 21.26 165 THR B O 1
ATOM 10122 N N . ALA C 1 178 ? 51.113 -114.648 251.670 1.00 22.09 166 ALA B N 1
ATOM 10123 C CA . ALA C 1 178 ? 51.138 -116.108 251.841 1.00 23.59 166 ALA B CA 1
ATOM 10124 C C . ALA C 1 178 ? 50.955 -116.896 250.534 1.00 24.63 166 ALA B C 1
ATOM 10125 O O . ALA C 1 178 ? 51.665 -117.877 250.308 1.00 24.77 166 ALA B O 1
ATOM 10127 N N . THR C 1 179 ? 50.019 -116.461 249.687 1.00 26.21 167 THR B N 1
ATOM 10128 C CA . THR C 1 179 ? 49.701 -117.159 248.430 1.00 27.91 167 THR B CA 1
ATOM 10129 C C . THR C 1 179 ? 50.931 -117.278 247.527 1.00 28.82 167 THR B C 1
ATOM 10130 O O . THR C 1 179 ? 51.155 -118.322 246.906 1.00 29.22 167 THR B O 1
ATOM 10134 N N . SER C 1 180 ? 51.741 -116.221 247.490 1.00 29.58 168 SER B N 1
ATOM 10135 C CA . SER C 1 180 ? 52.942 -116.185 246.654 1.00 30.51 168 SER B CA 1
ATOM 10136 C C . SER C 1 180 ? 54.097 -117.045 247.193 1.00 30.84 168 SER B C 1
ATOM 10137 O O . SER C 1 180 ? 55.160 -117.128 246.569 1.00 31.03 168 SER B O 1
ATOM 10140 N N . ASN C 1 181 ? 53.889 -117.689 248.341 1.00 31.14 169 ASN B N 1
ATOM 10141 C CA . ASN C 1 181 ? 54.924 -118.532 248.943 1.00 31.42 169 ASN B CA 1
ATOM 10142 C C . ASN C 1 181 ? 54.513 -119.989 249.186 1.00 31.48 169 ASN B C 1
ATOM 10143 O O . ASN C 1 181 ? 55.312 -120.791 249.673 1.00 31.23 169 ASN B O 1
ATOM 10148 N N . THR C 1 182 ? 53.276 -120.327 248.835 1.00 31.61 170 THR B N 1
ATOM 10149 C CA . THR C 1 182 ? 52.778 -121.690 249.011 1.00 31.85 170 THR B CA 1
ATOM 10150 C C . THR C 1 182 ? 53.417 -122.645 248.003 1.00 32.15 170 THR B C 1
ATOM 10151 O O . THR C 1 182 ? 53.841 -122.230 246.919 1.00 32.06 170 THR B O 1
ATOM 10155 N N . ALA C 1 183 ? 53.487 -123.919 248.377 1.00 32.43 171 ALA B N 1
ATOM 10156 C CA . ALA C 1 183 ? 53.967 -124.968 247.484 1.00 32.89 171 ALA B CA 1
ATOM 10157 C C . ALA C 1 183 ? 52.973 -125.225 246.350 1.00 33.34 171 ALA B C 1
ATOM 10158 O O . ALA C 1 183 ? 51.779 -124.931 246.470 1.00 33.03 171 ALA B O 1
ATOM 10160 N N . ILE C 1 184 ? 53.480 -125.763 245.245 1.00 34.00 172 ILE B N 1
ATOM 10161 C CA . ILE C 1 184 ? 52.639 -126.190 244.133 1.00 34.71 172 ILE B CA 1
ATOM 10162 C C . ILE C 1 184 ? 52.148 -127.612 244.407 1.00 34.94 172 ILE B C 1
ATOM 10163 O O . ILE C 1 184 ? 52.932 -128.490 244.787 1.00 35.12 172 ILE B O 1
ATOM 10168 N N . LYS C 1 185 ? 50.846 -127.821 244.237 1.00 35.21 173 LYS B N 1
ATOM 10169 C CA . LYS C 1 185 ? 50.244 -129.136 244.412 1.00 35.42 173 LYS B CA 1
ATOM 10170 C C . LYS C 1 185 ? 50.054 -129.813 243.061 1.00 35.67 173 LYS B C 1
ATOM 10171 O O . LYS C 1 185 ? 49.436 -129.248 242.154 1.00 35.95 173 LYS B O 1
ATOM 10177 N N . ASP C 1 186 ? 50.597 -131.018 242.931 1.00 35.79 174 ASP B N 1
ATOM 10178 C CA . ASP C 1 186 ? 50.359 -131.840 241.749 1.00 35.92 174 ASP B CA 1
ATOM 10179 C C . ASP C 1 186 ? 49.412 -132.997 242.076 1.00 35.83 174 ASP B C 1
ATOM 10180 O O . ASP C 1 186 ? 48.925 -133.108 243.208 1.00 35.58 174 ASP B O 1
ATOM 10185 N N . ALA C 1 187 ? 49.157 -133.851 241.084 1.00 35.62 175 ALA B N 1
ATOM 10186 C CA . ALA C 1 187 ? 48.278 -135.010 241.253 1.00 35.36 175 ALA B CA 1
ATOM 10187 C C . ALA C 1 187 ? 48.678 -135.869 242.449 1.00 35.09 175 ALA B C 1
ATOM 10188 O O . ALA C 1 187 ? 47.819 -136.324 243.206 1.00 35.10 175 ALA B O 1
ATOM 10190 N N . LYS C 1 188 ? 49.986 -136.072 242.616 1.00 34.79 176 LYS B N 1
ATOM 10191 C CA . LYS C 1 188 ? 50.536 -136.849 243.728 1.00 34.35 176 LYS B CA 1
ATOM 10192 C C . LYS C 1 188 ? 50.152 -136.264 245.092 1.00 33.83 176 LYS B C 1
ATOM 10193 O O . LYS C 1 188 ? 49.756 -137.001 245.999 1.00 33.69 176 LYS B O 1
ATOM 10199 N N . ASP C 1 189 ? 50.278 -134.944 245.223 1.00 33.23 177 ASP B N 1
ATOM 10200 C CA . ASP C 1 189 ? 49.912 -134.231 246.451 1.00 32.68 177 ASP B CA 1
ATOM 10201 C C . ASP C 1 189 ? 48.428 -134.368 246.779 1.00 32.25 177 ASP B C 1
ATOM 10202 O O . ASP C 1 189 ? 48.061 -134.638 247.922 1.00 31.99 177 ASP B O 1
ATOM 10207 N N . VAL C 1 190 ? 47.588 -134.177 245.764 1.00 31.78 178 VAL B N 1
ATOM 10208 C CA . VAL C 1 190 ? 46.135 -134.203 245.928 1.00 31.48 178 VAL B CA 1
ATOM 10209 C C . VAL C 1 190 ? 45.662 -135.615 246.276 1.00 31.47 178 VAL B C 1
ATOM 10210 O O . VAL C 1 190 ? 44.747 -135.786 247.080 1.00 31.26 178 VAL B O 1
ATOM 10214 N N . ALA C 1 191 ? 46.305 -136.622 245.687 1.00 31.36 179 ALA B N 1
ATOM 10215 C CA . ALA C 1 191 ? 46.037 -138.015 246.040 1.00 31.29 179 ALA B CA 1
ATOM 10216 C C . ALA C 1 191 ? 46.310 -138.267 247.523 1.00 31.20 179 ALA B C 1
ATOM 10217 O O . ALA C 1 191 ? 45.513 -138.917 248.203 1.00 31.38 179 ALA B O 1
ATOM 10219 N N . ALA C 1 192 ? 47.432 -137.734 248.012 1.00 31.13 180 ALA B N 1
ATOM 10220 C CA . ALA C 1 192 ? 47.839 -137.870 249.414 1.00 30.89 180 ALA B CA 1
ATOM 10221 C C . ALA C 1 192 ? 46.897 -137.143 250.375 1.00 30.75 180 ALA B C 1
ATOM 10222 O O . ALA C 1 192 ? 46.596 -137.650 251.458 1.00 30.76 180 ALA B O 1
ATOM 10224 N N . ILE C 1 193 ? 46.439 -135.959 249.973 1.00 30.61 181 ILE B N 1
ATOM 10225 C CA . ILE C 1 193 ? 45.509 -135.162 250.779 1.00 30.46 181 ILE B CA 1
ATOM 10226 C C . ILE C 1 193 ? 44.118 -135.799 250.841 1.00 30.53 181 ILE B C 1
ATOM 10227 O O . ILE C 1 193 ? 43.523 -135.900 251.921 1.00 30.13 181 ILE B O 1
ATOM 10232 N N . THR C 1 194 ? 43.617 -136.230 249.683 1.00 30.68 182 THR B N 1
ATOM 10233 C CA . THR C 1 194 ? 42.242 -136.726 249.557 1.00 30.98 182 THR B CA 1
ATOM 10234 C C . THR C 1 194 ? 42.072 -138.201 249.919 1.00 31.48 182 THR B C 1
ATOM 10235 O O . THR C 1 194 ? 40.987 -138.620 250.331 1.00 31.44 182 THR B O 1
ATOM 10239 N N . GLY C 1 195 ? 43.135 -138.983 249.747 1.00 31.97 183 GLY B N 1
ATOM 10240 C CA . GLY C 1 195 ? 43.065 -140.427 249.943 1.00 32.78 183 GLY B CA 1
ATOM 10241 C C . GLY C 1 195 ? 42.479 -141.161 248.747 1.00 33.24 183 GLY B C 1
ATOM 10242 O O . GLY C 1 195 ? 42.158 -142.349 248.840 1.00 33.35 183 GLY B O 1
ATOM 10243 N N . ILE C 1 196 ? 42.331 -140.452 247.628 1.00 33.59 184 ILE B N 1
ATOM 10244 C CA . ILE C 1 196 ? 41.855 -141.046 246.379 1.00 33.97 184 ILE B CA 1
ATOM 10245 C C . ILE C 1 196 ? 43.062 -141.462 245.544 1.00 34.37 184 ILE B C 1
ATOM 10246 O O . ILE C 1 196 ? 44.044 -140.720 245.456 1.00 34.20 184 ILE B O 1
ATOM 10251 N N . ASP C 1 197 ? 42.995 -142.651 244.943 1.00 34.82 185 ASP B N 1
ATOM 10252 C CA . ASP C 1 197 ? 44.071 -143.123 244.075 1.00 35.36 185 ASP B CA 1
ATOM 10253 C C . ASP C 1 197 ? 44.358 -142.094 242.993 1.00 35.45 185 ASP B C 1
ATOM 10254 O O . ASP C 1 197 ? 43.437 -141.548 242.380 1.00 35.12 185 ASP B O 1
ATOM 10259 N N . GLN C 1 198 ? 45.644 -141.844 242.764 1.00 35.92 186 GLN B N 1
ATOM 10260 C CA . GLN C 1 198 ? 46.087 -140.798 241.849 1.00 36.39 186 GLN B CA 1
ATOM 10261 C C . GLN C 1 198 ? 45.469 -140.918 240.454 1.00 36.64 186 GLN B C 1
ATOM 10262 O O . GLN C 1 198 ? 45.079 -139.913 239.854 1.00 36.78 186 GLN B O 1
ATOM 10268 N N . ALA C 1 199 ? 45.365 -142.148 239.956 1.00 36.97 187 ALA B N 1
ATOM 10269 C CA . ALA C 1 199 ? 44.834 -142.407 238.616 1.00 37.28 187 ALA B CA 1
ATOM 10270 C C . ALA C 1 199 ? 43.332 -142.137 238.501 1.00 37.49 187 ALA B C 1
ATOM 10271 O O . ALA C 1 199 ? 42.807 -141.993 237.394 1.00 37.49 187 ALA B O 1
ATOM 10273 N N . LEU C 1 200 ? 42.652 -142.057 239.643 1.00 37.69 188 LEU B N 1
ATOM 10274 C CA . LEU C 1 200 ? 41.194 -141.931 239.671 1.00 37.92 188 LEU B CA 1
ATOM 10275 C C . LEU C 1 200 ? 40.693 -140.531 240.035 1.00 38.16 188 LEU B C 1
ATOM 10276 O O . LEU C 1 200 ? 39.487 -140.320 240.189 1.00 38.15 188 LEU B O 1
ATOM 10281 N N . LEU C 1 201 ? 41.615 -139.580 240.169 1.00 38.49 189 LEU B N 1
ATOM 10282 C CA . LEU C 1 201 ? 41.254 -138.203 240.492 1.00 38.87 189 LEU B CA 1
ATOM 10283 C C . LEU C 1 201 ? 40.497 -137.572 239.327 1.00 39.30 189 LEU B C 1
ATOM 10284 O O . LEU C 1 201 ? 40.983 -137.599 238.193 1.00 39.38 189 LEU B O 1
ATOM 10289 N N . PRO C 1 202 ? 39.292 -137.028 239.592 1.00 39.85 190 PRO B N 1
ATOM 10290 C CA . PRO C 1 202 ? 38.592 -136.279 238.551 1.00 40.34 190 PRO B CA 1
ATOM 10291 C C . PRO C 1 202 ? 39.438 -135.095 238.106 1.00 40.91 190 PRO B C 1
ATOM 10292 O O . PRO C 1 202 ? 40.133 -134.487 238.928 1.00 40.85 190 PRO B O 1
ATOM 10296 N N . GLU C 1 203 ? 39.400 -134.790 236.814 1.00 41.49 191 GLU B N 1
ATOM 10297 C CA . GLU C 1 203 ? 40.155 -133.666 236.286 1.00 42.16 191 GLU B CA 1
ATOM 10298 C C . GLU C 1 203 ? 39.600 -132.382 236.889 1.00 42.23 191 GLU B C 1
ATOM 10299 O O . GLU C 1 203 ? 38.391 -132.144 236.860 1.00 42.43 191 GLU B O 1
ATOM 10305 N N . GLY C 1 204 ? 40.480 -131.574 237.467 1.00 42.40 192 GLY B N 1
ATOM 10306 C CA . GLY C 1 204 ? 40.057 -130.339 238.115 1.00 42.40 192 GLY B CA 1
ATOM 10307 C C . GLY C 1 204 ? 39.944 -130.443 239.624 1.00 42.59 192 GLY B C 1
ATOM 10308 O O . GLY C 1 204 ? 39.845 -129.421 240.308 1.00 42.55 192 GLY B O 1
ATOM 10309 N N . LEU C 1 205 ? 39.941 -131.670 240.149 1.00 42.46 193 LEU B N 1
ATOM 10310 C CA . LEU C 1 205 ? 40.036 -131.871 241.593 1.00 42.36 193 LEU B CA 1
ATOM 10311 C C . LEU C 1 205 ? 41.425 -131.429 242.032 1.00 42.30 193 LEU B C 1
ATOM 10312 O O . LEU C 1 205 ? 41.590 -130.816 243.091 1.00 42.29 193 LEU B O 1
ATOM 10317 N N . VAL C 1 206 ? 42.411 -131.739 241.192 1.00 42.10 194 VAL B N 1
ATOM 10318 C CA . VAL C 1 206 ? 43.790 -131.301 241.383 1.00 42.08 194 VAL B CA 1
ATOM 10319 C C . VAL C 1 206 ? 43.868 -129.771 241.330 1.00 41.89 194 VAL B C 1
ATOM 10320 O O . VAL C 1 206 ? 44.586 -129.156 242.121 1.00 41.97 194 VAL B O 1
ATOM 10324 N N . GLU C 1 207 ? 43.114 -129.166 240.413 1.00 41.66 195 GLU B N 1
ATOM 10325 C CA . GLU C 1 207 ? 43.066 -127.706 240.311 1.00 41.47 195 GLU B CA 1
ATOM 10326 C C . GLU C 1 207 ? 42.375 -127.045 241.500 1.00 40.90 195 GLU B C 1
ATOM 10327 O O . GLU C 1 207 ? 42.854 -126.027 242.005 1.00 40.91 195 GLU B O 1
ATOM 10333 N N . GLN C 1 208 ? 41.265 -127.632 241.945 1.00 40.21 196 GLN B N 1
ATOM 10334 C CA . GLN C 1 208 ? 40.574 -127.175 243.150 1.00 39.50 196 GLN B CA 1
ATOM 10335 C C . GLN C 1 208 ? 41.507 -127.199 244.364 1.00 38.98 196 GLN B C 1
ATOM 10336 O O . GLN C 1 208 ? 41.528 -126.256 245.153 1.00 38.78 196 GLN B O 1
ATOM 10342 N N . PHE C 1 209 ? 42.285 -128.269 244.502 1.00 38.33 197 PHE B N 1
ATOM 10343 C CA . PHE C 1 209 ? 43.167 -128.415 245.659 1.00 37.75 197 PHE B CA 1
ATOM 10344 C C . PHE C 1 209 ? 44.469 -127.610 245.582 1.00 37.47 197 PHE B C 1
ATOM 10345 O O . PHE C 1 209 ? 45.012 -127.227 246.621 1.00 37.55 197 PHE B O 1
ATOM 10353 N N . ASP C 1 210 ? 44.957 -127.331 244.373 1.00 36.90 198 ASP B N 1
ATOM 10354 C CA . ASP C 1 210 ? 46.155 -126.492 244.217 1.00 36.34 198 ASP B CA 1
ATOM 10355 C C . ASP C 1 210 ? 45.836 -125.014 244.451 1.00 35.63 198 ASP B C 1
ATOM 10356 O O . ASP C 1 210 ? 46.712 -124.233 244.834 1.00 35.82 198 ASP B O 1
ATOM 10361 N N . THR C 1 211 ? 44.576 -124.645 244.232 1.00 34.41 199 THR B N 1
ATOM 10362 C CA . THR C 1 211 ? 44.136 -123.260 244.384 1.00 33.37 199 THR B CA 1
ATOM 10363 C C . THR C 1 211 ? 43.906 -122.857 245.851 1.00 32.06 199 THR B C 1
ATOM 10364 O O . THR C 1 211 ? 43.921 -121.673 246.181 1.00 32.41 199 THR B O 1
ATOM 10368 N N . GLY C 1 212 ? 43.710 -123.845 246.723 1.00 30.36 200 GLY B N 1
ATOM 10369 C CA . GLY C 1 212 ? 43.473 -123.583 248.142 1.00 27.94 200 GLY B CA 1
ATOM 10370 C C . GLY C 1 212 ? 44.532 -124.202 249.031 1.00 26.27 200 GLY B C 1
ATOM 10371 O O . GLY C 1 212 ? 45.257 -125.103 248.610 1.00 26.32 200 GLY B O 1
ATOM 10372 N N . MET C 1 213 ? 44.624 -123.708 250.262 1.00 24.22 201 MET B N 1
ATOM 10373 C CA . MET C 1 213 ? 45.512 -124.290 251.261 1.00 22.41 201 MET B CA 1
ATOM 10374 C C . MET C 1 213 ? 44.725 -125.280 252.101 1.00 21.25 201 MET B C 1
ATOM 10375 O O . MET C 1 213 ? 43.559 -125.041 252.414 1.00 20.54 201 MET B O 1
ATOM 10380 N N . THR C 1 214 ? 45.357 -126.387 252.473 1.00 20.35 202 THR B N 1
ATOM 10381 C CA . THR C 1 214 ? 44.776 -127.271 253.483 1.00 19.34 202 THR B CA 1
ATOM 10382 C C . THR C 1 214 ? 44.836 -126.569 254.842 1.00 18.94 202 THR B C 1
ATOM 10383 O O . THR C 1 214 ? 45.538 -125.563 255.001 1.00 18.49 202 THR B O 1
ATOM 10387 N N . LEU C 1 215 ? 44.108 -127.107 255.819 1.00 18.48 203 LEU B N 1
ATOM 10388 C CA . LEU C 1 215 ? 44.123 -126.557 257.174 1.00 18.37 203 LEU B CA 1
ATOM 10389 C C . LEU C 1 215 ? 45.540 -126.425 257.732 1.00 18.46 203 LEU B C 1
ATOM 10390 O O . LEU C 1 215 ? 45.925 -125.353 258.193 1.00 18.40 203 LEU B O 1
ATOM 10395 N N . THR C 1 216 ? 46.313 -127.508 257.676 1.00 18.61 204 THR B N 1
ATOM 10396 C CA . THR C 1 216 ? 47.672 -127.507 258.216 1.00 19.15 204 THR B CA 1
ATOM 10397 C C . THR C 1 216 ? 48.554 -126.520 257.445 1.00 18.68 204 THR B C 1
ATOM 10398 O O . THR C 1 216 ? 49.351 -125.798 258.041 1.00 18.37 204 THR B O 1
ATOM 10402 N N . GLU C 1 217 ? 48.374 -126.470 256.129 1.00 18.17 205 GLU B N 1
ATOM 10403 C CA . GLU C 1 217 ? 49.129 -125.551 255.277 1.00 18.08 205 GLU B CA 1
ATOM 10404 C C . GLU C 1 217 ? 48.910 -124.096 255.713 1.00 17.72 205 GLU B C 1
ATOM 10405 O O . GLU C 1 217 ? 49.876 -123.353 255.930 1.00 17.75 205 GLU B O 1
ATOM 10411 N N . ALA C 1 218 ? 47.644 -123.711 255.864 1.00 16.93 206 ALA B N 1
ATOM 10412 C CA . ALA C 1 218 ? 47.281 -122.347 256.268 1.00 16.98 206 ALA B CA 1
ATOM 10413 C C . ALA C 1 218 ? 47.705 -122.026 257.705 1.00 16.77 206 ALA B C 1
ATOM 10414 O O . ALA C 1 218 ? 48.304 -120.979 257.964 1.00 16.08 206 ALA B O 1
ATOM 10416 N N . VAL C 1 219 ? 47.400 -122.928 258.638 1.00 16.76 207 VAL B N 1
ATOM 10417 C CA . VAL C 1 219 ? 47.710 -122.676 260.047 1.00 16.94 207 VAL B CA 1
ATOM 10418 C C . VAL C 1 219 ? 49.219 -122.671 260.312 1.00 17.37 207 VAL B C 1
ATOM 10419 O O . VAL C 1 219 ? 49.701 -121.826 261.064 1.00 17.13 207 VAL B O 1
ATOM 10423 N N . SER C 1 220 ? 49.956 -123.594 259.692 1.00 17.96 208 SER B N 1
ATOM 10424 C CA . SER C 1 220 ? 51.415 -123.660 259.875 1.00 18.84 208 SER B CA 1
ATOM 10425 C C . SER C 1 220 ? 52.109 -122.385 259.400 1.00 18.66 208 SER B C 1
ATOM 10426 O O . SER C 1 220 ? 52.981 -121.865 260.103 1.00 18.50 208 SER B O 1
ATOM 10429 N N . SER C 1 221 ? 51.712 -121.904 258.218 1.00 18.73 209 SER B N 1
ATOM 10430 C CA . SER C 1 221 ? 52.193 -120.639 257.638 1.00 19.48 209 SER B CA 1
ATOM 10431 C C . SER C 1 221 ? 51.954 -119.481 258.598 1.00 18.78 209 SER B C 1
ATOM 10432 O O . SER C 1 221 ? 52.870 -118.713 258.926 1.00 18.44 209 SER B O 1
ATOM 10435 N N . LEU C 1 222 ? 50.697 -119.359 259.021 1.00 18.44 210 LEU B N 1
ATOM 10436 C CA . LEU C 1 222 ? 50.267 -118.306 259.936 1.00 17.93 210 LEU B CA 1
ATOM 10437 C C . LEU C 1 222 ? 50.972 -118.379 261.284 1.00 17.53 210 LEU B C 1
ATOM 10438 O O . LEU C 1 222 ? 51.422 -117.357 261.806 1.00 16.73 210 LEU B O 1
ATOM 10443 N N . ALA C 1 223 ? 51.054 -119.584 261.847 1.00 17.02 211 ALA B N 1
ATOM 10444 C CA . ALA C 1 223 ? 51.686 -119.790 263.151 1.00 17.10 211 ALA B CA 1
ATOM 10445 C C . ALA C 1 223 ? 53.157 -119.379 263.132 1.00 17.36 211 ALA B C 1
ATOM 10446 O O . ALA C 1 223 ? 53.644 -118.759 264.079 1.00 17.12 211 ALA B O 1
ATOM 10448 N N . GLN C 1 224 ? 53.856 -119.716 262.047 1.00 17.49 212 GLN B N 1
ATOM 10449 C CA . GLN C 1 224 ? 55.255 -119.315 261.883 1.00 17.98 212 GLN B CA 1
ATOM 10450 C C . GLN C 1 224 ? 55.402 -117.791 261.946 1.00 17.82 212 GLN B C 1
ATOM 10451 O O . GLN C 1 224 ? 56.274 -117.278 262.654 1.00 17.65 212 GLN B O 1
ATOM 10457 N N . LYS C 1 225 ? 54.544 -117.080 261.216 1.00 17.89 213 LYS B N 1
ATOM 10458 C CA . LYS C 1 225 ? 54.562 -115.613 261.177 1.00 18.17 213 LYS B CA 1
ATOM 10459 C C . LYS C 1 225 ? 54.274 -115.014 262.551 1.00 17.90 213 LYS B C 1
ATOM 10460 O O . LYS C 1 225 ? 54.966 -114.090 262.993 1.00 17.63 213 LYS B O 1
ATOM 10466 N N . ILE C 1 226 ? 53.251 -115.547 263.222 1.00 17.30 214 ILE B N 1
ATOM 10467 C CA . ILE C 1 226 ? 52.875 -115.076 264.557 1.00 16.93 214 ILE B CA 1
ATOM 10468 C C . ILE C 1 226 ? 54.030 -115.225 265.548 1.00 17.07 214 ILE B C 1
ATOM 10469 O O . ILE C 1 226 ? 54.381 -114.265 266.236 1.00 16.92 214 ILE B O 1
ATOM 10474 N N . GLU C 1 227 ? 54.630 -116.413 265.602 1.00 17.35 215 GLU B N 1
ATOM 10475 C CA . GLU C 1 227 ? 55.738 -116.665 266.524 1.00 18.14 215 GLU B CA 1
ATOM 10476 C C . GLU C 1 227 ? 56.919 -115.751 266.209 1.00 18.36 215 GLU B C 1
ATOM 10477 O O . GLU C 1 227 ? 57.568 -115.227 267.116 1.00 18.38 215 GLU B O 1
ATOM 10483 N N . SER C 1 228 ? 57.171 -115.561 264.917 1.00 18.47 216 SER B N 1
ATOM 10484 C CA . SER C 1 228 ? 58.233 -114.684 264.441 1.00 19.02 216 SER B CA 1
ATOM 10485 C C . SER C 1 228 ? 58.038 -113.251 264.951 1.00 18.52 216 SER B C 1
ATOM 10486 O O . SER C 1 228 ? 58.957 -112.659 265.525 1.00 18.46 216 SER B O 1
ATOM 10489 N N . TYR C 1 229 ? 56.832 -112.717 264.772 1.00 18.04 217 TYR B N 1
ATOM 10490 C CA . TYR C 1 229 ? 56.522 -111.340 265.169 1.00 17.69 217 TYR B CA 1
ATOM 10491 C C . TYR C 1 229 ? 56.471 -111.151 266.689 1.00 17.91 217 TYR B C 1
ATOM 10492 O O . TYR C 1 229 ? 56.796 -110.070 267.195 1.00 17.38 217 TYR B O 1
ATOM 10501 N N . TRP C 1 230 ? 56.060 -112.194 267.413 1.00 17.65 218 TRP B N 1
ATOM 10502 C CA . TRP C 1 230 ? 56.132 -112.177 268.877 1.00 17.84 218 TRP B CA 1
ATOM 10503 C C . TRP C 1 230 ? 57.574 -112.005 269.370 1.00 18.25 218 TRP B C 1
ATOM 10504 O O . TRP C 1 230 ? 57.800 -111.490 270.468 1.00 18.34 218 TRP B O 1
ATOM 10515 N N . GLY C 1 231 ? 58.533 -112.448 268.555 1.00 18.55 219 GLY B N 1
ATOM 10516 C CA . GLY C 1 231 ? 59.948 -112.098 268.725 1.00 19.13 219 GLY B CA 1
ATOM 10517 C C . GLY C 1 231 ? 60.650 -112.674 269.937 1.00 19.69 219 GLY B C 1
ATOM 10518 O O . GLY C 1 231 ? 61.599 -112.084 270.452 1.00 19.84 219 GLY B O 1
ATOM 10519 N N . LEU C 1 232 ? 60.184 -113.831 270.396 1.00 19.96 220 LEU B N 1
ATOM 10520 C CA . LEU C 1 232 ? 60.765 -114.482 271.562 1.00 20.53 220 LEU B CA 1
ATOM 10521 C C . LEU C 1 232 ? 61.503 -115.748 271.144 1.00 20.80 220 LEU B C 1
ATOM 10522 O O . LEU C 1 232 ? 61.461 -116.141 269.977 1.00 21.31 220 LEU B O 1
ATOM 10527 N N . SER C 1 233 ? 62.187 -116.371 272.098 1.00 21.04 221 SER B N 1
ATOM 10528 C CA . SER C 1 233 ? 62.872 -117.637 271.866 1.00 21.14 221 SER B CA 1
ATOM 10529 C C . SER C 1 233 ? 62.186 -118.753 272.638 1.00 20.97 221 SER B C 1
ATOM 10530 O O . SER C 1 233 ? 61.709 -118.542 273.757 1.00 20.80 221 SER B O 1
ATOM 10533 N N . ARG C 1 234 ? 62.134 -119.936 272.035 1.00 20.80 222 ARG B N 1
ATOM 10534 C CA . ARG C 1 234 ? 61.567 -121.106 272.696 1.00 20.81 222 ARG B CA 1
ATOM 10535 C C . ARG C 1 234 ? 62.479 -121.589 273.814 1.00 21.06 222 ARG B C 1
ATOM 10536 O O . ARG C 1 234 ? 63.697 -121.695 273.630 1.00 20.99 222 ARG B O 1
ATOM 10544 N N . ASN C 1 235 ? 61.887 -121.870 274.972 1.00 21.08 223 ASN B N 1
ATOM 10545 C CA . ASN C 1 235 ? 62.607 -122.519 276.055 1.00 21.72 223 ASN B CA 1
ATOM 10546 C C . ASN C 1 235 ? 62.803 -123.992 275.692 1.00 21.76 223 ASN B C 1
ATOM 10547 O O . ASN C 1 235 ? 61.822 -124.715 275.493 1.00 21.93 223 ASN B O 1
ATOM 10552 N N . PRO C 1 236 ? 64.072 -124.441 275.591 1.00 22.03 224 PRO B N 1
ATOM 10553 C CA . PRO C 1 236 ? 64.359 -125.828 275.210 1.00 22.19 224 PRO B CA 1
ATOM 10554 C C . PRO C 1 236 ? 63.824 -126.875 276.191 1.00 22.38 224 PRO B C 1
ATOM 10555 O O . PRO C 1 236 ? 63.739 -128.052 275.836 1.00 22.15 224 PRO B O 1
ATOM 10559 N N . ASN C 1 237 ? 63.457 -126.450 277.400 1.00 22.62 225 ASN B N 1
ATOM 10560 C CA . ASN C 1 237 ? 62.919 -127.371 278.404 1.00 22.95 225 ASN B CA 1
ATOM 10561 C C . ASN C 1 237 ? 61.414 -127.217 278.679 1.00 22.66 225 ASN B C 1
ATOM 10562 O O . ASN C 1 237 ? 60.897 -127.690 279.699 1.00 22.86 225 ASN B O 1
ATOM 10567 N N . ALA C 1 238 ? 60.716 -126.577 277.745 1.00 22.27 226 ALA B N 1
ATOM 10568 C CA . ALA C 1 238 ? 59.263 -126.460 277.803 1.00 21.81 226 ALA B CA 1
ATOM 10569 C C . ALA C 1 238 ? 58.619 -127.424 276.803 1.00 21.41 226 ALA B C 1
ATOM 10570 O O . ALA C 1 238 ? 59.164 -127.641 275.721 1.00 21.33 226 ALA B O 1
ATOM 10572 N N . PRO C 1 239 ? 57.464 -128.015 277.164 1.00 21.00 227 PRO B N 1
ATOM 10573 C CA . PRO C 1 239 ? 56.795 -128.982 276.285 1.00 20.59 227 PRO B CA 1
ATOM 10574 C C . PRO C 1 239 ? 56.381 -128.365 274.949 1.00 20.10 227 PRO B C 1
ATOM 10575 O O . PRO C 1 239 ? 55.905 -127.222 274.920 1.00 19.90 227 PRO B O 1
ATOM 10579 N N . LEU C 1 240 ? 56.569 -129.112 273.860 1.00 19.58 228 LEU B N 1
ATOM 10580 C CA . LEU C 1 240 ? 56.149 -128.670 272.519 1.00 19.20 228 LEU B CA 1
ATOM 10581 C C . LEU C 1 240 ? 54.652 -128.384 272.415 1.00 18.67 228 LEU B C 1
ATOM 10582 O O . LEU C 1 240 ? 54.211 -127.652 271.526 1.00 17.98 228 LEU B O 1
ATOM 10587 N N . GLY C 1 241 ? 53.880 -128.969 273.327 1.00 18.01 229 GLY B N 1
ATOM 10588 C CA . GLY C 1 241 ? 52.454 -128.692 273.426 1.00 17.74 229 GLY B CA 1
ATOM 10589 C C . GLY C 1 241 ? 52.150 -127.217 273.609 1.00 17.68 229 GLY B C 1
ATOM 10590 O O . GLY C 1 241 ? 51.081 -126.747 273.211 1.00 17.52 229 GLY B O 1
ATOM 10591 N N . TYR C 1 242 ? 53.090 -126.490 274.213 1.00 17.36 230 TYR B N 1
ATOM 10592 C CA . TYR C 1 242 ? 52.924 -125.058 274.456 1.00 17.42 230 TYR B CA 1
ATOM 10593 C C . TYR C 1 242 ? 53.776 -124.171 273.544 1.00 17.25 230 TYR B C 1
ATOM 10594 O O . TYR C 1 242 ? 53.291 -123.151 273.053 1.00 17.26 230 TYR B O 1
ATOM 10603 N N . THR C 1 243 ? 55.034 -124.551 273.320 1.00 17.09 231 THR B N 1
ATOM 10604 C CA . THR C 1 243 ? 55.919 -123.767 272.442 1.00 16.96 231 THR B CA 1
ATOM 10605 C C . THR C 1 243 ? 55.379 -123.707 271.007 1.00 16.93 231 THR B C 1
ATOM 10606 O O . THR C 1 243 ? 55.376 -122.642 270.383 1.00 16.84 231 THR B O 1
ATOM 10610 N N . LYS C 1 244 ? 54.926 -124.847 270.489 1.00 16.62 232 LYS B N 1
ATOM 10611 C CA . LYS C 1 244 ? 54.235 -124.880 269.201 1.00 17.08 232 LYS B CA 1
ATOM 10612 C C . LYS C 1 244 ? 52.757 -124.587 269.395 1.00 16.61 232 LYS B C 1
ATOM 10613 O O . LYS C 1 244 ? 52.134 -123.923 268.569 1.00 16.20 232 LYS B O 1
ATOM 10619 N N . GLY C 1 245 ? 52.206 -125.070 270.507 1.00 16.13 233 GLY B N 1
ATOM 10620 C CA . GLY C 1 245 ? 50.768 -125.029 270.735 1.00 15.68 233 GLY B CA 1
ATOM 10621 C C . GLY C 1 245 ? 50.156 -123.644 270.818 1.00 15.52 233 GLY B C 1
ATOM 10622 O O . GLY C 1 245 ? 49.108 -123.398 270.226 1.00 15.16 233 GLY B O 1
ATOM 10623 N N . ILE C 1 246 ? 50.803 -122.744 271.554 1.00 15.34 234 ILE B N 1
ATOM 10624 C CA . ILE C 1 246 ? 50.256 -121.398 271.757 1.00 15.48 234 ILE B CA 1
ATOM 10625 C C . ILE C 1 246 ? 50.199 -120.568 270.451 1.00 15.44 234 ILE B C 1
ATOM 10626 O O . ILE C 1 246 ? 49.129 -120.052 270.109 1.00 15.67 234 ILE B O 1
ATOM 10631 N N . PRO C 1 247 ? 51.331 -120.435 269.719 1.00 15.66 235 PRO B N 1
ATOM 10632 C CA . PRO C 1 247 ? 51.218 -119.746 268.415 1.00 15.67 235 PRO B CA 1
ATOM 10633 C C . PRO C 1 247 ? 50.276 -120.439 267.421 1.00 15.48 235 PRO B C 1
ATOM 10634 O O . PRO C 1 247 ? 49.625 -119.761 266.629 1.00 15.44 235 PRO B O 1
ATOM 10638 N N . THR C 1 248 ? 50.204 -121.770 267.461 1.00 15.42 236 THR B N 1
ATOM 10639 C CA . THR C 1 248 ? 49.273 -122.502 266.593 1.00 15.34 236 THR B CA 1
ATOM 10640 C C . THR C 1 248 ? 47.813 -122.199 266.960 1.00 15.06 236 THR B C 1
ATOM 10641 O O . THR C 1 248 ? 46.965 -122.028 266.074 1.00 14.60 236 THR B O 1
ATOM 10645 N N . ALA C 1 249 ? 47.530 -122.127 268.259 1.00 14.92 237 ALA B N 1
ATOM 10646 C CA . ALA C 1 249 ? 46.191 -121.771 268.738 1.00 14.63 237 ALA B CA 1
ATOM 10647 C C . ALA C 1 249 ? 45.795 -120.369 268.258 1.00 14.46 237 ALA B C 1
ATOM 10648 O O . ALA C 1 249 ? 44.659 -120.141 267.829 1.00 14.30 237 ALA B O 1
ATOM 10650 N N . MET C 1 250 ? 46.749 -119.442 268.319 1.00 14.39 238 MET B N 1
ATOM 10651 C CA . MET C 1 250 ? 46.552 -118.073 267.849 1.00 14.20 238 MET B CA 1
ATOM 10652 C C . MET C 1 250 ? 46.264 -118.057 266.348 1.00 14.11 238 MET B C 1
ATOM 10653 O O . MET C 1 250 ? 45.340 -117.378 265.893 1.00 13.46 238 MET B O 1
ATOM 10658 N N . ALA C 1 251 ? 47.055 -118.822 265.594 1.00 14.23 239 ALA B N 1
ATOM 10659 C CA . ALA C 1 251 ? 46.877 -118.972 264.149 1.00 14.15 239 ALA B CA 1
ATOM 10660 C C . ALA C 1 251 ? 45.497 -119.525 263.786 1.00 14.34 239 ALA B C 1
ATOM 10661 O O . ALA C 1 251 ? 44.849 -119.020 262.869 1.00 14.06 239 ALA B O 1
ATOM 10663 N N . ALA C 1 252 ? 45.054 -120.557 264.507 1.00 14.17 240 ALA B N 1
ATOM 10664 C CA . ALA C 1 252 ? 43.718 -121.116 264.302 1.00 14.02 240 ALA B CA 1
ATOM 10665 C C . ALA C 1 252 ? 42.644 -120.035 264.484 1.00 14.22 240 ALA B C 1
ATOM 10666 O O . ALA C 1 252 ? 41.730 -119.919 263.665 1.00 14.23 240 ALA B O 1
ATOM 10668 N N . GLU C 1 253 ? 42.777 -119.223 265.534 1.00 14.05 241 GLU B N 1
ATOM 10669 C CA . GLU C 1 253 ? 41.823 -118.139 265.781 1.00 14.09 241 GLU B CA 1
ATOM 10670 C C . GLU C 1 253 ? 41.847 -117.076 264.686 1.00 14.07 241 GLU B C 1
ATOM 10671 O O . GLU C 1 253 ? 40.799 -116.622 264.236 1.00 14.17 241 GLU B O 1
ATOM 10677 N N . ILE C 1 254 ? 43.044 -116.700 264.254 1.00 14.00 242 ILE B N 1
ATOM 10678 C CA . ILE C 1 254 ? 43.176 -115.709 263.188 1.00 14.37 242 ILE B CA 1
ATOM 10679 C C . ILE C 1 254 ? 42.589 -116.223 261.872 1.00 14.21 242 ILE B C 1
ATOM 10680 O O . ILE C 1 254 ? 41.900 -115.475 261.171 1.00 14.25 242 ILE B O 1
ATOM 10685 N N . LEU C 1 255 ? 42.835 -117.496 261.554 1.00 14.44 243 LEU B N 1
ATOM 10686 C CA . LEU C 1 255 ? 42.239 -118.095 260.354 1.00 14.68 243 LEU B CA 1
ATOM 10687 C C . LEU C 1 255 ? 40.711 -118.029 260.414 1.00 14.81 243 LEU B C 1
ATOM 10688 O O . LEU C 1 255 ? 40.060 -117.644 259.437 1.00 14.68 243 LEU B O 1
ATOM 10693 N N . ALA C 1 256 ? 40.151 -118.396 261.566 1.00 14.64 244 ALA B N 1
ATOM 10694 C CA . ALA C 1 256 ? 38.711 -118.327 261.791 1.00 14.80 244 ALA B CA 1
ATOM 10695 C C . ALA C 1 256 ? 38.187 -116.895 261.658 1.00 14.86 244 ALA B C 1
ATOM 10696 O O . ALA C 1 256 ? 37.120 -116.670 261.079 1.00 14.85 244 ALA B O 1
ATOM 10698 N N . ALA C 1 257 ? 38.943 -115.936 262.192 1.00 15.07 245 ALA B N 1
ATOM 10699 C CA . ALA C 1 257 ? 38.608 -114.518 262.066 1.00 15.48 245 ALA B CA 1
ATOM 10700 C C . ALA C 1 257 ? 38.615 -114.079 260.602 1.00 15.82 245 ALA B C 1
ATOM 10701 O O . ALA C 1 257 ? 37.742 -113.313 260.181 1.00 16.17 245 ALA B O 1
ATOM 10703 N N . PHE C 1 258 ? 39.593 -114.570 259.839 1.00 16.05 246 PHE B N 1
ATOM 10704 C CA . PHE C 1 258 ? 39.709 -114.249 258.414 1.00 16.45 246 PHE B CA 1
ATOM 10705 C C . PHE C 1 258 ? 38.559 -114.842 257.589 1.00 16.47 246 PHE B C 1
ATOM 10706 O O . PHE C 1 258 ? 38.153 -114.268 256.579 1.00 16.59 246 PHE B O 1
ATOM 10714 N N . VAL C 1 259 ? 38.041 -115.989 258.022 1.00 16.78 247 VAL B N 1
ATOM 10715 C CA . VAL C 1 259 ? 36.851 -116.575 257.396 1.00 17.34 247 VAL B CA 1
ATOM 10716 C C . VAL C 1 259 ? 35.629 -115.686 257.672 1.00 17.47 247 VAL B C 1
ATOM 10717 O O . VAL C 1 259 ? 34.812 -115.445 256.782 1.00 17.36 247 VAL B O 1
ATOM 10721 N N . GLU C 1 260 ? 35.532 -115.164 258.895 1.00 17.75 248 GLU B N 1
ATOM 10722 C CA . GLU C 1 260 ? 34.460 -114.233 259.245 1.00 18.22 248 GLU B CA 1
ATOM 10723 C C . GLU C 1 260 ? 34.564 -112.887 258.524 1.00 18.69 248 GLU B C 1
ATOM 10724 O O . GLU C 1 260 ? 33.558 -112.208 258.337 1.00 19.24 248 GLU B O 1
ATOM 10730 N N . SER C 1 261 ? 35.777 -112.501 258.140 1.00 19.21 249 SER B N 1
ATOM 10731 C CA . SER C 1 261 ? 36.021 -111.187 257.533 1.00 19.84 249 SER B CA 1
ATOM 10732 C C . SER C 1 261 ? 35.977 -111.214 256.001 1.00 20.33 249 SER B C 1
ATOM 10733 O O . SER C 1 261 ? 36.023 -110.163 255.353 1.00 20.43 249 SER B O 1
ATOM 10736 N N . THR C 1 262 ? 35.890 -112.421 255.441 1.00 21.02 250 THR B N 1
ATOM 10737 C CA . THR C 1 262 ? 35.954 -112.666 253.988 1.00 22.05 250 THR B CA 1
ATOM 10738 C C . THR C 1 262 ? 37.367 -112.508 253.383 1.00 21.74 250 THR B C 1
ATOM 10739 O O . THR C 1 262 ? 37.534 -112.608 252.166 1.00 22.22 250 THR B O 1
ATOM 10743 N N . ASP C 1 263 ? 38.378 -112.266 254.222 1.00 21.39 251 ASP B N 1
ATOM 10744 C CA . ASP C 1 263 ? 39.772 -112.273 253.755 1.00 21.26 251 ASP B CA 1
ATOM 10745 C C . ASP C 1 263 ? 40.157 -113.667 253.272 1.00 20.86 251 ASP B C 1
ATOM 10746 O O . ASP C 1 263 ? 41.014 -113.828 252.400 1.00 20.89 251 ASP B O 1
ATOM 10751 N N . VAL C 1 264 ? 39.517 -114.668 253.870 1.00 20.33 252 VAL B N 1
ATOM 10752 C CA . VAL C 1 264 ? 39.715 -116.067 253.516 1.00 19.72 252 VAL B CA 1
ATOM 10753 C C . VAL C 1 264 ? 38.345 -116.701 253.287 1.00 19.72 252 VAL B C 1
ATOM 10754 O O . VAL C 1 264 ? 37.387 -116.399 253.997 1.00 19.35 252 VAL B O 1
ATOM 10758 N N . VAL C 1 265 ? 38.260 -117.566 252.280 1.00 19.76 253 VAL B N 1
ATOM 10759 C CA . VAL C 1 265 ? 37.067 -118.358 252.032 1.00 20.02 253 VAL B CA 1
ATOM 10760 C C . VAL C 1 265 ? 37.369 -119.806 252.412 1.00 20.20 253 VAL B C 1
ATOM 10761 O O . VAL C 1 265 ? 38.385 -120.364 251.991 1.00 20.02 253 VAL B O 1
ATOM 10765 N N . GLU C 1 266 ? 36.488 -120.388 253.221 1.00 20.53 254 GLU B N 1
ATOM 10766 C CA . GLU C 1 266 ? 36.611 -121.768 253.676 1.00 21.14 254 GLU B CA 1
ATOM 10767 C C . GLU C 1 266 ? 35.607 -122.633 252.930 1.00 21.68 254 GLU B C 1
ATOM 10768 O O . GLU C 1 266 ? 34.419 -122.312 252.887 1.00 21.12 254 GLU B O 1
ATOM 10774 N N . ASN C 1 267 ? 36.095 -123.722 252.340 1.00 22.30 255 ASN B N 1
ATOM 10775 C CA . ASN C 1 267 ? 35.244 -124.695 251.661 1.00 23.44 255 ASN B CA 1
ATOM 10776 C C . ASN C 1 267 ? 35.591 -126.105 252.134 1.00 23.73 255 ASN B C 1
ATOM 10777 O O . ASN C 1 267 ? 36.707 -126.582 251.916 1.00 23.68 255 ASN B O 1
ATOM 10782 N N . ILE C 1 268 ? 34.643 -126.748 252.810 1.00 24.40 256 ILE B N 1
ATOM 10783 C CA . ILE C 1 268 ? 34.813 -128.128 253.261 1.00 25.13 256 ILE B CA 1
ATOM 10784 C C . ILE C 1 268 ? 34.393 -129.062 252.127 1.00 25.85 256 ILE B C 1
ATOM 10785 O O . ILE C 1 268 ? 33.217 -129.114 251.754 1.00 25.79 256 ILE B O 1
ATOM 10790 N N . VAL C 1 269 ? 35.364 -129.782 251.573 1.00 26.59 257 VAL B N 1
ATOM 10791 C CA . VAL C 1 269 ? 35.127 -130.619 250.397 1.00 27.72 257 VAL B CA 1
ATOM 10792 C C . VAL C 1 269 ? 34.787 -132.050 250.805 1.00 28.67 257 VAL B C 1
ATOM 10793 O O . VAL C 1 269 ? 35.562 -132.717 251.496 1.00 28.43 257 VAL B O 1
ATOM 10797 N N . ASP C 1 270 ? 33.615 -132.506 250.372 1.00 29.89 258 ASP B N 1
ATOM 10798 C CA . ASP C 1 270 ? 33.128 -133.834 250.709 1.00 31.31 258 ASP B CA 1
ATOM 10799 C C . ASP C 1 270 ? 33.628 -134.854 249.687 1.00 31.87 258 ASP B C 1
ATOM 10800 O O . ASP C 1 270 ? 33.215 -134.832 248.525 1.00 31.97 258 ASP B O 1
ATOM 10805 N N . MET C 1 271 ? 34.516 -135.743 250.127 1.00 32.79 259 MET B N 1
ATOM 10806 C CA . MET C 1 271 ? 35.102 -136.761 249.251 1.00 33.89 259 MET B CA 1
ATOM 10807 C C . MET C 1 271 ? 34.104 -137.835 248.820 1.00 34.83 259 MET B C 1
ATOM 10808 O O . MET C 1 271 ? 34.295 -138.472 247.781 1.00 34.94 259 MET B O 1
ATOM 10813 N N . SER C 1 272 ? 33.046 -138.026 249.610 1.00 36.09 260 SER B N 1
ATOM 10814 C CA . SER C 1 272 ? 32.023 -139.037 249.312 1.00 37.47 260 SER B CA 1
ATOM 10815 C C . SER C 1 272 ? 31.264 -138.742 248.016 1.00 38.45 260 SER B C 1
ATOM 10816 O O . SER C 1 272 ? 30.617 -139.629 247.454 1.00 38.68 260 SER B O 1
ATOM 10819 N N . GLU C 1 273 ? 31.359 -137.500 247.543 1.00 39.69 261 GLU B N 1
ATOM 10820 C CA . GLU C 1 273 ? 30.757 -137.105 246.270 1.00 40.84 261 GLU B CA 1
ATOM 10821 C C . GLU C 1 273 ? 31.529 -137.683 245.083 1.00 41.31 261 GLU B C 1
ATOM 10822 O O . GLU C 1 273 ? 30.949 -137.938 244.025 1.00 41.49 261 GLU B O 1
ATOM 10828 N N . ILE C 1 274 ? 32.833 -137.880 245.267 1.00 41.83 262 ILE B N 1
ATOM 10829 C CA . ILE C 1 274 ? 33.688 -138.497 244.254 1.00 42.31 262 ILE B CA 1
ATOM 10830 C C . ILE C 1 274 ? 33.652 -140.017 244.413 1.00 42.62 262 ILE B C 1
ATOM 10831 O O . ILE C 1 274 ? 33.293 -140.742 243.481 1.00 42.67 262 ILE B O 1
ATOM 10836 N N . ASP C 1 275 ? 34.030 -140.484 245.601 1.00 42.85 263 ASP B N 1
ATOM 10837 C CA . ASP C 1 275 ? 33.973 -141.897 245.949 1.00 43.04 263 ASP B CA 1
ATOM 10838 C C . ASP C 1 275 ? 33.158 -142.054 247.234 1.00 42.91 263 ASP B C 1
ATOM 10839 O O . ASP C 1 275 ? 33.609 -141.630 248.300 1.00 43.03 263 ASP B O 1
ATOM 10844 N N . PRO C 1 276 ? 31.961 -142.674 247.139 1.00 42.69 264 PRO B N 1
ATOM 10845 C CA . PRO C 1 276 ? 31.055 -142.802 248.290 1.00 42.29 264 PRO B CA 1
ATOM 10846 C C . PRO C 1 276 ? 31.667 -143.565 249.467 1.00 41.72 264 PRO B C 1
ATOM 10847 O O . PRO C 1 276 ? 31.170 -143.466 250.593 1.00 41.82 264 PRO B O 1
ATOM 10851 N N . ASP C 1 277 ? 32.741 -144.305 249.203 1.00 40.93 265 ASP B N 1
ATOM 10852 C CA . ASP C 1 277 ? 33.429 -145.084 250.230 1.00 40.09 265 ASP B CA 1
ATOM 10853 C C . ASP C 1 277 ? 34.514 -144.279 250.958 1.00 39.16 265 ASP B C 1
ATOM 10854 O O . ASP C 1 277 ? 35.106 -144.757 251.932 1.00 39.09 265 ASP B O 1
ATOM 10859 N N . ASN C 1 278 ? 34.773 -143.062 250.478 1.00 37.79 266 ASN B N 1
ATOM 10860 C CA . ASN C 1 278 ? 35.703 -142.141 251.133 1.00 36.40 266 ASN B CA 1
ATOM 10861 C C . ASN C 1 278 ? 34.940 -141.223 252.089 1.00 35.25 266 ASN B C 1
ATOM 10862 O O . ASN C 1 278 ? 34.105 -140.423 251.659 1.00 35.04 266 ASN B O 1
ATOM 10867 N N . LYS C 1 279 ? 35.229 -141.348 253.383 1.00 33.92 267 LYS B N 1
ATOM 10868 C CA . LYS C 1 279 ? 34.499 -140.610 254.419 1.00 32.64 267 LYS B CA 1
ATOM 10869 C C . LYS C 1 279 ? 35.114 -139.259 254.802 1.00 31.33 267 LYS B C 1
ATOM 10870 O O . LYS C 1 279 ? 34.579 -138.552 255.664 1.00 31.09 267 LYS B O 1
ATOM 10876 N N . LYS C 1 280 ? 36.218 -138.898 254.151 1.00 29.63 268 LYS B N 1
ATOM 10877 C CA . LYS C 1 280 ? 36.919 -137.650 254.462 1.00 28.04 268 LYS B CA 1
ATOM 10878 C C . LYS C 1 280 ? 36.167 -136.405 253.998 1.00 26.74 268 LYS B C 1
ATOM 10879 O O . LYS C 1 280 ? 35.593 -136.373 252.910 1.00 26.25 268 LYS B O 1
ATOM 10885 N N . THR C 1 281 ? 36.171 -135.390 254.858 1.00 25.28 269 THR B N 1
ATOM 10886 C CA . THR C 1 281 ? 35.703 -134.054 254.513 1.00 24.09 269 THR B CA 1
ATOM 10887 C C . THR C 1 281 ? 36.887 -133.129 254.767 1.00 23.30 269 THR B C 1
ATOM 10888 O O . THR C 1 281 ? 37.421 -133.096 255.877 1.00 22.77 269 THR B O 1
ATOM 10892 N N . ILE C 1 282 ? 37.309 -132.403 253.736 1.00 22.36 270 ILE B N 1
ATOM 10893 C CA . ILE C 1 282 ? 38.609 -131.728 253.763 1.00 21.51 270 ILE B CA 1
ATOM 10894 C C . ILE C 1 282 ? 38.476 -130.223 253.555 1.00 21.13 270 ILE B C 1
ATOM 10895 O O . ILE C 1 282 ? 37.923 -129.772 252.552 1.00 20.75 270 ILE B O 1
ATOM 10900 N N . GLY C 1 283 ?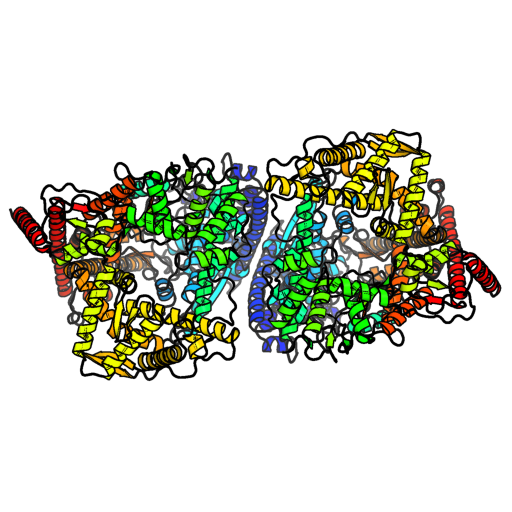 38.996 -129.456 254.509 1.00 20.81 271 GLY B N 1
ATOM 10901 C CA . GLY C 1 283 ? 38.946 -128.002 254.432 1.00 20.46 271 GLY B CA 1
ATOM 10902 C C . GLY C 1 283 ? 39.935 -127.442 253.429 1.00 20.30 271 GLY B C 1
ATOM 10903 O O . GLY C 1 283 ? 41.082 -127.889 253.354 1.00 20.31 271 GLY B O 1
ATOM 10904 N N . LEU C 1 284 ? 39.475 -126.473 252.645 1.00 20.29 272 LEU B N 1
ATOM 10905 C CA . LEU C 1 284 ? 40.339 -125.720 251.743 1.00 20.46 272 LEU B CA 1
ATOM 10906 C C . LEU C 1 284 ? 40.147 -124.231 251.998 1.00 20.31 272 LEU B C 1
ATOM 10907 O O . LEU C 1 284 ? 39.015 -123.751 252.113 1.00 20.14 272 LEU B O 1
ATOM 10912 N N . TYR C 1 285 ? 41.264 -123.514 252.087 1.00 20.20 273 TYR B N 1
ATOM 10913 C CA . TYR C 1 285 ? 41.264 -122.101 252.465 1.00 20.14 273 TYR B CA 1
ATOM 10914 C C . TYR C 1 285 ? 41.923 -121.273 251.381 1.00 20.43 273 TYR B C 1
ATOM 10915 O O . TYR C 1 285 ? 43.080 -121.503 251.028 1.00 20.18 273 TYR B O 1
ATOM 10924 N N . THR C 1 286 ? 41.164 -120.329 250.840 1.00 20.77 274 THR B N 1
ATOM 10925 C CA . THR C 1 286 ? 41.639 -119.499 249.744 1.00 21.63 274 THR B CA 1
ATOM 10926 C C . THR C 1 286 ? 41.615 -118.044 250.180 1.00 21.73 274 THR B C 1
ATOM 10927 O O . THR C 1 286 ? 40.567 -117.523 250.569 1.00 21.85 274 THR B O 1
ATOM 10931 N N . ILE C 1 287 ? 42.783 -117.410 250.131 1.00 22.25 275 ILE B N 1
ATOM 10932 C CA . ILE C 1 287 ? 42.920 -115.996 250.451 1.00 22.84 275 ILE B CA 1
ATOM 10933 C C . ILE C 1 287 ? 42.329 -115.181 249.303 1.00 23.80 275 ILE B C 1
ATOM 10934 O O . ILE C 1 287 ? 42.592 -115.462 248.128 1.00 23.57 275 ILE B O 1
ATOM 10939 N N . THR C 1 288 ? 41.518 -114.187 249.653 1.00 24.95 276 THR B N 1
ATOM 10940 C CA . THR C 1 288 ? 40.921 -113.290 248.670 1.00 26.39 276 THR B CA 1
ATOM 10941 C C . THR C 1 288 ? 42.018 -112.492 247.968 1.00 27.54 276 THR B C 1
ATOM 10942 O O . THR C 1 288 ? 42.804 -111.796 248.616 1.00 27.52 276 THR B O 1
ATOM 10946 N N . GLU C 1 289 ? 42.068 -112.627 246.643 1.00 29.12 277 GLU B N 1
ATOM 10947 C CA . GLU C 1 289 ? 43.046 -111.929 245.812 1.00 30.70 277 GLU B CA 1
ATOM 10948 C C . GLU C 1 289 ? 42.902 -110.417 245.907 1.00 31.24 277 GLU B C 1
ATOM 10949 O O . GLU C 1 289 ? 41.794 -109.885 245.825 1.00 31.65 277 GLU B O 1
ATOM 10955 N N . LEU C 1 290 ? 44.030 -109.736 246.090 1.00 31.82 278 LEU B N 1
ATOM 10956 C CA . LEU C 1 290 ? 44.091 -108.284 245.956 1.00 32.42 278 LEU B CA 1
ATOM 10957 C C . LEU C 1 290 ? 43.940 -107.931 244.483 1.00 32.55 278 LEU B C 1
ATOM 10958 O O . LEU C 1 290 ? 44.387 -108.684 243.613 1.00 32.45 278 LEU B O 1
ATOM 10963 N N . ASP C 1 291 ? 43.312 -106.792 244.204 1.00 32.80 279 ASP B N 1
ATOM 10964 C CA . ASP C 1 291 ? 43.271 -106.261 242.846 1.00 33.00 279 ASP B CA 1
ATOM 10965 C C . ASP C 1 291 ? 44.680 -106.141 242.289 1.00 32.64 279 ASP B C 1
ATOM 10966 O O . ASP C 1 291 ? 45.602 -105.731 242.998 1.00 32.48 279 ASP B O 1
ATOM 10971 N N . SER C 1 292 ? 44.842 -106.509 241.022 1.00 32.46 280 SER B N 1
ATOM 10972 C CA . SER C 1 292 ? 46.138 -106.424 240.355 1.00 32.38 280 SER B CA 1
ATOM 10973 C C . SER C 1 292 ? 46.676 -104.990 240.333 1.00 32.19 280 SER B C 1
ATOM 10974 O O . SER C 1 292 ? 47.890 -104.780 240.306 1.00 32.29 280 SER B O 1
ATOM 10977 N N . PHE C 1 293 ? 45.769 -104.013 240.364 1.00 31.72 281 PHE B N 1
ATOM 10978 C CA . PHE C 1 293 ? 46.150 -102.598 240.347 1.00 31.30 281 PHE B CA 1
ATOM 10979 C C . PHE C 1 293 ? 46.349 -101.966 241.733 1.00 30.47 281 PHE B C 1
ATOM 10980 O O . PHE C 1 293 ? 46.678 -100.781 241.834 1.00 30.33 281 PHE B O 1
ATOM 10988 N N . ASP C 1 294 ? 46.157 -102.751 242.793 1.00 29.17 282 ASP B N 1
ATOM 10989 C CA . ASP C 1 294 ? 46.358 -102.265 244.158 1.00 27.83 282 ASP B CA 1
ATOM 10990 C C . ASP C 1 294 ? 47.809 -101.808 244.338 1.00 27.00 282 ASP B C 1
ATOM 10991 O O . ASP C 1 294 ? 48.732 -102.598 244.137 1.00 26.72 282 ASP B O 1
ATOM 10996 N N . PRO C 1 295 ? 48.015 -100.525 244.701 1.00 26.23 283 PRO B N 1
ATOM 10997 C CA . PRO C 1 295 ? 49.371 -100.005 244.919 1.00 25.50 283 PRO B CA 1
ATOM 10998 C C . PRO C 1 295 ? 50.175 -100.811 245.944 1.00 24.67 283 PRO B C 1
ATOM 10999 O O . PRO C 1 295 ? 51.402 -100.820 245.889 1.00 24.21 283 PRO B O 1
ATOM 11003 N N . ILE C 1 296 ? 49.486 -101.490 246.861 1.00 23.96 284 ILE B N 1
ATOM 11004 C CA . ILE C 1 296 ? 50.159 -102.284 247.896 1.00 23.16 284 ILE B CA 1
ATOM 11005 C C . ILE C 1 296 ? 50.992 -103.427 247.287 1.00 22.76 284 ILE B C 1
ATOM 11006 O O . ILE C 1 296 ? 51.970 -103.871 247.885 1.00 22.51 284 ILE B O 1
ATOM 11011 N N . ASN C 1 297 ? 50.601 -103.880 246.095 1.00 22.48 285 ASN B N 1
ATOM 11012 C CA . ASN C 1 297 ? 51.341 -104.909 245.359 1.00 22.40 285 ASN B CA 1
ATOM 11013 C C . ASN C 1 297 ? 52.791 -104.508 245.084 1.00 21.89 285 ASN B C 1
ATOM 11014 O O . ASN C 1 297 ? 53.674 -105.363 245.008 1.00 21.61 285 ASN B O 1
ATOM 11019 N N . SER C 1 298 ? 53.028 -103.202 244.959 1.00 21.39 286 SER B N 1
ATOM 11020 C CA . SER C 1 298 ? 54.369 -102.669 244.689 1.00 20.86 286 SER B CA 1
ATOM 11021 C C . SER C 1 298 ? 55.312 -102.685 245.903 1.00 20.48 286 SER B C 1
ATOM 11022 O O . SER C 1 298 ? 56.518 -102.519 245.747 1.00 20.14 286 SER B O 1
ATOM 11025 N N . PHE C 1 299 ? 54.763 -102.858 247.107 1.00 19.88 287 PHE B N 1
ATOM 11026 C CA . PHE C 1 299 ? 55.571 -103.022 248.320 1.00 19.67 287 PHE B CA 1
ATOM 11027 C C . PHE C 1 299 ? 54.759 -103.768 249.384 1.00 19.47 287 PHE B C 1
ATOM 11028 O O . PHE C 1 299 ? 54.306 -103.163 250.356 1.00 19.53 287 PHE B O 1
ATOM 11036 N N . PRO C 1 300 ? 54.579 -105.090 249.197 1.00 19.34 288 PRO B N 1
ATOM 11037 C CA . PRO C 1 300 ? 53.639 -105.864 250.017 1.00 19.34 288 PRO B CA 1
ATOM 11038 C C . PRO C 1 300 ? 54.214 -106.338 251.359 1.00 19.51 288 PRO B C 1
ATOM 11039 O O . PRO C 1 300 ? 53.564 -107.111 252.071 1.00 19.58 288 PRO B O 1
ATOM 11043 N N . THR C 1 301 ? 55.402 -105.849 251.708 1.00 19.32 289 THR B N 1
ATOM 11044 C CA . THR C 1 301 ? 56.129 -106.318 252.890 1.00 19.59 289 THR B CA 1
ATOM 11045 C C . THR C 1 301 ? 56.518 -105.212 253.877 1.00 19.34 289 THR B C 1
ATOM 11046 O O . THR C 1 301 ? 57.437 -105.393 254.675 1.00 19.53 289 THR B O 1
ATOM 11050 N N . ALA C 1 302 ? 55.826 -104.075 253.826 1.00 19.30 290 ALA B N 1
ATOM 11051 C CA . ALA C 1 302 ? 56.106 -102.967 254.746 1.00 19.15 290 ALA B CA 1
ATOM 11052 C C . ALA C 1 302 ? 55.964 -103.353 256.222 1.00 19.13 290 ALA B C 1
ATOM 11053 O O . ALA C 1 302 ? 56.762 -102.914 257.054 1.00 18.92 290 ALA B O 1
ATOM 11055 N N . ILE C 1 303 ? 54.962 -104.179 256.536 1.00 18.90 291 ILE B N 1
ATOM 11056 C CA . ILE C 1 303 ? 54.771 -104.675 257.910 1.00 18.84 291 ILE B CA 1
ATOM 11057 C C . ILE C 1 303 ? 55.942 -105.557 258.362 1.00 19.17 291 ILE B C 1
ATOM 11058 O O . ILE C 1 303 ? 56.544 -105.306 259.407 1.00 19.02 291 ILE B O 1
ATOM 11063 N N . GLU C 1 304 ? 56.259 -106.577 257.564 1.00 19.59 292 GLU B N 1
ATOM 11064 C CA . GLU C 1 304 ? 57.394 -107.465 257.825 1.00 20.04 292 GLU B CA 1
ATOM 11065 C C . GLU C 1 304 ? 58.678 -106.676 258.084 1.00 20.52 292 GLU B C 1
ATOM 11066 O O . GLU C 1 304 ? 59.394 -106.936 259.051 1.00 20.14 292 GLU B O 1
ATOM 11072 N N . GLU C 1 305 ? 58.952 -105.711 257.208 1.00 21.10 293 GLU B N 1
ATOM 11073 C CA . GLU C 1 305 ? 60.205 -104.965 257.247 1.00 21.78 293 GLU B CA 1
ATOM 11074 C C . GLU C 1 305 ? 60.236 -103.937 258.380 1.00 22.06 293 GLU B C 1
ATOM 11075 O O . GLU C 1 305 ? 61.311 -103.504 258.791 1.00 22.74 293 GLU B O 1
ATOM 11081 N N . ALA C 1 306 ? 59.060 -103.583 258.901 1.00 22.26 294 ALA B N 1
ATOM 11082 C CA . ALA C 1 306 ? 58.955 -102.728 260.084 1.00 22.38 294 ALA B CA 1
ATOM 11083 C C . ALA C 1 306 ? 59.054 -103.527 261.384 1.00 22.49 294 ALA B C 1
ATOM 11084 O O . ALA C 1 306 ? 59.745 -103.118 262.324 1.00 22.98 294 ALA B O 1
ATOM 11086 N N . VAL C 1 307 ? 58.367 -104.666 261.433 1.00 22.20 295 VAL B N 1
ATOM 11087 C CA . VAL C 1 307 ? 58.300 -105.475 262.646 1.00 22.07 295 VAL B CA 1
ATOM 11088 C C . VAL C 1 307 ? 59.609 -106.223 262.928 1.00 22.18 295 VAL B C 1
ATOM 11089 O O . VAL C 1 307 ? 60.136 -106.147 264.037 1.00 22.05 295 VAL B O 1
ATOM 11093 N N . LEU C 1 308 ? 60.131 -106.931 261.928 1.00 22.65 296 LEU B N 1
ATOM 11094 C CA . LEU C 1 308 ? 61.310 -107.774 262.129 1.00 23.26 296 LEU B CA 1
ATOM 11095 C C . LEU C 1 308 ? 62.627 -107.058 261.841 1.00 24.05 296 LEU B C 1
ATOM 11096 O O . LEU C 1 308 ? 62.783 -106.425 260.797 1.00 24.10 296 LEU B O 1
ATOM 11101 N N . VAL C 1 309 ? 63.568 -107.176 262.777 1.00 24.88 297 VAL B N 1
ATOM 11102 C CA . VAL C 1 309 ? 64.923 -106.646 262.611 1.00 25.68 297 VAL B CA 1
ATOM 11103 C C . VAL C 1 309 ? 65.606 -107.346 261.433 1.00 26.27 297 VAL B C 1
ATOM 11104 O O . VAL C 1 309 ? 66.321 -106.713 260.655 1.00 26.50 297 VAL B O 1
ATOM 11108 N N . ASN C 1 310 ? 65.366 -108.648 261.305 1.00 26.80 298 ASN B N 1
ATOM 11109 C CA . ASN C 1 310 ? 65.871 -109.423 260.177 1.00 27.48 298 ASN B CA 1
ATOM 11110 C C . ASN C 1 310 ? 64.726 -110.059 259.383 1.00 27.44 298 ASN B C 1
ATOM 11111 O O . ASN C 1 310 ? 64.409 -111.238 259.576 1.00 27.57 298 ASN B O 1
ATOM 11116 N N . PRO C 1 311 ? 64.100 -109.276 258.481 1.00 27.39 299 PRO B N 1
ATOM 11117 C CA . PRO C 1 311 ? 62.937 -109.761 257.741 1.00 27.46 299 PRO B CA 1
ATOM 11118 C C . PRO C 1 311 ? 63.331 -110.847 256.751 1.00 27.44 299 PRO B C 1
ATOM 11119 O O . PRO C 1 311 ? 64.422 -110.796 256.182 1.00 27.63 299 PRO B O 1
ATOM 11123 N N . THR C 1 312 ? 62.456 -111.828 256.568 1.00 27.33 300 THR B N 1
ATOM 11124 C CA . THR C 1 312 ? 62.676 -112.855 255.558 1.00 27.26 300 THR B CA 1
ATOM 11125 C C . THR C 1 312 ? 62.000 -112.461 254.246 1.00 26.29 300 THR B C 1
ATOM 11126 O O . THR C 1 312 ? 62.592 -112.605 253.177 1.00 26.44 300 THR B O 1
ATOM 11130 N N . GLU C 1 313 ? 60.778 -111.940 254.337 1.00 25.08 301 GLU B N 1
ATOM 11131 C CA . GLU C 1 313 ? 60.018 -111.532 253.156 1.00 23.97 301 GLU B CA 1
ATOM 11132 C C . GLU C 1 313 ? 60.394 -110.121 252.724 1.00 23.30 301 GLU B C 1
ATOM 11133 O O . GLU C 1 313 ? 60.095 -109.147 253.416 1.00 22.91 301 GLU B O 1
ATOM 11139 N N . LYS C 1 314 ? 61.050 -110.035 251.571 1.00 22.40 302 LYS B N 1
ATOM 11140 C CA . LYS C 1 314 ? 61.576 -108.780 251.037 1.00 21.90 302 LYS B CA 1
ATOM 11141 C C . LYS C 1 314 ? 62.278 -109.042 249.708 1.00 21.67 302 LYS B C 1
ATOM 11142 O O . LYS C 1 314 ? 62.639 -110.183 249.395 1.00 21.25 302 LYS B O 1
ATOM 11148 N N . MET C 1 315 ? 62.477 -107.978 248.935 1.00 21.46 303 MET B N 1
ATOM 11149 C CA . MET C 1 315 ? 63.335 -108.039 247.758 1.00 21.30 303 MET B CA 1
ATOM 11150 C C . MET C 1 315 ? 64.755 -107.630 248.143 1.00 21.01 303 MET B C 1
ATOM 11151 O O . MET C 1 315 ? 64.954 -106.837 249.070 1.00 21.07 303 MET B O 1
ATOM 11156 N N . PHE C 1 316 ? 65.733 -108.192 247.440 1.00 20.56 304 PHE B N 1
ATOM 11157 C CA . PHE C 1 316 ? 67.139 -107.947 247.717 1.00 20.40 304 PHE B CA 1
ATOM 11158 C C . PHE C 1 316 ? 67.753 -107.158 246.568 1.00 20.32 304 PHE B C 1
ATOM 11159 O O . PHE C 1 316 ? 68.083 -107.724 245.523 1.00 19.89 304 PHE B O 1
ATOM 11167 N N . PHE C 1 317 ? 67.887 -105.848 246.772 1.00 20.23 305 PHE B N 1
ATOM 11168 C CA . PHE C 1 317 ? 68.395 -104.933 245.748 1.00 20.22 305 PHE B CA 1
ATOM 11169 C C . PHE C 1 317 ? 69.843 -104.543 246.005 1.00 20.50 305 PHE B C 1
ATOM 11170 O O . PHE C 1 317 ? 70.232 -104.288 247.151 1.00 19.76 305 PHE B O 1
ATOM 11178 N N . GLY C 1 318 ? 70.631 -104.483 244.931 1.00 21.22 306 GLY B N 1
ATOM 11179 C CA . GLY C 1 318 ? 72.008 -103.975 244.994 1.00 21.89 306 GLY B CA 1
ATOM 11180 C C . GLY C 1 318 ? 72.899 -104.675 246.002 1.00 22.59 306 GLY B C 1
ATOM 11181 O O . GLY C 1 318 ? 73.072 -105.894 245.949 1.00 22.63 306 GLY B O 1
ATOM 11182 N N . ASP C 1 319 ? 73.465 -103.902 246.930 1.00 22.75 307 ASP B N 1
ATOM 11183 C CA . ASP C 1 319 ? 74.379 -104.444 247.940 1.00 23.41 307 ASP B CA 1
ATOM 11184 C C . ASP C 1 319 ? 73.692 -105.311 248.996 1.00 23.36 307 ASP B C 1
ATOM 11185 O O . ASP C 1 319 ? 74.360 -106.032 249.736 1.00 23.43 307 ASP B O 1
ATOM 11190 N N . ASP C 1 320 ? 72.368 -105.217 249.074 1.00 23.46 308 ASP B N 1
ATOM 11191 C CA . ASP C 1 320 ? 71.589 -105.993 250.030 1.00 23.77 308 ASP B CA 1
ATOM 11192 C C . ASP C 1 320 ? 71.477 -107.422 249.509 1.00 23.95 308 ASP B C 1
ATOM 11193 O O . ASP C 1 320 ? 70.656 -107.719 248.639 1.00 24.39 308 ASP B O 1
ATOM 11198 N N . ILE C 1 321 ? 72.332 -108.295 250.024 1.00 24.10 309 ILE B N 1
ATOM 11199 C CA . ILE C 1 321 ? 72.374 -109.680 249.567 1.00 24.45 309 ILE B CA 1
ATOM 11200 C C . ILE C 1 321 ? 71.780 -110.620 250.624 1.00 24.13 309 ILE B C 1
ATOM 11201 O O . ILE C 1 321 ? 72.018 -110.430 251.820 1.00 23.91 309 ILE B O 1
ATOM 11206 N N . PRO C 1 322 ? 70.978 -111.614 250.193 1.00 23.89 310 PRO B N 1
ATOM 11207 C CA . PRO C 1 322 ? 70.405 -112.554 251.162 1.00 23.74 310 PRO B CA 1
ATOM 11208 C C . PRO C 1 322 ? 71.464 -113.340 251.947 1.00 23.65 310 PRO B C 1
ATOM 11209 O O . PRO C 1 322 ? 72.531 -113.643 251.406 1.00 23.49 310 PRO B O 1
ATOM 11213 N N . PRO C 1 323 ? 71.173 -113.662 253.223 1.00 23.54 311 PRO B N 1
ATOM 11214 C CA . PRO C 1 323 ? 72.073 -114.495 254.013 1.00 23.38 311 PRO B CA 1
ATOM 11215 C C . PRO C 1 323 ? 72.094 -115.932 253.487 1.00 23.11 311 PRO B C 1
ATOM 11216 O O . PRO C 1 323 ? 71.183 -116.333 252.758 1.00 22.87 311 PRO B O 1
ATOM 11220 N N . VAL C 1 324 ? 73.124 -116.686 253.858 1.00 22.95 312 VAL B N 1
ATOM 11221 C CA . VAL C 1 324 ? 73.260 -118.082 253.442 1.00 23.03 312 VAL B CA 1
ATOM 11222 C C . VAL C 1 324 ? 72.644 -119.010 254.491 1.00 23.01 312 VAL B C 1
ATOM 11223 O O . VAL C 1 324 ? 73.062 -119.006 255.655 1.00 22.98 312 VAL B O 1
ATOM 11227 N N . ALA C 1 325 ? 71.647 -119.788 254.070 1.00 22.83 313 ALA B N 1
ATOM 11228 C CA . ALA C 1 325 ? 70.961 -120.744 254.945 1.00 22.82 313 ALA B CA 1
ATOM 11229 C C . ALA C 1 325 ? 71.912 -121.794 255.515 1.00 22.96 313 ALA B C 1
ATOM 11230 O O . ALA C 1 325 ? 72.778 -122.323 254.806 1.00 22.75 313 ALA B O 1
ATOM 11232 N N . ASN C 1 326 ? 71.743 -122.086 256.803 1.00 22.95 314 ASN B N 1
ATOM 11233 C CA . ASN C 1 326 ? 72.612 -123.021 257.516 1.00 23.28 314 ASN B CA 1
ATOM 11234 C C . ASN C 1 326 ? 72.172 -124.473 257.416 1.00 22.91 314 ASN B C 1
ATOM 11235 O O . ASN C 1 326 ? 73.001 -125.379 257.472 1.00 22.68 314 ASN B O 1
ATOM 11240 N N . THR C 1 327 ? 70.865 -124.690 257.295 1.00 22.88 315 THR B N 1
ATOM 11241 C CA . THR C 1 327 ? 70.323 -126.044 257.271 1.00 22.98 315 THR B CA 1
ATOM 11242 C C . THR C 1 327 ? 69.562 -126.354 255.987 1.00 22.51 315 THR B C 1
ATOM 11243 O O . THR C 1 327 ? 68.999 -125.463 255.345 1.00 22.17 315 THR B O 1
ATOM 11247 N N . GLN C 1 328 ? 69.580 -127.633 255.623 1.00 22.31 316 GLN B N 1
ATOM 11248 C CA . GLN C 1 328 ? 68.841 -128.163 254.489 1.00 22.28 316 GLN B CA 1
ATOM 11249 C C . GLN C 1 328 ? 67.353 -127.844 254.630 1.00 22.43 316 GLN B C 1
ATOM 11250 O O . GLN C 1 328 ? 66.801 -127.909 255.733 1.00 22.48 316 GLN B O 1
ATOM 11256 N N . LEU C 1 329 ? 66.720 -127.485 253.515 1.00 22.58 317 LEU B N 1
ATOM 11257 C CA . LEU C 1 329 ? 65.322 -127.049 253.507 1.00 22.79 317 LEU B CA 1
ATOM 11258 C C . LEU C 1 329 ? 64.395 -128.079 254.153 1.00 22.94 317 LEU B C 1
ATOM 11259 O O . LEU C 1 329 ? 64.333 -129.227 253.712 1.00 22.58 317 LEU B O 1
ATOM 11264 N N . ARG C 1 330 ? 63.705 -127.652 255.213 1.00 23.12 318 ARG B N 1
ATOM 11265 C CA . ARG C 1 330 ? 62.763 -128.493 255.974 1.00 23.84 318 ARG B CA 1
ATOM 11266 C C . ARG C 1 330 ? 63.397 -129.751 256.603 1.00 23.88 318 ARG B C 1
ATOM 11267 O O . ARG C 1 330 ? 62.688 -130.688 256.990 1.00 23.89 318 ARG B O 1
ATOM 11275 N N . ASN C 1 331 ? 64.728 -129.762 256.703 1.00 24.36 319 ASN B N 1
ATOM 11276 C CA . ASN C 1 331 ? 65.469 -130.838 257.374 1.00 24.83 319 ASN B CA 1
ATOM 11277 C C . ASN C 1 331 ? 66.429 -130.288 258.436 1.00 25.06 319 ASN B C 1
ATOM 11278 O O . ASN C 1 331 ? 67.641 -130.254 258.214 1.00 24.94 319 ASN B O 1
ATOM 11283 N N . PRO C 1 332 ? 65.891 -129.864 259.597 1.00 25.49 320 PRO B N 1
ATOM 11284 C CA . PRO C 1 332 ? 66.697 -129.226 260.649 1.00 25.70 320 PRO B CA 1
ATOM 11285 C C . PRO C 1 332 ? 67.887 -130.043 261.174 1.00 25.74 320 PRO B C 1
ATOM 11286 O O . PRO C 1 332 ? 68.831 -129.458 261.707 1.00 26.10 320 PRO B O 1
ATOM 11290 N N . ALA C 1 333 ? 67.854 -131.367 261.023 1.00 25.62 321 ALA B N 1
ATOM 11291 C CA . ALA C 1 333 ? 68.962 -132.216 261.486 1.00 25.43 321 ALA B CA 1
ATOM 11292 C C . ALA C 1 333 ? 70.151 -132.234 260.520 1.00 25.36 321 ALA B C 1
ATOM 11293 O O . ALA C 1 333 ? 71.207 -132.790 260.839 1.00 25.43 321 ALA B O 1
ATOM 11295 N N . VAL C 1 334 ? 69.971 -131.627 259.346 1.00 25.00 322 VAL B N 1
ATOM 11296 C CA . VAL C 1 334 ? 70.977 -131.651 258.289 1.00 24.88 322 VAL B CA 1
ATOM 11297 C C . VAL C 1 334 ? 71.542 -130.258 258.025 1.00 24.84 322 VAL B C 1
ATOM 11298 O O . VAL C 1 334 ? 70.846 -129.383 257.505 1.00 24.57 322 VAL B O 1
ATOM 11302 N N . ARG C 1 335 ? 72.809 -130.070 258.378 1.00 24.67 323 ARG B N 1
ATOM 11303 C CA . ARG C 1 335 ? 73.528 -128.844 258.058 1.00 24.72 323 ARG B CA 1
ATOM 11304 C C . ARG C 1 335 ? 73.916 -128.851 256.581 1.00 23.95 323 ARG B C 1
ATOM 11305 O O . ARG C 1 335 ? 74.328 -129.886 256.054 1.00 23.98 323 ARG B O 1
ATOM 11313 N N . ASN C 1 336 ? 73.762 -127.709 255.910 1.00 23.29 324 ASN B N 1
ATOM 11314 C CA . ASN C 1 336 ? 74.366 -127.523 254.591 1.00 22.65 324 ASN B CA 1
ATOM 11315 C C . ASN C 1 336 ? 75.877 -127.633 254.759 1.00 22.60 324 ASN B C 1
ATOM 11316 O O . ASN C 1 336 ? 76.442 -127.052 255.693 1.00 22.38 324 ASN B O 1
ATOM 11321 N N . THR C 1 337 ? 76.529 -128.394 253.885 1.00 22.12 325 THR B N 1
ATOM 11322 C CA . THR C 1 337 ? 77.980 -128.558 253.968 1.00 22.38 325 THR B CA 1
ATOM 11323 C C . THR C 1 337 ? 78.667 -127.241 253.612 1.00 22.25 325 THR B C 1
ATOM 11324 O O . THR C 1 337 ? 78.044 -126.371 252.993 1.00 21.80 325 THR B O 1
ATOM 11328 N N . PRO C 1 338 ? 79.943 -127.071 254.021 1.00 22.61 326 PRO B N 1
ATOM 11329 C CA . PRO C 1 338 ? 80.687 -125.889 253.578 1.00 22.45 326 PRO B CA 1
ATOM 11330 C C . PRO C 1 338 ? 80.639 -125.663 252.060 1.00 22.34 326 PRO B C 1
ATOM 11331 O O . PRO C 1 338 ? 80.453 -124.526 251.629 1.00 22.21 326 PRO B O 1
ATOM 11335 N N . GLU C 1 339 ? 80.778 -126.725 251.262 1.00 22.04 327 GLU B N 1
ATOM 11336 C CA . GLU C 1 339 ? 80.690 -126.574 249.805 1.00 22.05 327 GLU B CA 1
ATOM 11337 C C . GLU C 1 339 ? 79.282 -126.184 249.349 1.00 21.43 327 GLU B C 1
ATOM 11338 O O . GLU C 1 339 ? 79.128 -125.369 248.440 1.00 21.14 327 GLU B O 1
ATOM 11344 N N . GLN C 1 340 ? 78.264 -126.766 249.982 1.00 20.71 328 GLN B N 1
ATOM 11345 C CA . GLN C 1 340 ? 76.875 -126.408 249.683 1.00 20.20 328 GLN B CA 1
ATOM 11346 C C . GLN C 1 340 ? 76.595 -124.940 249.994 1.00 20.00 328 GLN B C 1
ATOM 11347 O O . GLN C 1 340 ? 75.934 -124.255 249.214 1.00 19.52 328 GLN B O 1
ATOM 11353 N N . LYS C 1 341 ? 77.112 -124.457 251.123 1.00 19.73 329 LYS B N 1
ATOM 11354 C CA . LYS C 1 341 ? 76.956 -123.048 251.486 1.00 19.81 329 LYS B CA 1
ATOM 11355 C C . LYS C 1 341 ? 77.680 -122.123 250.501 1.00 19.39 329 LYS B C 1
ATOM 11356 O O . LYS C 1 341 ? 77.152 -121.071 250.143 1.00 19.14 329 LYS B O 1
ATOM 11362 N N . ALA C 1 342 ? 78.866 -122.534 250.050 1.00 19.23 330 ALA B N 1
ATOM 11363 C CA . ALA C 1 342 ? 79.628 -121.784 249.042 1.00 19.03 330 ALA B CA 1
ATOM 11364 C C . ALA C 1 342 ? 78.877 -121.679 247.707 1.00 19.14 330 ALA B C 1
ATOM 11365 O O . ALA C 1 342 ? 78.874 -120.620 247.069 1.00 19.20 330 ALA B O 1
ATOM 11367 N N . ALA C 1 343 ? 78.236 -122.774 247.300 1.00 18.79 331 ALA B N 1
ATOM 11368 C CA . ALA C 1 343 ? 77.394 -122.782 246.101 1.00 18.57 331 ALA B CA 1
ATOM 11369 C C . ALA C 1 343 ? 76.214 -121.816 246.234 1.00 18.34 331 ALA B C 1
ATOM 11370 O O . ALA C 1 343 ? 75.977 -120.996 245.344 1.00 18.17 331 ALA B O 1
ATOM 11372 N N . LEU C 1 344 ? 75.492 -121.911 247.353 1.00 18.15 332 LEU B N 1
ATOM 11373 C CA . LEU C 1 344 ? 74.366 -121.019 247.653 1.00 18.10 332 LEU B CA 1
ATOM 11374 C C . LEU C 1 344 ? 74.790 -119.552 247.621 1.00 17.98 332 LEU B C 1
ATOM 11375 O O . LEU C 1 344 ? 74.121 -118.716 247.010 1.00 17.63 332 LEU B O 1
ATOM 11380 N N . LYS C 1 345 ? 75.914 -119.256 248.270 1.00 18.08 333 LYS B N 1
ATOM 11381 C CA . LYS C 1 345 ? 76.481 -117.909 248.274 1.00 18.33 333 LYS B CA 1
ATOM 11382 C C . LYS C 1 345 ? 76.707 -117.402 246.844 1.00 17.95 333 LYS B C 1
ATOM 11383 O O . LYS C 1 345 ? 76.311 -116.285 246.505 1.00 17.82 333 LYS B O 1
ATOM 11389 N N . ALA C 1 346 ? 77.323 -118.239 246.012 1.00 17.80 334 ALA B N 1
ATOM 11390 C CA . ALA C 1 346 ? 77.617 -117.889 244.622 1.00 17.25 334 ALA B CA 1
ATOM 11391 C C . ALA C 1 346 ? 76.348 -117.589 243.816 1.00 17.21 334 ALA B C 1
ATOM 11392 O O . ALA C 1 346 ? 76.295 -116.621 243.048 1.00 16.92 334 ALA B O 1
ATOM 11394 N N . GLU C 1 347 ? 75.321 -118.411 243.999 1.00 16.57 335 GLU B N 1
ATOM 11395 C CA . GLU C 1 347 ? 74.069 -118.213 243.277 1.00 16.62 335 GLU B CA 1
ATOM 11396 C C . GLU C 1 347 ? 73.333 -116.967 243.768 1.00 16.50 335 GLU B C 1
ATOM 11397 O O . GLU C 1 347 ? 72.705 -116.260 242.987 1.00 16.68 335 GLU B O 1
ATOM 11403 N N . GLN C 1 348 ? 73.451 -116.685 245.062 1.00 16.59 336 GLN B N 1
ATOM 11404 C CA . GLN C 1 348 ? 72.809 -115.509 245.641 1.00 16.64 336 GLN B CA 1
ATOM 11405 C C . GLN C 1 348 ? 73.514 -114.199 245.242 1.00 16.76 336 GLN B C 1
ATOM 11406 O O . GLN C 1 348 ? 72.885 -113.143 245.213 1.00 17.07 336 GLN B O 1
ATOM 11412 N N . ALA C 1 349 ? 74.803 -114.287 244.912 1.00 16.99 337 ALA B N 1
ATOM 11413 C CA . ALA C 1 349 ? 75.605 -113.115 244.515 1.00 16.84 337 ALA B CA 1
ATOM 11414 C C . ALA C 1 349 ? 75.298 -112.631 243.097 1.00 16.84 337 ALA B C 1
ATOM 11415 O O . ALA C 1 349 ? 75.540 -111.471 242.757 1.00 16.63 337 ALA B O 1
ATOM 11417 N N . THR C 1 350 ? 74.769 -113.528 242.270 1.00 16.47 338 THR B N 1
ATOM 11418 C CA . THR C 1 350 ? 74.420 -113.203 240.892 1.00 16.39 338 THR B CA 1
ATOM 11419 C C . THR C 1 350 ? 73.403 -112.064 240.819 1.00 16.73 338 THR B C 1
ATOM 11420 O O . THR C 1 350 ? 72.392 -112.068 241.523 1.00 16.61 338 THR B O 1
ATOM 11424 N N . GLU C 1 351 ? 73.694 -111.073 239.978 1.00 16.92 339 GLU B N 1
ATOM 11425 C CA . GLU C 1 351 ? 72.785 -109.951 239.771 1.00 17.08 339 GLU B CA 1
ATOM 11426 C C . GLU C 1 351 ? 71.817 -110.232 238.630 1.00 16.86 339 GLU B C 1
ATOM 11427 O O . GLU C 1 351 ? 72.242 -110.554 237.514 1.00 17.20 339 GLU B O 1
ATOM 11433 N N . PHE C 1 352 ? 70.522 -110.097 238.911 1.00 16.47 340 PHE B N 1
ATOM 11434 C CA . PHE C 1 352 ? 69.476 -110.195 237.887 1.00 16.43 340 PHE B CA 1
ATOM 11435 C C . PHE C 1 352 ? 68.980 -108.807 237.511 1.00 16.34 340 PHE B C 1
ATOM 11436 O O . PHE C 1 352 ? 68.865 -107.932 238.369 1.00 16.44 340 PHE B O 1
ATOM 11444 N N . TYR C 1 353 ? 68.678 -108.617 236.230 1.00 16.42 341 TYR B N 1
ATOM 11445 C CA . TYR C 1 353 ? 68.196 -107.330 235.727 1.00 16.68 341 TYR B CA 1
ATOM 11446 C C . TYR C 1 353 ? 66.968 -107.460 234.856 1.00 16.86 341 TYR B C 1
ATOM 11447 O O . TYR C 1 353 ? 66.850 -108.389 234.056 1.00 16.57 341 TYR B O 1
ATOM 11456 N N . VAL C 1 354 ? 66.070 -106.492 234.999 1.00 17.36 342 VAL B N 1
ATOM 11457 C CA . VAL C 1 354 ? 64.903 -106.365 234.136 1.00 18.25 342 VAL B CA 1
ATOM 11458 C C . VAL C 1 354 ? 65.333 -106.133 232.686 1.00 18.79 342 VAL B C 1
ATOM 11459 O O . VAL C 1 354 ? 66.225 -105.315 232.420 1.00 19.07 342 VAL B O 1
ATOM 11463 N N . HIS C 1 355 ? 64.720 -106.878 231.765 1.00 19.00 343 HIS B N 1
ATOM 11464 C CA . HIS C 1 355 ? 64.853 -106.604 230.332 1.00 19.43 343 HIS B CA 1
ATOM 11465 C C . HIS C 1 355 ? 63.636 -105.819 229.864 1.00 19.65 343 HIS B C 1
ATOM 11466 O O . HIS C 1 355 ? 62.571 -106.386 229.609 1.00 19.24 343 HIS B O 1
ATOM 11473 N N . THR C 1 356 ? 63.810 -104.503 229.753 1.00 19.97 344 THR B N 1
ATOM 11474 C CA . THR C 1 356 ? 62.703 -103.583 229.487 1.00 20.67 344 THR B CA 1
ATOM 11475 C C . THR C 1 356 ? 61.860 -103.919 228.238 1.00 20.39 344 THR B C 1
ATOM 11476 O O . THR C 1 356 ? 60.630 -103.863 228.309 1.00 20.48 344 THR B O 1
ATOM 11480 N N . PRO C 1 357 ? 62.509 -104.268 227.104 1.00 20.28 345 PRO B N 1
ATOM 11481 C CA . PRO C 1 357 ? 61.732 -104.587 225.900 1.00 20.40 345 PRO B CA 1
ATOM 11482 C C . PRO C 1 357 ? 60.716 -105.721 226.091 1.00 20.27 345 PRO B C 1
ATOM 11483 O O . PRO C 1 357 ? 59.609 -105.646 225.555 1.00 20.20 345 PRO B O 1
ATOM 11487 N N . MET C 1 358 ? 61.080 -106.754 226.849 1.00 20.25 346 MET B N 1
ATOM 11488 C CA . MET C 1 358 ? 60.139 -107.848 227.116 1.00 20.43 346 MET B CA 1
ATOM 11489 C C . MET C 1 358 ? 59.014 -107.436 228.071 1.00 20.53 346 MET B C 1
ATOM 11490 O O . MET C 1 358 ? 57.871 -107.859 227.901 1.00 20.82 346 MET B O 1
ATOM 11495 N N . VAL C 1 359 ? 59.335 -106.602 229.060 1.00 20.81 347 VAL B N 1
ATOM 11496 C CA . VAL C 1 359 ? 58.318 -106.044 229.959 1.00 20.84 347 VAL B CA 1
ATOM 11497 C C . VAL C 1 359 ? 57.323 -105.209 229.152 1.00 21.12 347 VAL B C 1
ATOM 11498 O O . VAL C 1 359 ? 56.110 -105.316 229.345 1.00 20.91 347 VAL B O 1
ATOM 11502 N N . GLN C 1 360 ? 57.851 -104.393 228.243 1.00 21.43 348 GLN B N 1
ATOM 11503 C CA . GLN C 1 360 ? 57.029 -103.547 227.381 1.00 21.91 348 GLN B CA 1
ATOM 11504 C C . GLN C 1 360 ? 56.189 -104.382 226.421 1.00 21.92 348 GLN B C 1
ATOM 11505 O O . GLN C 1 360 ? 55.026 -104.067 226.181 1.00 22.05 348 GLN B O 1
ATOM 11511 N N . PHE C 1 361 ? 56.773 -105.456 225.894 1.00 21.92 349 PHE B N 1
ATOM 11512 C CA . PHE C 1 361 ? 56.037 -106.369 225.022 1.00 22.19 349 PHE B CA 1
ATOM 11513 C C . PHE C 1 361 ? 54.860 -107.018 225.760 1.00 22.14 349 PHE B C 1
ATOM 11514 O O . PHE C 1 361 ? 53.736 -107.040 225.240 1.00 21.95 349 PHE B O 1
ATOM 11522 N N . TYR C 1 362 ? 55.118 -107.525 226.967 1.00 22.37 350 TYR B N 1
ATOM 11523 C CA . TYR C 1 362 ? 54.073 -108.113 227.816 1.00 22.50 350 TYR B CA 1
ATOM 11524 C C . TYR C 1 362 ? 52.961 -107.103 228.122 1.00 23.17 350 TYR B C 1
ATOM 11525 O O . TYR C 1 362 ? 51.773 -107.424 228.037 1.00 22.96 350 TYR B O 1
ATOM 11534 N N . GLU C 1 363 ? 53.378 -105.889 228.485 1.00 23.98 351 GLU B N 1
ATOM 11535 C CA . GLU C 1 363 ? 52.500 -104.786 228.878 1.00 25.23 351 GLU B CA 1
ATOM 11536 C C . GLU C 1 363 ? 51.578 -104.370 227.735 1.00 25.26 351 GLU B C 1
ATOM 11537 O O . GLU C 1 363 ? 50.383 -104.139 227.942 1.00 25.51 351 GLU B O 1
ATOM 11543 N N . THR C 1 364 ? 52.148 -104.276 226.534 1.00 25.49 352 THR B N 1
ATOM 11544 C CA . THR C 1 364 ? 51.421 -103.839 225.340 1.00 25.65 352 THR B CA 1
ATOM 11545 C C . THR C 1 364 ? 50.448 -104.906 224.845 1.00 25.89 352 THR B C 1
ATOM 11546 O O . THR C 1 364 ? 49.319 -104.587 224.472 1.00 25.75 352 THR B O 1
ATOM 11550 N N . LEU C 1 365 ? 50.884 -106.165 224.846 1.00 26.04 353 LEU B N 1
ATOM 11551 C CA . LEU C 1 365 ? 49.970 -107.278 224.606 1.00 26.33 353 LEU B CA 1
ATOM 11552 C C . LEU C 1 365 ? 48.833 -107.226 225.620 1.00 26.52 353 LEU B C 1
ATOM 11553 O O . LEU C 1 365 ? 47.658 -107.265 225.251 1.00 26.58 353 LEU B O 1
ATOM 11558 N N . GLY C 1 366 ? 49.198 -107.108 226.895 1.00 26.81 354 GLY B N 1
ATOM 11559 C CA . GLY C 1 366 ? 48.232 -107.081 227.982 1.00 27.15 354 GLY B CA 1
ATOM 11560 C C . GLY C 1 366 ? 47.895 -108.477 228.465 1.00 27.55 354 GLY B C 1
ATOM 11561 O O . GLY C 1 366 ? 48.070 -109.459 227.734 1.00 27.38 354 GLY B O 1
ATOM 11562 N N . LYS C 1 367 ? 47.399 -108.555 229.696 1.00 27.96 355 LYS B N 1
ATOM 11563 C CA . LYS C 1 367 ? 47.092 -109.826 230.355 1.00 28.54 355 LYS B CA 1
ATOM 11564 C C . LYS C 1 367 ? 46.145 -110.712 229.545 1.00 28.66 355 LYS B C 1
ATOM 11565 O O . LYS C 1 367 ? 46.405 -111.910 229.382 1.00 28.70 355 LYS B O 1
ATOM 11571 N N . ASP C 1 368 ? 45.062 -110.119 229.043 1.00 28.77 356 ASP B N 1
ATOM 11572 C CA . ASP C 1 368 ? 44.061 -110.840 228.258 1.00 28.94 356 ASP B CA 1
ATOM 11573 C C . ASP C 1 368 ? 44.662 -111.509 227.022 1.00 28.47 356 ASP B C 1
ATOM 11574 O O . ASP C 1 368 ? 44.426 -112.692 226.782 1.00 28.19 356 ASP B O 1
ATOM 11579 N N . ARG C 1 369 ? 45.455 -110.759 226.257 1.00 27.90 357 ARG B N 1
ATOM 11580 C CA . ARG C 1 369 ? 46.126 -111.321 225.082 1.00 27.58 357 ARG B CA 1
ATOM 11581 C C . ARG C 1 369 ? 47.247 -112.315 225.419 1.00 27.37 357 ARG B C 1
ATOM 11582 O O . ARG C 1 369 ? 47.526 -113.213 224.624 1.00 26.93 357 ARG B O 1
ATOM 11590 N N . ILE C 1 370 ? 47.881 -112.157 226.582 1.00 27.16 358 ILE B N 1
ATOM 11591 C CA . ILE C 1 370 ? 48.848 -113.151 227.065 1.00 26.97 358 ILE B CA 1
ATOM 11592 C C . ILE C 1 370 ? 48.124 -114.465 227.378 1.00 26.92 358 ILE B C 1
ATOM 11593 O O . ILE C 1 370 ? 48.609 -115.545 227.022 1.00 26.64 358 ILE B O 1
ATOM 11598 N N . LEU C 1 371 ? 46.959 -114.357 228.020 1.00 26.86 359 LEU B N 1
ATOM 11599 C CA . LEU C 1 371 ? 46.106 -115.519 228.306 1.00 27.31 359 LEU B CA 1
ATOM 11600 C C . LEU C 1 371 ? 45.624 -116.193 227.025 1.00 27.37 359 LEU B C 1
ATOM 11601 O O . LEU C 1 371 ? 45.577 -117.419 226.941 1.00 27.38 359 LEU B O 1
ATOM 11606 N N . GLU C 1 372 ? 45.266 -115.386 226.030 1.00 27.39 360 GLU B N 1
ATOM 11607 C CA . GLU C 1 372 ? 44.800 -115.909 224.752 1.00 27.68 360 GLU B CA 1
ATOM 11608 C C . GLU C 1 372 ? 45.922 -116.627 224.008 1.00 27.51 360 GLU B C 1
ATOM 11609 O O . GLU C 1 372 ? 45.712 -117.698 223.438 1.00 27.45 360 GLU B O 1
ATOM 11615 N N . LEU C 1 373 ? 47.112 -116.034 224.028 1.00 27.41 361 LEU B N 1
ATOM 11616 C CA . LEU C 1 373 ? 48.257 -116.581 223.309 1.00 27.56 361 LEU B CA 1
ATOM 11617 C C . LEU C 1 373 ? 48.880 -117.773 224.039 1.00 27.65 361 LEU B C 1
ATOM 11618 O O . LEU C 1 373 ? 49.119 -118.819 223.435 1.00 27.42 361 LEU B O 1
ATOM 11623 N N . MET C 1 374 ? 49.133 -117.606 225.336 1.00 27.91 362 MET B N 1
ATOM 11624 C CA . MET C 1 374 ? 49.903 -118.583 226.112 1.00 28.37 362 MET B CA 1
ATOM 11625 C C . MET C 1 374 ? 49.063 -119.465 227.035 1.00 28.68 362 MET B C 1
ATOM 11626 O O . MET C 1 374 ? 49.556 -120.465 227.558 1.00 28.49 362 MET B O 1
ATOM 11631 N N . GLY C 1 375 ? 47.804 -119.089 227.235 1.00 29.11 363 GLY B N 1
ATOM 11632 C CA . GLY C 1 375 ? 46.898 -119.865 228.074 1.00 29.98 363 GLY B CA 1
ATOM 11633 C C . GLY C 1 375 ? 45.740 -120.429 227.279 1.00 30.44 363 GLY B C 1
ATOM 11634 O O . GLY C 1 375 ? 45.926 -120.968 226.186 1.00 30.56 363 GLY B O 1
ATOM 11635 N N . ALA C 1 376 ? 44.539 -120.281 227.830 1.00 31.11 364 ALA B N 1
ATOM 11636 C CA . ALA C 1 376 ? 43.323 -120.836 227.243 1.00 31.82 364 ALA B CA 1
ATOM 11637 C C . ALA C 1 376 ? 42.392 -119.743 226.727 1.00 32.44 364 ALA B C 1
ATOM 11638 O O . ALA C 1 376 ? 41.382 -120.033 226.079 1.00 32.57 364 ALA B O 1
ATOM 11640 N N . GLY C 1 377 ? 42.739 -118.489 227.014 1.00 33.06 365 GLY B N 1
ATOM 11641 C CA . GLY C 1 377 ? 41.923 -117.342 226.618 1.00 33.99 365 GLY B CA 1
ATOM 11642 C C . GLY C 1 377 ? 40.614 -117.263 227.382 1.00 34.74 365 GLY B C 1
ATOM 11643 O O . GLY C 1 377 ? 40.532 -117.699 228.531 1.00 34.67 365 GLY B O 1
ATOM 11644 N N . THR C 1 378 ? 39.591 -116.704 226.740 1.00 35.42 366 THR B N 1
ATOM 11645 C CA . THR C 1 378 ? 38.269 -116.580 227.350 1.00 36.36 366 THR B CA 1
ATOM 11646 C C . THR C 1 378 ? 37.522 -117.905 227.238 1.00 36.86 366 THR B C 1
ATOM 11647 O O . THR C 1 378 ? 37.462 -118.501 226.161 1.00 36.96 366 THR B O 1
ATOM 11651 N N . LEU C 1 379 ? 36.954 -118.356 228.353 1.00 37.55 367 LEU B N 1
ATOM 11652 C CA . LEU C 1 379 ? 36.269 -119.645 228.396 1.00 38.23 367 LEU B CA 1
ATOM 11653 C C . LEU C 1 379 ? 34.752 -119.510 228.290 1.00 38.72 367 LEU B C 1
ATOM 11654 O O . LEU C 1 379 ? 34.109 -118.887 229.137 1.00 38.83 367 LEU B O 1
ATOM 11659 N N . ASN C 1 380 ? 34.204 -120.095 227.229 1.00 39.32 368 ASN B N 1
ATOM 11660 C CA . ASN C 1 380 ? 32.766 -120.210 227.022 1.00 39.89 368 ASN B CA 1
ATOM 11661 C C . ASN C 1 380 ? 32.310 -121.560 227.571 1.00 40.21 368 ASN B C 1
ATOM 11662 O O . ASN C 1 380 ? 32.427 -122.583 226.894 1.00 40.25 368 ASN B O 1
ATOM 11667 N N . LYS C 1 381 ? 31.790 -121.558 228.798 1.00 40.64 369 LYS B N 1
ATOM 11668 C CA . LYS C 1 381 ? 31.464 -122.802 229.510 1.00 41.15 369 LYS B CA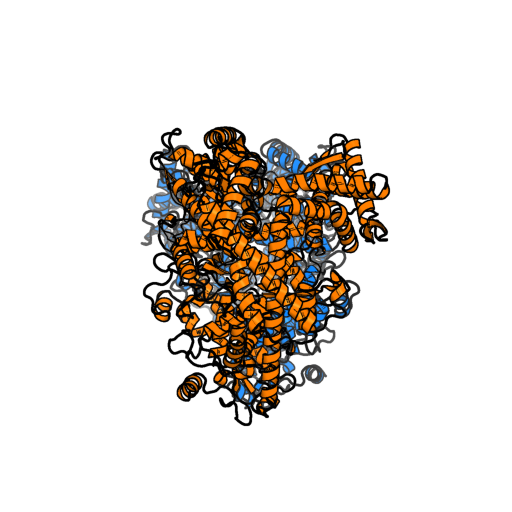 1
ATOM 11669 C C . LYS C 1 381 ? 30.299 -123.602 228.916 1.00 41.23 369 LYS B C 1
ATOM 11670 O O . LYS C 1 381 ? 29.990 -124.699 229.392 1.00 41.39 369 LYS B O 1
ATOM 11676 N N . GLU C 1 382 ? 29.665 -123.059 227.878 1.00 41.19 370 GLU B N 1
ATOM 11677 C CA . GLU C 1 382 ? 28.593 -123.760 227.174 1.00 41.18 370 GLU B CA 1
ATOM 11678 C C . GLU C 1 382 ? 29.120 -124.528 225.963 1.00 40.73 370 GLU B C 1
ATOM 11679 O O . GLU C 1 382 ? 28.427 -125.386 225.415 1.00 40.91 370 GLU B O 1
ATOM 11685 N N . LEU C 1 383 ? 30.343 -124.210 225.547 1.00 40.12 371 LEU B N 1
ATOM 11686 C CA . LEU C 1 383 ? 30.983 -124.912 224.438 1.00 39.56 371 LEU B CA 1
ATOM 11687 C C . LEU C 1 383 ? 32.161 -125.755 224.928 1.00 38.97 371 LEU B C 1
ATOM 11688 O O . LEU C 1 383 ? 33.051 -126.111 224.150 1.00 38.91 371 LEU B O 1
ATOM 11693 N N . LEU C 1 384 ? 32.147 -126.076 226.220 1.00 38.38 372 LEU B N 1
ATOM 11694 C CA . LEU C 1 384 ? 33.204 -126.872 226.837 1.00 37.73 372 LEU B CA 1
ATOM 11695 C C . LEU C 1 384 ? 32.673 -128.061 227.631 1.00 37.29 372 LEU B C 1
ATOM 11696 O O . LEU C 1 384 ? 31.671 -127.956 228.341 1.00 37.29 372 LEU B O 1
ATOM 11701 N N . ASN C 1 385 ? 33.359 -129.192 227.496 1.00 36.62 373 ASN B N 1
ATOM 11702 C CA . ASN C 1 385 ? 33.166 -130.335 228.375 1.00 36.01 373 ASN B CA 1
ATOM 11703 C C . ASN C 1 385 ? 33.580 -129.943 229.795 1.00 35.58 373 ASN B C 1
ATOM 11704 O O . ASN C 1 385 ? 34.594 -129.264 229.982 1.00 35.59 373 ASN B O 1
ATOM 11709 N N . ASP C 1 386 ? 32.791 -130.369 230.781 1.00 35.02 374 ASP B N 1
ATOM 11710 C CA . ASP C 1 386 ? 32.971 -129.964 232.184 1.00 34.50 374 ASP B CA 1
ATOM 11711 C C . ASP C 1 386 ? 34.351 -130.279 232.759 1.00 33.95 374 ASP B C 1
ATOM 11712 O O . ASP C 1 386 ? 34.875 -129.519 233.571 1.00 33.97 374 ASP B O 1
ATOM 11717 N N . ASN C 1 387 ? 34.924 -131.406 232.344 1.00 33.17 375 ASN B N 1
ATOM 11718 C CA . ASN C 1 387 ? 36.255 -131.807 232.792 1.00 32.38 375 ASN B CA 1
ATOM 11719 C C . ASN C 1 387 ? 37.340 -130.976 232.115 1.00 31.90 375 ASN B C 1
ATOM 11720 O O . ASN C 1 387 ? 38.273 -130.505 232.771 1.00 31.79 375 ASN B O 1
ATOM 11725 N N . HIS C 1 388 ? 37.197 -130.805 230.802 1.00 31.50 376 HIS B N 1
ATOM 11726 C CA . HIS C 1 388 ? 38.111 -130.010 229.982 1.00 31.34 376 HIS B CA 1
ATOM 11727 C C . HIS C 1 388 ? 38.167 -128.555 230.451 1.00 31.29 376 HIS B C 1
ATOM 11728 O O . HIS C 1 388 ? 39.248 -127.969 230.529 1.00 31.21 376 HIS B O 1
ATOM 11735 N N . ALA C 1 389 ? 37.003 -127.992 230.777 1.00 31.21 377 ALA B N 1
ATOM 11736 C CA . ALA C 1 389 ? 36.900 -126.615 231.269 1.00 31.37 377 ALA B CA 1
ATOM 11737 C C . ALA C 1 389 ? 37.717 -126.394 232.541 1.00 31.46 377 ALA B C 1
ATOM 11738 O O . ALA C 1 389 ? 38.332 -125.338 232.709 1.00 31.31 377 ALA B O 1
ATOM 11740 N N . LYS C 1 390 ? 37.728 -127.396 233.422 1.00 31.72 378 LYS B N 1
ATOM 11741 C CA . LYS C 1 390 ? 38.483 -127.337 234.672 1.00 32.09 378 LYS B CA 1
ATOM 11742 C C . LYS C 1 390 ? 39.991 -127.258 234.433 1.00 32.08 378 LYS B C 1
ATOM 11743 O O . LYS C 1 390 ? 40.700 -126.538 235.146 1.00 32.13 378 LYS B O 1
ATOM 11749 N N . SER C 1 391 ? 40.469 -127.999 233.434 1.00 32.00 379 SER B N 1
ATOM 11750 C CA . SER C 1 391 ? 41.884 -127.997 233.061 1.00 32.01 379 SER B CA 1
ATOM 11751 C C . SER C 1 391 ? 42.304 -126.664 232.436 1.00 31.79 379 SER B C 1
ATOM 11752 O O . SER C 1 391 ? 43.398 -126.164 232.708 1.00 31.66 379 SER B O 1
ATOM 11755 N N . LEU C 1 392 ? 41.432 -126.098 231.604 1.00 31.74 380 LEU B N 1
ATOM 11756 C CA . LEU C 1 392 ? 41.686 -124.793 230.989 1.00 31.75 380 LEU B CA 1
ATOM 11757 C C . LEU C 1 392 ? 41.724 -123.664 232.027 1.00 31.92 380 LEU B C 1
ATOM 11758 O O . LEU C 1 392 ? 42.515 -122.727 231.901 1.00 31.85 380 LEU B O 1
ATOM 11763 N N . GLU C 1 393 ? 40.873 -123.766 233.048 1.00 32.13 381 GLU B N 1
ATOM 11764 C CA . GLU C 1 393 ? 40.883 -122.837 234.184 1.00 32.39 381 GLU B CA 1
ATOM 11765 C C . GLU C 1 393 ? 42.238 -122.819 234.877 1.00 32.29 381 GLU B C 1
ATOM 11766 O O . GLU C 1 393 ? 42.753 -121.753 235.224 1.00 32.13 381 GLU B O 1
ATOM 11772 N N . GLY C 1 394 ? 42.796 -124.010 235.085 1.00 32.15 382 GLY B N 1
ATOM 11773 C CA . GLY C 1 394 ? 44.112 -124.168 235.690 1.00 32.21 382 GLY B CA 1
ATOM 11774 C C . GLY C 1 394 ? 45.217 -123.612 234.815 1.00 32.28 382 GLY B C 1
ATOM 11775 O O . GLY C 1 394 ? 46.168 -123.011 235.320 1.00 32.21 382 GLY B O 1
ATOM 11776 N N . LYS C 1 395 ? 45.088 -123.813 233.504 1.00 32.30 383 LYS B N 1
ATOM 11777 C CA . LYS C 1 395 ? 46.040 -123.262 232.541 1.00 32.50 383 LYS B CA 1
ATOM 11778 C C . LYS C 1 395 ? 46.062 -121.735 232.614 1.00 32.26 383 LYS B C 1
ATOM 11779 O O . LYS C 1 395 ? 47.138 -121.133 232.674 1.00 32.28 383 LYS B O 1
ATOM 11785 N N . ASN C 1 396 ? 44.874 -121.126 232.617 1.00 31.99 384 ASN B N 1
ATOM 11786 C CA . ASN C 1 396 ? 44.729 -119.672 232.749 1.00 31.93 384 ASN B CA 1
ATOM 11787 C C . ASN C 1 396 ? 45.252 -119.137 234.080 1.00 32.08 384 ASN B C 1
ATOM 11788 O O . ASN C 1 396 ? 45.976 -118.141 234.106 1.00 31.90 384 ASN B O 1
ATOM 11793 N N . ARG C 1 397 ? 44.887 -119.804 235.176 1.00 32.17 385 ARG B N 1
ATOM 11794 C CA . ARG C 1 397 ? 45.311 -119.390 236.520 1.00 32.34 385 ARG B CA 1
ATOM 11795 C C . ARG C 1 397 ? 46.829 -119.229 236.618 1.00 32.06 385 ARG B C 1
ATOM 11796 O O . ARG C 1 397 ? 47.319 -118.215 237.128 1.00 32.07 385 ARG B O 1
ATOM 11804 N N . SER C 1 398 ? 47.557 -120.223 236.115 1.00 31.63 386 SER B N 1
ATOM 11805 C CA . SER C 1 398 ? 49.018 -120.254 236.191 1.00 31.40 386 SER B CA 1
ATOM 11806 C C . SER C 1 398 ? 49.675 -119.109 235.422 1.00 30.91 386 SER B C 1
ATOM 11807 O O . SER C 1 398 ? 50.610 -118.477 235.921 1.00 30.71 386 SER B O 1
ATOM 11810 N N . VAL C 1 399 ? 49.178 -118.857 234.211 1.00 30.19 387 VAL B N 1
ATOM 11811 C CA . VAL C 1 399 ? 49.677 -117.774 233.362 1.00 29.59 387 VAL B CA 1
ATOM 11812 C C . VAL C 1 399 ? 49.329 -116.420 233.979 1.00 29.21 387 VAL B C 1
ATOM 11813 O O . VAL C 1 399 ? 50.184 -115.537 234.079 1.00 29.00 387 VAL B O 1
ATOM 11817 N N . GLU C 1 400 ? 48.074 -116.276 234.398 1.00 28.76 388 GLU B N 1
ATOM 11818 C CA . GLU C 1 400 ? 47.588 -115.047 235.025 1.00 28.65 388 GLU B CA 1
ATOM 11819 C C . GLU C 1 400 ? 48.349 -114.706 236.305 1.00 28.09 388 GLU B C 1
ATOM 11820 O O . GLU C 1 400 ? 48.753 -113.556 236.509 1.00 27.87 388 GLU B O 1
ATOM 11826 N N . ASP C 1 401 ? 48.545 -115.703 237.163 1.00 27.38 389 ASP B N 1
ATOM 11827 C CA . ASP C 1 401 ? 49.257 -115.488 238.421 1.00 27.07 389 ASP B CA 1
ATOM 11828 C C . ASP C 1 401 ? 50.715 -115.079 238.209 1.00 26.58 389 ASP B C 1
ATOM 11829 O O . ASP C 1 401 ? 51.218 -114.205 238.917 1.00 26.47 389 ASP B O 1
ATOM 11834 N N . SER C 1 402 ? 51.387 -115.698 237.239 1.00 26.24 390 SER B N 1
ATOM 11835 C CA . SER C 1 402 ? 52.784 -115.348 236.955 1.00 26.04 390 SER B CA 1
ATOM 11836 C C . SER C 1 402 ? 52.894 -113.962 236.303 1.00 25.58 390 SER B C 1
ATOM 11837 O O . SER C 1 402 ? 53.830 -113.208 236.591 1.00 25.23 390 SER B O 1
ATOM 11840 N N . TYR C 1 403 ? 51.931 -113.629 235.443 1.00 24.99 391 TYR B N 1
ATOM 11841 C CA . TYR C 1 403 ? 51.840 -112.285 234.857 1.00 24.86 391 TYR B CA 1
ATOM 11842 C C . TYR C 1 403 ? 51.724 -111.234 235.964 1.00 24.82 391 TYR B C 1
ATOM 11843 O O . TYR C 1 403 ? 52.540 -110.312 236.044 1.00 24.31 391 TYR B O 1
ATOM 11852 N N . ASN C 1 404 ? 50.712 -111.395 236.817 1.00 24.76 392 ASN B N 1
ATOM 11853 C CA . ASN C 1 404 ? 50.488 -110.508 237.958 1.00 25.08 392 ASN B CA 1
ATOM 11854 C C . ASN C 1 404 ? 51.691 -110.419 238.892 1.00 24.96 392 ASN B C 1
ATOM 11855 O O . ASN C 1 404 ? 52.052 -109.332 239.348 1.00 24.87 392 ASN B O 1
ATOM 11860 N N . GLN C 1 405 ? 52.313 -111.563 239.167 1.00 25.01 393 GLN B N 1
ATOM 11861 C CA . GLN C 1 405 ? 53.498 -111.601 240.014 1.00 25.24 393 GLN B CA 1
ATOM 11862 C C . GLN C 1 405 ? 54.641 -110.783 239.412 1.00 24.87 393 GLN B C 1
ATOM 11863 O O . GLN C 1 405 ? 55.245 -109.961 240.105 1.00 24.98 393 GLN B O 1
ATOM 11869 N N . LEU C 1 406 ? 54.919 -110.994 238.126 1.00 24.42 394 LEU B N 1
ATOM 11870 C CA . LEU C 1 406 ? 55.966 -110.235 237.443 1.00 24.04 394 LEU B CA 1
ATOM 11871 C C . LEU C 1 406 ? 55.743 -108.731 237.572 1.00 23.97 394 LEU B C 1
ATOM 11872 O O . LEU C 1 406 ? 56.656 -107.995 237.955 1.00 23.77 394 LEU B O 1
ATOM 11877 N N . PHE C 1 407 ? 54.534 -108.275 237.266 1.00 23.97 395 PHE B N 1
ATOM 11878 C CA . PHE C 1 407 ? 54.292 -106.835 237.226 1.00 24.23 395 PHE B CA 1
ATOM 11879 C C . PHE C 1 407 ? 54.269 -106.163 238.598 1.00 24.19 395 PHE B C 1
ATOM 11880 O O . PHE C 1 407 ? 54.602 -104.984 238.710 1.00 24.41 395 PHE B O 1
ATOM 11888 N N . SER C 1 408 ? 53.923 -106.915 239.639 1.00 24.04 396 SER B N 1
ATOM 11889 C CA . SER C 1 408 ? 54.060 -106.401 241.003 1.00 23.85 396 SER B CA 1
ATOM 11890 C C . SER C 1 408 ? 55.546 -106.259 241.371 1.00 23.03 396 SER B C 1
ATOM 11891 O O . SER C 1 408 ? 55.934 -105.298 242.038 1.00 22.88 396 SER B O 1
ATOM 11894 N N . VAL C 1 409 ? 56.369 -107.203 240.912 1.00 22.21 397 VAL B N 1
ATOM 11895 C CA . VAL C 1 409 ? 57.822 -107.125 241.093 1.00 21.54 397 VAL B CA 1
ATOM 11896 C C . VAL C 1 409 ? 58.387 -105.926 240.324 1.00 21.25 397 VAL B C 1
ATOM 11897 O O . VAL C 1 409 ? 59.158 -105.136 240.879 1.00 20.83 397 VAL B O 1
ATOM 11901 N N . ILE C 1 410 ? 57.979 -105.788 239.063 1.00 21.12 398 ILE B N 1
ATOM 11902 C CA . ILE C 1 410 ? 58.417 -104.680 238.205 1.00 21.26 398 ILE B CA 1
ATOM 11903 C C . ILE C 1 410 ? 58.101 -103.326 238.850 1.00 21.49 398 ILE B C 1
ATOM 11904 O O . ILE C 1 410 ? 58.957 -102.436 238.887 1.00 21.42 398 ILE B O 1
ATOM 11909 N N . GLU C 1 411 ? 56.882 -103.188 239.371 1.00 21.70 399 GLU B N 1
ATOM 11910 C CA . GLU C 1 411 ? 56.482 -101.991 240.111 1.00 22.14 399 GLU B CA 1
ATOM 11911 C C . GLU C 1 411 ? 57.480 -101.624 241.217 1.00 21.76 399 GLU B C 1
ATOM 11912 O O . GLU C 1 411 ? 57.866 -100.458 241.337 1.00 21.74 399 GLU B O 1
ATOM 11918 N N . GLN C 1 412 ? 57.912 -102.609 242.007 1.00 21.40 400 GLN B N 1
ATOM 11919 C CA . GLN C 1 412 ? 58.887 -102.344 243.073 1.00 21.36 400 GLN B CA 1
ATOM 11920 C C . GLN C 1 412 ? 60.281 -101.997 242.538 1.00 21.64 400 GLN B C 1
ATOM 11921 O O . GLN C 1 412 ? 60.923 -101.071 243.041 1.00 21.33 400 GLN B O 1
ATOM 11927 N N . VAL C 1 413 ? 60.737 -102.739 241.526 1.00 21.93 401 VAL B N 1
ATOM 11928 C CA . VAL C 1 413 ? 62.034 -102.483 240.885 1.00 22.41 401 VAL B CA 1
ATOM 11929 C C . VAL C 1 413 ? 62.074 -101.079 240.272 1.00 23.13 401 VAL B C 1
ATOM 11930 O O . VAL C 1 413 ? 63.048 -100.341 240.452 1.00 23.29 401 VAL B O 1
ATOM 11934 N N . ARG C 1 414 ? 61.006 -100.723 239.564 1.00 23.97 402 ARG B N 1
ATOM 11935 C CA . ARG C 1 414 ? 60.878 -99.428 238.899 1.00 24.96 402 ARG B CA 1
ATOM 11936 C C . ARG C 1 414 ? 61.066 -98.255 239.869 1.00 25.22 402 ARG B C 1
ATOM 11937 O O . ARG C 1 414 ? 61.626 -97.221 239.501 1.00 25.21 402 ARG B O 1
ATOM 11945 N N . ALA C 1 415 ? 60.613 -98.431 241.108 1.00 25.32 403 ALA B N 1
ATOM 11946 C CA . ALA C 1 415 ? 60.699 -97.388 242.132 1.00 25.65 403 ALA B CA 1
ATOM 11947 C C . ALA C 1 415 ? 62.111 -97.154 242.682 1.00 25.95 403 ALA B C 1
ATOM 11948 O O . ALA C 1 415 ? 62.372 -96.117 243.295 1.00 26.16 403 ALA B O 1
ATOM 11950 N N . GLN C 1 416 ? 63.016 -98.103 242.454 1.00 26.17 404 GLN B N 1
ATOM 11951 C CA . GLN C 1 416 ? 64.340 -98.084 243.086 1.00 26.48 404 GLN B CA 1
ATOM 11952 C C . GLN C 1 416 ? 65.275 -97.007 242.544 1.00 27.33 404 GLN B C 1
ATOM 11953 O O . GLN C 1 416 ? 66.134 -96.498 243.269 1.00 27.37 404 GLN B O 1
ATOM 11959 N N . SER C 1 417 ? 65.088 -96.669 241.273 1.00 28.16 405 SER B N 1
ATOM 11960 C CA . SER C 1 417 ? 65.947 -95.730 240.563 1.00 29.35 405 SER B CA 1
ATOM 11961 C C . SER C 1 417 ? 65.203 -95.236 239.327 1.00 29.74 405 SER B C 1
ATOM 11962 O O . SER C 1 417 ? 64.094 -95.691 239.043 1.00 29.85 405 SER B O 1
ATOM 11965 N N . GLU C 1 418 ? 65.798 -94.310 238.581 1.00 30.18 406 GLU B N 1
ATOM 11966 C CA . GLU C 1 418 ? 65.146 -93.850 237.357 1.00 30.58 406 GLU B CA 1
ATOM 11967 C C . GLU C 1 418 ? 65.417 -94.736 236.129 1.00 30.18 406 GLU B C 1
ATOM 11968 O O . GLU C 1 418 ? 64.726 -94.620 235.118 1.00 30.46 406 GLU B O 1
ATOM 11974 N N . ASP C 1 419 ? 66.402 -95.627 236.225 1.00 29.71 407 ASP B N 1
ATOM 11975 C CA . ASP C 1 419 ? 66.680 -96.580 235.148 1.00 29.02 407 ASP B CA 1
ATOM 11976 C C . ASP C 1 419 ? 66.501 -98.012 235.645 1.00 28.10 407 ASP B C 1
ATOM 11977 O O . ASP C 1 419 ? 67.410 -98.590 236.245 1.00 27.57 407 ASP B O 1
ATOM 11982 N N . ILE C 1 420 ? 65.323 -98.569 235.373 1.00 27.32 408 ILE B N 1
ATOM 11983 C CA . ILE C 1 420 ? 64.946 -99.904 235.845 1.00 26.36 408 ILE B CA 1
ATOM 11984 C C . ILE C 1 420 ? 65.935 -100.992 235.390 1.00 25.81 408 ILE B C 1
ATOM 11985 O O . ILE C 1 420 ? 66.152 -101.979 236.098 1.00 25.71 408 ILE B O 1
ATOM 11990 N N . SER C 1 421 ? 66.559 -100.783 234.232 1.00 25.03 409 SER B N 1
ATOM 11991 C CA . SER C 1 421 ? 67.457 -101.781 233.651 1.00 24.55 409 SER B CA 1
ATOM 11992 C C . SER C 1 421 ? 68.783 -101.970 234.407 1.00 23.67 409 SER B C 1
ATOM 11993 O O . SER C 1 421 ? 69.475 -102.964 234.191 1.00 23.95 409 SER B O 1
ATOM 11996 N N . THR C 1 422 ? 69.128 -101.040 235.299 1.00 22.67 410 THR B N 1
ATOM 11997 C CA . THR C 1 422 ? 70.394 -101.134 236.049 1.00 21.71 410 THR B CA 1
ATOM 11998 C C . THR C 1 422 ? 70.232 -101.446 237.544 1.00 20.87 410 THR B C 1
ATOM 11999 O O . THR C 1 422 ? 71.208 -101.440 238.293 1.00 20.22 410 THR B O 1
ATOM 12003 N N . VAL C 1 423 ? 69.003 -101.716 237.974 1.00 20.08 411 VAL B N 1
ATOM 12004 C CA . VAL C 1 423 ? 68.756 -102.116 239.356 1.00 19.27 411 VAL B CA 1
ATOM 12005 C C . VAL C 1 423 ? 69.109 -103.599 239.536 1.00 18.71 411 VAL B C 1
ATOM 12006 O O . VAL C 1 423 ? 68.451 -104.461 238.950 1.00 18.72 411 VAL B O 1
ATOM 12010 N N . PRO C 1 424 ? 70.147 -103.903 240.339 1.00 18.63 412 PRO B N 1
ATOM 12011 C CA . PRO C 1 424 ? 70.515 -105.311 240.504 1.00 18.09 412 PRO B CA 1
ATOM 12012 C C . PRO C 1 424 ? 69.563 -106.005 241.474 1.00 17.84 412 PRO B C 1
ATOM 12013 O O . PRO C 1 424 ? 69.262 -105.462 242.538 1.00 18.10 412 PRO B O 1
ATOM 12017 N N . ILE C 1 425 ? 69.075 -107.178 241.079 1.00 17.20 413 ILE B N 1
ATOM 12018 C CA . ILE C 1 425 ? 68.181 -107.985 241.913 1.00 16.65 413 ILE B CA 1
ATOM 12019 C C . ILE C 1 425 ? 68.887 -109.284 242.290 1.00 16.79 413 ILE B C 1
ATOM 12020 O O . ILE C 1 425 ? 69.452 -109.966 241.426 1.00 16.48 413 ILE B O 1
ATOM 12025 N N . HIS C 1 426 ? 68.864 -109.615 243.578 1.00 16.72 414 HIS B N 1
ATOM 12026 C CA . HIS C 1 426 ? 69.388 -110.892 244.065 1.00 17.10 414 HIS B CA 1
ATOM 12027 C C . HIS C 1 426 ? 68.249 -111.780 244.535 1.00 17.05 414 HIS B C 1
ATOM 12028 O O . HIS C 1 426 ? 67.233 -111.291 245.025 1.00 17.43 414 HIS B O 1
ATOM 12035 N N . TYR C 1 427 ? 68.424 -113.087 244.379 1.00 16.84 415 TYR B N 1
ATOM 12036 C CA . TYR C 1 427 ? 67.426 -114.051 244.829 1.00 16.95 415 TYR B CA 1
ATOM 12037 C C . TYR C 1 427 ? 67.991 -114.984 245.886 1.00 16.72 415 TYR B C 1
ATOM 12038 O O . TYR C 1 427 ? 69.120 -115.461 245.766 1.00 16.58 415 TYR B O 1
ATOM 12047 N N . ALA C 1 428 ? 67.194 -115.251 246.919 1.00 17.18 416 ALA B N 1
ATOM 12048 C CA . ALA C 1 428 ? 67.559 -116.239 247.927 1.00 17.66 416 ALA B CA 1
ATOM 12049 C C . ALA C 1 428 ? 67.362 -117.653 247.380 1.00 17.75 416 ALA B C 1
ATOM 12050 O O . ALA C 1 428 ? 66.438 -117.906 246.604 1.00 18.01 416 ALA B O 1
ATOM 12052 N N . TYR C 1 429 ? 68.245 -118.557 247.788 1.00 18.38 417 TYR B N 1
ATOM 12053 C CA . TYR C 1 429 ? 68.157 -119.973 247.450 1.00 18.71 417 TYR B CA 1
ATOM 12054 C C . TYR C 1 429 ? 68.302 -120.805 248.725 1.00 19.49 417 TYR B C 1
ATOM 12055 O O . TYR C 1 429 ? 68.865 -120.337 249.718 1.00 19.68 417 TYR B O 1
ATOM 12064 N N . ASN C 1 430 ? 67.811 -122.040 248.705 1.00 20.01 418 ASN B N 1
ATOM 12065 C CA . ASN C 1 430 ? 68.236 -123.018 249.712 1.00 20.64 418 ASN B CA 1
ATOM 12066 C C . ASN C 1 430 ? 68.464 -124.364 249.053 1.00 20.43 418 ASN B C 1
ATOM 12067 O O . ASN C 1 430 ? 68.029 -124.592 247.917 1.00 20.00 418 ASN B O 1
ATOM 12072 N N . MET C 1 431 ? 69.176 -125.230 249.766 1.00 20.21 419 MET B N 1
ATOM 12073 C CA . MET C 1 431 ? 69.462 -126.575 249.316 1.00 20.40 419 MET B CA 1
ATOM 12074 C C . MET C 1 431 ? 68.334 -127.476 249.788 1.00 20.06 419 MET B C 1
ATOM 12075 O O . MET C 1 431 ? 68.006 -127.494 250.978 1.00 19.99 419 MET B O 1
ATOM 12080 N N . THR C 1 432 ? 67.734 -128.205 248.854 1.00 19.61 420 THR B N 1
ATOM 12081 C CA . THR C 1 432 ? 66.669 -129.147 249.190 1.00 19.28 420 THR B CA 1
ATOM 12082 C C . THR C 1 432 ? 67.258 -130.494 249.613 1.00 19.17 420 THR B C 1
ATOM 12083 O O . THR C 1 432 ? 68.473 -130.708 249.522 1.00 18.63 420 THR B O 1
ATOM 12087 N N . ARG C 1 433 ? 66.376 -131.387 250.065 1.00 18.97 421 ARG B N 1
ATOM 12088 C CA . ARG C 1 433 ? 66.713 -132.746 250.505 1.00 19.46 421 ARG B CA 1
ATOM 12089 C C . ARG C 1 433 ? 67.407 -133.582 249.430 1.00 18.57 421 ARG B C 1
ATOM 12090 O O . ARG C 1 433 ? 68.083 -134.561 249.747 1.00 18.78 421 ARG B O 1
ATOM 12098 N N . VAL C 1 434 ? 67.215 -133.212 248.165 1.00 17.97 422 VAL B N 1
ATOM 12099 C CA . VAL C 1 434 ? 67.859 -133.914 247.045 1.00 16.89 422 VAL B CA 1
ATOM 12100 C C . VAL C 1 434 ? 69.071 -133.144 246.480 1.00 16.65 422 VAL B C 1
ATOM 12101 O O . VAL C 1 434 ? 69.540 -133.427 245.371 1.00 16.61 422 VAL B O 1
ATOM 12105 N N . GLY C 1 435 ? 69.571 -132.187 247.260 1.00 16.30 423 GLY B N 1
ATOM 12106 C CA . GLY C 1 435 ? 70.811 -131.470 246.945 1.00 16.16 423 GLY B CA 1
ATOM 12107 C C . GLY C 1 435 ? 70.701 -130.476 245.803 1.00 16.36 423 GLY B C 1
ATOM 12108 O O . GLY C 1 435 ? 71.709 -130.131 245.166 1.00 16.62 423 GLY B O 1
ATOM 12109 N N . ARG C 1 436 ? 69.481 -130.014 245.543 1.00 16.19 424 ARG B N 1
ATOM 12110 C CA . ARG C 1 436 ? 69.241 -129.013 244.505 1.00 16.24 424 ARG B CA 1
ATOM 12111 C C . ARG C 1 436 ? 69.121 -127.613 245.080 1.00 17.02 424 ARG B C 1
ATOM 12112 O O . ARG C 1 436 ? 68.547 -127.421 246.159 1.00 16.80 424 ARG B O 1
ATOM 12120 N N . MET C 1 437 ? 69.654 -126.640 244.342 1.00 17.40 425 MET B N 1
ATOM 12121 C CA . MET C 1 437 ? 69.595 -125.234 244.736 1.00 18.21 425 MET B CA 1
ATOM 12122 C C . MET C 1 437 ? 68.328 -124.585 244.206 1.00 18.86 425 MET B C 1
ATOM 12123 O O . MET C 1 437 ? 68.231 -124.245 243.024 1.00 19.10 425 MET B O 1
ATOM 12128 N N . GLN C 1 438 ? 67.357 -124.413 245.095 1.00 19.55 426 GLN B N 1
ATOM 12129 C CA . GLN C 1 438 ? 66.037 -123.947 244.715 1.00 20.30 426 GLN B CA 1
ATOM 12130 C C . GLN C 1 438 ? 65.863 -122.478 245.064 1.00 20.62 426 GLN B C 1
ATOM 12131 O O . GLN C 1 438 ? 66.075 -122.072 246.209 1.00 20.16 426 GLN B O 1
ATOM 12137 N N . MET C 1 439 ? 65.485 -121.691 244.062 1.00 21.13 427 MET B N 1
ATOM 12138 C CA . MET C 1 439 ? 65.159 -120.288 244.245 1.00 22.13 427 MET B CA 1
ATOM 12139 C C . MET C 1 439 ? 63.878 -120.182 245.070 1.00 23.00 427 MET B C 1
ATOM 12140 O O . MET C 1 439 ? 62.856 -120.771 244.714 1.00 23.15 427 MET B O 1
ATOM 12145 N N . LEU C 1 440 ? 63.945 -119.449 246.180 1.00 23.87 428 LEU B N 1
ATOM 12146 C CA . LEU C 1 440 ? 62.778 -119.194 247.031 1.00 25.13 428 LEU B CA 1
ATOM 12147 C C . LEU C 1 440 ? 61.653 -118.528 246.247 1.00 25.58 428 LEU B C 1
ATOM 12148 O O . LEU C 1 440 ? 61.908 -117.673 245.398 1.00 25.84 428 LEU B O 1
ATOM 12153 N N . GLY C 1 441 ? 60.413 -118.916 246.540 1.00 26.11 429 GLY B N 1
ATOM 12154 C CA . GLY C 1 441 ? 59.244 -118.263 245.954 1.00 26.91 429 GLY B CA 1
ATOM 12155 C C . GLY C 1 441 ? 58.561 -119.055 244.859 1.00 27.29 429 GLY B C 1
ATOM 12156 O O . GLY C 1 441 ? 59.186 -119.871 244.184 1.00 27.64 429 GLY B O 1
ATOM 12157 N N . LYS C 1 442 ? 57.272 -118.789 244.676 1.00 27.72 430 LYS B N 1
ATOM 12158 C CA . LYS C 1 442 ? 56.432 -119.528 243.733 1.00 28.04 430 LYS B CA 1
ATOM 12159 C C . LYS C 1 442 ? 56.765 -119.217 242.270 1.00 27.76 430 LYS B C 1
ATOM 12160 O O . LYS C 1 442 ? 57.008 -120.134 241.482 1.00 27.84 430 LYS B O 1
ATOM 12166 N N . TYR C 1 443 ? 56.759 -117.930 241.917 1.00 27.37 431 TYR B N 1
ATOM 12167 C CA . TYR C 1 443 ? 57.036 -117.486 240.547 1.00 27.05 431 TYR B CA 1
ATOM 12168 C C . TYR C 1 443 ? 58.250 -116.558 240.492 1.00 26.21 431 TYR B C 1
ATOM 12169 O O . TYR C 1 443 ? 58.170 -115.380 240.842 1.00 26.91 431 TYR B O 1
ATOM 12178 N N . ASN C 1 444 ? 59.367 -117.113 240.040 1.00 24.67 432 ASN B N 1
ATOM 12179 C CA . ASN C 1 444 ? 60.630 -116.396 239.916 1.00 23.33 432 ASN B CA 1
ATOM 12180 C C . ASN C 1 444 ? 61.297 -116.857 238.611 1.00 21.81 432 ASN B C 1
ATOM 12181 O O . ASN C 1 444 ? 60.751 -117.726 237.926 1.00 21.54 432 ASN B O 1
ATOM 12186 N N . PRO C 1 445 ? 62.458 -116.274 238.238 1.00 20.64 433 PRO B N 1
ATOM 12187 C CA . PRO C 1 445 ? 63.097 -116.708 236.984 1.00 19.69 433 PRO B CA 1
ATOM 12188 C C . PRO C 1 445 ? 63.326 -118.226 236.850 1.00 19.00 433 PRO B C 1
ATOM 12189 O O . PRO C 1 445 ? 63.165 -118.771 235.762 1.00 18.25 433 PRO B O 1
ATOM 12193 N N . GLN C 1 446 ? 63.687 -118.892 237.944 1.00 18.48 434 GLN B N 1
ATOM 12194 C CA . GLN C 1 446 ? 63.945 -120.335 237.913 1.00 18.23 434 GLN B CA 1
ATOM 12195 C C . GLN C 1 446 ? 62.672 -121.170 237.692 1.00 18.40 434 GLN B C 1
ATOM 12196 O O . GLN C 1 446 ? 62.703 -122.191 236.994 1.00 18.38 434 GLN B O 1
ATOM 12202 N N . SER C 1 447 ? 61.558 -120.722 238.269 1.00 18.63 435 SER B N 1
ATOM 12203 C CA . SER C 1 447 ? 60.329 -121.521 238.308 1.00 19.07 435 SER B CA 1
ATOM 12204 C C . SER C 1 447 ? 59.277 -121.136 237.265 1.00 19.32 435 SER B C 1
ATOM 12205 O O . SER C 1 447 ? 58.411 -121.949 236.927 1.00 19.45 435 SER B O 1
ATOM 12208 N N . ALA C 1 448 ? 59.340 -119.901 236.772 1.00 19.09 436 ALA B N 1
ATOM 12209 C CA . ALA C 1 448 ? 58.265 -119.359 235.941 1.00 19.08 436 ALA B CA 1
ATOM 12210 C C . ALA C 1 448 ? 58.783 -118.817 234.617 1.00 19.14 436 ALA B C 1
ATOM 12211 O O . ALA C 1 448 ? 59.523 -117.827 234.588 1.00 18.97 436 ALA B O 1
ATOM 12213 N N . LYS C 1 449 ? 58.375 -119.460 233.526 1.00 18.86 437 LYS B N 1
ATOM 12214 C CA . LYS C 1 449 ? 58.897 -119.142 232.192 1.00 19.13 437 LYS B CA 1
ATOM 12215 C C . LYS C 1 449 ? 58.555 -117.724 231.720 1.00 18.80 437 LYS B C 1
ATOM 12216 O O . LYS C 1 449 ? 59.357 -117.093 231.034 1.00 18.82 437 LYS B O 1
ATOM 12222 N N . LEU C 1 450 ? 57.378 -117.225 232.097 1.00 18.65 438 LEU B N 1
ATOM 12223 C CA . LEU C 1 450 ? 57.007 -115.836 231.801 1.00 18.49 438 LEU B CA 1
ATOM 12224 C C . LEU C 1 450 ? 58.002 -114.871 232.457 1.00 18.22 438 LEU B C 1
ATOM 12225 O O . LEU C 1 450 ? 58.486 -113.938 231.816 1.00 18.40 438 LEU B O 1
ATOM 12230 N N . VAL C 1 451 ? 58.309 -115.116 233.729 1.00 17.71 439 VAL B N 1
ATOM 12231 C CA . VAL C 1 451 ? 59.237 -114.277 234.496 1.00 17.44 439 VAL B CA 1
ATOM 12232 C C . VAL C 1 451 ? 60.670 -114.390 233.965 1.00 17.27 439 VAL B C 1
ATOM 12233 O O . VAL C 1 451 ? 61.392 -113.391 233.886 1.00 16.99 439 VAL B O 1
ATOM 12237 N N . ARG C 1 452 ? 61.053 -115.608 233.584 1.00 17.07 440 ARG B N 1
ATOM 12238 C CA . ARG C 1 452 ? 62.394 -115.914 233.079 1.00 17.06 440 ARG B CA 1
ATOM 12239 C C . ARG C 1 452 ? 62.817 -115.061 231.877 1.00 17.13 440 ARG B C 1
ATOM 12240 O O . ARG C 1 452 ? 64.009 -114.811 231.676 1.00 17.41 440 ARG B O 1
ATOM 12248 N N . GLU C 1 453 ? 61.846 -114.633 231.077 1.00 17.08 441 GLU B N 1
ATOM 12249 C CA . GLU C 1 453 ? 62.145 -113.834 229.888 1.00 17.40 441 GLU B CA 1
ATOM 12250 C C . GLU C 1 453 ? 62.099 -112.328 230.143 1.00 17.55 441 GLU B C 1
ATOM 12251 O O . GLU C 1 453 ? 62.332 -111.534 229.226 1.00 17.92 441 GLU B O 1
ATOM 12257 N N . ALA C 1 454 ? 61.820 -111.939 231.387 1.00 17.50 442 ALA B N 1
ATOM 12258 C CA . ALA C 1 454 ? 61.755 -110.520 231.753 1.00 17.60 442 ALA B CA 1
ATOM 12259 C C . ALA C 1 454 ? 62.792 -110.097 232.797 1.00 17.54 442 ALA B C 1
ATOM 12260 O O . ALA C 1 454 ? 63.150 -108.917 232.880 1.00 17.82 442 ALA B O 1
ATOM 12262 N N . ILE C 1 455 ? 63.248 -111.054 233.604 1.00 16.99 443 ILE B N 1
ATOM 12263 C CA . ILE C 1 455 ? 64.278 -110.812 234.618 1.00 16.69 443 ILE B CA 1
ATOM 12264 C C . ILE C 1 455 ? 65.398 -111.847 234.460 1.00 16.81 443 ILE B C 1
ATOM 12265 O O . ILE C 1 455 ? 65.203 -113.040 234.723 1.00 16.84 443 ILE B O 1
ATOM 12270 N N . LEU C 1 456 ? 66.567 -111.382 234.022 1.00 16.53 444 LEU B N 1
ATOM 12271 C CA . LEU C 1 456 ? 67.664 -112.280 233.619 1.00 16.75 444 LEU B CA 1
ATOM 12272 C C . LEU C 1 456 ? 69.032 -111.874 234.167 1.00 16.90 444 LEU B C 1
ATOM 12273 O O . LEU C 1 456 ? 69.310 -110.679 234.319 1.00 17.46 444 LEU B O 1
ATOM 12278 N N . PRO C 1 457 ? 69.898 -112.867 234.458 1.00 16.72 445 PRO B N 1
ATOM 12279 C CA . PRO C 1 457 ? 71.270 -112.573 234.858 1.00 16.78 445 PRO B CA 1
ATOM 12280 C C . PRO C 1 457 ? 72.202 -112.540 233.644 1.00 16.60 445 PRO B C 1
ATOM 12281 O O . PRO C 1 457 ? 73.346 -112.098 233.746 1.00 16.92 445 PRO B O 1
ATOM 12285 N N . THR C 1 458 ? 71.695 -113.016 232.508 1.00 16.74 446 THR B N 1
ATOM 12286 C CA . THR C 1 458 ? 72.502 -113.192 231.303 1.00 16.67 446 THR B CA 1
ATOM 12287 C C . THR C 1 458 ? 72.648 -111.874 230.541 1.00 16.82 446 THR B C 1
ATOM 12288 O O . THR C 1 458 ? 71.691 -111.116 230.404 1.00 16.62 446 THR B O 1
ATOM 12292 N N . LYS C 1 459 ? 73.862 -111.611 230.062 1.00 17.24 447 LYS B N 1
ATOM 12293 C CA . LYS C 1 459 ? 74.187 -110.371 229.352 1.00 17.76 447 LYS B CA 1
ATOM 12294 C C . LYS C 1 459 ? 75.283 -110.660 228.350 1.00 17.11 447 LYS B C 1
ATOM 12295 O O . LYS C 1 459 ? 76.227 -111.390 228.661 1.00 16.97 447 LYS B O 1
ATOM 12301 N N . ALA C 1 460 ? 75.181 -110.068 227.166 1.00 17.09 448 ALA B N 1
ATOM 12302 C CA . ALA C 1 460 ? 76.271 -110.128 226.201 1.00 16.99 448 ALA B CA 1
ATOM 12303 C C . ALA C 1 460 ? 76.369 -108.857 225.362 1.00 16.91 448 ALA B C 1
ATOM 12304 O O . ALA C 1 460 ? 75.369 -108.188 225.105 1.00 17.14 448 ALA B O 1
ATOM 12306 N N . THR C 1 461 ? 77.593 -108.532 224.959 1.00 16.94 449 THR B N 1
ATOM 12307 C CA . THR C 1 461 ? 77.849 -107.488 223.968 1.00 17.27 449 THR B CA 1
ATOM 12308 C C . THR C 1 461 ? 78.390 -108.186 222.729 1.00 17.13 449 THR B C 1
ATOM 12309 O O . THR C 1 461 ? 79.437 -108.830 222.781 1.00 17.35 449 THR B O 1
ATOM 12313 N N . LEU C 1 462 ? 77.656 -108.081 221.625 1.00 17.40 450 LEU B N 1
ATOM 12314 C CA . LEU C 1 462 ? 77.999 -108.809 220.409 1.00 17.51 450 LEU B CA 1
ATOM 12315 C C . LEU C 1 462 ? 78.235 -107.878 219.234 1.00 17.61 450 LEU B C 1
ATOM 12316 O O . LEU C 1 462 ? 77.513 -106.897 219.058 1.00 17.32 450 LEU B O 1
ATOM 12321 N N . ASP C 1 463 ? 79.245 -108.198 218.434 1.00 18.00 451 ASP B N 1
ATOM 12322 C CA . ASP C 1 463 ? 79.452 -107.514 217.169 1.00 18.86 451 ASP B CA 1
ATOM 12323 C C . ASP C 1 463 ? 78.735 -108.300 216.083 1.00 19.25 451 ASP B C 1
ATOM 12324 O O . ASP C 1 463 ? 79.267 -109.288 215.560 1.00 19.10 451 ASP B O 1
ATOM 12329 N N . LEU C 1 464 ? 77.534 -107.842 215.757 1.00 19.83 452 LEU B N 1
ATOM 12330 C CA . LEU C 1 464 ? 76.678 -108.488 214.765 1.00 21.01 452 LEU B CA 1
ATOM 12331 C C . LEU C 1 464 ? 76.680 -107.738 213.430 1.00 22.15 452 LEU B C 1
ATOM 12332 O O . LEU C 1 464 ? 75.762 -107.902 212.617 1.00 22.53 452 LEU B O 1
ATOM 12337 N N . SER C 1 465 ? 77.715 -106.930 213.205 1.00 23.32 453 SER B N 1
ATOM 12338 C CA . SER C 1 465 ? 77.851 -106.170 211.958 1.00 24.76 453 SER B CA 1
ATOM 12339 C C . SER C 1 465 ? 78.223 -107.085 210.789 1.00 25.70 453 SER B C 1
ATOM 12340 O O . SER C 1 465 ? 78.021 -106.729 209.626 1.00 26.09 453 SER B O 1
ATOM 12343 N N . ASN C 1 466 ? 78.778 -108.251 211.114 1.00 27.00 454 ASN B N 1
ATOM 12344 C CA . ASN C 1 466 ? 79.167 -109.255 210.129 1.00 28.35 454 ASN B CA 1
ATOM 12345 C C . ASN C 1 466 ? 78.592 -110.621 210.497 1.00 28.87 454 ASN B C 1
ATOM 12346 O O . ASN C 1 466 ? 78.950 -111.206 211.524 1.00 29.03 454 ASN B O 1
ATOM 12351 N N . GLN C 1 467 ? 77.716 -111.130 209.635 1.00 29.47 455 GLN B N 1
ATOM 12352 C CA . GLN C 1 467 ? 77.011 -112.388 209.881 1.00 30.01 455 GLN B CA 1
ATOM 12353 C C . GLN C 1 467 ? 77.895 -113.636 209.732 1.00 30.25 455 GLN B C 1
ATOM 12354 O O . GLN C 1 467 ? 77.435 -114.757 209.946 1.00 30.41 455 GLN B O 1
ATOM 12360 N N . ASN C 1 468 ? 79.167 -113.434 209.393 1.00 30.42 456 ASN B N 1
ATOM 12361 C CA . ASN C 1 468 ? 80.104 -114.538 209.193 1.00 30.68 456 ASN B CA 1
ATOM 12362 C C . ASN C 1 468 ? 80.982 -114.858 210.403 1.00 30.39 456 ASN B C 1
ATOM 12363 O O . ASN C 1 468 ? 81.676 -115.876 210.413 1.00 30.73 456 ASN B O 1
ATOM 12368 N N . ASN C 1 469 ? 80.953 -113.995 211.417 1.00 29.75 457 ASN B N 1
ATOM 12369 C CA . ASN C 1 469 ? 81.840 -114.148 212.573 1.00 29.26 457 ASN B CA 1
ATOM 12370 C C . ASN C 1 469 ? 81.192 -114.867 213.757 1.00 28.33 457 ASN B C 1
ATOM 12371 O O . ASN C 1 469 ? 79.983 -115.122 213.752 1.00 28.09 457 ASN B O 1
ATOM 12376 N N . GLU C 1 470 ? 82.004 -115.196 214.762 1.00 27.45 458 GLU B N 1
ATOM 12377 C CA . GLU C 1 470 ? 81.565 -116.049 215.872 1.00 26.49 458 GLU B CA 1
ATOM 12378 C C . GLU C 1 470 ? 80.440 -115.472 216.740 1.00 25.26 458 GLU B C 1
ATOM 12379 O O . GLU C 1 470 ? 79.593 -116.222 217.230 1.00 24.95 458 GLU B O 1
ATOM 12385 N N . ASP C 1 471 ? 80.428 -114.150 216.919 1.00 23.78 459 ASP B N 1
ATOM 12386 C CA . ASP C 1 471 ? 79.366 -113.479 217.681 1.00 22.54 459 ASP B CA 1
ATOM 12387 C C . ASP C 1 471 ? 77.992 -113.709 217.055 1.00 21.62 459 ASP B C 1
ATOM 12388 O O . ASP C 1 471 ? 77.012 -113.950 217.760 1.00 20.94 459 ASP B O 1
ATOM 12393 N N . PHE C 1 472 ? 77.919 -113.630 215.727 1.00 20.69 460 PHE B N 1
ATOM 12394 C CA . PHE C 1 472 ? 76.646 -113.853 215.046 1.00 20.02 460 PHE B CA 1
ATOM 12395 C C . PHE C 1 472 ? 76.203 -115.311 215.134 1.00 19.29 460 PHE B C 1
ATOM 12396 O O . PHE C 1 472 ? 75.009 -115.588 215.245 1.00 19.14 460 PHE B O 1
ATOM 12404 N N . SER C 1 473 ? 77.165 -116.233 215.098 1.00 18.88 461 SER B N 1
ATOM 12405 C CA . SER C 1 473 ? 76.870 -117.660 215.265 1.00 18.48 461 SER B CA 1
ATOM 12406 C C . SER C 1 473 ? 76.267 -117.938 216.645 1.00 18.19 461 SER B C 1
ATOM 12407 O O . SER C 1 473 ? 75.328 -118.730 216.776 1.00 17.78 461 SER B O 1
ATOM 12410 N N . ALA C 1 474 ? 76.809 -117.271 217.664 1.00 17.83 462 ALA B N 1
ATOM 12411 C CA . ALA C 1 474 ? 76.317 -117.393 219.038 1.00 17.65 462 ALA B CA 1
ATOM 12412 C C . ALA C 1 474 ? 74.878 -116.888 219.148 1.00 17.42 462 ALA B C 1
ATOM 12413 O O . ALA C 1 474 ? 74.038 -117.521 219.786 1.00 17.82 462 ALA B O 1
ATOM 12415 N N . PHE C 1 475 ? 74.620 -115.737 218.529 1.00 17.35 463 PHE B N 1
ATOM 12416 C CA . PHE C 1 475 ? 73.290 -115.140 218.435 1.00 17.04 463 PHE B CA 1
ATOM 12417 C C . PHE C 1 475 ? 72.313 -116.097 217.757 1.00 17.10 463 PHE B C 1
ATOM 12418 O O . PHE C 1 475 ? 71.215 -116.336 218.265 1.00 17.18 463 PHE B O 1
ATOM 12426 N N . GLN C 1 476 ? 72.729 -116.646 216.616 1.00 16.89 464 GLN B N 1
ATOM 12427 C CA . GLN C 1 476 ? 71.948 -117.657 215.899 1.00 16.78 464 GLN B CA 1
ATOM 12428 C C . GLN C 1 476 ? 71.591 -118.857 216.780 1.00 16.39 464 GLN B C 1
ATOM 12429 O O . GLN C 1 476 ? 70.440 -119.296 216.804 1.00 16.18 464 GLN B O 1
ATOM 12435 N N . LEU C 1 477 ? 72.585 -119.378 217.495 1.00 16.30 465 LEU B N 1
ATOM 12436 C CA . LEU C 1 477 ? 72.381 -120.531 218.375 1.00 16.23 465 LEU B CA 1
ATOM 12437 C C . LEU C 1 477 ? 71.289 -120.264 219.410 1.00 16.30 465 LEU B C 1
ATOM 12438 O O . LEU C 1 477 ? 70.388 -121.088 219.593 1.00 16.80 465 LEU B O 1
ATOM 12443 N N . GLY C 1 478 ? 71.371 -119.109 220.072 1.00 16.39 466 GLY B N 1
ATOM 12444 C CA . GLY C 1 478 ? 70.356 -118.675 221.037 1.00 16.08 466 GLY B CA 1
ATOM 12445 C C . GLY C 1 478 ? 68.969 -118.528 220.427 1.00 16.18 466 GLY B C 1
ATOM 12446 O O . GLY C 1 478 ? 67.975 -118.932 221.033 1.00 16.01 466 GLY B O 1
ATOM 12447 N N . LEU C 1 479 ? 68.900 -117.959 219.222 1.00 15.80 467 LEU B N 1
ATOM 12448 C CA . LEU C 1 479 ? 67.619 -117.774 218.539 1.00 15.76 467 LEU B CA 1
ATOM 12449 C C . LEU C 1 479 ? 67.018 -119.120 218.149 1.00 15.77 467 LEU B C 1
ATOM 12450 O O . LEU C 1 479 ? 65.846 -119.382 218.419 1.00 16.08 467 LEU B O 1
ATOM 12455 N N . ALA C 1 480 ? 67.837 -119.967 217.527 1.00 16.16 468 ALA B N 1
ATOM 12456 C CA . ALA C 1 480 ? 67.404 -121.283 217.061 1.00 16.57 468 ALA B CA 1
ATOM 12457 C C . ALA C 1 480 ? 66.866 -122.133 218.217 1.00 16.89 468 ALA B C 1
ATOM 12458 O O . ALA C 1 480 ? 65.771 -122.707 218.120 1.00 17.34 468 ALA B O 1
ATOM 12460 N N . GLN C 1 481 ? 67.619 -122.192 219.315 1.00 17.22 4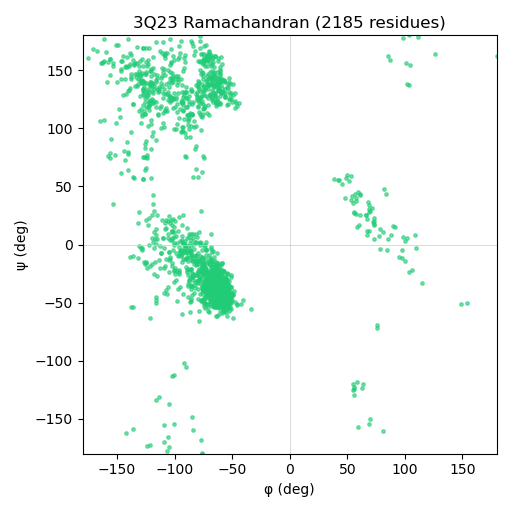69 GLN B N 1
ATOM 12461 C CA . GLN C 1 481 ? 67.191 -122.969 220.483 1.00 17.39 469 GLN B CA 1
ATOM 12462 C C . GLN C 1 481 ? 65.860 -122.451 221.028 1.00 17.62 469 GLN B C 1
ATOM 12463 O O . GLN C 1 481 ? 64.945 -123.236 221.307 1.00 17.46 469 GLN B O 1
ATOM 12469 N N . ALA C 1 482 ? 65.753 -121.129 221.159 1.00 18.01 470 ALA B N 1
ATOM 12470 C CA . ALA C 1 482 ? 64.521 -120.494 221.622 1.00 18.36 470 ALA B CA 1
ATOM 12471 C C . ALA C 1 482 ? 63.329 -120.792 220.712 1.00 18.70 470 ALA B C 1
ATOM 12472 O O . ALA C 1 482 ? 62.192 -120.849 221.178 1.00 18.71 470 ALA B O 1
ATOM 12474 N N . LEU C 1 483 ? 63.600 -120.991 219.422 1.00 19.27 471 LEU B N 1
ATOM 12475 C CA . LEU C 1 483 ? 62.553 -121.240 218.429 1.00 19.96 471 LEU B CA 1
ATOM 12476 C C . LEU C 1 483 ? 62.274 -122.729 218.192 1.00 20.71 471 LEU B C 1
ATOM 12477 O O . LEU C 1 483 ? 61.642 -123.100 217.198 1.00 20.92 471 LEU B O 1
ATOM 12482 N N . ASP C 1 484 ? 62.740 -123.565 219.121 1.00 21.57 472 ASP B N 1
ATOM 12483 C CA . ASP C 1 484 ? 62.475 -125.017 219.128 1.00 22.43 472 ASP B CA 1
ATOM 12484 C C . ASP C 1 484 ? 63.219 -125.838 218.071 1.00 22.41 472 ASP B C 1
ATOM 12485 O O . ASP C 1 484 ? 62.833 -126.975 217.781 1.00 22.59 472 ASP B O 1
ATOM 12490 N N . ILE C 1 485 ? 64.282 -125.270 217.504 1.00 21.94 473 ILE B N 1
ATOM 12491 C CA . ILE C 1 485 ? 65.244 -126.065 216.747 1.00 21.70 473 ILE B CA 1
ATOM 12492 C C . ILE C 1 485 ? 66.086 -126.812 217.785 1.00 21.69 473 ILE B C 1
ATOM 12493 O O . ILE C 1 485 ? 66.590 -126.210 218.739 1.00 21.23 473 ILE B O 1
ATOM 12498 N N . LYS C 1 486 ? 66.209 -128.126 217.622 1.00 21.53 474 LYS B N 1
ATOM 12499 C CA . LYS C 1 486 ? 66.941 -128.933 218.595 1.00 21.66 474 LYS B CA 1
ATOM 12500 C C . LYS C 1 486 ? 68.431 -128.840 218.290 1.00 21.01 474 LYS B C 1
ATOM 12501 O O . LYS C 1 486 ? 69.015 -129.714 217.645 1.00 21.20 474 LYS B O 1
ATOM 12507 N N . VAL C 1 487 ? 69.033 -127.753 218.767 1.00 20.35 475 VAL B N 1
ATOM 12508 C CA . VAL C 1 487 ? 70.394 -127.361 218.395 1.00 19.60 475 VAL B CA 1
ATOM 12509 C C . VAL C 1 487 ? 71.478 -128.362 218.807 1.00 19.65 475 VAL B C 1
ATOM 12510 O O . VAL C 1 487 ? 72.553 -128.399 218.201 1.00 19.38 475 VAL B O 1
ATOM 12514 N N . HIS C 1 488 ? 71.199 -129.176 219.825 1.00 19.57 476 HIS B N 1
ATOM 12515 C CA . HIS C 1 488 ? 72.175 -130.164 220.278 1.00 20.15 476 HIS B CA 1
ATOM 12516 C C . HIS C 1 488 ? 72.285 -131.365 219.334 1.00 20.29 476 HIS B C 1
ATOM 12517 O O . HIS C 1 488 ? 73.208 -132.166 219.458 1.00 20.79 476 HIS B O 1
ATOM 12524 N N . THR C 1 489 ? 71.351 -131.471 218.391 1.00 20.61 477 THR B N 1
ATOM 12525 C CA . THR C 1 489 ? 71.283 -132.619 217.480 1.00 20.76 477 THR B CA 1
ATOM 12526 C C . THR C 1 489 ? 71.969 -132.374 216.133 1.00 21.16 477 THR B C 1
ATOM 12527 O O . THR C 1 489 ? 72.023 -133.272 215.290 1.00 21.08 477 THR B O 1
ATOM 12531 N N . MET C 1 490 ? 72.491 -131.165 215.938 1.00 21.32 478 MET B N 1
ATOM 12532 C CA . MET C 1 490 ? 73.058 -130.757 214.652 1.00 21.88 478 MET B CA 1
ATOM 12533 C C . MET C 1 490 ? 74.231 -129.798 214.814 1.00 21.82 478 MET B C 1
ATOM 12534 O O . MET C 1 490 ? 74.351 -129.105 215.833 1.00 21.51 478 MET B O 1
ATOM 12539 N N . THR C 1 491 ? 75.081 -129.738 213.793 1.00 21.58 479 THR B N 1
ATOM 12540 C CA . THR C 1 491 ? 76.224 -128.830 213.798 1.00 21.70 479 THR B CA 1
ATOM 12541 C C . THR C 1 491 ? 75.746 -127.384 213.624 1.00 21.54 479 THR B C 1
ATOM 12542 O O . THR C 1 491 ? 74.606 -127.146 213.212 1.00 21.30 479 THR B O 1
ATOM 12546 N N . ARG C 1 492 ? 76.611 -126.423 213.947 1.00 21.78 480 ARG B N 1
ATOM 12547 C CA . ARG C 1 492 ? 76.278 -125.000 213.787 1.00 21.90 480 ARG B CA 1
ATOM 12548 C C . ARG C 1 492 ? 75.899 -124.679 212.359 1.00 21.88 480 ARG B C 1
ATOM 12549 O O . ARG C 1 492 ? 74.941 -123.946 212.109 1.00 21.60 480 ARG B O 1
ATOM 12557 N N . GLU C 1 493 ? 76.679 -125.224 211.428 1.00 21.78 481 GLU B N 1
ATOM 12558 C CA . GLU C 1 493 ? 76.504 -124.957 210.005 1.00 21.87 481 GLU B CA 1
ATOM 12559 C C . GLU C 1 493 ? 75.102 -125.363 209.550 1.00 21.38 481 GLU B C 1
ATOM 12560 O O . GLU C 1 493 ? 74.420 -124.612 208.845 1.00 21.29 481 GLU B O 1
ATOM 12566 N N . VAL C 1 494 ? 74.676 -126.548 209.977 1.00 20.95 482 VAL B N 1
ATOM 12567 C CA . VAL C 1 494 ? 73.346 -127.073 209.659 1.00 20.59 482 VAL B CA 1
ATOM 12568 C C . VAL C 1 494 ? 72.262 -126.282 210.400 1.00 20.31 482 VAL B C 1
ATOM 12569 O O . VAL C 1 494 ? 71.206 -125.982 209.835 1.00 20.10 482 VAL B O 1
ATOM 12573 N N . MET C 1 495 ? 72.545 -125.930 211.655 1.00 20.05 483 MET B N 1
ATOM 12574 C CA . MET C 1 495 ? 71.661 -125.078 212.455 1.00 19.85 483 MET B CA 1
ATOM 12575 C C . MET C 1 495 ? 71.429 -123.725 211.773 1.00 19.87 483 MET B C 1
ATOM 12576 O O . MET C 1 495 ? 70.285 -123.267 211.673 1.00 19.52 483 MET B O 1
ATOM 12581 N N . SER C 1 496 ? 72.513 -123.098 211.312 1.00 19.70 484 SER B N 1
ATOM 12582 C CA . SER C 1 496 ? 72.432 -121.791 210.650 1.00 20.23 484 SER B CA 1
ATOM 12583 C C . SER C 1 496 ? 71.471 -121.832 209.459 1.00 20.24 484 SER B C 1
ATOM 12584 O O . SER C 1 496 ? 70.618 -120.953 209.312 1.00 19.66 484 SER B O 1
ATOM 12587 N N . ASP C 1 497 ? 71.607 -122.862 208.624 1.00 20.27 485 ASP B N 1
ATOM 12588 C CA . ASP C 1 497 ? 70.739 -123.023 207.456 1.00 20.91 485 ASP B CA 1
ATOM 12589 C C . ASP C 1 497 ? 69.271 -123.192 207.858 1.00 20.92 485 ASP B C 1
ATOM 12590 O O . ASP C 1 497 ? 68.387 -122.585 207.253 1.00 20.94 485 ASP B O 1
ATOM 12595 N N . GLU C 1 498 ? 69.024 -124.000 208.889 1.00 20.98 486 GLU B N 1
ATOM 12596 C CA . GLU C 1 498 ? 67.666 -124.225 209.386 1.00 21.08 486 GLU B CA 1
ATOM 12597 C C . GLU C 1 498 ? 67.035 -122.947 209.936 1.00 20.86 486 GLU B C 1
ATOM 12598 O O . GLU C 1 498 ? 65.875 -122.650 209.644 1.00 20.59 486 GLU B O 1
ATOM 12604 N N . LEU C 1 499 ? 67.803 -122.195 210.724 1.00 20.74 487 LEU B N 1
ATOM 12605 C CA . LEU C 1 499 ? 67.309 -120.944 211.311 1.00 20.70 487 LEU B CA 1
ATOM 12606 C C . LEU C 1 499 ? 66.966 -119.917 210.239 1.00 20.98 487 LEU B C 1
ATOM 12607 O O . LEU C 1 499 ? 65.895 -119.307 210.281 1.00 20.63 487 LEU B O 1
ATOM 12612 N N . THR C 1 500 ? 67.883 -119.734 209.291 1.00 21.41 488 THR B N 1
ATOM 12613 C CA . THR C 1 500 ? 67.678 -118.807 208.175 1.00 22.21 488 THR B CA 1
ATOM 12614 C C . THR C 1 500 ? 66.388 -119.125 207.409 1.00 22.76 488 THR B C 1
ATOM 12615 O O . THR C 1 500 ? 65.596 -118.226 207.124 1.00 22.95 488 THR B O 1
ATOM 12619 N N . LYS C 1 501 ? 66.168 -120.405 207.112 1.00 23.33 489 LYS B N 1
ATOM 12620 C CA . LYS C 1 501 ? 64.952 -120.836 206.424 1.00 24.05 489 LYS B CA 1
ATOM 12621 C C . LYS C 1 501 ? 63.701 -120.460 207.228 1.00 24.18 489 LYS B C 1
ATOM 12622 O O . LYS C 1 501 ? 62.702 -120.010 206.663 1.00 24.29 489 LYS B O 1
ATOM 12628 N N . LEU C 1 502 ? 63.779 -120.625 208.546 1.00 24.26 490 LEU B N 1
ATOM 12629 C CA . LEU C 1 502 ? 62.660 -120.330 209.437 1.00 24.29 490 LEU B CA 1
ATOM 12630 C C . LEU C 1 502 ? 62.373 -118.832 209.575 1.00 24.39 490 LEU B C 1
ATOM 12631 O O . LEU C 1 502 ? 61.209 -118.416 209.555 1.00 24.35 490 LEU B O 1
ATOM 12636 N N . LEU C 1 503 ? 63.431 -118.032 209.724 1.00 24.40 491 LEU B N 1
ATOM 12637 C CA . LEU C 1 503 ? 63.300 -116.578 209.871 1.00 24.71 491 LEU B CA 1
ATOM 12638 C C . LEU C 1 503 ? 62.753 -115.903 208.612 1.00 25.14 491 LEU B C 1
ATOM 12639 O O . LEU C 1 503 ? 61.998 -114.930 208.696 1.00 24.83 491 LEU B O 1
ATOM 12644 N N . GLU C 1 504 ? 63.147 -116.418 207.452 1.00 25.70 492 GLU B N 1
ATOM 12645 C CA . GLU C 1 504 ? 62.689 -115.871 206.178 1.00 26.43 492 GLU B CA 1
ATOM 12646 C C . GLU C 1 504 ? 61.392 -116.537 205.703 1.00 26.30 492 GLU B C 1
ATOM 12647 O O . GLU C 1 504 ? 60.740 -116.050 204.779 1.00 26.46 492 GLU B O 1
ATOM 12653 N N . GLY C 1 505 ? 61.017 -117.634 206.360 1.00 26.23 493 GLY B N 1
ATOM 12654 C CA . GLY C 1 505 ? 59.808 -118.383 206.017 1.00 26.11 493 GLY B CA 1
ATOM 12655 C C . GLY C 1 505 ? 58.646 -118.082 206.944 1.00 25.97 493 GLY B C 1
ATOM 12656 O O . GLY C 1 505 ? 58.118 -116.970 206.945 1.00 25.98 493 GLY B O 1
ATOM 12657 N N . ASN C 1 506 ? 58.261 -119.079 207.740 1.00 26.04 494 ASN B N 1
ATOM 12658 C CA . ASN C 1 506 ? 57.113 -118.984 208.655 1.00 26.17 494 ASN B CA 1
ATOM 12659 C C . ASN C 1 506 ? 57.128 -117.803 209.624 1.00 25.84 494 ASN B C 1
ATOM 12660 O O . ASN C 1 506 ? 56.079 -117.234 209.929 1.00 25.41 494 ASN B O 1
ATOM 12665 N N . LEU C 1 507 ? 58.314 -117.449 210.113 1.00 25.46 495 LEU B N 1
ATOM 12666 C CA . LEU C 1 507 ? 58.442 -116.419 211.145 1.00 25.40 495 LEU B CA 1
ATOM 12667 C C . LEU C 1 507 ? 58.447 -114.993 210.607 1.00 25.50 495 LEU B C 1
ATOM 12668 O O . LEU C 1 507 ? 58.242 -114.050 211.367 1.00 25.17 495 LEU B O 1
ATOM 12673 N N . LYS C 1 508 ? 58.683 -114.844 209.305 1.00 25.73 496 LYS B N 1
ATOM 12674 C CA . LYS C 1 508 ? 58.812 -113.523 208.680 1.00 26.02 496 LYS B CA 1
ATOM 12675 C C . LYS C 1 508 ? 57.731 -112.495 209.093 1.00 25.82 496 LYS B C 1
ATOM 12676 O O . LYS C 1 508 ? 58.086 -111.395 209.520 1.00 25.80 496 LYS B O 1
ATOM 12682 N N . PRO C 1 509 ? 56.424 -112.845 208.982 1.00 25.76 497 PRO B N 1
ATOM 12683 C CA . PRO C 1 509 ? 55.381 -111.887 209.384 1.00 25.61 497 PRO B CA 1
ATOM 12684 C C . PRO C 1 509 ? 55.424 -111.485 210.860 1.00 25.53 497 PRO B C 1
ATOM 12685 O O . PRO C 1 509 ? 55.117 -110.335 211.190 1.00 25.26 497 PRO B O 1
ATOM 12689 N N . ALA C 1 510 ? 55.789 -112.424 211.734 1.00 25.22 498 ALA B N 1
ATOM 12690 C CA . ALA C 1 510 ? 55.948 -112.133 213.159 1.00 25.21 498 ALA B CA 1
ATOM 12691 C C . ALA C 1 510 ? 57.142 -111.213 213.390 1.00 25.07 498 ALA B C 1
ATOM 12692 O O . ALA C 1 510 ? 57.056 -110.270 214.175 1.00 24.95 498 ALA B O 1
ATOM 12694 N N . ILE C 1 511 ? 58.249 -111.501 212.703 1.00 25.33 499 ILE B N 1
ATOM 12695 C CA . ILE C 1 511 ? 59.444 -110.652 212.754 1.00 25.47 499 ILE B CA 1
ATOM 12696 C C . ILE C 1 511 ? 59.107 -109.236 212.288 1.00 25.64 499 ILE B C 1
ATOM 12697 O O . ILE C 1 511 ? 59.447 -108.264 212.962 1.00 25.51 499 ILE B O 1
ATOM 12702 N N . ASP C 1 512 ? 58.424 -109.137 211.146 1.00 26.00 500 ASP B N 1
ATOM 12703 C CA . ASP C 1 512 ? 57.963 -107.855 210.603 1.00 26.36 500 ASP B CA 1
ATOM 12704 C C . ASP C 1 512 ? 57.172 -107.054 211.635 1.00 26.13 500 ASP B C 1
ATOM 12705 O O . ASP C 1 512 ? 57.411 -105.860 211.820 1.00 26.05 500 ASP B O 1
ATOM 12710 N N . MET C 1 513 ? 56.239 -107.723 212.309 1.00 25.92 501 MET B N 1
ATOM 12711 C CA . MET C 1 513 ? 55.420 -107.098 213.350 1.00 25.79 501 MET B CA 1
ATOM 12712 C C . MET C 1 513 ? 56.266 -106.598 214.522 1.00 25.80 501 MET B C 1
ATOM 12713 O O . MET C 1 513 ? 56.008 -105.523 215.068 1.00 25.67 501 MET B O 1
ATOM 12718 N N . MET C 1 514 ? 57.272 -107.383 214.899 1.00 25.75 502 MET B N 1
ATOM 12719 C CA . MET C 1 514 ? 58.143 -107.042 216.020 1.00 25.85 502 MET B CA 1
ATOM 12720 C C . MET C 1 514 ? 59.117 -105.919 215.675 1.00 25.90 502 MET B C 1
ATOM 12721 O O . MET C 1 514 ? 59.484 -105.122 216.543 1.00 25.93 502 MET B O 1
ATOM 12726 N N . VAL C 1 515 ? 59.531 -105.861 214.411 1.00 26.17 503 VAL B N 1
ATOM 12727 C CA . VAL C 1 515 ? 60.321 -104.737 213.908 1.00 26.32 503 VAL B CA 1
ATOM 12728 C C . VAL C 1 515 ? 59.518 -103.443 214.086 1.00 26.69 503 VAL B C 1
ATOM 12729 O O . VAL C 1 515 ? 60.046 -102.441 214.573 1.00 26.64 503 VAL B O 1
ATOM 12733 N N . GLU C 1 516 ? 58.237 -103.483 213.718 1.00 27.04 504 GLU B N 1
ATOM 12734 C CA . GLU C 1 516 ? 57.348 -102.335 213.894 1.00 27.75 504 GLU B CA 1
ATOM 12735 C C . GLU C 1 516 ? 57.161 -101.956 215.368 1.00 27.71 504 GLU B C 1
ATOM 12736 O O . GLU C 1 516 ? 57.215 -100.776 215.713 1.00 27.80 504 GLU B O 1
ATOM 12742 N N . PHE C 1 517 ? 56.962 -102.952 216.231 1.00 27.74 505 PHE B N 1
ATOM 12743 C CA . PHE C 1 517 ? 56.844 -102.708 217.672 1.00 27.90 505 PHE B CA 1
ATOM 12744 C C . PHE C 1 517 ? 58.077 -101.996 218.234 1.00 28.28 505 PHE B C 1
ATOM 12745 O O . PHE C 1 517 ? 57.955 -101.062 219.022 1.00 28.02 505 PHE B O 1
ATOM 12753 N N . ASN C 1 518 ? 59.259 -102.444 217.823 1.00 28.95 506 ASN B N 1
ATOM 12754 C CA . ASN C 1 518 ? 60.510 -101.848 218.292 1.00 29.80 506 ASN B CA 1
ATOM 12755 C C . ASN C 1 518 ? 60.831 -100.511 217.630 1.00 30.24 506 ASN B C 1
ATOM 12756 O O . ASN C 1 518 ? 61.805 -99.845 217.994 1.00 30.59 506 ASN B O 1
ATOM 12761 N N . THR C 1 519 ? 59.998 -100.125 216.668 1.00 30.72 507 THR B N 1
ATOM 12762 C CA . THR C 1 519 ? 60.107 -98.831 216.002 1.00 31.25 507 THR B CA 1
ATOM 12763 C C . THR C 1 519 ? 59.132 -97.809 216.605 1.00 31.59 507 THR B C 1
ATOM 12764 O O . THR C 1 519 ? 59.533 -96.691 216.939 1.00 31.87 507 THR B O 1
ATOM 12768 N N . THR C 1 520 ? 57.868 -98.203 216.764 1.00 31.81 508 THR B N 1
ATOM 12769 C CA . THR C 1 520 ? 56.812 -97.277 217.194 1.00 31.95 508 THR B CA 1
ATOM 12770 C C . THR C 1 520 ? 56.234 -97.566 218.579 1.00 31.96 508 THR B C 1
ATOM 12771 O O . THR C 1 520 ? 55.627 -96.688 219.197 1.00 32.22 508 THR B O 1
ATOM 12775 N N . GLY C 1 521 ? 56.410 -98.795 219.058 1.00 31.65 509 GLY B N 1
ATOM 12776 C CA . GLY C 1 521 ? 55.865 -99.201 220.351 1.00 31.38 509 GLY B CA 1
ATOM 12777 C C . GLY C 1 521 ? 54.448 -99.743 220.273 1.00 31.14 509 GLY B C 1
ATOM 12778 O O . GLY C 1 521 ? 53.817 -99.978 221.302 1.00 30.99 509 GLY B O 1
ATOM 12779 N N . SER C 1 522 ? 53.948 -99.946 219.056 1.00 30.94 510 SER B N 1
ATOM 12780 C CA . SER C 1 522 ? 52.579 -100.416 218.869 1.00 30.87 510 SER B CA 1
ATOM 12781 C C . SER C 1 522 ? 52.509 -101.843 218.328 1.00 30.41 510 SER B C 1
ATOM 12782 O O . SER C 1 522 ? 53.416 -102.307 217.632 1.00 30.36 510 SER B O 1
ATOM 12785 N N . LEU C 1 523 ? 51.422 -102.527 218.671 1.00 29.95 511 LEU B N 1
ATOM 12786 C CA . LEU C 1 523 ? 51.114 -103.848 218.137 1.00 29.58 511 LEU B CA 1
ATOM 12787 C C . LEU C 1 523 ? 49.765 -103.796 217.425 1.00 29.42 511 LEU B C 1
ATOM 12788 O O . LEU C 1 523 ? 48.874 -103.068 217.858 1.00 29.43 511 LEU B O 1
ATOM 12793 N N . PRO C 1 524 ? 49.606 -104.564 216.331 1.00 29.40 512 PRO B N 1
ATOM 12794 C CA . PRO C 1 524 ? 48.314 -104.600 215.648 1.00 29.38 512 PRO B CA 1
ATOM 12795 C C . PRO C 1 524 ? 47.264 -105.365 216.456 1.00 29.55 512 PRO B C 1
ATOM 12796 O O . PRO C 1 524 ? 47.616 -106.137 217.354 1.00 29.22 512 PRO B O 1
ATOM 12800 N N . GLU C 1 525 ? 45.989 -105.140 216.142 1.00 29.74 513 GLU B N 1
ATOM 12801 C CA . GLU C 1 525 ? 44.885 -105.819 216.828 1.00 30.14 513 GLU B CA 1
ATOM 12802 C C . GLU C 1 525 ? 44.973 -107.339 216.718 1.00 29.81 513 GLU B C 1
ATOM 12803 O O . GLU C 1 525 ? 44.578 -108.053 217.637 1.00 30.21 513 GLU B O 1
ATOM 12809 N N . ASN C 1 526 ? 45.484 -107.822 215.590 1.00 29.37 514 ASN B N 1
ATOM 12810 C CA . ASN C 1 526 ? 45.594 -109.258 215.337 1.00 28.97 514 ASN B CA 1
ATOM 12811 C C . ASN C 1 526 ? 46.948 -109.855 215.754 1.00 28.58 514 ASN B C 1
ATOM 12812 O O . ASN C 1 526 ? 47.372 -110.884 215.219 1.00 28.48 514 ASN B O 1
ATOM 12817 N N . ALA C 1 527 ? 47.611 -109.207 216.713 1.00 28.22 515 ALA B N 1
ATOM 12818 C CA . ALA C 1 527 ? 48.943 -109.623 217.170 1.00 27.89 515 ALA B CA 1
ATOM 12819 C C . ALA C 1 527 ? 48.997 -111.094 217.588 1.00 27.62 515 ALA B C 1
ATOM 12820 O O . ALA C 1 527 ? 49.935 -111.810 217.224 1.00 27.52 515 ALA B O 1
ATOM 12822 N N . VAL C 1 528 ? 47.989 -111.538 218.340 1.00 27.56 516 VAL B N 1
ATOM 12823 C CA . VAL C 1 528 ? 47.909 -112.933 218.785 1.00 27.36 516 VAL B CA 1
ATOM 12824 C C . VAL C 1 528 ? 47.875 -113.901 217.595 1.00 27.34 516 VAL B C 1
ATOM 12825 O O . VAL C 1 528 ? 48.611 -114.890 217.589 1.00 27.16 516 VAL B O 1
ATOM 12829 N N . ASP C 1 529 ? 47.045 -113.609 216.590 1.00 27.44 517 ASP B N 1
ATOM 12830 C CA . ASP C 1 529 ? 46.959 -114.467 215.400 1.00 27.65 517 ASP B CA 1
ATOM 12831 C C . ASP C 1 529 ? 48.253 -114.493 214.591 1.00 27.16 517 ASP B C 1
ATOM 12832 O O . ASP C 1 529 ? 48.656 -115.548 214.106 1.00 27.16 517 ASP B O 1
ATOM 12837 N N . VAL C 1 530 ? 48.891 -113.332 214.445 1.00 26.85 518 VAL B N 1
ATOM 12838 C CA . VAL C 1 530 ? 50.180 -113.234 213.754 1.00 26.57 518 VAL B CA 1
ATOM 12839 C C . VAL C 1 530 ? 51.214 -114.150 214.413 1.00 26.33 518 VAL B C 1
ATOM 12840 O O . VAL C 1 530 ? 51.913 -114.901 213.729 1.00 26.20 518 VAL B O 1
ATOM 12844 N N . LEU C 1 531 ? 51.291 -114.090 215.740 1.00 26.24 519 LEU B N 1
ATOM 12845 C CA . LEU C 1 531 ? 52.253 -114.894 216.499 1.00 26.32 519 LEU B CA 1
ATOM 12846 C C . LEU C 1 531 ? 51.915 -116.383 216.455 1.00 26.46 519 LEU B C 1
ATOM 12847 O O . LEU C 1 531 ? 52.794 -117.214 216.216 1.00 26.41 519 LEU B O 1
ATOM 12852 N N . ASN C 1 532 ? 50.640 -116.704 216.678 1.00 26.71 520 ASN B N 1
ATOM 12853 C CA . ASN C 1 532 ? 50.141 -118.082 216.600 1.00 27.05 520 ASN B CA 1
ATOM 12854 C C . ASN C 1 532 ? 50.445 -118.773 215.274 1.00 26.86 520 ASN B C 1
ATOM 12855 O O . ASN C 1 532 ? 50.960 -119.897 215.252 1.00 26.89 520 ASN B O 1
ATOM 12860 N N . THR C 1 533 ? 50.112 -118.095 214.175 1.00 26.74 521 THR B N 1
ATOM 12861 C CA . THR C 1 533 ? 50.312 -118.623 212.828 1.00 26.64 521 THR B CA 1
ATOM 12862 C C . THR C 1 533 ? 51.797 -118.798 212.500 1.00 26.37 521 THR B C 1
ATOM 12863 O O . THR C 1 533 ? 52.193 -119.796 211.893 1.00 26.43 521 THR B O 1
ATOM 12867 N N . ALA C 1 534 ? 52.612 -117.835 212.922 1.00 25.85 522 ALA B N 1
ATOM 12868 C CA . ALA C 1 534 ? 54.046 -117.867 212.648 1.00 25.52 522 ALA B CA 1
ATOM 12869 C C . ALA C 1 534 ? 54.770 -118.951 213.444 1.00 25.14 522 ALA B C 1
ATOM 12870 O O . ALA C 1 534 ? 55.614 -119.665 212.900 1.00 25.11 522 ALA B O 1
ATOM 12872 N N . LEU C 1 535 ? 54.429 -119.070 214.725 1.00 25.02 523 LEU B N 1
ATOM 12873 C CA . LEU C 1 535 ? 55.143 -119.968 215.634 1.00 24.76 523 LEU B CA 1
ATOM 12874 C C . LEU C 1 535 ? 54.643 -121.406 215.587 1.00 25.02 523 LEU B C 1
ATOM 12875 O O . LEU C 1 535 ? 55.435 -122.337 215.706 1.00 24.78 523 LEU B O 1
ATOM 12880 N N . GLY C 1 536 ? 53.339 -121.589 215.405 1.00 25.33 524 GLY B N 1
ATOM 12881 C CA . GLY C 1 536 ? 52.747 -122.925 215.468 1.00 25.97 524 GLY B CA 1
ATOM 12882 C C . GLY C 1 536 ? 53.099 -123.591 216.787 1.00 26.34 524 GLY B C 1
ATOM 12883 O O . GLY C 1 536 ? 52.880 -123.012 217.857 1.00 26.21 524 GLY B O 1
ATOM 12884 N N . ASP C 1 537 ? 53.681 -124.788 216.714 1.00 26.75 525 ASP B N 1
ATOM 12885 C CA . ASP C 1 537 ? 54.025 -125.546 217.922 1.00 27.29 525 ASP B CA 1
ATOM 12886 C C . ASP C 1 537 ? 55.353 -125.133 218.572 1.00 26.97 525 ASP B C 1
ATOM 12887 O O . ASP C 1 537 ? 55.765 -125.720 219.574 1.00 26.83 525 ASP B O 1
ATOM 12892 N N . ARG C 1 538 ? 56.010 -124.124 218.000 1.00 26.51 526 ARG B N 1
ATOM 12893 C CA . ARG C 1 538 ? 57.251 -123.581 218.561 1.00 26.01 526 ARG B CA 1
ATOM 12894 C C . ARG C 1 538 ? 56.950 -122.510 219.608 1.00 25.29 526 ARG B C 1
ATOM 12895 O O . ARG C 1 538 ? 57.862 -121.986 220.253 1.00 25.19 526 ARG B O 1
ATOM 12903 N N . LYS C 1 539 ? 55.667 -122.186 219.764 1.00 24.49 527 LYS B N 1
ATOM 12904 C CA . LYS C 1 539 ? 55.226 -121.142 220.688 1.00 23.84 527 LYS B CA 1
ATOM 12905 C C . LYS C 1 539 ? 55.638 -121.422 222.138 1.00 23.25 527 LYS B C 1
ATOM 12906 O O . LYS C 1 539 ? 55.426 -122.521 222.654 1.00 23.18 527 LYS B O 1
ATOM 12912 N N . SER C 1 540 ? 56.237 -120.408 222.767 1.00 22.41 528 SER B N 1
ATOM 12913 C CA . SER C 1 540 ? 56.683 -120.447 224.159 1.00 21.48 528 SER B CA 1
ATOM 12914 C C . SER C 1 540 ? 57.107 -119.030 224.556 1.00 20.97 528 SER B C 1
ATOM 12915 O O . SER C 1 540 ? 57.266 -118.163 223.692 1.00 20.69 528 SER B O 1
ATOM 12918 N N . PHE C 1 541 ? 57.314 -118.799 225.848 1.00 20.16 529 PHE B N 1
ATOM 12919 C CA . PHE C 1 541 ? 57.828 -117.501 226.291 1.00 19.54 529 PHE B CA 1
ATOM 12920 C C . PHE C 1 541 ? 59.225 -117.187 225.744 1.00 18.87 529 PHE B C 1
ATOM 12921 O O . PHE C 1 541 ? 59.481 -116.058 225.322 1.00 18.59 529 PHE B O 1
ATOM 12929 N N . VAL C 1 542 ? 60.115 -118.180 225.720 1.00 18.47 530 VAL B N 1
ATOM 12930 C CA . VAL C 1 542 ? 61.470 -117.957 225.198 1.00 18.08 530 VAL B CA 1
ATOM 12931 C C . VAL C 1 542 ? 61.452 -117.674 223.683 1.00 18.03 530 VAL B C 1
ATOM 12932 O O . VAL C 1 542 ? 62.276 -116.910 223.177 1.00 17.70 530 VAL B O 1
ATOM 12936 N N . ALA C 1 543 ? 60.491 -118.269 222.974 1.00 17.85 531 ALA B N 1
ATOM 12937 C CA . ALA C 1 543 ? 60.315 -118.002 221.546 1.00 17.90 531 ALA B CA 1
ATOM 12938 C C . ALA C 1 543 ? 59.975 -116.536 221.293 1.00 17.91 531 ALA B C 1
ATOM 12939 O O . ALA C 1 543 ? 60.461 -115.937 220.325 1.00 17.62 531 ALA B O 1
ATOM 12941 N N . LEU C 1 544 ? 59.138 -115.967 222.162 1.00 17.82 532 LEU B N 1
ATOM 12942 C CA . LEU C 1 544 ? 58.813 -114.539 222.112 1.00 18.16 532 LEU B CA 1
ATOM 12943 C C . LEU C 1 544 ? 60.064 -113.687 222.312 1.00 18.41 532 LEU B C 1
ATOM 12944 O O . LEU C 1 544 ? 60.274 -112.709 221.595 1.00 18.55 532 LEU B O 1
ATOM 12949 N N . MET C 1 545 ? 60.896 -114.074 223.278 1.00 18.62 533 MET B N 1
ATOM 12950 C CA . MET C 1 545 ? 62.189 -113.419 223.493 1.00 18.98 533 MET B CA 1
ATOM 12951 C C . MET C 1 545 ? 63.046 -113.431 222.219 1.00 18.96 533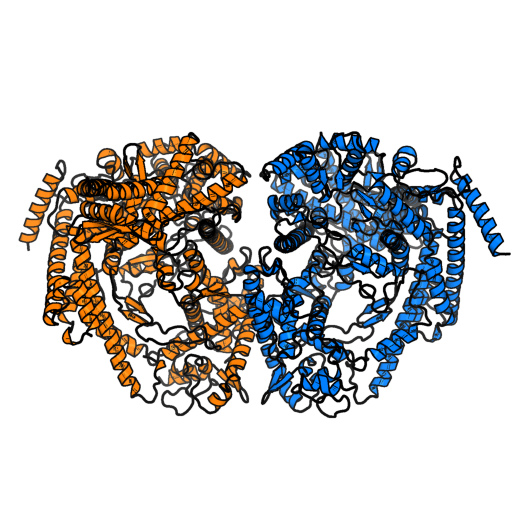 MET B C 1
ATOM 12952 O O . MET C 1 545 ? 63.657 -112.418 221.870 1.00 18.81 533 MET B O 1
ATOM 12957 N N . ALA C 1 546 ? 63.080 -114.570 221.526 1.00 18.90 534 ALA B N 1
ATOM 12958 C CA . ALA C 1 546 ? 63.821 -114.684 220.265 1.00 19.22 534 ALA B CA 1
ATOM 12959 C C . ALA C 1 546 ? 63.309 -113.714 219.199 1.00 19.40 534 ALA B C 1
ATOM 12960 O O . ALA C 1 546 ? 64.106 -113.030 218.543 1.00 19.34 534 ALA B O 1
ATOM 12962 N N . LEU C 1 547 ? 61.988 -113.652 219.030 1.00 19.33 535 LEU B N 1
ATOM 12963 C CA . LEU C 1 547 ? 61.388 -112.728 218.061 1.00 19.53 535 LEU B CA 1
ATOM 12964 C C . LEU C 1 547 ? 61.715 -111.287 218.437 1.00 19.44 535 LEU B C 1
ATOM 12965 O O . LEU C 1 547 ? 62.071 -110.476 217.573 1.00 19.30 535 LEU B O 1
ATOM 12970 N N . MET C 1 548 ? 61.600 -110.986 219.728 1.00 19.49 536 MET B N 1
ATOM 12971 C CA . MET C 1 548 ? 61.951 -109.675 220.267 1.00 19.74 536 MET B CA 1
ATOM 12972 C C . MET C 1 548 ? 63.409 -109.318 219.968 1.00 19.59 536 MET B C 1
ATOM 12973 O O . MET C 1 548 ? 63.687 -108.256 219.399 1.00 19.65 536 MET B O 1
ATOM 12978 N N . GLU C 1 549 ? 64.327 -110.208 220.332 1.00 19.34 537 GLU B N 1
ATOM 12979 C CA . GLU C 1 549 ? 65.753 -109.926 220.196 1.00 19.30 537 GLU B CA 1
ATOM 12980 C C . GLU C 1 549 ? 66.232 -109.878 218.745 1.00 19.40 537 GLU B C 1
ATOM 12981 O O . GLU C 1 549 ? 67.074 -109.043 218.402 1.00 19.06 537 GLU B O 1
ATOM 12987 N N . TYR C 1 550 ? 65.686 -110.740 217.888 1.00 19.50 538 TYR B N 1
ATOM 12988 C CA . TYR C 1 550 ? 66.049 -110.678 216.473 1.00 19.96 538 TYR B CA 1
ATOM 12989 C C . TYR C 1 550 ? 65.584 -109.361 215.851 1.00 20.09 538 TYR B C 1
ATOM 12990 O O . TYR C 1 550 ? 66.342 -108.726 215.114 1.00 20.24 538 TYR B O 1
ATOM 12999 N N . SER C 1 551 ? 64.358 -108.947 216.172 1.00 20.26 539 SER B N 1
ATOM 13000 C CA . SER C 1 551 ? 63.818 -107.672 215.678 1.00 20.78 539 SER B CA 1
ATOM 13001 C C . SER C 1 551 ? 64.572 -106.457 216.223 1.00 21.04 539 SER B C 1
ATOM 13002 O O . SER C 1 551 ? 64.755 -105.467 215.508 1.00 20.81 539 SER B O 1
ATOM 13005 N N . ARG C 1 552 ? 65.007 -106.540 217.480 1.00 21.29 540 ARG B N 1
ATOM 13006 C CA . ARG C 1 552 ? 65.825 -105.492 218.097 1.00 21.70 540 ARG B CA 1
ATOM 13007 C C . ARG C 1 552 ? 67.169 -105.347 217.385 1.00 21.67 540 ARG B C 1
ATOM 13008 O O . ARG C 1 552 ? 67.636 -104.226 217.153 1.00 21.58 540 ARG B O 1
ATOM 13016 N N . TYR C 1 553 ? 67.781 -106.479 217.041 1.00 21.43 541 TYR B N 1
ATOM 13017 C CA . TYR C 1 553 ? 68.992 -106.493 216.217 1.00 21.60 541 TYR B CA 1
ATOM 13018 C C . TYR C 1 553 ? 68.755 -105.828 214.851 1.00 21.80 541 TYR B C 1
ATOM 13019 O O . TYR C 1 553 ? 69.586 -105.040 214.386 1.00 21.22 541 TYR B O 1
ATOM 13028 N N . LEU C 1 554 ? 67.631 -106.150 214.215 1.00 21.82 542 LEU B N 1
ATOM 13029 C CA . LEU C 1 554 ? 67.330 -105.610 212.885 1.00 22.37 542 LEU B CA 1
ATOM 13030 C C . LEU C 1 554 ? 67.249 -104.083 212.872 1.00 22.80 542 LEU B C 1
ATOM 13031 O O . LEU C 1 554 ? 67.730 -103.445 211.930 1.00 22.95 542 LEU B O 1
ATOM 13036 N N . VAL C 1 555 ? 66.672 -103.508 213.925 1.00 23.14 543 VAL B N 1
ATOM 13037 C CA . VAL C 1 555 ? 66.508 -102.051 214.027 1.00 23.77 543 VAL B CA 1
ATOM 13038 C C . VAL C 1 555 ? 67.648 -101.342 214.772 1.00 24.00 543 VAL B C 1
ATOM 13039 O O . VAL C 1 555 ? 67.668 -100.108 214.837 1.00 24.02 543 VAL B O 1
ATOM 13043 N N . ALA C 1 556 ? 68.584 -102.113 215.327 1.00 24.06 544 ALA B N 1
ATOM 13044 C CA . ALA C 1 556 ? 69.679 -101.555 216.136 1.00 24.53 544 ALA B CA 1
ATOM 13045 C C . ALA C 1 556 ? 70.546 -100.565 215.361 1.00 24.92 544 ALA B C 1
ATOM 13046 O O . ALA C 1 556 ? 70.998 -100.862 214.257 1.00 25.08 544 ALA B O 1
ATOM 13048 N N . GLU C 1 557 ? 70.773 -99.393 215.951 1.00 25.41 545 GLU B N 1
ATOM 13049 C CA . GLU C 1 557 ? 71.633 -98.372 215.351 1.00 26.05 545 GLU B CA 1
ATOM 13050 C C . GLU C 1 557 ? 73.118 -98.726 215.469 1.00 25.43 545 GLU B C 1
ATOM 13051 O O . GLU C 1 557 ? 73.935 -98.287 214.653 1.00 26.01 545 GLU B O 1
ATOM 13057 N N . ASP C 1 558 ? 73.463 -99.522 216.476 1.00 24.28 546 ASP B N 1
ATOM 13058 C CA . ASP C 1 558 ? 74.838 -99.989 216.642 1.00 23.29 546 ASP B CA 1
ATOM 13059 C C . ASP C 1 558 ? 74.920 -101.517 216.698 1.00 22.87 546 ASP B C 1
ATOM 13060 O O . ASP C 1 558 ? 75.101 -102.111 217.770 1.00 22.54 546 ASP B O 1
ATOM 13065 N N . LYS C 1 559 ? 74.811 -102.140 215.526 1.00 22.27 547 LYS B N 1
ATOM 13066 C CA . LYS C 1 559 ? 74.910 -103.598 215.396 1.00 21.75 547 LYS B CA 1
ATOM 13067 C C . LYS C 1 559 ? 76.294 -104.133 215.764 1.00 21.28 547 LYS B C 1
ATOM 13068 O O . LYS C 1 559 ? 76.445 -105.323 216.054 1.00 21.47 547 LYS B O 1
ATOM 13074 N N . SER C 1 560 ? 77.300 -103.257 215.754 1.00 20.40 548 SER B N 1
ATOM 13075 C CA . SER C 1 560 ? 78.671 -103.652 216.066 1.00 19.74 548 SER B CA 1
ATOM 13076 C C . SER C 1 560 ? 78.903 -103.875 217.558 1.00 19.12 548 SER B C 1
ATOM 13077 O O . SER C 1 560 ? 79.917 -104.450 217.949 1.00 18.94 548 SER B O 1
ATOM 13080 N N . ALA C 1 561 ? 77.967 -103.405 218.376 1.00 18.35 549 ALA B N 1
ATOM 13081 C CA . ALA C 1 561 ? 78.029 -103.589 219.821 1.00 18.05 549 ALA B CA 1
ATOM 13082 C C . ALA C 1 561 ? 76.611 -103.727 220.373 1.00 17.78 549 ALA B C 1
ATOM 13083 O O . ALA C 1 561 ? 76.152 -102.907 221.175 1.00 17.72 549 ALA B O 1
ATOM 13085 N N . PHE C 1 562 ? 75.921 -104.769 219.907 1.00 17.57 550 PHE B N 1
ATOM 13086 C CA . PHE C 1 562 ? 74.544 -105.051 220.299 1.00 17.35 550 PHE B CA 1
ATOM 13087 C C . PHE C 1 562 ? 74.505 -105.759 221.653 1.00 17.01 550 PHE B C 1
ATOM 13088 O O . PHE C 1 562 ? 75.155 -106.791 221.849 1.00 16.62 550 PHE B O 1
ATOM 13096 N N . VAL C 1 563 ? 73.743 -105.190 222.584 1.00 16.56 551 VAL B N 1
ATOM 13097 C CA . VAL C 1 563 ? 73.643 -105.735 223.937 1.00 16.40 551 VAL B CA 1
ATOM 13098 C C . VAL C 1 563 ? 72.343 -106.515 224.098 1.00 16.21 551 VAL B C 1
ATOM 13099 O O . VAL C 1 563 ? 71.252 -105.999 223.825 1.00 15.99 551 VAL B O 1
ATOM 13103 N N . THR C 1 564 ? 72.473 -107.764 224.539 1.00 16.24 552 THR B N 1
ATOM 13104 C CA . THR C 1 564 ? 71.334 -108.674 224.642 1.00 16.23 552 THR B CA 1
ATOM 13105 C C . THR C 1 564 ? 71.459 -109.637 225.826 1.00 15.61 552 THR B C 1
ATOM 13106 O O . THR C 1 564 ? 72.561 -110.092 226.138 1.00 16.17 552 THR B O 1
ATOM 13110 N N . PRO C 1 565 ? 70.328 -109.933 226.495 1.00 15.69 553 PRO B N 1
ATOM 13111 C CA . PRO C 1 565 ? 70.265 -110.982 227.515 1.00 15.35 553 PRO B CA 1
ATOM 13112 C C . PRO C 1 565 ? 69.884 -112.367 226.970 1.00 15.61 553 PRO B C 1
ATOM 13113 O O . PRO C 1 565 ? 69.796 -113.327 227.745 1.00 15.65 553 PRO B O 1
ATOM 13117 N N . LEU C 1 566 ? 69.650 -112.464 225.659 1.00 15.54 554 LEU B N 1
ATOM 13118 C CA . LEU C 1 566 ? 69.375 -113.749 225.004 1.00 15.65 554 LEU B CA 1
ATOM 13119 C C . LEU C 1 566 ? 70.422 -114.775 225.417 1.00 15.82 554 LEU B C 1
ATOM 13120 O O . LEU C 1 566 ? 71.611 -114.470 225.494 1.00 16.08 554 LEU B O 1
ATOM 13125 N N . TYR C 1 567 ? 69.981 -115.994 225.693 1.00 15.87 555 TYR B N 1
ATOM 13126 C CA . TYR C 1 567 ? 70.877 -116.988 226.249 1.00 16.04 555 TYR B CA 1
ATOM 13127 C C . TYR C 1 567 ? 70.871 -118.281 225.445 1.00 16.17 555 TYR B C 1
ATOM 13128 O O . TYR C 1 567 ? 70.043 -118.469 224.554 1.00 16.11 555 TYR B O 1
ATOM 13137 N N . VAL C 1 568 ? 71.828 -119.149 225.754 1.00 16.32 556 VAL B N 1
ATOM 13138 C CA . VAL C 1 568 ? 71.781 -120.533 225.313 1.00 16.44 556 VAL B CA 1
ATOM 13139 C C . VAL C 1 568 ? 71.759 -121.383 226.573 1.00 16.63 556 VAL B C 1
ATOM 13140 O O . VAL C 1 568 ? 72.528 -121.150 227.509 1.00 16.42 556 VAL B O 1
ATOM 13144 N N . GLU C 1 569 ? 70.848 -122.345 226.604 1.00 17.11 557 GLU B N 1
ATOM 13145 C CA . GLU C 1 569 ? 70.780 -123.257 227.722 1.00 17.59 557 GLU B CA 1
ATOM 13146 C C . GLU C 1 569 ? 71.552 -124.526 227.411 1.00 17.69 557 GLU B C 1
ATOM 13147 O O . GLU C 1 569 ? 71.213 -125.261 226.479 1.00 18.13 557 GLU B O 1
ATOM 13153 N N . ALA C 1 570 ? 72.603 -124.772 228.184 1.00 17.67 558 ALA B N 1
ATOM 13154 C CA . ALA C 1 570 ? 73.252 -126.074 228.188 1.00 17.61 558 ALA B CA 1
ATOM 13155 C C . ALA C 1 570 ? 72.380 -126.969 229.063 1.00 17.67 558 ALA B C 1
ATOM 13156 O O . ALA C 1 570 ? 72.174 -126.667 230.237 1.00 17.63 558 ALA B O 1
ATOM 13158 N N . ASP C 1 571 ? 71.831 -128.039 228.489 1.00 17.62 559 ASP B N 1
ATOM 13159 C CA . ASP C 1 571 ? 70.928 -128.911 229.250 1.00 17.49 559 ASP B CA 1
ATOM 13160 C C . ASP C 1 571 ? 71.355 -130.373 229.186 1.00 17.08 559 ASP B C 1
ATOM 13161 O O . ASP C 1 571 ? 71.793 -130.857 228.143 1.00 16.80 559 ASP B O 1
ATOM 13166 N N . GLY C 1 572 ? 71.224 -131.064 230.314 1.00 16.68 560 GLY B N 1
ATOM 13167 C CA . GLY C 1 572 ? 71.592 -132.470 230.410 1.00 16.18 560 GLY B CA 1
ATOM 13168 C C . GLY C 1 572 ? 70.748 -133.375 229.530 1.00 15.96 560 GLY B C 1
ATOM 13169 O O . GLY C 1 572 ? 69.523 -133.417 229.660 1.00 16.14 560 GLY B O 1
ATOM 13170 N N . VAL C 1 573 ? 71.414 -134.100 228.636 1.00 15.36 561 VAL B N 1
ATOM 13171 C CA . VAL C 1 573 ? 70.745 -135.047 227.752 1.00 15.39 561 VAL B CA 1
ATOM 13172 C C . VAL C 1 573 ? 70.342 -136.294 228.546 1.00 15.28 561 VAL B C 1
ATOM 13173 O O . VAL C 1 573 ? 71.206 -136.992 229.086 1.00 15.67 561 VAL B O 1
ATOM 13177 N N . THR C 1 574 ? 69.033 -136.551 228.615 1.00 15.27 562 THR B N 1
ATOM 13178 C CA . THR C 1 574 ? 68.464 -137.662 229.403 1.00 15.04 562 THR B CA 1
ATOM 13179 C C . THR C 1 574 ? 69.232 -137.804 230.724 1.00 15.03 562 THR B C 1
ATOM 13180 O O . THR C 1 574 ? 69.764 -138.866 231.058 1.00 14.51 562 THR B O 1
ATOM 13184 N N . ASN C 1 575 ? 69.266 -136.698 231.465 1.00 14.88 563 ASN B N 1
ATOM 13185 C CA . ASN C 1 575 ? 70.255 -136.469 232.522 1.00 14.97 563 ASN B CA 1
ATOM 13186 C C . ASN C 1 575 ? 70.238 -137.483 233.674 1.00 14.81 563 ASN B C 1
ATOM 13187 O O . ASN C 1 575 ? 71.261 -138.109 233.976 1.00 14.88 563 ASN B O 1
ATOM 13192 N N . GLY C 1 576 ? 69.081 -137.639 234.311 1.00 14.76 564 GLY B N 1
ATOM 13193 C CA . GLY C 1 576 ? 68.946 -138.541 235.464 1.00 15.09 564 GLY B CA 1
ATOM 13194 C C . GLY C 1 576 ? 69.331 -139.980 235.147 1.00 14.92 564 GLY B C 1
ATOM 13195 O O . GLY C 1 576 ? 70.178 -140.554 235.831 1.00 14.82 564 GLY B O 1
ATOM 13196 N N . PRO C 1 577 ? 68.701 -140.574 234.114 1.00 15.30 565 PRO B N 1
ATOM 13197 C CA . PRO C 1 577 ? 69.035 -141.937 233.691 1.00 15.24 565 PRO B CA 1
ATOM 13198 C C . PRO C 1 577 ? 70.511 -142.131 233.340 1.00 15.11 565 PRO B C 1
ATOM 13199 O O . PRO C 1 577 ? 71.101 -143.126 233.751 1.00 14.87 565 PRO B O 1
ATOM 13203 N N . ILE C 1 578 ? 71.106 -141.185 232.612 1.00 15.07 566 ILE B N 1
ATOM 13204 C CA . ILE C 1 578 ? 72.525 -141.274 232.264 1.00 15.01 566 ILE B CA 1
ATOM 13205 C C . ILE C 1 578 ? 73.407 -141.186 233.509 1.00 14.97 566 ILE B C 1
ATOM 13206 O O . ILE C 1 578 ? 74.345 -141.974 233.663 1.00 14.82 566 ILE B O 1
ATOM 13211 N N . ASN C 1 579 ? 73.096 -140.242 234.397 1.00 15.26 567 ASN B N 1
ATOM 13212 C CA . ASN C 1 579 ? 73.800 -140.143 235.676 1.00 15.30 567 ASN B CA 1
ATOM 13213 C C . ASN C 1 579 ? 73.721 -141.441 236.459 1.00 15.35 567 ASN B C 1
ATOM 13214 O O . ASN C 1 579 ? 74.734 -141.923 236.945 1.00 15.03 567 ASN B O 1
ATOM 13219 N N . ALA C 1 580 ? 72.524 -142.022 236.542 1.00 15.91 568 ALA B N 1
ATOM 13220 C CA . ALA C 1 580 ? 72.341 -143.326 237.182 1.00 16.25 568 ALA B CA 1
ATOM 13221 C C . ALA C 1 580 ? 73.243 -144.390 236.549 1.00 16.81 568 ALA B C 1
ATOM 13222 O O . ALA C 1 580 ? 73.956 -145.113 237.251 1.00 16.70 568 ALA B O 1
ATOM 13224 N N . MET C 1 581 ? 73.226 -144.461 235.220 1.00 17.62 569 MET B N 1
ATOM 13225 C CA . MET C 1 581 ? 74.022 -145.445 234.486 1.00 18.81 569 MET B CA 1
ATOM 13226 C C . MET C 1 581 ? 75.523 -145.298 234.729 1.00 19.36 569 MET B C 1
ATOM 13227 O O . MET C 1 581 ? 76.225 -146.299 234.876 1.00 19.78 569 MET B O 1
ATOM 13232 N N . MET C 1 582 ? 76.013 -144.060 234.765 1.00 19.86 570 MET B N 1
ATOM 13233 C CA . MET C 1 582 ? 77.425 -143.815 235.062 1.00 20.82 570 MET B CA 1
ATOM 13234 C C . MET C 1 582 ? 77.767 -143.992 236.537 1.00 21.01 570 MET B C 1
ATOM 13235 O O . MET C 1 582 ? 78.817 -144.545 236.865 1.00 20.98 570 MET B O 1
ATOM 13240 N N . LEU C 1 583 ? 76.879 -143.541 237.420 1.00 21.10 571 LEU B N 1
ATOM 13241 C CA . LEU C 1 583 ? 77.173 -143.534 238.855 1.00 21.78 571 LEU B CA 1
ATOM 13242 C C . LEU C 1 583 ? 76.986 -144.876 239.553 1.00 22.25 571 LEU B C 1
ATOM 13243 O O . LEU C 1 583 ? 77.611 -145.123 240.590 1.00 22.23 571 LEU B O 1
ATOM 13248 N N . MET C 1 584 ? 76.139 -145.737 238.993 1.00 22.85 572 MET B N 1
ATOM 13249 C CA . MET C 1 584 ? 75.698 -146.937 239.718 1.00 24.01 572 MET B CA 1
ATOM 13250 C C . MET C 1 584 ? 75.818 -148.288 239.003 1.00 24.57 572 MET B C 1
ATOM 13251 O O . MET C 1 584 ? 75.514 -149.323 239.603 1.00 24.96 572 MET B O 1
ATOM 13256 N N . THR C 1 585 ? 76.255 -148.300 237.746 1.00 25.13 573 THR B N 1
ATOM 13257 C CA . THR C 1 585 ? 76.489 -149.576 237.052 1.00 25.66 573 THR B CA 1
ATOM 13258 C C . THR C 1 585 ? 77.751 -150.224 237.634 1.00 26.26 573 THR B C 1
ATOM 13259 O O . THR C 1 585 ? 78.799 -149.585 237.720 1.00 26.08 573 THR B O 1
ATOM 13263 N N . GLY C 1 586 ? 77.644 -151.486 238.048 1.00 27.03 574 GLY B N 1
ATOM 13264 C CA . GLY C 1 586 ? 78.699 -152.113 238.850 1.00 27.86 574 GLY B CA 1
ATOM 13265 C C . GLY C 1 586 ? 79.592 -153.187 238.245 1.00 28.59 574 GLY B C 1
ATOM 13266 O O . GLY C 1 586 ? 80.670 -153.460 238.776 1.00 29.13 574 GLY B O 1
ATOM 13267 N N . GLY C 1 587 ? 79.174 -153.805 237.148 1.00 28.80 575 GLY B N 1
ATOM 13268 C CA . GLY C 1 587 ? 79.910 -154.972 236.638 1.00 28.83 575 GLY B CA 1
ATOM 13269 C C . GLY C 1 587 ? 81.109 -154.649 235.763 1.00 28.67 575 GLY B C 1
ATOM 13270 O O . GLY C 1 587 ? 81.662 -153.545 235.818 1.00 28.65 575 GLY B O 1
ATOM 13271 N N . LEU C 1 588 ? 81.519 -155.631 234.962 1.00 28.39 576 LEU B N 1
ATOM 13272 C CA . LEU C 1 588 ? 82.490 -155.405 233.899 1.00 28.07 576 LEU B CA 1
ATOM 13273 C C . LEU C 1 588 ? 81.823 -154.565 232.814 1.00 27.74 576 LEU B C 1
ATOM 13274 O O . LEU C 1 588 ? 80.592 -154.471 232.763 1.00 27.58 576 LEU B O 1
ATOM 13279 N N . PHE C 1 589 ? 82.631 -153.952 231.954 1.00 27.45 577 PHE B N 1
ATOM 13280 C CA . PHE C 1 589 ? 82.110 -153.153 230.848 1.00 27.16 577 PHE B CA 1
ATOM 13281 C C . PHE C 1 589 ? 81.509 -154.034 229.760 1.00 27.28 577 PHE B C 1
ATOM 13282 O O . PHE C 1 589 ? 82.040 -155.103 229.449 1.00 27.18 577 PHE B O 1
ATOM 13290 N N . THR C 1 590 ? 80.389 -153.584 229.199 1.00 27.19 578 THR B N 1
ATOM 13291 C CA . THR C 1 590 ? 79.753 -154.265 228.073 1.00 27.09 578 THR B CA 1
ATOM 13292 C C . THR C 1 590 ? 79.661 -153.308 226.885 1.00 26.95 578 THR B C 1
ATOM 13293 O O . THR C 1 590 ? 79.554 -152.095 227.085 1.00 26.80 578 THR B O 1
ATOM 13297 N N . PRO C 1 591 ? 79.726 -153.841 225.646 1.00 26.71 579 PRO B N 1
ATOM 13298 C CA . PRO C 1 591 ? 79.547 -153.000 224.455 1.00 26.57 579 PRO B CA 1
ATOM 13299 C C . PRO C 1 591 ? 78.214 -152.236 224.438 1.00 26.41 579 PRO B C 1
ATOM 13300 O O . PRO C 1 591 ? 78.185 -151.070 224.028 1.00 25.96 579 PRO B O 1
ATOM 13304 N N . ASP C 1 592 ? 77.136 -152.881 224.888 1.00 26.22 580 ASP B N 1
ATOM 13305 C CA . ASP C 1 592 ? 75.823 -152.236 225.003 1.00 26.30 580 ASP B CA 1
ATOM 13306 C C . ASP C 1 592 ? 75.865 -150.990 225.884 1.00 25.59 580 ASP B C 1
ATOM 13307 O O . ASP C 1 592 ? 75.287 -149.962 225.527 1.00 25.35 580 ASP B O 1
ATOM 13312 N N . TRP C 1 593 ? 76.548 -151.087 227.026 1.00 24.81 581 TRP B N 1
ATOM 13313 C CA . TRP C 1 593 ? 76.681 -149.956 227.947 1.00 24.36 581 TRP B CA 1
ATOM 13314 C C . TRP C 1 593 ? 77.434 -148.811 227.277 1.00 23.72 581 TRP B C 1
ATOM 13315 O O . TRP C 1 593 ? 77.039 -147.649 227.394 1.00 23.56 581 TRP B O 1
ATOM 13326 N N . ILE C 1 594 ? 78.506 -149.152 226.566 1.00 22.96 582 ILE B N 1
ATOM 13327 C CA . ILE C 1 594 ? 79.314 -148.159 225.848 1.00 22.17 582 ILE B CA 1
ATOM 13328 C C . ILE C 1 594 ? 78.468 -147.391 224.824 1.00 21.82 582 ILE B C 1
ATOM 13329 O O . ILE C 1 594 ? 78.528 -146.160 224.768 1.00 21.30 582 ILE B O 1
ATOM 13334 N N . ARG C 1 595 ? 77.670 -148.116 224.041 1.00 21.52 583 ARG B N 1
ATOM 13335 C CA . ARG C 1 595 ? 76.755 -147.497 223.079 1.00 21.75 583 ARG B CA 1
ATOM 13336 C C . ARG C 1 595 ? 75.704 -146.632 223.768 1.00 21.23 583 ARG B C 1
ATOM 13337 O O . ARG C 1 595 ? 75.428 -145.505 223.336 1.00 20.85 583 ARG B O 1
ATOM 13345 N N . ASN C 1 596 ? 75.121 -147.165 224.838 1.00 20.75 584 ASN B N 1
ATOM 13346 C CA . ASN C 1 596 ? 74.023 -146.478 225.509 1.00 20.54 584 ASN B CA 1
ATOM 13347 C C . ASN C 1 596 ? 74.478 -145.240 226.285 1.00 19.79 584 ASN B C 1
ATOM 13348 O O . ASN C 1 596 ? 73.772 -144.229 226.306 1.00 19.77 584 ASN B O 1
ATOM 13353 N N . ILE C 1 597 ? 75.657 -145.305 226.901 1.00 18.95 585 ILE B N 1
ATOM 13354 C CA . ILE C 1 597 ? 76.184 -144.149 227.641 1.00 18.56 585 ILE B CA 1
ATOM 13355 C C . ILE C 1 597 ? 76.606 -143.009 226.702 1.00 18.05 585 ILE B C 1
ATOM 13356 O O . ILE C 1 597 ? 76.507 -141.829 227.065 1.00 18.05 585 ILE B O 1
ATOM 13361 N N . ALA C 1 598 ? 77.058 -143.368 225.499 1.00 17.59 586 ALA B N 1
ATOM 13362 C CA . ALA C 1 598 ? 77.375 -142.393 224.452 1.00 17.23 586 ALA B CA 1
ATOM 13363 C C . ALA C 1 598 ? 76.161 -141.532 224.102 1.00 16.99 586 ALA B C 1
ATOM 13364 O O . ALA C 1 598 ? 76.307 -140.363 223.731 1.00 16.72 586 ALA B O 1
ATOM 13366 N N . LYS C 1 599 ? 74.966 -142.108 224.236 1.00 16.57 587 LYS B N 1
ATOM 13367 C CA . LYS C 1 599 ? 73.718 -141.367 224.026 1.00 16.56 587 LYS B CA 1
ATOM 13368 C C . LYS C 1 599 ? 73.586 -140.194 225.004 1.00 16.43 587 LYS B C 1
ATOM 13369 O O . LYS C 1 599 ? 72.854 -139.241 224.741 1.00 16.18 587 LYS B O 1
ATOM 13375 N N . GLY C 1 600 ? 74.294 -140.281 226.131 1.00 16.71 588 GLY B N 1
ATOM 13376 C CA . GLY C 1 600 ? 74.332 -139.207 227.123 1.00 16.99 588 GLY B CA 1
ATOM 13377 C C . GLY C 1 600 ? 75.601 -138.368 227.096 1.00 17.23 588 GLY B C 1
ATOM 13378 O O . GLY C 1 600 ? 75.843 -137.575 228.000 1.00 17.39 588 GLY B O 1
ATOM 13379 N N . GLY C 1 601 ? 76.424 -138.548 226.067 1.00 17.33 589 GLY B N 1
ATOM 13380 C CA . GLY C 1 601 ? 77.587 -137.684 225.871 1.00 17.59 589 GLY B CA 1
ATOM 13381 C C . GLY C 1 601 ? 78.879 -138.114 226.540 1.00 17.98 589 GLY B C 1
ATOM 13382 O O . GLY C 1 601 ? 79.804 -137.310 226.671 1.00 17.82 589 GLY B O 1
ATOM 13383 N N . LEU C 1 602 ? 78.947 -139.371 226.973 1.00 18.35 590 LEU B N 1
ATOM 13384 C CA . LEU C 1 602 ? 80.216 -139.964 227.374 1.00 18.94 590 LEU B CA 1
ATOM 13385 C C . LEU C 1 602 ? 80.830 -140.675 226.166 1.00 19.09 590 LEU B C 1
ATOM 13386 O O . LEU C 1 602 ? 80.425 -141.785 225.808 1.00 18.56 590 LEU B O 1
ATOM 13391 N N . PHE C 1 603 ? 81.798 -140.011 225.535 1.00 19.38 591 PHE B N 1
ATOM 13392 C CA . PHE C 1 603 ? 82.444 -140.524 224.323 1.00 19.83 591 PHE B CA 1
ATOM 13393 C C . PHE C 1 603 ? 83.835 -141.071 224.619 1.00 20.60 591 PHE B C 1
ATOM 13394 O O . PHE C 1 603 ? 84.691 -140.368 225.159 1.00 20.72 591 PHE B O 1
ATOM 13402 N N . ILE C 1 604 ? 84.040 -142.332 224.252 1.00 21.47 592 ILE B N 1
ATOM 13403 C CA . ILE C 1 604 ? 85.288 -143.041 224.495 1.00 22.45 592 ILE B CA 1
ATOM 13404 C C . ILE C 1 604 ? 86.063 -143.183 223.186 1.00 23.05 592 ILE B C 1
ATOM 13405 O O . ILE C 1 604 ? 85.538 -143.709 222.204 1.00 23.22 592 ILE B O 1
ATOM 13410 N N . GLY C 1 605 ? 87.306 -142.704 223.179 1.00 23.71 593 GLY B N 1
ATOM 13411 C CA . GLY C 1 605 ? 88.167 -142.810 222.002 1.00 24.56 593 GLY B CA 1
ATOM 13412 C C . GLY C 1 605 ? 87.709 -141.968 220.823 1.00 25.10 593 GLY B C 1
ATOM 13413 O O . GLY C 1 605 ? 87.825 -142.385 219.671 1.00 25.52 593 GLY B O 1
ATOM 13414 N N . SER C 1 606 ? 87.170 -140.788 221.115 1.00 25.30 594 SER B N 1
ATOM 13415 C CA . SER C 1 606 ? 86.831 -139.817 220.083 1.00 25.43 594 SER B CA 1
ATOM 13416 C C . SER C 1 606 ? 87.193 -138.418 220.587 1.00 25.14 594 SER B C 1
ATOM 13417 O O . SER C 1 606 ? 86.314 -137.683 221.053 1.00 25.02 594 SER B O 1
ATOM 13420 N N . PRO C 1 607 ? 88.490 -138.048 220.512 1.00 24.81 595 PRO B N 1
ATOM 13421 C CA . PRO C 1 607 ? 88.922 -136.740 221.012 1.00 24.44 595 PRO B CA 1
ATOM 13422 C C . PRO C 1 607 ? 88.099 -135.600 220.421 1.00 23.86 595 PRO B C 1
ATOM 13423 O O . PRO C 1 607 ? 87.880 -135.559 219.209 1.00 23.85 595 PRO B O 1
ATOM 13427 N N . ASN C 1 608 ? 87.622 -134.710 221.293 1.00 23.22 596 ASN B N 1
ATOM 13428 C CA . ASN C 1 608 ? 86.865 -133.508 220.910 1.00 22.42 596 ASN B CA 1
ATOM 13429 C C . ASN C 1 608 ? 85.487 -133.746 220.289 1.00 21.56 596 ASN B C 1
ATOM 13430 O O . ASN C 1 608 ? 84.879 -132.815 219.760 1.00 21.35 596 ASN B O 1
ATOM 13435 N N . LYS C 1 609 ? 84.991 -134.979 220.369 1.00 20.53 597 LYS B N 1
ATOM 13436 C CA . LYS C 1 609 ? 83.662 -135.296 219.858 1.00 19.70 597 LYS B CA 1
ATOM 13437 C C . LYS C 1 609 ? 82.579 -134.574 220.655 1.00 19.22 597 LYS B C 1
ATOM 13438 O O . LYS C 1 609 ? 82.632 -134.523 221.885 1.00 18.71 597 LYS B O 1
ATOM 13444 N N . THR C 1 610 ? 81.606 -134.026 219.931 1.00 18.62 598 THR B N 1
ATOM 13445 C CA . THR C 1 610 ? 80.479 -133.303 220.519 1.00 18.16 598 THR B CA 1
ATOM 13446 C C . THR C 1 610 ? 79.191 -134.120 220.404 1.00 17.90 598 THR B C 1
ATOM 13447 O O . THR C 1 610 ? 79.106 -135.063 219.609 1.00 17.56 598 THR B O 1
ATOM 13451 N N . MET C 1 611 ? 78.187 -133.750 221.196 1.00 17.43 599 MET B N 1
ATOM 13452 C CA . MET C 1 611 ? 76.848 -134.323 221.061 1.00 17.29 599 MET B CA 1
ATOM 13453 C C . MET C 1 611 ? 76.260 -134.030 219.678 1.00 17.08 599 MET B C 1
ATOM 13454 O O . MET C 1 611 ? 75.608 -134.889 219.078 1.00 17.01 599 MET B O 1
ATOM 13459 N N . ASN C 1 612 ? 76.502 -132.818 219.180 1.00 16.83 600 ASN B N 1
ATOM 13460 C CA . ASN C 1 612 ? 76.037 -132.408 217.858 1.00 16.99 600 ASN B CA 1
ATOM 13461 C C . ASN C 1 612 ? 76.511 -133.382 216.785 1.00 17.07 600 ASN B C 1
ATOM 13462 O O . ASN C 1 612 ? 75.736 -133.785 215.920 1.00 17.08 600 ASN B O 1
ATOM 13467 N N . GLU C 1 613 ? 77.784 -133.758 216.867 1.00 17.39 601 GLU B N 1
ATOM 13468 C CA . GLU C 1 613 ? 78.383 -134.726 215.953 1.00 18.01 601 GLU B CA 1
ATOM 13469 C C . GLU C 1 613 ? 77.825 -136.123 216.180 1.00 18.13 601 GLU B C 1
ATOM 13470 O O . GLU C 1 613 ? 77.516 -136.831 215.219 1.00 18.15 601 GLU B O 1
ATOM 13476 N N . HIS C 1 614 ? 77.688 -136.512 217.447 1.00 18.00 602 HIS B N 1
ATOM 13477 C CA . HIS C 1 614 ? 77.133 -137.826 217.786 1.00 18.32 602 HIS B CA 1
ATOM 13478 C C . HIS C 1 614 ? 75.750 -138.039 217.177 1.00 18.54 602 HIS B C 1
ATOM 13479 O O . HIS C 1 614 ? 75.497 -139.053 216.523 1.00 18.72 602 HIS B O 1
ATOM 13486 N N . ARG C 1 615 ? 74.867 -137.067 217.374 1.00 19.00 603 ARG B N 1
ATOM 13487 C CA . ARG C 1 615 ? 73.498 -137.164 216.891 1.00 19.64 603 ARG B CA 1
ATOM 13488 C C . ARG C 1 615 ? 73.403 -137.122 215.367 1.00 19.97 603 ARG B C 1
ATOM 13489 O O . ARG C 1 615 ? 72.524 -137.757 214.779 1.00 20.09 603 ARG B O 1
ATOM 13497 N N . SER C 1 616 ? 74.308 -136.384 214.729 1.00 20.35 604 SER B N 1
ATOM 13498 C CA . SER C 1 616 ? 74.258 -136.235 213.277 1.00 20.70 604 SER B CA 1
ATOM 13499 C C . SER C 1 616 ? 74.958 -137.360 212.496 1.00 20.56 604 SER B C 1
ATOM 13500 O O . SER C 1 616 ? 74.573 -137.636 211.362 1.00 20.73 604 SER B O 1
ATOM 13503 N N . THR C 1 617 ? 75.959 -138.012 213.097 1.00 20.24 605 THR B N 1
ATOM 13504 C CA . THR C 1 617 ? 76.767 -139.010 212.368 1.00 20.45 605 THR B CA 1
ATOM 13505 C C . THR C 1 617 ? 76.873 -140.404 212.996 1.00 20.21 605 THR B C 1
ATOM 13506 O O . THR C 1 617 ? 77.268 -141.362 212.319 1.00 20.46 605 THR B O 1
ATOM 13510 N N . ALA C 1 618 ? 76.532 -140.535 214.276 1.00 20.13 606 ALA B N 1
ATOM 13511 C CA . ALA C 1 618 ? 76.752 -141.809 214.966 1.00 19.97 606 ALA B CA 1
ATOM 13512 C C . ALA C 1 618 ? 75.478 -142.516 215.438 1.00 19.98 606 ALA B C 1
ATOM 13513 O O . ALA C 1 618 ? 75.329 -143.730 215.250 1.00 19.80 606 ALA B O 1
ATOM 13515 N N . ASP C 1 619 ? 74.567 -141.756 216.042 1.00 19.63 607 ASP B N 1
ATOM 13516 C CA . ASP C 1 619 ? 73.389 -142.324 216.692 1.00 19.62 607 ASP B CA 1
ATOM 13517 C C . ASP C 1 619 ? 72.371 -141.217 216.947 1.00 19.83 607 ASP B C 1
ATOM 13518 O O . ASP C 1 619 ? 72.565 -140.386 217.836 1.00 19.79 607 ASP B O 1
ATOM 13523 N N . ASN C 1 620 ? 71.294 -141.210 216.162 1.00 20.21 608 ASN B N 1
ATOM 13524 C CA . ASN C 1 620 ? 70.251 -140.191 216.284 1.00 20.72 608 ASN B CA 1
ATOM 13525 C C . ASN C 1 620 ? 69.174 -140.527 217.323 1.00 20.48 608 ASN B C 1
ATOM 13526 O O . ASN C 1 620 ? 68.233 -139.758 217.513 1.00 20.73 608 ASN B O 1
ATOM 13531 N N . ASN C 1 621 ? 69.322 -141.667 217.995 1.00 20.30 609 ASN B N 1
ATOM 13532 C CA . ASN C 1 621 ? 68.380 -142.084 219.036 1.00 20.32 609 ASN B CA 1
ATOM 13533 C C . ASN C 1 621 ? 68.930 -141.812 220.433 1.00 19.92 609 ASN B C 1
ATOM 13534 O O . ASN C 1 621 ? 69.957 -142.381 220.818 1.00 19.71 609 ASN B O 1
ATOM 13539 N N . ASP C 1 622 ? 68.255 -140.955 221.196 1.00 19.80 610 ASP B N 1
ATOM 13540 C CA . ASP C 1 622 ? 68.608 -140.794 222.607 1.00 19.91 610 ASP B CA 1
ATOM 13541 C C . ASP C 1 622 ? 68.085 -141.985 223.417 1.00 19.57 610 ASP B C 1
ATOM 13542 O O . ASP C 1 622 ? 67.479 -142.904 222.857 1.00 19.36 610 ASP B O 1
ATOM 13547 N N . LEU C 1 623 ? 68.329 -141.976 224.723 1.00 19.26 611 LEU B N 1
ATOM 13548 C CA . LEU C 1 623 ? 67.948 -143.099 225.576 1.00 19.26 611 LEU B CA 1
ATOM 13549 C C . LEU C 1 623 ? 66.446 -143.379 225.537 1.00 19.23 611 LEU B C 1
ATOM 13550 O O . LEU C 1 623 ? 66.025 -144.541 225.508 1.00 19.27 611 LEU B O 1
ATOM 13555 N N . TYR C 1 624 ? 65.644 -142.318 225.530 1.00 19.18 612 TYR B N 1
ATOM 13556 C CA . TYR C 1 624 ? 64.189 -142.466 225.533 1.00 19.34 612 TYR B CA 1
ATOM 13557 C C . TYR C 1 624 ? 63.670 -143.022 224.208 1.00 19.51 612 TYR B C 1
ATOM 13558 O O . TYR C 1 624 ? 62.756 -143.849 224.201 1.00 19.18 612 TYR B O 1
ATOM 13567 N N . GLN C 1 625 ? 64.269 -142.591 223.098 1.00 19.68 613 GLN B N 1
ATOM 13568 C CA . GLN C 1 625 ? 63.912 -143.132 221.786 1.00 20.34 613 GLN B CA 1
ATOM 13569 C C . GLN C 1 625 ? 64.337 -144.596 221.658 1.00 20.12 613 GLN B C 1
ATOM 13570 O O . GLN C 1 625 ? 63.609 -145.407 221.078 1.00 20.45 613 GLN B O 1
ATOM 13576 N N . ALA C 1 626 ? 65.507 -144.925 222.207 1.00 20.01 614 ALA B N 1
ATOM 13577 C CA . ALA C 1 626 ? 65.983 -146.305 222.259 1.00 19.87 614 ALA B CA 1
ATOM 13578 C C . ALA C 1 626 ? 64.989 -147.207 222.999 1.00 20.27 614 ALA B C 1
ATOM 13579 O O . ALA C 1 626 ? 64.644 -148.280 222.502 1.00 20.05 614 ALA B O 1
ATOM 13581 N N . SER C 1 627 ? 64.507 -146.756 224.159 1.00 20.61 615 SER B N 1
ATOM 13582 C CA . SER C 1 627 ? 63.571 -147.552 224.969 1.00 21.42 615 SER B CA 1
ATOM 13583 C C . SER C 1 627 ? 62.240 -147.761 224.246 1.00 21.81 615 SER B C 1
ATOM 13584 O O . SER C 1 627 ? 61.575 -148.782 224.420 1.00 21.90 615 SER B O 1
ATOM 13587 N N . THR C 1 628 ? 61.867 -146.769 223.443 1.00 22.61 616 THR B N 1
ATOM 13588 C CA . THR C 1 628 ? 60.725 -146.839 222.541 1.00 23.77 616 THR B CA 1
ATOM 13589 C C . THR C 1 628 ? 60.857 -148.012 221.555 1.00 23.81 616 THR B C 1
ATOM 13590 O O . THR C 1 628 ? 59.906 -148.777 221.356 1.00 23.66 616 THR B O 1
ATOM 13594 N N . ASN C 1 629 ? 62.036 -148.156 220.952 1.00 24.00 617 ASN B N 1
ATOM 13595 C CA . ASN C 1 629 ? 62.311 -149.280 220.058 1.00 24.50 617 ASN B CA 1
ATOM 13596 C C . ASN C 1 629 ? 62.284 -150.615 220.795 1.00 24.56 617 ASN B C 1
ATOM 13597 O O . ASN C 1 629 ? 61.795 -151.616 220.262 1.00 24.48 617 ASN B O 1
ATOM 13602 N N . ALA C 1 630 ? 62.795 -150.613 222.026 1.00 24.48 618 ALA B N 1
ATOM 13603 C CA . ALA C 1 630 ? 62.797 -151.806 222.871 1.00 24.78 618 ALA B CA 1
ATOM 13604 C C . ALA C 1 630 ? 61.379 -152.190 223.311 1.00 25.07 618 ALA B C 1
ATOM 13605 O O . ALA C 1 630 ? 61.065 -153.379 223.417 1.00 25.20 618 ALA B O 1
ATOM 13607 N N . LEU C 1 631 ? 60.537 -151.184 223.553 1.00 25.40 619 LEU B N 1
ATOM 13608 C CA . LEU C 1 631 ? 59.114 -151.386 223.849 1.00 26.27 619 LEU B CA 1
ATOM 13609 C C . LEU C 1 631 ? 58.429 -152.169 222.726 1.00 27.00 619 LEU B C 1
ATOM 13610 O O . LEU C 1 631 ? 57.722 -153.148 222.984 1.00 27.00 619 LEU B O 1
ATOM 13615 N N . MET C 1 632 ? 58.662 -151.746 221.487 1.00 27.74 620 MET B N 1
ATOM 13616 C CA . MET C 1 632 ? 58.047 -152.392 220.329 1.00 28.77 620 MET B CA 1
ATOM 13617 C C . MET C 1 632 ? 58.500 -153.834 220.123 1.00 29.04 620 MET B C 1
ATOM 13618 O O . MET C 1 632 ? 57.704 -154.678 219.705 1.00 28.95 620 MET B O 1
ATOM 13623 N N . GLU C 1 633 ? 59.764 -154.116 220.430 1.00 29.40 621 GLU B N 1
ATOM 13624 C CA . GLU C 1 633 ? 60.265 -155.487 220.386 1.00 30.14 621 GLU B CA 1
ATOM 13625 C C . GLU C 1 633 ? 59.596 -156.352 221.463 1.00 29.91 621 GLU B C 1
ATOM 13626 O O . GLU C 1 633 ? 59.223 -157.497 221.199 1.00 29.80 621 GLU B O 1
ATOM 13632 N N . SER C 1 634 ? 59.430 -155.793 222.663 1.00 29.72 622 SER B N 1
ATOM 13633 C CA . SER C 1 634 ? 58.774 -156.500 223.771 1.00 29.70 622 SER B CA 1
ATOM 13634 C C . SER C 1 634 ? 57.286 -156.730 223.508 1.00 29.74 622 SER B C 1
ATOM 13635 O O . SER C 1 634 ? 56.744 -157.789 223.845 1.00 29.51 622 SER B O 1
ATOM 13638 N N . LEU C 1 635 ? 56.634 -155.737 222.909 1.00 29.80 623 LEU B N 1
ATOM 13639 C CA . LEU C 1 635 ? 55.217 -155.834 222.557 1.00 30.34 623 LEU B CA 1
ATOM 13640 C C . LEU C 1 635 ? 55.001 -156.883 221.465 1.00 30.50 623 LEU B C 1
ATOM 13641 O O . LEU C 1 635 ? 53.989 -157.589 221.465 1.00 30.43 623 LEU B O 1
ATOM 13646 N N . GLY C 1 636 ? 55.957 -156.973 220.540 1.00 30.72 624 GLY B N 1
ATOM 13647 C CA . GLY C 1 636 ? 55.942 -157.996 219.493 1.00 31.12 624 GLY B CA 1
ATOM 13648 C C . GLY C 1 636 ? 56.022 -159.393 220.075 1.00 31.47 624 GLY B C 1
ATOM 13649 O O . GLY C 1 636 ? 55.319 -160.303 219.626 1.00 31.45 624 GLY B O 1
ATOM 13650 N N . LYS C 1 637 ? 56.878 -159.553 221.082 1.00 31.87 625 LYS B N 1
ATOM 13651 C CA . LYS C 1 637 ? 57.032 -160.821 221.794 1.00 32.47 625 LYS B CA 1
ATOM 13652 C C . LYS C 1 637 ? 55.767 -161.206 222.564 1.00 32.67 625 LYS B C 1
ATOM 13653 O O . LYS C 1 637 ? 55.356 -162.368 222.539 1.00 32.71 625 LYS B O 1
ATOM 13659 N N . LEU C 1 638 ? 55.155 -160.230 223.235 1.00 32.86 626 LEU B N 1
ATOM 13660 C CA . LEU C 1 638 ? 53.896 -160.447 223.953 1.00 33.17 626 LEU B CA 1
ATOM 13661 C C . LEU C 1 638 ? 52.792 -160.897 222.996 1.00 33.45 626 LEU B C 1
ATOM 13662 O O . LEU C 1 638 ? 52.085 -161.871 223.265 1.00 33.53 626 LEU B O 1
ATOM 13667 N N . ARG C 1 639 ? 52.665 -160.187 221.877 1.00 33.73 627 ARG B N 1
ATOM 13668 C CA . ARG C 1 639 ? 51.699 -160.521 220.833 1.00 34.25 627 ARG B CA 1
ATOM 13669 C C . ARG C 1 639 ? 51.879 -161.940 220.297 1.00 34.38 627 ARG B C 1
ATOM 13670 O O . ARG C 1 639 ? 50.898 -162.666 220.103 1.00 34.34 627 ARG B O 1
ATOM 13678 N N . SER C 1 640 ? 53.132 -162.325 220.053 1.00 34.47 628 SER B N 1
ATOM 13679 C CA . SER C 1 640 ? 53.445 -163.654 219.534 1.00 34.69 628 SER B CA 1
ATOM 13680 C C . SER C 1 640 ? 53.145 -164.734 220.568 1.00 34.67 628 SER B C 1
ATOM 13681 O O . SER C 1 640 ? 52.735 -165.838 220.209 1.00 34.71 628 SER B O 1
ATOM 13684 N N . ASN C 1 641 ? 53.345 -164.406 221.845 1.00 34.70 629 ASN B N 1
ATOM 13685 C CA . ASN C 1 641 ? 53.026 -165.311 222.954 1.00 34.75 629 ASN B CA 1
ATOM 13686 C C . ASN C 1 641 ? 51.547 -165.693 222.998 1.00 34.53 629 ASN B C 1
ATOM 13687 O O . ASN C 1 641 ? 51.195 -166.793 223.430 1.00 34.69 629 ASN B O 1
ATOM 13692 N N . TYR C 1 642 ? 50.694 -164.774 222.552 1.00 34.03 630 TYR B N 1
ATOM 13693 C CA . TYR C 1 642 ? 49.250 -164.983 222.527 1.00 33.63 630 TYR B CA 1
ATOM 13694 C C . TYR C 1 642 ? 48.724 -164.917 221.094 1.00 33.56 630 TYR B C 1
ATOM 13695 O O . TYR C 1 642 ? 47.603 -164.461 220.847 1.00 33.35 630 TYR B O 1
ATOM 13704 N N . ALA C 1 643 ? 49.545 -165.401 220.160 1.00 33.71 631 ALA B N 1
ATOM 13705 C CA . ALA C 1 643 ? 49.283 -165.297 218.720 1.00 33.96 631 ALA B CA 1
ATOM 13706 C C . ALA C 1 643 ? 47.943 -165.886 218.276 1.00 34.07 631 ALA B C 1
ATOM 13707 O O . ALA C 1 643 ? 47.262 -165.315 217.421 1.00 34.18 631 ALA B O 1
ATOM 13709 N N . SER C 1 644 ? 47.575 -167.024 218.858 1.00 34.11 632 SER B N 1
ATOM 13710 C CA . SER C 1 644 ? 46.332 -167.712 218.503 1.00 34.25 632 SER B CA 1
ATOM 13711 C C . SER C 1 644 ? 45.163 -167.279 219.389 1.00 34.07 632 SER B C 1
ATOM 13712 O O . SER C 1 644 ? 44.026 -167.720 219.192 1.00 34.21 632 SER B O 1
ATOM 13715 N N . ASN C 1 645 ? 45.449 -166.422 220.366 1.00 33.66 633 ASN B N 1
ATOM 13716 C CA . ASN C 1 645 ? 44.428 -165.939 221.287 1.00 33.24 633 ASN B CA 1
ATOM 13717 C C . ASN C 1 645 ? 43.721 -164.716 220.716 1.00 33.16 633 ASN B C 1
ATOM 13718 O O . ASN C 1 645 ? 44.168 -163.581 220.902 1.00 33.01 633 ASN B O 1
ATOM 13723 N N . MET C 1 646 ? 42.612 -164.957 220.022 1.00 32.90 634 MET B N 1
ATOM 13724 C CA . MET C 1 646 ? 41.897 -163.892 219.316 1.00 32.73 634 MET B CA 1
ATOM 13725 C C . MET C 1 646 ? 41.335 -162.768 220.202 1.00 32.10 634 MET B C 1
ATOM 13726 O O . MET C 1 646 ? 41.507 -161.594 219.862 1.00 32.15 634 MET B O 1
ATOM 13731 N N . PRO C 1 647 ? 40.662 -163.109 221.326 1.00 31.44 635 PRO B N 1
ATOM 13732 C CA . PRO C 1 647 ? 40.181 -162.049 222.226 1.00 30.76 635 PRO B CA 1
ATOM 13733 C C . PRO C 1 647 ? 41.285 -161.149 222.799 1.00 30.04 635 PRO B C 1
ATOM 13734 O O . PRO C 1 647 ? 41.072 -159.941 222.935 1.00 29.65 635 PRO B O 1
ATOM 13738 N N . ILE C 1 648 ? 42.439 -161.728 223.132 1.00 29.35 636 ILE B N 1
ATOM 13739 C CA . ILE C 1 648 ? 43.582 -160.943 223.627 1.00 28.98 636 ILE B CA 1
ATOM 13740 C C . ILE C 1 648 ? 44.150 -160.027 222.538 1.00 28.77 636 ILE B C 1
ATOM 13741 O O . ILE C 1 648 ? 44.474 -158.867 222.808 1.00 28.54 636 ILE B O 1
ATOM 13746 N N . GLN C 1 649 ? 44.250 -160.539 221.312 1.00 28.67 637 GLN B N 1
ATOM 13747 C CA . GLN C 1 649 ? 44.676 -159.717 220.174 1.00 28.69 637 GLN B CA 1
ATOM 13748 C C . GLN C 1 649 ? 43.758 -158.508 219.980 1.00 28.47 637 GLN B C 1
ATOM 13749 O O . GLN C 1 649 ? 44.234 -157.406 219.695 1.00 28.52 637 GLN B O 1
ATOM 13755 N N . SER C 1 650 ? 42.453 -158.715 220.155 1.00 28.07 638 SER B N 1
ATOM 13756 C CA . SER C 1 650 ? 41.468 -157.642 220.017 1.00 27.77 638 SER B CA 1
ATOM 13757 C C . SER C 1 650 ? 41.573 -156.599 221.130 1.00 27.29 638 SER B C 1
ATOM 13758 O O . SER C 1 650 ? 41.381 -155.407 220.875 1.00 27.43 638 SER B O 1
ATOM 13761 N N . GLN C 1 651 ? 41.864 -157.042 222.354 1.00 26.45 639 GLN B N 1
ATOM 13762 C CA . GLN C 1 651 ? 42.081 -156.114 223.469 1.00 25.84 639 GLN B CA 1
ATOM 13763 C C . GLN C 1 651 ? 43.268 -155.208 223.172 1.00 25.06 639 GLN B C 1
ATOM 13764 O O . GLN C 1 651 ? 43.180 -153.987 223.329 1.00 24.75 639 GLN B O 1
ATOM 13770 N N . ILE C 1 652 ? 44.367 -155.818 222.731 1.00 24.33 640 ILE B N 1
ATOM 13771 C CA . ILE C 1 652 ? 45.588 -155.081 222.394 1.00 23.70 640 ILE B CA 1
ATOM 13772 C C . ILE C 1 652 ? 45.309 -154.103 221.255 1.00 23.50 640 ILE B C 1
ATOM 13773 O O . ILE C 1 652 ? 45.641 -152.922 221.356 1.00 23.12 640 ILE B O 1
ATOM 13778 N N . ASP C 1 653 ? 44.688 -154.604 220.184 1.00 23.37 641 ASP B N 1
ATOM 13779 C CA . ASP C 1 653 ? 44.290 -153.779 219.039 1.00 23.55 641 ASP B CA 1
ATOM 13780 C C . ASP C 1 653 ? 43.464 -152.561 219.449 1.00 23.24 641 ASP B C 1
ATOM 13781 O O . ASP C 1 653 ? 43.700 -151.452 218.959 1.00 23.04 641 ASP B O 1
ATOM 13786 N N . SER C 1 654 ? 42.501 -152.777 220.346 1.00 22.85 642 SER B N 1
ATOM 13787 C CA . SER C 1 654 ? 41.625 -151.712 220.833 1.00 22.40 642 SER B CA 1
ATOM 13788 C C . SER C 1 654 ? 42.383 -150.671 221.656 1.00 21.92 642 SER B C 1
ATOM 13789 O O . SER C 1 654 ? 42.127 -149.472 221.528 1.00 21.50 642 SER B O 1
ATOM 13792 N N . LEU C 1 655 ? 43.305 -151.135 222.499 1.00 21.04 643 LEU B N 1
ATOM 13793 C CA . LEU C 1 655 ? 44.149 -150.236 223.297 1.00 20.75 643 LEU B CA 1
ATOM 13794 C C . LEU C 1 655 ? 45.016 -149.340 222.416 1.00 20.86 643 LEU B C 1
ATO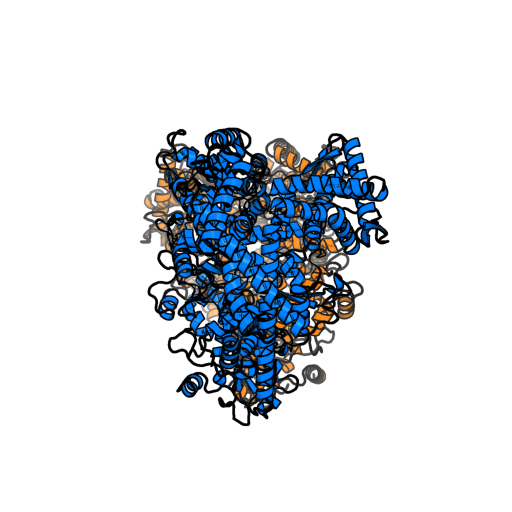M 13795 O O . LEU C 1 655 ? 45.037 -148.124 222.599 1.00 20.68 643 LEU B O 1
ATOM 13800 N N . LEU C 1 656 ? 45.716 -149.943 221.456 1.00 20.84 644 LEU B N 1
ATOM 13801 C CA . LEU C 1 656 ? 46.561 -149.188 220.527 1.00 21.21 644 LEU B CA 1
ATOM 13802 C C . LEU C 1 656 ? 45.734 -148.235 219.654 1.00 21.56 644 LEU B C 1
ATOM 13803 O O . LEU C 1 656 ? 46.174 -147.124 219.351 1.00 21.55 644 LEU B O 1
ATOM 13808 N N . SER C 1 657 ? 44.531 -148.666 219.278 1.00 21.82 645 SER B N 1
ATOM 13809 C CA . SER C 1 657 ? 43.606 -147.838 218.502 1.00 22.14 645 SER B CA 1
ATOM 13810 C C . SER C 1 657 ? 43.148 -146.593 219.269 1.00 22.25 645 SER B C 1
ATOM 13811 O O . SER C 1 657 ? 43.182 -145.483 218.735 1.00 22.16 645 SER B O 1
ATOM 13814 N N . LEU C 1 658 ? 42.730 -146.781 220.518 1.00 22.40 646 LEU B N 1
ATOM 13815 C CA . LEU C 1 658 ? 42.304 -145.660 221.355 1.00 22.73 646 LEU B CA 1
ATOM 13816 C C . LEU C 1 658 ? 43.441 -144.660 221.578 1.00 22.86 646 LEU B C 1
ATOM 13817 O O . LEU C 1 658 ? 43.230 -143.447 221.520 1.00 22.96 646 LEU B O 1
ATOM 13822 N N . MET C 1 659 ? 44.642 -145.178 221.821 1.00 22.91 647 MET B N 1
ATOM 13823 C CA . MET C 1 659 ? 45.828 -144.340 221.989 1.00 23.32 647 MET B CA 1
ATOM 13824 C C . MET C 1 659 ? 46.130 -143.537 220.718 1.00 23.99 647 MET B C 1
ATOM 13825 O O . MET C 1 659 ? 46.354 -142.328 220.786 1.00 23.82 647 MET B O 1
ATOM 13830 N N . ASP C 1 660 ? 46.095 -144.212 219.568 1.00 24.73 648 ASP B N 1
ATOM 13831 C CA . ASP C 1 660 ? 46.303 -143.584 218.255 1.00 25.79 648 ASP B CA 1
ATOM 13832 C C . ASP C 1 660 ? 45.316 -142.447 217.978 1.00 26.38 648 ASP B C 1
ATOM 13833 O O . ASP C 1 660 ? 45.680 -141.435 217.375 1.00 26.44 648 ASP B O 1
ATOM 13838 N N . LEU C 1 661 ? 44.073 -142.626 218.417 1.00 27.04 649 LEU B N 1
ATOM 13839 C CA . LEU C 1 661 ? 43.023 -141.627 218.241 1.00 27.71 649 LEU B CA 1
ATOM 13840 C C . LEU C 1 661 ? 43.304 -140.308 218.963 1.00 28.09 649 LEU B C 1
ATOM 13841 O O . LEU C 1 661 ? 42.938 -139.238 218.464 1.00 28.18 649 LEU B O 1
ATOM 13846 N N . PHE C 1 662 ? 43.970 -140.380 220.115 1.00 28.35 650 PHE B N 1
ATOM 13847 C CA . PHE C 1 662 ? 44.038 -139.227 221.019 1.00 28.80 650 PHE B CA 1
ATOM 13848 C C . PHE C 1 662 ? 45.426 -138.722 221.444 1.00 29.14 650 PHE B C 1
ATOM 13849 O O . PHE C 1 662 ? 45.538 -137.602 221.955 1.00 29.29 650 PHE B O 1
ATOM 13857 N N . LEU C 1 663 ? 46.466 -139.526 221.232 1.00 29.48 651 LEU B N 1
ATOM 13858 C CA . LEU C 1 663 ? 47.820 -139.169 221.679 1.00 29.83 651 LEU B CA 1
ATOM 13859 C C . LEU C 1 663 ? 48.790 -138.931 220.519 1.00 30.42 651 LEU B C 1
ATOM 13860 O O . LEU C 1 663 ? 48.866 -139.750 219.602 1.00 30.42 651 LEU B O 1
ATOM 13865 N N . PRO C 1 664 ? 49.547 -137.814 220.567 1.00 30.97 652 PRO B N 1
ATOM 13866 C CA . PRO C 1 664 ? 50.508 -137.469 219.513 1.00 31.34 652 PRO B CA 1
ATOM 13867 C C . PRO C 1 664 ? 51.703 -138.422 219.376 1.00 31.53 652 PRO B C 1
ATOM 13868 O O . PRO C 1 664 ? 52.247 -138.557 218.278 1.00 31.69 652 PRO B O 1
ATOM 13872 N N . ASP C 1 665 ? 52.104 -139.069 220.469 1.00 31.70 653 ASP B N 1
ATOM 13873 C CA . ASP C 1 665 ? 53.340 -139.859 220.484 1.00 32.08 653 ASP B CA 1
ATOM 13874 C C . ASP C 1 665 ? 53.166 -141.322 220.052 1.00 32.13 653 ASP B C 1
ATOM 13875 O O . ASP C 1 665 ? 54.142 -142.080 220.013 1.00 32.06 653 ASP B O 1
ATOM 13880 N N . ILE C 1 666 ? 51.927 -141.704 219.740 1.00 32.29 654 ILE B N 1
ATOM 13881 C CA . ILE C 1 666 ? 51.607 -143.033 219.209 1.00 32.66 654 ILE B CA 1
ATOM 13882 C C . ILE C 1 666 ? 50.894 -142.886 217.873 1.00 32.78 654 ILE B C 1
ATOM 13883 O O . ILE C 1 666 ? 49.910 -142.152 217.771 1.00 32.69 654 ILE B O 1
ATOM 13888 N N . ASN C 1 667 ? 51.381 -143.595 216.860 1.00 32.88 655 ASN B N 1
ATOM 13889 C CA . ASN C 1 667 ? 50.694 -143.670 215.576 1.00 33.32 655 ASN B CA 1
ATOM 13890 C C . ASN C 1 667 ? 50.533 -145.109 215.098 1.00 33.30 655 ASN B C 1
ATOM 13891 O O . ASN C 1 667 ? 51.497 -145.875 215.055 1.00 33.27 655 ASN B O 1
ATOM 13896 N N . LEU C 1 668 ? 49.297 -145.463 214.757 1.00 33.42 656 LEU B N 1
ATOM 13897 C CA . LEU C 1 668 ? 48.954 -146.801 214.298 1.00 33.77 656 LEU B CA 1
ATOM 13898 C C . LEU C 1 668 ? 48.676 -146.744 212.798 1.00 34.06 656 LEU B C 1
ATOM 13899 O O . LEU C 1 668 ? 47.748 -146.058 212.361 1.00 33.88 656 LEU B O 1
ATOM 13904 N N . GLY C 1 669 ? 49.481 -147.454 212.012 1.00 34.51 657 GLY B N 1
ATOM 13905 C CA . GLY C 1 669 ? 49.259 -147.533 210.566 1.00 34.98 657 GLY B CA 1
ATOM 13906 C C . GLY C 1 669 ? 48.120 -148.477 210.223 1.00 35.30 657 GLY B C 1
ATOM 13907 O O . GLY C 1 669 ? 47.711 -149.287 211.059 1.00 35.11 657 GLY B O 1
ATOM 13908 N N . GLU C 1 670 ? 47.609 -148.374 208.993 1.00 35.82 658 GLU B N 1
ATOM 13909 C CA . GLU C 1 670 ? 46.574 -149.289 208.479 1.00 36.36 658 GLU B CA 1
ATOM 13910 C C . GLU C 1 670 ? 47.021 -150.736 208.658 1.00 36.25 658 GLU B C 1
ATOM 13911 O O . GLU C 1 670 ? 46.210 -151.629 208.914 1.00 36.25 658 GLU B O 1
ATOM 13917 N N . ASN C 1 671 ? 48.331 -150.931 208.507 1.00 36.15 659 ASN B N 1
ATOM 13918 C CA . ASN C 1 671 ? 49.040 -152.193 208.717 1.00 35.98 659 ASN B CA 1
ATOM 13919 C C . ASN C 1 671 ? 48.885 -152.833 210.084 1.00 35.63 659 ASN B C 1
ATOM 13920 O O . ASN C 1 671 ? 48.976 -154.057 210.211 1.00 35.46 659 ASN B O 1
ATOM 13925 N N . GLY C 1 672 ? 48.695 -151.999 211.103 1.00 35.23 660 GLY B N 1
ATOM 13926 C CA . GLY C 1 672 ? 48.846 -152.425 212.486 1.00 34.96 660 GLY B CA 1
ATOM 13927 C C . GLY C 1 672 ? 50.227 -152.056 213.006 1.00 34.77 660 GLY B C 1
ATOM 13928 O O . GLY C 1 672 ? 50.530 -152.255 214.184 1.00 34.95 660 GLY B O 1
ATOM 13929 N N . ALA C 1 673 ? 51.062 -151.517 212.118 1.00 34.53 661 ALA B N 1
ATOM 13930 C CA . ALA C 1 673 ? 52.413 -151.083 212.464 1.00 34.29 661 ALA B CA 1
ATOM 13931 C C . ALA C 1 673 ? 52.383 -149.882 213.403 1.00 34.07 661 ALA B C 1
ATOM 13932 O O . ALA C 1 673 ? 51.544 -148.989 213.260 1.00 33.91 661 ALA B O 1
ATOM 13934 N N . LEU C 1 674 ? 53.307 -149.869 214.360 1.00 33.90 662 LEU B N 1
ATOM 13935 C CA . LEU C 1 674 ? 53.382 -148.797 215.344 1.00 33.82 662 LEU B CA 1
ATOM 13936 C C . LEU C 1 674 ? 54.529 -147.836 215.090 1.00 33.73 662 LEU B C 1
ATOM 13937 O O . LEU C 1 674 ? 55.628 -148.245 214.719 1.00 33.82 662 LEU B O 1
ATOM 13942 N N . GLU C 1 675 ? 54.250 -146.554 215.303 1.00 33.45 663 GLU B N 1
ATOM 13943 C CA . GLU C 1 675 ? 55.257 -145.508 215.294 1.00 33.45 663 GLU B CA 1
ATOM 13944 C C . GLU C 1 675 ? 55.195 -144.806 216.645 1.00 32.88 663 GLU B C 1
ATOM 13945 O O . GLU C 1 675 ? 54.163 -144.232 217.010 1.00 32.85 663 GLU B O 1
ATOM 13951 N N . LEU C 1 676 ? 56.297 -144.860 217.385 1.00 32.09 664 LEU B N 1
ATOM 13952 C CA . LEU C 1 676 ? 56.348 -144.257 218.712 1.00 31.48 664 LEU B CA 1
ATOM 13953 C C . LEU C 1 676 ? 57.421 -143.184 218.802 1.00 30.98 664 LEU B C 1
ATOM 13954 O O . LEU C 1 676 ? 58.525 -143.340 218.276 1.00 31.09 664 LEU B O 1
ATOM 13959 N N . LYS C 1 677 ? 57.077 -142.090 219.471 1.00 30.31 665 LYS B N 1
ATOM 13960 C CA . LYS C 1 677 ? 58.000 -140.983 219.673 1.00 29.67 665 LYS B CA 1
ATOM 13961 C C . LYS C 1 677 ? 58.516 -141.009 221.107 1.00 29.06 665 LYS B C 1
ATOM 13962 O O . LYS C 1 677 ? 57.842 -141.527 222.001 1.00 28.42 665 LYS B O 1
ATOM 13968 N N . ARG C 1 678 ? 59.705 -140.447 221.323 1.00 28.32 666 ARG B N 1
ATOM 13969 C CA . ARG C 1 678 ? 60.378 -140.511 222.625 1.00 27.98 666 ARG B CA 1
ATOM 13970 C C . ARG C 1 678 ? 59.478 -140.069 223.781 1.00 27.61 666 ARG B C 1
ATOM 13971 O O . ARG C 1 678 ? 59.669 -140.497 224.921 1.00 27.40 666 ARG B O 1
ATOM 13979 N N . GLY C 1 679 ? 58.500 -139.221 223.462 1.00 27.26 667 GLY B N 1
ATOM 13980 C CA . GLY C 1 679 ? 57.566 -138.665 224.436 1.00 27.06 667 GLY B CA 1
ATOM 13981 C C . GLY C 1 679 ? 56.834 -139.671 225.306 1.00 26.69 667 GLY B C 1
ATOM 13982 O O . GLY C 1 679 ? 56.619 -139.416 226.489 1.00 27.01 667 GLY B O 1
ATOM 13983 N N . ILE C 1 680 ? 56.444 -140.811 224.741 1.00 26.22 668 ILE B N 1
ATOM 13984 C CA . ILE C 1 680 ? 55.743 -141.825 225.545 1.00 25.85 668 ILE B CA 1
ATOM 13985 C C . ILE C 1 680 ? 56.651 -142.579 226.517 1.00 25.01 668 ILE B C 1
ATOM 13986 O O . ILE C 1 680 ? 56.167 -143.154 227.488 1.00 25.22 668 ILE B O 1
ATOM 13991 N N . ALA C 1 681 ? 57.957 -142.563 226.263 1.00 24.13 669 ALA B N 1
ATOM 13992 C CA . ALA C 1 681 ? 58.907 -143.292 227.105 1.00 23.19 669 ALA B CA 1
ATOM 13993 C C . ALA C 1 681 ? 59.683 -142.421 228.095 1.00 22.72 669 ALA B C 1
ATOM 13994 O O . ALA C 1 681 ? 60.228 -142.934 229.075 1.00 22.19 669 ALA B O 1
ATOM 13996 N N . LYS C 1 682 ? 59.717 -141.112 227.847 1.00 22.09 670 LYS B N 1
ATOM 13997 C CA . LYS C 1 682 ? 60.546 -140.192 228.636 1.00 21.79 670 LYS B CA 1
ATOM 13998 C C . LYS C 1 682 ? 60.294 -140.268 230.144 1.00 21.04 670 LYS B C 1
ATOM 13999 O O . LYS C 1 682 ? 61.206 -140.592 230.914 1.00 20.78 670 LYS B O 1
ATOM 14005 N N . ASN C 1 683 ? 59.070 -139.961 230.563 1.00 20.45 671 ASN B N 1
ATOM 14006 C CA . ASN C 1 683 ? 58.741 -140.022 231.987 1.00 20.25 671 ASN B CA 1
ATOM 14007 C C . ASN C 1 683 ? 58.726 -141.443 232.552 1.00 19.68 671 ASN B C 1
ATOM 14008 O O . ASN C 1 683 ? 59.325 -141.678 233.600 1.00 19.55 671 ASN B O 1
ATOM 14013 N N . PRO C 1 684 ? 58.041 -142.394 231.870 1.00 19.20 672 PRO B N 1
ATOM 14014 C CA . PRO C 1 684 ? 58.104 -143.792 232.313 1.00 19.04 672 PRO B CA 1
ATOM 14015 C C . PRO C 1 684 ? 59.514 -144.311 232.604 1.00 18.83 672 PRO B C 1
ATOM 14016 O O . PRO C 1 684 ? 59.725 -144.892 233.667 1.00 19.04 672 PRO B O 1
ATOM 14020 N N . LEU C 1 685 ? 60.464 -144.110 231.685 1.00 18.47 673 LEU B N 1
ATOM 14021 C CA . LEU C 1 685 ? 61.847 -144.557 231.916 1.00 18.35 673 LEU B CA 1
ATOM 14022 C C . LEU C 1 685 ? 62.465 -143.875 233.141 1.00 17.97 673 LEU B C 1
ATOM 14023 O O . LEU C 1 685 ? 63.023 -144.545 234.017 1.00 17.58 673 LEU B O 1
ATOM 14028 N N . THR C 1 686 ? 62.347 -142.551 233.199 1.00 17.84 674 THR B N 1
ATOM 14029 C CA . THR C 1 686 ? 62.872 -141.766 234.314 1.00 17.95 674 THR B CA 1
ATOM 14030 C C . THR C 1 686 ? 62.366 -142.295 235.658 1.00 17.93 674 THR B C 1
ATOM 14031 O O . THR C 1 686 ? 63.156 -142.617 236.551 1.00 18.18 674 THR B O 1
ATOM 14035 N N . ILE C 1 687 ? 61.048 -142.402 235.789 1.00 17.66 675 ILE B N 1
ATOM 14036 C CA . ILE C 1 687 ? 60.454 -142.700 237.089 1.00 17.59 675 ILE B CA 1
ATOM 14037 C C . ILE C 1 687 ? 60.514 -144.178 237.457 1.00 17.48 675 ILE B C 1
ATOM 14038 O O . ILE C 1 687 ? 60.487 -144.520 238.636 1.00 17.18 675 ILE B O 1
ATOM 14043 N N . THR C 1 688 ? 60.635 -145.044 236.447 1.00 17.46 676 THR B N 1
ATOM 14044 C CA . THR C 1 688 ? 60.894 -146.472 236.675 1.00 17.75 676 THR B CA 1
ATOM 14045 C C . THR C 1 688 ? 62.234 -146.672 237.383 1.00 17.83 676 THR B C 1
ATOM 14046 O O . THR C 1 688 ? 62.318 -147.426 238.358 1.00 17.84 676 THR B O 1
ATOM 14050 N N . ILE C 1 689 ? 63.270 -145.983 236.903 1.00 17.94 677 ILE B N 1
ATOM 14051 C CA . ILE C 1 689 ? 64.595 -146.035 237.531 1.00 18.01 677 ILE B CA 1
ATOM 14052 C C . ILE C 1 689 ? 64.484 -145.582 238.984 1.00 17.97 677 ILE B C 1
ATOM 14053 O O . ILE C 1 689 ? 65.094 -146.178 239.875 1.00 18.20 677 ILE B O 1
ATOM 14058 N N . TYR C 1 690 ? 63.661 -144.558 239.207 1.00 17.76 678 TYR B N 1
ATOM 14059 C CA . TYR C 1 690 ? 63.433 -143.976 240.530 1.00 17.89 678 TYR B CA 1
ATOM 14060 C C . TYR C 1 690 ? 62.432 -144.734 241.419 1.00 17.98 678 TYR B C 1
ATOM 14061 O O . TYR C 1 690 ? 62.054 -144.239 242.479 1.00 18.37 678 TYR B O 1
ATOM 14070 N N . GLY C 1 691 ? 62.008 -145.924 240.992 1.00 18.00 679 GLY B N 1
ATOM 14071 C CA . GLY C 1 691 ? 61.237 -146.822 241.863 1.00 18.27 679 GLY B CA 1
ATOM 14072 C C . GLY C 1 691 ? 59.725 -146.820 241.709 1.00 18.48 679 GLY B C 1
ATOM 14073 O O . GLY C 1 691 ? 59.019 -147.472 242.489 1.00 18.87 679 GLY B O 1
ATOM 14074 N N . SER C 1 692 ? 59.215 -146.098 240.713 1.00 18.27 680 SER B N 1
ATOM 14075 C CA . SER C 1 692 ? 57.783 -146.131 240.413 1.00 18.22 680 SER B CA 1
ATOM 14076 C C . SER C 1 692 ? 57.311 -147.540 240.069 1.00 18.29 680 SER B C 1
ATOM 14077 O O . SER C 1 692 ? 58.020 -148.308 239.407 1.00 17.99 680 SER B O 1
ATOM 14080 N N . GLY C 1 693 ? 56.115 -147.874 240.539 1.00 18.33 681 GLY B N 1
ATOM 14081 C CA . GLY C 1 693 ? 55.442 -149.098 240.121 1.00 18.87 681 GLY B CA 1
ATOM 14082 C C . GLY C 1 693 ? 54.894 -148.934 238.720 1.00 19.14 681 GLY B C 1
ATOM 14083 O O . GLY C 1 693 ? 54.774 -147.811 238.213 1.00 18.93 681 GLY B O 1
ATOM 14084 N N . ALA C 1 694 ? 54.557 -150.058 238.094 1.00 19.51 682 ALA B N 1
ATOM 14085 C CA . ALA C 1 694 ? 54.001 -150.055 236.743 1.00 19.94 682 ALA B CA 1
ATOM 14086 C C . ALA C 1 694 ? 52.585 -149.477 236.685 1.00 20.10 682 ALA B C 1
ATOM 14087 O O . ALA C 1 694 ? 52.220 -148.831 235.699 1.00 20.26 682 ALA B O 1
ATOM 14089 N N . ARG C 1 695 ? 51.795 -149.699 237.739 1.00 20.53 683 ARG B N 1
ATOM 14090 C CA . ARG C 1 695 ? 50.408 -149.214 237.792 1.00 21.13 683 ARG B CA 1
ATOM 14091 C C . ARG C 1 695 ? 50.305 -147.694 237.714 1.00 20.87 683 ARG B C 1
ATOM 14092 O O . ARG C 1 695 ? 49.432 -147.168 237.026 1.00 20.95 683 ARG B O 1
ATOM 14100 N N . GLY C 1 696 ? 51.190 -147.003 238.435 1.00 20.58 684 GLY B N 1
ATOM 14101 C CA . GLY C 1 696 ? 51.251 -145.541 238.423 1.00 20.22 684 GLY B CA 1
ATOM 14102 C C . GLY C 1 696 ? 51.462 -144.989 237.025 1.00 19.75 684 GLY B C 1
ATOM 14103 O O . GLY C 1 696 ? 50.808 -144.025 236.626 1.00 19.89 684 GLY B O 1
ATOM 14104 N N . ILE C 1 697 ? 52.376 -145.611 236.282 1.00 19.17 685 ILE B N 1
ATOM 14105 C CA . ILE C 1 697 ? 52.641 -145.232 234.894 1.00 18.91 685 ILE B CA 1
ATOM 14106 C C . ILE C 1 697 ? 51.411 -145.469 234.012 1.00 18.82 685 ILE B C 1
ATOM 14107 O O . ILE C 1 697 ? 51.054 -144.615 233.196 1.00 18.58 685 ILE B O 1
ATOM 14112 N N . ALA C 1 698 ? 50.770 -146.623 234.191 1.00 18.66 686 ALA B N 1
ATOM 14113 C CA . ALA C 1 698 ? 49.534 -146.945 233.474 1.00 18.92 686 ALA B CA 1
ATOM 14114 C C . ALA C 1 698 ? 48.452 -145.897 233.731 1.00 18.89 686 ALA B C 1
ATOM 14115 O O . ALA C 1 698 ? 47.744 -145.482 232.807 1.00 18.95 686 ALA B O 1
ATOM 14117 N N . GLY C 1 699 ? 48.338 -145.467 234.985 1.00 19.21 687 GLY B N 1
ATOM 14118 C CA . GLY C 1 699 ? 47.386 -144.424 235.370 1.00 19.97 687 GLY B CA 1
ATOM 14119 C C . GLY C 1 699 ? 47.639 -143.104 234.663 1.00 20.40 687 GLY B C 1
ATOM 14120 O O . GLY C 1 699 ? 46.704 -142.450 234.198 1.00 20.27 687 GLY B O 1
ATOM 14121 N N . LYS C 1 700 ? 48.913 -142.725 234.574 1.00 21.02 688 LYS B N 1
ATOM 14122 C CA . LYS C 1 700 ? 49.320 -141.475 233.929 1.00 21.47 688 LYS B CA 1
ATOM 14123 C C . LYS C 1 700 ? 49.019 -141.488 232.430 1.00 21.27 688 LYS B C 1
ATOM 14124 O O . LYS C 1 700 ? 48.554 -140.490 231.881 1.00 20.92 688 LYS B O 1
ATOM 14130 N N . LEU C 1 701 ? 49.277 -142.620 231.777 1.00 21.20 689 LEU B N 1
ATOM 14131 C CA . LEU C 1 701 ? 48.977 -142.771 230.355 1.00 21.30 689 LEU B CA 1
ATOM 14132 C C . LEU C 1 701 ? 47.478 -142.677 230.083 1.00 21.48 689 LEU B C 1
ATOM 14133 O O . LEU C 1 701 ? 47.060 -142.037 229.118 1.00 21.21 689 LEU B O 1
ATOM 14138 N N . VAL C 1 702 ? 46.678 -143.307 230.945 1.00 21.72 690 VAL B N 1
ATOM 14139 C CA . VAL C 1 702 ? 45.218 -143.246 230.833 1.00 22.07 690 VAL B CA 1
ATOM 14140 C C . VAL C 1 702 ? 44.717 -141.807 231.019 1.00 22.29 690 VAL B C 1
ATOM 14141 O O . VAL C 1 702 ? 43.872 -141.335 230.255 1.00 22.11 690 VAL B O 1
ATOM 14145 N N . SER C 1 703 ? 45.271 -141.108 232.007 1.00 22.91 691 SER B N 1
ATOM 14146 C CA . SER C 1 703 ? 44.934 -139.702 232.244 1.00 23.61 691 SER B CA 1
ATOM 14147 C C . SER C 1 703 ? 45.184 -138.827 231.011 1.00 23.59 691 SER B C 1
ATOM 14148 O O . SER C 1 703 ? 44.393 -137.930 230.718 1.00 23.69 691 SER B O 1
ATOM 14151 N N . SER C 1 704 ? 46.278 -139.096 230.300 1.00 23.85 692 SER B N 1
ATOM 14152 C CA . SER C 1 704 ? 46.594 -138.393 229.053 1.00 23.77 692 SER B CA 1
ATOM 14153 C C . SER C 1 704 ? 45.533 -138.664 227.990 1.00 23.97 692 SER B C 1
ATOM 14154 O O . SER C 1 704 ? 45.076 -137.747 227.299 1.00 23.56 692 SER B O 1
ATOM 14157 N N . VAL C 1 705 ? 45.138 -139.930 227.878 1.00 23.83 693 VAL B N 1
ATOM 14158 C CA . VAL C 1 705 ? 44.102 -140.335 226.932 1.00 24.05 693 VAL B CA 1
ATOM 14159 C C . VAL C 1 705 ? 42.764 -139.663 227.262 1.00 24.36 693 VAL B C 1
ATOM 14160 O O . VAL C 1 705 ? 42.145 -139.052 226.387 1.00 24.45 693 VAL B O 1
ATOM 14164 N N . THR C 1 706 ? 42.341 -139.755 228.522 1.00 24.95 694 THR B N 1
ATOM 14165 C CA . THR C 1 706 ? 41.045 -139.213 228.946 1.00 25.50 694 THR B CA 1
ATOM 14166 C C . THR C 1 706 ? 40.972 -137.688 228.847 1.00 26.07 694 THR B C 1
ATOM 14167 O O . THR C 1 706 ? 39.927 -137.140 228.498 1.00 25.95 694 THR B O 1
ATOM 14171 N N . ASP C 1 707 ? 42.077 -137.006 229.137 1.00 26.74 695 ASP B N 1
ATOM 14172 C CA . ASP C 1 707 ? 42.125 -135.551 228.967 1.00 27.51 695 ASP B CA 1
ATOM 14173 C C . ASP C 1 707 ? 41.974 -135.135 227.505 1.00 27.35 695 ASP B C 1
ATOM 14174 O O . ASP C 1 707 ? 41.321 -134.130 227.205 1.00 27.55 695 ASP B O 1
ATOM 14179 N N . ALA C 1 708 ? 42.565 -135.921 226.608 1.00 27.35 696 ALA B N 1
ATOM 14180 C CA . ALA C 1 708 ? 42.447 -135.698 225.172 1.00 27.36 696 ALA B CA 1
ATOM 14181 C C . ALA C 1 708 ? 41.028 -135.985 224.678 1.00 27.45 696 ALA B C 1
ATOM 14182 O O . ALA C 1 708 ? 40.530 -135.303 223.778 1.00 27.39 696 ALA B O 1
ATOM 14184 N N . ILE C 1 709 ? 40.381 -136.989 225.269 1.00 27.64 697 ILE B N 1
ATOM 14185 C CA . ILE C 1 709 ? 38.977 -137.287 224.959 1.00 27.75 697 ILE B CA 1
ATOM 14186 C C . ILE C 1 709 ? 38.059 -136.136 225.389 1.00 28.28 697 ILE B C 1
ATOM 14187 O O . ILE C 1 709 ? 37.220 -135.693 224.603 1.00 28.40 697 ILE B O 1
ATOM 14192 N N . TYR C 1 710 ? 38.229 -135.645 226.617 1.00 28.86 698 TYR B N 1
ATOM 14193 C CA . TYR C 1 710 ? 37.412 -134.528 227.107 1.00 29.75 698 TYR B CA 1
ATOM 14194 C C . TYR C 1 710 ? 37.607 -133.268 226.256 1.00 30.54 698 TYR B C 1
ATOM 14195 O O . TYR C 1 710 ? 36.659 -132.505 226.049 1.00 30.32 698 TYR B O 1
ATOM 14204 N N . GLU C 1 711 ? 38.832 -133.075 225.761 1.00 31.47 699 GLU B N 1
ATOM 14205 C CA . GLU C 1 711 ? 39.148 -131.996 224.822 1.00 32.86 699 GLU B CA 1
ATOM 14206 C C . GLU C 1 711 ? 38.346 -132.142 223.524 1.00 33.54 699 GLU B C 1
ATOM 14207 O O . GLU C 1 711 ? 37.835 -131.153 222.989 1.00 33.49 699 GLU B O 1
ATOM 14213 N N . ARG C 1 712 ? 38.230 -133.376 223.033 1.00 34.39 700 ARG B N 1
ATOM 14214 C CA . ARG C 1 712 ? 37.440 -133.668 221.833 1.00 35.47 700 ARG B CA 1
ATOM 14215 C C . ARG C 1 712 ? 35.956 -133.404 222.027 1.00 35.91 700 ARG B C 1
ATOM 14216 O O . ARG C 1 712 ? 35.268 -133.012 221.085 1.00 36.09 700 ARG B O 1
ATOM 14224 N N . MET C 1 713 ? 35.471 -133.634 223.245 1.00 36.70 701 MET B N 1
ATOM 14225 C CA . MET C 1 713 ? 34.067 -133.407 223.578 1.00 37.48 701 MET B CA 1
ATOM 14226 C C . MET C 1 713 ? 33.702 -131.932 223.480 1.00 38.29 701 MET B C 1
ATOM 14227 O O . MET C 1 713 ? 32.605 -131.586 223.039 1.00 38.36 701 MET B O 1
ATOM 14232 N N . SER C 1 714 ? 34.632 -131.070 223.887 1.00 39.20 702 SER B N 1
ATOM 14233 C CA . SER C 1 714 ? 34.481 -129.631 223.714 1.00 40.25 702 SER B CA 1
ATOM 14234 C C . SER C 1 714 ? 34.438 -129.268 222.232 1.00 41.10 702 SER B C 1
ATOM 14235 O O . SER C 1 714 ? 33.624 -128.439 221.821 1.00 41.28 702 SER B O 1
ATOM 14238 N N . ASP C 1 715 ? 35.305 -129.904 221.441 1.00 42.26 703 ASP B N 1
ATOM 14239 C CA . ASP C 1 715 ? 35.346 -129.716 219.986 1.00 43.46 703 ASP B CA 1
ATOM 14240 C C . ASP C 1 715 ? 34.018 -130.070 219.309 1.00 44.30 703 ASP B C 1
ATOM 14241 O O . ASP C 1 715 ? 33.628 -129.428 218.331 1.00 44.32 703 ASP B O 1
ATOM 14246 N N . VAL C 1 716 ? 33.339 -131.093 219.833 1.00 45.37 704 VAL B N 1
ATOM 14247 C CA . VAL C 1 716 ? 32.017 -131.504 219.345 1.00 46.41 704 VAL B CA 1
ATOM 14248 C C . VAL C 1 716 ? 30.990 -130.390 219.552 1.00 47.19 704 VAL B C 1
ATOM 14249 O O . VAL C 1 716 ? 30.231 -130.056 218.635 1.00 47.24 704 VAL B O 1
ATOM 14253 N N . LEU C 1 717 ? 30.982 -129.824 220.759 1.00 48.22 705 LEU B N 1
ATOM 14254 C CA . LEU C 1 717 ? 30.069 -128.738 221.123 1.00 49.25 705 LEU B CA 1
ATOM 14255 C C . LEU C 1 717 ? 30.311 -127.488 220.283 1.00 50.02 705 LEU B C 1
ATOM 14256 O O . LEU C 1 717 ? 29.370 -126.776 219.935 1.00 50.10 705 LEU B O 1
ATOM 14261 N N . LYS C 1 718 ? 31.579 -127.240 219.966 1.00 50.98 706 LYS B N 1
ATOM 14262 C CA . LYS C 1 718 ? 31.985 -126.146 219.093 1.00 51.95 706 LYS B CA 1
ATOM 14263 C C . LYS C 1 718 ? 31.486 -126.384 217.667 1.00 52.66 706 LYS B C 1
ATOM 14264 O O . LYS C 1 718 ? 31.048 -125.450 216.992 1.00 52.79 706 LYS B O 1
ATOM 14270 N N . ALA C 1 719 ? 31.553 -127.639 217.225 1.00 53.53 707 ALA B N 1
ATOM 14271 C CA . ALA C 1 719 ? 31.117 -128.030 215.884 1.00 54.38 707 ALA B CA 1
ATOM 14272 C C . ALA C 1 719 ? 29.600 -127.918 215.700 1.00 54.99 707 ALA B C 1
ATOM 14273 O O . ALA C 1 719 ? 29.132 -127.467 214.651 1.00 55.07 707 ALA B O 1
ATOM 14275 N N . ARG C 1 720 ? 28.843 -128.328 216.718 1.00 55.70 708 ARG B N 1
ATOM 14276 C CA . ARG C 1 720 ? 27.379 -128.265 216.673 1.00 56.44 708 ARG B CA 1
ATOM 14277 C C . ARG C 1 720 ? 26.829 -126.875 217.026 1.00 56.80 708 ARG B C 1
ATOM 14278 O O . ARG C 1 720 ? 25.652 -126.592 216.794 1.00 56.85 708 ARG B O 1
ATOM 14286 N N . ALA C 1 721 ? 27.675 -126.020 217.597 1.00 57.26 709 ALA B N 1
ATOM 14287 C CA . ALA C 1 721 ? 27.306 -124.626 217.836 1.00 57.70 709 ALA B CA 1
ATOM 14288 C C . ALA C 1 721 ? 27.411 -123.843 216.533 1.00 57.98 709 ALA B C 1
ATOM 14289 O O . ALA C 1 721 ? 26.539 -123.036 216.206 1.00 58.05 709 ALA B O 1
ATOM 14291 N N . LYS C 1 722 ? 28.489 -124.103 215.799 1.00 58.29 710 LYS B N 1
ATOM 14292 C CA . LYS C 1 722 ? 28.754 -123.493 214.501 1.00 58.59 710 LYS B CA 1
ATOM 14293 C C . LYS C 1 722 ? 27.864 -124.095 213.403 1.00 58.74 710 LYS B C 1
ATOM 14294 O O . LYS C 1 722 ? 27.574 -123.439 212.399 1.00 58.77 710 LYS B O 1
ATOM 14300 N N . ASP C 1 723 ? 27.423 -125.336 213.616 1.00 58.91 711 ASP B N 1
ATOM 14301 C CA . ASP C 1 723 ? 26.643 -126.086 212.629 1.00 59.02 711 ASP B CA 1
ATOM 14302 C C . ASP C 1 723 ? 25.780 -127.150 213.326 1.00 59.06 711 ASP B C 1
ATOM 14303 O O . ASP C 1 723 ? 26.234 -128.278 213.530 1.00 59.11 711 ASP B O 1
ATOM 14308 N N . PRO C 1 724 ? 24.529 -126.794 213.689 1.00 59.05 712 PRO B N 1
ATOM 14309 C CA . PRO C 1 724 ? 23.634 -127.667 214.470 1.00 59.00 712 PRO B CA 1
ATOM 14310 C C . PRO C 1 724 ? 23.229 -128.975 213.782 1.00 58.90 712 PRO B C 1
ATOM 14311 O O . PRO C 1 724 ? 22.594 -129.826 214.412 1.00 58.88 712 PRO B O 1
ATOM 14315 N N . ASN C 1 725 ? 23.596 -129.132 212.512 1.00 58.73 713 ASN B N 1
ATOM 14316 C CA . ASN C 1 725 ? 23.259 -130.332 211.746 1.00 58.53 713 ASN B CA 1
ATOM 14317 C C . ASN C 1 725 ? 24.478 -131.151 211.311 1.00 58.33 713 ASN B C 1
ATOM 14318 O O . ASN C 1 725 ? 24.365 -132.040 210.461 1.00 58.34 713 ASN B O 1
ATOM 14323 N N . ILE C 1 726 ? 25.637 -130.846 211.896 1.00 58.01 714 ILE B N 1
ATOM 14324 C CA . ILE C 1 726 ? 26.854 -131.625 211.670 1.00 57.67 714 ILE B CA 1
ATOM 14325 C C . ILE C 1 726 ? 26.655 -133.045 212.206 1.00 57.39 714 ILE B C 1
ATOM 14326 O O . ILE C 1 726 ? 26.010 -133.236 213.242 1.00 57.31 714 ILE B O 1
ATOM 14331 N N . SER C 1 727 ? 27.177 -134.036 211.485 1.00 57.07 715 SER B N 1
ATOM 14332 C CA . SER C 1 727 ? 27.111 -135.425 211.940 1.00 56.73 715 SER B CA 1
ATOM 14333 C C . SER C 1 727 ? 27.999 -135.610 213.169 1.00 56.53 715 SER B C 1
ATOM 14334 O O . SER C 1 727 ? 28.966 -134.869 213.355 1.00 56.48 715 SER B O 1
ATOM 14337 N N . ALA C 1 728 ? 27.658 -136.591 214.003 1.00 56.26 716 ALA B N 1
ATOM 14338 C CA . ALA C 1 728 ? 28.417 -136.884 215.221 1.00 56.04 716 ALA B CA 1
ATOM 14339 C C . ALA C 1 728 ? 29.860 -137.291 214.917 1.00 55.89 716 ALA B C 1
ATOM 14340 O O . ALA C 1 728 ? 30.777 -136.980 215.681 1.00 55.88 716 ALA B O 1
ATOM 14342 N N . ALA C 1 729 ? 30.045 -137.982 213.796 1.00 55.71 717 ALA B N 1
ATOM 14343 C CA . ALA C 1 729 ? 31.360 -138.415 213.340 1.00 55.60 717 ALA B CA 1
ATOM 14344 C C . ALA C 1 729 ? 32.210 -137.243 212.858 1.00 55.60 717 ALA B C 1
ATOM 14345 O O . ALA C 1 729 ? 33.419 -137.210 213.092 1.00 55.56 717 ALA B O 1
ATOM 14347 N N . MET C 1 730 ? 31.575 -136.291 212.178 1.00 55.69 718 MET B N 1
ATOM 14348 C CA . MET C 1 730 ? 32.256 -135.076 211.740 1.00 55.81 718 MET B CA 1
ATOM 14349 C C . MET C 1 730 ? 32.434 -134.078 212.880 1.00 55.94 718 MET B C 1
ATOM 14350 O O . MET C 1 730 ? 33.376 -133.285 212.872 1.00 55.93 718 MET B O 1
ATOM 14355 N N . ALA C 1 731 ? 31.531 -134.123 213.856 1.00 56.14 719 ALA B N 1
ATOM 14356 C CA . ALA C 1 731 ? 31.628 -133.267 215.035 1.00 56.51 719 ALA B CA 1
ATOM 14357 C C . ALA C 1 731 ? 32.839 -133.629 215.895 1.00 56.84 719 ALA B C 1
ATOM 14358 O O . ALA C 1 731 ? 33.502 -132.747 216.445 1.00 56.84 719 ALA B O 1
ATOM 14360 N N . MET C 1 732 ? 33.128 -134.925 215.992 1.00 57.32 720 MET B N 1
ATOM 14361 C CA . MET C 1 732 ? 34.190 -135.423 216.862 1.00 57.85 720 MET B CA 1
ATOM 14362 C C . MET C 1 732 ? 35.519 -135.614 216.135 1.00 58.46 720 MET B C 1
ATOM 14363 O O . MET C 1 732 ? 36.583 -135.372 216.708 1.00 58.51 720 MET B O 1
ATOM 14368 N N . PHE C 1 733 ? 35.452 -136.050 214.880 1.00 59.32 721 PHE B N 1
ATOM 14369 C CA . PHE C 1 733 ? 36.652 -136.340 214.100 1.00 60.24 721 PHE B CA 1
ATOM 14370 C C . PHE C 1 733 ? 36.744 -135.446 212.856 1.00 61.09 721 PHE B C 1
ATOM 14371 O O . PHE C 1 733 ? 37.110 -135.898 211.768 1.00 61.10 721 PHE B O 1
ATOM 14379 N N . GLY C 1 734 ? 36.422 -134.167 213.051 1.00 62.15 722 GLY B N 1
ATOM 14380 C CA . GLY C 1 734 ? 36.398 -133.168 211.979 1.00 63.54 722 GLY B CA 1
ATOM 14381 C C . GLY C 1 734 ? 37.753 -132.838 211.386 1.00 64.55 722 GLY B C 1
ATOM 14382 O O . GLY C 1 734 ? 37.928 -132.892 210.166 1.00 64.62 722 GLY B O 1
ATOM 14383 N N . LYS C 1 735 ? 38.708 -132.488 212.248 1.00 65.59 723 LYS B N 1
ATOM 14384 C CA . LYS C 1 735 ? 40.091 -132.234 211.835 1.00 66.64 723 LYS B CA 1
ATOM 14385 C C . LYS C 1 735 ? 40.745 -133.484 211.248 1.00 67.33 723 LYS B C 1
ATOM 14386 O O . LYS C 1 735 ? 41.678 -133.394 210.447 1.00 67.45 723 LYS B O 1
ATOM 14392 N N . GLN C 1 736 ? 40.225 -134.642 211.646 1.00 68.16 724 GLN B N 1
ATOM 14393 C CA . GLN C 1 736 ? 40.867 -135.934 211.418 1.00 68.90 724 GLN B CA 1
ATOM 14394 C C . GLN C 1 736 ? 40.699 -136.506 210.009 1.00 69.32 724 GLN B C 1
ATOM 14395 O O . GLN C 1 736 ? 41.675 -136.634 209.266 1.00 69.40 724 GLN B O 1
ATOM 14401 N N . ALA C 1 737 ? 39.461 -136.837 209.649 1.00 69.83 725 ALA B N 1
ATOM 14402 C CA . ALA C 1 737 ? 39.172 -137.685 208.486 1.00 70.26 725 ALA B CA 1
ATOM 14403 C C . ALA C 1 737 ? 39.276 -137.000 207.117 1.00 70.50 725 ALA B C 1
ATOM 14404 O O . ALA C 1 737 ? 39.798 -135.887 206.998 1.00 70.57 725 ALA B O 1
ATOM 14406 N N . ALA C 1 738 ? 38.785 -137.696 206.091 1.00 70.66 726 ALA B N 1
ATOM 14407 C CA . ALA C 1 738 ? 38.709 -137.173 204.731 1.00 70.74 726 ALA B CA 1
ATOM 14408 C C . ALA C 1 738 ? 37.260 -137.188 204.242 1.00 70.70 726 ALA B C 1
ATOM 14409 O O . ALA C 1 738 ? 36.682 -136.132 203.973 1.00 70.77 726 ALA B O 1
ATOM 14411 N N . SER C 1 739 ? 36.679 -138.383 204.132 1.00 70.53 727 SER B N 1
ATOM 14412 C CA . SER C 1 739 ? 35.266 -138.532 203.781 1.00 70.24 727 SER B CA 1
ATOM 14413 C C . SER C 1 739 ? 34.413 -138.660 205.044 1.00 69.91 727 SER B C 1
ATOM 14414 O O . SER C 1 739 ? 34.945 -138.702 206.157 1.00 69.90 727 SER B O 1
ATOM 14417 N N . GLU C 1 740 ? 33.093 -138.704 204.873 1.00 69.38 728 GLU B N 1
ATOM 14418 C CA . GLU C 1 740 ? 32.189 -138.930 206.001 1.00 68.79 728 GLU B CA 1
ATOM 14419 C C . GLU C 1 740 ? 32.118 -140.394 206.408 1.00 68.20 728 GLU B C 1
ATOM 14420 O O . GLU C 1 740 ? 31.902 -140.703 207.580 1.00 68.18 728 GLU B O 1
ATOM 14426 N N . ALA C 1 741 ? 32.295 -141.289 205.437 1.00 67.34 729 ALA B N 1
ATOM 14427 C CA . ALA C 1 741 ? 32.437 -142.715 205.717 1.00 66.40 729 ALA B CA 1
ATOM 14428 C C . ALA C 1 741 ? 33.679 -142.942 206.579 1.00 65.66 729 ALA B C 1
ATOM 14429 O O . ALA C 1 741 ? 33.671 -143.772 207.489 1.00 65.59 729 ALA B O 1
ATOM 14431 N N . HIS C 1 742 ? 34.731 -142.178 206.283 1.00 64.58 730 HIS B N 1
ATOM 14432 C CA . HIS C 1 742 ? 35.989 -142.198 207.026 1.00 63.43 730 HIS B CA 1
ATOM 14433 C C . HIS C 1 742 ? 35.786 -141.764 208.478 1.00 62.36 730 HIS B C 1
ATOM 14434 O O . HIS C 1 742 ? 36.299 -142.401 209.401 1.00 62.30 730 HIS B O 1
ATOM 14441 N N . ALA C 1 743 ? 35.034 -140.679 208.664 1.00 60.89 731 ALA B N 1
ATOM 14442 C CA . ALA C 1 743 ? 34.769 -140.113 209.986 1.00 59.40 731 ALA B CA 1
ATOM 14443 C C . ALA C 1 743 ? 33.874 -141.009 210.838 1.00 58.29 731 ALA B C 1
ATOM 14444 O O . ALA C 1 743 ? 34.084 -141.129 212.047 1.00 58.18 731 ALA B O 1
ATOM 14446 N N . GLU C 1 744 ? 32.878 -141.627 210.201 1.00 56.77 732 GLU B N 1
ATOM 14447 C CA . GLU C 1 744 ? 31.966 -142.563 210.869 1.00 55.25 732 GLU B CA 1
ATOM 14448 C C . GLU C 1 744 ? 32.711 -143.818 211.309 1.00 54.01 732 GLU B C 1
ATOM 14449 O O . GLU C 1 744 ? 32.332 -144.471 212.282 1.00 53.83 732 GLU B O 1
ATOM 14455 N N . GLU C 1 745 ? 33.773 -144.136 210.575 1.00 52.43 733 GLU B N 1
ATOM 14456 C CA . GLU C 1 745 ? 34.614 -145.296 210.837 1.00 50.93 733 GLU B CA 1
ATOM 14457 C C . GLU C 1 745 ? 35.625 -145.007 211.958 1.00 49.58 733 GLU B C 1
ATOM 14458 O O . GLU C 1 745 ? 35.993 -145.911 212.713 1.00 49.41 733 GLU B O 1
ATOM 14464 N N . LEU C 1 746 ? 36.055 -143.749 212.065 1.00 47.81 734 LEU B N 1
ATOM 14465 C CA . LEU C 1 746 ? 36.854 -143.290 213.208 1.00 46.12 734 LEU B CA 1
ATOM 14466 C C . LEU C 1 746 ? 36.008 -143.252 214.479 1.00 44.80 734 LEU B C 1
ATOM 14467 O O . LEU C 1 746 ? 36.498 -143.553 215.571 1.00 44.71 734 LEU B O 1
ATOM 14472 N N . LEU C 1 747 ? 34.740 -142.874 214.328 1.00 43.08 735 LEU B N 1
ATOM 14473 C CA . LEU C 1 747 ? 33.791 -142.873 215.439 1.00 41.35 735 LEU B CA 1
ATOM 14474 C C . LEU C 1 747 ? 33.434 -144.296 215.864 1.00 40.20 735 LEU B C 1
ATOM 14475 O O . LEU C 1 747 ? 33.318 -144.578 217.056 1.00 39.90 735 LEU B O 1
ATOM 14480 N N . ALA C 1 748 ? 33.259 -145.181 214.882 1.00 38.87 736 ALA B N 1
ATOM 14481 C CA . ALA C 1 748 ? 33.018 -146.601 215.144 1.00 37.56 736 ALA B CA 1
ATOM 14482 C C . ALA C 1 748 ? 34.159 -147.194 215.969 1.00 36.62 736 ALA B C 1
ATOM 14483 O O . ALA C 1 748 ? 33.919 -147.877 216.970 1.00 36.51 736 ALA B O 1
ATOM 14485 N N . ARG C 1 749 ? 35.393 -146.913 215.546 1.00 35.45 737 ARG B N 1
ATOM 14486 C CA . ARG C 1 749 ? 36.599 -147.311 216.276 1.00 34.48 737 ARG B CA 1
ATOM 14487 C C . ARG C 1 749 ? 36.553 -146.858 217.730 1.00 33.52 737 ARG B C 1
ATOM 14488 O O . ARG C 1 749 ? 36.772 -147.656 218.640 1.00 33.29 737 ARG B O 1
ATOM 14496 N N . PHE C 1 750 ? 36.265 -145.574 217.934 1.00 32.45 738 PHE B N 1
ATOM 14497 C CA . PHE C 1 750 ? 36.204 -144.986 219.269 1.00 31.41 738 PHE B CA 1
ATOM 14498 C C . PHE C 1 750 ? 35.203 -145.703 220.168 1.00 30.92 738 PHE B C 1
ATOM 14499 O O . PHE C 1 750 ? 35.527 -146.068 221.298 1.00 30.48 738 PHE B O 1
ATOM 14507 N N . LEU C 1 751 ? 33.992 -145.907 219.656 1.00 30.32 739 LEU B N 1
ATOM 14508 C CA . LEU C 1 751 ? 32.950 -146.588 220.411 1.00 30.03 739 LEU B CA 1
ATOM 14509 C C . LEU C 1 751 ? 33.315 -148.051 220.678 1.00 29.62 739 LEU B C 1
ATOM 14510 O O . LEU C 1 751 ? 33.112 -148.540 221.793 1.00 29.52 739 LEU B O 1
ATOM 14515 N N . LYS C 1 752 ? 33.874 -148.725 219.667 1.00 29.30 740 LYS B N 1
ATOM 14516 C CA . LYS C 1 752 ? 34.324 -150.119 219.801 1.00 29.05 740 LYS B CA 1
ATOM 14517 C C . LYS C 1 752 ? 35.425 -150.248 220.854 1.00 28.74 740 LYS B C 1
ATOM 14518 O O . LYS C 1 752 ? 35.342 -151.102 221.740 1.00 28.58 740 LYS B O 1
ATOM 14524 N N . ASP C 1 753 ? 36.447 -149.395 220.745 1.00 28.26 741 ASP B N 1
ATOM 14525 C CA . ASP C 1 753 ? 37.561 -149.376 221.700 1.00 27.93 741 ASP B CA 1
ATOM 14526 C C . ASP C 1 753 ? 37.076 -149.159 223.125 1.00 27.47 741 ASP B C 1
ATOM 14527 O O . ASP C 1 753 ? 37.452 -149.904 224.031 1.00 27.46 741 ASP B O 1
ATOM 14532 N N . MET C 1 754 ? 36.244 -148.138 223.320 1.00 27.03 742 MET B N 1
ATOM 14533 C CA . MET C 1 754 ? 35.739 -147.808 224.650 1.00 26.75 742 MET B CA 1
ATOM 14534 C C . MET C 1 754 ? 34.926 -148.947 225.263 1.00 26.55 742 MET B C 1
ATOM 14535 O O . MET C 1 754 ? 35.101 -149.260 226.439 1.00 26.23 742 MET B O 1
ATOM 14540 N N . GLU C 1 755 ? 34.059 -149.574 224.468 1.00 26.39 743 GLU B N 1
ATOM 14541 C CA . GLU C 1 755 ? 33.298 -150.737 224.939 1.00 26.40 743 GLU B CA 1
ATOM 14542 C C . GLU C 1 755 ? 34.235 -151.890 225.321 1.00 25.79 743 GLU B C 1
ATOM 14543 O O . GLU C 1 755 ? 34.128 -152.444 226.412 1.00 25.88 743 GLU B O 1
ATOM 14549 N N . THR C 1 756 ? 35.155 -152.219 224.417 1.00 25.47 744 THR B N 1
ATOM 14550 C CA . THR C 1 756 ? 36.093 -153.333 224.574 1.00 24.97 744 THR B CA 1
ATOM 14551 C C . THR C 1 756 ? 36.966 -153.195 225.827 1.00 24.75 744 THR B C 1
ATOM 14552 O O . THR C 1 756 ? 37.111 -154.143 226.605 1.00 24.51 744 THR B O 1
ATOM 14556 N N . LEU C 1 757 ? 37.524 -152.003 226.026 1.00 24.25 745 LEU B N 1
ATOM 14557 C CA . LEU C 1 757 ? 38.483 -151.772 227.103 1.00 24.02 745 LEU B CA 1
ATOM 14558 C C . LEU C 1 757 ? 37.845 -151.557 228.476 1.00 24.12 745 LEU B C 1
ATOM 14559 O O . LEU C 1 757 ? 38.528 -151.661 229.496 1.00 24.15 745 LEU B O 1
ATOM 14564 N N . THR C 1 758 ? 36.544 -151.264 228.506 1.00 24.36 746 THR B N 1
ATOM 14565 C CA . THR C 1 758 ? 35.838 -151.059 229.776 1.00 24.72 746 THR B CA 1
ATOM 14566 C C . THR C 1 758 ? 35.020 -152.273 230.213 1.00 24.92 746 THR B C 1
ATOM 14567 O O . THR C 1 758 ? 34.709 -152.414 231.394 1.00 25.10 746 THR B O 1
ATOM 14571 N N . SER C 1 759 ? 34.676 -153.139 229.261 1.00 25.15 747 SER B N 1
ATOM 14572 C CA . SER C 1 759 ? 33.887 -154.341 229.558 1.00 25.36 747 SER B CA 1
ATOM 14573 C C . SER C 1 759 ? 34.754 -155.549 229.936 1.00 25.33 747 SER B C 1
ATOM 14574 O O . SER C 1 759 ? 34.274 -156.484 230.586 1.00 25.20 747 SER B O 1
ATOM 14577 N N . THR C 1 760 ? 36.024 -155.516 229.532 1.00 24.91 748 THR B N 1
ATOM 14578 C CA . THR C 1 760 ? 36.945 -156.634 229.723 1.00 24.78 748 THR B CA 1
ATOM 14579 C C . THR C 1 760 ? 38.329 -156.139 230.150 1.00 24.80 748 THR B C 1
ATOM 14580 O O . THR C 1 760 ? 38.854 -155.177 229.581 1.00 24.25 748 THR B O 1
ATOM 14584 N N . VAL C 1 761 ? 38.904 -156.797 231.157 1.00 24.81 749 VAL B N 1
ATOM 14585 C CA . VAL C 1 761 ? 40.264 -156.494 231.619 1.00 25.12 749 VAL B CA 1
ATOM 14586 C C . VAL C 1 761 ? 41.180 -157.723 231.618 1.00 25.59 749 VAL B C 1
ATOM 14587 O O . VAL C 1 761 ? 40.715 -158.848 231.850 1.00 25.73 749 VAL B O 1
ATOM 14591 N N . PRO C 1 762 ? 42.483 -157.514 231.350 1.00 26.01 750 PRO B N 1
ATOM 14592 C CA . PRO C 1 762 ? 43.450 -158.580 231.553 1.00 26.54 750 PRO B CA 1
ATOM 14593 C C . PRO C 1 762 ? 43.843 -158.718 233.022 1.00 27.47 750 PRO B C 1
ATOM 14594 O O . PRO C 1 762 ? 44.027 -157.715 233.724 1.00 27.12 750 PRO B O 1
ATOM 14598 N N . VAL C 1 763 ? 43.935 -159.962 233.479 1.00 28.62 751 VAL B N 1
ATOM 14599 C CA . VAL C 1 763 ? 44.544 -160.287 234.762 1.00 30.19 751 VAL B CA 1
ATOM 14600 C C . VAL C 1 763 ? 45.667 -161.274 234.485 1.00 31.18 751 VAL B C 1
ATOM 14601 O O . VAL C 1 763 ? 45.678 -161.929 233.441 1.00 31.21 751 VAL B O 1
ATOM 14605 N N . LYS C 1 764 ? 46.618 -161.369 235.407 1.00 32.72 752 LYS B N 1
ATOM 14606 C CA . LYS C 1 764 ? 47.709 -162.323 235.272 1.00 34.10 752 LYS B CA 1
ATOM 14607 C C . LYS C 1 764 ? 47.530 -163.448 236.290 1.00 34.89 752 LYS B C 1
ATOM 14608 O O . LYS C 1 764 ? 47.554 -163.209 237.500 1.00 35.35 752 LYS B O 1
ATOM 14614 N N . ARG C 1 765 ? 47.322 -164.663 235.788 1.00 35.78 753 ARG B N 1
ATOM 14615 C CA . ARG C 1 765 ? 47.190 -165.851 236.633 1.00 36.54 753 ARG B CA 1
ATOM 14616 C C . ARG C 1 765 ? 48.197 -166.909 236.191 1.00 36.98 753 ARG B C 1
ATOM 14617 O O . ARG C 1 765 ? 48.151 -167.377 235.048 1.00 37.15 753 ARG B O 1
ATOM 14625 N N . LYS C 1 766 ? 49.100 -167.272 237.102 1.00 37.52 754 LYS B N 1
ATOM 14626 C CA . LYS C 1 766 ? 50.192 -168.221 236.830 1.00 37.91 754 LYS B CA 1
ATOM 14627 C C . LYS C 1 766 ? 51.127 -167.714 235.724 1.00 37.79 754 LYS B C 1
ATOM 14628 O O . LYS C 1 766 ? 51.531 -168.475 234.839 1.00 38.11 754 LYS B O 1
ATOM 14634 N N . GLY C 1 767 ? 51.457 -166.423 235.778 1.00 37.52 755 GLY B N 1
ATOM 14635 C CA . GLY C 1 767 ? 52.304 -165.778 234.766 1.00 36.94 755 GLY B CA 1
ATOM 14636 C C . GLY C 1 767 ? 51.683 -165.672 233.379 1.00 36.41 755 GLY B C 1
ATOM 14637 O O . GLY C 1 767 ? 52.355 -165.280 232.418 1.00 36.71 755 GLY B O 1
ATOM 14638 N N . VAL C 1 768 ? 50.401 -166.020 233.281 1.00 35.59 756 VAL B N 1
ATOM 14639 C CA . VAL C 1 768 ? 49.670 -166.044 232.015 1.00 34.67 756 VAL B CA 1
ATOM 14640 C C . VAL C 1 768 ? 48.565 -164.992 232.045 1.00 33.92 756 VAL B C 1
ATOM 14641 O O . VAL C 1 768 ? 47.834 -164.878 233.032 1.00 33.91 756 VAL B O 1
ATOM 14645 N N . LEU C 1 769 ? 48.456 -164.219 230.967 1.00 32.95 757 LEU B N 1
ATOM 14646 C CA . LEU C 1 769 ? 47.389 -163.232 230.837 1.00 32.03 757 LEU B CA 1
ATOM 14647 C C . LEU C 1 769 ? 46.076 -163.892 230.436 1.00 31.67 757 LEU B C 1
ATOM 14648 O O . LEU C 1 769 ? 46.041 -164.730 229.532 1.00 31.41 757 LEU B O 1
ATOM 14653 N N . GLU C 1 770 ? 45.007 -163.506 231.129 1.00 31.25 758 GLU B N 1
ATOM 14654 C CA . GLU C 1 770 ? 43.656 -164.007 230.873 1.00 31.01 758 GLU B CA 1
ATOM 14655 C C . GLU C 1 770 ? 42.682 -162.843 230.894 1.00 30.65 758 GLU B C 1
ATOM 14656 O O . GLU C 1 770 ? 42.932 -161.832 231.551 1.00 30.41 758 GLU B O 1
ATOM 14662 N N . LEU C 1 771 ? 41.560 -162.996 230.198 1.00 30.18 759 LEU B N 1
ATOM 14663 C CA . LEU C 1 771 ? 40.559 -161.935 230.139 1.00 30.01 759 LEU B CA 1
ATOM 14664 C C . LEU C 1 771 ? 39.367 -162.198 231.053 1.00 30.19 759 LEU B C 1
ATOM 14665 O O . LEU C 1 771 ? 38.916 -163.336 231.200 1.00 29.99 759 LEU B O 1
ATOM 14670 N N . GLN C 1 772 ? 38.871 -161.120 231.651 1.00 30.33 760 GLN B N 1
ATOM 14671 C CA . GLN C 1 772 ? 37.826 -161.165 232.663 1.00 30.81 760 GLN B CA 1
ATOM 14672 C C . GLN C 1 772 ? 36.834 -160.035 232.396 1.00 31.22 760 GLN B C 1
ATOM 14673 O O . GLN C 1 772 ? 37.230 -158.952 231.963 1.00 30.74 760 GLN B O 1
ATOM 14679 N N . SER C 1 773 ? 35.549 -160.285 232.644 1.00 31.65 761 SER B N 1
ATOM 14680 C CA . SER C 1 773 ? 34.530 -159.249 232.490 1.00 32.47 761 SER B CA 1
ATOM 14681 C C . SER C 1 773 ? 34.541 -158.300 233.685 1.00 33.33 761 SER B C 1
ATOM 14682 O O . SER C 1 773 ? 34.887 -158.697 234.801 1.00 33.52 761 SER B O 1
ATOM 14685 N N . THR C 1 774 ? 34.164 -157.048 233.446 1.00 34.28 762 THR B N 1
ATOM 14686 C CA . THR C 1 774 ? 34.037 -156.071 234.525 1.00 35.46 762 THR B CA 1
ATOM 14687 C C . THR C 1 774 ? 32.574 -155.911 234.927 1.00 36.62 762 THR B C 1
ATOM 14688 O O . THR C 1 774 ? 32.265 -155.654 236.090 1.00 36.77 762 THR B O 1
ATOM 14692 N N . GLY C 1 775 ? 31.680 -156.057 233.955 1.00 38.11 763 GLY B N 1
ATOM 14693 C CA . GLY C 1 775 ? 30.258 -155.835 234.183 1.00 40.15 763 GLY B CA 1
ATOM 14694 C C . GLY C 1 775 ? 29.936 -154.364 234.363 1.00 41.46 763 GLY B C 1
ATOM 14695 O O . GLY C 1 775 ? 29.010 -154.010 235.098 1.00 41.61 763 GLY B O 1
ATOM 14696 N N . THR C 1 776 ? 30.713 -153.510 233.697 1.00 42.70 764 THR B N 1
ATOM 14697 C CA . THR C 1 776 ? 30.506 -152.059 233.737 1.00 44.04 764 THR B CA 1
ATOM 14698 C C . THR C 1 776 ? 31.028 -151.364 232.470 1.00 44.75 764 THR B C 1
ATOM 14699 O O . THR C 1 776 ? 31.519 -150.230 232.521 1.00 44.94 764 THR B O 1
ATOM 14703 N N . GLY C 1 777 ? 30.900 -152.050 231.335 1.00 45.53 765 GLY B N 1
ATOM 14704 C CA . GLY C 1 777 ? 31.311 -151.510 230.041 1.00 46.57 765 GLY B CA 1
ATOM 14705 C C . GLY C 1 777 ? 30.549 -150.261 229.630 1.00 47.38 765 GLY B C 1
ATOM 14706 O O . GLY C 1 777 ? 29.439 -150.010 230.108 1.00 47.45 765 GLY B O 1
ATOM 14707 N N . ALA C 1 778 ? 31.152 -149.485 228.731 1.00 48.08 766 ALA B N 1
ATOM 14708 C CA . ALA C 1 778 ? 30.585 -148.221 228.266 1.00 48.85 766 ALA B CA 1
ATOM 14709 C C . ALA C 1 778 ? 29.519 -148.428 227.197 1.00 49.37 766 ALA B C 1
ATOM 14710 O O . ALA C 1 778 ? 29.772 -149.062 226.168 1.00 49.59 766 ALA B O 1
ATOM 14712 N N . LYS C 1 779 ? 28.329 -147.889 227.453 1.00 49.89 767 LYS B N 1
ATOM 14713 C CA . LYS C 1 779 ? 27.231 -147.889 226.482 1.00 50.37 767 LYS B CA 1
ATOM 14714 C C . LYS C 1 779 ? 26.273 -146.719 226.712 1.00 50.42 767 LYS B C 1
ATOM 14715 O O . LYS C 1 779 ? 26.165 -146.201 227.825 1.00 50.50 767 LYS B O 1
ATOM 14721 N N . GLY C 1 780 ? 25.599 -146.294 225.646 1.00 50.49 768 GLY B N 1
ATOM 14722 C CA . GLY C 1 780 ? 24.582 -145.252 225.745 1.00 50.50 768 GLY B CA 1
ATOM 14723 C C . GLY C 1 780 ? 24.939 -143.929 225.095 1.00 50.42 768 GLY B C 1
ATOM 14724 O O . GLY C 1 780 ? 26.036 -143.759 224.553 1.00 50.48 768 GLY B O 1
ATOM 14725 N N . LYS C 1 781 ? 23.991 -142.996 225.161 1.00 50.24 769 LYS B N 1
ATOM 14726 C CA . LYS C 1 781 ? 24.128 -141.662 224.583 1.00 49.98 769 LYS B CA 1
ATOM 14727 C C . LYS C 1 781 ? 25.296 -140.895 225.197 1.00 49.54 769 LYS B C 1
ATOM 14728 O O . LYS C 1 781 ? 25.412 -140.796 226.422 1.00 49.48 769 LYS B O 1
ATOM 14734 N N . ILE C 1 782 ? 26.162 -140.372 224.334 1.00 49.01 770 ILE B N 1
ATOM 14735 C CA . ILE C 1 782 ? 27.231 -139.477 224.762 1.00 48.43 770 ILE B CA 1
ATOM 14736 C C . ILE C 1 782 ? 26.713 -138.042 224.744 1.00 47.95 770 ILE B C 1
ATOM 14737 O O . ILE C 1 782 ? 26.303 -137.533 223.697 1.00 47.98 770 ILE B O 1
ATOM 14742 N N . ASN C 1 783 ? 26.709 -137.415 225.918 1.00 47.28 771 ASN B N 1
ATOM 14743 C CA . ASN C 1 783 ? 26.463 -135.984 226.049 1.00 46.58 771 ASN B CA 1
ATOM 14744 C C . ASN C 1 783 ? 27.811 -135.283 226.229 1.00 45.85 771 ASN B C 1
ATOM 14745 O O . ASN C 1 783 ? 28.346 -135.255 227.338 1.00 45.73 771 ASN B O 1
ATOM 14750 N N . PRO C 1 784 ? 28.361 -134.709 225.138 1.00 45.19 772 PRO B N 1
ATOM 14751 C CA . PRO C 1 784 ? 29.723 -134.154 225.123 1.00 44.61 772 PRO B CA 1
ATOM 14752 C C . PRO C 1 784 ? 29.994 -133.126 226.224 1.00 44.00 772 PRO B C 1
ATOM 14753 O O . PRO C 1 784 ? 31.127 -133.014 226.693 1.00 43.88 772 PRO B O 1
ATOM 14757 N N . LYS C 1 785 ? 28.959 -132.391 226.627 1.00 43.27 773 LYS B N 1
ATOM 14758 C CA . LYS C 1 785 ? 29.061 -131.403 227.700 1.00 42.56 773 LYS B CA 1
ATOM 14759 C C . LYS C 1 785 ? 29.369 -132.043 229.057 1.00 41.97 773 LYS B C 1
ATOM 14760 O O . LYS C 1 785 ? 30.218 -131.549 229.806 1.00 41.78 773 LYS B O 1
ATOM 14766 N N . THR C 1 786 ? 28.683 -133.142 229.364 1.00 41.19 774 THR B N 1
ATOM 14767 C CA . THR C 1 786 ? 28.799 -133.783 230.675 1.00 40.44 774 THR B CA 1
ATOM 14768 C C . THR C 1 786 ? 29.648 -135.055 230.656 1.00 39.76 774 THR B C 1
ATOM 14769 O O . THR C 1 786 ? 29.998 -135.581 231.714 1.00 39.64 774 THR B O 1
ATOM 14773 N N . TYR C 1 787 ? 29.980 -135.529 229.455 1.00 39.08 775 TYR B N 1
ATOM 14774 C CA . TYR C 1 787 ? 30.717 -136.784 229.268 1.00 38.44 775 TYR B CA 1
ATOM 14775 C C . TYR C 1 787 ? 31.911 -136.908 230.210 1.00 38.07 775 TYR B C 1
ATOM 14776 O O . TYR C 1 787 ? 32.828 -136.086 230.189 1.00 37.96 775 TYR B O 1
ATOM 14785 N N . THR C 1 788 ? 31.868 -137.947 231.034 1.00 37.47 776 THR B N 1
ATOM 14786 C CA . THR C 1 788 ? 32.910 -138.241 232.005 1.00 37.04 776 THR B CA 1
ATOM 14787 C C . THR C 1 788 ? 33.113 -139.750 232.041 1.00 36.69 776 THR B C 1
ATOM 14788 O O . THR C 1 788 ? 32.145 -140.515 232.105 1.00 36.48 776 THR B O 1
ATOM 14792 N N . ILE C 1 789 ? 34.371 -140.174 231.976 1.00 36.29 777 ILE B N 1
ATOM 14793 C CA . ILE C 1 789 ? 34.706 -141.583 232.136 1.00 35.99 777 ILE B CA 1
ATOM 14794 C C . ILE C 1 789 ? 34.821 -141.877 233.634 1.00 35.91 777 ILE B C 1
ATOM 14795 O O . ILE C 1 789 ? 35.720 -141.370 234.314 1.00 35.93 777 ILE B O 1
ATOM 14800 N N . LYS C 1 790 ? 33.883 -142.677 234.141 1.00 35.85 778 LYS B N 1
ATOM 14801 C CA . LYS C 1 790 ? 33.784 -142.960 235.575 1.00 35.75 778 LYS B CA 1
ATOM 14802 C C . LYS C 1 790 ? 34.907 -143.833 236.128 1.00 35.46 778 LYS B C 1
ATOM 14803 O O . LYS C 1 790 ? 35.633 -144.484 235.372 1.00 35.46 778 LYS B O 1
ATOM 14809 N N . GLY C 1 791 ? 35.025 -143.836 237.456 1.00 35.07 779 GLY B N 1
ATOM 14810 C CA . GLY C 1 791 ? 36.112 -144.502 238.171 1.00 34.78 779 GLY B CA 1
ATOM 14811 C C . GLY C 1 791 ? 36.344 -145.957 237.811 1.00 34.58 779 GLY B C 1
ATOM 14812 O O . GLY C 1 791 ? 37.488 -146.382 237.652 1.00 34.53 779 GLY B O 1
ATOM 14813 N N . GLU C 1 792 ? 35.259 -146.717 237.681 1.00 34.22 780 GLU B N 1
ATOM 14814 C CA . GLU C 1 792 ? 35.347 -148.142 237.355 1.00 33.89 780 GLU B CA 1
ATOM 14815 C C . GLU C 1 792 ? 35.781 -148.362 235.905 1.00 33.10 780 GLU B C 1
ATOM 14816 O O . GLU C 1 792 ? 36.480 -149.332 235.603 1.00 32.95 780 GLU B O 1
ATOM 14822 N N . GLN C 1 793 ? 35.367 -147.458 235.019 1.00 32.06 781 GLN B N 1
ATOM 14823 C CA . GLN C 1 793 ? 35.821 -147.470 233.629 1.00 31.34 781 GLN B CA 1
ATOM 14824 C C . GLN C 1 793 ? 37.287 -147.061 233.524 1.00 30.42 781 GLN B C 1
ATOM 14825 O O . GLN C 1 793 ? 38.032 -147.622 232.720 1.00 30.05 781 GLN B O 1
ATOM 14831 N N . LEU C 1 794 ? 37.688 -146.076 234.330 1.00 29.44 782 LEU B N 1
ATOM 14832 C CA . LEU C 1 794 ? 39.085 -145.646 234.393 1.00 28.56 782 LEU B CA 1
ATOM 14833 C C . LEU C 1 794 ? 39.980 -146.780 234.870 1.00 27.82 782 LEU B C 1
ATOM 14834 O O . LEU C 1 794 ? 41.081 -146.978 234.355 1.00 27.68 782 LEU B O 1
ATOM 14839 N N . LYS C 1 795 ? 39.488 -147.526 235.854 1.00 26.99 783 LYS B N 1
ATOM 14840 C CA . LYS C 1 795 ? 40.218 -148.652 236.413 1.00 26.30 783 LYS B CA 1
ATOM 14841 C C . LYS C 1 795 ? 40.445 -149.706 235.330 1.00 25.16 783 LYS B C 1
ATOM 14842 O O . LYS C 1 795 ? 41.530 -150.281 235.235 1.00 24.67 783 LYS B O 1
ATOM 14848 N N . ALA C 1 796 ? 39.418 -149.929 234.512 1.00 24.15 784 ALA B N 1
ATOM 14849 C CA . ALA C 1 796 ? 39.464 -150.908 233.428 1.00 23.38 784 ALA B CA 1
ATOM 14850 C C . ALA C 1 796 ? 40.450 -150.500 232.336 1.00 22.77 784 ALA B C 1
ATOM 14851 O O . ALA C 1 796 ? 41.230 -151.323 231.856 1.00 22.46 784 ALA B O 1
ATOM 14853 N N . LEU C 1 797 ? 40.409 -149.225 231.949 1.00 22.37 785 LEU B N 1
ATOM 14854 C CA . LEU C 1 797 ? 41.380 -148.681 231.005 1.00 22.12 785 LEU B CA 1
ATOM 14855 C C . LEU C 1 797 ? 42.797 -148.880 231.544 1.00 21.73 785 LEU B C 1
ATOM 14856 O O . LEU C 1 797 ? 43.692 -149.294 230.808 1.00 21.37 785 LEU B O 1
ATOM 14861 N N . GLN C 1 798 ? 42.978 -148.609 232.837 1.00 21.62 786 GLN B N 1
ATOM 14862 C CA . GLN C 1 798 ? 44.275 -148.755 233.506 1.00 21.74 786 GLN B CA 1
ATOM 14863 C C . GLN C 1 798 ? 44.807 -150.187 233.458 1.00 21.48 786 GLN B C 1
ATOM 14864 O O . GLN C 1 798 ? 45.994 -150.398 233.197 1.00 20.77 786 GLN B O 1
ATOM 14870 N N . GLU C 1 799 ? 43.932 -151.164 233.703 1.00 21.24 787 GLU B N 1
ATOM 14871 C CA . GLU C 1 799 ? 44.348 -152.569 233.703 1.00 21.39 787 GLU B CA 1
ATOM 14872 C C . GLU C 1 799 ? 44.795 -153.009 232.312 1.00 20.50 787 GLU B C 1
ATOM 14873 O O . GLU C 1 799 ? 45.800 -153.705 232.177 1.00 20.11 787 GLU B O 1
ATOM 14879 N N . ASN C 1 800 ? 44.050 -152.593 231.288 1.00 20.06 788 ASN B N 1
ATOM 14880 C CA . ASN C 1 800 ? 44.436 -152.837 229.899 1.00 19.63 788 ASN B CA 1
ATOM 14881 C C . ASN C 1 800 ? 45.766 -152.176 229.550 1.00 19.37 788 ASN B C 1
ATOM 14882 O O . ASN C 1 800 ? 46.663 -152.822 229.011 1.00 19.31 788 ASN B O 1
ATOM 14887 N N . MET C 1 801 ? 45.885 -150.895 229.887 1.00 19.11 789 MET B N 1
ATOM 14888 C CA . MET C 1 801 ? 47.122 -150.136 229.685 1.00 18.88 789 MET B CA 1
ATOM 14889 C C . MET C 1 801 ? 48.319 -150.804 230.368 1.00 18.74 789 MET B C 1
ATOM 14890 O O . MET C 1 801 ? 49.397 -150.906 229.781 1.00 18.48 789 MET B O 1
ATOM 14895 N N . LEU C 1 802 ? 48.115 -151.260 231.603 1.00 18.87 790 LEU B N 1
ATOM 14896 C CA . LEU C 1 802 ? 49.159 -151.932 232.378 1.00 18.96 790 LEU B CA 1
ATOM 14897 C C . LEU C 1 802 ? 49.742 -153.168 231.690 1.00 19.13 790 LEU B C 1
ATOM 14898 O O . LEU C 1 802 ? 50.956 -153.268 231.494 1.00 18.78 790 LEU B O 1
ATOM 14903 N N . HIS C 1 803 ? 48.879 -154.115 231.338 1.00 19.16 791 HIS B N 1
ATOM 14904 C CA . HIS C 1 803 ? 49.352 -155.414 230.871 1.00 19.63 791 HIS B CA 1
ATOM 14905 C C . HIS C 1 803 ? 49.711 -155.456 229.389 1.00 19.70 791 HIS B C 1
ATOM 14906 O O . HIS C 1 803 ? 50.541 -156.270 228.974 1.00 20.00 791 HIS B O 1
ATOM 14913 N N . PHE C 1 804 ? 49.110 -154.569 228.603 1.00 19.67 792 PHE B N 1
ATOM 14914 C CA . PHE C 1 804 ? 49.294 -154.585 227.154 1.00 19.84 792 PHE B CA 1
ATOM 14915 C C . PHE C 1 804 ? 50.202 -153.480 226.618 1.00 20.06 792 PHE B C 1
ATOM 14916 O O . PHE C 1 804 ? 50.516 -153.462 225.424 1.00 20.62 792 PHE B O 1
ATOM 14924 N N . PHE C 1 805 ? 50.624 -152.559 227.482 1.00 19.63 793 PHE B N 1
ATOM 14925 C CA . PHE C 1 805 ? 51.495 -151.478 227.027 1.00 19.68 793 PHE B CA 1
ATOM 14926 C C . PHE C 1 805 ? 52.631 -151.174 228.000 1.00 19.45 793 PHE B C 1
ATOM 14927 O O . PHE C 1 805 ? 53.799 -151.174 227.608 1.00 19.20 793 PHE B O 1
ATOM 14935 N N . VAL C 1 806 ? 52.284 -150.921 229.258 1.00 19.13 794 VAL B N 1
ATOM 14936 C CA . VAL C 1 806 ? 53.278 -150.541 230.269 1.00 18.98 794 VAL B CA 1
ATOM 14937 C C . VAL C 1 806 ? 54.242 -151.683 230.609 1.00 19.28 794 VAL B C 1
ATOM 14938 O O . VAL C 1 806 ? 55.446 -151.460 230.724 1.00 19.07 794 VAL B O 1
ATOM 14942 N N . GLU C 1 807 ? 53.712 -152.898 230.759 1.00 19.62 795 GLU B N 1
ATOM 14943 C CA . GLU C 1 807 ? 54.533 -154.092 230.988 1.00 20.26 795 GLU B CA 1
ATOM 14944 C C . GLU C 1 807 ? 55.635 -154.238 229.913 1.00 19.98 795 GLU B C 1
ATOM 14945 O O . GLU C 1 807 ? 56.822 -154.299 230.254 1.00 19.80 795 GLU B O 1
ATOM 14951 N N . PRO C 1 808 ? 55.250 -154.290 228.618 1.00 19.85 796 PRO B N 1
ATOM 14952 C CA . PRO C 1 808 ? 56.240 -154.221 227.532 1.00 19.87 796 PRO B CA 1
ATOM 14953 C C . PRO C 1 808 ? 57.233 -153.052 227.651 1.00 19.57 796 PRO B C 1
ATOM 14954 O O . PRO C 1 808 ? 58.429 -153.242 227.424 1.00 19.59 796 PRO B O 1
ATOM 14958 N N . LEU C 1 809 ? 56.737 -151.869 228.015 1.00 19.43 797 LEU B N 1
ATOM 14959 C CA . LEU C 1 809 ? 57.576 -150.671 228.153 1.00 19.44 797 LEU B CA 1
ATOM 14960 C C . LEU C 1 809 ? 58.646 -150.841 229.228 1.00 19.39 797 LEU B C 1
ATOM 14961 O O . LEU C 1 809 ? 59.793 -150.431 229.040 1.00 19.36 797 LEU B O 1
ATOM 14966 N N . ARG C 1 810 ? 58.253 -151.449 230.346 1.00 19.27 798 ARG B N 1
ATOM 14967 C CA . ARG C 1 810 ? 59.149 -151.732 231.466 1.00 19.51 798 ARG B CA 1
ATOM 14968 C C . ARG C 1 810 ? 60.234 -152.737 231.088 1.00 19.46 798 ARG B C 1
ATOM 14969 O O . ARG C 1 810 ? 61.387 -152.595 231.491 1.00 19.14 798 ARG B O 1
ATOM 14977 N N . ASN C 1 811 ? 59.864 -153.757 230.318 1.00 19.69 799 ASN B N 1
ATOM 14978 C CA . ASN C 1 811 ? 60.852 -154.685 229.779 1.00 20.20 799 ASN B CA 1
ATOM 14979 C C . ASN C 1 811 ? 61.852 -153.964 228.870 1.00 20.20 799 ASN B C 1
ATOM 14980 O O . ASN C 1 811 ? 63.058 -154.211 228.942 1.00 20.22 799 ASN B O 1
ATOM 14985 N N . GLY C 1 812 ? 61.343 -153.049 228.046 1.00 20.18 800 GLY B N 1
ATOM 14986 C CA . GLY C 1 812 ? 62.181 -152.236 227.164 1.00 20.31 800 GLY B CA 1
ATOM 14987 C C . GLY C 1 812 ? 63.117 -151.313 227.928 1.00 20.34 800 GLY B C 1
ATOM 14988 O O . GLY C 1 812 ? 64.266 -151.113 227.532 1.00 20.44 800 GLY B O 1
ATOM 14989 N N . ILE C 1 813 ? 62.614 -150.750 229.024 1.00 20.31 801 ILE B N 1
ATOM 14990 C CA . ILE C 1 813 ? 63.403 -149.896 229.912 1.00 20.30 801 ILE B CA 1
ATOM 14991 C C . ILE C 1 813 ? 64.620 -150.652 230.452 1.00 20.57 801 ILE B C 1
ATOM 14992 O O . ILE C 1 813 ? 65.750 -150.187 230.316 1.00 20.29 801 ILE B O 1
ATOM 14997 N N . THR C 1 814 ? 64.377 -151.826 231.034 1.00 21.27 802 THR B N 1
ATOM 14998 C CA . THR C 1 814 ? 65.433 -152.636 231.633 1.00 21.96 802 THR B CA 1
ATOM 14999 C C . THR C 1 814 ? 66.499 -153.013 230.604 1.00 22.21 802 THR B C 1
ATOM 15000 O O . THR C 1 814 ? 67.693 -152.957 230.898 1.00 22.37 802 THR B O 1
ATOM 15004 N N . GLN C 1 815 ? 66.062 -153.376 229.401 1.00 22.64 803 GLN B N 1
ATOM 15005 C CA . GLN C 1 815 ? 66.976 -153.724 228.313 1.00 23.31 803 GLN B CA 1
ATOM 15006 C C . GLN C 1 815 ? 67.836 -152.528 227.895 1.00 23.04 803 GLN B C 1
ATOM 15007 O O . GLN C 1 815 ? 69.007 -152.690 227.552 1.00 23.12 803 GLN B O 1
ATOM 15013 N N . THR C 1 816 ? 67.247 -151.334 227.953 1.00 22.64 804 THR B N 1
ATOM 15014 C CA . THR C 1 816 ? 67.924 -150.097 227.558 1.00 22.23 804 THR B CA 1
ATOM 15015 C C . THR C 1 816 ? 68.949 -149.615 228.601 1.00 22.43 804 THR B C 1
ATOM 15016 O O . THR C 1 816 ? 70.086 -149.286 228.248 1.00 22.40 804 THR B O 1
ATOM 15020 N N . VAL C 1 817 ? 68.553 -149.573 229.873 1.00 22.38 805 VAL B N 1
ATOM 15021 C CA . VAL C 1 817 ? 69.449 -149.072 230.925 1.00 22.62 805 VAL B CA 1
ATOM 15022 C C . VAL C 1 817 ? 70.394 -150.133 231.504 1.00 22.79 805 VAL B C 1
ATOM 15023 O O . VAL C 1 817 ? 71.434 -149.798 232.079 1.00 22.81 805 VAL B O 1
ATOM 15027 N N . GLY C 1 818 ? 70.027 -151.403 231.344 1.00 22.86 806 GLY B N 1
ATOM 15028 C CA . GLY C 1 818 ? 70.845 -152.524 231.809 1.00 23.10 806 GLY B CA 1
ATOM 15029 C C . GLY C 1 818 ? 70.347 -153.135 233.107 1.00 23.23 806 GLY B C 1
ATOM 15030 O O . GLY C 1 818 ? 69.964 -152.414 234.036 1.00 22.89 806 GLY B O 1
ATOM 15031 N N . GLU C 1 819 ? 70.364 -154.467 233.169 1.00 23.27 807 GLU B N 1
ATOM 15032 C CA . GLU C 1 819 ? 69.998 -155.203 234.385 1.00 23.61 807 GLU B CA 1
ATOM 15033 C C . GLU C 1 819 ? 70.928 -154.855 235.553 1.00 22.76 807 GLU B C 1
ATOM 15034 O O . GLU C 1 819 ? 70.495 -154.837 236.705 1.00 22.45 807 GLU B O 1
ATOM 15040 N N . SER C 1 820 ? 72.199 -154.583 235.246 1.00 22.12 808 SER B N 1
ATOM 15041 C CA . SER C 1 820 ? 73.193 -154.217 236.262 1.00 21.61 808 SER B CA 1
ATOM 15042 C C . SER C 1 820 ? 72.806 -152.956 237.028 1.00 20.97 808 SER B C 1
ATOM 15043 O O . SER C 1 820 ? 72.904 -152.924 238.258 1.00 20.66 808 SER B O 1
ATOM 15046 N N . LEU C 1 821 ? 72.367 -151.923 236.305 1.00 20.33 809 LEU B N 1
ATOM 15047 C CA . LEU C 1 821 ? 71.882 -150.705 236.952 1.00 20.01 809 LEU B CA 1
ATOM 15048 C C . LEU C 1 821 ? 70.643 -150.985 237.801 1.00 19.68 809 LEU B C 1
ATOM 15049 O O . LEU C 1 821 ? 70.553 -150.528 238.941 1.00 19.03 809 LEU B O 1
ATOM 15054 N N . VAL C 1 822 ? 69.690 -151.725 237.240 1.00 19.60 810 VAL B N 1
ATOM 15055 C CA . VAL C 1 822 ? 68.465 -152.061 237.969 1.00 19.75 810 VAL B CA 1
ATOM 15056 C C . VAL C 1 822 ? 68.821 -152.755 239.289 1.00 19.88 810 VAL B C 1
ATOM 15057 O O . VAL C 1 822 ? 68.291 -152.400 240.345 1.00 19.71 810 VAL B O 1
ATOM 15061 N N . TYR C 1 823 ? 69.743 -153.713 239.225 1.00 19.58 811 TYR B N 1
ATOM 15062 C CA . TYR C 1 823 ? 70.218 -154.410 240.419 1.00 19.64 811 TYR B CA 1
ATOM 15063 C C . TYR C 1 823 ? 70.787 -153.440 241.461 1.00 19.34 811 TYR B C 1
ATOM 15064 O O . TYR C 1 823 ? 70.435 -153.516 242.635 1.00 19.31 811 TYR B O 1
ATOM 15073 N N . SER C 1 824 ? 71.648 -152.524 241.025 1.00 19.13 812 SER B N 1
ATOM 15074 C CA . SER C 1 824 ? 72.215 -151.509 241.924 1.00 18.91 812 SER B CA 1
ATOM 15075 C C . SER C 1 824 ? 71.147 -150.671 242.629 1.00 18.77 812 SER B C 1
ATOM 15076 O O . SER C 1 824 ? 71.229 -150.451 243.839 1.00 18.57 812 SER B O 1
ATOM 15079 N N . THR C 1 825 ? 70.156 -150.201 241.871 1.00 18.39 813 THR B N 1
ATOM 15080 C CA . THR C 1 825 ? 69.090 -149.366 242.440 1.00 18.29 813 THR B CA 1
ATOM 15081 C C . THR C 1 825 ? 68.216 -150.133 243.431 1.00 18.58 813 THR B C 1
ATOM 15082 O O . THR C 1 825 ? 67.735 -149.561 244.410 1.00 18.04 813 THR B O 1
ATOM 15086 N N . GLU C 1 826 ? 68.022 -151.426 243.175 1.00 18.81 814 GLU B N 1
ATOM 15087 C CA . GLU C 1 826 ? 67.245 -152.267 244.087 1.00 19.64 814 GLU B CA 1
ATOM 15088 C C . GLU C 1 826 ? 67.975 -152.457 245.411 1.00 19.45 814 GLU B C 1
ATOM 15089 O O . GLU C 1 826 ? 67.366 -152.354 246.474 1.00 19.71 814 GLU B O 1
ATOM 15095 N N . GLN C 1 827 ? 69.279 -152.712 245.342 1.00 19.30 815 GLN B N 1
ATOM 15096 C CA . GLN C 1 827 ? 70.097 -152.844 246.546 1.00 18.98 815 GLN B CA 1
ATOM 15097 C C . GLN C 1 827 ? 70.159 -151.532 247.325 1.00 18.87 815 GLN B C 1
ATOM 15098 O O . GLN C 1 827 ? 70.046 -151.526 248.552 1.00 18.81 815 GLN B O 1
ATOM 15104 N N . LEU C 1 828 ? 70.294 -150.423 246.599 1.00 18.74 816 LEU B N 1
ATOM 15105 C CA . LEU C 1 828 ? 70.236 -149.088 247.194 1.00 18.68 816 LEU B CA 1
ATOM 15106 C C . LEU C 1 828 ? 68.901 -148.862 247.910 1.00 18.37 816 LEU B C 1
ATOM 15107 O O . LEU C 1 828 ? 68.877 -148.416 249.059 1.00 18.26 816 LEU B O 1
ATOM 15112 N N . GLN C 1 829 ? 67.803 -149.188 247.230 1.00 18.31 817 GLN B N 1
ATOM 15113 C CA . GLN C 1 829 ? 66.458 -149.049 247.787 1.00 18.24 817 GLN B CA 1
ATOM 15114 C C . GLN C 1 829 ? 66.260 -149.904 249.043 1.00 18.20 817 GLN B C 1
ATOM 15115 O O . GLN C 1 829 ? 65.772 -149.405 250.057 1.00 17.86 817 GLN B O 1
ATOM 15121 N N . LYS C 1 830 ? 66.615 -151.185 248.952 1.00 18.13 818 LYS B N 1
ATOM 15122 C CA . LYS C 1 830 ? 66.458 -152.124 250.068 1.00 18.37 818 LYS B CA 1
ATOM 15123 C C . LYS C 1 830 ? 67.231 -151.666 251.304 1.00 18.01 818 LYS B C 1
ATOM 15124 O O . LYS C 1 830 ? 66.681 -151.614 252.402 1.00 17.98 818 LYS B O 1
ATOM 15130 N N . ALA C 1 831 ? 68.495 -151.308 251.109 1.00 17.74 819 ALA B N 1
ATOM 15131 C CA . ALA C 1 831 ? 69.365 -150.874 252.205 1.00 17.53 819 ALA B CA 1
ATOM 15132 C C . ALA C 1 831 ? 68.829 -149.630 252.913 1.00 17.37 819 ALA B C 1
ATOM 15133 O O . ALA C 1 831 ? 68.698 -149.613 254.138 1.00 17.29 819 ALA B O 1
ATOM 15135 N N . THR C 1 832 ? 68.502 -148.597 252.136 1.00 16.89 820 THR B N 1
ATOM 15136 C CA . THR C 1 832 ? 68.002 -147.343 252.701 1.00 16.72 820 THR B CA 1
ATOM 15137 C C . THR C 1 832 ? 66.606 -147.485 253.326 1.00 16.73 820 THR B C 1
ATOM 15138 O O . THR C 1 832 ? 66.310 -146.842 254.330 1.00 16.27 820 THR B O 1
ATOM 15142 N N . GLN C 1 833 ? 65.765 -148.336 252.742 1.00 16.85 821 GLN B N 1
ATOM 15143 C CA . GLN C 1 833 ? 64.462 -148.644 253.326 1.00 17.40 821 GLN B CA 1
ATOM 15144 C C . GLN C 1 833 ? 64.604 -149.386 254.659 1.00 17.46 821 GLN B C 1
ATOM 15145 O O . GLN C 1 833 ? 63.974 -149.006 255.643 1.00 17.90 821 GLN B O 1
ATOM 15151 N N . ILE C 1 834 ? 65.429 -150.431 254.684 1.00 17.65 822 ILE B N 1
ATOM 15152 C CA . ILE C 1 834 ? 65.682 -151.194 255.917 1.00 17.61 822 ILE B CA 1
ATOM 15153 C C . ILE C 1 834 ? 66.176 -150.268 257.033 1.00 17.50 822 ILE B C 1
ATOM 15154 O O . ILE C 1 834 ? 65.638 -150.274 258.141 1.00 17.05 822 ILE B O 1
ATOM 15159 N N . GLN C 1 835 ? 67.183 -149.458 256.721 1.00 17.62 823 GLN B N 1
ATOM 15160 C CA . GLN C 1 835 ? 67.711 -148.496 257.679 1.00 18.06 823 GLN B CA 1
ATOM 15161 C C . GLN C 1 835 ? 66.635 -147.530 258.192 1.00 17.86 823 GLN B C 1
ATOM 15162 O O . GLN C 1 835 ? 66.590 -147.237 259.388 1.00 17.88 823 GLN B O 1
ATOM 15168 N N . SER C 1 836 ? 65.776 -147.042 257.292 1.00 17.84 824 SER B N 1
ATOM 15169 C CA . SER C 1 836 ? 64.711 -146.102 257.672 1.00 17.51 824 SER B CA 1
ATOM 15170 C C . SER C 1 836 ? 63.668 -146.727 258.594 1.00 17.63 824 SER B C 1
ATOM 15171 O O . SER C 1 836 ? 63.156 -146.060 259.493 1.00 17.48 824 SER B O 1
ATOM 15174 N N . VAL C 1 837 ? 63.353 -147.998 258.352 1.00 17.77 825 VAL B N 1
ATOM 15175 C CA . VAL C 1 837 ? 62.424 -148.758 259.191 1.00 17.99 825 VAL B CA 1
ATOM 15176 C C . VAL C 1 837 ? 62.920 -148.787 260.642 1.00 17.99 825 VAL B C 1
ATOM 15177 O O . VAL C 1 837 ? 62.147 -148.546 261.579 1.00 17.74 825 VAL B O 1
ATOM 15181 N N . VAL C 1 838 ? 64.214 -149.050 260.811 1.00 17.98 826 VAL B N 1
ATOM 15182 C CA . VAL C 1 838 ? 64.827 -149.113 262.143 1.00 18.08 826 VAL B CA 1
ATOM 15183 C C . VAL C 1 838 ? 64.873 -147.734 262.793 1.00 17.96 826 VAL B C 1
ATOM 15184 O O . VAL C 1 838 ? 64.474 -147.573 263.950 1.00 17.68 826 VAL B O 1
ATOM 15188 N N . LEU C 1 839 ? 65.339 -146.736 262.041 1.00 18.31 827 LEU B N 1
ATOM 15189 C CA . LEU C 1 839 ? 65.384 -145.357 262.532 1.00 18.38 827 LEU B CA 1
ATOM 15190 C C . LEU C 1 839 ? 64.017 -144.905 263.052 1.00 18.69 827 LEU B C 1
ATOM 15191 O O . LEU C 1 839 ? 63.911 -144.388 264.168 1.00 18.64 827 LEU B O 1
ATOM 15196 N N . GLU C 1 840 ? 62.982 -145.124 262.241 1.00 18.80 828 GLU B N 1
ATOM 15197 C CA . GLU C 1 840 ? 61.603 -144.792 262.601 1.00 19.10 828 GLU B CA 1
ATOM 15198 C C . GLU C 1 840 ? 61.148 -145.506 263.876 1.00 19.07 828 GLU B C 1
ATOM 15199 O O . GLU C 1 840 ? 60.621 -144.869 264.785 1.00 19.09 828 GLU B O 1
ATOM 15205 N N . ASP C 1 841 ? 61.364 -146.821 263.929 1.00 19.41 829 ASP B N 1
ATOM 15206 C CA . ASP C 1 841 ? 60.921 -147.644 265.058 1.00 19.65 829 ASP B CA 1
ATOM 15207 C C . ASP C 1 841 ? 61.640 -147.290 266.356 1.00 19.69 829 ASP B C 1
ATOM 15208 O O . ASP C 1 841 ? 61.027 -147.274 267.428 1.00 19.70 829 ASP B O 1
ATOM 15213 N N . MET C 1 842 ? 62.937 -147.008 266.253 1.00 19.63 830 MET B N 1
ATOM 15214 C CA . MET C 1 842 ? 63.738 -146.644 267.417 1.00 19.62 830 MET B CA 1
ATOM 15215 C C . MET C 1 842 ? 63.351 -145.273 267.953 1.00 19.51 830 MET B C 1
ATOM 15216 O O . MET C 1 842 ? 63.256 -145.082 269.165 1.00 19.24 830 MET B O 1
ATOM 15221 N N . PHE C 1 843 ? 63.129 -144.322 267.046 1.00 19.25 831 PHE B N 1
ATOM 15222 C CA . PHE C 1 843 ? 62.624 -143.008 267.427 1.00 19.48 831 PHE B CA 1
ATOM 15223 C C . PHE C 1 843 ? 61.290 -143.177 268.162 1.00 19.58 831 PHE B C 1
ATOM 15224 O O . PHE C 1 843 ? 61.112 -142.640 269.253 1.00 19.33 831 PHE B O 1
ATOM 15232 N N . LYS C 1 844 ? 60.381 -143.950 267.563 1.00 19.76 832 LYS B N 1
ATOM 15233 C CA . LYS C 1 844 ? 59.051 -144.206 268.121 1.00 20.35 832 LYS B CA 1
ATOM 15234 C C . LYS C 1 844 ? 59.126 -144.802 269.530 1.00 20.25 832 LYS B C 1
ATOM 15235 O O . LYS C 1 844 ? 58.443 -144.331 270.447 1.00 19.94 832 LYS B O 1
ATOM 15241 N N . GLN C 1 845 ? 59.954 -145.830 269.695 1.00 20.18 833 GLN B N 1
ATOM 15242 C CA . GLN C 1 845 ? 60.073 -146.519 270.981 1.00 20.56 833 GLN B CA 1
ATOM 15243 C C . GLN C 1 845 ? 60.658 -145.621 272.060 1.00 20.42 833 GLN B C 1
ATOM 15244 O O . GLN C 1 845 ? 60.217 -145.655 273.212 1.00 20.40 833 GLN B O 1
ATOM 15250 N N . ARG C 1 846 ? 61.637 -144.803 271.682 1.00 20.15 834 ARG B N 1
ATOM 15251 C CA . ARG C 1 846 ? 62.258 -143.873 272.624 1.00 20.42 834 ARG B CA 1
ATOM 15252 C C . ARG C 1 846 ? 61.317 -142.734 273.015 1.00 20.52 834 ARG B C 1
ATOM 15253 O O . ARG C 1 846 ? 61.329 -142.282 274.160 1.00 20.17 834 ARG B O 1
ATOM 15261 N N . VAL C 1 847 ? 60.487 -142.290 272.074 1.00 20.71 835 VAL B N 1
ATOM 15262 C CA . VAL C 1 847 ? 59.425 -141.338 272.402 1.00 21.35 835 VAL B CA 1
ATOM 15263 C C . VAL C 1 847 ? 58.434 -141.946 273.399 1.00 21.66 835 VAL B C 1
ATOM 15264 O O . VAL C 1 847 ? 58.077 -141.307 274.387 1.00 21.81 835 VAL B O 1
ATOM 15268 N N . GLN C 1 848 ? 58.007 -143.181 273.149 1.00 22.19 836 GLN B N 1
ATOM 15269 C CA . GLN C 1 848 ? 57.052 -143.839 274.043 1.00 22.99 836 GLN B CA 1
ATOM 15270 C C . GLN C 1 848 ? 57.643 -144.083 275.430 1.00 23.17 836 GLN B C 1
ATOM 15271 O O . GLN C 1 848 ? 56.969 -143.876 276.440 1.00 23.08 836 GLN B O 1
ATOM 15277 N N . GLU C 1 849 ? 58.911 -144.485 275.469 1.00 23.33 837 GLU B N 1
ATOM 15278 C CA . GLU C 1 849 ? 59.628 -144.664 276.732 1.00 23.86 837 GLU B CA 1
ATOM 15279 C C . GLU C 1 849 ? 59.690 -143.372 277.544 1.00 23.81 837 GLU B C 1
ATOM 15280 O O . GLU C 1 849 ? 59.444 -143.382 278.751 1.00 23.65 837 GLU B O 1
ATOM 15286 N N . LYS C 1 850 ? 59.990 -142.259 276.877 1.00 23.79 838 LYS B N 1
ATOM 15287 C CA . LYS C 1 850 ? 60.031 -140.956 277.540 1.00 24.00 838 LYS B CA 1
ATOM 15288 C C . LYS C 1 850 ? 58.648 -140.503 278.018 1.00 23.91 838 LYS B C 1
ATOM 15289 O O . LYS C 1 850 ? 58.515 -139.966 279.122 1.00 23.63 838 LYS B O 1
ATOM 15295 N N . LEU C 1 851 ? 57.629 -140.729 277.190 1.00 23.95 839 LEU B N 1
ATOM 15296 C CA . LEU C 1 851 ? 56.247 -140.398 277.541 1.00 24.23 839 LEU B CA 1
ATOM 15297 C C . LEU C 1 851 ? 55.784 -141.167 278.780 1.00 24.86 839 LEU B C 1
ATOM 15298 O O . LEU C 1 851 ? 55.026 -140.640 279.595 1.00 24.85 839 LEU B O 1
ATOM 15303 N N . ALA C 1 852 ? 56.251 -142.408 278.915 1.00 25.60 840 ALA B N 1
ATOM 15304 C CA . ALA C 1 852 ? 55.937 -143.234 280.084 1.00 26.37 840 ALA B CA 1
ATOM 15305 C C . ALA C 1 852 ? 56.586 -142.691 281.362 1.00 27.02 840 ALA B C 1
ATOM 15306 O O . ALA C 1 852 ? 55.996 -142.771 282.441 1.00 27.04 840 ALA B O 1
ATOM 15308 N N . GLU C 1 853 ? 57.788 -142.127 281.231 1.00 27.83 841 GLU B N 1
ATOM 15309 C CA . GLU C 1 853 ? 58.454 -141.438 282.340 1.00 28.90 841 GLU B CA 1
ATOM 15310 C C . GLU C 1 853 ? 57.706 -140.160 282.724 1.00 29.22 841 GLU B C 1
ATOM 15311 O O . GLU C 1 853 ? 57.547 -139.848 283.907 1.00 29.21 841 GLU B O 1
ATOM 15317 N N . LYS C 1 854 ? 57.256 -139.424 281.710 1.00 29.51 842 LYS B N 1
ATOM 15318 C CA . LYS C 1 854 ? 56.510 -138.185 281.916 1.00 29.98 842 LYS B CA 1
ATOM 15319 C C . LYS C 1 854 ? 55.176 -138.399 282.636 1.00 30.12 842 LYS B C 1
ATOM 15320 O O . LYS C 1 854 ? 54.728 -137.532 283.390 1.00 30.18 842 LYS B O 1
ATOM 15326 N N . ALA C 1 855 ? 54.560 -139.558 282.410 1.00 30.49 843 ALA B N 1
ATOM 15327 C CA . ALA C 1 855 ? 53.308 -139.931 283.073 1.00 31.03 843 ALA B CA 1
ATOM 15328 C C . ALA C 1 855 ? 53.438 -139.961 284.600 1.00 31.50 843 ALA B C 1
ATOM 15329 O O . ALA C 1 855 ? 52.443 -139.830 285.317 1.00 31.50 843 ALA B O 1
ATOM 15331 N N . LYS C 1 856 ? 54.671 -140.121 285.078 1.00 32.05 844 LYS B N 1
ATOM 15332 C CA . LYS C 1 856 ? 54.980 -140.182 286.508 1.00 32.62 844 LYS B CA 1
ATOM 15333 C C . LYS C 1 856 ? 55.375 -138.816 287.068 1.00 32.78 844 LYS B C 1
ATOM 15334 O O . LYS C 1 856 ? 55.524 -138.656 288.281 1.00 32.97 844 LYS B O 1
ATOM 15340 N N . ASP C 1 857 ? 55.547 -137.844 286.172 1.00 32.81 845 ASP B N 1
ATOM 15341 C CA . ASP C 1 857 ? 55.900 -136.472 286.529 1.00 32.88 845 ASP B CA 1
ATOM 15342 C C . ASP C 1 857 ? 54.620 -135.672 286.796 1.00 32.70 845 ASP B C 1
ATOM 15343 O O . ASP C 1 857 ? 53.847 -135.419 285.868 1.00 32.75 845 ASP B O 1
ATOM 15348 N N . PRO C 1 858 ? 54.390 -135.277 288.068 1.00 32.46 846 PRO B N 1
ATOM 15349 C CA . PRO C 1 858 ? 53.154 -134.586 288.457 1.00 32.10 846 PRO B CA 1
ATOM 15350 C C . PRO C 1 858 ? 52.892 -133.247 287.747 1.00 31.64 846 PRO B C 1
ATOM 15351 O O . PRO C 1 858 ? 51.736 -132.828 287.653 1.00 31.60 846 PRO B O 1
ATOM 15355 N N . THR C 1 859 ? 53.943 -132.597 287.251 1.00 31.08 847 THR B N 1
ATOM 15356 C CA . THR C 1 859 ? 53.809 -131.317 286.544 1.00 30.50 847 THR B CA 1
ATOM 15357 C C . THR C 1 859 ? 53.322 -131.483 285.098 1.00 29.87 847 THR B C 1
ATOM 15358 O O . THR C 1 859 ? 52.905 -130.510 284.461 1.00 29.78 847 THR B O 1
ATOM 15362 N N . TRP C 1 860 ? 53.371 -132.716 284.599 1.00 28.88 848 TRP B N 1
ATOM 15363 C CA . TRP C 1 860 ? 53.103 -133.024 283.194 1.00 28.11 848 TRP B CA 1
ATOM 15364 C C . TRP C 1 860 ? 51.684 -133.540 282.967 1.00 27.84 848 TRP B C 1
ATOM 15365 O O . TRP C 1 860 ? 51.125 -134.250 283.805 1.00 27.78 848 TRP B O 1
ATOM 15376 N N . LYS C 1 861 ? 51.121 -133.171 281.819 1.00 27.58 849 LYS B N 1
ATOM 15377 C CA . LYS C 1 861 ? 49.781 -133.579 281.402 1.00 27.52 849 LYS B CA 1
ATOM 15378 C C . LYS C 1 861 ? 49.873 -134.159 279.984 1.00 27.34 849 LYS B C 1
ATOM 15379 O O . LYS C 1 861 ? 50.584 -133.616 279.145 1.00 26.97 849 LYS B O 1
ATOM 15385 N N . LYS C 1 862 ? 49.155 -135.251 279.722 1.00 27.26 850 LYS B N 1
ATOM 15386 C CA . LYS C 1 862 ? 49.368 -136.078 278.511 1.00 27.33 850 LYS B CA 1
ATOM 15387 C C . LYS C 1 862 ? 49.636 -135.363 277.159 1.00 27.02 850 LYS B C 1
ATOM 15388 O O . LYS C 1 862 ? 50.572 -135.725 276.432 1.00 28.12 850 LYS B O 1
ATOM 15394 N N . GLY C 1 863 ? 48.820 -134.368 276.829 1.00 26.01 851 GLY B N 1
ATOM 15395 C CA . GLY C 1 863 ? 48.945 -133.626 275.569 1.00 24.22 851 GLY B CA 1
ATOM 15396 C C . GLY C 1 863 ? 50.051 -132.584 275.525 1.00 23.16 851 GLY B C 1
ATOM 15397 O O . GLY C 1 863 ? 50.207 -131.884 274.520 1.00 22.84 851 GLY B O 1
ATOM 15398 N N . ASP C 1 864 ? 50.819 -132.471 276.609 1.00 21.77 852 ASP B N 1
ATOM 15399 C CA . ASP C 1 864 ? 51.963 -131.568 276.648 1.00 20.68 852 ASP B CA 1
ATOM 15400 C C . ASP C 1 864 ? 53.079 -132.049 275.720 1.00 20.05 852 ASP B C 1
ATOM 15401 O O . ASP C 1 864 ? 53.838 -131.241 275.193 1.00 19.51 852 ASP B O 1
ATOM 15406 N N . PHE C 1 865 ? 53.161 -133.368 275.537 1.00 19.39 853 PHE B N 1
ATOM 15407 C CA . PHE C 1 865 ? 54.210 -134.018 274.738 1.00 19.33 853 PHE B CA 1
ATOM 15408 C C . PHE C 1 865 ? 55.619 -133.705 275.280 1.00 19.29 853 PHE B C 1
ATOM 15409 O O . PHE C 1 865 ? 55.769 -133.372 276.460 1.00 19.70 853 PHE B O 1
ATOM 15417 N N . LEU C 1 866 ? 56.638 -133.811 274.430 1.00 19.56 854 LEU B N 1
ATOM 15418 C CA . LEU C 1 866 ? 58.035 -133.697 274.853 1.00 19.84 854 LEU B CA 1
ATOM 15419 C C . LEU C 1 866 ? 58.614 -132.292 274.655 1.00 19.77 854 LEU B C 1
ATOM 15420 O O . LEU C 1 866 ? 58.061 -131.489 273.899 1.00 19.78 854 LEU B O 1
ATOM 15425 N N . THR C 1 867 ? 59.722 -132.003 275.343 1.00 19.78 855 THR B N 1
ATOM 15426 C CA . THR C 1 867 ? 60.456 -130.741 275.169 1.00 19.58 855 THR B CA 1
ATOM 15427 C C . THR C 1 867 ? 61.398 -130.849 273.965 1.00 19.77 855 THR B C 1
ATOM 15428 O O . THR C 1 867 ? 61.695 -131.957 273.508 1.00 19.56 855 THR B O 1
ATOM 15432 N N . GLN C 1 868 ? 61.879 -129.712 273.460 1.00 19.70 856 GLN B N 1
ATOM 15433 C CA . GLN C 1 868 ? 62.831 -129.739 272.342 1.00 20.11 856 GLN B CA 1
ATOM 15434 C C . GLN C 1 868 ? 64.134 -130.447 272.728 1.00 20.08 856 GLN B C 1
ATOM 15435 O O . GLN C 1 868 ? 64.689 -131.193 271.928 1.00 20.27 856 GLN B O 1
ATOM 15441 N N . LYS C 1 869 ? 64.602 -130.212 273.955 1.00 20.46 857 LYS B N 1
ATOM 15442 C CA . LYS C 1 869 ? 65.775 -130.909 274.493 1.00 20.92 857 LYS B CA 1
ATOM 15443 C C . LYS C 1 869 ? 65.576 -132.429 274.469 1.00 20.78 857 LYS B C 1
ATOM 15444 O O . LYS C 1 869 ? 66.444 -133.166 273.994 1.00 20.91 857 LYS B O 1
ATOM 15450 N N . GLU C 1 870 ? 64.423 -132.885 274.954 1.00 20.74 858 GLU B N 1
ATOM 15451 C CA . GLU C 1 870 ? 64.083 -134.311 274.939 1.00 20.58 858 GLU B CA 1
ATOM 15452 C C . GLU C 1 870 ? 64.045 -134.897 273.522 1.00 20.53 858 GLU B C 1
ATOM 15453 O O . GLU C 1 870 ? 64.548 -136.000 273.286 1.00 20.06 858 GLU B O 1
ATOM 15459 N N . LEU C 1 871 ? 63.458 -134.152 272.586 1.00 20.46 859 LEU B N 1
ATOM 15460 C CA . LEU C 1 871 ? 63.409 -134.561 271.177 1.00 20.65 859 LEU B CA 1
ATOM 15461 C C . LEU C 1 871 ? 64.794 -134.588 270.531 1.00 20.72 859 LEU B C 1
ATOM 15462 O O . LEU C 1 871 ? 65.120 -135.517 269.785 1.00 20.48 859 LEU B O 1
ATOM 15467 N N . ASN C 1 872 ? 65.598 -133.564 270.818 1.00 20.98 860 ASN B N 1
ATOM 15468 C CA . ASN C 1 872 ? 66.993 -133.508 270.366 1.00 21.25 860 ASN B CA 1
ATOM 15469 C C . ASN C 1 872 ? 67.802 -134.711 270.848 1.00 21.20 860 ASN B C 1
ATOM 15470 O O . ASN C 1 872 ? 68.574 -135.293 270.079 1.00 20.98 860 ASN B O 1
ATOM 15475 N N . ASP C 1 873 ? 67.610 -135.078 272.117 1.00 21.19 861 ASP B N 1
ATOM 15476 C CA . ASP C 1 873 ? 68.290 -136.229 272.717 1.00 21.13 861 ASP B CA 1
ATOM 15477 C C . ASP C 1 873 ? 67.907 -137.538 272.021 1.00 20.89 861 ASP B C 1
ATOM 15478 O O . ASP C 1 873 ? 68.770 -138.373 271.745 1.00 20.62 861 ASP B O 1
ATOM 15483 N N . ILE C 1 874 ? 66.616 -137.708 271.738 1.00 20.46 862 ILE B N 1
ATOM 15484 C CA . ILE C 1 874 ? 66.131 -138.888 271.015 1.00 20.28 862 ILE B CA 1
ATOM 15485 C C . ILE C 1 874 ? 66.696 -138.947 269.583 1.00 20.43 862 ILE B C 1
ATOM 15486 O O . ILE C 1 874 ? 67.137 -140.008 269.127 1.00 20.41 862 ILE B O 1
ATOM 15491 N N . GLN C 1 875 ? 66.702 -137.812 268.885 1.00 20.42 863 GLN B N 1
ATOM 15492 C CA . GLN C 1 875 ? 67.337 -137.749 267.557 1.00 20.54 863 GLN B CA 1
ATOM 15493 C C . GLN C 1 875 ? 68.816 -138.161 267.615 1.00 20.43 863 GLN B C 1
ATOM 15494 O O . GLN C 1 875 ? 69.272 -138.959 266.798 1.00 20.21 863 GLN B O 1
ATOM 15500 N N . ALA C 1 876 ? 69.546 -137.621 268.592 1.00 20.27 864 ALA B N 1
ATOM 15501 C CA . ALA C 1 876 ? 70.977 -137.908 268.757 1.00 20.17 864 ALA B CA 1
ATOM 15502 C C . ALA C 1 876 ? 71.253 -139.380 269.081 1.00 20.18 864 ALA B C 1
ATOM 15503 O O . ALA C 1 876 ? 72.300 -139.918 268.708 1.00 19.90 864 ALA B O 1
ATOM 15505 N N . SER C 1 877 ? 70.302 -140.020 269.759 1.00 20.00 865 SER B N 1
ATOM 15506 C CA . SER C 1 877 ? 70.383 -141.440 270.094 1.00 20.19 865 SER B CA 1
ATOM 15507 C C . SER C 1 877 ? 70.410 -142.327 268.846 1.00 20.05 865 SER B C 1
ATOM 15508 O O . SER C 1 877 ? 70.758 -143.507 268.926 1.00 20.20 865 SER B O 1
ATOM 15511 N N . LEU C 1 878 ? 70.029 -141.753 267.705 1.00 19.85 866 LEU B N 1
ATOM 15512 C CA . LEU C 1 878 ? 70.025 -142.468 266.427 1.00 19.98 866 LEU B CA 1
ATOM 15513 C C . LEU C 1 878 ? 71.346 -142.360 265.675 1.00 19.80 866 LEU B C 1
ATOM 15514 O O . LEU C 1 878 ? 71.546 -143.058 264.686 1.00 19.48 866 LEU B O 1
ATOM 15519 N N . ASN C 1 879 ? 72.238 -141.481 266.131 1.00 19.98 867 ASN B N 1
ATOM 15520 C CA . ASN C 1 879 ? 73.474 -141.193 265.399 1.00 20.51 867 ASN B CA 1
ATOM 15521 C C . ASN C 1 879 ? 74.370 -142.417 265.186 1.00 20.47 867 ASN B C 1
ATOM 15522 O O . ASN C 1 879 ? 75.087 -142.492 264.186 1.00 20.35 867 ASN B O 1
ATOM 15527 N N . ASN C 1 880 ? 74.308 -143.375 266.114 1.00 20.61 868 ASN B N 1
ATOM 15528 C CA . ASN C 1 880 ? 75.069 -144.621 265.991 1.00 20.79 868 ASN B CA 1
ATOM 15529 C C . ASN C 1 880 ? 74.559 -145.538 264.871 1.00 20.75 868 ASN B C 1
ATOM 15530 O O . ASN C 1 880 ? 75.225 -146.505 264.499 1.00 20.66 868 ASN B O 1
ATOM 15535 N N . LEU C 1 881 ? 73.381 -145.210 264.341 1.00 20.69 869 LEU B N 1
ATOM 15536 C CA . LEU C 1 881 ? 72.749 -145.944 263.244 1.00 21.02 869 LEU B CA 1
ATOM 15537 C C . LEU C 1 881 ? 73.053 -145.318 261.874 1.00 20.92 869 LEU B C 1
ATOM 15538 O O . LEU C 1 881 ? 72.553 -145.784 260.845 1.00 21.12 869 LEU B O 1
ATOM 15543 N N . ALA C 1 882 ? 73.874 -144.267 261.880 1.00 20.62 870 ALA B N 1
ATOM 15544 C CA . ALA C 1 882 ? 74.289 -143.535 260.671 1.00 20.55 870 ALA B CA 1
ATOM 15545 C C . ALA C 1 882 ? 73.129 -143.050 259.782 1.00 20.61 870 ALA B C 1
ATOM 15546 O O . ALA C 1 882 ? 73.065 -143.405 258.600 1.00 20.47 870 ALA B O 1
ATOM 15548 N N . PRO C 1 883 ? 72.216 -142.225 260.340 1.00 20.95 871 PRO B N 1
ATOM 15549 C CA . PRO C 1 883 ? 71.065 -141.747 259.557 1.00 21.22 871 PRO B CA 1
ATOM 15550 C C . PRO C 1 883 ? 71.466 -140.882 258.357 1.00 21.76 871 PRO B C 1
ATOM 15551 O O . PRO C 1 883 ? 70.693 -140.749 257.402 1.00 21.81 871 PRO B O 1
ATOM 15555 N N . MET C 1 884 ? 72.668 -140.318 258.409 1.00 22.31 872 MET B N 1
ATOM 15556 C CA . MET C 1 884 ? 73.158 -139.433 257.358 1.00 23.06 872 MET B CA 1
ATOM 15557 C C . MET C 1 884 ? 74.060 -140.158 256.377 1.00 22.95 872 MET B C 1
ATOM 15558 O O . MET C 1 884 ? 74.915 -140.953 256.770 1.00 23.13 872 MET B O 1
ATOM 15563 N N . ILE C 1 885 ? 73.854 -139.875 255.096 1.00 22.62 873 ILE B N 1
ATOM 15564 C CA . ILE C 1 885 ? 74.746 -140.346 254.051 1.00 22.46 873 ILE B CA 1
ATOM 15565 C C . ILE C 1 885 ? 75.641 -139.175 253.660 1.00 22.30 873 ILE B C 1
ATOM 15566 O O . ILE C 1 885 ? 75.153 -138.086 253.346 1.00 21.78 873 ILE B O 1
ATOM 15571 N N . GLU C 1 886 ? 76.949 -139.405 253.718 1.00 22.22 874 GLU B N 1
ATOM 15572 C CA . GLU C 1 886 ? 77.937 -138.366 253.457 1.00 22.41 874 GLU B CA 1
ATOM 15573 C C . GLU C 1 886 ? 78.714 -138.696 252.195 1.00 22.28 874 GLU B C 1
ATOM 15574 O O . GLU C 1 886 ? 79.122 -139.840 251.994 1.00 22.50 874 GLU B O 1
ATOM 15580 N N . THR C 1 887 ? 78.915 -137.693 251.347 1.00 21.93 875 THR B N 1
ATOM 15581 C CA . THR C 1 887 ? 79.674 -137.879 250.110 1.00 21.47 875 THR B CA 1
ATOM 15582 C C . THR C 1 887 ? 81.044 -137.218 250.192 1.00 21.36 875 THR B C 1
ATOM 15583 O O . THR C 1 887 ? 81.902 -137.446 249.334 1.00 21.53 875 THR B O 1
ATOM 15587 N N . GLY C 1 888 ? 81.236 -136.393 251.218 1.00 21.19 876 GLY B N 1
ATOM 15588 C CA . GLY C 1 888 ? 82.415 -135.531 251.314 1.00 20.98 876 GLY B CA 1
ATOM 15589 C C . GLY C 1 888 ? 82.116 -134.080 250.968 1.00 20.64 876 GLY B C 1
ATOM 15590 O O . GLY C 1 888 ? 82.834 -133.172 251.402 1.00 21.00 876 GLY B O 1
ATOM 15591 N N . SER C 1 889 ? 81.059 -133.857 250.187 1.00 19.98 877 SER B N 1
ATOM 15592 C CA . SER C 1 889 ? 80.656 -132.510 249.771 1.00 19.43 877 SER B CA 1
ATOM 15593 C C . SER C 1 889 ? 79.144 -132.274 249.861 1.00 18.92 877 SER B C 1
ATOM 15594 O O . SER C 1 889 ? 78.678 -131.145 249.704 1.00 18.43 877 SER B O 1
ATOM 15597 N N . GLN C 1 890 ? 78.389 -133.345 250.099 1.00 18.24 878 GLN B N 1
ATOM 15598 C CA . GLN C 1 890 ? 76.940 -133.265 250.263 1.00 18.11 878 GLN B CA 1
ATOM 15599 C C . GLN C 1 890 ? 76.509 -134.185 251.394 1.00 18.30 878 GLN B C 1
ATOM 15600 O O . GLN C 1 890 ? 77.191 -135.169 251.692 1.00 18.37 878 GLN B O 1
ATOM 15606 N N . THR C 1 891 ? 75.368 -133.871 252.006 1.00 18.24 879 THR B N 1
ATOM 15607 C CA . THR C 1 891 ? 74.782 -134.732 253.034 1.00 18.57 879 THR B CA 1
ATOM 15608 C C . THR C 1 891 ? 73.328 -135.044 252.699 1.00 18.35 879 THR B C 1
ATOM 15609 O O . THR C 1 891 ? 72.550 -134.143 252.381 1.00 18.21 879 THR B O 1
ATOM 15613 N N . PHE C 1 892 ? 72.974 -136.324 252.777 1.00 18.37 880 PHE B N 1
ATOM 15614 C CA . PHE C 1 892 ? 71.602 -136.765 252.529 1.00 18.57 880 PHE B CA 1
ATOM 15615 C C . PHE C 1 892 ? 71.018 -137.491 253.731 1.00 18.92 880 PHE B C 1
ATOM 15616 O O . PHE C 1 892 ? 71.688 -138.306 254.367 1.00 19.48 880 PHE B O 1
ATOM 15624 N N . TYR C 1 893 ? 69.764 -137.178 254.028 1.00 19.08 881 TYR B N 1
ATOM 15625 C CA . TYR C 1 893 ? 69.036 -137.804 255.121 1.00 19.44 881 TYR B CA 1
ATOM 15626 C C . TYR C 1 893 ? 67.739 -138.366 254.552 1.00 19.56 881 TYR B C 1
ATOM 15627 O O . TYR C 1 893 ? 66.702 -137.705 254.571 1.00 19.95 881 TYR B O 1
ATOM 15636 N N . ILE C 1 894 ? 67.816 -139.591 254.041 1.00 19.80 882 ILE B N 1
ATOM 15637 C CA . ILE C 1 894 ? 66.708 -140.188 253.288 1.00 20.28 882 ILE B CA 1
ATOM 15638 C C . ILE C 1 894 ? 65.442 -140.373 254.137 1.00 20.31 882 ILE B C 1
ATOM 15639 O O . ILE C 1 894 ? 64.330 -140.134 253.659 1.00 20.33 882 ILE B O 1
ATOM 15644 N N . ALA C 1 895 ? 65.615 -140.755 255.401 1.00 20.28 883 ALA B N 1
ATOM 15645 C CA . ALA C 1 895 ? 64.473 -141.005 256.289 1.00 20.27 883 ALA B CA 1
ATOM 15646 C C . ALA C 1 895 ? 63.788 -139.742 256.826 1.00 20.44 883 ALA B C 1
ATOM 15647 O O . ALA C 1 895 ? 62.646 -139.802 257.297 1.00 20.08 883 ALA B O 1
ATOM 15649 N N . GLY C 1 896 ? 64.483 -138.606 256.764 1.00 20.81 884 GLY B N 1
ATOM 15650 C CA . GLY C 1 896 ? 63.980 -137.350 257.320 1.00 21.68 884 GLY B CA 1
ATOM 15651 C C . GLY C 1 896 ? 62.592 -136.967 256.851 1.00 22.37 884 GLY B C 1
ATOM 15652 O O . GLY C 1 896 ? 62.337 -136.881 255.647 1.00 22.43 884 GLY B O 1
ATOM 15653 N N . SER C 1 897 ? 61.696 -136.745 257.812 1.00 22.99 885 SER B N 1
ATOM 15654 C CA . SER C 1 897 ? 60.318 -136.357 257.526 1.00 23.75 885 SER B CA 1
ATOM 15655 C C . SER C 1 897 ? 59.729 -135.517 258.654 1.00 24.16 885 SER B C 1
ATOM 15656 O O . SER C 1 897 ? 60.333 -135.360 259.715 1.00 24.04 885 SER B O 1
ATOM 15659 N N . GLU C 1 898 ? 58.544 -134.973 258.405 1.00 24.79 886 GLU B N 1
ATOM 15660 C CA . GLU C 1 898 ? 57.711 -134.429 259.459 1.00 25.60 886 GLU B CA 1
ATOM 15661 C C . GLU C 1 898 ? 56.370 -135.142 259.363 1.00 25.49 886 GLU B C 1
ATOM 15662 O O . GLU C 1 898 ? 55.765 -135.197 258.286 1.00 25.78 886 GLU B O 1
ATOM 15668 N N . ASN C 1 899 ? 55.912 -135.712 260.473 1.00 25.08 887 ASN B N 1
ATOM 15669 C CA . ASN C 1 899 ? 54.675 -136.492 260.444 1.00 24.90 887 ASN B CA 1
ATOM 15670 C C . ASN C 1 899 ? 53.855 -136.391 261.725 1.00 24.34 887 ASN B C 1
ATOM 15671 O O . ASN C 1 899 ? 54.385 -136.069 262.791 1.00 24.09 887 ASN B O 1
ATOM 15676 N N . ALA C 1 900 ? 52.563 -136.678 261.602 1.00 24.16 888 ALA B N 1
ATOM 15677 C CA . ALA C 1 900 ? 51.632 -136.617 262.726 1.00 23.81 888 ALA B CA 1
ATOM 15678 C C . ALA C 1 900 ? 51.559 -137.939 263.496 1.00 23.79 888 ALA B C 1
ATOM 15679 O O . ALA C 1 900 ? 50.898 -138.022 264.531 1.00 23.55 888 ALA B O 1
ATOM 15681 N N . GLU C 1 901 ? 52.247 -138.964 262.998 1.00 23.75 889 GLU B N 1
ATOM 15682 C CA . GLU C 1 901 ? 52.178 -140.297 263.600 1.00 24.14 889 GLU B CA 1
ATOM 15683 C C . GLU C 1 901 ? 52.978 -140.435 264.895 1.00 23.97 889 GLU B C 1
ATOM 15684 O O . GLU C 1 901 ? 52.680 -141.301 265.714 1.00 24.50 889 GLU B O 1
ATOM 15690 N N . VAL C 1 902 ? 53.980 -139.581 265.082 1.00 23.58 890 VAL B N 1
ATOM 15691 C CA . VAL C 1 902 ? 54.841 -139.652 266.265 1.00 23.12 890 VAL B CA 1
ATOM 15692 C C . VAL C 1 902 ? 54.079 -139.287 267.541 1.00 22.88 890 VAL B C 1
ATOM 15693 O O . VAL C 1 902 ? 54.081 -140.048 268.514 1.00 23.01 890 VAL B O 1
ATOM 15697 N N . ALA C 1 903 ? 53.427 -138.125 267.524 1.00 22.25 891 ALA B N 1
ATOM 15698 C CA . ALA C 1 903 ? 52.712 -137.618 268.694 1.00 21.78 891 ALA B CA 1
ATOM 15699 C C . ALA C 1 903 ? 51.266 -138.106 268.762 1.00 21.55 891 ALA B C 1
ATOM 15700 O O . ALA C 1 903 ? 50.690 -138.188 269.851 1.00 21.32 891 ALA B O 1
ATOM 15702 N N . ASN C 1 904 ? 50.695 -138.429 267.598 1.00 21.09 892 ASN B N 1
ATOM 15703 C CA . ASN C 1 904 ? 49.321 -138.939 267.477 1.00 20.89 892 ASN B CA 1
ATOM 15704 C C . ASN C 1 904 ? 48.313 -138.151 268.327 1.00 20.37 892 ASN B C 1
ATOM 15705 O O . ASN C 1 904 ? 47.557 -138.724 269.118 1.00 19.61 892 ASN B O 1
ATOM 15710 N N . GLN C 1 905 ? 48.311 -136.831 268.159 1.00 19.58 893 GLN B N 1
ATOM 15711 C CA . GLN C 1 905 ? 47.453 -135.963 268.963 1.00 19.54 893 GLN B CA 1
ATOM 15712 C C . GLN C 1 905 ? 47.185 -134.626 268.284 1.00 18.80 893 GLN B C 1
ATOM 15713 O O . GLN C 1 905 ? 47.959 -134.181 267.435 1.00 18.47 893 GLN B O 1
ATOM 15719 N N . VAL C 1 906 ? 46.089 -133.987 268.684 1.00 18.14 894 VAL B N 1
ATOM 15720 C CA . VAL C 1 906 ? 45.791 -132.620 268.260 1.00 17.52 894 VAL B CA 1
ATOM 15721 C C . VAL C 1 906 ? 46.779 -131.671 268.948 1.00 17.21 894 VAL B C 1
ATOM 15722 O O . VAL C 1 906 ? 47.086 -131.833 270.129 1.00 17.28 894 VAL B O 1
ATOM 15726 N N . LEU C 1 907 ? 47.292 -130.704 268.194 1.00 16.71 895 LEU B N 1
ATOM 15727 C CA . LEU C 1 907 ? 48.152 -129.665 268.751 1.00 16.60 895 LEU B CA 1
ATOM 15728 C C . LEU C 1 907 ? 47.328 -128.506 269.326 1.00 16.23 895 LEU B C 1
ATOM 15729 O O . LEU C 1 907 ? 47.569 -128.057 270.446 1.00 16.67 895 LEU B O 1
ATOM 15734 N N . ALA C 1 908 ? 46.364 -128.029 268.545 1.00 15.91 896 ALA B N 1
ATOM 15735 C CA . ALA C 1 908 ? 45.469 -126.946 268.953 1.00 15.53 896 ALA B CA 1
ATOM 15736 C C . ALA C 1 908 ? 44.228 -126.949 268.078 1.00 15.36 896 ALA B C 1
ATOM 15737 O O . ALA C 1 908 ? 44.249 -127.474 266.961 1.00 15.09 896 ALA B O 1
ATOM 15739 N N . THR C 1 909 ? 43.156 -126.354 268.593 1.00 15.03 897 THR B N 1
ATOM 15740 C CA . THR C 1 909 ? 41.938 -126.093 267.818 1.00 15.29 897 THR B CA 1
ATOM 15741 C C . THR C 1 909 ? 41.660 -124.597 267.921 1.00 15.19 897 THR B C 1
ATOM 15742 O O . THR C 1 909 ? 42.292 -123.903 268.727 1.00 15.35 897 THR B O 1
ATOM 15746 N N . ASN C 1 910 ? 40.722 -124.091 267.118 1.00 15.40 898 ASN B N 1
ATOM 15747 C CA . ASN C 1 910 ? 40.214 -122.746 267.355 1.00 15.48 898 ASN B CA 1
ATOM 15748 C C . ASN C 1 910 ? 39.213 -122.755 268.517 1.00 15.91 898 ASN B C 1
ATOM 15749 O O . ASN C 1 910 ? 38.938 -123.816 269.101 1.00 16.28 898 ASN B O 1
ATOM 15754 N N . LEU C 1 911 ? 38.677 -121.587 268.858 1.00 16.36 899 LEU B N 1
ATOM 15755 C CA . LEU C 1 911 ? 37.808 -121.463 270.031 1.00 16.81 899 LEU B CA 1
ATOM 15756 C C . LEU C 1 911 ? 36.384 -121.975 269.791 1.00 17.18 899 LEU B C 1
ATOM 15757 O O . LEU C 1 911 ? 35.547 -121.953 270.701 1.00 17.48 899 LEU B O 1
ATOM 15762 N N . ASP C 1 912 ? 36.122 -122.450 268.576 1.00 17.53 900 ASP B N 1
ATOM 15763 C CA . ASP C 1 912 ? 34.848 -123.094 268.268 1.00 18.00 900 ASP B CA 1
ATOM 15764 C C . ASP C 1 912 ? 34.986 -124.616 268.233 1.00 17.72 900 ASP B C 1
ATOM 15765 O O . ASP C 1 912 ? 34.072 -125.315 267.785 1.00 17.65 900 ASP B O 1
ATOM 15770 N N . ASP C 1 913 ? 36.124 -125.123 268.717 1.00 17.38 901 ASP B N 1
ATOM 15771 C CA . ASP C 1 913 ? 36.413 -126.564 268.723 1.00 17.58 901 ASP B CA 1
ATOM 15772 C C . ASP C 1 913 ? 36.561 -127.111 267.294 1.00 17.42 901 ASP B C 1
ATOM 15773 O O . ASP C 1 913 ? 36.340 -128.297 267.032 1.00 17.23 901 ASP B O 1
ATOM 15778 N N . ARG C 1 914 ? 36.934 -126.232 266.367 1.00 16.89 902 ARG B N 1
ATOM 15779 C CA . ARG C 1 914 ? 37.179 -126.633 264.984 1.00 16.65 902 ARG B CA 1
ATOM 15780 C C . ARG C 1 914 ? 38.617 -126.283 264.596 1.00 16.11 902 ARG B C 1
ATOM 15781 O O . ARG C 1 914 ? 39.407 -125.901 265.459 1.00 16.01 902 ARG B O 1
ATOM 15789 N N . MET C 1 915 ? 38.962 -126.440 263.317 1.00 15.85 903 MET B N 1
ATOM 15790 C CA . MET C 1 915 ? 40.334 -126.221 262.845 1.00 15.81 903 MET B CA 1
ATOM 15791 C C . MET C 1 915 ? 41.344 -126.958 263.734 1.00 16.06 903 MET B C 1
ATOM 15792 O O . MET C 1 915 ? 42.253 -126.352 264.315 1.00 15.70 903 MET B O 1
ATOM 15797 N N . ARG C 1 916 ? 41.153 -128.272 263.841 1.00 16.28 904 ARG B N 1
ATOM 15798 C CA . ARG C 1 916 ? 41.953 -129.112 264.730 1.00 16.68 904 ARG B CA 1
ATOM 15799 C C . ARG C 1 916 ? 43.231 -129.553 264.038 1.00 17.05 904 ARG B C 1
ATOM 15800 O O . ARG C 1 916 ? 43.225 -130.461 263.206 1.00 17.36 904 ARG B O 1
ATOM 15808 N N . VAL C 1 917 ? 44.322 -128.883 264.390 1.00 17.49 905 VAL B N 1
ATOM 15809 C CA . VAL C 1 917 ? 45.621 -129.085 263.758 1.00 18.17 905 VAL B CA 1
ATOM 15810 C C . VAL C 1 917 ? 46.375 -130.218 264.462 1.00 18.28 905 VAL B C 1
ATOM 15811 O O . VAL C 1 917 ? 46.584 -130.153 265.674 1.00 17.93 905 VAL B O 1
ATOM 15815 N N . PRO C 1 918 ? 46.786 -131.260 263.707 1.00 18.86 906 PRO B N 1
ATOM 15816 C CA . PRO C 1 918 ? 47.584 -132.326 264.325 1.00 19.14 906 PRO B CA 1
ATOM 15817 C C . PRO C 1 918 ? 48.953 -131.829 264.787 1.00 19.45 906 PRO B C 1
ATOM 15818 O O . PRO C 1 918 ? 49.522 -130.912 264.183 1.00 19.43 906 PRO B O 1
ATOM 15822 N N . MET C 1 919 ? 49.467 -132.421 265.859 1.00 19.71 907 MET B N 1
ATOM 15823 C CA . MET C 1 919 ? 50.832 -132.160 266.279 1.00 20.48 907 MET B CA 1
ATOM 15824 C C . MET C 1 919 ? 51.794 -132.927 265.372 1.00 20.44 907 MET B C 1
ATOM 15825 O O . MET C 1 919 ? 51.851 -134.159 265.408 1.00 20.09 907 MET B O 1
ATOM 15830 N N . SER C 1 920 ? 52.529 -132.189 264.546 1.00 20.78 908 SER B N 1
ATOM 15831 C CA . SER C 1 920 ? 53.498 -132.792 263.632 1.00 21.13 908 SER B CA 1
ATOM 15832 C C . SER C 1 920 ? 54.894 -132.560 264.174 1.00 21.05 908 SER B C 1
ATOM 15833 O O . SER C 1 920 ? 55.208 -131.464 264.631 1.00 20.68 908 SER B O 1
ATOM 15836 N N . ILE C 1 921 ? 55.725 -133.597 264.155 1.00 21.37 909 ILE B N 1
ATOM 15837 C CA . ILE C 1 921 ? 57.108 -133.429 264.593 1.00 21.70 909 ILE B CA 1
ATOM 15838 C C . ILE C 1 921 ? 58.114 -134.010 263.604 1.00 21.34 909 ILE B C 1
ATOM 15839 O O . ILE C 1 921 ? 57.810 -134.924 262.836 1.00 21.13 909 ILE B O 1
ATOM 15844 N N . TYR C 1 922 ? 59.315 -133.447 263.641 1.00 21.30 910 TYR B N 1
ATOM 15845 C CA . TYR C 1 922 ? 60.411 -133.851 262.785 1.00 21.39 910 TYR B CA 1
ATOM 15846 C C . TYR C 1 922 ? 60.982 -135.170 263.289 1.00 21.00 910 TYR B C 1
ATOM 15847 O O . TYR C 1 922 ? 61.415 -135.269 264.441 1.00 21.05 910 TYR B O 1
ATOM 15856 N N . ALA C 1 923 ? 60.961 -136.184 262.428 1.00 20.55 911 ALA B N 1
ATOM 15857 C CA . ALA C 1 923 ? 61.351 -137.542 262.809 1.00 20.30 911 ALA B CA 1
ATOM 15858 C C . ALA C 1 923 ? 61.646 -138.392 261.578 1.00 20.08 911 ALA B C 1
ATOM 15859 O O . ALA C 1 923 ? 61.168 -138.083 260.481 1.00 19.71 911 ALA B O 1
ATOM 15861 N N . PRO C 1 924 ? 62.448 -139.462 261.748 1.00 20.02 912 PRO B N 1
ATOM 15862 C CA . PRO C 1 924 ? 62.645 -140.403 260.651 1.00 19.96 912 PRO B CA 1
ATOM 15863 C C . PRO C 1 924 ? 61.364 -141.183 260.359 1.00 19.89 912 PRO B C 1
ATOM 15864 O O . PRO C 1 924 ? 60.638 -141.563 261.284 1.00 19.89 912 PRO B O 1
ATOM 15868 N N . ALA C 1 925 ? 61.081 -141.376 259.076 1.00 19.52 913 ALA B N 1
ATOM 15869 C CA . ALA C 1 925 ? 59.987 -142.227 258.631 1.00 19.28 913 ALA B CA 1
ATOM 15870 C C . ALA C 1 925 ? 60.512 -143.133 257.529 1.00 19.34 913 ALA B C 1
ATOM 15871 O O . ALA C 1 925 ? 61.628 -142.944 257.050 1.00 19.34 913 ALA B O 1
ATOM 15873 N N . GLN C 1 926 ? 59.716 -144.120 257.130 1.00 19.29 914 GLN B N 1
ATOM 15874 C CA . GLN C 1 926 ? 60.149 -145.072 256.111 1.00 19.44 914 GLN B CA 1
ATOM 15875 C C . GLN C 1 926 ? 60.468 -144.382 254.788 1.00 19.24 914 GLN B C 1
ATOM 15876 O O . GLN C 1 926 ? 59.779 -143.441 254.384 1.00 19.12 914 GLN B O 1
ATOM 15882 N N . ALA C 1 927 ? 61.535 -144.845 254.143 1.00 18.76 915 ALA B N 1
ATOM 15883 C CA . ALA C 1 927 ? 62.038 -144.225 252.918 1.00 18.65 915 ALA B CA 1
ATOM 15884 C C . ALA C 1 927 ? 61.236 -144.633 251.686 1.00 18.59 915 ALA B C 1
ATOM 15885 O O . ALA C 1 927 ? 61.116 -143.864 250.728 1.00 18.33 915 ALA B O 1
ATOM 15887 N N . GLY C 1 928 ? 60.691 -145.847 251.710 1.00 18.36 916 GLY B N 1
ATOM 15888 C CA . GLY C 1 928 ? 60.063 -146.412 250.519 1.00 18.25 916 GLY B CA 1
ATOM 15889 C C . GLY C 1 928 ? 61.122 -146.553 249.440 1.00 18.12 916 GLY B C 1
ATOM 15890 O O . GLY C 1 928 ? 62.159 -147.179 249.668 1.00 18.36 916 GLY B O 1
ATOM 15891 N N . VAL C 1 929 ? 60.877 -145.947 248.281 1.00 17.58 917 VAL B N 1
ATOM 15892 C CA . VAL C 1 929 ? 61.848 -145.959 247.179 1.00 17.24 917 VAL B CA 1
ATOM 15893 C C . VAL C 1 929 ? 62.694 -144.680 247.105 1.00 17.04 917 VAL B C 1
ATOM 15894 O O . VAL C 1 929 ? 63.549 -144.559 246.221 1.00 16.86 917 VAL B O 1
ATOM 15898 N N . ALA C 1 930 ? 62.466 -143.751 248.038 1.00 16.63 918 ALA B N 1
ATOM 15899 C CA . ALA C 1 930 ? 63.095 -142.419 248.013 1.00 16.55 918 ALA B CA 1
ATOM 15900 C C . ALA C 1 930 ? 64.622 -142.413 247.883 1.00 16.35 918 ALA B C 1
ATOM 15901 O O . ALA C 1 930 ? 65.184 -141.488 247.303 1.00 16.29 918 ALA B O 1
ATOM 15903 N N . GLY C 1 931 ? 65.283 -143.432 248.427 1.00 16.30 919 GLY B N 1
ATOM 15904 C CA . GLY C 1 931 ? 66.738 -143.569 248.309 1.00 16.36 919 GLY B CA 1
ATOM 15905 C C . GLY C 1 931 ? 67.284 -143.411 246.895 1.00 16.45 919 GLY B C 1
ATOM 15906 O O . GLY C 1 931 ? 68.310 -142.760 246.696 1.00 16.27 919 GLY B O 1
ATOM 15907 N N . ILE C 1 932 ? 66.597 -144.002 245.917 1.00 16.41 920 ILE B N 1
ATOM 15908 C CA . ILE C 1 932 ? 67.048 -143.953 244.517 1.00 16.50 920 ILE B CA 1
ATOM 15909 C C . ILE C 1 932 ? 67.055 -142.513 243.952 1.00 16.24 920 ILE B C 1
ATOM 15910 O O . ILE C 1 932 ? 68.119 -142.022 243.575 1.00 15.99 920 ILE B O 1
ATOM 15915 N N . PRO C 1 933 ? 65.886 -141.834 243.898 1.00 16.30 921 PRO B N 1
ATOM 15916 C CA . PRO C 1 933 ? 65.936 -140.446 243.416 1.00 16.26 921 PRO B CA 1
ATOM 15917 C C . PRO C 1 933 ? 66.804 -139.506 244.267 1.00 16.13 921 PRO B C 1
ATOM 15918 O O . PRO C 1 933 ? 67.501 -138.658 243.705 1.00 15.83 921 PRO B O 1
ATOM 15922 N N . PHE C 1 934 ? 66.772 -139.655 245.593 1.00 16.06 922 PHE B N 1
ATOM 15923 C CA . PHE C 1 934 ? 67.620 -138.844 246.478 1.00 16.09 922 PHE B CA 1
ATOM 15924 C C . PHE C 1 934 ? 69.085 -138.909 246.040 1.00 16.08 922 PHE B C 1
ATOM 15925 O O . PHE C 1 934 ? 69.720 -137.876 245.831 1.00 16.01 922 PHE B O 1
ATOM 15933 N N . MET C 1 935 ? 69.613 -140.123 245.900 1.00 16.10 923 MET B N 1
ATOM 15934 C CA . MET C 1 935 ? 71.033 -140.301 245.578 1.00 16.26 923 MET B CA 1
ATOM 15935 C C . MET C 1 935 ? 71.375 -139.976 244.120 1.00 16.04 923 MET B C 1
ATOM 15936 O O . MET C 1 935 ? 72.458 -139.459 243.842 1.00 16.49 923 MET B O 1
ATOM 15941 N N . THR C 1 936 ? 70.455 -140.271 243.199 1.00 16.32 924 THR B N 1
ATOM 15942 C CA . THR C 1 936 ? 70.688 -140.049 241.766 1.00 16.29 924 THR B CA 1
ATOM 15943 C C . THR C 1 936 ? 70.596 -138.568 241.398 1.00 15.97 924 THR B C 1
ATOM 15944 O O . THR C 1 936 ? 71.477 -138.037 240.722 1.00 15.70 924 THR B O 1
ATOM 15948 N N . ILE C 1 937 ? 69.529 -137.909 241.837 1.00 15.65 925 ILE B N 1
ATOM 15949 C CA . ILE C 1 937 ? 69.404 -136.462 241.650 1.00 15.79 925 ILE B CA 1
ATOM 15950 C C . ILE C 1 937 ? 70.524 -135.752 242.419 1.00 15.90 925 ILE B C 1
ATOM 15951 O O . ILE C 1 937 ? 71.198 -134.864 241.885 1.00 15.74 925 ILE B O 1
ATOM 15956 N N . GLY C 1 938 ? 70.741 -136.184 243.660 1.00 15.92 926 GLY B N 1
ATOM 15957 C CA . GLY C 1 938 ? 71.731 -135.569 244.538 1.00 15.98 926 GLY B CA 1
ATOM 15958 C C . GLY C 1 938 ? 73.148 -135.580 244.004 1.00 15.85 926 GLY B C 1
ATOM 15959 O O . GLY C 1 938 ? 73.758 -134.523 243.842 1.00 15.97 926 GLY B O 1
ATOM 15960 N N . THR C 1 939 ? 73.673 -136.771 243.733 1.00 15.81 927 THR B N 1
ATOM 15961 C CA . THR C 1 939 ? 75.063 -136.912 243.294 1.00 16.01 927 THR B CA 1
ATOM 15962 C C . THR C 1 939 ? 75.218 -136.731 241.778 1.00 15.96 927 THR B C 1
ATOM 15963 O O . THR C 1 939 ? 76.335 -136.681 241.265 1.00 16.21 927 THR B O 1
ATOM 15967 N N . GLY C 1 940 ? 74.087 -136.628 241.080 1.00 16.10 928 GLY B N 1
ATOM 15968 C CA . GLY C 1 940 ? 74.057 -136.326 239.647 1.00 15.93 928 GLY B CA 1
ATOM 15969 C C . GLY C 1 940 ? 73.935 -134.833 239.402 1.00 16.07 928 GLY B C 1
ATOM 15970 O O . GLY C 1 940 ? 74.921 -134.099 239.544 1.00 15.84 928 GLY B O 1
ATOM 15971 N N . ASP C 1 941 ? 72.729 -134.365 239.068 1.00 15.92 929 ASP B N 1
ATOM 15972 C CA . ASP C 1 941 ? 72.547 -132.943 238.734 1.00 15.67 929 ASP B CA 1
ATOM 15973 C C . ASP C 1 941 ? 72.868 -132.000 239.902 1.00 15.31 929 ASP B C 1
ATOM 15974 O O . ASP C 1 941 ? 73.456 -130.936 239.691 1.00 14.55 929 ASP B O 1
ATOM 15979 N N . GLY C 1 942 ? 72.523 -132.411 241.122 1.00 14.90 930 GLY B N 1
ATOM 15980 C CA . GLY C 1 942 ? 72.818 -131.614 242.319 1.00 15.38 930 GLY B CA 1
ATOM 15981 C C . GLY C 1 942 ? 74.306 -131.347 242.476 1.00 15.47 930 GLY B C 1
ATOM 15982 O O . GLY C 1 942 ? 74.730 -130.195 242.620 1.00 15.53 930 GLY B O 1
ATOM 15983 N N . MET C 1 943 ? 75.101 -132.412 242.433 1.00 15.87 931 MET B N 1
ATOM 15984 C CA . MET C 1 943 ? 76.553 -132.289 242.534 1.00 16.37 931 MET B CA 1
ATOM 15985 C C . MET C 1 943 ? 77.125 -131.517 241.339 1.00 16.55 931 MET B C 1
ATOM 15986 O O . MET C 1 943 ? 78.040 -130.702 241.504 1.00 16.53 931 MET B O 1
ATOM 15991 N N . MET C 1 944 ? 76.576 -131.754 240.146 1.00 16.55 932 MET B N 1
ATOM 15992 C CA . MET C 1 944 ? 76.998 -131.007 238.958 1.00 16.76 932 MET B CA 1
ATOM 15993 C C . MET C 1 944 ? 76.842 -129.501 239.158 1.00 16.52 932 MET B C 1
ATOM 15994 O O . MET C 1 944 ? 77.769 -128.743 238.884 1.00 16.70 932 MET B O 1
ATOM 15999 N N . MET C 1 945 ? 75.675 -129.068 239.635 1.00 16.43 933 MET B N 1
ATOM 16000 C CA . MET C 1 945 ? 75.404 -127.635 239.779 1.00 16.31 933 MET B CA 1
ATOM 16001 C C . MET C 1 945 ? 76.230 -127.005 240.894 1.00 16.53 933 MET B C 1
ATOM 16002 O O . MET C 1 945 ? 76.760 -125.904 240.735 1.00 16.19 933 MET B O 1
ATOM 16007 N N . GLN C 1 946 ? 76.341 -127.721 242.009 1.00 16.79 934 GLN B N 1
ATOM 16008 C CA . GLN C 1 946 ? 77.171 -127.306 243.137 1.00 17.16 934 GLN B CA 1
ATOM 16009 C C . GLN C 1 946 ? 78.622 -127.081 242.696 1.00 17.42 934 GLN B C 1
ATOM 16010 O O . GLN C 1 946 ? 79.250 -126.082 243.066 1.00 17.45 934 GLN B O 1
ATOM 16016 N N . THR C 1 947 ? 79.136 -128.013 241.897 1.00 17.54 935 THR B N 1
ATOM 16017 C CA . THR C 1 947 ? 80.492 -127.934 241.359 1.00 18.13 935 THR B CA 1
ATOM 16018 C C . THR C 1 947 ? 80.614 -126.729 240.430 1.00 18.19 935 THR B C 1
ATOM 16019 O O . THR C 1 947 ? 81.553 -125.937 240.553 1.00 18.29 935 THR B O 1
ATOM 16023 N N . LEU C 1 948 ? 79.646 -126.578 239.529 1.00 18.61 936 LEU B N 1
ATOM 16024 C CA . LEU C 1 948 ? 79.594 -125.448 238.602 1.00 19.04 936 LEU B CA 1
ATOM 16025 C C . LEU C 1 948 ? 79.632 -124.088 239.319 1.00 19.28 936 LEU B C 1
ATOM 16026 O O . LEU C 1 948 ? 80.252 -123.144 238.833 1.00 19.38 936 LEU B O 1
ATOM 16031 N N . SER C 1 949 ? 78.975 -124.001 240.472 1.00 19.21 937 SER B N 1
ATOM 16032 C CA . SER C 1 949 ? 78.928 -122.761 241.253 1.00 19.65 937 SER B CA 1
ATOM 16033 C C . SER C 1 949 ? 80.257 -122.417 241.931 1.00 19.89 937 SER B C 1
ATOM 16034 O O . SER C 1 949 ? 80.561 -121.236 242.142 1.00 20.01 937 SER B O 1
ATOM 16037 N N . THR C 1 950 ? 81.037 -123.446 242.263 1.00 20.05 938 THR B N 1
ATOM 16038 C CA . THR C 1 950 ? 82.189 -123.305 243.167 1.00 20.75 938 THR B CA 1
ATOM 16039 C C . THR C 1 950 ? 83.551 -123.616 242.549 1.00 21.05 938 THR B C 1
ATOM 16040 O O . THR C 1 950 ? 84.588 -123.272 243.125 1.00 21.31 938 THR B O 1
ATOM 16044 N N . MET C 1 951 ? 83.549 -124.270 241.392 1.00 21.24 939 MET B N 1
ATOM 16045 C CA . MET C 1 951 ? 84.780 -124.727 240.747 1.00 21.64 939 MET B CA 1
ATOM 16046 C C . MET C 1 951 ? 85.680 -123.572 240.307 1.00 21.97 939 MET B C 1
ATOM 16047 O O . MET C 1 951 ? 85.235 -122.426 240.198 1.00 21.76 939 MET B O 1
ATOM 16052 N N . LYS C 1 952 ? 86.947 -123.890 240.054 1.00 22.65 940 LYS B N 1
ATOM 16053 C CA . LYS C 1 952 ? 87.873 -122.947 239.439 1.00 23.39 940 LYS B CA 1
ATOM 16054 C C . LYS C 1 952 ? 87.287 -122.472 238.105 1.00 23.29 940 LYS B C 1
ATOM 16055 O O . LYS C 1 952 ? 86.893 -123.282 237.264 1.00 23.50 940 LYS B O 1
ATOM 16061 N N . GLY C 1 953 ? 87.198 -121.155 237.936 1.00 23.51 941 GLY B N 1
ATOM 16062 C CA . GLY C 1 953 ? 86.617 -120.571 236.727 1.00 23.33 941 GLY B CA 1
ATOM 16063 C C . GLY C 1 953 ? 85.119 -120.804 236.597 1.00 23.21 941 GLY B C 1
ATOM 16064 O O . GLY C 1 953 ? 84.595 -120.902 235.483 1.00 23.30 941 GLY B O 1
ATOM 16065 N N . ALA C 1 954 ? 84.437 -120.894 237.740 1.00 22.85 942 ALA B N 1
ATOM 16066 C CA . ALA C 1 954 ? 82.986 -121.060 237.792 1.00 22.29 942 ALA B CA 1
ATOM 16067 C C . ALA C 1 954 ? 82.294 -120.004 236.929 1.00 21.86 942 ALA B C 1
ATOM 16068 O O . ALA C 1 954 ? 82.555 -118.809 237.093 1.00 21.84 942 ALA B O 1
ATOM 16070 N N . PRO C 1 955 ? 81.434 -120.437 235.984 1.00 21.41 943 PRO B N 1
ATOM 16071 C CA . PRO C 1 955 ? 80.724 -119.488 235.119 1.00 21.24 943 PRO B CA 1
ATOM 16072 C C . PRO C 1 955 ? 79.847 -118.519 235.913 1.00 21.23 943 PRO B C 1
ATOM 16073 O O . PRO C 1 955 ? 79.091 -118.938 236.785 1.00 21.21 943 PRO B O 1
ATOM 16077 N N . LYS C 1 956 ? 79.963 -117.227 235.622 1.00 21.27 944 LYS B N 1
ATOM 16078 C CA . LYS C 1 956 ? 79.161 -116.232 236.329 1.00 21.21 944 LYS B CA 1
ATOM 16079 C C . LYS C 1 956 ? 77.992 -115.757 235.461 1.00 20.47 944 LYS B C 1
ATOM 16080 O O . LYS C 1 956 ? 77.936 -116.062 234.271 1.00 20.27 944 LYS B O 1
ATOM 16086 N N . ASN C 1 957 ? 77.048 -115.041 236.070 1.00 19.62 945 ASN B N 1
ATOM 16087 C CA . ASN C 1 957 ? 75.890 -114.494 235.357 1.00 19.19 945 ASN B CA 1
ATOM 16088 C C . ASN C 1 957 ? 75.041 -115.554 234.637 1.00 18.29 945 ASN B C 1
ATOM 16089 O O . ASN C 1 957 ? 74.574 -115.332 233.515 1.00 17.84 945 ASN B O 1
ATOM 16094 N N . THR C 1 958 ? 74.854 -116.697 235.297 1.00 17.79 946 THR B N 1
ATOM 16095 C CA . THR C 1 958 ? 74.009 -117.777 234.774 1.00 17.10 946 THR B CA 1
ATOM 16096 C C . THR C 1 958 ? 72.711 -117.923 235.578 1.00 16.78 946 THR B C 1
ATOM 16097 O O . THR C 1 958 ? 72.590 -117.406 236.701 1.00 16.35 946 THR B O 1
ATOM 16101 N N . LEU C 1 959 ? 71.741 -118.610 234.983 1.00 16.27 947 LEU B N 1
ATOM 16102 C CA . LEU C 1 959 ? 70.582 -119.119 235.722 1.00 15.74 947 LEU B CA 1
ATOM 16103 C C . LEU C 1 959 ? 70.629 -120.642 235.648 1.00 15.89 947 LEU B C 1
ATOM 16104 O O . LEU C 1 959 ? 70.662 -121.209 234.557 1.00 15.78 947 LEU B O 1
ATOM 16109 N N . LYS C 1 960 ? 70.648 -121.292 236.807 1.00 15.75 948 LYS B N 1
ATOM 16110 C CA . LYS C 1 960 ? 70.696 -122.749 236.871 1.00 15.83 948 LYS B CA 1
ATOM 16111 C C . LYS C 1 960 ? 69.304 -123.300 237.159 1.00 15.44 948 LYS B C 1
ATOM 16112 O O . LYS C 1 960 ? 68.616 -122.833 238.071 1.00 15.36 948 LYS B O 1
ATOM 16118 N N . ILE C 1 961 ? 68.893 -124.272 236.347 1.00 15.32 949 ILE B N 1
ATOM 16119 C CA . ILE C 1 961 ? 67.564 -124.873 236.434 1.00 15.42 949 ILE B CA 1
ATOM 16120 C C . ILE C 1 961 ? 67.759 -126.391 236.523 1.00 15.31 949 ILE B C 1
ATOM 16121 O O . ILE C 1 961 ? 67.276 -127.165 235.687 1.00 14.87 949 ILE B O 1
ATOM 16126 N N . PHE C 1 962 ? 68.534 -126.775 237.536 1.00 15.26 950 PHE B N 1
ATOM 16127 C CA . PHE C 1 962 ? 68.716 -128.164 237.965 1.00 15.72 950 PHE B CA 1
ATOM 16128 C C . PHE C 1 962 ? 69.619 -129.006 237.067 1.00 15.55 950 PHE B C 1
ATOM 16129 O O . PHE C 1 962 ? 70.710 -129.364 237.487 1.00 16.01 950 PHE B O 1
ATOM 16137 N N . ASP C 1 963 ? 69.190 -129.330 235.851 1.00 15.39 951 ASP B N 1
ATOM 16138 C CA . ASP C 1 963 ? 70.097 -130.000 234.917 1.00 15.53 951 ASP B CA 1
ATOM 16139 C C . ASP C 1 963 ? 70.354 -129.135 233.680 1.00 15.37 951 ASP B C 1
ATOM 16140 O O . ASP C 1 963 ? 70.997 -129.575 232.728 1.00 15.54 951 ASP B O 1
ATOM 16145 N N . GLY C 1 964 ? 69.820 -127.917 233.698 1.00 15.51 952 GLY B N 1
ATOM 16146 C CA . GLY C 1 964 ? 70.023 -126.963 232.606 1.00 15.28 952 GLY B CA 1
ATOM 16147 C C . GLY C 1 964 ? 70.566 -125.652 233.135 1.00 15.33 952 GLY B C 1
ATOM 16148 O O . GLY C 1 964 ? 70.225 -125.240 234.235 1.00 15.16 952 GLY B O 1
ATOM 16149 N N . MET C 1 965 ? 71.404 -124.990 232.341 1.00 15.36 953 MET B N 1
ATOM 16150 C CA . MET C 1 965 ? 71.990 -123.714 232.742 1.00 15.25 953 MET B CA 1
ATOM 16151 C C . MET C 1 965 ? 71.956 -122.706 231.595 1.00 15.25 953 MET B C 1
ATOM 16152 O O . MET C 1 965 ? 72.518 -122.959 230.522 1.00 15.13 953 MET B O 1
ATOM 16157 N N . ASN C 1 966 ? 71.293 -121.572 231.836 1.00 15.19 954 ASN B N 1
ATOM 16158 C CA . ASN C 1 966 ? 71.212 -120.481 230.861 1.00 15.34 954 ASN B CA 1
ATOM 16159 C C . ASN C 1 966 ? 72.502 -119.669 230.883 1.00 15.32 954 ASN B C 1
ATOM 16160 O O . ASN C 1 966 ? 72.922 -119.204 231.940 1.00 15.16 954 ASN B O 1
ATOM 16165 N N . ILE C 1 967 ? 73.113 -119.497 229.712 1.00 15.61 955 ILE B N 1
ATOM 16166 C CA . ILE C 1 967 ? 74.427 -118.857 229.581 1.00 15.68 955 ILE B CA 1
ATOM 16167 C C . ILE C 1 967 ? 74.340 -117.664 228.631 1.00 15.68 955 ILE B C 1
ATOM 16168 O O . ILE C 1 967 ? 73.755 -117.771 227.557 1.00 15.53 955 ILE B O 1
ATOM 16173 N N . GLY C 1 968 ? 74.930 -116.536 229.029 1.00 15.77 956 GLY B N 1
ATOM 16174 C CA . GLY C 1 968 ? 75.016 -115.347 228.163 1.00 15.69 956 GLY B CA 1
ATOM 16175 C C . GLY C 1 968 ? 75.889 -115.618 226.948 1.00 15.97 956 GLY B C 1
ATOM 16176 O O . GLY C 1 968 ? 76.797 -116.442 227.004 1.00 15.83 956 GLY B O 1
ATOM 16177 N N . LEU C 1 969 ? 75.628 -114.910 225.853 1.00 16.40 957 LEU B N 1
ATOM 16178 C CA . LEU C 1 969 ? 76.188 -115.284 224.549 1.00 16.84 957 LEU B CA 1
ATOM 16179 C C . LEU C 1 969 ? 77.707 -115.126 224.380 1.00 17.39 957 LEU B C 1
ATOM 16180 O O . LEU C 1 969 ? 78.304 -115.768 223.516 1.00 17.56 957 LEU B O 1
ATOM 16185 N N . ASN C 1 970 ? 78.332 -114.285 225.200 1.00 17.76 958 ASN B N 1
ATOM 16186 C CA . ASN C 1 970 ? 79.794 -114.185 225.182 1.00 18.39 958 ASN B CA 1
ATOM 16187 C C . ASN C 1 970 ? 80.490 -115.357 225.876 1.00 18.96 958 ASN B C 1
ATOM 16188 O O . ASN C 1 970 ? 81.707 -115.527 225.757 1.00 19.01 958 ASN B O 1
ATOM 16193 N N . ASP C 1 971 ? 79.716 -116.165 226.596 1.00 19.40 959 ASP B N 1
ATOM 16194 C CA . ASP C 1 971 ? 80.293 -117.184 227.473 1.00 20.14 959 ASP B CA 1
ATOM 16195 C C . ASP C 1 971 ? 79.904 -118.619 227.132 1.00 20.03 959 ASP B C 1
ATOM 16196 O O . ASP C 1 971 ? 80.270 -119.547 227.857 1.00 20.11 959 ASP B O 1
ATOM 16201 N N . ILE C 1 972 ? 79.191 -118.805 226.025 1.00 19.71 960 ILE B N 1
ATOM 16202 C CA . ILE C 1 972 ? 78.613 -120.118 225.702 1.00 19.61 960 ILE B CA 1
ATOM 16203 C C . ILE C 1 972 ? 79.619 -121.278 225.609 1.00 19.42 960 ILE B C 1
ATOM 16204 O O . ILE C 1 972 ? 79.321 -122.381 226.057 1.00 19.17 960 ILE B O 1
ATOM 16209 N N . THR C 1 973 ? 80.804 -121.025 225.054 1.00 19.30 961 THR B N 1
ATOM 16210 C CA . THR C 1 973 ? 81.826 -122.069 224.928 1.00 19.59 961 THR B CA 1
ATOM 16211 C C . THR C 1 973 ? 82.447 -122.445 226.273 1.00 19.68 961 THR B C 1
ATOM 16212 O O . THR C 1 973 ? 82.409 -123.607 226.673 1.00 19.52 961 THR B O 1
ATOM 16216 N N . ASP C 1 974 ? 83.010 -121.459 226.968 1.00 19.73 962 ASP B N 1
ATOM 16217 C CA . ASP C 1 974 ? 83.697 -121.705 228.232 1.00 20.13 962 ASP B CA 1
ATOM 16218 C C . ASP C 1 974 ? 82.771 -122.248 229.323 1.00 19.27 962 ASP B C 1
ATOM 16219 O O . ASP C 1 974 ? 83.142 -123.179 230.038 1.00 18.95 962 ASP B O 1
ATOM 16224 N N . ALA C 1 975 ? 81.572 -121.681 229.432 1.00 18.58 963 ALA B N 1
ATOM 16225 C CA . ALA C 1 975 ? 80.605 -122.119 230.447 1.00 18.16 963 ALA B CA 1
ATOM 16226 C C . ALA C 1 975 ? 80.113 -123.540 230.183 1.00 17.91 963 ALA B C 1
ATOM 16227 O O . ALA C 1 975 ? 79.932 -124.314 231.123 1.00 17.56 963 ALA B O 1
ATOM 16229 N N . SER C 1 976 ? 79.906 -123.873 228.909 1.00 17.35 964 SER B N 1
ATOM 16230 C CA . SER C 1 976 ? 79.498 -125.230 228.512 1.00 17.36 964 SER B CA 1
ATOM 16231 C C . SER C 1 976 ? 80.592 -126.247 228.793 1.00 17.45 964 SER B C 1
ATOM 16232 O O . SER C 1 976 ? 80.313 -127.361 229.238 1.00 17.06 964 SER B O 1
ATOM 16235 N N . ARG C 1 977 ? 81.837 -125.862 228.518 1.00 17.50 965 ARG B N 1
ATOM 16236 C CA . ARG C 1 977 ? 82.982 -126.721 228.785 1.00 18.02 965 ARG B CA 1
ATOM 16237 C C . ARG C 1 977 ? 83.117 -126.973 230.290 1.00 17.62 965 ARG B C 1
ATOM 16238 O O . ARG C 1 977 ? 83.356 -128.108 230.721 1.00 17.42 965 ARG B O 1
ATOM 16246 N N . LYS C 1 978 ? 82.937 -125.913 231.077 1.00 17.39 966 LYS B N 1
ATOM 16247 C CA . LYS C 1 978 ? 82.934 -126.014 232.538 1.00 17.37 966 LYS B CA 1
ATOM 16248 C C . LYS C 1 978 ? 81.796 -126.901 233.042 1.00 16.84 966 LYS B C 1
ATOM 16249 O O . LYS C 1 978 ? 81.985 -127.679 233.978 1.00 16.68 966 LYS B O 1
ATOM 16255 N N . ALA C 1 979 ? 80.626 -126.780 232.412 1.00 16.47 967 ALA B N 1
ATOM 16256 C CA . ALA C 1 979 ? 79.465 -127.613 232.743 1.00 16.66 967 ALA B CA 1
ATOM 16257 C C . ALA C 1 979 ? 79.770 -129.089 232.516 1.00 16.72 967 ALA B C 1
ATOM 16258 O O . ALA C 1 979 ? 79.469 -129.926 233.364 1.00 16.84 967 ALA B O 1
ATOM 16260 N N . ASN C 1 980 ? 80.386 -129.394 231.374 1.00 16.77 968 ASN B N 1
ATOM 16261 C CA . ASN C 1 980 ? 80.832 -130.749 231.072 1.00 16.83 968 ASN B CA 1
ATOM 16262 C C . ASN C 1 980 ? 81.942 -131.230 232.003 1.00 16.91 968 ASN B C 1
ATOM 16263 O O . ASN C 1 980 ? 81.989 -132.411 232.366 1.00 16.53 968 ASN B O 1
ATOM 16268 N N . GLU C 1 981 ? 82.818 -130.311 232.407 1.00 17.18 969 GLU B N 1
ATOM 16269 C CA . GLU C 1 981 ? 83.836 -130.617 233.417 1.00 17.54 969 GLU B CA 1
ATOM 16270 C C . GLU C 1 981 ? 83.191 -130.988 234.754 1.00 17.36 969 GLU B C 1
ATOM 16271 O O . GLU C 1 981 ? 83.638 -131.923 235.430 1.00 17.23 969 GLU B O 1
ATOM 16277 N N . ALA C 1 982 ? 82.145 -130.250 235.124 1.00 17.21 970 ALA B N 1
ATOM 16278 C CA . ALA C 1 982 ? 81.404 -130.501 236.363 1.00 17.17 970 ALA B CA 1
ATOM 16279 C C . ALA C 1 982 ? 80.675 -131.847 236.322 1.00 17.16 970 ALA B C 1
ATOM 16280 O O . ALA C 1 982 ? 80.587 -132.543 237.339 1.00 17.04 970 ALA B O 1
ATOM 16282 N N . VAL C 1 983 ? 80.160 -132.201 235.144 1.00 17.09 971 VAL B N 1
ATOM 16283 C CA . VAL C 1 983 ? 79.600 -133.536 234.910 1.00 17.26 971 VAL B CA 1
ATOM 16284 C C . VAL C 1 983 ? 80.656 -134.602 235.193 1.00 17.69 971 VAL B C 1
ATOM 16285 O O . VAL C 1 983 ? 80.401 -135.566 235.930 1.00 17.79 971 VAL B O 1
ATOM 16289 N N . TYR C 1 984 ? 81.850 -134.416 234.631 1.00 18.18 972 TYR B N 1
ATOM 16290 C CA . TYR C 1 984 ? 82.931 -135.368 234.844 1.00 18.97 972 TYR B CA 1
ATOM 16291 C C . TYR C 1 984 ? 83.303 -135.495 236.320 1.00 19.03 972 TYR B C 1
ATOM 16292 O O . TYR C 1 984 ? 83.536 -136.604 236.814 1.00 18.85 972 TYR B O 1
ATOM 16301 N N . THR C 1 985 ? 83.344 -134.360 237.016 1.00 19.25 973 THR B N 1
ATOM 16302 C CA . THR C 1 985 ? 83.608 -134.347 238.452 1.00 19.58 973 THR B CA 1
ATOM 16303 C C . THR C 1 985 ? 82.549 -135.149 239.214 1.00 19.98 973 THR B C 1
ATOM 16304 O O . THR C 1 985 ? 82.889 -135.990 240.053 1.00 19.75 973 THR B O 1
ATOM 16308 N N . SER C 1 986 ? 81.277 -134.904 238.903 1.00 20.30 974 SER B N 1
ATOM 16309 C CA . SER C 1 986 ? 80.180 -135.661 239.509 1.00 20.81 974 SER B CA 1
ATOM 16310 C C . SER C 1 986 ? 80.301 -137.157 239.223 1.00 21.05 974 SER B C 1
ATOM 16311 O O . SER C 1 986 ? 79.976 -137.976 240.078 1.00 20.85 974 SER B O 1
ATOM 16314 N N . TRP C 1 987 ? 80.789 -137.501 238.031 1.00 21.29 975 TRP B N 1
ATOM 16315 C CA . TRP C 1 987 ? 80.956 -138.899 237.626 1.00 21.89 975 TRP B CA 1
ATOM 16316 C C . TRP C 1 987 ? 82.112 -139.621 238.329 1.00 22.28 975 TRP B C 1
ATOM 16317 O O . TRP C 1 987 ? 82.319 -140.824 238.132 1.00 22.79 975 TRP B O 1
ATOM 16328 N N . GLN C 1 988 ? 82.852 -138.881 239.149 1.00 22.67 976 GLN B N 1
ATOM 16329 C CA . GLN C 1 988 ? 83.861 -139.463 240.037 1.00 22.99 976 GLN B CA 1
ATOM 16330 C C . GLN C 1 988 ? 83.227 -139.898 241.354 1.00 22.77 976 GLN B C 1
ATOM 16331 O O . GLN C 1 988 ? 83.886 -140.509 242.200 1.00 22.99 976 GLN B O 1
ATOM 16337 N N . GLY C 1 989 ? 81.946 -139.575 241.518 1.00 22.31 977 GLY B N 1
ATOM 16338 C CA . GLY C 1 989 ? 81.197 -139.942 242.713 1.00 21.93 977 GLY B CA 1
ATOM 16339 C C . GLY C 1 989 ? 80.881 -141.423 242.750 1.00 21.33 977 GLY B C 1
ATOM 16340 O O . GLY C 1 989 ? 81.106 -142.146 241.780 1.00 21.39 977 GLY B O 1
ATOM 16341 N N . ASN C 1 990 ? 80.347 -141.867 243.882 1.00 21.07 978 ASN B N 1
ATOM 16342 C CA . ASN C 1 990 ? 80.007 -143.262 244.100 1.00 20.51 978 ASN B CA 1
ATOM 16343 C C . ASN C 1 990 ? 78.927 -143.299 245.181 1.00 20.36 978 ASN B C 1
ATOM 16344 O O . ASN C 1 990 ? 79.232 -143.554 246.352 1.00 20.14 978 ASN B O 1
ATOM 16349 N N . PRO C 1 991 ? 77.663 -143.005 244.800 1.00 20.14 979 PRO B N 1
ATOM 16350 C CA . PRO C 1 991 ? 76.551 -142.997 245.758 1.00 20.29 979 PRO B CA 1
ATOM 16351 C C . PRO C 1 991 ? 76.373 -144.310 246.521 1.00 20.49 979 PRO B C 1
ATOM 16352 O O . PRO C 1 991 ? 76.079 -144.284 247.721 1.00 20.58 979 PRO B O 1
ATOM 16356 N N . ILE C 1 992 ? 76.555 -145.441 245.839 1.00 20.70 980 ILE B N 1
ATOM 16357 C CA . ILE C 1 992 ? 76.405 -146.753 246.474 1.00 21.25 980 ILE B CA 1
ATOM 16358 C C . ILE C 1 992 ? 77.449 -146.950 247.583 1.00 21.06 980 ILE B C 1
ATOM 16359 O O . ILE C 1 992 ? 77.133 -147.504 248.637 1.00 20.82 980 ILE B O 1
ATOM 16364 N N . LYS C 1 993 ? 78.676 -146.482 247.344 1.00 20.96 981 LYS B N 1
ATOM 16365 C CA . LYS C 1 993 ? 79.727 -146.480 248.370 1.00 21.27 981 LYS B CA 1
ATOM 16366 C C . LYS C 1 993 ? 79.310 -145.656 249.589 1.00 21.01 981 LYS B C 1
ATOM 16367 O O . LYS C 1 993 ? 79.483 -146.098 250.727 1.00 20.71 981 LYS B O 1
ATOM 16373 N N . ASN C 1 994 ? 78.766 -144.463 249.344 1.00 20.75 982 ASN B N 1
ATOM 16374 C CA . ASN C 1 994 ? 78.272 -143.603 250.423 1.00 20.91 982 ASN B CA 1
ATOM 16375 C C . ASN C 1 994 ? 77.166 -144.299 251.220 1.00 20.61 982 ASN B C 1
ATOM 16376 O O . ASN C 1 994 ? 77.153 -144.257 252.452 1.00 20.53 982 ASN B O 1
ATOM 16381 N N . VAL C 1 995 ? 76.253 -144.950 250.503 1.00 20.55 983 VAL B N 1
ATOM 16382 C CA . VAL C 1 995 ? 75.164 -145.697 251.128 1.00 20.70 983 VAL B CA 1
ATOM 16383 C C . VAL C 1 995 ? 75.727 -146.892 251.906 1.00 20.93 983 VAL B C 1
ATOM 16384 O O . VAL C 1 995 ? 75.327 -147.137 253.047 1.00 20.79 983 VAL B O 1
ATOM 16388 N N . TYR C 1 996 ? 76.679 -147.599 251.298 1.00 21.08 984 TYR B N 1
ATOM 16389 C CA . TYR C 1 996 ? 77.342 -148.732 251.944 1.00 21.37 984 TYR B CA 1
ATOM 16390 C C . TYR C 1 996 ? 78.010 -148.347 253.271 1.00 21.26 984 TYR B C 1
ATOM 16391 O O . TYR C 1 996 ? 77.875 -149.060 254.266 1.00 21.02 984 TYR B O 1
ATOM 16400 N N . GLU C 1 997 ? 78.723 -147.223 253.284 1.00 21.07 985 GLU B N 1
ATOM 16401 C CA . GLU C 1 997 ? 79.436 -146.787 254.489 1.00 21.45 985 GLU B CA 1
ATOM 16402 C C . GLU C 1 997 ? 78.470 -146.507 255.644 1.00 21.06 985 GLU B C 1
ATOM 16403 O O . GLU C 1 997 ? 78.732 -146.885 256.790 1.00 20.84 985 GLU B O 1
ATOM 16409 N N . SER C 1 998 ? 77.339 -145.881 255.323 1.00 20.59 986 SER B N 1
ATOM 16410 C CA . SER C 1 998 ? 76.257 -145.678 256.285 1.00 20.24 986 SER B CA 1
ATOM 16411 C C . SER C 1 998 ? 75.644 -147.012 256.732 1.00 20.05 986 SER B C 1
ATOM 16412 O O . SER C 1 998 ? 75.493 -147.266 257.933 1.00 19.62 986 SER B O 1
ATOM 16415 N N . TYR C 1 999 ? 75.299 -147.858 255.762 1.00 19.79 987 TYR B N 1
ATOM 16416 C CA . TYR C 1 999 ? 74.677 -149.153 256.045 1.00 19.94 987 TYR B CA 1
ATOM 16417 C C . TYR C 1 999 ? 75.575 -150.078 256.878 1.00 20.02 987 TYR B C 1
ATOM 16418 O O . TYR C 1 999 ? 75.079 -150.806 257.743 1.00 20.08 987 TYR B O 1
ATOM 16427 N N . ALA C 1 1000 ? 76.883 -150.034 256.621 1.00 20.25 988 ALA B N 1
ATOM 16428 C CA . ALA C 1 1000 ? 77.864 -150.840 257.365 1.00 20.37 988 ALA B CA 1
ATOM 16429 C C . ALA C 1 1000 ? 77.926 -150.454 258.846 1.00 20.45 988 ALA B C 1
ATOM 16430 O O . ALA C 1 1000 ? 78.029 -151.324 259.718 1.00 20.59 988 ALA B O 1
ATOM 16432 N N . LYS C 1 1001 ? 77.865 -149.151 259.118 1.00 20.43 989 LYS B N 1
ATOM 16433 C CA . LYS C 1 1001 ? 77.804 -148.632 260.484 1.00 20.67 989 LYS B CA 1
ATOM 16434 C C . LYS C 1 1001 ? 76.481 -149.019 261.157 1.00 20.46 989 LYS B C 1
ATOM 16435 O O . LYS C 1 1001 ? 76.458 -149.447 262.319 1.00 20.10 989 LYS B O 1
ATOM 16441 N N . PHE C 1 1002 ? 75.390 -148.870 260.410 1.00 20.09 990 PHE B N 1
ATOM 16442 C CA . PHE C 1 1002 ? 74.059 -149.289 260.841 1.00 20.06 990 PHE B CA 1
ATOM 16443 C C . PHE C 1 1002 ? 74.038 -150.753 261.307 1.00 20.27 990 PHE B C 1
ATOM 16444 O O . PHE C 1 1002 ? 73.553 -151.050 262.403 1.00 20.18 990 PHE B O 1
ATOM 16452 N N . MET C 1 1003 ? 74.587 -151.653 260.492 1.00 20.54 991 MET B N 1
ATOM 16453 C CA . MET C 1 1003 ? 74.611 -153.087 260.821 1.00 21.09 991 MET B CA 1
ATOM 16454 C C . MET C 1 1003 ? 75.400 -153.438 262.099 1.00 21.42 991 MET B C 1
ATOM 16455 O O . MET C 1 1003 ? 75.169 -154.488 262.709 1.00 21.57 991 MET B O 1
ATOM 16460 N N . LYS C 1 1004 ? 76.316 -152.560 262.500 1.00 21.79 992 LYS B N 1
ATOM 16461 C CA . LYS C 1 1004 ? 77.133 -152.766 263.705 1.00 22.08 992 LYS B CA 1
ATOM 16462 C C . LYS C 1 1004 ? 76.445 -152.251 264.973 1.00 22.22 992 LYS B C 1
ATOM 16463 O O . LYS C 1 1004 ? 76.900 -152.514 266.093 1.00 22.00 992 LYS B O 1
ATOM 16469 N N . ASN C 1 1005 ? 75.348 -151.521 264.792 1.00 22.30 993 ASN B N 1
ATOM 16470 C CA . ASN C 1 1005 ? 74.696 -150.829 265.898 1.00 22.39 993 ASN B CA 1
ATOM 16471 C C . ASN C 1 1005 ? 73.214 -151.135 266.047 1.00 22.33 993 ASN B C 1
ATOM 16472 O O . ASN C 1 1005 ? 72.611 -150.839 267.085 1.00 22.39 993 ASN B O 1
ATOM 16477 N N . VAL C 1 1006 ? 72.632 -151.716 265.001 1.00 22.03 994 VAL B N 1
ATOM 16478 C CA . VAL C 1 1006 ? 71.238 -152.132 265.017 1.00 21.75 994 VAL B CA 1
ATOM 16479 C C . VAL C 1 1006 ? 71.031 -153.256 266.039 1.00 21.69 994 VAL B C 1
ATOM 16480 O O . VAL C 1 1006 ? 71.887 -154.127 266.209 1.00 21.58 994 VAL B O 1
ATOM 16484 N N . ASP C 1 1007 ? 69.906 -153.194 266.738 1.00 22.05 995 ASP B N 1
ATOM 16485 C CA . ASP C 1 1007 ? 69.518 -154.233 267.680 1.00 22.24 995 ASP B CA 1
ATOM 16486 C C . ASP C 1 1007 ? 68.188 -154.815 267.216 1.00 22.53 995 ASP B C 1
ATOM 16487 O O . ASP C 1 1007 ? 67.122 -154.289 267.541 1.00 22.26 995 ASP B O 1
ATOM 16492 N N . PHE C 1 1008 ? 68.268 -155.899 266.445 1.00 23.12 996 PHE B N 1
ATOM 16493 C CA . PHE C 1 1008 ? 67.085 -156.549 265.875 1.00 23.77 996 PHE B CA 1
ATOM 16494 C C . PHE C 1 1008 ? 66.137 -157.093 266.939 1.00 24.23 996 PHE B C 1
ATOM 16495 O O . PHE C 1 1008 ? 64.925 -157.170 266.716 1.00 24.12 996 PHE B O 1
ATOM 16503 N N . SER C 1 1009 ? 66.695 -157.468 268.090 1.00 24.53 997 SER B N 1
ATOM 16504 C CA . SER C 1 1009 ? 65.904 -157.977 269.210 1.00 25.14 997 SER B CA 1
ATOM 16505 C C . SER C 1 1009 ? 65.023 -156.901 269.857 1.00 25.24 997 SER B C 1
ATOM 16506 O O . SER C 1 1009 ? 64.076 -157.221 270.581 1.00 25.62 997 SER B O 1
ATOM 16509 N N . LYS C 1 1010 ? 65.336 -155.631 269.601 1.00 25.20 998 LYS B N 1
ATOM 16510 C CA . LYS C 1 1010 ? 64.563 -154.525 270.173 1.00 25.33 998 LYS B CA 1
ATOM 16511 C C . LYS C 1 1010 ? 63.401 -154.076 269.291 1.00 24.92 998 LYS B C 1
ATOM 16512 O O . LYS C 1 1010 ? 62.476 -153.419 269.772 1.00 24.62 998 LYS B O 1
ATOM 16518 N N . LEU C 1 1011 ? 63.459 -154.427 268.009 1.00 24.54 999 LEU B N 1
ATOM 16519 C CA . LEU C 1 1011 ? 62.482 -153.947 267.032 1.00 24.30 999 LEU B CA 1
ATOM 16520 C C . LEU C 1 1011 ? 61.091 -154.501 267.289 1.00 24.40 999 LEU B C 1
ATOM 16521 O O . LEU C 1 1011 ? 60.941 -155.634 267.752 1.00 24.04 999 LEU B O 1
ATOM 16526 N N . SER C 1 1012 ? 60.080 -153.689 266.987 1.00 24.56 1000 SER B N 1
ATOM 16527 C CA . SER C 1 1012 ? 58.687 -154.126 267.051 1.00 24.86 1000 SER B CA 1
ATOM 16528 C C . SER C 1 1012 ? 58.427 -155.181 265.972 1.00 25.15 1000 SER B C 1
ATOM 16529 O O . SER C 1 1012 ? 59.156 -155.238 264.973 1.00 24.93 1000 SER B O 1
ATOM 16532 N N . PRO C 1 1013 ? 57.395 -156.031 266.166 1.00 25.64 1001 PRO B N 1
ATOM 16533 C CA . PRO C 1 1013 ? 57.050 -157.015 265.136 1.00 25.87 1001 PRO B CA 1
ATOM 16534 C C . PRO C 1 1013 ? 56.790 -156.377 263.766 1.00 26.01 1001 PRO B C 1
ATOM 16535 O O . PRO C 1 1013 ? 57.147 -156.955 262.737 1.00 26.14 1001 PRO B O 1
ATOM 16539 N N . GLU C 1 1014 ? 56.191 -155.188 263.767 1.00 26.13 1002 GLU B N 1
ATOM 16540 C CA . GLU C 1 1014 ? 55.867 -154.469 262.535 1.00 26.52 1002 GLU B CA 1
ATOM 16541 C C . GLU C 1 1014 ? 57.129 -154.004 261.802 1.00 26.21 1002 GLU B C 1
ATOM 16542 O O . GLU C 1 1014 ? 57.198 -154.054 260.571 1.00 25.95 1002 GLU B O 1
ATOM 16548 N N . ALA C 1 1015 ? 58.124 -153.560 262.568 1.00 25.87 1003 ALA B N 1
ATOM 16549 C CA . ALA C 1 1015 ? 59.416 -153.170 262.007 1.00 25.54 1003 ALA B CA 1
ATOM 16550 C C . ALA C 1 1015 ? 60.145 -154.377 261.420 1.00 25.39 1003 ALA B C 1
ATOM 16551 O O . ALA C 1 1015 ? 60.683 -154.297 260.316 1.00 24.83 1003 ALA B O 1
ATOM 16553 N N . LEU C 1 1016 ? 60.141 -155.495 262.148 1.00 25.56 1004 LEU B N 1
ATOM 16554 C CA . LEU C 1 1016 ? 60.728 -156.743 261.651 1.00 26.06 1004 LEU B CA 1
ATOM 16555 C C . LEU C 1 1016 ? 60.062 -157.209 260.359 1.00 26.32 1004 LEU B C 1
ATOM 16556 O O . LEU C 1 1016 ? 60.746 -157.627 259.421 1.00 26.30 1004 LEU B O 1
ATOM 16561 N N . GLU C 1 1017 ? 58.734 -157.125 260.315 1.00 26.77 1005 GLU B N 1
ATOM 16562 C CA . GLU C 1 1017 ? 57.980 -157.504 259.122 1.00 27.39 1005 GLU B CA 1
ATOM 16563 C C . GLU C 1 1017 ? 58.315 -156.593 257.940 1.00 27.08 1005 GLU B C 1
ATOM 16564 O O . GLU C 1 1017 ? 58.460 -157.067 256.813 1.00 27.32 1005 GLU B O 1
ATOM 16570 N N . ALA C 1 1018 ? 58.446 -155.293 258.205 1.00 26.86 1006 ALA B N 1
ATOM 16571 C CA . ALA C 1 1018 ? 58.828 -154.332 257.168 1.00 26.75 1006 ALA B CA 1
ATOM 16572 C C . ALA C 1 1018 ? 60.203 -154.667 256.580 1.00 26.56 1006 ALA B C 1
ATOM 16573 O O . ALA C 1 1018 ? 60.381 -154.640 255.360 1.00 26.41 1006 ALA B O 1
ATOM 16575 N N . ILE C 1 1019 ? 61.160 -155.007 257.446 1.00 26.37 1007 ILE B N 1
ATOM 16576 C CA . ILE C 1 1019 ? 62.513 -155.391 257.008 1.00 26.27 1007 ILE B CA 1
ATOM 16577 C C . ILE C 1 1019 ? 62.514 -156.679 256.171 1.00 26.42 1007 ILE B C 1
ATOM 16578 O O . ILE C 1 1019 ? 63.189 -156.750 255.145 1.00 26.23 1007 ILE B O 1
ATOM 16583 N N . GLY C 1 1020 ? 61.749 -157.680 256.603 1.00 26.71 1008 GLY B N 1
ATOM 16584 C CA . GLY C 1 1020 ? 61.595 -158.929 255.847 1.00 27.17 1008 GLY B CA 1
ATOM 16585 C C . GLY C 1 1020 ? 61.090 -158.722 254.424 1.00 27.68 1008 GLY B C 1
ATOM 16586 O O . GLY C 1 1020 ? 61.514 -159.418 253.496 1.00 27.36 1008 GLY B O 1
ATOM 16587 N N . LYS C 1 1021 ? 60.195 -157.750 254.252 1.00 28.42 1009 LYS B N 1
ATOM 16588 C CA . LYS C 1 1021 ? 59.662 -157.395 252.931 1.00 29.19 1009 LYS B CA 1
ATOM 16589 C C . LYS C 1 1021 ? 60.744 -156.903 251.968 1.00 29.57 1009 LYS B C 1
ATOM 16590 O O . LYS C 1 1021 ? 60.665 -157.146 250.762 1.00 29.68 1009 LYS B O 1
ATOM 16596 N N . SER C 1 1022 ? 61.748 -156.214 252.508 1.00 29.87 1010 SER B N 1
ATOM 16597 C CA . SER C 1 1022 ? 62.870 -155.717 251.713 1.00 30.42 1010 SER B CA 1
ATOM 16598 C C . SER C 1 1022 ? 64.008 -156.724 251.585 1.00 31.03 1010 SER B C 1
ATOM 16599 O O . SER C 1 1022 ? 64.658 -156.798 250.540 1.00 30.80 1010 SER B O 1
ATOM 16602 N N . ALA C 1 1023 ? 64.250 -157.491 252.648 1.00 31.77 1011 ALA B N 1
ATOM 16603 C CA . ALA C 1 1023 ? 65.450 -158.326 252.738 1.00 32.83 1011 ALA B CA 1
ATOM 16604 C C . ALA C 1 1023 ? 65.256 -159.789 252.319 1.00 33.72 1011 ALA B C 1
ATOM 16605 O O . ALA C 1 1023 ? 66.221 -160.459 251.946 1.00 33.47 1011 ALA B O 1
ATOM 16607 N N . LEU C 1 1024 ? 64.019 -160.277 252.383 1.00 34.98 1012 LEU B N 1
ATOM 16608 C CA . LEU C 1 1024 ? 63.726 -161.678 252.072 1.00 36.47 1012 LEU B CA 1
ATOM 16609 C C . LEU C 1 1024 ? 62.777 -161.835 250.886 1.00 37.59 1012 LEU B C 1
ATOM 16610 O O . LEU C 1 1024 ? 61.956 -160.955 250.618 1.00 37.72 1012 LEU B O 1
ATOM 16615 N N . GLU C 1 1025 ? 62.899 -162.963 250.186 1.00 39.19 1013 GLU B N 1
ATOM 16616 C CA . GLU C 1 1025 ? 61.944 -163.356 249.149 1.00 40.69 1013 GLU B CA 1
ATOM 16617 C C . GLU C 1 1025 ? 60.603 -163.665 249.801 1.00 41.43 1013 GLU B C 1
ATOM 16618 O O . GLU C 1 1025 ? 60.560 -164.119 250.948 1.00 41.44 1013 GLU B O 1
ATOM 16624 N N . TYR C 1 1026 ? 59.517 -163.425 249.067 1.00 42.50 1014 TYR B N 1
ATOM 16625 C CA . TYR C 1 1026 ? 58.159 -163.578 249.600 1.00 43.56 1014 TYR B CA 1
ATOM 16626 C C . TYR C 1 1026 ? 57.919 -164.906 250.328 1.00 44.03 1014 TYR B C 1
ATOM 16627 O O . TYR C 1 1026 ? 57.255 -164.936 251.368 1.00 44.12 1014 TYR B O 1
ATOM 16636 N N . ASP C 1 1027 ? 58.467 -165.988 249.774 1.00 44.66 1015 ASP B N 1
ATOM 16637 C CA . ASP C 1 1027 ? 58.319 -167.340 250.325 1.00 45.26 1015 ASP B CA 1
ATOM 16638 C C . ASP C 1 1027 ? 58.932 -167.531 251.714 1.00 45.40 1015 ASP B C 1
ATOM 16639 O O . ASP C 1 1027 ? 58.530 -168.433 252.453 1.00 45.52 1015 ASP B O 1
ATOM 16644 N N . GLN C 1 1028 ? 59.896 -166.682 252.060 1.00 45.46 1016 GLN B N 1
ATOM 16645 C CA . GLN C 1 1028 ? 60.671 -166.841 253.289 1.00 45.46 1016 GLN B CA 1
ATOM 16646 C C . GLN C 1 1028 ? 60.224 -165.923 254.430 1.00 45.32 1016 GLN B C 1
ATOM 16647 O O . GLN C 1 1028 ? 60.736 -166.024 255.548 1.00 45.33 1016 GLN B O 1
ATOM 16653 N N . ARG C 1 1029 ? 59.268 -165.040 254.148 1.00 45.01 1017 ARG B N 1
ATOM 16654 C CA . ARG C 1 1029 ? 58.839 -164.015 255.106 1.00 44.75 1017 ARG B CA 1
ATOM 16655 C C . ARG C 1 1029 ? 57.945 -164.547 256.220 1.00 44.61 1017 ARG B C 1
ATOM 16656 O O . ARG C 1 1029 ? 58.172 -164.251 257.395 1.00 44.66 1017 ARG B O 1
ATOM 16664 N N . GLU C 1 1030 ? 56.931 -165.321 255.833 1.00 44.38 1018 GLU B N 1
ATOM 16665 C CA . GLU C 1 1030 ? 55.959 -165.917 256.754 1.00 44.07 1018 GLU B CA 1
ATOM 16666 C C . GLU C 1 1030 ? 56.611 -166.561 257.985 1.00 43.48 1018 GLU B C 1
ATOM 16667 O O . GLU C 1 1030 ? 56.227 -166.268 259.120 1.00 43.51 1018 GLU B O 1
ATOM 16673 N N . ASN C 1 1031 ? 57.606 -167.414 257.751 1.00 42.61 1019 ASN B N 1
ATOM 16674 C CA . ASN C 1 1031 ? 58.234 -168.187 258.821 1.00 41.89 1019 ASN B CA 1
ATOM 16675 C C . ASN C 1 1031 ? 59.595 -167.667 259.288 1.00 40.94 1019 ASN B C 1
ATOM 16676 O O . ASN C 1 1031 ? 60.297 -168.350 260.042 1.00 40.91 1019 ASN B O 1
ATOM 16681 N N . ALA C 1 1032 ? 59.956 -166.461 258.853 1.00 39.72 1020 ALA B N 1
ATOM 16682 C CA . ALA C 1 1032 ? 61.263 -165.877 259.163 1.00 38.39 1020 ALA B CA 1
ATOM 16683 C C . ALA C 1 1032 ? 61.450 -165.591 260.652 1.00 37.46 1020 ALA B C 1
ATOM 16684 O O . ALA C 1 1032 ? 60.599 -164.961 261.285 1.00 37.36 1020 ALA B O 1
ATOM 16686 N N . THR C 1 1033 ? 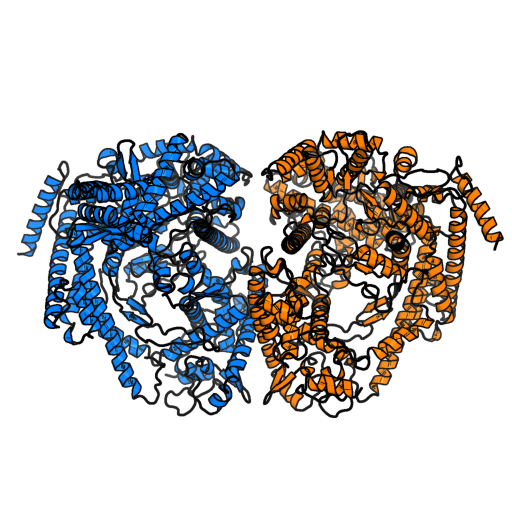62.566 -166.066 261.201 1.00 36.12 1021 THR B N 1
ATOM 16687 C CA . THR C 1 1033 ? 62.954 -165.737 262.571 1.00 34.89 1021 THR B CA 1
ATOM 16688 C C . THR C 1 1033 ? 63.694 -164.398 262.565 1.00 34.09 1021 THR B C 1
ATOM 16689 O O . THR C 1 1033 ? 64.019 -163.875 261.496 1.00 33.94 1021 THR B O 1
ATOM 16693 N N . VAL C 1 1034 ? 63.958 -163.851 263.752 1.00 33.13 1022 VAL B N 1
ATOM 16694 C CA . VAL C 1 1034 ? 64.753 -162.623 263.885 1.00 32.11 1022 VAL B CA 1
ATOM 16695 C C . VAL C 1 1034 ? 66.153 -162.814 263.283 1.00 31.50 1022 VAL B C 1
ATOM 16696 O O . VAL C 1 1034 ? 66.672 -161.920 262.606 1.00 31.03 1022 VAL B O 1
ATOM 16700 N N . ASP C 1 1035 ? 66.747 -163.985 263.517 1.00 30.67 1023 ASP B N 1
ATOM 16701 C CA . ASP C 1 1035 ? 68.056 -164.312 262.951 1.00 30.10 1023 ASP B CA 1
ATOM 16702 C C . ASP C 1 1035 ? 68.023 -164.385 261.422 1.00 29.43 1023 ASP B C 1
ATOM 16703 O O . ASP C 1 1035 ? 68.962 -163.943 260.764 1.00 29.17 1023 ASP B O 1
ATOM 16708 N N . ASP C 1 1036 ? 66.938 -164.928 260.869 1.00 28.68 1024 ASP B N 1
ATOM 16709 C CA . ASP C 1 1036 ? 66.745 -164.993 259.418 1.00 28.22 1024 ASP B CA 1
ATOM 16710 C C . ASP C 1 1036 ? 66.728 -163.597 258.801 1.00 27.76 1024 ASP B C 1
ATOM 16711 O O . ASP C 1 1036 ? 67.382 -163.348 257.787 1.00 27.49 1024 ASP B O 1
ATOM 16716 N N . ILE C 1 1037 ? 65.976 -162.696 259.429 1.00 27.22 1025 ILE B N 1
ATOM 16717 C CA . ILE C 1 1037 ? 65.846 -161.319 258.961 1.00 27.01 1025 ILE B CA 1
ATOM 16718 C C . ILE C 1 1037 ? 67.176 -160.571 259.097 1.00 26.51 1025 ILE B C 1
ATOM 16719 O O . ILE C 1 1037 ? 67.598 -159.881 258.169 1.00 26.09 1025 ILE B O 1
ATOM 16724 N N . ALA C 1 1038 ? 67.836 -160.733 260.246 1.00 26.02 1026 ALA B N 1
ATOM 16725 C CA . ALA C 1 1038 ? 69.151 -160.133 260.492 1.00 25.62 1026 ALA B CA 1
ATOM 16726 C C . ALA C 1 1038 ? 70.193 -160.595 259.472 1.00 25.47 1026 ALA B C 1
ATOM 16727 O O . ALA C 1 1038 ? 70.962 -159.781 258.953 1.00 25.31 1026 ALA B O 1
ATOM 16729 N N . ASN C 1 1039 ? 70.211 -161.898 259.190 1.00 25.39 1027 ASN B N 1
ATOM 16730 C CA . ASN C 1 1039 ? 71.135 -162.470 258.205 1.00 25.50 1027 ASN B CA 1
ATOM 16731 C C . ASN C 1 1039 ? 70.882 -161.945 256.792 1.00 25.21 1027 ASN B C 1
ATOM 16732 O O . ASN C 1 1039 ? 71.826 -161.678 256.043 1.00 25.25 1027 ASN B O 1
ATOM 16737 N N . ALA C 1 1040 ? 69.604 -161.796 256.444 1.00 24.83 1028 ALA B N 1
ATOM 16738 C CA . ALA C 1 1040 ? 69.196 -161.252 255.149 1.00 24.41 1028 ALA B CA 1
ATOM 16739 C C . ALA C 1 1040 ? 69.581 -159.778 255.016 1.00 24.26 1028 ALA B C 1
ATOM 16740 O O . ALA C 1 1040 ? 70.034 -159.340 253.956 1.00 24.19 1028 ALA B O 1
ATOM 16742 N N . ALA C 1 1041 ? 69.403 -159.022 256.099 1.00 24.05 1029 ALA B N 1
ATOM 16743 C CA . ALA C 1 1041 ? 69.828 -157.625 256.151 1.00 23.98 1029 ALA B CA 1
ATOM 16744 C C . ALA C 1 1041 ? 71.350 -157.520 256.001 1.00 24.12 1029 ALA B C 1
ATOM 16745 O O . ALA C 1 1041 ? 71.859 -156.614 255.337 1.00 23.70 1029 ALA B O 1
ATOM 16747 N N . SER C 1 1042 ? 72.063 -158.469 256.606 1.00 24.32 1030 SER B N 1
ATOM 16748 C CA . SER C 1 1042 ? 73.520 -158.514 256.535 1.00 24.77 1030 SER B CA 1
ATOM 16749 C C . SER C 1 1042 ? 74.021 -158.798 255.117 1.00 24.61 1030 SER B C 1
ATOM 16750 O O . SER C 1 1042 ? 75.042 -158.251 254.699 1.00 24.67 1030 SER B O 1
ATOM 16753 N N . LEU C 1 1043 ? 73.300 -159.645 254.382 1.00 24.86 1031 LEU B N 1
ATOM 16754 C CA . LEU C 1 1043 ? 73.681 -159.999 253.009 1.00 25.02 1031 LEU B CA 1
ATOM 16755 C C . LEU C 1 1043 ? 73.664 -158.785 252.074 1.00 25.03 1031 LEU B C 1
ATOM 16756 O O . LEU C 1 1043 ? 74.504 -158.668 251.173 1.00 24.76 1031 LEU B O 1
ATOM 16761 N N . ILE C 1 1044 ? 72.711 -157.885 252.306 1.00 24.91 1032 ILE B N 1
ATOM 16762 C CA . ILE C 1 1044 ? 72.585 -156.646 251.533 1.00 24.91 1032 ILE B CA 1
ATOM 16763 C C . ILE C 1 1044 ? 73.827 -155.756 251.677 1.00 24.91 1032 ILE B C 1
ATOM 16764 O O . ILE C 1 1044 ? 74.234 -155.097 250.714 1.00 24.56 1032 ILE B O 1
ATOM 16769 N N . GLU C 1 1045 ? 74.436 -155.751 252.864 1.00 25.04 1033 GLU B N 1
ATOM 16770 C CA . GLU C 1 1045 ? 75.690 -155.026 253.070 1.00 25.37 1033 GLU B CA 1
ATOM 16771 C C . GLU C 1 1045 ? 76.803 -155.566 252.167 1.00 25.30 1033 GLU B C 1
ATOM 16772 O O . GLU C 1 1045 ? 77.562 -154.785 251.587 1.00 25.09 1033 GLU B O 1
ATOM 16778 N N . ARG C 1 1046 ? 76.893 -156.892 252.057 1.00 25.48 1034 ARG B N 1
ATOM 16779 C CA . ARG C 1 1046 ? 77.866 -157.536 251.170 1.00 25.66 1034 ARG B CA 1
ATOM 16780 C C . ARG C 1 1046 ? 77.587 -157.177 249.706 1.00 25.39 1034 ARG B C 1
ATOM 16781 O O . ARG C 1 1046 ? 78.519 -156.914 248.941 1.00 25.25 1034 ARG B O 1
ATOM 16789 N N . ASN C 1 1047 ? 76.306 -157.161 249.330 1.00 25.09 1035 ASN B N 1
ATOM 16790 C CA . ASN C 1 1047 ? 75.883 -156.764 247.979 1.00 25.03 1035 ASN B CA 1
ATOM 16791 C C . ASN C 1 1047 ? 76.328 -155.337 247.651 1.00 24.90 1035 ASN B C 1
ATOM 16792 O O . ASN C 1 1047 ? 76.960 -155.094 246.620 1.00 24.93 1035 ASN B O 1
ATOM 16797 N N . LEU C 1 1048 ? 75.988 -154.402 248.539 1.00 24.92 1036 LEU B N 1
ATOM 16798 C CA . LEU C 1 1048 ? 76.406 -153.003 248.430 1.00 25.03 1036 LEU B CA 1
ATOM 16799 C C . LEU C 1 1048 ? 77.918 -152.865 248.292 1.00 25.19 1036 LEU B C 1
ATOM 16800 O O . LEU C 1 1048 ? 78.407 -152.108 247.450 1.00 24.92 1036 LEU B O 1
ATOM 16805 N N . ARG C 1 1049 ? 78.649 -153.607 249.123 1.00 25.23 1037 ARG B N 1
ATOM 16806 C CA . ARG C 1 1049 ? 80.107 -153.558 249.140 1.00 25.66 1037 ARG B CA 1
ATOM 16807 C C . ARG C 1 1049 ? 80.714 -153.856 247.771 1.00 25.27 1037 ARG B C 1
ATOM 16808 O O . ARG C 1 1049 ? 81.620 -153.153 247.319 1.00 25.23 1037 ARG B O 1
ATOM 16816 N N . ASN C 1 1050 ? 80.210 -154.904 247.125 1.00 25.19 1038 ASN B N 1
ATOM 16817 C CA . ASN C 1 1050 ? 80.745 -155.355 245.843 1.00 25.18 1038 ASN B CA 1
ATOM 16818 C C . ASN C 1 1050 ? 80.378 -154.430 244.679 1.00 24.66 1038 ASN B C 1
ATOM 16819 O O . ASN C 1 1050 ? 81.185 -154.233 243.769 1.00 24.50 1038 ASN B O 1
ATOM 16824 N N . ILE C 1 1051 ? 79.171 -153.860 244.720 1.00 23.98 1039 ILE B N 1
ATOM 16825 C CA . ILE C 1 1051 ? 78.769 -152.826 243.759 1.00 23.59 1039 ILE B CA 1
ATOM 16826 C C . ILE C 1 1051 ? 79.690 -151.608 243.893 1.00 23.48 1039 ILE B C 1
ATOM 16827 O O . ILE C 1 1051 ? 80.226 -151.118 242.898 1.00 23.67 1039 ILE B O 1
ATOM 16832 N N . ALA C 1 1052 ? 79.885 -151.146 245.129 1.00 23.34 1040 ALA B N 1
ATOM 16833 C CA . ALA C 1 1052 ? 80.727 -149.979 245.417 1.00 23.31 1040 ALA B CA 1
ATOM 16834 C C . ALA C 1 1052 ? 82.154 -150.138 244.890 1.00 23.46 1040 ALA B C 1
ATOM 16835 O O . ALA C 1 1052 ? 82.723 -149.197 244.334 1.00 23.28 1040 ALA B O 1
ATOM 16837 N N . LEU C 1 1053 ? 82.719 -151.330 245.083 1.00 23.77 1041 LEU B N 1
ATOM 16838 C CA . LEU C 1 1053 ? 84.049 -151.669 244.581 1.00 24.29 1041 LEU B CA 1
ATOM 16839 C C . LEU C 1 1053 ? 84.066 -151.567 243.059 1.00 24.08 1041 LEU B C 1
ATOM 16840 O O . LEU C 1 1053 ? 84.926 -150.899 242.486 1.00 24.28 1041 LEU B O 1
ATOM 16845 N N . GLY C 1 1054 ? 83.105 -152.229 242.417 1.00 23.94 1042 GLY B N 1
ATOM 16846 C CA . GLY C 1 1054 ? 82.978 -152.218 240.961 1.00 23.93 1042 GLY B CA 1
ATOM 16847 C C . GLY C 1 1054 ? 82.901 -150.816 240.385 1.00 23.86 1042 GLY B C 1
ATOM 16848 O O . GLY C 1 1054 ? 83.598 -150.501 239.419 1.00 23.89 1042 GLY B O 1
ATOM 16849 N N . VAL C 1 1055 ? 82.065 -149.971 240.989 1.00 23.58 1043 VAL B N 1
ATOM 16850 C CA . VAL C 1 1055 ? 81.905 -148.581 240.546 1.00 23.61 1043 VAL B CA 1
ATOM 16851 C C . VAL C 1 1055 ? 83.234 -147.826 240.646 1.00 23.68 1043 VAL B C 1
ATOM 16852 O O . VAL C 1 1055 ? 83.630 -147.120 239.712 1.00 23.29 1043 VAL B O 1
ATOM 16856 N N . ASP C 1 1056 ? 83.909 -147.995 241.781 1.00 23.88 1044 ASP B N 1
ATOM 16857 C CA . ASP C 1 1056 ? 85.206 -147.381 242.053 1.00 24.70 1044 ASP B CA 1
ATOM 16858 C C . ASP C 1 1056 ? 86.218 -147.710 240.950 1.00 24.53 1044 ASP B C 1
ATOM 16859 O O . ASP C 1 1056 ? 86.846 -146.808 240.384 1.00 24.20 1044 ASP B O 1
ATOM 16864 N N . ILE C 1 1057 ? 86.358 -149.003 240.656 1.00 24.45 1045 ILE B N 1
ATOM 16865 C CA . ILE C 1 1057 ? 87.273 -149.499 239.620 1.00 24.76 1045 ILE B CA 1
ATOM 16866 C C . ILE C 1 1057 ? 86.888 -148.973 238.235 1.00 24.41 1045 ILE B C 1
ATOM 16867 O O . ILE C 1 1057 ? 87.741 -148.472 237.501 1.00 24.24 1045 ILE B O 1
ATOM 16872 N N . ARG C 1 1058 ? 85.605 -149.084 237.893 1.00 24.38 1046 ARG B N 1
ATOM 16873 C CA . ARG C 1 1058 ? 85.086 -148.577 236.618 1.00 24.13 1046 ARG B CA 1
ATOM 16874 C C . ARG C 1 1058 ? 85.430 -147.105 236.391 1.00 24.15 1046 ARG B C 1
ATOM 16875 O O . ARG C 1 1058 ? 85.854 -146.731 235.294 1.00 24.16 1046 ARG B O 1
ATOM 16883 N N . HIS C 1 1059 ? 85.249 -146.277 237.423 1.00 24.10 1047 HIS B N 1
ATOM 16884 C CA . HIS C 1 1059 ? 85.561 -144.846 237.324 1.00 24.40 1047 HIS B CA 1
ATOM 16885 C C . HIS C 1 1059 ? 87.057 -144.592 237.149 1.00 24.77 1047 HIS B C 1
ATOM 16886 O O . HIS C 1 1059 ? 87.454 -143.725 236.369 1.00 24.59 1047 HIS B O 1
ATOM 16893 N N . LYS C 1 1060 ? 87.876 -145.345 237.883 1.00 25.27 1048 LYS B N 1
ATOM 16894 C CA . LYS C 1 1060 ? 89.334 -145.223 237.802 1.00 25.99 1048 LYS B CA 1
ATOM 16895 C C . LYS C 1 1060 ? 89.861 -145.636 236.431 1.00 26.09 1048 LYS B C 1
ATOM 16896 O O . LYS C 1 1060 ? 90.738 -144.973 235.872 1.00 26.15 1048 LYS B O 1
ATOM 16902 N N . VAL C 1 1061 ? 89.315 -146.729 235.901 1.00 26.40 1049 VAL B N 1
ATOM 16903 C CA . VAL C 1 1061 ? 89.668 -147.241 234.574 1.00 26.80 1049 VAL B CA 1
ATOM 16904 C C . VAL C 1 1061 ? 89.276 -146.247 233.477 1.00 26.97 1049 VAL B C 1
ATOM 16905 O O . VAL C 1 1061 ? 90.086 -145.927 232.601 1.00 26.79 1049 VAL B O 1
ATOM 16909 N N . LEU C 1 1062 ? 88.039 -145.755 233.544 1.00 27.06 1050 LEU B N 1
ATOM 16910 C CA . LEU C 1 1062 ? 87.552 -144.730 232.622 1.00 27.40 1050 LEU B CA 1
ATOM 16911 C C . LEU C 1 1062 ? 88.415 -143.466 232.633 1.00 27.62 1050 LEU B C 1
ATOM 16912 O O . LEU C 1 1062 ? 88.631 -142.855 231.587 1.00 27.60 1050 LEU B O 1
ATOM 16917 N N . ASP C 1 1063 ? 88.907 -143.078 233.810 1.00 27.98 1051 ASP B N 1
ATOM 16918 C CA . ASP C 1 1063 ? 89.746 -141.880 233.931 1.00 28.53 1051 ASP B CA 1
ATOM 16919 C C . ASP C 1 1063 ? 91.100 -142.026 233.226 1.00 28.43 1051 ASP B C 1
ATOM 16920 O O . ASP C 1 1063 ? 91.725 -141.027 232.862 1.00 28.24 1051 ASP B O 1
ATOM 16925 N N . LYS C 1 1064 ? 91.532 -143.271 233.026 1.00 28.29 1052 LYS B N 1
ATOM 16926 C CA . LYS C 1 1064 ? 92.805 -143.569 232.368 1.00 28.25 1052 LYS B CA 1
ATOM 16927 C C . LYS C 1 1064 ? 92.724 -143.512 230.842 1.00 27.91 1052 LYS B C 1
ATOM 16928 O O . LYS C 1 1064 ? 93.755 -143.426 230.168 1.00 27.96 1052 LYS B O 1
ATOM 16934 N N . VAL C 1 1065 ? 91.507 -143.575 230.299 1.00 27.42 1053 VAL B N 1
ATOM 16935 C CA . VAL C 1 1065 ? 91.320 -143.565 228.846 1.00 26.70 1053 VAL B CA 1
ATOM 16936 C C . VAL C 1 1065 ? 90.890 -142.188 228.331 1.00 26.31 1053 VAL B C 1
ATOM 16937 O O . VAL C 1 1065 ? 90.436 -141.334 229.106 1.00 26.15 1053 VAL B O 1
ATOM 16941 N N . ASN C 1 1066 ? 91.046 -141.978 227.024 1.00 25.69 1054 ASN B N 1
ATOM 16942 C CA . ASN C 1 1066 ? 90.721 -140.691 226.411 1.00 25.09 1054 ASN B CA 1
ATOM 16943 C C . ASN C 1 1066 ? 89.215 -140.465 226.235 1.00 24.39 1054 ASN B C 1
ATOM 16944 O O . ASN C 1 1066 ? 88.564 -141.112 225.409 1.00 24.58 1054 ASN B O 1
ATOM 16949 N N . LEU C 1 1067 ? 88.672 -139.546 227.032 1.00 23.31 1055 LEU B N 1
ATOM 16950 C CA . LEU C 1 1067 ? 87.241 -139.258 227.021 1.00 22.39 1055 LEU B CA 1
ATOM 16951 C C . LEU C 1 1067 ? 86.933 -137.848 226.547 1.00 21.83 1055 LEU B C 1
ATOM 16952 O O . LEU C 1 1067 ? 87.666 -136.901 226.850 1.00 21.60 1055 LEU B O 1
ATOM 16957 N N . SER C 1 1068 ? 85.837 -137.732 225.803 1.00 21.13 1056 SER B N 1
ATOM 16958 C CA . SER C 1 1068 ? 85.233 -136.448 225.477 1.00 20.35 1056 SER B CA 1
ATOM 16959 C C . SER C 1 1068 ? 83.808 -136.444 226.030 1.00 19.93 1056 SER B C 1
ATOM 16960 O O . SER C 1 1068 ? 83.014 -137.343 225.735 1.00 19.92 1056 SER B O 1
ATOM 16963 N N . ILE C 1 1069 ? 83.495 -135.439 226.842 1.00 19.11 1057 ILE B N 1
ATOM 16964 C CA . ILE C 1 1069 ? 82.223 -135.404 227.570 1.00 18.87 1057 ILE B CA 1
ATOM 16965 C C . ILE C 1 1069 ? 81.358 -134.217 227.137 1.00 18.17 1057 ILE B C 1
ATOM 16966 O O . ILE C 1 1069 ? 81.767 -133.056 227.269 1.00 18.19 1057 ILE B O 1
ATOM 16971 N N . ASP C 1 1070 ? 80.179 -134.522 226.595 1.00 17.31 1058 ASP B N 1
ATOM 16972 C CA . ASP C 1 1070 ? 79.214 -133.501 226.175 1.00 16.77 1058 ASP B CA 1
ATOM 16973 C C . ASP C 1 1070 ? 77.789 -133.881 226.606 1.00 16.80 1058 ASP B C 1
ATOM 16974 O O . ASP C 1 1070 ? 76.881 -134.018 225.779 1.00 16.60 1058 ASP B O 1
ATOM 16979 N N . GLN C 1 1071 ? 77.626 -134.060 227.917 1.00 16.54 1059 GLN B N 1
ATOM 16980 C CA . GLN C 1 1071 ? 76.330 -134.298 228.553 1.00 16.38 1059 GLN B CA 1
ATOM 16981 C C . GLN C 1 1071 ? 75.503 -133.014 228.629 1.00 16.25 1059 GLN B C 1
ATOM 16982 O O . GLN C 1 1071 ? 74.284 -133.038 228.449 1.00 16.26 1059 GLN B O 1
ATOM 16988 N N . MET C 1 1072 ? 76.169 -131.897 228.915 1.00 16.04 1060 MET B N 1
ATOM 16989 C CA . MET C 1 1072 ? 75.500 -130.598 228.999 1.00 15.76 1060 MET B CA 1
ATOM 16990 C C . MET C 1 1072 ? 75.538 -129.925 227.635 1.00 15.90 1060 MET B C 1
ATOM 16991 O O . MET C 1 1072 ? 76.310 -128.988 227.393 1.00 15.51 1060 MET B O 1
ATOM 16996 N N . ALA C 1 1073 ? 74.667 -130.416 226.758 1.00 15.84 1061 ALA B N 1
ATOM 16997 C CA . ALA C 1 1073 ? 74.759 -130.188 225.326 1.00 16.15 1061 ALA B CA 1
ATOM 16998 C C . ALA C 1 1073 ? 74.011 -128.968 224.812 1.00 16.33 1061 ALA B C 1
ATOM 16999 O O . ALA C 1 1073 ? 73.065 -128.481 225.439 1.00 16.25 1061 ALA B O 1
ATOM 17001 N N . ALA C 1 1074 ? 74.483 -128.499 223.655 1.00 16.71 1062 ALA B N 1
ATOM 17002 C CA . ALA C 1 1074 ? 73.863 -127.472 222.818 1.00 16.93 1062 ALA B CA 1
ATOM 17003 C C . ALA C 1 1074 ? 74.963 -126.788 222.009 1.00 17.25 1062 ALA B C 1
ATOM 17004 O O . ALA C 1 1074 ? 74.879 -126.685 220.783 1.00 17.13 1062 ALA B O 1
ATOM 17006 N N . VAL C 1 1075 ? 76.013 -126.364 222.709 1.00 17.43 1063 VAL B N 1
ATOM 17007 C CA . VAL C 1 1075 ? 77.041 -125.486 222.147 1.00 17.67 1063 VAL B CA 1
ATOM 17008 C C . VAL C 1 1075 ? 78.101 -126.252 221.345 1.00 17.77 1063 VAL B C 1
ATOM 17009 O O . VAL C 1 1075 ? 78.647 -125.733 220.356 1.00 17.90 1063 VAL B O 1
ATOM 17013 N N . GLY C 1 1076 ? 78.377 -127.484 221.764 1.00 17.45 1064 GLY B N 1
ATOM 17014 C CA . GLY C 1 1076 ? 79.451 -128.274 221.177 1.00 17.69 1064 GLY B CA 1
ATOM 17015 C C . GLY C 1 1076 ? 80.789 -127.895 221.784 1.00 17.76 1064 GLY B C 1
ATOM 17016 O O . GLY C 1 1076 ? 81.763 -127.664 221.063 1.00 17.89 1064 GLY B O 1
ATOM 17017 N N . ALA C 1 1077 ? 80.825 -127.826 223.113 1.00 17.88 1065 ALA B N 1
ATOM 17018 C CA . ALA C 1 1077 ? 82.052 -127.524 223.857 1.00 18.02 1065 ALA B CA 1
ATOM 17019 C C . ALA C 1 1077 ? 82.345 -128.628 224.880 1.00 18.35 1065 ALA B C 1
ATOM 17020 O O . ALA C 1 1077 ? 82.156 -128.437 226.085 1.00 18.05 1065 ALA B O 1
ATOM 17022 N N . PRO C 1 1078 ? 82.811 -129.795 224.397 1.00 18.69 1066 PRO B N 1
ATOM 17023 C CA . PRO C 1 1078 ? 82.987 -130.949 225.273 1.00 18.95 1066 PRO B CA 1
ATOM 17024 C C . PRO C 1 1078 ? 84.220 -130.828 226.156 1.00 19.55 1066 PRO B C 1
ATOM 17025 O O . PRO C 1 1078 ? 85.214 -130.214 225.759 1.00 19.53 1066 PRO B O 1
ATOM 17029 N N . TYR C 1 1079 ? 84.144 -131.398 227.351 1.00 20.09 1067 TYR B N 1
ATOM 17030 C CA . TYR C 1 1079 ? 85.305 -131.479 228.218 1.00 21.10 1067 TYR B CA 1
ATOM 17031 C C . TYR C 1 1079 ? 86.140 -132.719 227.894 1.00 21.61 1067 TYR B C 1
ATOM 17032 O O . TYR C 1 1079 ? 85.604 -133.824 227.742 1.00 21.34 1067 TYR B O 1
ATOM 17041 N N . GLN C 1 1080 ? 87.453 -132.516 227.794 1.00 22.15 1068 GLN B N 1
ATOM 17042 C CA . GLN C 1 1080 ? 88.413 -133.602 227.596 1.00 23.10 1068 GLN B CA 1
ATOM 17043 C C . GLN C 1 1080 ? 89.110 -133.939 228.913 1.00 24.11 1068 GLN B C 1
ATOM 17044 O O . GLN C 1 1080 ? 89.672 -133.059 229.566 1.00 23.94 1068 GLN B O 1
ATOM 17050 N N . ASN C 1 1081 ? 89.076 -135.210 229.303 1.00 25.48 1069 ASN B N 1
ATOM 17051 C CA . ASN C 1 1081 ? 89.760 -135.643 230.525 1.00 27.22 1069 ASN B CA 1
ATOM 17052 C C . ASN C 1 1081 ? 91.263 -135.854 230.310 1.00 28.39 1069 ASN B C 1
ATOM 17053 O O . ASN C 1 1081 ? 92.024 -135.990 231.273 1.00 29.11 1069 ASN B O 1
ATOM 17058 N N . ASN C 1 1082 ? 91.669 -135.888 229.041 1.00 29.80 1070 ASN B N 1
ATOM 17059 C CA . ASN C 1 1082 ? 93.051 -136.177 228.635 1.00 31.11 1070 ASN B CA 1
ATOM 17060 C C . ASN C 1 1082 ? 93.678 -137.414 229.300 1.00 31.69 1070 ASN B C 1
ATOM 17061 O O . ASN C 1 1082 ? 94.859 -137.407 229.675 1.00 31.99 1070 ASN B O 1
ATOM 17066 N N . GLY C 1 1083 ? 92.875 -138.469 229.448 1.00 32.05 1071 GLY B N 1
ATOM 17067 C CA . GLY C 1 1083 ? 93.384 -139.788 229.817 1.00 32.49 1071 GLY B CA 1
ATOM 17068 C C . GLY C 1 1083 ? 94.266 -140.264 228.678 1.00 32.69 1071 GLY B C 1
ATOM 17069 O O . GLY C 1 1083 ? 93.986 -139.971 227.511 1.00 32.62 1071 GLY B O 1
ATOM 17070 N N . LYS C 1 1084 ? 95.333 -140.985 229.006 1.00 32.89 1072 LYS B N 1
ATOM 17071 C CA . LYS C 1 1084 ? 96.379 -141.287 228.021 1.00 33.25 1072 LYS B CA 1
ATOM 17072 C C . LYS C 1 1084 ? 96.196 -142.561 227.208 1.00 33.15 1072 LYS B C 1
ATOM 17073 O O . LYS C 1 1084 ? 96.747 -142.673 226.109 1.00 33.44 1072 LYS B O 1
ATOM 17079 N N . ILE C 1 1085 ? 95.437 -143.518 227.737 1.00 32.86 1073 ILE B N 1
ATOM 17080 C CA . ILE C 1 1085 ? 95.148 -144.744 226.995 1.00 32.68 1073 ILE B CA 1
ATOM 17081 C C . ILE C 1 1085 ? 94.178 -144.431 225.854 1.00 32.61 1073 ILE B C 1
ATOM 17082 O O . ILE C 1 1085 ? 93.023 -144.065 226.078 1.00 32.48 1073 ILE B O 1
ATOM 17087 N N . ASP C 1 1086 ? 94.679 -144.567 224.631 1.00 32.52 1074 ASP B N 1
ATOM 17088 C CA . ASP C 1 1086 ? 93.952 -144.190 223.425 1.00 32.56 1074 ASP B CA 1
ATOM 17089 C C . ASP C 1 1086 ? 93.064 -145.331 222.928 1.00 32.48 1074 ASP B C 1
ATOM 17090 O O . ASP C 1 1086 ? 93.564 -146.367 222.483 1.00 32.30 1074 ASP B O 1
ATOM 17095 N N . LEU C 1 1087 ? 91.749 -145.128 222.996 1.00 32.34 1075 LEU B N 1
ATOM 17096 C CA . LEU C 1 1087 ? 90.789 -146.136 222.542 1.00 32.41 1075 LEU B CA 1
ATOM 17097 C C . LEU C 1 1087 ? 90.099 -145.767 221.227 1.00 32.38 1075 LEU B C 1
ATOM 17098 O O . LEU C 1 1087 ? 89.029 -146.293 220.909 1.00 32.19 1075 LEU B O 1
ATOM 17103 N N . SER C 1 1088 ? 90.722 -144.867 220.465 1.00 32.56 1076 SER B N 1
ATOM 17104 C CA . SER C 1 1088 ? 90.210 -144.481 219.154 1.00 32.90 1076 SER B CA 1
ATOM 17105 C C . SER C 1 1088 ? 90.386 -145.613 218.147 1.00 33.09 1076 SER B C 1
ATOM 17106 O O . SER C 1 1088 ? 91.213 -146.507 218.347 1.00 32.96 1076 SER B O 1
ATOM 17109 N N . ASN C 1 1089 ? 89.597 -145.566 217.075 1.00 33.41 1077 ASN B N 1
ATOM 17110 C CA . ASN C 1 1089 ? 89.621 -146.581 216.016 1.00 33.73 1077 ASN B CA 1
ATOM 17111 C C . ASN C 1 1089 ? 89.422 -148.007 216.552 1.00 33.62 1077 ASN B C 1
ATOM 17112 O O . ASN C 1 1089 ? 90.090 -148.956 216.128 1.00 33.71 1077 ASN B O 1
ATOM 17117 N N . MET C 1 1090 ? 88.494 -148.132 217.500 1.00 33.32 1078 MET B N 1
ATOM 17118 C CA . MET C 1 1090 ? 88.105 -149.414 218.076 1.00 32.95 1078 MET B CA 1
ATOM 17119 C C . MET C 1 1090 ? 86.586 -149.506 218.115 1.00 32.64 1078 MET B C 1
ATOM 17120 O O . MET C 1 1090 ? 85.900 -148.493 218.298 1.00 32.51 1078 MET B O 1
ATOM 17125 N N . THR C 1 1091 ? 86.066 -150.719 217.948 1.00 32.10 1079 THR B N 1
ATOM 17126 C CA . THR C 1 1091 ? 84.631 -150.976 218.080 1.00 31.74 1079 THR B CA 1
ATOM 17127 C C . THR C 1 1091 ? 84.257 -150.950 219.564 1.00 31.28 1079 THR B C 1
ATOM 17128 O O . THR C 1 1091 ? 85.134 -151.110 220.415 1.00 30.97 1079 THR B O 1
ATOM 17132 N N . PRO C 1 1092 ? 82.963 -150.730 219.884 1.00 31.15 1080 PRO B N 1
ATOM 17133 C CA . PRO C 1 1092 ? 82.517 -150.880 221.275 1.00 30.94 1080 PRO B CA 1
ATOM 17134 C C . PRO C 1 1092 ? 82.944 -152.219 221.885 1.00 30.94 1080 PRO B C 1
ATOM 17135 O O . PRO C 1 1092 ? 83.302 -152.274 223.065 1.00 30.85 1080 PRO B O 1
ATOM 17139 N N . GLU C 1 1093 ? 82.922 -153.274 221.072 1.00 30.80 1081 GLU B N 1
ATOM 17140 C CA . GLU C 1 1093 ? 83.361 -154.606 221.491 1.00 30.79 1081 GLU B CA 1
ATOM 17141 C C . GLU C 1 1093 ? 84.835 -154.621 221.904 1.00 30.62 1081 GLU B C 1
ATOM 17142 O O . GLU C 1 1093 ? 85.187 -155.166 222.953 1.00 30.73 1081 GLU B O 1
ATOM 17148 N N . GLN C 1 1094 ? 85.684 -154.011 221.079 1.00 30.47 1082 GLN B N 1
ATOM 17149 C CA . GLN C 1 1094 ? 87.120 -153.933 221.352 1.00 30.25 1082 GLN B CA 1
ATOM 17150 C C . GLN C 1 1094 ? 87.426 -153.001 222.518 1.00 29.88 1082 GLN B C 1
ATOM 17151 O O . GLN C 1 1094 ? 88.366 -153.237 223.281 1.00 29.68 1082 GLN B O 1
ATOM 17157 N N . GLN C 1 1095 ? 86.636 -151.938 222.646 1.00 29.33 1083 GLN B N 1
ATOM 17158 C CA . GLN C 1 1095 ? 86.790 -151.003 223.756 1.00 29.10 1083 GLN B CA 1
ATOM 17159 C C . GLN C 1 1095 ? 86.457 -151.673 225.084 1.00 29.08 1083 GLN B C 1
ATOM 17160 O O . GLN C 1 1095 ? 87.216 -151.550 226.045 1.00 28.87 1083 GLN B O 1
ATOM 17166 N N . ALA C 1 1096 ? 85.337 -152.396 225.117 1.00 29.27 1084 ALA B N 1
ATOM 17167 C CA . ALA C 1 1096 ? 84.924 -153.157 226.299 1.00 29.56 1084 ALA B CA 1
ATOM 17168 C C . ALA C 1 1096 ? 86.009 -154.133 226.764 1.00 29.89 1084 ALA B C 1
ATOM 17169 O O . ALA C 1 1096 ? 86.309 -154.204 227.957 1.00 29.90 1084 ALA B O 1
ATOM 17171 N N . ASP C 1 1097 ? 86.604 -154.863 225.818 1.00 30.39 1085 ASP B N 1
ATOM 17172 C CA . ASP C 1 1097 ? 87.677 -155.819 226.120 1.00 30.79 1085 ASP B CA 1
ATOM 17173 C C . ASP C 1 1097 ? 88.879 -155.145 226.778 1.00 30.86 1085 ASP B C 1
ATOM 17174 O O . ASP C 1 1097 ? 89.415 -155.648 227.767 1.00 30.90 1085 ASP B O 1
ATOM 17179 N N . GLU C 1 1098 ? 89.291 -154.005 226.226 1.00 30.98 1086 GLU B N 1
ATOM 17180 C CA . GLU C 1 1098 ? 90.425 -153.255 226.752 1.00 31.14 1086 GLU B CA 1
ATOM 17181 C C . GLU C 1 1098 ? 90.119 -152.658 228.123 1.00 30.95 1086 GLU B C 1
ATOM 17182 O O . GLU C 1 1098 ? 90.966 -152.683 229.019 1.00 30.84 1086 GLU B O 1
ATOM 17188 N N . LEU C 1 1099 ? 88.909 -152.127 228.279 1.00 30.82 1087 LEU B N 1
ATOM 17189 C CA . LEU C 1 1099 ? 88.465 -151.594 229.565 1.00 30.83 1087 LEU B CA 1
ATOM 17190 C C . LEU C 1 1099 ? 88.435 -152.679 230.640 1.00 30.96 1087 LEU B C 1
ATOM 17191 O O . LEU C 1 1099 ? 88.856 -152.444 231.774 1.00 30.92 1087 LEU B O 1
ATOM 17196 N N . ASN C 1 1100 ? 87.960 -153.868 230.271 1.00 31.38 1088 ASN B N 1
ATOM 17197 C CA . ASN C 1 1100 ? 87.911 -155.008 231.190 1.00 31.69 1088 ASN B CA 1
ATOM 17198 C C . ASN C 1 1100 ? 89.291 -155.549 231.551 1.00 32.19 1088 ASN B C 1
ATOM 17199 O O . ASN C 1 1100 ? 89.508 -156.026 232.669 1.00 32.20 1088 ASN B O 1
ATOM 17204 N N . LYS C 1 1101 ? 90.218 -155.464 230.600 1.00 32.80 1089 LYS B N 1
ATOM 17205 C CA . LYS C 1 1101 ? 91.619 -155.784 230.845 1.00 33.50 1089 LYS B CA 1
ATOM 17206 C C . LYS C 1 1101 ? 92.177 -154.826 231.904 1.00 33.76 1089 LYS B C 1
ATOM 17207 O O . LYS C 1 1101 ? 92.799 -155.262 232.875 1.00 33.69 1089 LYS B O 1
ATOM 17213 N N . LEU C 1 1102 ? 91.917 -153.530 231.723 1.00 34.25 1090 LEU B N 1
ATOM 17214 C CA . LEU C 1 1102 ? 92.279 -152.503 232.704 1.00 34.87 1090 LEU B CA 1
ATOM 17215 C C . LEU C 1 1102 ? 91.574 -152.696 234.048 1.00 35.51 1090 LEU B C 1
ATOM 17216 O O . LEU C 1 1102 ? 92.165 -152.446 235.100 1.00 35.51 1090 LEU B O 1
ATOM 17221 N N . PHE C 1 1103 ? 90.313 -153.131 233.998 1.00 36.47 1091 PHE B N 1
ATOM 17222 C CA . PHE C 1 1103 ? 89.517 -153.424 235.192 1.00 37.50 1091 PHE B CA 1
ATOM 17223 C C . PHE C 1 1103 ? 90.214 -154.495 236.029 1.00 38.57 1091 PHE B C 1
ATOM 17224 O O . PHE C 1 1103 ? 90.425 -154.311 237.229 1.00 38.46 1091 PHE B O 1
ATOM 17232 N N . ARG C 1 1104 ? 90.576 -155.601 235.379 1.00 40.09 1092 ARG B N 1
ATOM 17233 C CA . ARG C 1 1104 ? 91.253 -156.718 236.039 1.00 41.68 1092 ARG B CA 1
ATOM 17234 C C . ARG C 1 1104 ? 92.621 -156.331 236.597 1.00 42.84 1092 ARG B C 1
ATOM 17235 O O . ARG C 1 1104 ? 93.008 -156.798 237.668 1.00 42.91 1092 ARG B O 1
ATOM 17243 N N . GLU C 1 1105 ? 93.339 -155.479 235.865 1.00 44.43 1093 GLU B N 1
ATOM 17244 C CA . GLU C 1 1105 ? 94.602 -154.902 236.328 1.00 46.21 1093 GLU B CA 1
ATOM 17245 C C . GLU C 1 1105 ? 94.402 -154.123 237.617 1.00 47.41 1093 GLU B C 1
ATOM 17246 O O . GLU C 1 1105 ? 95.147 -154.294 238.586 1.00 47.52 1093 GLU B O 1
ATOM 17252 N N . GLU C 1 1106 ? 93.391 -153.258 237.603 1.00 49.02 1094 GLU B N 1
ATOM 17253 C CA . GLU C 1 1106 ? 93.092 -152.366 238.714 1.00 50.66 1094 GLU B CA 1
ATOM 17254 C C . GLU C 1 1106 ? 92.733 -153.147 239.972 1.00 51.74 1094 GLU B C 1
ATOM 17255 O O . GLU C 1 1106 ? 93.171 -152.797 241.065 1.00 51.91 1094 GLU B O 1
ATOM 17261 N N . LEU C 1 1107 ? 91.947 -154.208 239.802 1.00 53.24 1095 LEU B N 1
ATOM 17262 C CA . LEU C 1 1107 ? 91.565 -155.087 240.902 1.00 54.70 1095 LEU B CA 1
ATOM 17263 C C . LEU C 1 1107 ? 92.781 -155.843 241.437 1.00 55.79 1095 LEU B C 1
ATOM 17264 O O . LEU C 1 1107 ? 92.849 -156.167 242.625 1.00 55.93 1095 LEU B O 1
ATOM 17269 N N . GLU C 1 1108 ? 93.740 -156.107 240.549 1.00 57.12 1096 GLU B N 1
ATOM 17270 C CA . GLU C 1 1108 ? 94.964 -156.823 240.900 1.00 58.39 1096 GLU B CA 1
ATOM 17271 C C . GLU C 1 1108 ? 96.037 -155.895 241.472 1.00 59.14 1096 GLU B C 1
ATOM 17272 O O . GLU C 1 1108 ? 97.017 -156.357 242.062 1.00 59.34 1096 GLU B O 1
ATOM 17278 N N . ALA C 1 1109 ? 95.845 -154.589 241.294 1.00 60.04 1097 ALA B N 1
ATOM 17279 C CA . ALA C 1 1109 ? 96.694 -153.588 241.931 1.00 60.84 1097 ALA B CA 1
ATOM 17280 C C . ALA C 1 1109 ? 96.247 -153.355 243.376 1.00 61.40 1097 ALA B C 1
ATOM 17281 O O . ALA C 1 1109 ? 96.806 -152.510 244.081 1.00 61.55 1097 ALA B O 1
ATOM 17283 N N . ARG C 1 1110 ? 95.237 -154.113 243.807 1.00 61.98 1098 ARG B N 1
ATOM 17284 C CA . ARG C 1 1110 ? 94.659 -153.978 245.145 1.00 62.51 1098 ARG B CA 1
ATOM 17285 C C . ARG C 1 1110 ? 94.354 -155.351 245.757 1.00 62.65 1098 ARG B C 1
ATOM 17286 O O . ARG C 1 1110 ? 93.381 -155.538 246.494 1.00 62.74 1098 ARG B O 1
#

GO terms:
  GO:0034062 5'-3' RNA polymerase activity (F, EXP)

Secondary structure (DSSP, 8-state):
--HHHHHHHHSTTBSSBS-TT-SS-B-HHHHHEE--SS--BTTTT-S-HHHHHHHHHT-HHHHHHHTT-S---TT--HHHHHHHHHHHHHHHHHHHHHHHHHHHHHHGGGHHHHHHTT--GGGSTTTGGGGGEEEETTEEEE-HHHHHHHHHHHHHHHHHSGGGPPPP-HHHHHHHH---GGGPPTTHHHHHHHSEEHHHHHHHHHHHHHHHHT-EE-TTSBHHHHTHHHHHHHHHHHHHHHHHTSEEEEEEEGGGTSTT---EEEEEEEPPPPTT-GGGGSTTHHHHHHBSS-SS--EETT--PPPPSEETTEEEEEPPHHHHHHHHHHHH--BEE-HHHHHHHHHHHHHHHHHHHS--S--TTSS-HHHHHHHHHHHHHHHHHHHHHHHHHHHHHHH-S-GGG--EE--EEE-TTS-EEESSSSSTTT-HHHHTTEES--EEE--SSTTSHHHHHHHHHHHHHTT--GGGS-HHHHHHHHHHHHHTTTHHHHHHHHHHHHHS---TTHHHHHHHHHGGG-SHHHHHHHHHHHHHHH-S-GGGEEE--EEEEEETTHHHHHHHHHH--S---HHHHHHHHTTTEEES-TT--HHHIIIII----HHHHHHHHHHHHHHHHHHTTTT-HHHHHHHHHHHHHHHHH-TTEEE-TT--EEE-THHHHHHHHHHHTT--HHHHHHHHHHHHHHHHHHHHHHHHHHHHH-TT--HHHHHHTTT-SSSHHHHHHHHHHHHHHHHHHHEEEEEETTEEEEEE-S----S---TTT----HHHHHHHHHHHIIIIIHHHHHHHHHHH-HHHHHHHHHHHHHHHHHHHHHHHHHHHHHHHHHHHHTT-TT--BTB--BHHHHHHHHHTTGGG---EE-SS-EE-TTEEEESTTT-SEEE--TTS---EE--EEEE---TTTHHHHHHHIIIIIHHHHHHHHSTTPPPS-EEETTEEEEETTSHHHHHHHHHHHHHHHTT--HHHHHHHHHHHHHHH--GGGS-HHHHHHHHHHHS-GGGSTT--HHHHHHHHHHHHHHHHHHHHHHHHHHHHHHTB-EEE-SEESS--PEE---SB--TT--HHHHHHHHHHHHHHHHHHHH-/-HHHHHHHHHHSTTBSSBS-TT-SS-B-HHHHHEE--SS--BTTTT-S-HHHHHHHHTT-HHHHHHHTT-SS--TT--HHHHHHHHHHHHHHHHHHHHHHHHHHHHHHGGGHHHHHHTT--GGGSTTTGGGGGEEEETTEEEE-HHHHHHHHHHHHHHHHHSGGGSPPP-HHHHHHHH---GGGPPTTHHHHHHHSB-HHHHHHHHHHHHHHHHT-EE-TTSBHHHHTHHHHHHHHHHHHHHHHHTSEEEEEEEGGGT-TT---EEEEEEEPPPPTT-GGGGSTTHHHHHHBSS-SSS-EETT--PPPPSEETTEEEEEPPHHHHHHHHHHHHPPBEE-HHHHHHHHHHHHHHHHHHHS--S--TTSS-HHHHHHHHHHHHHHHHHHHHHHHHHHHHHTT-S-GGG--EE--EEE-TTS-EEESSSSSTTT-HHHHTTEES--EEE--S-TTSHHHHHHHHHHHHHTT--GGGS-HHHHHHHHHHHHHTTTHHHHHHHHHHHHHS---TTHHHHHHHHHGGG-SHHHHHHHHHHHHHHH-S-GGGEEE--EEEEEETTHHHHHHHHHH--SS--HHHHHHHHTTTEEES-TT--HHHIIIII----HHHHHHHHHHHHHHHHHHHTTT-HHHHHHHHHHHHHHHHH-TTEEE-TTS-EEE-THHHHHHHHHHHTT--HHHHHHHHHHHHHHHHHHHHHHHHHHHHH-TT--HHHHHSTTT-SSHHHHHHHHHHHHHHHHHHHHEEEEEETTEEEEEE-S----S---TTT----HHHHHHHHHHHIIIIIHHHHHHHHHHH-HHHHHHHHHHHHHHHHHHHHHHHHHHHHHHHHHHHHTT-TT--GGG--BHHHHHHHHHTTGGG---EE-SS-EE-TTEEEESTTT-SEEE--TTS-S-EE--EEEE---TTTHHHHHHHIIIIIHHHHHHHHSTTPPPS-EEETTEEEEETTSHHHHHHHHHHHHHHHTT--HHHHHHHHHHHHHHH--GGGS-HHHHHHHHHHHS-HHHHTT--HHHHHHHHHHHHHHHHHHHHHHHHHHHHHHHB-EEE-SEESS--PEE---SB---S--HHHHHHHHHHHHHHHHHT-

Foldseek 3Di:
DCQLVQVCVQVVFQDADCDLPDDFAHQQVSVWWGADPDFFWLLRSPQASLVQLLQLLQDQVSVCVLLVHDGDQLLSDDLLSVVVNVLSVVLVVLLVLLFVLVVVLCPPPVVFVVSVVGDHQCLDQANVQSSQWGDDVSGITGRNSLSSLLSLLLSLCLLCVQFFADAFDLVNLCVQQVPDSLFDAFLSSVVQRQFAFLQSQLVSSLVSSLSLNRIGTDLQFFCLNNSQNSSQSSQSSLVSCCVVVQKPWDFQACCVFVVPRGDTTITIHGDDDDLPRSCLLPVCSSQSSTTSDGPDDWQKDPRFDDFDQAAVQFNVGGAFPLLSLLQVLQQPFWKFFDVLLVLVDVQCDLQNCCVQQAVHDDDQQLAAPSLSSVSVSRSVLSNVLSSNLVSPQSSLVSNDVDRRPMTTGFGWGQHLLQATHTRTCRDLLHHQSNVLGMFLFKDWAFQVDCPDLLVLLLLLLLLVLLVNPQQLADSVVSNVVSVCLCVPLCVQVLVQLLVCLPPVHGDPCNSVSCCRSRPVSDDSSNVSSSNQVSCCVPDPRSGTRMHRRWHKQFFQLFLLLLLLLQFQFDFDDLLSQVQNVLLFWHFQDPLDGSNCCCPPPNVAHLLNQLVVQLVVLLVVVCVVCVVPPLVVVLLVLLLLLCCLFPPQWHADPVGDIGGDSVLRSVVLNVVLLPDDLLVSLSVSLVSSVSRVSVLLSQLSVVCVVPVPDDSLCSRCVVPADDSVRSVVSVVSNVVSQQDLQQWAWDQDPNDTDIDGLVGGDDDDDDSRHDDQHDSSSVSSSRSSRPNRSVSSSSSSCVSSHVSSSVRLLLLQLLQQLLLLQQQQQLLVLQVVVVVVQVVPPSDDQSSGGRSVSSVVSNVVCVLLQQWFDFPNGIHRQQWDKDLVRSVAFSHHHSVRHSGHGDIDTGGHGNRSVSSSSLSLNLTLSQLSSCLSNPDVRDGSWDDNRRMIIHHSVCPQVSQQSSQVSRLVSSLTHSLVRSLVSSVSNLVPDDQVPGDPVSNLSSCVSQHDPVANVPDDSVNSNVSSVVSSVVSVSSSVSSNLLSVLSLQGWIWGRSSGNNSRTHTSPRPHRPHPHRSNRVSVVSSVSSVVVVVVVVD/DVCQLVQVCVQVVFQPADCDLPDAFEHQQVSVWWGADPDFFWLLRSPQASLVQLLQCLQDQVSVCVLLVHDGDQLLSDPQLSVVVNVLSVVLVVLLVLLFVLVVVLCPPPVVFVVSVVRDHQCLDQANVQSSQWGDDVSGITGSNSLSSLLSLLLSLCLLCVLFFADAFDLVNLCVQQVPPSLFDFQLSSVVQRQFAFLQRQLVSSLVSSLSLNRIDTDLFFFCLNNSQNSSQSSQSSLVSCCVVVQKPKDFQQSCVFPVPRGHTTITIHGDDDPLPRSCLLPSCSSQSSTGSDGPDDWQWDPRFDDFDQAAVQFVVGGAFPLLSLLQRLQQPQWKAFDVLLVLVDVQCDLQNQCVQQAVHDDDLLLAAPSLSSVSVSRSVQSNVLSSNLVSPLSSLCSNDVDSGPITTGFGWGQHLLLATHTRTCHALQHHQSRVLGMFLFKDWAFQVDCPDDRVLLLLLLLLVLLVNQQQLADSVVSNVVSVCLCVPLCVQVLVQLLVCLVPVHGDPCNSVSCCRSRPVSDDSSNVSSSNQVSCCVPDPRSGTDMDRRWHKQFFQLFLLLLLLLQFQFDFDDLLSQVQNVLLFWDFQDPLDGSNCCCHPPNVAHLLNQLVVQLVVLLVVVCVVCVVVVLLVVLLLLLLLLCCLFPPQWHQDPVRDIHGDSVLRSVVLNVVLLPDDLLVSLSVSLVSSQSRQSVLLSQLSVQCVVPVPDDSLCSRQVVPADDVVRSVVSVVSNLSSQQSQLQWAWDADPNDTDIDGLVGGDDDDDDSRHDDQGSSSSVSSSRSSRPNRSVSSSSSSCVSSHVSSSLRLLLLQLLLQLLLLLQQQQLLVLQVVVLVVQVVPPSDDLSSGGRSNSSVVSNVVCVLLLQWQDQPNGIHRQQWDKDLVRSVDFSHHHSVRHSGHGDIDIGGHGNRSVSSSSLSLNLTLSQLSSCLSNPDVRAGSWDDNRRMIIHHSVCVQVSQQSSQVSRLVSSLTHSLVSSLVSSVSNLVPGDLVPGDPVSLLSLCVSQHDPVARVPDDSVNSSVSSVVSSVVSVSSSLSSNLLSVLSLQGWIWGHSSGNRSRTHTSPRPHRPHPHRSNRVSVVSSVSSVVSVVVD

Nearest PDB structures (foldseek):
  3q23-assembly1_A  TM=1.001E+00  e=0.000E+00  Enquatrovirus N4
  6erp-assembly2_B  TM=5.282E-01  e=9.689E-11  Homo sapiens
  7pzp-assembly1_B  TM=5.020E-01  e=1.852E-10  Homo sapiens
  5ola-assembly2_F  TM=4.492E-01  e=1.388E-11  Homo sapiens
  6erq-assembly2_B  TM=4.989E-01  e=1.255E-10  Homo sapiens

CATH classification: 3.30.70.2440 (+5 more: 6.10.140.1360, 6.10.140.1370, 6.10.250.1860)

Radius of gyration: 43.64 Å; Cα contacts (8 Å, |Δi|>4): 3895; chains: 2; bounding box: 122×123×92 Å